Protein 4X5T (pdb70)

Foldseek 3Di:
DDDAADPPADFWEKAKAKEWEEKEDCDQVQQKIKTKIKIKIKTAHQVPAADCVVVVHQKDWDDPVVDDDFPKFWDFFPDTWDKDWDTWIAGNRRIIMTMIITMTIGRADDDQQAPPFDKDKGKIKMKGWADPSGHYEYFYDQVRYYYDPPHDYPQKDWDDWAKPGAWDWDDDPNTIMTMIIIITIITGPCVCCCVLPVVVLVVLLVQLLVLLVPPVNCVRLVVSVVVSVVVCVVVVVRPDDDPDAHLVNVVVVVVVVSSVVSVVLVVCLVVCVVVPHPPCSCVSSVCVSVVSVVVNCVVNVVSVVPSD/DDDAADPPADFWEKAKAKEWEEKEDCDQVQQKIKTKIKIKIKTARQVLADDCVVVVDQKDWDDPVVDDDFPKFWDFFPDTWPKDWPTWIAGRNRMIITMIITMTIGRADDDQQAPPFDKDKGKIKMKGWQDPSGHYEYFYDVVRYYYDPPHDYPQKDWDDWAKPGAWDWDDDPRTIMTMIIIITIIGGPCPVCCVLPVVVLVVLLVQLLVLLVAPVNVVRLVVSVVVNVCSCVVVVVRPDDDPDDHLRNVLSVVSVVSSVVSVVLNVVLHVCVDPPNNPCSCVPSVCVSVVVVVVVVVVNVVSVVPRD/DDDAADPPADFWEKAKAKEWEEKEDCDQVQQKIKTKIKIKIKTARQVQAADCVVVVDQKDWDDPVVDDDFPKFWDFFPDTWDKDWDTWIAGNNRMIMTMIITMTIGRADDDCQAPPFDKDKGKTKMKGWQDPSGHYEYFYDQVRYYYDPPHDYPQKDWDDWAKPGAWDWDDDPRTIMTMIIIITIIGGPCPVCCVQPNVVLVVLLVQLLVLLVAPVNVVRLVCSVVVNVVSCVVPVVRPDDDPDAHLRNVLSVVSVVSSVVSVVLRVCLRVCCVVPHPPCSCVSSVCVSVVSVVVSVVVNVVSVVPRD/DDDAADPPADFWEKAKAKEWEEKEDCPQVQQKIKTKIKIKIKTAHQVQADDCVVVVDQKDWDDPVVDDDFPKFWDFFPDTWDKDWDTWIAGNNRIIMTMIITMTIGRADDDQQAPPFDKDKGKIKMKGWQDPSGHYEYFYDQVRYYYDPPHDYPFKDWDDWAKPGAWDWDDDPRTIMTMIIIITIIGGPCPCCCVLPVPVLVVLLVQLLVLLVAPVNVVRLCVSVVVNVVSCVVPVVRPDDDPDDHLVSVVNVVSVVSSVVSVVLRVCLNVCVVVPHPPCSCVSSVCVSVVSVVVSVVVNVVSVVPRD/DDDAADPPADFWEKAKAKEWEEKEDCDQVQQKIKTKIKIKIKTAHQVQAADCVVVVDQKDWDDPVVDDDFDKFWDFFPDTWDKDWDTWIAGNNRMIMTMIITMTIGRADDDQQAPPFDKDKGKTKMKGWQDPSGHYEYFYDVVRYYYDPPHDYPQKDWDDWAKPGAWDWDDDPRTIMTMIIIITIIGGPCVVCCVLPVPVLVVLLVQLLAVVNVVRLVVSVVVNVVSCVVCVVRPDDDPDDHLVSVLVVVSVVSSVVSVVLNVCLNVCCVVPHPPCSCVSSVCVSVVSVVVSVVVNVVSVVPRD

Nearest PDB structures (foldseek):
  4x5t-assembly1_A  TM=1.001E+00  e=8.532E-63  Gloeobacter violaceus PCC 7421
  5osb-assembly1_A  TM=9.404E-01  e=1.488E-50  Gloeobacter violaceus PCC 7421
  5osb-assembly1_C  TM=9.309E-01  e=4.583E-50  Gloeobacter violaceus PCC 7421
  4npq-assembly3_M  TM=9.618E-01  e=1.721E-46  Gloeobacter violaceus PCC 7421
  3igq-assembly1_C-2  TM=9.351E-01  e=5.797E-33  Gloeobacter violaceus

Solvent-accessible surface area: 68257 Å² total; per-residue (Å²): 143,60,13,3,77,44,125,81,129,60,62,8,62,0,50,0,0,0,38,0,12,9,1,11,57,27,58,50,176,40,14,4,2,63,0,6,0,4,0,6,3,19,5,78,2,116,114,27,50,28,72,28,128,222,49,66,72,161,49,66,92,65,115,48,131,61,8,24,42,5,94,8,34,5,10,8,5,10,70,64,49,68,48,68,49,19,20,2,8,0,31,36,72,0,44,0,84,17,14,1,19,3,13,12,77,0,6,1,74,12,66,12,100,148,28,31,129,4,78,13,38,1,36,2,47,0,11,0,20,2,44,64,91,19,76,3,26,1,24,20,46,118,159,33,26,17,63,24,143,84,9,58,9,82,19,19,62,37,101,38,17,67,12,65,86,165,20,54,76,76,88,25,27,136,42,49,3,0,31,0,25,0,26,1,97,1,25,36,68,78,39,15,23,84,43,52,27,47,74,18,28,65,35,9,2,55,9,11,23,38,33,12,223,78,114,56,12,36,33,12,3,19,23,5,13,14,1,24,21,17,19,36,22,22,25,84,98,53,58,28,102,21,23,61,48,0,31,47,7,25,49,44,30,49,13,16,50,23,13,34,45,9,24,99,21,24,60,59,8,48,56,43,39,87,80,98,51,90,95,68,13,74,62,94,43,60,103,16,15,128,32,26,42,118,50,29,65,56,35,44,122,63,30,54,76,134,47,107,145,59,14,2,80,45,126,80,131,66,62,8,63,0,49,0,0,0,37,0,12,8,1,11,54,27,57,52,198,42,15,4,2,63,0,5,0,4,0,8,3,19,4,72,2,116,114,28,56,28,69,25,128,216,52,60,83,162,42,70,93,55,117,47,129,61,7,24,41,5,93,7,35,6,10,8,5,10,75,67,50,69,49,66,48,17,23,2,9,0,33,40,67,0,38,0,85,16,13,1,18,3,9,13,78,1,7,1,74,11,69,10,111,140,30,24,123,5,78,11,36,1,36,2,49,0,14,0,14,2,45,61,94,20,74,3,25,1,24,20,47,120,158,34,26,17,62,23,141,82,9,56,7,78,18,18,67,37,105,36,17,65,12,66,87,164,21,54,76,77,87,24,27,134,48,49,3,0,32,0,26,0,27,1,100,1,22,35,66,72,41,44,11,94,46,44,24,39,80,20,31,62,31,5,3,60,7,8,23,36,29,20,230,89,122,46,19,26,39,6,5,13,16,4,10,15,1,19,26,17,21,35,24,17,33,75,102,36,70,32,92,21,26,63,72,2,36,45,6,39,50,50,28,53,13,21,49,24,13,40,39,13,12,105,31,23,30,59,26,51,39,26,64,57,91,105,48,93,92,75,15,77,71,69,23,66,66,22,17,74,31,43,56,120,46,31,80,61,36,47,119,58,39,55,85,151,32,90,144,59,14,2,75,42,125,81,126,62,63,8,61,0,50,0,0,0,43,0,12,8,1,10,53,28,58,52,201,40,15,4,1,63,0,6,0,3,0,6,3,19,4,76,2,114,115,25,50,29,74,59,140,225,53,62,75,197,44,70,94,56,118,45,128,63,7,24,40,5,92,7,32,5,9,7,5,8,68,63,47,67,47,69,49,17,24,2,9,0,36,39,69,0,41,0,79,17,12,1,19,3,9,12,77,0,5,2,75,10,69,11,109,138,21,22,122,5,77,12,36,1,36,1,47,0,11,0,19,1,42,68,90,21,77,2,26,1,24,19,47,117,161,34,26,17,64,24,142,81,9,54,7,82,18,18,64,38,104,37,17,65,12,66,86,170,28,54,75,76,88,20,25,136,49,50,2,0,31,0,25,0,27,1,99,1,22,26,59,73,40,40,11,90,42,41,26,40,84,19,33,70,31,14,10,57,16,8,26,33,27,11,179,87,115,38,18,29,46,7,4,13,36,6,11,10,5,20,22,18,19,35,25,23,27,86,103,40,66,32,74,13,26,56,71,8,36,43,7,36,47,58,29,49,20,16,51,22,8,35,46,9,11,89,32,25,35,58,16,54,35,42,41,86,80,97,49,89,96,72,16,75,70,62,42,44,64,19,14,71,33,26,54,118,53,40,84,58,28,50,123,142,32,52,84,125,33,84,145,61,13,3,76,44,126,81,126,63,64,8,62,0,49,0,0,0,39,0,11,8,1,11,56,27,58,53,198,38,14,4,1,65,0,6,0,5,0,6,2,19,5,73,1,113,108,29,49,31,72,36,130,228,48,57,64,171,43,72,89,63,117,46,128,62,6,24,42,5,94,7,34,5,9,6,5,10,71,67,50,70,48,67,52,14,22,2,8,0,35,41,70,0,41,0,84,16,13,1,19,3,9,12,76,1,6,1,72,11,66,11,114,138,30,26,120,4,78,10,36,1,35,2,46,0,10,0,20,2,44,71,93,19,74,3,27,1,24,20,46,117,158,34,26,16,62,22,142,79,9,54,7,80,18,18,68,36,99,37,18,65,12,66,89,163,22,53,78,78,87,21,25,132,41,59,4,0,30,0,26,0,26,0,97,1,21,39,59,77,43,13,22,94,49,38,28,38,79,18,24,64,26,13,2,62,11,9,17,28,32,12,213,90,103,36,21,29,52,8,4,25,26,4,11,12,1,23,26,16,22,39,27,18,28,82,93,51,68,30,97,15,22,63,74,2,32,46,5,37,47,53,32,48,13,23,51,26,12,38,40,9,9,92,28,26,32,61,14,42,41,42,40,87,79,97,50,89,95,71,15,76,71,63,42,66,64,20,18,74,32,29,45,128,50,23,92,62,33,46,133,60,38,52,84,148,34,83,142,61,11,3,73,42,126,81,128,64,63,8,62,0,48,0,0,0,41,0,12,9,1,10,53,27,58,55,197,40,15,3,2,64,0,6,0,4,0,6,3,19,5,77,2,114,113,27,52,30,74,61,136,225,46,66,72,199,45,71,92,59,117,48,128,62,7,25,42,5,93,8,31,5,10,8,4,10,70,65,51,68,49,66,51,16,22,3,10,0,33,37,69,0,45,0,87,17,13,1,19,3,10,11,78,1,5,1,73,10,69,10,107,141,28,26,123,5,77,11,40,1,34,2,45,0,12,1,21,2,39,76,85,19,76,4,27,1,24,20,48,119,159,34,26,16,60,24,140,84,9,54,9,80,18,20,64,35,106,38,18,64,12,65,88,167,28,54,77,73,82,21,24,128,48,53,2,0,32,0,25,0,32,1,79,0,24,34,69,72,38,14,23,95,46,27,26,49,83,22,21,63,31,8,4,70,38,20,92,88,92,60,41,28,49,42,8,14,24,11,8,15,2,34,24,16,20,36,21,19,10,82,101,45,68,30,105,22,23,62,69,2,36,54,6,36,53,44,38,42,15,21,46,24,12,33,48,7,11,87,46,36,26,60,25,45,21,41,40,88,79,98,49,91,96,70,17,76,69,63,47,62,65,23,69,75,31,28,52,130,53,30,94,63,34,44,132,58,31,51,84,150,32,88

B-factor: mean 186.02, std 49.81, range [57.08, 294.52]

GO terms:
  GO:0042802 identical protein binding (F, IPI)
  GO:0016594 glycine binding (F, IDA)
  GO:0001964 startle response (P, IMP)
  GO:0042391 regulation of membrane potential (P, IMP)
  GO:0016934 extracellularly glycine-gated chloride channel activity (F, IMP)
  GO:0005886 plasma membrane (C, IDA)
  GO:0016934 extracellularly glycine-gated chloride channel activity (F, IDA)
  GO:1902476 chloride transmembrane transport (P, IDA)
  GO:0071230 cellular response to amino acid stimulus (P, IDA)
  GO:0071294 cellular response to zinc ion (P, IDA)
  GO:0071361 cellular response to ethanol (P, IDA)
  GO:0005886 plasma membrane (C, EXP)
  GO:0008270 zinc ion binding (F, IMP)
  GO:0005886 plasma membrane (C, TAS)
  GO:0005515 protein binding (F, IPI)
  GO:0043231 intracellular membrane-bounded organelle (C, IDA)
  GO:0030977 taurine binding (F, IDA)
  GO:0006811 monoatomic ion transport (P, IDA)
  GO:0006821 chloride transport (P, IDA)
  GO:0007218 neuropeptide signaling pathway (P, IDA)

Sequence (1536 aa):
VSPPPPIADEPLTVNTGIYLIECYSLDDKAETFKVNAFLSLSWKDRRLAFDPVRSGVRVKTYEPEAIWIPEIRFVNVENARDADVVDISVSPDGTVQYLERFSARVLSPLDFRRFPMDSQTLHIYLIVRSVDTRNIVLAVDLEKVGKNDDVFLTGWDIESFTAVVKPANFALEDRLESKLDYQLRISRQMGYYLIQMYIPSLLIVILSWISFWAPARVGLGITTVLTMTTQSSGSRASLPKVSYVKAIDIWMAVCLLFVFSALLEYAAVNFVSRQSQPQRAKKIDKISRIGFPMAFLIFNMFYWIIYFVSPPPPIADEPLTVNTGIYLIECYSLDDKAETFKVNAFLSLSWKDRRLAFDPVRSGVRVKTYEPEAIWIPEIRFVNVENARDADVVDISVSPDGTVQYLERFSARVLSPLDFRRFPMDSQTLHIYLIVRSVDTRNIVLAVDLEKVGKNDDVFLTGWDIESFTAVVKPANFALEDRLESKLDYQLRISRQMGYYLIQMYIPSLLIVILSWISFWAPARVGLGITTVLTMTTQSSGSRASLPKVSYVKAIDIWMAVCLLFVFSALLEYAAVNFVSRQSQPQRAKKIDKISRIGFPMAFLIFNMFYWIIYFVSPPPPIADEPLTVNTGIYLIECYSLDDKAETFKVNAFLSLSWKDRRLAFDPVRSGVRVKTYEPEAIWIPEIRFVNVENARDADVVDISVSPDGTVQYLERFSARVLSPLDFRRFPMDSQTLHIYLIVRSVDTRNIVLAVDLEKVGKNDDVFLTGWDIESFTAVVKPANFALEDRLESKLDYQLRISRQMGYYLIQMYIPSLLIVILSWISFWAPARVGLGITTVLTMTTQSSGSRASLPKVSYVKAIDIWMAVCLLFVFSALLEYAAVNFVSRQSQPQRAKKIDKISRIGFPMAFLIFNMFYWIIYFVSPPPPIADEPLTVNTGIYLIECYSLDDKAETFKVNAFLSLSWKDRRLAFDPVRSGVRVKTYEPEAIWIPEIRFVNVENARDADVVDISVSPDGTVQYLERFSARVLSPLDFRRFPMDSQTLHIYLIVRSVDTRNIVLAVDLEKVGKNDDVFLTGWDIESFTAVVKPANFALEDRLESKLDYQLRISRQMGYYLIQMYIPSLLIVILSWISFWAPARVGLGITTVLTMTTQSSGSRASLPKVSYVKAIDIWMAVCLLFVFSALLEYAAVNFVSRQSQQPQRAKKIDKISRIGFPMAFLIFNMFYWIIYFVSPPPPIADEPLTVNTGIYLIECYSLDDKAETFKVNAFLSLSWKDRRLAFDPVRSGVRVKTYEPEAIWIPEIRFVNVENARDADVVDISVSPDGTVQYLERFSARVLSPLDFRRFPMDSQTLHIYLIVRSVDTRNIVLAVDLEKVGKNDDVFLTGWDIESFTAVVKPANFALEDRLESKLDYQLRISRQMGYYLIQMYIPSLLIVILSWAPARVGLGITTVLTMTTQSSGSRASLPKVSYVKAIDIWMAVCLLFVFSALLEYAAVNFVSRQSQPQRAKKIDKISRIGFPMAFLIFNMFYWIIYF

Structure (mmCIF, N/CA/C/O backbone):
data_4X5T
#
_entry.id   4X5T
#
_cell.length_a   118.894
_cell.length_b   132.304
_cell.length_c   190.517
_cell.angle_alpha   90.00
_cell.angle_beta   90.00
_cell.angle_gamma   90.00
#
_symmetry.space_group_name_H-M   'P 21 21 21'
#
loop_
_entity.id
_entity.type
_entity.pdbx_description
1 polymer 'Proton-gated ion channel,GLRA1 protein,GLRA1 protein'
2 non-polymer 'NICKEL (II) ION'
3 non-polymer 'CHLORIDE ION'
4 non-polymer 'ACETATE ION'
#
loop_
_atom_site.group_PDB
_atom_site.id
_atom_site.type_symbol
_atom_site.label_atom_id
_atom_site.label_alt_id
_atom_site.label_comp_id
_atom_site.label_asym_id
_atom_site.label_entity_id
_atom_site.label_seq_id
_atom_site.pdbx_PDB_ins_code
_atom_site.Cartn_x
_atom_site.Cartn_y
_atom_site.Cartn_z
_atom_site.occupancy
_atom_site.B_iso_or_equiv
_atom_site.auth_seq_id
_atom_site.auth_comp_id
_atom_site.auth_asym_id
_atom_site.auth_atom_id
_atom_site.pdbx_PDB_model_num
ATOM 1 N N . VAL A 1 4 ? -88.105 -5.200 32.990 1.00 213.42 5 VAL A N 1
ATOM 2 C CA . VAL A 1 4 ? -88.613 -4.671 31.718 1.00 214.03 5 VAL A CA 1
ATOM 3 C C . VAL A 1 4 ? -88.658 -5.725 30.623 1.00 209.04 5 VAL A C 1
ATOM 4 O O . VAL A 1 4 ? -87.838 -6.645 30.618 1.00 200.91 5 VAL A O 1
ATOM 8 N N . SER A 1 5 ? -89.613 -5.591 29.696 1.00 215.43 6 SER A N 1
ATOM 9 C CA . SER A 1 5 ? -89.767 -6.526 28.587 1.00 213.97 6 SER A CA 1
ATOM 10 C C . SER A 1 5 ? -89.845 -5.750 27.267 1.00 210.60 6 SER A C 1
ATOM 11 O O . SER A 1 5 ? -90.151 -4.562 27.313 1.00 212.28 6 SER A O 1
ATOM 14 N N . PRO A 1 6 ? -89.560 -6.365 26.093 1.00 207.16 7 PRO A N 1
ATOM 15 C CA . PRO A 1 6 ? -89.603 -5.603 24.834 1.00 205.73 7 PRO A CA 1
ATOM 16 C C . PRO A 1 6 ? -90.993 -5.105 24.446 1.00 217.47 7 PRO A C 1
ATOM 17 O O . PRO A 1 6 ? -91.977 -5.655 24.941 1.00 227.24 7 PRO A O 1
ATOM 21 N N . PRO A 1 7 ? -91.104 -4.071 23.573 1.00 218.06 8 PRO A N 1
ATOM 22 C CA . PRO A 1 7 ? -92.436 -3.586 23.169 1.00 231.00 8 PRO A CA 1
ATOM 23 C C . PRO A 1 7 ? -93.202 -4.661 22.406 1.00 243.43 8 PRO A C 1
ATOM 24 O O . PRO A 1 7 ? -92.602 -5.341 21.578 1.00 236.66 8 PRO A O 1
ATOM 28 N N . PRO A 1 8 ? -94.499 -4.880 22.699 1.00 262.08 9 PRO A N 1
ATOM 29 C CA . PRO A 1 8 ? -95.226 -5.947 22.002 1.00 267.71 9 PRO A CA 1
ATOM 30 C C . PRO A 1 8 ? -95.543 -5.592 20.554 1.00 267.25 9 PRO A C 1
ATOM 31 O O . PRO A 1 8 ? -95.797 -4.421 20.268 1.00 267.14 9 PRO A O 1
ATOM 35 N N . PRO A 1 9 ? -95.515 -6.573 19.620 1.00 267.62 10 PRO A N 1
ATOM 36 C CA . PRO A 1 9 ? -95.841 -6.247 18.218 1.00 267.90 10 PRO A CA 1
ATOM 37 C C . PRO A 1 9 ? -97.340 -6.039 18.005 1.00 268.17 10 PRO A C 1
ATOM 38 O O . PRO A 1 9 ? -98.144 -6.774 18.586 1.00 268.54 10 PRO A O 1
ATOM 42 N N . ILE A 1 10 ? -97.719 -5.030 17.194 1.00 268.13 11 ILE A N 1
ATOM 43 C CA . ILE A 1 10 ? -99.130 -4.748 16.899 1.00 268.40 11 ILE A CA 1
ATOM 44 C C . ILE A 1 10 ? -99.741 -5.887 16.083 1.00 268.55 11 ILE A C 1
ATOM 45 O O . ILE A 1 10 ? -100.874 -6.287 16.352 1.00 268.25 11 ILE A O 1
ATOM 50 N N . ALA A 1 11 ? -98.966 -6.442 15.134 1.00 269.10 12 ALA A N 1
ATOM 51 C CA . ALA A 1 11 ? -99.375 -7.570 14.306 1.00 269.64 12 ALA A CA 1
ATOM 52 C C . ALA A 1 11 ? -98.433 -8.758 14.595 1.00 270.00 12 ALA A C 1
ATOM 53 O O . ALA A 1 11 ? -98.713 -9.551 15.498 1.00 269.91 12 ALA A O 1
ATOM 55 N N . ASP A 1 12 ? -97.302 -8.847 13.875 1.00 270.41 13 ASP A N 1
ATOM 56 C CA . ASP A 1 12 ? -96.284 -9.880 14.055 1.00 270.81 13 ASP A CA 1
ATOM 57 C C . ASP A 1 12 ? -94.892 -9.303 13.744 1.00 269.87 13 ASP A C 1
ATOM 58 O O . ASP A 1 12 ? -93.888 -9.886 14.154 1.00 269.86 13 ASP A O 1
ATOM 63 N N . GLU A 1 13 ? -94.856 -8.118 13.076 1.00 269.33 14 GLU A N 1
ATOM 64 C CA . GLU A 1 13 ? -93.689 -7.356 12.599 1.00 268.66 14 GLU A CA 1
ATOM 65 C C . GLU A 1 13 ? -92.456 -7.316 13.551 1.00 267.05 14 GLU A C 1
ATOM 66 O O . GLU A 1 13 ? -92.619 -7.231 14.766 1.00 266.45 14 GLU A O 1
ATOM 72 N N . PRO A 1 14 ? -91.216 -7.376 13.025 1.00 266.23 15 PRO A N 1
ATOM 73 C CA . PRO A 1 14 ? -90.061 -7.269 13.922 1.00 257.90 15 PRO A CA 1
ATOM 74 C C . PRO A 1 14 ? -89.894 -5.829 14.408 1.00 252.94 15 PRO A C 1
ATOM 75 O O . PRO A 1 14 ? -90.378 -4.906 13.749 1.00 257.00 15 PRO A O 1
ATOM 79 N N . LEU A 1 15 ? -89.230 -5.627 15.554 1.00 227.55 16 LEU A N 1
ATOM 80 C CA . LEU A 1 15 ? -89.001 -4.275 16.051 1.00 220.96 16 LEU A CA 1
ATOM 81 C C . LEU A 1 15 ? -87.816 -3.651 15.324 1.00 214.16 16 LEU A C 1
ATOM 82 O O . LEU A 1 15 ? -86.712 -4.203 15.344 1.00 205.69 16 LEU A O 1
ATOM 87 N N . THR A 1 16 ? -88.058 -2.514 14.667 1.00 219.31 17 THR A N 1
ATOM 88 C CA . THR A 1 16 ? -87.020 -1.802 13.943 1.00 214.99 17 THR A CA 1
ATOM 89 C C . THR A 1 16 ? -86.352 -0.796 14.860 1.00 203.82 17 THR A C 1
ATOM 90 O O . THR A 1 16 ? -87.023 0.078 15.412 1.00 206.50 17 THR A O 1
ATOM 94 N N . VAL A 1 17 ? -85.029 -0.941 15.031 1.00 192.53 18 VAL A N 1
ATOM 95 C CA . VAL A 1 17 ? -84.200 -0.041 15.826 1.00 182.54 18 VAL A CA 1
ATOM 96 C C . VAL A 1 17 ? -83.348 0.752 14.853 1.00 182.21 18 VAL A C 1
ATOM 97 O O . VAL A 1 17 ? -82.459 0.197 14.208 1.00 179.98 18 VAL A O 1
ATOM 101 N N . ASN A 1 18 ? -83.662 2.037 14.710 1.00 186.10 19 ASN A N 1
ATOM 102 C CA . ASN A 1 18 ? -82.952 2.947 13.824 1.00 187.52 19 ASN A CA 1
ATOM 103 C C . ASN A 1 18 ? -81.664 3.381 14.492 1.00 175.76 19 ASN A C 1
ATOM 104 O O . ASN A 1 18 ? -81.676 3.784 15.650 1.00 170.92 19 ASN A O 1
ATOM 109 N N . THR A 1 19 ? -80.548 3.258 13.780 1.00 172.36 20 THR A N 1
ATOM 110 C CA . THR A 1 19 ? -79.226 3.560 14.309 1.00 162.37 20 THR A CA 1
ATOM 111 C C . THR A 1 19 ? -78.515 4.692 13.596 1.00 164.84 20 THR A C 1
ATOM 112 O O . THR A 1 19 ? -78.837 5.023 12.464 1.00 174.36 20 THR A O 1
ATOM 116 N N . GLY A 1 20 ? -77.508 5.229 14.262 1.00 157.25 21 GLY A N 1
ATOM 117 C CA . GLY A 1 20 ? -76.650 6.291 13.758 1.00 158.74 21 GLY A CA 1
ATOM 118 C C . GLY A 1 20 ? -75.376 6.427 14.571 1.00 149.66 21 GLY A C 1
ATOM 119 O O . GLY A 1 20 ? -75.391 6.300 15.800 1.00 144.20 21 GLY A O 1
ATOM 120 N N . ILE A 1 21 ? -74.256 6.663 13.885 1.00 149.25 22 ILE A N 1
ATOM 121 C CA . ILE A 1 21 ? -72.959 6.862 14.521 1.00 142.48 22 ILE A CA 1
ATOM 122 C C . ILE A 1 21 ? -72.397 8.196 14.042 1.00 146.92 22 ILE A C 1
ATOM 123 O O . ILE A 1 21 ? -72.281 8.407 12.842 1.00 153.74 22 ILE A O 1
ATOM 128 N N . TYR A 1 22 ? -72.074 9.094 14.968 1.00 144.51 23 TYR A N 1
ATOM 129 C CA . TYR A 1 22 ? -71.489 10.379 14.628 1.00 149.05 23 TYR A CA 1
ATOM 130 C C . TYR A 1 22 ? -70.093 10.431 15.219 1.00 143.68 23 TYR A C 1
ATOM 131 O O . TYR A 1 22 ? -69.960 10.542 16.438 1.00 139.43 23 TYR A O 1
ATOM 140 N N . LEU A 1 23 ? -69.057 10.368 14.370 1.00 145.26 24 LEU A N 1
ATOM 141 C CA . LEU A 1 23 ? -67.664 10.374 14.814 1.00 141.77 24 LEU A CA 1
ATOM 142 C C . LEU A 1 23 ? -67.235 11.692 15.398 1.00 144.26 24 LEU A C 1
ATOM 143 O O . LEU A 1 23 ? -67.351 12.704 14.730 1.00 151.33 24 LEU A O 1
ATOM 148 N N . ILE A 1 24 ? -66.752 11.685 16.652 1.00 139.69 25 ILE A N 1
ATOM 149 C CA . ILE A 1 24 ? -66.239 12.855 17.367 1.00 142.67 25 ILE A CA 1
ATOM 150 C C . ILE A 1 24 ? -64.717 12.844 17.274 1.00 143.19 25 ILE A C 1
ATOM 151 O O . ILE A 1 24 ? -64.123 13.871 16.989 1.00 149.08 25 ILE A O 1
ATOM 156 N N . GLU A 1 25 ? -64.094 11.687 17.471 1.00 138.19 26 GLU A N 1
ATOM 157 C CA . GLU A 1 25 ? -62.653 11.527 17.377 1.00 139.36 26 GLU A CA 1
ATOM 158 C C . GLU A 1 25 ? -62.257 10.189 16.747 1.00 136.35 26 GLU A C 1
ATOM 159 O O . GLU A 1 25 ? -62.890 9.152 16.990 1.00 131.44 26 GLU A O 1
ATOM 165 N N . CYS A 1 26 ? -61.181 10.219 15.959 1.00 140.42 27 CYS A N 1
ATOM 166 C CA . CYS A 1 26 ? -60.570 9.040 15.366 1.00 139.98 27 CYS A CA 1
ATOM 167 C C . CYS A 1 26 ? -59.125 9.153 15.609 1.00 143.07 27 CYS A C 1
ATOM 168 O O . CYS A 1 26 ? -58.533 10.217 15.375 1.00 148.76 27 CYS A O 1
ATOM 171 N N . TYR A 1 27 ? -58.563 8.100 16.189 1.00 140.27 28 TYR A N 1
ATOM 172 C CA . TYR A 1 27 ? -57.165 8.111 16.596 1.00 144.09 28 TYR A CA 1
ATOM 173 C C . TYR A 1 27 ? -56.595 6.718 16.703 1.00 143.24 28 TYR A C 1
ATOM 174 O O . TYR A 1 27 ? -57.326 5.732 16.615 1.00 139.30 28 TYR A O 1
ATOM 183 N N . SER A 1 28 ? -55.269 6.657 16.881 1.00 148.23 29 SER A N 1
ATOM 184 C CA . SER A 1 28 ? -54.468 5.454 17.071 1.00 150.04 29 SER A CA 1
ATOM 185 C C . SER A 1 28 ? -54.717 4.385 16.001 1.00 149.90 29 SER A C 1
ATOM 186 O O . SER A 1 28 ? -55.041 3.242 16.345 1.00 146.42 29 SER A O 1
ATOM 189 N N . LEU A 1 29 ? -54.563 4.739 14.709 1.00 155.11 30 LEU A N 1
ATOM 190 C CA . LEU A 1 29 ? -54.679 3.704 13.700 1.00 157.53 30 LEU A CA 1
ATOM 191 C C . LEU A 1 29 ? -53.346 2.961 13.800 1.00 163.56 30 LEU A C 1
ATOM 192 O O . LEU A 1 29 ? -52.305 3.499 13.421 1.00 171.24 30 LEU A O 1
ATOM 197 N N . ASP A 1 30 ? -53.380 1.785 14.438 1.00 160.93 31 ASP A N 1
ATOM 198 C CA . ASP A 1 30 ? -52.235 0.912 14.675 1.00 167.06 31 ASP A CA 1
ATOM 199 C C . ASP A 1 30 ? -52.163 -0.061 13.506 1.00 172.54 31 ASP A C 1
ATOM 200 O O . ASP A 1 30 ? -52.989 -0.964 13.403 1.00 169.19 31 ASP A O 1
ATOM 205 N N . ASP A 1 31 ? -51.209 0.161 12.599 1.00 182.09 32 ASP A N 1
ATOM 206 C CA . ASP A 1 31 ? -51.040 -0.660 11.410 1.00 190.04 32 ASP A CA 1
ATOM 207 C C . ASP A 1 31 ? -50.680 -2.104 11.779 1.00 192.79 32 ASP A C 1
ATOM 208 O O . ASP A 1 31 ? -51.260 -3.038 11.217 1.00 194.27 32 ASP A O 1
ATOM 213 N N . LYS A 1 32 ? -49.772 -2.280 12.760 1.00 194.57 33 LYS A N 1
ATOM 214 C CA . LYS A 1 32 ? -49.324 -3.593 13.226 1.00 198.67 33 LYS A CA 1
ATOM 215 C C . LYS A 1 32 ? -50.441 -4.407 13.885 1.00 190.35 33 LYS A C 1
ATOM 216 O O . LYS A 1 32 ? -50.626 -5.572 13.524 1.00 193.79 33 LYS A O 1
ATOM 222 N N . ALA A 1 33 ? -51.202 -3.791 14.818 1.00 180.49 34 ALA A N 1
ATOM 223 C CA . ALA A 1 33 ? -52.313 -4.443 15.532 1.00 172.83 34 ALA A CA 1
ATOM 224 C C . ALA A 1 33 ? -53.618 -4.509 14.719 1.00 167.66 34 ALA A C 1
ATOM 225 O O . ALA A 1 33 ? -54.524 -5.269 15.084 1.00 163.36 34 ALA A O 1
ATOM 227 N N . GLU A 1 34 ? -53.700 -3.717 13.620 1.00 169.45 35 GLU A N 1
ATOM 228 C CA . GLU A 1 34 ? -54.852 -3.585 12.715 1.00 167.00 35 GLU A CA 1
ATOM 229 C C . GLU A 1 34 ? -56.096 -3.135 13.480 1.00 156.71 35 GLU A C 1
ATOM 230 O O . GLU A 1 34 ? -57.190 -3.672 13.316 1.00 153.89 35 GLU A O 1
ATOM 236 N N . THR A 1 35 ? -55.882 -2.135 14.348 1.00 152.37 36 THR A N 1
ATOM 237 C CA . THR A 1 35 ? -56.888 -1.505 15.195 1.00 144.09 36 THR A CA 1
ATOM 238 C C . THR A 1 35 ? -56.868 0.003 15.055 1.00 143.03 36 THR A C 1
ATOM 239 O O . THR A 1 35 ? -55.892 0.590 14.593 1.00 148.10 36 THR A O 1
ATOM 243 N N . PHE A 1 36 ? -57.962 0.627 15.439 1.00 137.41 37 PHE A N 1
ATOM 244 C CA . PHE A 1 36 ? -58.110 2.069 15.466 1.00 136.51 37 PHE A CA 1
ATOM 245 C C . PHE A 1 36 ? -59.072 2.351 16.576 1.00 130.11 37 PHE A C 1
ATOM 246 O O . PHE A 1 36 ? -59.931 1.515 16.876 1.00 126.74 37 PHE A O 1
ATOM 254 N N . LYS A 1 37 ? -58.878 3.469 17.253 1.00 129.57 38 LYS A N 1
ATOM 255 C CA . LYS A 1 37 ? -59.749 3.836 18.342 1.00 125.23 38 LYS A CA 1
ATOM 256 C C . LYS A 1 37 ? -60.735 4.867 17.808 1.00 124.62 38 LYS A C 1
ATOM 257 O O . LYS A 1 37 ? -60.428 5.640 16.890 1.00 128.43 38 LYS A O 1
ATOM 263 N N . VAL A 1 38 ? -61.948 4.814 18.323 1.00 120.96 39 VAL A N 1
ATOM 264 C CA . VAL A 1 38 ? -63.012 5.714 17.916 1.00 121.33 39 VAL A CA 1
ATOM 265 C C . VAL A 1 38 ? -63.730 6.297 19.141 1.00 119.26 39 VAL A C 1
ATOM 266 O O . VAL A 1 38 ? -63.829 5.640 20.178 1.00 116.74 39 VAL A O 1
ATOM 270 N N . ASN A 1 39 ? -64.173 7.539 19.039 1.00 121.66 40 ASN A N 1
ATOM 271 C CA . ASN A 1 39 ? -64.941 8.195 20.087 1.00 121.63 40 ASN A CA 1
ATOM 272 C C . ASN A 1 39 ? -66.088 8.815 19.326 1.00 123.73 40 ASN A C 1
ATOM 273 O O . ASN A 1 39 ? -65.857 9.626 18.430 1.00 127.83 40 ASN A O 1
ATOM 278 N N . ALA A 1 40 ? -67.310 8.353 19.586 1.00 122.05 41 ALA A N 1
ATOM 279 C CA . ALA A 1 40 ? -68.455 8.790 18.801 1.00 125.18 41 ALA A CA 1
ATOM 280 C C . ALA A 1 40 ? -69.743 8.797 19.571 1.00 125.26 41 ALA A C 1
ATOM 281 O O . ALA A 1 40 ? -69.806 8.346 20.720 1.00 122.71 41 ALA A O 1
ATOM 283 N N . PHE A 1 41 ? -70.781 9.302 18.919 1.00 129.60 42 PHE A N 1
ATOM 284 C CA . PHE A 1 41 ? -72.121 9.297 19.455 1.00 131.48 42 PHE A CA 1
ATOM 285 C C . PHE A 1 41 ? -72.775 8.103 18.828 1.00 130.47 42 PHE A C 1
ATOM 286 O O . PHE A 1 41 ? -72.477 7.776 17.683 1.00 131.68 42 PHE A O 1
ATOM 294 N N . LEU A 1 42 ? -73.616 7.424 19.574 1.00 129.49 43 LEU A N 1
ATOM 295 C CA . LEU A 1 42 ? -74.414 6.327 19.038 1.00 130.03 43 LEU A CA 1
ATOM 296 C C . LEU A 1 42 ? -75.857 6.695 19.342 1.00 135.34 43 LEU A C 1
ATOM 297 O O . LEU A 1 42 ? -76.208 6.912 20.517 1.00 135.20 43 LEU A O 1
ATOM 302 N N . SER A 1 43 ? -76.676 6.823 18.279 1.00 141.52 44 SER A N 1
ATOM 303 C CA . SER A 1 43 ? -78.086 7.163 18.422 1.00 148.38 44 SER A CA 1
ATOM 304 C C . SER A 1 43 ? -78.955 5.960 18.078 1.00 150.36 44 SER A C 1
ATOM 305 O O . SER A 1 43 ? -78.687 5.261 17.098 1.00 150.45 44 SER A O 1
ATOM 308 N N . LEU A 1 44 ? -79.978 5.707 18.902 1.00 152.93 45 LEU A N 1
ATOM 309 C CA . LEU A 1 44 ? -80.914 4.602 18.702 1.00 156.13 45 LEU A CA 1
ATOM 310 C C . LEU A 1 44 ? -82.354 5.103 18.786 1.00 165.80 45 LEU A C 1
ATOM 311 O O . LEU A 1 44 ? -82.636 5.950 19.631 1.00 167.68 45 LEU A O 1
ATOM 316 N N . SER A 1 45 ? -83.262 4.598 17.907 1.00 173.31 46 SER A N 1
ATOM 317 C CA . SER A 1 45 ? -84.679 4.975 17.893 1.00 184.37 46 SER A CA 1
ATOM 318 C C . SER A 1 45 ? -85.551 3.772 17.654 1.00 189.66 46 SER A C 1
ATOM 319 O O . SER A 1 45 ? -85.278 2.998 16.748 1.00 190.46 46 SER A O 1
ATOM 322 N N . TRP A 1 46 ? -86.596 3.610 18.464 1.00 194.42 47 TRP A N 1
ATOM 323 C CA . TRP A 1 46 ? -87.553 2.512 18.343 1.00 200.98 47 TRP A CA 1
ATOM 324 C C . TRP A 1 46 ? -88.889 2.934 18.930 1.00 211.49 47 TRP A C 1
ATOM 325 O O . TRP A 1 46 ? -88.926 3.833 19.775 1.00 211.16 47 TRP A O 1
ATOM 336 N N . LYS A 1 47 ? -89.977 2.277 18.491 1.00 221.89 48 LYS A N 1
ATOM 337 C CA . LYS A 1 47 ? -91.340 2.567 18.922 1.00 233.99 48 LYS A CA 1
ATOM 338 C C . LYS A 1 47 ? -91.768 1.660 20.061 1.00 232.73 48 LYS A C 1
ATOM 339 O O . LYS A 1 47 ? -91.759 0.442 19.915 1.00 230.99 48 LYS A O 1
ATOM 345 N N . ASP A 1 48 ? -92.137 2.266 21.193 1.00 234.67 49 ASP A N 1
ATOM 346 C CA . ASP A 1 48 ? -92.627 1.571 22.378 1.00 236.10 49 ASP A CA 1
ATOM 347 C C . ASP A 1 48 ? -93.928 2.238 22.787 1.00 261.11 49 ASP A C 1
ATOM 348 O O . ASP A 1 48 ? -93.935 3.256 23.489 1.00 263.35 49 ASP A O 1
ATOM 353 N N . ARG A 1 49 ? -95.034 1.662 22.305 1.00 267.96 50 ARG A N 1
ATOM 354 C CA . ARG A 1 49 ? -96.395 2.137 22.524 1.00 269.82 50 ARG A CA 1
ATOM 355 C C . ARG A 1 49 ? -96.789 2.234 23.991 1.00 271.70 50 ARG A C 1
ATOM 356 O O . ARG A 1 49 ? -97.573 3.108 24.337 1.00 272.61 50 ARG A O 1
ATOM 364 N N . ARG A 1 50 ? -96.207 1.388 24.859 1.00 271.93 51 ARG A N 1
ATOM 365 C CA . ARG A 1 50 ? -96.465 1.388 26.304 1.00 273.08 51 ARG A CA 1
ATOM 366 C C . ARG A 1 50 ? -96.014 2.699 26.950 1.00 274.19 51 ARG A C 1
ATOM 367 O O . ARG A 1 50 ? -96.442 3.012 28.060 1.00 274.73 51 ARG A O 1
ATOM 375 N N . LEU A 1 51 ? -95.155 3.460 26.253 1.00 274.02 52 LEU A N 1
ATOM 376 C CA . LEU A 1 51 ? -94.623 4.736 26.722 1.00 274.86 52 LEU A CA 1
ATOM 377 C C . LEU A 1 51 ? -95.352 5.938 26.143 1.00 275.66 52 LEU A C 1
ATOM 378 O O . LEU A 1 51 ? -95.069 7.063 26.559 1.00 276.74 52 LEU A O 1
ATOM 383 N N . ALA A 1 52 ? -96.283 5.715 25.190 1.00 274.61 53 ALA A N 1
ATOM 384 C CA . ALA A 1 52 ? -97.053 6.780 24.546 1.00 274.62 53 ALA A CA 1
ATOM 385 C C . ALA A 1 52 ? -97.869 7.590 25.547 1.00 274.74 53 ALA A C 1
ATOM 386 O O . ALA A 1 52 ? -98.315 7.055 26.565 1.00 274.38 53 ALA A O 1
ATOM 388 N N . PHE A 1 53 ? -98.022 8.890 25.273 1.00 275.17 54 PHE A N 1
ATOM 389 C CA . PHE A 1 53 ? -98.759 9.806 26.136 1.00 275.16 54 PHE A CA 1
ATOM 390 C C . PHE A 1 53 ? -99.485 10.883 25.340 1.00 274.88 54 PHE A C 1
ATOM 391 O O . PHE A 1 53 ? -99.176 11.112 24.167 1.00 275.17 54 PHE A O 1
ATOM 399 N N . ASP A 1 54 ? -100.444 11.552 25.994 1.00 274.33 55 ASP A N 1
ATOM 400 C CA . ASP A 1 54 ? -101.208 12.653 25.419 1.00 274.07 55 ASP A CA 1
ATOM 401 C C . ASP A 1 54 ? -100.479 13.962 25.777 1.00 275.36 55 ASP A C 1
ATOM 402 O O . ASP A 1 54 ? -100.195 14.168 26.960 1.00 275.71 55 ASP A O 1
ATOM 407 N N . PRO A 1 55 ? -100.116 14.834 24.801 1.00 276.13 56 PRO A N 1
ATOM 408 C CA . PRO A 1 55 ? -99.375 16.059 25.160 1.00 277.31 56 PRO A CA 1
ATOM 409 C C . PRO A 1 55 ? -100.214 17.096 25.892 1.00 276.45 56 PRO A C 1
ATOM 410 O O . PRO A 1 55 ? -99.672 17.834 26.712 1.00 276.61 56 PRO A O 1
ATOM 414 N N . VAL A 1 56 ? -101.527 17.143 25.604 1.00 275.35 57 VAL A N 1
ATOM 415 C CA . VAL A 1 56 ? -102.477 18.081 26.213 1.00 274.26 57 VAL A CA 1
ATOM 416 C C . VAL A 1 56 ? -102.643 17.789 27.723 1.00 273.49 57 VAL A C 1
ATOM 417 O O . VAL A 1 56 ? -102.485 18.705 28.537 1.00 273.29 57 VAL A O 1
ATOM 421 N N . ARG A 1 57 ? -102.925 16.517 28.083 1.00 273.07 58 ARG A N 1
ATOM 422 C CA . ARG A 1 57 ? -103.124 16.063 29.466 1.00 272.36 58 ARG A CA 1
ATOM 423 C C . ARG A 1 57 ? -101.844 16.110 30.315 1.00 273.47 58 ARG A C 1
ATOM 424 O O . ARG A 1 57 ? -101.900 16.542 31.465 1.00 273.01 58 ARG A O 1
ATOM 432 N N . SER A 1 58 ? -100.701 15.689 29.748 1.00 274.88 59 SER A N 1
ATOM 433 C CA . SER A 1 58 ? -99.407 15.699 30.442 1.00 275.88 59 SER A CA 1
ATOM 434 C C . SER A 1 58 ? -98.779 17.101 30.570 1.00 276.06 59 SER A C 1
ATOM 435 O O . SER A 1 58 ? -98.040 17.341 31.523 1.00 276.22 59 SER A O 1
ATOM 438 N N . GLY A 1 59 ? -99.043 17.982 29.601 1.00 275.96 60 GLY A N 1
ATOM 439 C CA . GLY A 1 59 ? -98.517 19.346 29.566 1.00 275.99 60 GLY A CA 1
ATOM 440 C C . GLY A 1 59 ? -97.133 19.470 28.957 1.00 277.39 60 GLY A C 1
ATOM 441 O O . GLY A 1 59 ? -96.608 20.578 28.836 1.00 277.62 60 GLY A O 1
ATOM 442 N N . VAL A 1 60 ? -96.537 18.331 28.568 1.00 278.27 61 VAL A N 1
ATOM 443 C CA . VAL A 1 60 ? -95.203 18.232 27.971 1.00 279.59 61 VAL A CA 1
ATOM 444 C C . VAL A 1 60 ? -95.260 17.586 26.587 1.00 280.06 61 VAL A C 1
ATOM 445 O O . VAL A 1 60 ? -96.121 16.747 26.344 1.00 279.74 61 VAL A O 1
ATOM 449 N N . ARG A 1 61 ? -94.351 17.974 25.683 1.00 280.94 62 ARG A N 1
ATOM 450 C CA . ARG A 1 61 ? -94.283 17.396 24.339 1.00 281.58 62 ARG A CA 1
ATOM 451 C C . ARG A 1 61 ? -93.234 16.270 24.254 1.00 282.49 62 ARG A C 1
ATOM 452 O O . ARG A 1 61 ? -93.205 15.532 23.269 1.00 282.24 62 ARG A O 1
ATOM 460 N N . VAL A 1 62 ? -92.384 16.140 25.292 1.00 282.94 63 VAL A N 1
ATOM 461 C CA . VAL A 1 62 ? -91.319 15.132 25.408 1.00 283.76 63 VAL A CA 1
ATOM 462 C C . VAL A 1 62 ? -91.198 14.622 26.845 1.00 283.82 63 VAL A C 1
ATOM 463 O O . VAL A 1 62 ? -91.394 15.381 27.794 1.00 283.29 63 VAL A O 1
ATOM 467 N N . LYS A 1 63 ? -90.806 13.359 27.001 1.00 283.51 64 LYS A N 1
ATOM 468 C CA . LYS A 1 63 ? -90.603 12.763 28.315 1.00 282.14 64 LYS A CA 1
ATOM 469 C C . LYS A 1 63 ? -89.202 12.181 28.414 1.00 244.35 64 LYS A C 1
ATOM 470 O O . LYS A 1 63 ? -88.776 11.444 27.522 1.00 234.79 64 LYS A O 1
ATOM 476 N N . THR A 1 64 ? -88.475 12.534 29.484 1.00 242.89 65 THR A N 1
ATOM 477 C CA . THR A 1 64 ? -87.103 12.074 29.692 1.00 229.83 65 THR A CA 1
ATOM 478 C C . THR A 1 64 ? -87.060 10.964 30.735 1.00 228.11 65 THR A C 1
ATOM 479 O O . THR A 1 64 ? -87.589 11.131 31.835 1.00 238.03 65 THR A O 1
ATOM 483 N N . TYR A 1 65 ? -86.439 9.827 30.382 1.00 216.85 66 TYR A N 1
ATOM 484 C CA . TYR A 1 65 ? -86.317 8.675 31.273 1.00 214.94 66 TYR A CA 1
ATOM 485 C C . TYR A 1 65 ? -84.859 8.310 31.578 1.00 204.70 66 TYR A C 1
ATOM 486 O O . TYR A 1 65 ? -83.943 8.695 30.841 1.00 196.55 66 TYR A O 1
ATOM 495 N N . GLU A 1 66 ? -84.667 7.543 32.673 1.00 206.37 67 GLU A N 1
ATOM 496 C CA . GLU A 1 66 ? -83.387 6.980 33.101 1.00 198.78 67 GLU A CA 1
ATOM 497 C C . GLU A 1 66 ? -83.272 5.612 32.415 1.00 189.78 67 GLU A C 1
ATOM 498 O O . GLU A 1 66 ? -84.297 4.940 32.285 1.00 193.06 67 GLU A O 1
ATOM 504 N N . PRO A 1 67 ? -82.072 5.184 31.943 1.00 179.63 68 PRO A N 1
ATOM 505 C CA . PRO A 1 67 ? -81.970 3.896 31.212 1.00 172.26 68 PRO A CA 1
ATOM 506 C C . PRO A 1 67 ? -82.603 2.661 31.874 1.00 176.59 68 PRO A C 1
ATOM 507 O O . PRO A 1 67 ? -83.151 1.800 31.176 1.00 174.97 68 PRO A O 1
ATOM 511 N N . GLU A 1 68 ? -82.539 2.581 33.209 1.00 183.52 69 GLU A N 1
ATOM 512 C CA . GLU A 1 68 ? -83.103 1.485 33.993 1.00 189.81 69 GLU A CA 1
ATOM 513 C C . GLU A 1 68 ? -84.633 1.503 34.014 1.00 198.94 69 GLU A C 1
ATOM 514 O O . GLU A 1 68 ? -85.241 0.436 34.082 1.00 202.10 69 GLU A O 1
ATOM 520 N N . ALA A 1 69 ? -85.248 2.706 33.924 1.00 204.14 70 ALA A N 1
ATOM 521 C CA . ALA A 1 69 ? -86.700 2.903 33.939 1.00 214.51 70 ALA A CA 1
ATOM 522 C C . ALA A 1 69 ? -87.440 2.302 32.749 1.00 211.96 70 ALA A C 1
ATOM 523 O O . ALA A 1 69 ? -88.587 1.897 32.908 1.00 220.91 70 ALA A O 1
ATOM 525 N N . ILE A 1 70 ? -86.814 2.261 31.564 1.00 201.42 71 ILE A N 1
ATOM 526 C CA . ILE A 1 70 ? -87.459 1.739 30.356 1.00 200.09 71 ILE A CA 1
ATOM 527 C C . ILE A 1 70 ? -86.680 0.599 29.688 1.00 190.31 71 ILE A C 1
ATOM 528 O O . ILE A 1 70 ? -85.542 0.304 30.067 1.00 183.27 71 ILE A O 1
ATOM 533 N N . TRP A 1 71 ? -87.314 -0.046 28.687 1.00 191.34 72 TRP A N 1
ATOM 534 C CA . TRP A 1 71 ? -86.691 -1.111 27.914 1.00 184.13 72 TRP A CA 1
ATOM 535 C C . TRP A 1 71 ? -85.808 -0.474 26.854 1.00 175.88 72 TRP A C 1
ATOM 536 O O . TRP A 1 71 ? -86.268 0.415 26.123 1.00 178.55 72 TRP A O 1
ATOM 547 N N . ILE A 1 72 ? -84.555 -0.947 26.750 1.00 167.13 73 ILE A N 1
ATOM 548 C CA . ILE A 1 72 ? -83.580 -0.477 25.764 1.00 159.62 73 ILE A CA 1
ATOM 549 C C . ILE A 1 72 ? -82.963 -1.687 25.038 1.00 155.07 73 ILE A C 1
ATOM 550 O O . ILE A 1 72 ? -82.602 -2.670 25.702 1.00 153.84 73 ILE A O 1
ATOM 555 N N . PRO A 1 73 ? -82.854 -1.655 23.685 1.00 154.06 74 PRO A N 1
ATOM 556 C CA . PRO A 1 73 ? -82.276 -2.804 22.968 1.00 151.26 74 PRO A CA 1
ATOM 557 C C . PRO A 1 73 ? -80.793 -3.021 23.279 1.00 143.19 74 PRO A C 1
ATOM 558 O O . PRO A 1 73 ? -80.041 -2.037 23.362 1.00 138.90 74 PRO A O 1
ATOM 562 N N . GLU A 1 74 ? -80.381 -4.300 23.477 1.00 142.31 75 GLU A N 1
ATOM 563 C CA . GLU A 1 74 ? -78.982 -4.654 23.717 1.00 136.45 75 GLU A CA 1
ATOM 564 C C . GLU A 1 74 ? -78.230 -4.609 22.352 1.00 133.34 75 GLU A C 1
ATOM 565 O O . GLU A 1 74 ? -78.221 -5.606 21.611 1.00 135.28 75 GLU A O 1
ATOM 571 N N . ILE A 1 75 ? -77.645 -3.434 22.013 1.00 129.89 76 ILE A N 1
ATOM 572 C CA . ILE A 1 75 ? -76.872 -3.226 20.787 1.00 127.99 76 ILE A CA 1
ATOM 573 C C . ILE A 1 75 ? -75.412 -3.443 21.144 1.00 122.94 76 ILE A C 1
ATOM 574 O O . ILE A 1 75 ? -74.949 -2.921 22.165 1.00 120.17 76 ILE A O 1
ATOM 579 N N . ARG A 1 76 ? -74.704 -4.259 20.351 1.00 123.14 77 ARG A N 1
ATOM 580 C CA . ARG A 1 76 ? -73.279 -4.551 20.546 1.00 119.90 77 ARG A CA 1
ATOM 581 C C . ARG A 1 76 ? -72.469 -4.303 19.259 1.00 120.03 77 ARG A C 1
ATOM 582 O O . ARG A 1 76 ? -73.026 -4.213 18.142 1.00 123.75 77 ARG A O 1
ATOM 590 N N . PHE A 1 77 ? -71.158 -4.144 19.412 1.00 117.39 78 PHE A N 1
ATOM 591 C CA . PHE A 1 77 ? -70.317 -3.992 18.226 1.00 118.49 78 PHE A CA 1
ATOM 592 C C . PHE A 1 77 ? -69.686 -5.347 17.989 1.00 120.97 78 PHE A C 1
ATOM 593 O O . PHE A 1 77 ? -69.316 -6.026 18.972 1.00 120.04 78 PHE A O 1
ATOM 601 N N . VAL A 1 78 ? -69.578 -5.760 16.718 1.00 125.54 79 VAL A N 1
ATOM 602 C CA . VAL A 1 78 ? -68.999 -7.063 16.417 1.00 129.59 79 VAL A CA 1
ATOM 603 C C . VAL A 1 78 ? -67.480 -7.041 16.565 1.00 128.65 79 VAL A C 1
ATOM 604 O O . VAL A 1 78 ? -66.901 -7.782 17.381 1.00 128.63 79 VAL A O 1
ATOM 608 N N . ASN A 1 79 ? -66.842 -6.193 15.754 1.00 129.12 80 ASN A N 1
ATOM 609 C CA . ASN A 1 79 ? -65.393 -6.126 15.642 1.00 130.12 80 ASN A CA 1
ATOM 610 C C . ASN A 1 79 ? -64.698 -5.190 16.649 1.00 125.10 80 ASN A C 1
ATOM 611 O O . ASN A 1 79 ? -63.891 -4.334 16.260 1.00 125.63 80 ASN A O 1
ATOM 616 N N . VAL A 1 80 ? -64.985 -5.365 17.943 1.00 121.71 81 VAL A N 1
ATOM 617 C CA . VAL A 1 80 ? -64.350 -4.555 18.996 1.00 118.81 81 VAL A CA 1
ATOM 618 C C . VAL A 1 80 ? -63.557 -5.470 19.882 1.00 121.05 81 VAL A C 1
ATOM 619 O O . VAL A 1 80 ? -63.958 -6.630 20.065 1.00 123.02 81 VAL A O 1
ATOM 623 N N . GLU A 1 81 ? -62.432 -4.982 20.419 1.00 121.96 82 GLU A N 1
ATOM 624 C CA . GLU A 1 81 ? -61.585 -5.806 21.278 1.00 125.83 82 GLU A CA 1
ATOM 625 C C . GLU A 1 81 ? -62.352 -6.186 22.537 1.00 125.15 82 GLU A C 1
ATOM 626 O O . GLU A 1 81 ? -62.649 -7.379 22.748 1.00 128.00 82 GLU A O 1
ATOM 632 N N . ASN A 1 82 ? -62.752 -5.162 23.314 1.00 122.29 83 ASN A N 1
ATOM 633 C CA . ASN A 1 82 ? -63.633 -5.315 24.475 1.00 122.40 83 ASN A CA 1
ATOM 634 C C . ASN A 1 82 ? -64.873 -4.487 24.207 1.00 117.89 83 ASN A C 1
ATOM 635 O O . ASN A 1 82 ? -64.902 -3.738 23.211 1.00 115.18 83 ASN A O 1
ATOM 640 N N . ALA A 1 83 ? -65.908 -4.620 25.064 1.00 118.29 84 ALA A N 1
ATOM 641 C CA . ALA A 1 83 ? -67.142 -3.849 24.860 1.00 115.54 84 ALA A CA 1
ATOM 642 C C . ALA A 1 83 ? -66.853 -2.359 24.965 1.00 114.08 84 ALA A C 1
ATOM 643 O O . ALA A 1 83 ? -65.961 -1.962 25.735 1.00 116.31 84 ALA A O 1
ATOM 645 N N . ARG A 1 84 ? -67.567 -1.540 24.159 1.00 111.61 85 ARG A N 1
ATOM 646 C CA . ARG A 1 84 ? -67.423 -0.073 24.138 1.00 111.03 85 ARG A CA 1
ATOM 647 C C . ARG A 1 84 ? -67.645 0.543 25.535 1.00 113.65 85 ARG A C 1
ATOM 648 O O . ARG A 1 84 ? -68.439 0.016 26.337 1.00 115.52 85 ARG A O 1
ATOM 656 N N . ASP A 1 85 ? -66.917 1.626 25.832 1.00 115.06 86 ASP A N 1
ATOM 657 C CA . ASP A 1 85 ? -67.074 2.376 27.069 1.00 119.17 86 ASP A CA 1
ATOM 658 C C . ASP A 1 85 ? -68.217 3.350 26.740 1.00 118.64 86 ASP A C 1
ATOM 659 O O . ASP A 1 85 ? -68.051 4.215 25.872 1.00 117.77 86 ASP A O 1
ATOM 664 N N . ALA A 1 86 ? -69.407 3.135 27.322 1.00 119.94 87 ALA A N 1
ATOM 665 C CA . ALA A 1 86 ? -70.525 3.999 26.955 1.00 120.66 87 ALA A CA 1
ATOM 666 C C . ALA A 1 86 ? -71.113 4.767 28.126 1.00 126.41 87 ALA A C 1
ATOM 667 O O . ALA A 1 86 ? -71.154 4.264 29.265 1.00 130.08 87 ALA A O 1
ATOM 669 N N . ASP A 1 87 ? -71.529 6.016 27.832 1.00 128.58 88 ASP A N 1
ATOM 670 C CA . ASP A 1 87 ? -72.127 6.943 28.778 1.00 135.39 88 ASP A CA 1
ATOM 671 C C . ASP A 1 87 ? -73.392 7.451 28.115 1.00 136.74 88 ASP A C 1
ATOM 672 O O . ASP A 1 87 ? -73.315 7.991 27.013 1.00 134.95 88 ASP A O 1
ATOM 677 N N . VAL A 1 88 ? -74.563 7.212 28.731 1.00 141.00 89 VAL A N 1
ATOM 678 C CA . VAL A 1 88 ? -75.836 7.641 28.143 1.00 144.10 89 VAL A CA 1
ATOM 679 C C . VAL A 1 88 ? -75.917 9.143 28.295 1.00 150.01 89 VAL A C 1
ATOM 680 O O . VAL A 1 88 ? -75.685 9.656 29.393 1.00 155.51 89 VAL A O 1
ATOM 684 N N . VAL A 1 89 ? -76.168 9.849 27.176 1.00 149.98 90 VAL A N 1
ATOM 685 C CA . VAL A 1 89 ? -76.277 11.309 27.151 1.00 156.34 90 VAL A CA 1
ATOM 686 C C . VAL A 1 89 ? -77.742 11.700 27.393 1.00 164.65 90 VAL A C 1
ATOM 687 O O . VAL A 1 89 ? -78.016 12.516 28.280 1.00 172.54 90 VAL A O 1
ATOM 691 N N . ASP A 1 90 ? -78.677 11.090 26.620 1.00 164.11 91 ASP A N 1
ATOM 692 C CA . ASP A 1 90 ? -80.098 11.402 26.704 1.00 172.82 91 ASP A CA 1
ATOM 693 C C . ASP A 1 90 ? -81.021 10.311 26.198 1.00 171.64 91 ASP A C 1
ATOM 694 O O . ASP A 1 90 ? -80.681 9.585 25.265 1.00 165.17 91 ASP A O 1
ATOM 699 N N . ILE A 1 91 ? -82.210 10.223 26.816 1.00 179.23 92 ILE A N 1
ATOM 700 C CA . ILE A 1 91 ? -83.307 9.333 26.441 1.00 181.33 92 ILE A CA 1
ATOM 701 C C . ILE A 1 91 ? -84.562 10.200 26.411 1.00 193.43 92 ILE A C 1
ATOM 702 O O . ILE A 1 91 ? -84.960 10.738 27.446 1.00 200.74 92 ILE A O 1
ATOM 707 N N . SER A 1 92 ? -85.143 10.378 25.215 1.00 196.85 93 SER A N 1
ATOM 708 C CA . SER A 1 92 ? -86.330 11.198 25.002 1.00 209.60 93 SER A CA 1
ATOM 709 C C . SER A 1 92 ? -87.462 10.402 24.367 1.00 214.42 93 SER A C 1
ATOM 710 O O . SER A 1 92 ? -87.222 9.675 23.410 1.00 209.25 93 SER A O 1
ATOM 713 N N . VAL A 1 93 ? -88.694 10.534 24.891 1.00 225.53 94 VAL A N 1
ATOM 714 C CA . VAL A 1 93 ? -89.871 9.831 24.371 1.00 232.69 94 VAL A CA 1
ATOM 715 C C . VAL A 1 93 ? -90.857 10.843 23.823 1.00 247.26 94 VAL A C 1
ATOM 716 O O . VAL A 1 93 ? -91.230 11.779 24.534 1.00 272.50 94 VAL A O 1
ATOM 720 N N . SER A 1 94 ? -91.259 10.668 22.554 1.00 261.14 95 SER A N 1
ATOM 721 C CA . SER A 1 94 ? -92.228 11.544 21.895 1.00 278.34 95 SER A CA 1
ATOM 722 C C . SER A 1 94 ? -93.666 11.096 22.273 1.00 278.12 95 SER A C 1
ATOM 723 O O . SER A 1 94 ? -93.804 9.987 22.794 1.00 277.33 95 SER A O 1
ATOM 726 N N . PRO A 1 95 ? -94.742 11.904 22.059 1.00 278.40 96 PRO A N 1
ATOM 727 C CA . PRO A 1 95 ? -96.089 11.459 22.477 1.00 277.48 96 PRO A CA 1
ATOM 728 C C . PRO A 1 95 ? -96.559 10.108 21.941 1.00 276.26 96 PRO A C 1
ATOM 729 O O . PRO A 1 95 ? -97.288 9.416 22.642 1.00 275.51 96 PRO A O 1
ATOM 733 N N . ASP A 1 96 ? -96.127 9.722 20.728 1.00 276.04 97 ASP A N 1
ATOM 734 C CA . ASP A 1 96 ? -96.513 8.458 20.097 1.00 275.02 97 ASP A CA 1
ATOM 735 C C . ASP A 1 96 ? -95.653 7.252 20.532 1.00 273.48 97 ASP A C 1
ATOM 736 O O . ASP A 1 96 ? -95.767 6.176 19.939 1.00 271.70 97 ASP A O 1
ATOM 741 N N . GLY A 1 97 ? -94.823 7.441 21.560 1.00 274.11 98 GLY A N 1
ATOM 742 C CA . GLY A 1 97 ? -93.950 6.405 22.109 1.00 271.48 98 GLY A CA 1
ATOM 743 C C . GLY A 1 97 ? -92.668 6.142 21.343 1.00 259.72 98 GLY A C 1
ATOM 744 O O . GLY A 1 97 ? -92.087 5.063 21.480 1.00 240.72 98 GLY A O 1
ATOM 745 N N . THR A 1 98 ? -92.214 7.116 20.533 1.00 260.09 99 THR A N 1
ATOM 746 C CA . THR A 1 98 ? -90.975 6.993 19.770 1.00 238.57 99 THR A CA 1
ATOM 747 C C . THR A 1 98 ? -89.838 7.366 20.705 1.00 226.69 99 THR A C 1
ATOM 748 O O . THR A 1 98 ? -89.762 8.511 21.164 1.00 229.43 99 THR A O 1
ATOM 752 N N . VAL A 1 99 ? -88.993 6.375 21.034 1.00 214.93 100 VAL A N 1
ATOM 753 C CA . VAL A 1 99 ? -87.858 6.581 21.930 1.00 204.32 100 VAL A CA 1
ATOM 754 C C . VAL A 1 99 ? -86.660 7.026 21.113 1.00 196.80 100 VAL A C 1
ATOM 755 O O . VAL A 1 99 ? -86.396 6.473 20.045 1.00 194.57 100 VAL A O 1
ATOM 759 N N . GLN A 1 100 ? -85.951 8.035 21.617 1.00 194.17 101 GLN A N 1
ATOM 760 C CA . GLN A 1 100 ? -84.741 8.569 21.020 1.00 187.71 101 GLN A CA 1
ATOM 761 C C . GLN A 1 100 ? -83.658 8.498 22.066 1.00 178.21 101 GLN A C 1
ATOM 762 O O . GLN A 1 100 ? -83.700 9.194 23.086 1.00 180.46 101 GLN A O 1
ATOM 768 N N . TYR A 1 101 ? -82.734 7.567 21.836 1.00 169.09 102 TYR A N 1
ATOM 769 C CA . TYR A 1 101 ? -81.610 7.238 22.700 1.00 160.54 102 TYR A CA 1
ATOM 770 C C . TYR A 1 101 ? -80.317 7.804 22.121 1.00 155.36 102 TYR A C 1
ATOM 771 O O . TYR A 1 101 ? -80.088 7.694 20.917 1.00 155.14 102 TYR A O 1
ATOM 780 N N . LEU A 1 102 ? -79.469 8.375 22.986 1.00 152.41 103 LEU A N 1
ATOM 781 C CA . LEU A 1 102 ? -78.169 8.897 22.600 1.00 148.12 103 LEU A CA 1
ATOM 782 C C . LEU A 1 102 ? -77.135 8.620 23.669 1.00 142.93 103 LEU A C 1
ATOM 783 O O . LEU A 1 102 ? -77.323 8.980 24.833 1.00 146.01 103 LEU A O 1
ATOM 788 N N . GLU A 1 103 ? -76.024 8.013 23.258 1.00 136.51 104 GLU A N 1
ATOM 789 C CA . GLU A 1 103 ? -74.897 7.728 24.135 1.00 132.39 104 GLU A CA 1
ATOM 790 C C . GLU A 1 103 ? -73.613 8.142 23.444 1.00 129.38 104 GLU A C 1
ATOM 791 O O . GLU A 1 103 ? -73.528 8.124 22.216 1.00 128.79 104 GLU A O 1
ATOM 797 N N . ARG A 1 104 ? -72.624 8.524 24.227 1.00 128.86 105 ARG A N 1
ATOM 798 C CA . ARG A 1 104 ? -71.312 8.811 23.687 1.00 126.75 105 ARG A CA 1
ATOM 799 C C . ARG A 1 104 ? -70.441 7.615 24.126 1.00 122.39 105 ARG A C 1
ATOM 800 O O . ARG A 1 104 ? -70.416 7.228 25.315 1.00 123.34 105 ARG A O 1
ATOM 808 N N . PHE A 1 105 ? -69.813 6.966 23.146 1.00 118.94 106 PHE A N 1
ATOM 809 C CA . PHE A 1 105 ? -68.979 5.822 23.437 1.00 115.81 106 PHE A CA 1
ATOM 810 C C . PHE A 1 105 ? -67.575 6.000 22.869 1.00 115.31 106 PHE A C 1
ATOM 811 O O . PHE A 1 105 ? -67.345 6.837 21.987 1.00 116.81 106 PHE A O 1
ATOM 819 N N . SER A 1 106 ? -66.651 5.186 23.361 1.00 114.31 107 SER A N 1
ATOM 820 C CA . SER A 1 106 ? -65.285 5.099 22.863 1.00 114.68 107 SER A CA 1
ATOM 821 C C . SER A 1 106 ? -65.043 3.605 22.692 1.00 112.88 107 SER A C 1
ATOM 822 O O . SER A 1 106 ? -65.595 2.826 23.479 1.00 112.70 107 SER A O 1
ATOM 825 N N . ALA A 1 107 ? -64.332 3.177 21.626 1.00 112.58 108 ALA A N 1
ATOM 826 C CA . ALA A 1 107 ? -64.088 1.750 21.389 1.00 112.13 108 ALA A CA 1
ATOM 827 C C . ALA A 1 107 ? -62.833 1.498 20.575 1.00 114.32 108 ALA A C 1
ATOM 828 O O . ALA A 1 107 ? -62.481 2.321 19.737 1.00 115.75 108 ALA A O 1
ATOM 830 N N . ARG A 1 108 ? -62.172 0.343 20.802 1.00 115.76 109 ARG A N 1
ATOM 831 C CA . ARG A 1 108 ? -61.005 -0.090 20.033 1.00 119.16 109 ARG A CA 1
ATOM 832 C C . ARG A 1 108 ? -61.537 -1.066 19.005 1.00 119.40 109 ARG A C 1
ATOM 833 O O . ARG A 1 108 ? -62.028 -2.142 19.362 1.00 119.06 109 ARG A O 1
ATOM 841 N N . VAL A 1 109 ? -61.484 -0.673 17.733 1.00 121.10 110 VAL A N 1
ATOM 842 C CA . VAL A 1 109 ? -62.049 -1.461 16.649 1.00 123.19 110 VAL A CA 1
ATOM 843 C C . VAL A 1 109 ? -60.996 -2.296 15.910 1.00 128.83 110 VAL A C 1
ATOM 844 O O . VAL A 1 109 ? -59.925 -1.782 15.598 1.00 132.06 110 VAL A O 1
ATOM 848 N N . LEU A 1 110 ? -61.308 -3.589 15.662 1.00 130.92 111 LEU A N 1
ATOM 849 C CA . LEU A 1 110 ? -60.532 -4.541 14.876 1.00 137.62 111 LEU A CA 1
ATOM 850 C C . LEU A 1 110 ? -60.998 -4.353 13.430 1.00 142.52 111 LEU A C 1
ATOM 851 O O . LEU A 1 110 ? -62.166 -4.605 13.112 1.00 142.34 111 LEU A O 1
ATOM 856 N N . SER A 1 111 ? -60.109 -3.883 12.561 1.00 148.15 112 SER A N 1
ATOM 857 C CA . SER A 1 111 ? -60.434 -3.736 11.154 1.00 155.19 112 SER A CA 1
ATOM 858 C C . SER A 1 111 ? -59.203 -4.063 10.323 1.00 164.52 112 SER A C 1
ATOM 859 O O . SER A 1 111 ? -58.166 -3.392 10.455 1.00 165.55 112 SER A O 1
ATOM 862 N N . PRO A 1 112 ? -59.285 -5.163 9.532 1.00 172.50 113 PRO A N 1
ATOM 863 C CA . PRO A 1 112 ? -58.133 -5.564 8.717 1.00 183.06 113 PRO A CA 1
ATOM 864 C C . PRO A 1 112 ? -57.720 -4.502 7.701 1.00 189.75 113 PRO A C 1
ATOM 865 O O . PRO A 1 112 ? -58.565 -3.764 7.177 1.00 190.14 113 PRO A O 1
ATOM 869 N N . LEU A 1 113 ? -56.407 -4.418 7.457 1.00 196.11 114 LEU A N 1
ATOM 870 C CA . LEU A 1 113 ? -55.823 -3.477 6.511 1.00 204.21 114 LEU A CA 1
ATOM 871 C C . LEU A 1 113 ? -55.090 -4.213 5.380 1.00 219.09 114 LEU A C 1
ATOM 872 O O . LEU A 1 113 ? -54.387 -5.196 5.640 1.00 222.48 114 LEU A O 1
ATOM 877 N N . ASP A 1 114 ? -55.281 -3.751 4.125 1.00 229.31 115 ASP A N 1
ATOM 878 C CA . ASP A 1 114 ? -54.635 -4.322 2.939 1.00 259.24 115 ASP A CA 1
ATOM 879 C C . ASP A 1 114 ? -53.422 -3.463 2.626 1.00 261.54 115 ASP A C 1
ATOM 880 O O . ASP A 1 114 ? -53.567 -2.337 2.157 1.00 260.77 115 ASP A O 1
ATOM 885 N N . PHE A 1 115 ? -52.229 -3.993 2.900 1.00 263.39 116 PHE A N 1
ATOM 886 C CA . PHE A 1 115 ? -50.971 -3.274 2.707 1.00 264.31 116 PHE A CA 1
ATOM 887 C C . PHE A 1 115 ? -50.316 -3.471 1.321 1.00 265.90 116 PHE A C 1
ATOM 888 O O . PHE A 1 115 ? -49.248 -2.909 1.073 1.00 265.71 116 PHE A O 1
ATOM 896 N N . ARG A 1 116 ? -50.963 -4.225 0.410 1.00 265.04 117 ARG A N 1
ATOM 897 C CA . ARG A 1 116 ? -50.451 -4.495 -0.939 1.00 263.83 117 ARG A CA 1
ATOM 898 C C . ARG A 1 116 ? -49.968 -3.262 -1.691 1.00 262.21 117 ARG A C 1
ATOM 899 O O . ARG A 1 116 ? -48.942 -3.336 -2.359 1.00 261.76 117 ARG A O 1
ATOM 907 N N . ARG A 1 117 ? -50.673 -2.129 -1.551 1.00 261.39 118 ARG A N 1
ATOM 908 C CA . ARG A 1 117 ? -50.351 -0.890 -2.252 1.00 259.95 118 ARG A CA 1
ATOM 909 C C . ARG A 1 117 ? -49.610 0.159 -1.395 1.00 260.53 118 ARG A C 1
ATOM 910 O O . ARG A 1 117 ? -49.427 1.284 -1.856 1.00 259.46 118 ARG A O 1
ATOM 918 N N . PHE A 1 118 ? -49.139 -0.219 -0.190 1.00 262.38 119 PHE A N 1
ATOM 919 C CA . PHE A 1 118 ? -48.419 0.661 0.736 1.00 263.43 119 PHE A CA 1
ATOM 920 C C . PHE A 1 118 ? -47.189 1.301 0.082 1.00 262.77 119 PHE A C 1
ATOM 921 O O . PHE A 1 118 ? -46.448 0.593 -0.589 1.00 262.53 119 PHE A O 1
ATOM 929 N N . PRO A 1 119 ? -46.938 2.618 0.243 1.00 262.44 120 PRO A N 1
ATOM 930 C CA . PRO A 1 119 ? -47.679 3.607 1.037 1.00 262.79 120 PRO A CA 1
ATOM 931 C C . PRO A 1 119 ? -48.743 4.382 0.265 1.00 260.99 120 PRO A C 1
ATOM 932 O O . PRO A 1 119 ? -49.195 5.428 0.723 1.00 261.09 120 PRO A O 1
ATOM 936 N N . MET A 1 120 ? -49.152 3.867 -0.886 1.00 259.59 121 MET A N 1
ATOM 937 C CA . MET A 1 120 ? -50.148 4.522 -1.726 1.00 258.15 121 MET A CA 1
ATOM 938 C C . MET A 1 120 ? -51.475 3.770 -1.647 1.00 258.25 121 MET A C 1
ATOM 939 O O . MET A 1 120 ? -52.201 3.642 -2.636 1.00 257.21 121 MET A O 1
ATOM 944 N N . ASP A 1 121 ? -51.797 3.299 -0.440 1.00 259.61 122 ASP A N 1
ATOM 945 C CA . ASP A 1 121 ? -52.990 2.515 -0.168 1.00 259.84 122 ASP A CA 1
ATOM 946 C C . ASP A 1 121 ? -54.160 3.309 0.361 1.00 259.47 122 ASP A C 1
ATOM 947 O O . ASP A 1 121 ? -53.995 4.384 0.934 1.00 257.92 122 ASP A O 1
ATOM 952 N N . SER A 1 122 ? -55.349 2.744 0.169 1.00 257.45 123 SER A N 1
ATOM 953 C CA . SER A 1 122 ? -56.616 3.244 0.665 1.00 256.16 123 SER A CA 1
ATOM 954 C C . SER A 1 122 ? -57.275 2.113 1.422 1.00 252.63 123 SER A C 1
ATOM 955 O O . SER A 1 122 ? -57.085 0.949 1.062 1.00 256.17 123 SER A O 1
ATOM 958 N N . GLN A 1 123 ? -58.004 2.436 2.496 1.00 231.03 124 GLN A N 1
ATOM 959 C CA . GLN A 1 123 ? -58.665 1.440 3.331 1.00 219.73 124 GLN A CA 1
ATOM 960 C C . GLN A 1 123 ? -60.112 1.798 3.621 1.00 213.71 124 GLN A C 1
ATOM 961 O O . GLN A 1 123 ? -60.485 2.975 3.607 1.00 213.74 124 GLN A O 1
ATOM 967 N N . THR A 1 124 ? -60.913 0.770 3.916 1.00 209.50 125 THR A N 1
ATOM 968 C CA . THR A 1 124 ? -62.301 0.891 4.336 1.00 203.76 125 THR A CA 1
ATOM 969 C C . THR A 1 124 ? -62.341 0.242 5.712 1.00 190.10 125 THR A C 1
ATOM 970 O O . THR A 1 124 ? -62.265 -0.989 5.819 1.00 189.92 125 THR A O 1
ATOM 974 N N . LEU A 1 125 ? -62.356 1.080 6.768 1.00 180.02 126 LEU A N 1
ATOM 975 C CA . LEU A 1 125 ? -62.419 0.635 8.157 1.00 168.22 126 LEU A CA 1
ATOM 976 C C . LEU A 1 125 ? -63.877 0.328 8.449 1.00 164.70 126 LEU A C 1
ATOM 977 O O . LEU A 1 125 ? -64.753 1.065 7.991 1.00 167.83 126 LEU A O 1
ATOM 982 N N . HIS A 1 126 ? -64.150 -0.767 9.157 1.00 159.64 127 HIS A N 1
ATOM 983 C CA . HIS A 1 126 ? -65.530 -1.137 9.427 1.00 157.25 127 HIS A CA 1
ATOM 984 C C . HIS A 1 126 ? -65.869 -1.066 10.883 1.00 146.65 127 HIS A C 1
ATOM 985 O O . HIS A 1 126 ? -65.028 -1.348 11.723 1.00 141.77 127 HIS A O 1
ATOM 992 N N . ILE A 1 127 ? -67.113 -0.709 11.184 1.00 144.58 128 ILE A N 1
ATOM 993 C CA . ILE A 1 127 ? -67.651 -0.700 12.537 1.00 136.53 128 ILE A CA 1
ATOM 994 C C . ILE A 1 127 ? -68.968 -1.457 12.373 1.00 139.11 128 ILE A C 1
ATOM 995 O O . ILE A 1 127 ? -69.878 -0.938 11.721 1.00 144.17 128 ILE A O 1
ATOM 1000 N N . TYR A 1 128 ? -69.045 -2.705 12.848 1.00 137.32 129 TYR A N 1
ATOM 1001 C CA . TYR A 1 128 ? -70.272 -3.489 12.672 1.00 140.83 129 TYR A CA 1
ATOM 1002 C C . TYR A 1 128 ? -71.165 -3.435 13.881 1.00 135.46 129 TYR A C 1
ATOM 1003 O O . TYR A 1 128 ? -70.760 -3.841 14.982 1.00 129.79 129 TYR A O 1
ATOM 1012 N N . LEU A 1 129 ? -72.384 -2.941 13.688 1.00 138.63 130 LEU A N 1
ATOM 1013 C CA . LEU A 1 129 ? -73.370 -2.855 14.767 1.00 135.68 130 LEU A CA 1
ATOM 1014 C C . LEU A 1 129 ? -74.210 -4.114 14.728 1.00 139.95 130 LEU A C 1
ATOM 1015 O O . LEU A 1 129 ? -74.547 -4.556 13.631 1.00 147.52 130 LEU A O 1
ATOM 1020 N N . ILE A 1 130 ? -74.562 -4.695 15.891 1.00 136.57 131 ILE A N 1
ATOM 1021 C CA . ILE A 1 130 ? -75.359 -5.935 15.908 1.00 141.30 131 ILE A CA 1
ATOM 1022 C C . ILE A 1 130 ? -76.385 -5.968 17.040 1.00 140.27 131 ILE A C 1
ATOM 1023 O O . ILE A 1 130 ? -76.171 -5.356 18.089 1.00 134.72 131 ILE A O 1
ATOM 1028 N N . VAL A 1 131 ? -77.495 -6.675 16.822 1.00 146.96 132 VAL A N 1
ATOM 1029 C CA . VAL A 1 131 ? -78.526 -6.879 17.834 1.00 148.26 132 VAL A CA 1
ATOM 1030 C C . VAL A 1 131 ? -78.996 -8.322 17.773 1.00 154.58 132 VAL A C 1
ATOM 1031 O O . VAL A 1 131 ? -79.143 -8.846 16.667 1.00 161.32 132 VAL A O 1
ATOM 1035 N N . ARG A 1 132 ? -79.212 -8.971 18.939 1.00 153.56 133 ARG A N 1
ATOM 1036 C CA . ARG A 1 132 ? -79.730 -10.344 19.003 1.00 160.23 133 ARG A CA 1
ATOM 1037 C C . ARG A 1 132 ? -81.197 -10.296 19.444 1.00 166.18 133 ARG A C 1
ATOM 1038 O O . ARG A 1 132 ? -81.523 -9.588 20.400 1.00 163.65 133 ARG A O 1
ATOM 1046 N N . SER A 1 133 ? -82.072 -11.024 18.731 1.00 175.29 134 SER A N 1
ATOM 1047 C CA . SER A 1 133 ? -83.506 -11.074 19.001 1.00 183.17 134 SER A CA 1
ATOM 1048 C C . SER A 1 133 ? -83.835 -11.814 20.287 1.00 184.88 134 SER A C 1
ATOM 1049 O O . SER A 1 133 ? -83.058 -12.654 20.733 1.00 183.95 134 SER A O 1
ATOM 1052 N N . VAL A 1 134 ? -84.983 -11.487 20.887 1.00 188.66 135 VAL A N 1
ATOM 1053 C CA . VAL A 1 134 ? -85.476 -12.113 22.117 1.00 192.48 135 VAL A CA 1
ATOM 1054 C C . VAL A 1 134 ? -86.585 -13.113 21.795 1.00 204.61 135 VAL A C 1
ATOM 1055 O O . VAL A 1 134 ? -87.134 -13.064 20.687 1.00 210.37 135 VAL A O 1
ATOM 1059 N N . ASP A 1 135 ? -86.927 -14.012 22.755 1.00 209.85 136 ASP A N 1
ATOM 1060 C CA . ASP A 1 135 ? -88.006 -14.976 22.531 1.00 222.60 136 ASP A CA 1
ATOM 1061 C C . ASP A 1 135 ? -89.357 -14.304 22.335 1.00 231.90 136 ASP A C 1
ATOM 1062 O O . ASP A 1 135 ? -90.192 -14.810 21.574 1.00 268.37 136 ASP A O 1
ATOM 1067 N N . THR A 1 136 ? -89.541 -13.135 22.980 1.00 225.96 137 THR A N 1
ATOM 1068 C CA . THR A 1 136 ? -90.739 -12.312 22.855 1.00 233.75 137 THR A CA 1
ATOM 1069 C C . THR A 1 136 ? -90.880 -11.792 21.420 1.00 235.91 137 THR A C 1
ATOM 1070 O O . THR A 1 136 ? -91.957 -11.971 20.853 1.00 269.30 137 THR A O 1
ATOM 1074 N N . ARG A 1 137 ? -89.810 -11.193 20.810 1.00 225.63 138 ARG A N 1
ATOM 1075 C CA . ARG A 1 137 ? -89.873 -10.769 19.400 1.00 228.70 138 ARG A CA 1
ATOM 1076 C C . ARG A 1 137 ? -88.503 -10.540 18.718 1.00 218.59 138 ARG A C 1
ATOM 1077 O O . ARG A 1 137 ? -87.458 -10.462 19.356 1.00 207.56 138 ARG A O 1
ATOM 1085 N N . ASN A 1 138 ? -88.547 -10.454 17.392 1.00 224.28 139 ASN A N 1
ATOM 1086 C CA . ASN A 1 138 ? -87.386 -10.276 16.534 1.00 218.25 139 ASN A CA 1
ATOM 1087 C C . ASN A 1 138 ? -86.990 -8.818 16.409 1.00 211.14 139 ASN A C 1
ATOM 1088 O O . ASN A 1 138 ? -87.851 -7.964 16.225 1.00 216.83 139 ASN A O 1
ATOM 1093 N N . ILE A 1 139 ? -85.697 -8.523 16.566 1.00 199.58 140 ILE A N 1
ATOM 1094 C CA . ILE A 1 139 ? -85.224 -7.145 16.475 1.00 193.02 140 ILE A CA 1
ATOM 1095 C C . ILE A 1 139 ? -84.330 -6.978 15.267 1.00 192.63 140 ILE A C 1
ATOM 1096 O O . ILE A 1 139 ? -83.400 -7.762 15.058 1.00 189.27 140 ILE A O 1
ATOM 1101 N N . VAL A 1 140 ? -84.642 -5.960 14.459 1.00 197.59 141 VAL A N 1
ATOM 1102 C CA . VAL A 1 140 ? -83.947 -5.640 13.216 1.00 199.97 141 VAL A CA 1
ATOM 1103 C C . VAL A 1 140 ? -83.377 -4.211 13.290 1.00 193.38 141 VAL A C 1
ATOM 1104 O O . VAL A 1 140 ? -84.017 -3.332 13.868 1.00 193.11 141 VAL A O 1
ATOM 1108 N N . LEU A 1 141 ? -82.174 -3.990 12.715 1.00 188.97 142 LEU A N 1
ATOM 1109 C CA . LEU A 1 141 ? -81.495 -2.693 12.690 1.00 183.58 142 LEU A CA 1
ATOM 1110 C C . LEU A 1 141 ? -81.688 -1.937 11.381 1.00 193.80 142 LEU A C 1
ATOM 1111 O O . LEU A 1 141 ? -81.732 -2.550 10.317 1.00 203.36 142 LEU A O 1
ATOM 1116 N N . ALA A 1 142 ? -81.757 -0.600 11.454 1.00 193.00 143 ALA A N 1
ATOM 1117 C CA . ALA A 1 142 ? -81.917 0.269 10.292 1.00 203.26 143 ALA A CA 1
ATOM 1118 C C . ALA A 1 142 ? -80.992 1.456 10.437 1.00 196.81 143 ALA A C 1
ATOM 1119 O O . ALA A 1 142 ? -80.560 1.735 11.546 1.00 186.19 143 ALA A O 1
ATOM 1121 N N . VAL A 1 143 ? -80.684 2.159 9.337 1.00 204.42 144 VAL A N 1
ATOM 1122 C CA . VAL A 1 143 ? -79.799 3.330 9.364 1.00 200.41 144 VAL A CA 1
ATOM 1123 C C . VAL A 1 143 ? -80.598 4.604 9.227 1.00 208.68 144 VAL A C 1
ATOM 1124 O O . VAL A 1 143 ? -81.352 4.750 8.268 1.00 222.67 144 VAL A O 1
ATOM 1128 N N . ASP A 1 144 ? -80.431 5.526 10.174 1.00 201.53 145 ASP A N 1
ATOM 1129 C CA . ASP A 1 144 ? -81.064 6.834 10.097 1.00 209.42 145 ASP A CA 1
ATOM 1130 C C . ASP A 1 144 ? -79.952 7.721 9.555 1.00 209.32 145 ASP A C 1
ATOM 1131 O O . ASP A 1 144 ? -79.055 8.102 10.306 1.00 199.23 145 ASP A O 1
ATOM 1136 N N . LEU A 1 145 ? -79.956 7.971 8.233 1.00 221.58 146 LEU A N 1
ATOM 1137 C CA . LEU A 1 145 ? -78.909 8.731 7.546 1.00 224.57 146 LEU A CA 1
ATOM 1138 C C . LEU A 1 145 ? -78.733 10.144 8.081 1.00 223.71 146 LEU A C 1
ATOM 1139 O O . LEU A 1 145 ? -77.646 10.705 7.953 1.00 221.37 146 LEU A O 1
ATOM 1144 N N . GLU A 1 146 ? -79.780 10.692 8.729 1.00 226.31 147 GLU A N 1
ATOM 1145 C CA . GLU A 1 146 ? -79.775 12.016 9.356 1.00 226.81 147 GLU A CA 1
ATOM 1146 C C . GLU A 1 146 ? -78.865 12.036 10.595 1.00 211.51 147 GLU A C 1
ATOM 1147 O O . GLU A 1 146 ? -78.412 13.106 11.014 1.00 210.95 147 GLU A O 1
ATOM 1153 N N . LYS A 1 147 ? -78.607 10.851 11.178 1.00 200.52 148 LYS A N 1
ATOM 1154 C CA . LYS A 1 147 ? -77.814 10.702 12.389 1.00 187.31 148 LYS A CA 1
ATOM 1155 C C . LYS A 1 147 ? -76.475 9.963 12.175 1.00 179.11 148 LYS A C 1
ATOM 1156 O O . LYS A 1 147 ? -75.873 9.474 13.137 1.00 168.71 148 LYS A O 1
ATOM 1162 N N . VAL A 1 148 ? -75.985 9.949 10.926 1.00 185.24 149 VAL A N 1
ATOM 1163 C CA . VAL A 1 148 ? -74.700 9.363 10.546 1.00 180.42 149 VAL A CA 1
ATOM 1164 C C . VAL A 1 148 ? -73.858 10.525 10.064 1.00 184.96 149 VAL A C 1
ATOM 1165 O O . VAL A 1 148 ? -74.334 11.341 9.279 1.00 196.37 149 VAL A O 1
ATOM 1169 N N . GLY A 1 149 ? -72.637 10.620 10.554 1.00 177.18 150 GLY A N 1
ATOM 1170 C CA . GLY A 1 149 ? -71.748 11.699 10.158 1.00 181.31 150 GLY A CA 1
ATOM 1171 C C . GLY A 1 149 ? -70.452 11.741 10.921 1.00 172.44 150 GLY A C 1
ATOM 1172 O O . GLY A 1 149 ? -70.081 10.774 11.587 1.00 163.33 150 GLY A O 1
ATOM 1173 N N . LYS A 1 150 ? -69.760 12.867 10.814 1.00 176.44 151 LYS A N 1
ATOM 1174 C CA . LYS A 1 150 ? -68.487 13.081 11.483 1.00 170.66 151 LYS A CA 1
ATOM 1175 C C . LYS A 1 150 ? -68.213 14.547 11.700 1.00 175.99 151 LYS A C 1
ATOM 1176 O O . LYS A 1 150 ? -68.602 15.371 10.884 1.00 185.89 151 LYS A O 1
ATOM 1182 N N . ASN A 1 151 ? -67.528 14.865 12.791 1.00 170.64 152 ASN A N 1
ATOM 1183 C CA . ASN A 1 151 ? -67.108 16.209 13.130 1.00 175.66 152 ASN A CA 1
ATOM 1184 C C . ASN A 1 151 ? -66.054 16.622 12.087 1.00 182.93 152 ASN A C 1
ATOM 1185 O O . ASN A 1 151 ? -65.324 15.775 11.555 1.00 181.04 152 ASN A O 1
ATOM 1190 N N . ASP A 1 152 ? -66.046 17.908 11.728 1.00 192.55 153 ASP A N 1
ATOM 1191 C CA . ASP A 1 152 ? -65.122 18.452 10.732 1.00 201.61 153 ASP A CA 1
ATOM 1192 C C . ASP A 1 152 ? -63.667 18.315 11.179 1.00 197.45 153 ASP A C 1
ATOM 1193 O O . ASP A 1 152 ? -62.793 18.072 10.347 1.00 201.83 153 ASP A O 1
ATOM 1198 N N . ASP A 1 153 ? -63.434 18.417 12.503 1.00 190.22 154 ASP A N 1
ATOM 1199 C CA . ASP A 1 153 ? -62.135 18.323 13.159 1.00 186.86 154 ASP A CA 1
ATOM 1200 C C . ASP A 1 153 ? -61.602 16.904 13.274 1.00 179.11 154 ASP A C 1
ATOM 1201 O O . ASP A 1 153 ? -60.465 16.755 13.714 1.00 178.52 154 ASP A O 1
ATOM 1206 N N . VAL A 1 154 ? -62.396 15.867 12.903 1.00 174.31 155 VAL A N 1
ATOM 1207 C CA . VAL A 1 154 ? -61.972 14.454 12.967 1.00 167.84 155 VAL A CA 1
ATOM 1208 C C . VAL A 1 154 ? -60.737 14.261 12.128 1.00 173.45 155 VAL A C 1
ATOM 1209 O O . VAL A 1 154 ? -60.795 14.423 10.914 1.00 181.55 155 VAL A O 1
ATOM 1213 N N . PHE A 1 155 ? -59.612 13.997 12.781 1.00 170.71 156 PHE A N 1
ATOM 1214 C CA . PHE A 1 155 ? -58.349 13.861 12.087 1.00 176.66 156 PHE A CA 1
ATOM 1215 C C . PHE A 1 155 ? -57.701 12.564 12.403 1.00 171.53 156 PHE A C 1
ATOM 1216 O O . PHE A 1 155 ? -57.644 12.175 13.575 1.00 164.73 156 PHE A O 1
ATOM 1224 N N . LEU A 1 156 ? -57.171 11.911 11.373 1.00 176.32 157 LEU A N 1
ATOM 1225 C CA . LEU A 1 156 ? -56.414 10.695 11.560 1.00 174.12 157 LEU A CA 1
ATOM 1226 C C . LEU A 1 156 ? -55.047 10.979 10.938 1.00 183.89 157 LEU A C 1
ATOM 1227 O O . LEU A 1 156 ? -54.937 11.037 9.717 1.00 192.23 157 LEU A O 1
ATOM 1232 N N . THR A 1 157 ? -54.043 11.307 11.787 1.00 184.38 158 THR A N 1
ATOM 1233 C CA . THR A 1 157 ? -52.673 11.673 11.385 1.00 194.43 158 THR A CA 1
ATOM 1234 C C . THR A 1 157 ? -52.116 10.674 10.386 1.00 199.95 158 THR A C 1
ATOM 1235 O O . THR A 1 157 ? -52.165 9.464 10.619 1.00 195.26 158 THR A O 1
ATOM 1239 N N . GLY A 1 158 ? -51.640 11.197 9.267 1.00 210.86 159 GLY A N 1
ATOM 1240 C CA . GLY A 1 158 ? -51.075 10.396 8.191 1.00 219.23 159 GLY A CA 1
ATOM 1241 C C . GLY A 1 158 ? -52.098 9.840 7.225 1.00 218.81 159 GLY A C 1
ATOM 1242 O O . GLY A 1 158 ? -51.739 9.103 6.311 1.00 225.62 159 GLY A O 1
ATOM 1243 N N . TRP A 1 159 ? -53.368 10.202 7.402 1.00 212.26 160 TRP A N 1
ATOM 1244 C CA . TRP A 1 159 ? -54.447 9.729 6.549 1.00 212.40 160 TRP A CA 1
ATOM 1245 C C . TRP A 1 159 ? -55.389 10.848 6.166 1.00 215.30 160 TRP A C 1
ATOM 1246 O O . TRP A 1 159 ? -55.546 11.811 6.913 1.00 211.85 160 TRP A O 1
ATOM 1257 N N . ASP A 1 160 ? -56.036 10.708 5.006 1.00 222.91 161 ASP A N 1
ATOM 1258 C CA . ASP A 1 160 ? -57.049 11.640 4.519 1.00 227.59 161 ASP A CA 1
ATOM 1259 C C . ASP A 1 160 ? -58.369 10.927 4.698 1.00 220.29 161 ASP A C 1
ATOM 1260 O O . ASP A 1 160 ? -58.496 9.774 4.284 1.00 221.48 161 ASP A O 1
ATOM 1265 N N . ILE A 1 161 ? -59.329 11.566 5.365 1.00 213.38 162 ILE A N 1
ATOM 1266 C CA . ILE A 1 161 ? -60.625 10.932 5.604 1.00 206.94 162 ILE A CA 1
ATOM 1267 C C . ILE A 1 161 ? -61.540 11.287 4.459 1.00 218.17 162 ILE A C 1
ATOM 1268 O O . ILE A 1 161 ? -61.774 12.471 4.215 1.00 223.89 162 ILE A O 1
ATOM 1273 N N . GLU A 1 162 ? -62.020 10.272 3.728 1.00 222.97 163 GLU A N 1
ATOM 1274 C CA . GLU A 1 162 ? -62.884 10.498 2.575 1.00 241.80 163 GLU A CA 1
ATOM 1275 C C . GLU A 1 162 ? -64.350 10.556 2.942 1.00 233.15 163 GLU A C 1
ATOM 1276 O O . GLU A 1 162 ? -64.991 11.583 2.729 1.00 244.45 163 GLU A O 1
ATOM 1282 N N . SER A 1 163 ? -64.890 9.456 3.474 1.00 223.22 164 SER A N 1
ATOM 1283 C CA . SER A 1 163 ? -66.308 9.370 3.795 1.00 220.37 164 SER A CA 1
ATOM 1284 C C . SER A 1 163 ? -66.598 8.424 4.935 1.00 206.22 164 SER A C 1
ATOM 1285 O O . SER A 1 163 ? -65.873 7.450 5.142 1.00 201.67 164 SER A O 1
ATOM 1288 N N . PHE A 1 164 ? -67.707 8.685 5.631 1.00 200.78 165 PHE A N 1
ATOM 1289 C CA . PHE A 1 164 ? -68.210 7.832 6.688 1.00 189.26 165 PHE A CA 1
ATOM 1290 C C . PHE A 1 164 ? -69.670 7.579 6.361 1.00 194.52 165 PHE A C 1
ATOM 1291 O O . PHE A 1 164 ? -70.506 8.473 6.487 1.00 196.85 165 PHE A O 1
ATOM 1299 N N . THR A 1 165 ? -69.940 6.389 5.820 1.00 198.62 166 THR A N 1
ATOM 1300 C CA . THR A 1 165 ? -71.260 5.973 5.366 1.00 205.80 166 THR A CA 1
ATOM 1301 C C . THR A 1 165 ? -71.664 4.662 6.003 1.00 198.23 166 THR A C 1
ATOM 1302 O O . THR A 1 165 ? -70.826 3.961 6.564 1.00 190.24 166 THR A O 1
ATOM 1306 N N . ALA A 1 166 ? -72.928 4.289 5.846 1.00 202.22 167 ALA A N 1
ATOM 1307 C CA . ALA A 1 166 ? -73.411 3.020 6.358 1.00 197.24 167 ALA A CA 1
ATOM 1308 C C . ALA A 1 166 ? -74.133 2.260 5.260 1.00 210.50 167 ALA A C 1
ATOM 1309 O O . ALA A 1 166 ? -74.844 2.866 4.457 1.00 222.60 167 ALA A O 1
ATOM 1311 N N . VAL A 1 167 ? -73.938 0.936 5.213 1.00 209.59 168 VAL A N 1
ATOM 1312 C CA . VAL A 1 167 ? -74.628 0.048 4.275 1.00 222.55 168 VAL A CA 1
ATOM 1313 C C . VAL A 1 167 ? -76.026 -0.070 4.891 1.00 221.80 168 VAL A C 1
ATOM 1314 O O . VAL A 1 167 ? -76.173 -0.696 5.939 1.00 211.18 168 VAL A O 1
ATOM 1318 N N . VAL A 1 168 ? -77.018 0.619 4.293 1.00 244.97 169 VAL A N 1
ATOM 1319 C CA . VAL A 1 168 ? -78.401 0.775 4.778 1.00 247.03 169 VAL A CA 1
ATOM 1320 C C . VAL A 1 168 ? -79.167 -0.530 5.009 1.00 248.15 169 VAL A C 1
ATOM 1321 O O . VAL A 1 168 ? -80.070 -0.553 5.848 1.00 238.06 169 VAL A O 1
ATOM 1325 N N . LYS A 1 169 ? -78.821 -1.593 4.270 1.00 253.36 170 LYS A N 1
ATOM 1326 C CA . LYS A 1 169 ? -79.465 -2.893 4.396 1.00 256.77 170 LYS A CA 1
ATOM 1327 C C . LYS A 1 169 ? -78.722 -3.758 5.424 1.00 238.98 170 LYS A C 1
ATOM 1328 O O . LYS A 1 169 ? -77.543 -4.049 5.224 1.00 229.68 170 LYS A O 1
ATOM 1334 N N . PRO A 1 170 ? -79.374 -4.175 6.532 1.00 225.72 171 PRO A N 1
ATOM 1335 C CA . PRO A 1 170 ? -78.680 -5.021 7.502 1.00 213.28 171 PRO A CA 1
ATOM 1336 C C . PRO A 1 170 ? -78.529 -6.447 7.004 1.00 220.13 171 PRO A C 1
ATOM 1337 O O . PRO A 1 170 ? -79.293 -6.890 6.150 1.00 236.59 171 PRO A O 1
ATOM 1341 N N . ALA A 1 171 ? -77.554 -7.160 7.555 1.00 211.42 172 ALA A N 1
ATOM 1342 C CA . ALA A 1 171 ? -77.316 -8.554 7.247 1.00 217.10 172 ALA A CA 1
ATOM 1343 C C . ALA A 1 171 ? -78.016 -9.331 8.344 1.00 212.44 172 ALA A C 1
ATOM 1344 O O . ALA A 1 171 ? -77.531 -9.373 9.471 1.00 200.50 172 ALA A O 1
ATOM 1346 N N . ASN A 1 172 ? -79.207 -9.854 8.046 1.00 223.00 173 ASN A N 1
ATOM 1347 C CA . ASN A 1 172 ? -79.988 -10.624 9.007 1.00 221.46 173 ASN A CA 1
ATOM 1348 C C . ASN A 1 172 ? -79.655 -12.084 8.828 1.00 227.48 173 ASN A C 1
ATOM 1349 O O . ASN A 1 172 ? -79.627 -12.574 7.699 1.00 243.18 173 ASN A O 1
ATOM 1354 N N . PHE A 1 173 ? -79.344 -12.765 9.933 1.00 219.01 174 PHE A N 1
ATOM 1355 C CA . PHE A 1 173 ? -78.943 -14.168 9.916 1.00 224.04 174 PHE A CA 1
ATOM 1356 C C . PHE A 1 173 ? -79.229 -14.858 11.243 1.00 218.19 174 PHE A C 1
ATOM 1357 O O . PHE A 1 173 ? -79.427 -14.199 12.259 1.00 207.76 174 PHE A O 1
ATOM 1365 N N . ALA A 1 174 ? -79.245 -16.186 11.227 1.00 226.16 175 ALA A N 1
ATOM 1366 C CA . ALA A 1 174 ? -79.496 -16.979 12.412 1.00 223.33 175 ALA A CA 1
ATOM 1367 C C . ALA A 1 174 ? -78.184 -17.381 13.030 1.00 215.20 175 ALA A C 1
ATOM 1368 O O . ALA A 1 174 ? -77.240 -17.750 12.323 1.00 218.38 175 ALA A O 1
ATOM 1370 N N . LEU A 1 175 ? -78.123 -17.287 14.357 1.00 206.00 176 LEU A N 1
ATOM 1371 C CA . LEU A 1 175 ? -76.956 -17.653 15.145 1.00 199.21 176 LEU A CA 1
ATOM 1372 C C . LEU A 1 175 ? -77.425 -18.205 16.486 1.00 198.22 176 LEU A C 1
ATOM 1373 O O . LEU A 1 175 ? -78.070 -17.492 17.247 1.00 192.81 176 LEU A O 1
ATOM 1378 N N . GLU A 1 176 ? -77.128 -19.492 16.746 1.00 205.15 177 GLU A N 1
ATOM 1379 C CA . GLU A 1 176 ? -77.508 -20.222 17.957 1.00 207.33 177 GLU A CA 1
ATOM 1380 C C . GLU A 1 176 ? -79.025 -20.150 18.248 1.00 211.88 177 GLU A C 1
ATOM 1381 O O . GLU A 1 176 ? -79.446 -19.773 19.343 1.00 207.94 177 GLU A O 1
ATOM 1387 N N . ASP A 1 177 ? -79.830 -20.516 17.235 1.00 221.68 178 ASP A N 1
ATOM 1388 C CA . ASP A 1 177 ? -81.295 -20.580 17.238 1.00 235.11 178 ASP A CA 1
ATOM 1389 C C . ASP A 1 177 ? -81.999 -19.215 17.492 1.00 222.43 178 ASP A C 1
ATOM 1390 O O . ASP A 1 177 ? -83.126 -19.204 17.987 1.00 229.43 178 ASP A O 1
ATOM 1395 N N . ARG A 1 178 ? -81.366 -18.075 17.115 1.00 212.68 179 ARG A N 1
ATOM 1396 C CA . ARG A 1 178 ? -81.961 -16.730 17.240 1.00 206.93 179 ARG A CA 1
ATOM 1397 C C . ARG A 1 178 ? -81.546 -15.814 16.104 1.00 204.51 179 ARG A C 1
ATOM 1398 O O . ARG A 1 178 ? -80.442 -15.958 15.575 1.00 202.07 179 ARG A O 1
ATOM 1406 N N . LEU A 1 179 ? -82.436 -14.876 15.729 1.00 206.49 180 LEU A N 1
ATOM 1407 C CA . LEU A 1 179 ? -82.176 -13.900 14.672 1.00 205.93 180 LEU A CA 1
ATOM 1408 C C . LEU A 1 179 ? -81.197 -12.858 15.156 1.00 192.74 180 LEU A C 1
ATOM 1409 O O . LEU A 1 179 ? -81.284 -12.392 16.290 1.00 185.43 180 LEU A O 1
ATOM 1414 N N . GLU A 1 180 ? -80.294 -12.467 14.270 1.00 191.10 181 GLU A N 1
ATOM 1415 C CA . GLU A 1 180 ? -79.313 -11.442 14.532 1.00 180.43 181 GLU A CA 1
ATOM 1416 C C . GLU A 1 180 ? -79.282 -10.458 13.389 1.00 183.43 181 GLU A C 1
ATOM 1417 O O . GLU A 1 180 ? -79.280 -10.885 12.236 1.00 191.89 181 GLU A O 1
ATOM 1423 N N . SER A 1 181 ? -79.276 -9.149 13.692 1.00 178.13 182 SER A N 1
ATOM 1424 C CA . SER A 1 181 ? -79.308 -8.094 12.681 1.00 181.44 182 SER A CA 1
ATOM 1425 C C . SER A 1 181 ? -78.020 -7.269 12.704 1.00 172.58 182 SER A C 1
ATOM 1426 O O . SER A 1 181 ? -77.755 -6.602 13.691 1.00 163.59 182 SER A O 1
ATOM 1429 N N . LYS A 1 182 ? -77.218 -7.317 11.633 1.00 176.37 183 LYS A N 1
ATOM 1430 C CA . LYS A 1 182 ? -75.918 -6.651 11.569 1.00 169.80 183 LYS A CA 1
ATOM 1431 C C . LYS A 1 182 ? -75.804 -5.520 10.541 1.00 174.38 183 LYS A C 1
ATOM 1432 O O . LYS A 1 182 ? -76.011 -5.754 9.362 1.00 185.29 183 LYS A O 1
ATOM 1438 N N . LEU A 1 183 ? -75.392 -4.324 10.974 1.00 167.19 184 LEU A N 1
ATOM 1439 C CA . LEU A 1 183 ? -75.182 -3.166 10.089 1.00 171.41 184 LEU A CA 1
ATOM 1440 C C . LEU A 1 183 ? -73.701 -2.897 9.854 1.00 167.84 184 LEU A C 1
ATOM 1441 O O . LEU A 1 183 ? -72.904 -3.051 10.784 1.00 159.26 184 LEU A O 1
ATOM 1446 N N . ASP A 1 184 ? -73.326 -2.460 8.645 1.00 175.67 185 ASP A N 1
ATOM 1447 C CA . ASP A 1 184 ? -71.925 -2.172 8.345 1.00 174.34 185 ASP A CA 1
ATOM 1448 C C . ASP A 1 184 ? -71.646 -0.681 8.178 1.00 174.20 185 ASP A C 1
ATOM 1449 O O . ASP A 1 184 ? -71.983 -0.108 7.140 1.00 184.39 185 ASP A O 1
ATOM 1454 N N . TYR A 1 185 ? -70.997 -0.057 9.177 1.00 164.02 186 TYR A N 1
ATOM 1455 C CA . TYR A 1 185 ? -70.598 1.349 9.086 1.00 163.67 186 TYR A CA 1
ATOM 1456 C C . TYR A 1 185 ? -69.182 1.363 8.547 1.00 165.41 186 TYR A C 1
ATOM 1457 O O . TYR A 1 185 ? -68.333 0.617 9.045 1.00 159.54 186 TYR A O 1
ATOM 1466 N N . GLN A 1 186 ? -68.941 2.160 7.497 1.00 175.03 187 GLN A N 1
ATOM 1467 C CA . GLN A 1 186 ? -67.648 2.202 6.829 1.00 179.37 187 GLN A CA 1
ATOM 1468 C C . GLN A 1 186 ? -66.997 3.567 6.819 1.00 179.01 187 GLN A C 1
ATOM 1469 O O . GLN A 1 186 ? -67.565 4.514 6.285 1.00 182.82 187 GLN A O 1
ATOM 1475 N N . LEU A 1 187 ? -65.770 3.647 7.328 1.00 176.00 188 LEU A N 1
ATOM 1476 C CA . LEU A 1 187 ? -64.977 4.865 7.296 1.00 176.88 188 LEU A CA 1
ATOM 1477 C C . LEU A 1 187 ? -63.908 4.646 6.234 1.00 186.46 188 LEU A C 1
ATOM 1478 O O . LEU A 1 187 ? -63.114 3.717 6.364 1.00 184.58 188 LEU A O 1
ATOM 1483 N N . ARG A 1 188 ? -63.923 5.462 5.166 1.00 198.09 189 ARG A N 1
ATOM 1484 C CA . ARG A 1 188 ? -62.993 5.365 4.046 1.00 209.87 189 ARG A CA 1
ATOM 1485 C C . ARG A 1 188 ? -61.827 6.328 4.205 1.00 209.70 189 ARG A C 1
ATOM 1486 O O . ARG A 1 188 ? -62.031 7.525 4.423 1.00 209.05 189 ARG A O 1
ATOM 1494 N N . ILE A 1 189 ? -60.603 5.806 4.082 1.00 266.89 190 ILE A N 1
ATOM 1495 C CA . ILE A 1 189 ? -59.378 6.587 4.242 1.00 266.97 190 ILE A CA 1
ATOM 1496 C C . ILE A 1 189 ? -58.332 6.283 3.182 1.00 270.64 190 ILE A C 1
ATOM 1497 O O . ILE A 1 189 ? -58.184 5.132 2.798 1.00 273.24 190 ILE A O 1
ATOM 1502 N N . SER A 1 190 ? -57.599 7.313 2.723 1.00 268.11 191 SER A N 1
ATOM 1503 C CA . SER A 1 190 ? -56.498 7.194 1.760 1.00 250.94 191 SER A CA 1
ATOM 1504 C C . SER A 1 190 ? -55.242 7.685 2.451 1.00 209.23 191 SER A C 1
ATOM 1505 O O . SER A 1 190 ? -55.334 8.580 3.289 1.00 214.44 191 SER A O 1
ATOM 1508 N N . ARG A 1 191 ? -54.079 7.112 2.123 1.00 190.28 218 ARG A N 1
ATOM 1509 C CA . ARG A 1 191 ? -52.826 7.490 2.780 1.00 181.68 218 ARG A CA 1
ATOM 1510 C C . ARG A 1 191 ? -52.173 8.754 2.219 1.00 182.97 218 ARG A C 1
ATOM 1511 O O . ARG A 1 191 ? -52.333 9.067 1.040 1.00 187.41 218 ARG A O 1
ATOM 1519 N N . GLN A 1 192 ? -51.422 9.466 3.084 1.00 180.61 219 GLN A N 1
ATOM 1520 C CA . GLN A 1 192 ? -50.667 10.678 2.766 1.00 183.15 219 GLN A CA 1
ATOM 1521 C C . GLN A 1 192 ? -49.217 10.268 2.503 1.00 181.12 219 GLN A C 1
ATOM 1522 O O . GLN A 1 192 ? -48.331 10.355 3.367 1.00 175.59 219 GLN A O 1
ATOM 1528 N N . MET A 1 193 ? -49.011 9.791 1.272 1.00 186.80 220 MET A N 1
ATOM 1529 C CA . MET A 1 193 ? -47.768 9.253 0.728 1.00 186.58 220 MET A CA 1
ATOM 1530 C C . MET A 1 193 ? -46.707 10.296 0.325 1.00 188.02 220 MET A C 1
ATOM 1531 O O . MET A 1 193 ? -45.606 9.904 -0.085 1.00 187.03 220 MET A O 1
ATOM 1536 N N . GLY A 1 194 ? -47.027 11.586 0.459 1.00 191.54 221 GLY A N 1
ATOM 1537 C CA . GLY A 1 194 ? -46.116 12.672 0.110 1.00 195.16 221 GLY A CA 1
ATOM 1538 C C . GLY A 1 194 ? -44.736 12.531 0.727 1.00 191.13 221 GLY A C 1
ATOM 1539 O O . GLY A 1 194 ? -43.718 12.635 0.025 1.00 192.16 221 GLY A O 1
ATOM 1540 N N . TYR A 1 195 ? -44.719 12.224 2.047 1.00 187.58 222 TYR A N 1
ATOM 1541 C CA . TYR A 1 195 ? -43.540 12.065 2.902 1.00 184.78 222 TYR A CA 1
ATOM 1542 C C . TYR A 1 195 ? -42.569 10.926 2.511 1.00 179.76 222 TYR A C 1
ATOM 1543 O O . TYR A 1 195 ? -41.349 11.053 2.703 1.00 180.04 222 TYR A O 1
ATOM 1545 N N . TYR A 1 196 ? -43.128 9.811 1.996 1.00 176.62 223 TYR A N 1
ATOM 1546 C CA . TYR A 1 196 ? -42.417 8.576 1.669 1.00 172.98 223 TYR A CA 1
ATOM 1547 C C . TYR A 1 196 ? -41.181 8.768 0.828 1.00 175.10 223 TYR A C 1
ATOM 1548 O O . TYR A 1 196 ? -40.121 8.307 1.227 1.00 172.35 223 TYR A O 1
ATOM 1550 N N . LEU A 1 197 ? -41.304 9.423 -0.332 1.00 180.98 224 LEU A N 1
ATOM 1551 C CA . LEU A 1 197 ? -40.183 9.670 -1.241 1.00 184.58 224 LEU A CA 1
ATOM 1552 C C . LEU A 1 197 ? -39.030 10.408 -0.540 1.00 187.34 224 LEU A C 1
ATOM 1553 O O . LEU A 1 197 ? -37.903 9.926 -0.533 1.00 187.29 224 LEU A O 1
ATOM 1558 N N . ILE A 1 198 ? -39.366 11.513 0.137 1.00 190.77 225 ILE A N 1
ATOM 1559 C CA . ILE A 1 198 ? -38.499 12.442 0.850 1.00 196.44 225 ILE A CA 1
ATOM 1560 C C . ILE A 1 198 ? -37.497 11.759 1.793 1.00 192.90 225 ILE A C 1
ATOM 1561 O O . ILE A 1 198 ? -36.296 12.024 1.696 1.00 196.62 225 ILE A O 1
ATOM 1566 N N . GLN A 1 199 ? -37.997 10.896 2.698 1.00 186.98 226 GLN A N 1
ATOM 1567 C CA . GLN A 1 199 ? -37.229 10.245 3.758 1.00 184.97 226 GLN A CA 1
ATOM 1568 C C . GLN A 1 199 ? -37.033 8.717 3.630 1.00 178.24 226 GLN A C 1
ATOM 1569 O O . GLN A 1 199 ? -36.043 8.201 4.150 1.00 178.34 226 GLN A O 1
ATOM 1575 N N . MET A 1 200 ? -37.970 7.991 2.980 1.00 173.98 227 MET A N 1
ATOM 1576 C CA . MET A 1 200 ? -37.883 6.523 2.833 1.00 169.38 227 MET A CA 1
ATOM 1577 C C . MET A 1 200 ? -37.480 6.033 1.417 1.00 170.08 227 MET A C 1
ATOM 1578 O O . MET A 1 200 ? -36.434 5.395 1.304 1.00 169.66 227 MET A O 1
ATOM 1580 N N . TYR A 1 201 ? -38.306 6.320 0.354 1.00 172.23 228 TYR A N 1
ATOM 1581 C CA . TYR A 1 201 ? -38.129 5.863 -1.047 1.00 174.83 228 TYR A CA 1
ATOM 1582 C C . TYR A 1 201 ? -36.846 6.337 -1.715 1.00 178.64 228 TYR A C 1
ATOM 1583 O O . TYR A 1 201 ? -36.097 5.499 -2.203 1.00 178.48 228 TYR A O 1
ATOM 1585 N N . ILE A 1 202 ? -36.597 7.658 -1.750 1.00 183.18 229 ILE A N 1
ATOM 1586 C CA . ILE A 1 202 ? -35.400 8.251 -2.352 1.00 188.68 229 ILE A CA 1
ATOM 1587 C C . ILE A 1 202 ? -34.122 7.794 -1.598 1.00 187.25 229 ILE A C 1
ATOM 1588 O O . ILE A 1 202 ? -33.257 7.229 -2.255 1.00 188.35 229 ILE A O 1
ATOM 1593 N N . PRO A 1 203 ? -33.984 7.945 -0.259 1.00 185.75 230 PRO A N 1
ATOM 1594 C CA . PRO A 1 203 ? -32.726 7.538 0.400 1.00 186.52 230 PRO A CA 1
ATOM 1595 C C . PRO A 1 203 ? -32.318 6.066 0.290 1.00 181.80 230 PRO A C 1
ATOM 1596 O O . PRO A 1 203 ? -31.121 5.787 0.394 1.00 184.13 230 PRO A O 1
ATOM 1600 N N . SER A 1 204 ? -33.286 5.133 0.095 1.00 176.54 231 SER A N 1
ATOM 1601 C CA . SER A 1 204 ? -33.014 3.688 -0.066 1.00 173.61 231 SER A CA 1
ATOM 1602 C C . SER A 1 204 ? -32.397 3.445 -1.449 1.00 176.29 231 SER A C 1
ATOM 1603 O O . SER A 1 204 ? -31.546 2.553 -1.603 1.00 176.56 231 SER A O 1
ATOM 1606 N N . LEU A 1 205 ? -32.824 4.284 -2.448 1.00 179.32 232 LEU A N 1
ATOM 1607 C CA . LEU A 1 205 ? -32.334 4.323 -3.841 1.00 183.63 232 LEU A CA 1
ATOM 1608 C C . LEU A 1 205 ? -30.953 4.974 -3.911 1.00 187.85 232 LEU A C 1
ATOM 1609 O O . LEU A 1 205 ? -30.102 4.432 -4.589 1.00 189.85 232 LEU A O 1
ATOM 1614 N N . LEU A 1 206 ? -30.706 6.085 -3.173 1.00 190.36 233 LEU A N 1
ATOM 1615 C CA . LEU A 1 206 ? -29.402 6.770 -3.118 1.00 196.47 233 LEU A CA 1
ATOM 1616 C C . LEU A 1 206 ? -28.264 5.928 -2.465 1.00 195.52 233 LEU A C 1
ATOM 1617 O O . LEU A 1 206 ? -27.136 6.409 -2.389 1.00 200.58 233 LEU A O 1
ATOM 1622 N N . ILE A 1 207 ? -28.551 4.688 -1.999 1.00 190.04 234 ILE A N 1
ATOM 1623 C CA . ILE A 1 207 ? -27.559 3.737 -1.457 1.00 189.59 234 ILE A CA 1
ATOM 1624 C C . ILE A 1 207 ? -27.199 2.743 -2.601 1.00 188.97 234 ILE A C 1
ATOM 1625 O O . ILE A 1 207 ? -26.023 2.526 -2.879 1.00 191.83 234 ILE A O 1
ATOM 1630 N N . VAL A 1 208 ? -28.228 2.227 -3.310 1.00 186.64 235 VAL A N 1
ATOM 1631 C CA . VAL A 1 208 ? -28.132 1.308 -4.458 1.00 187.94 235 VAL A CA 1
ATOM 1632 C C . VAL A 1 208 ? -27.609 2.073 -5.758 1.00 194.21 235 VAL A C 1
ATOM 1633 O O . VAL A 1 208 ? -26.873 1.482 -6.570 1.00 197.45 235 VAL A O 1
ATOM 1637 N N . ILE A 1 209 ? -27.918 3.402 -5.890 1.00 196.91 236 ILE A N 1
ATOM 1638 C CA . ILE A 1 209 ? -27.348 4.250 -6.940 1.00 204.25 236 ILE A CA 1
ATOM 1639 C C . ILE A 1 209 ? -25.843 4.373 -6.546 1.00 207.64 236 ILE A C 1
ATOM 1640 O O . ILE A 1 209 ? -24.993 4.296 -7.422 1.00 212.76 236 ILE A O 1
ATOM 1645 N N . LEU A 1 210 ? -25.516 4.421 -5.222 1.00 205.68 237 LEU A N 1
ATOM 1646 C CA . LEU A 1 210 ? -24.132 4.446 -4.717 1.00 210.11 237 LEU A CA 1
ATOM 1647 C C . LEU A 1 210 ? -23.453 3.055 -4.698 1.00 208.36 237 LEU A C 1
ATOM 1648 O O . LEU A 1 210 ? -22.352 2.908 -4.160 1.00 215.94 237 LEU A O 1
ATOM 1653 N N . SER A 1 211 ? -24.116 2.045 -5.292 1.00 202.98 238 SER A N 1
ATOM 1654 C CA . SER A 1 211 ? -23.580 0.697 -5.516 1.00 202.58 238 SER A CA 1
ATOM 1655 C C . SER A 1 211 ? -23.334 0.625 -7.001 1.00 207.14 238 SER A C 1
ATOM 1656 O O . SER A 1 211 ? -22.475 -0.137 -7.450 1.00 210.38 238 SER A O 1
ATOM 1659 N N . TRP A 1 212 ? -24.149 1.403 -7.758 1.00 208.41 239 TRP A N 1
ATOM 1660 C CA . TRP A 1 212 ? -24.120 1.533 -9.216 1.00 214.54 239 TRP A CA 1
ATOM 1661 C C . TRP A 1 212 ? -23.014 2.519 -9.729 1.00 221.58 239 TRP A C 1
ATOM 1662 O O . TRP A 1 212 ? -22.611 2.414 -10.892 1.00 228.90 239 TRP A O 1
ATOM 1673 N N . ILE A 1 213 ? -22.521 3.451 -8.859 1.00 226.71 240 ILE A N 1
ATOM 1674 C CA . ILE A 1 213 ? -21.458 4.436 -9.139 1.00 247.86 240 ILE A CA 1
ATOM 1675 C C . ILE A 1 213 ? -20.077 3.877 -8.722 1.00 248.02 240 ILE A C 1
ATOM 1676 O O . ILE A 1 213 ? -19.197 4.610 -8.252 1.00 248.06 240 ILE A O 1
ATOM 1678 N N . SER A 1 214 ? -19.926 2.549 -8.884 1.00 247.97 241 SER A N 1
ATOM 1679 C CA . SER A 1 214 ? -18.722 1.764 -8.620 1.00 248.45 241 SER A CA 1
ATOM 1680 C C . SER A 1 214 ? -18.556 0.626 -9.643 1.00 250.87 241 SER A C 1
ATOM 1681 O O . SER A 1 214 ? -17.697 -0.248 -9.484 1.00 251.69 241 SER A O 1
ATOM 1684 N N . PHE A 1 215 ? -19.366 0.673 -10.718 1.00 252.32 242 PHE A N 1
ATOM 1685 C CA . PHE A 1 215 ? -19.308 -0.255 -11.854 1.00 255.99 242 PHE A CA 1
ATOM 1686 C C . PHE A 1 215 ? -18.552 0.444 -13.016 1.00 258.27 242 PHE A C 1
ATOM 1687 O O . PHE A 1 215 ? -18.575 -0.039 -14.150 1.00 259.21 242 PHE A O 1
ATOM 1689 N N . TRP A 1 216 ? -17.926 1.616 -12.724 1.00 257.88 243 TRP A N 1
ATOM 1690 C CA . TRP A 1 216 ? -17.184 2.461 -13.667 1.00 258.40 243 TRP A CA 1
ATOM 1691 C C . TRP A 1 216 ? -15.692 2.459 -13.328 1.00 258.04 243 TRP A C 1
ATOM 1692 O O . TRP A 1 216 ? -15.317 2.566 -12.161 1.00 257.34 243 TRP A O 1
ATOM 1703 N N . ALA A 1 222 ? -12.214 -4.755 -9.528 1.00 254.88 249 ALA A N 1
ATOM 1704 C CA . ALA A 1 222 ? -11.397 -3.812 -8.776 1.00 254.10 249 ALA A CA 1
ATOM 1705 C C . ALA A 1 222 ? -11.454 -4.046 -7.236 1.00 253.15 249 ALA A C 1
ATOM 1706 O O . ALA A 1 222 ? -12.477 -4.535 -6.731 1.00 253.17 249 ALA A O 1
ATOM 1708 N N . PRO A 1 223 ? -10.378 -3.701 -6.461 1.00 252.25 250 PRO A N 1
ATOM 1709 C CA . PRO A 1 223 ? -10.451 -3.879 -4.988 1.00 251.10 250 PRO A CA 1
ATOM 1710 C C . PRO A 1 223 ? -11.321 -2.814 -4.319 1.00 250.64 250 PRO A C 1
ATOM 1711 O O . PRO A 1 223 ? -11.771 -3.002 -3.189 1.00 249.48 250 PRO A O 1
ATOM 1715 N N . ALA A 1 224 ? -11.537 -1.689 -5.036 1.00 251.48 251 ALA A N 1
ATOM 1716 C CA . ALA A 1 224 ? -12.368 -0.552 -4.657 1.00 251.19 251 ALA A CA 1
ATOM 1717 C C . ALA A 1 224 ? -13.837 -0.934 -4.805 1.00 250.68 251 ALA A C 1
ATOM 1718 O O . ALA A 1 224 ? -14.674 -0.341 -4.135 1.00 249.49 251 ALA A O 1
ATOM 1720 N N . ARG A 1 225 ? -14.150 -1.935 -5.667 1.00 251.65 252 ARG A N 1
ATOM 1721 C CA . ARG A 1 225 ? -15.508 -2.443 -5.880 1.00 246.79 252 ARG A CA 1
ATOM 1722 C C . ARG A 1 225 ? -16.045 -3.148 -4.616 1.00 244.42 252 ARG A C 1
ATOM 1723 O O . ARG A 1 225 ? -17.254 -3.235 -4.443 1.00 240.29 252 ARG A O 1
ATOM 1725 N N . VAL A 1 226 ? -15.156 -3.629 -3.730 1.00 244.97 253 VAL A N 1
ATOM 1726 C CA . VAL A 1 226 ? -15.540 -4.264 -2.470 1.00 243.21 253 VAL A CA 1
ATOM 1727 C C . VAL A 1 226 ? -16.011 -3.192 -1.482 1.00 242.67 253 VAL A C 1
ATOM 1728 O O . VAL A 1 226 ? -17.131 -3.260 -0.975 1.00 240.02 253 VAL A O 1
ATOM 1730 N N . GLY A 1 227 ? -15.168 -2.181 -1.292 1.00 246.44 254 GLY A N 1
ATOM 1731 C CA . GLY A 1 227 ? -15.397 -1.068 -0.383 1.00 245.86 254 GLY A CA 1
ATOM 1732 C C . GLY A 1 227 ? -16.489 -0.115 -0.803 1.00 245.22 254 GLY A C 1
ATOM 1733 O O . GLY A 1 227 ? -16.779 0.836 -0.077 1.00 245.48 254 GLY A O 1
ATOM 1734 N N . LEU A 1 228 ? -17.098 -0.366 -1.961 1.00 242.39 255 LEU A N 1
ATOM 1735 C CA . LEU A 1 228 ? -18.165 0.419 -2.555 1.00 241.07 255 LEU A CA 1
ATOM 1736 C C . LEU A 1 228 ? -19.385 -0.464 -2.810 1.00 221.87 255 LEU A C 1
ATOM 1737 O O . LEU A 1 228 ? -20.507 0.022 -2.735 1.00 212.39 255 LEU A O 1
ATOM 1739 N N . GLY A 1 229 ? -19.150 -1.755 -3.047 1.00 219.00 256 GLY A N 1
ATOM 1740 C CA . GLY A 1 229 ? -20.193 -2.749 -3.266 1.00 209.82 256 GLY A CA 1
ATOM 1741 C C . GLY A 1 229 ? -20.709 -3.334 -1.963 1.00 205.92 256 GLY A C 1
ATOM 1742 O O . GLY A 1 229 ? -21.871 -3.110 -1.605 1.00 200.49 256 GLY A O 1
ATOM 1743 N N . ILE A 1 230 ? -19.831 -4.035 -1.202 1.00 209.69 257 ILE A N 1
ATOM 1744 C CA . ILE A 1 230 ? -20.160 -4.662 0.097 1.00 208.24 257 ILE A CA 1
ATOM 1745 C C . ILE A 1 230 ? -20.575 -3.656 1.191 1.00 207.52 257 ILE A C 1
ATOM 1746 O O . ILE A 1 230 ? -20.979 -4.074 2.286 1.00 205.12 257 ILE A O 1
ATOM 1748 N N . THR A 1 231 ? -20.482 -2.345 0.898 1.00 213.01 258 THR A N 1
ATOM 1749 C CA . THR A 1 231 ? -20.897 -1.324 1.850 1.00 216.99 258 THR A CA 1
ATOM 1750 C C . THR A 1 231 ? -22.361 -0.950 1.618 1.00 204.68 258 THR A C 1
ATOM 1751 O O . THR A 1 231 ? -23.132 -0.893 2.579 1.00 203.35 258 THR A O 1
ATOM 1755 N N . THR A 1 232 ? -22.757 -0.776 0.345 1.00 200.87 259 THR A N 1
ATOM 1756 C CA . THR A 1 232 ? -24.114 -0.399 -0.086 1.00 195.08 259 THR A CA 1
ATOM 1757 C C . THR A 1 232 ? -25.108 -1.604 -0.080 1.00 190.08 259 THR A C 1
ATOM 1758 O O . THR A 1 232 ? -26.078 -1.677 -0.861 1.00 187.01 259 THR A O 1
ATOM 1762 N N . VAL A 1 233 ? -24.828 -2.527 0.861 1.00 190.59 260 VAL A N 1
ATOM 1763 C CA . VAL A 1 233 ? -25.555 -3.734 1.278 1.00 188.01 260 VAL A CA 1
ATOM 1764 C C . VAL A 1 233 ? -25.651 -3.585 2.797 1.00 188.79 260 VAL A C 1
ATOM 1765 O O . VAL A 1 233 ? -26.757 -3.620 3.333 1.00 185.49 260 VAL A O 1
ATOM 1769 N N . LEU A 1 234 ? -24.483 -3.384 3.472 1.00 194.48 261 LEU A N 1
ATOM 1770 C CA . LEU A 1 234 ? -24.395 -3.184 4.908 1.00 198.13 261 LEU A CA 1
ATOM 1771 C C . LEU A 1 234 ? -25.180 -1.936 5.305 1.00 196.16 261 LEU A C 1
ATOM 1772 O O . LEU A 1 234 ? -25.810 -1.932 6.362 1.00 196.21 261 LEU A O 1
ATOM 1777 N N . THR A 1 235 ? -25.175 -0.898 4.449 1.00 195.23 262 THR A N 1
ATOM 1778 C CA . THR A 1 235 ? -25.907 0.340 4.697 1.00 194.34 262 THR A CA 1
ATOM 1779 C C . THR A 1 235 ? -27.379 0.187 4.273 1.00 186.60 262 THR A C 1
ATOM 1780 O O . THR A 1 235 ? -28.230 0.806 4.913 1.00 185.65 262 THR A O 1
ATOM 1784 N N . MET A 1 236 ? -27.691 -0.650 3.243 1.00 182.44 263 MET A N 1
ATOM 1785 C CA . MET A 1 236 ? -29.091 -0.884 2.844 1.00 177.10 263 MET A CA 1
ATOM 1786 C C . MET A 1 236 ? -29.885 -1.568 3.967 1.00 176.02 263 MET A C 1
ATOM 1787 O O . MET A 1 236 ? -31.012 -1.152 4.255 1.00 173.19 263 MET A O 1
ATOM 1792 N N . THR A 1 237 ? -29.281 -2.573 4.631 1.00 179.16 264 THR A N 1
ATOM 1793 C CA . THR A 1 237 ? -29.915 -3.260 5.762 1.00 180.11 264 THR A CA 1
ATOM 1794 C C . THR A 1 237 ? -29.988 -2.328 7.001 1.00 182.50 264 THR A C 1
ATOM 1795 O O . THR A 1 237 ? -30.793 -2.578 7.895 1.00 181.82 264 THR A O 1
ATOM 1799 N N . THR A 1 238 ? -29.184 -1.238 7.022 1.00 186.49 265 THR A N 1
ATOM 1800 C CA . THR A 1 238 ? -29.165 -0.260 8.109 1.00 191.26 265 THR A CA 1
ATOM 1801 C C . THR A 1 238 ? -30.226 0.796 7.869 1.00 187.06 265 THR A C 1
ATOM 1802 O O . THR A 1 238 ? -30.740 1.319 8.839 1.00 189.21 265 THR A O 1
ATOM 1806 N N . GLN A 1 239 ? -30.610 1.079 6.625 1.00 182.05 266 GLN A N 1
ATOM 1807 C CA . GLN A 1 239 ? -31.743 1.976 6.387 1.00 178.56 266 GLN A CA 1
ATOM 1808 C C . GLN A 1 239 ? -32.983 1.091 6.611 1.00 173.77 266 GLN A C 1
ATOM 1809 O O . GLN A 1 239 ? -33.989 1.576 7.128 1.00 173.07 266 GLN A O 1
ATOM 1815 N N . SER A 1 240 ? -32.881 -0.221 6.290 1.00 171.82 267 SER A N 1
ATOM 1816 C CA . SER A 1 240 ? -33.975 -1.170 6.496 1.00 169.30 267 SER A CA 1
ATOM 1817 C C . SER A 1 240 ? -34.223 -1.481 7.979 1.00 172.05 267 SER A C 1
ATOM 1818 O O . SER A 1 240 ? -35.316 -1.941 8.338 1.00 170.39 267 SER A O 1
ATOM 1821 N N . SER A 1 241 ? -33.203 -1.220 8.831 1.00 177.34 268 SER A N 1
ATOM 1822 C CA . SER A 1 241 ? -33.250 -1.375 10.284 1.00 182.31 268 SER A CA 1
ATOM 1823 C C . SER A 1 241 ? -33.619 -0.014 10.870 1.00 183.39 268 SER A C 1
ATOM 1824 O O . SER A 1 241 ? -34.483 0.072 11.738 1.00 182.58 268 SER A O 1
ATOM 1827 N N . GLY A 1 242 ? -32.988 1.024 10.327 1.00 186.21 269 GLY A N 1
ATOM 1828 C CA . GLY A 1 242 ? -33.106 2.424 10.700 1.00 189.13 269 GLY A CA 1
ATOM 1829 C C . GLY A 1 242 ? -34.394 3.108 10.324 1.00 182.72 269 GLY A C 1
ATOM 1830 O O . GLY A 1 242 ? -34.635 4.222 10.782 1.00 184.23 269 GLY A O 1
ATOM 1831 N N . SER A 1 243 ? -35.216 2.459 9.485 1.00 176.98 270 SER A N 1
ATOM 1832 C CA . SER A 1 243 ? -36.517 2.959 9.049 1.00 171.57 270 SER A CA 1
ATOM 1833 C C . SER A 1 243 ? -37.560 1.834 8.950 1.00 168.42 270 SER A C 1
ATOM 1834 O O . SER A 1 243 ? -38.522 1.950 8.183 1.00 166.92 270 SER A O 1
ATOM 1837 N N . ARG A 1 244 ? -37.381 0.760 9.744 1.00 168.88 271 ARG A N 1
ATOM 1838 C CA . ARG A 1 244 ? -38.299 -0.385 9.785 1.00 168.11 271 ARG A CA 1
ATOM 1839 C C . ARG A 1 244 ? -39.691 0.001 10.313 1.00 167.09 271 ARG A C 1
ATOM 1840 O O . ARG A 1 244 ? -40.679 -0.604 9.892 1.00 165.03 271 ARG A O 1
ATOM 1848 N N . ALA A 1 245 ? -39.767 1.050 11.181 1.00 169.77 272 ALA A N 1
ATOM 1849 C CA . ALA A 1 245 ? -41.000 1.608 11.744 1.00 169.65 272 ALA A CA 1
ATOM 1850 C C . ALA A 1 245 ? -41.972 2.068 10.625 1.00 165.17 272 ALA A C 1
ATOM 1851 O O . ALA A 1 245 ? -43.153 2.294 10.897 1.00 164.98 272 ALA A O 1
ATOM 1853 N N . SER A 1 246 ? -41.466 2.183 9.365 1.00 162.76 273 SER A N 1
ATOM 1854 C CA . SER A 1 246 ? -42.203 2.614 8.167 1.00 160.61 273 SER A CA 1
ATOM 1855 C C . SER A 1 246 ? -42.312 1.523 7.088 1.00 159.83 273 SER A C 1
ATOM 1856 O O . SER A 1 246 ? -42.891 1.788 6.028 1.00 160.02 273 SER A O 1
ATOM 1859 N N . LEU A 1 247 ? -41.762 0.312 7.352 1.00 160.45 274 LEU A N 1
ATOM 1860 C CA . LEU A 1 247 ? -41.778 -0.816 6.402 1.00 161.49 274 LEU A CA 1
ATOM 1861 C C . LEU A 1 247 ? -42.601 -1.968 6.955 1.00 164.34 274 LEU A C 1
ATOM 1862 O O . LEU A 1 247 ? -42.297 -2.452 8.055 1.00 165.85 274 LEU A O 1
ATOM 1867 N N . PRO A 1 248 ? -43.618 -2.456 6.199 1.00 166.67 275 PRO A N 1
ATOM 1868 C CA . PRO A 1 248 ? -44.478 -3.531 6.743 1.00 171.22 275 PRO A CA 1
ATOM 1869 C C . PRO A 1 248 ? -44.139 -4.969 6.311 1.00 176.41 275 PRO A C 1
ATOM 1870 O O . PRO A 1 248 ? -43.937 -5.243 5.113 1.00 177.93 275 PRO A O 1
ATOM 1874 N N . LYS A 1 249 ? -44.089 -5.893 7.291 1.00 180.38 276 LYS A N 1
ATOM 1875 C CA . LYS A 1 249 ? -43.835 -7.299 7.002 1.00 187.20 276 LYS A CA 1
ATOM 1876 C C . LYS A 1 249 ? -45.156 -8.041 7.142 1.00 194.97 276 LYS A C 1
ATOM 1877 O O . LYS A 1 249 ? -45.638 -8.263 8.257 1.00 197.93 276 LYS A O 1
ATOM 1883 N N . VAL A 1 250 ? -45.782 -8.323 5.988 1.00 199.43 277 VAL A N 1
ATOM 1884 C CA . VAL A 1 250 ? -47.083 -8.988 5.861 1.00 209.02 277 VAL A CA 1
ATOM 1885 C C . VAL A 1 250 ? -46.932 -10.497 5.659 1.00 219.54 277 VAL A C 1
ATOM 1886 O O . VAL A 1 250 ? -45.828 -10.967 5.381 1.00 218.71 277 VAL A O 1
ATOM 1890 N N . SER A 1 251 ? -48.039 -11.253 5.803 1.00 230.60 27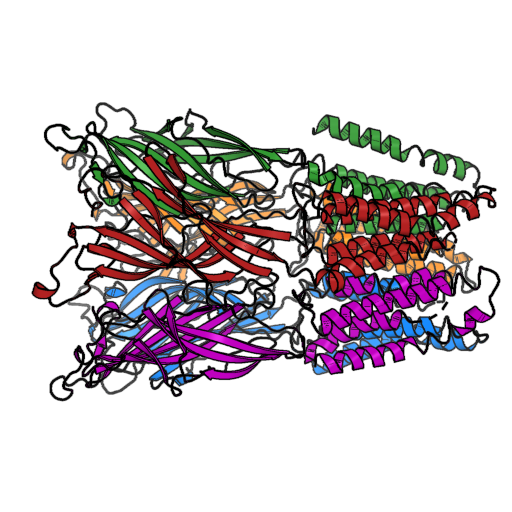8 SER A N 1
ATOM 1891 C CA . SER A 1 251 ? -48.056 -12.703 5.596 1.00 250.72 278 SER A CA 1
ATOM 1892 C C . SER A 1 251 ? -48.009 -13.018 4.097 1.00 252.39 278 SER A C 1
ATOM 1893 O O . SER A 1 251 ? -47.638 -14.125 3.700 1.00 285.70 278 SER A O 1
ATOM 1896 N N . TYR A 1 252 ? -48.415 -12.031 3.280 1.00 247.46 279 TYR A N 1
ATOM 1897 C CA . TYR A 1 252 ? -48.442 -12.030 1.814 1.00 253.85 279 TYR A CA 1
ATOM 1898 C C . TYR A 1 252 ? -47.385 -11.025 1.305 1.00 242.20 279 TYR A C 1
ATOM 1899 O O . TYR A 1 252 ? -46.554 -10.570 2.096 1.00 229.65 279 TYR A O 1
ATOM 1908 N N . VAL A 1 253 ? -47.419 -10.670 0.002 1.00 247.78 280 VAL A N 1
ATOM 1909 C CA . VAL A 1 253 ? -46.463 -9.723 -0.578 1.00 238.91 280 VAL A CA 1
ATOM 1910 C C . VAL A 1 253 ? -47.108 -8.386 -0.934 1.00 232.68 280 VAL A C 1
ATOM 1911 O O . VAL A 1 253 ? -48.224 -8.345 -1.459 1.00 240.88 280 VAL A O 1
ATOM 1915 N N . LYS A 1 254 ? -46.387 -7.299 -0.632 1.00 219.60 281 LYS A N 1
ATOM 1916 C CA . LYS A 1 254 ? -46.774 -5.923 -0.920 1.00 213.28 281 LYS A CA 1
ATOM 1917 C C . LYS A 1 254 ? -45.897 -5.388 -2.066 1.00 211.92 281 LYS A C 1
ATOM 1918 O O . LYS A 1 254 ? -44.810 -5.921 -2.298 1.00 212.04 281 LYS A O 1
ATOM 1920 N N . ALA A 1 255 ? -46.365 -4.334 -2.780 1.00 211.45 282 ALA A N 1
ATOM 1921 C CA . ALA A 1 255 ? -45.650 -3.683 -3.899 1.00 211.45 282 ALA A CA 1
ATOM 1922 C C . ALA A 1 255 ? -44.374 -2.980 -3.429 1.00 200.55 282 ALA A C 1
ATOM 1923 O O . ALA A 1 255 ? -43.670 -2.358 -4.237 1.00 200.60 282 ALA A O 1
ATOM 1925 N N . ILE A 1 256 ? -44.121 -3.047 -2.103 1.00 192.60 283 ILE A N 1
ATOM 1926 C CA . ILE A 1 256 ? -42.975 -2.503 -1.369 1.00 183.96 283 ILE A CA 1
ATOM 1927 C C . ILE A 1 256 ? -42.184 -3.673 -0.735 1.00 183.55 283 ILE A C 1
ATOM 1928 O O . ILE A 1 256 ? -40.970 -3.558 -0.520 1.00 179.50 283 ILE A O 1
ATOM 1933 N N . ASP A 1 257 ? -42.881 -4.819 -0.491 1.00 189.32 284 ASP A N 1
ATOM 1934 C CA . ASP A 1 257 ? -42.280 -6.059 0.029 1.00 191.57 284 ASP A CA 1
ATOM 1935 C C . ASP A 1 257 ? -41.431 -6.685 -1.093 1.00 196.95 284 ASP A C 1
ATOM 1936 O O . ASP A 1 257 ? -40.395 -7.305 -0.826 1.00 196.46 284 ASP A O 1
ATOM 1938 N N . ILE A 1 258 ? -41.866 -6.448 -2.350 1.00 203.03 285 ILE A N 1
ATOM 1939 C CA . ILE A 1 258 ? -41.207 -6.845 -3.591 1.00 209.81 285 ILE A CA 1
ATOM 1940 C C . ILE A 1 258 ? -40.188 -5.763 -4.018 1.00 203.12 285 ILE A C 1
ATOM 1941 O O . ILE A 1 258 ? -39.069 -6.112 -4.395 1.00 204.21 285 ILE A O 1
ATOM 1943 N N . TRP A 1 259 ? -40.563 -4.448 -3.910 1.00 197.09 286 TRP A N 1
ATOM 1944 C CA . TRP A 1 259 ? -39.715 -3.287 -4.245 1.00 192.00 286 TRP A CA 1
ATOM 1945 C C . TRP A 1 259 ? -38.464 -3.210 -3.379 1.00 185.49 286 TRP A C 1
ATOM 1946 O O . TRP A 1 259 ? -37.614 -2.369 -3.619 1.00 183.70 286 TRP A O 1
ATOM 1948 N N . MET A 1 260 ? -38.364 -4.086 -2.373 1.00 183.41 287 MET A N 1
ATOM 1949 C CA . MET A 1 260 ? -37.243 -4.227 -1.453 1.00 179.43 287 MET A CA 1
ATOM 1950 C C . MET A 1 260 ? -36.597 -5.598 -1.682 1.00 184.57 287 MET A C 1
ATOM 1951 O O . MET A 1 260 ? -35.419 -5.771 -1.362 1.00 183.09 287 MET A O 1
ATOM 1953 N N . ALA A 1 261 ? -37.374 -6.568 -2.240 1.00 191.98 288 ALA A N 1
ATOM 1954 C CA . ALA A 1 261 ? -36.921 -7.929 -2.570 1.00 199.31 288 ALA A CA 1
ATOM 1955 C C . ALA A 1 261 ? -36.144 -7.945 -3.880 1.00 202.80 288 ALA A C 1
ATOM 1956 O O . ALA A 1 261 ? -35.362 -8.870 -4.105 1.00 205.98 288 ALA A O 1
ATOM 1958 N N . VAL A 1 262 ? -36.378 -6.932 -4.750 1.00 203.21 289 VAL A N 1
ATOM 1959 C CA . VAL A 1 262 ? -35.667 -6.733 -6.026 1.00 207.25 289 VAL A CA 1
ATOM 1960 C C . VAL A 1 262 ? -34.301 -6.129 -5.685 1.00 200.12 289 VAL A C 1
ATOM 1961 O O . VAL A 1 262 ? -33.316 -6.433 -6.354 1.00 203.29 289 VAL A O 1
ATOM 1965 N N . CYS A 1 263 ? -34.244 -5.339 -4.596 1.00 191.83 290 CYS A N 1
ATOM 1966 C CA . CYS A 1 263 ? -33.035 -4.700 -4.089 1.00 186.65 290 CYS A CA 1
ATOM 1967 C C . CYS A 1 263 ? -32.084 -5.710 -3.532 1.00 187.13 290 CYS A C 1
ATOM 1968 O O . CYS A 1 263 ? -30.882 -5.479 -3.574 1.00 186.67 290 CYS A O 1
ATOM 1971 N N . LEU A 1 264 ? -32.616 -6.808 -2.969 1.00 189.16 291 LEU A N 1
ATOM 1972 C CA . LEU A 1 264 ? -31.810 -7.889 -2.409 1.00 191.32 291 LEU A CA 1
ATOM 1973 C C . LEU A 1 264 ? -31.102 -8.656 -3.546 1.00 198.22 291 LEU A C 1
ATOM 1974 O O . LEU A 1 264 ? -29.929 -9.010 -3.396 1.00 199.16 291 LEU A O 1
ATOM 1976 N N . LEU A 1 265 ? -31.800 -8.850 -4.696 1.00 204.16 292 LEU A N 1
ATOM 1977 C CA . LEU A 1 265 ? -31.254 -9.506 -5.892 1.00 212.60 292 LEU A CA 1
ATOM 1978 C C . LEU A 1 265 ? -30.286 -8.571 -6.628 1.00 211.13 292 LEU A C 1
ATOM 1979 O O . LEU A 1 265 ? -29.250 -9.034 -7.090 1.00 215.13 292 LEU A O 1
ATOM 1981 N N . PHE A 1 266 ? -30.624 -7.261 -6.715 1.00 206.36 293 PHE A N 1
ATOM 1982 C CA . PHE A 1 266 ? -29.849 -6.196 -7.369 1.00 205.84 293 PHE A CA 1
ATOM 1983 C C . PHE A 1 266 ? -28.559 -5.812 -6.638 1.00 201.29 293 PHE A C 1
ATOM 1984 O O . PHE A 1 266 ? -27.669 -5.217 -7.245 1.00 203.70 293 PHE A O 1
ATOM 1992 N N . VAL A 1 267 ? -28.496 -6.080 -5.326 1.00 195.99 294 VAL A N 1
ATOM 1993 C CA . VAL A 1 267 ? -27.344 -5.800 -4.460 1.00 193.46 294 VAL A CA 1
ATOM 1994 C C . VAL A 1 267 ? -26.395 -7.041 -4.509 1.00 197.83 294 VAL A C 1
ATOM 1995 O O . VAL A 1 267 ? -25.189 -6.925 -4.270 1.00 198.55 294 VAL A O 1
ATOM 1999 N N . PHE A 1 268 ? -26.962 -8.205 -4.897 1.00 202.24 295 PHE A N 1
ATOM 2000 C CA . PHE A 1 268 ? -26.287 -9.493 -5.025 1.00 208.20 295 PHE A CA 1
ATOM 2001 C C . PHE A 1 268 ? -25.718 -9.662 -6.417 1.00 214.65 295 PHE A C 1
ATOM 2002 O O . PHE A 1 268 ? -24.531 -9.954 -6.542 1.00 217.37 295 PHE A O 1
ATOM 2010 N N . SER A 1 269 ? -26.567 -9.496 -7.463 1.00 218.24 296 SER A N 1
ATOM 2011 C CA . SER A 1 269 ? -26.208 -9.573 -8.890 1.00 226.05 296 SER A CA 1
ATOM 2012 C C . SER A 1 269 ? -25.161 -8.504 -9.231 1.00 223.91 296 SER A C 1
ATOM 2013 O O . SER A 1 269 ? -24.435 -8.656 -10.210 1.00 230.38 296 SER A O 1
ATOM 2016 N N . ALA A 1 270 ? -25.082 -7.443 -8.393 1.00 216.09 297 ALA A N 1
ATOM 2017 C CA . ALA A 1 270 ? -24.116 -6.349 -8.458 1.00 214.79 297 ALA A CA 1
ATOM 2018 C C . ALA A 1 270 ? -22.778 -6.835 -7.926 1.00 215.56 297 ALA A C 1
ATOM 2019 O O . ALA A 1 270 ? -21.741 -6.396 -8.403 1.00 218.90 297 ALA A O 1
ATOM 2021 N N . LEU A 1 271 ? -22.800 -7.722 -6.930 1.00 213.53 298 LEU A N 1
ATOM 2022 C CA . LEU A 1 271 ? -21.590 -8.279 -6.338 1.00 215.51 298 LEU A CA 1
ATOM 2023 C C . LEU A 1 271 ? -21.287 -9.695 -6.840 1.00 222.36 298 LEU A C 1
ATOM 2024 O O . LEU A 1 271 ? -20.406 -10.375 -6.312 1.00 225.27 298 LEU A O 1
ATOM 2029 N N . LEU A 1 272 ? -22.027 -10.119 -7.873 1.00 226.32 299 LEU A N 1
ATOM 2030 C CA . LEU A 1 272 ? -21.838 -11.366 -8.597 1.00 236.67 299 LEU A CA 1
ATOM 2031 C C . LEU A 1 272 ? -21.070 -10.909 -9.841 1.00 247.47 299 LEU A C 1
ATOM 2032 O O . LEU A 1 272 ? -20.115 -11.559 -10.252 1.00 251.08 299 LEU A O 1
ATOM 2037 N N . GLU A 1 273 ? -21.450 -9.717 -10.369 1.00 243.33 300 GLU A N 1
ATOM 2038 C CA . GLU A 1 273 ? -20.842 -9.007 -11.493 1.00 249.61 300 GLU A CA 1
ATOM 2039 C C . GLU A 1 273 ? -19.402 -8.606 -11.114 1.00 247.93 300 GLU A C 1
ATOM 2040 O O . GLU A 1 273 ? -18.481 -8.961 -11.832 1.00 251.71 300 GLU A O 1
ATOM 2046 N N . TYR A 1 274 ? -19.209 -7.928 -9.963 1.00 235.66 301 TYR A N 1
ATOM 2047 C CA . TYR A 1 274 ? -17.908 -7.474 -9.444 1.00 234.89 301 TYR A CA 1
ATOM 2048 C C . TYR A 1 274 ? -17.079 -8.571 -8.743 1.00 241.10 301 TYR A C 1
ATOM 2049 O O . TYR A 1 274 ? -15.998 -8.279 -8.223 1.00 248.19 301 TYR A O 1
ATOM 2051 N N . ALA A 1 275 ? -17.587 -9.817 -8.724 1.00 243.40 302 ALA A N 1
ATOM 2052 C CA . ALA A 1 275 ? -16.895 -10.992 -8.187 1.00 247.51 302 ALA A CA 1
ATOM 2053 C C . ALA A 1 275 ? -16.451 -11.868 -9.367 1.00 258.38 302 ALA A C 1
ATOM 2054 O O . ALA A 1 275 ? -15.581 -12.727 -9.205 1.00 259.13 302 ALA A O 1
ATOM 2056 N N . ALA A 1 276 ? -17.050 -11.632 -10.557 1.00 259.48 303 ALA A N 1
ATOM 2057 C CA . ALA A 1 276 ? -16.736 -12.310 -11.818 1.00 261.49 303 ALA A CA 1
ATOM 2058 C C . ALA A 1 276 ? -15.770 -11.470 -12.665 1.00 260.37 303 ALA A C 1
ATOM 2059 O O . ALA A 1 276 ? -14.936 -12.040 -13.362 1.00 260.50 303 ALA A O 1
ATOM 2061 N N . VAL A 1 277 ? -15.879 -10.125 -12.603 1.00 259.03 304 VAL A N 1
ATOM 2062 C CA . VAL A 1 277 ? -15.012 -9.196 -13.335 1.00 258.65 304 VAL A CA 1
ATOM 2063 C C . VAL A 1 277 ? -13.617 -9.086 -12.704 1.00 257.01 304 VAL A C 1
ATOM 2064 O O . VAL A 1 277 ? -12.642 -9.008 -13.441 1.00 256.78 304 VAL A O 1
ATOM 2066 N N . ASN A 1 278 ? -13.515 -9.106 -11.355 1.00 255.90 305 ASN A N 1
ATOM 2067 C CA . ASN A 1 278 ? -12.248 -9.035 -10.607 1.00 255.12 305 ASN A CA 1
ATOM 2068 C C . ASN A 1 278 ? -11.572 -10.411 -10.442 1.00 255.00 305 ASN A C 1
ATOM 2069 O O . ASN A 1 278 ? -10.512 -10.507 -9.817 1.00 253.37 305 ASN A O 1
ATOM 2071 N N . PHE A 1 279 ? -12.182 -11.464 -11.025 1.00 256.02 306 PHE A N 1
ATOM 2072 C CA . PHE A 1 279 ? -11.682 -12.845 -11.040 1.00 255.32 306 PHE A CA 1
ATOM 2073 C C . PHE A 1 279 ? -11.348 -13.335 -12.481 1.00 255.88 306 PHE A C 1
ATOM 2074 O O . PHE A 1 279 ? -10.528 -14.250 -12.639 1.00 254.86 306 PHE A O 1
ATOM 2076 N N . VAL A 1 280 ? -11.982 -12.727 -13.521 1.00 257.33 307 VAL A N 1
ATOM 2077 C CA . VAL A 1 280 ? -11.722 -13.043 -14.927 1.00 257.77 307 VAL A CA 1
ATOM 2078 C C . VAL A 1 280 ? -10.410 -12.381 -15.330 1.00 256.49 307 VAL A C 1
ATOM 2079 O O . VAL A 1 280 ? -9.563 -13.063 -15.899 1.00 255.56 307 VAL A O 1
ATOM 2081 N N . SER A 1 281 ? -10.218 -11.077 -14.978 1.00 256.34 308 SER A N 1
ATOM 2082 C CA . SER A 1 281 ? -9.021 -10.262 -15.252 1.00 255.38 308 SER A CA 1
ATOM 2083 C C . SER A 1 281 ? -7.766 -10.768 -14.513 1.00 253.53 308 SER A C 1
ATOM 2084 O O . SER A 1 281 ? -6.647 -10.530 -14.974 1.00 252.64 308 SER A O 1
ATOM 2086 N N . ARG A 1 282 ? -7.958 -11.477 -13.382 1.00 252.87 309 ARG A N 1
ATOM 2087 C CA . ARG A 1 282 ? -6.884 -12.062 -12.574 1.00 250.90 309 ARG A CA 1
ATOM 2088 C C . ARG A 1 282 ? -6.475 -13.451 -13.071 1.00 250.15 309 ARG A C 1
ATOM 2089 O O . ARG A 1 282 ? -5.342 -13.866 -12.824 1.00 248.71 309 ARG A O 1
ATOM 2091 N N . GLN A 1 283 ? -7.390 -14.170 -13.767 1.00 251.47 310 GLN A N 1
ATOM 2092 C CA . GLN A 1 283 ? -7.137 -15.501 -14.334 1.00 250.90 310 GLN A CA 1
ATOM 2093 C C . GLN A 1 283 ? -6.613 -15.424 -15.791 1.00 250.67 310 GLN A C 1
ATOM 2094 O O . GLN A 1 283 ? -6.978 -16.255 -16.629 1.00 250.86 310 GLN A O 1
ATOM 2096 N N . SER A 1 284 ? -5.734 -14.423 -16.068 1.00 250.40 311 SER A N 1
ATOM 2097 C CA . SER A 1 284 ? -5.074 -14.117 -17.346 1.00 249.66 311 SER A CA 1
ATOM 2098 C C . SER A 1 284 ? -6.034 -14.038 -18.560 1.00 250.22 311 SER A C 1
ATOM 2099 O O . SER A 1 284 ? -5.961 -14.871 -19.469 1.00 249.32 311 SER A O 1
ATOM 2101 N N . GLN A 1 285 ? -6.931 -13.023 -18.560 1.00 252.19 312 GLN A N 1
ATOM 2102 C CA . GLN A 1 285 ? -7.904 -12.739 -19.636 1.00 253.58 312 GLN A CA 1
ATOM 2103 C C . GLN A 1 285 ? -8.418 -11.254 -19.699 1.00 254.79 312 GLN A C 1
ATOM 2104 O O . GLN A 1 285 ? -9.526 -11.042 -20.216 1.00 256.16 312 GLN A O 1
ATOM 2106 N N . PRO A 1 286 ? -7.672 -10.226 -19.164 1.00 254.31 313 PRO A N 1
ATOM 2107 C CA . PRO A 1 286 ? -8.244 -8.868 -18.985 1.00 255.57 313 PRO A CA 1
ATOM 2108 C C . PRO A 1 286 ? -8.894 -8.187 -20.206 1.00 256.77 313 PRO A C 1
ATOM 2109 O O . PRO A 1 286 ? -9.283 -7.020 -20.112 1.00 257.74 313 PRO A O 1
ATOM 2113 N N . GLN A 1 287 ? -9.058 -8.910 -21.319 1.00 258.14 382 GLN A N 1
ATOM 2114 C CA . GLN A 1 287 ? -9.705 -8.417 -22.527 1.00 258.63 382 GLN A CA 1
ATOM 2115 C C . GLN A 1 287 ? -11.230 -8.416 -22.374 1.00 260.94 382 GLN A C 1
ATOM 2116 O O . GLN A 1 287 ? -11.851 -7.366 -22.534 1.00 262.26 382 GLN A O 1
ATOM 2118 N N . ARG A 1 288 ? -11.824 -9.583 -22.042 1.00 261.77 383 ARG A N 1
ATOM 2119 C CA . ARG A 1 288 ? -13.268 -9.764 -21.860 1.00 263.86 383 ARG A CA 1
ATOM 2120 C C . ARG A 1 288 ? -13.804 -9.170 -20.533 1.00 264.48 383 ARG A C 1
ATOM 2121 O O . ARG A 1 288 ? -15.024 -9.153 -20.315 1.00 265.91 383 ARG A O 1
ATOM 2123 N N . ALA A 1 289 ? -12.891 -8.675 -19.662 1.00 263.27 384 ALA A N 1
ATOM 2124 C CA . ALA A 1 289 ? -13.203 -8.049 -18.373 1.00 263.34 384 ALA A CA 1
ATOM 2125 C C . ALA A 1 289 ? -13.939 -6.715 -18.559 1.00 264.39 384 ALA A C 1
ATOM 2126 O O . ALA A 1 289 ? -14.942 -6.479 -17.888 1.00 264.74 384 ALA A O 1
ATOM 2128 N N . LYS A 1 290 ? -13.468 -5.866 -19.497 1.00 264.46 385 LYS A N 1
ATOM 2129 C CA . LYS A 1 290 ? -14.075 -4.570 -19.815 1.00 265.03 385 LYS A CA 1
ATOM 2130 C C . LYS A 1 290 ? -15.314 -4.699 -20.727 1.00 266.61 385 LYS A C 1
ATOM 2131 O O . LYS A 1 290 ? -15.960 -3.692 -21.026 1.00 267.18 385 LYS A O 1
ATOM 2133 N N . LYS A 1 291 ? -15.650 -5.935 -21.149 1.00 267.25 386 LYS A N 1
ATOM 2134 C CA . LYS A 1 291 ? -16.798 -6.237 -22.007 1.00 268.29 386 LYS A CA 1
ATOM 2135 C C . LYS A 1 291 ? -18.093 -6.383 -21.215 1.00 268.99 386 LYS A C 1
ATOM 2136 O O . LYS A 1 291 ? -19.134 -5.949 -21.703 1.00 269.84 386 LYS A O 1
ATOM 2138 N N . ILE A 1 292 ? -18.032 -6.989 -20.006 1.00 268.54 387 ILE A N 1
ATOM 2139 C CA . ILE A 1 292 ? -19.193 -7.220 -19.130 1.00 269.13 387 ILE A CA 1
ATOM 2140 C C . ILE A 1 292 ? -19.302 -6.177 -17.987 1.00 268.11 387 ILE A C 1
ATOM 2141 O O . ILE A 1 292 ? -20.417 -5.847 -17.586 1.00 259.43 387 ILE A O 1
ATOM 2146 N N . ASP A 1 293 ? -18.163 -5.670 -17.477 1.00 266.64 388 ASP A N 1
ATOM 2147 C CA . ASP A 1 293 ? -18.119 -4.685 -16.392 1.00 262.75 388 ASP A CA 1
ATOM 2148 C C . ASP A 1 293 ? -18.628 -3.295 -16.824 1.00 265.37 388 ASP A C 1
ATOM 2149 O O . ASP A 1 293 ? -19.081 -2.522 -15.985 1.00 252.22 388 ASP A O 1
ATOM 2154 N N . LYS A 1 294 ? -18.566 -2.993 -18.127 1.00 266.89 389 LYS A N 1
ATOM 2155 C CA . LYS A 1 294 ? -18.993 -1.716 -18.699 1.00 267.40 389 LYS A CA 1
ATOM 2156 C C . LYS A 1 294 ? -20.446 -1.706 -19.153 1.00 268.59 389 LYS A C 1
ATOM 2157 O O . LYS A 1 294 ? -21.088 -0.662 -19.054 1.00 268.52 389 LYS A O 1
ATOM 2159 N N . ILE A 1 295 ? -20.967 -2.837 -19.664 1.00 269.46 390 ILE A N 1
ATOM 2160 C CA . ILE A 1 295 ? -22.359 -2.977 -20.126 1.00 270.46 390 ILE A CA 1
ATOM 2161 C C . ILE A 1 295 ? -23.315 -3.178 -18.951 1.00 254.99 390 ILE A C 1
ATOM 2162 O O . ILE A 1 295 ? -24.491 -2.829 -19.061 1.00 253.60 390 ILE A O 1
ATOM 2167 N N . SER A 1 296 ? -22.815 -3.783 -17.841 1.00 232.60 391 SER A N 1
ATOM 2168 C CA . SER A 1 296 ? -23.607 -3.960 -16.619 1.00 212.97 391 SER A CA 1
ATOM 2169 C C . SER A 1 296 ? -23.803 -2.581 -15.951 1.00 212.05 391 SER A C 1
ATOM 2170 O O . SER A 1 296 ? -24.759 -2.407 -15.192 1.00 208.03 391 SER A O 1
ATOM 2173 N N . ARG A 1 297 ? -22.907 -1.602 -16.256 1.00 229.40 392 ARG A N 1
ATOM 2174 C CA . ARG A 1 297 ? -22.928 -0.229 -15.737 1.00 238.51 392 ARG A CA 1
ATOM 2175 C C . ARG A 1 297 ? -24.051 0.634 -16.330 1.00 241.78 392 ARG A C 1
ATOM 2176 O O . ARG A 1 297 ? -24.379 1.673 -15.757 1.00 237.81 392 ARG A O 1
ATOM 2178 N N . ILE A 1 298 ? -24.628 0.207 -17.468 1.00 252.72 393 ILE A N 1
ATOM 2179 C CA . ILE A 1 298 ? -25.763 0.859 -18.127 1.00 257.95 393 ILE A CA 1
ATOM 2180 C C . ILE A 1 298 ? -26.921 -0.135 -18.259 1.00 254.77 393 ILE A C 1
ATOM 2181 O O . ILE A 1 298 ? -28.043 0.246 -18.594 1.00 255.69 393 ILE A O 1
ATOM 2186 N N . GLY A 1 299 ? -26.625 -1.397 -17.971 1.00 240.10 394 GLY A N 1
ATOM 2187 C CA . GLY A 1 299 ? -27.587 -2.492 -17.966 1.00 228.85 394 GLY A CA 1
ATOM 2188 C C . GLY A 1 299 ? -28.439 -2.523 -16.703 1.00 215.52 394 GLY A C 1
ATOM 2189 O O . GLY A 1 299 ? -29.658 -2.713 -16.786 1.00 216.31 394 GLY A O 1
ATOM 2190 N N . PHE A 1 300 ? -27.801 -2.321 -15.517 1.00 209.43 395 PHE A N 1
ATOM 2191 C CA . PHE A 1 300 ? -28.467 -2.283 -14.213 1.00 203.03 395 PHE A CA 1
ATOM 2192 C C . PHE A 1 300 ? -29.555 -1.198 -14.114 1.00 202.14 395 PHE A C 1
ATOM 2193 O O . PHE A 1 300 ? -30.697 -1.591 -13.879 1.00 200.10 395 PHE A O 1
ATOM 2201 N N . PRO A 1 301 ? -29.293 0.130 -14.328 1.00 204.40 396 PRO A N 1
ATOM 2202 C CA . PRO A 1 301 ? -30.387 1.119 -14.242 1.00 204.26 396 PRO A CA 1
ATOM 2203 C C . PRO A 1 301 ? -31.598 0.852 -15.140 1.00 208.89 396 PRO A C 1
ATOM 2204 O O . PRO A 1 301 ? -32.715 1.211 -14.752 1.00 207.54 396 PRO A O 1
ATOM 2208 N N . MET A 1 302 ? -31.390 0.201 -16.311 1.00 215.06 397 MET A N 1
ATOM 2209 C CA . MET A 1 302 ? -32.464 -0.143 -17.248 1.00 221.58 397 MET A CA 1
ATOM 2210 C C . MET A 1 302 ? -33.158 -1.462 -16.902 1.00 220.01 397 MET A C 1
ATOM 2211 O O . MET A 1 302 ? -34.359 -1.583 -17.153 1.00 226.30 397 MET A O 1
ATOM 2216 N N . ALA A 1 303 ? -32.428 -2.432 -16.309 1.00 216.30 398 ALA A N 1
ATOM 2217 C CA . ALA A 1 303 ? -33.006 -3.702 -15.864 1.00 215.50 398 ALA A CA 1
ATOM 2218 C C . ALA A 1 303 ? -33.966 -3.395 -14.712 1.00 209.40 398 ALA A C 1
ATOM 2219 O O . ALA A 1 303 ? -35.065 -3.950 -14.655 1.00 211.12 398 ALA A O 1
ATOM 2221 N N . PHE A 1 304 ? -33.553 -2.434 -13.852 1.00 203.26 399 PHE A N 1
ATOM 2222 C CA . PHE A 1 304 ? -34.226 -1.975 -12.649 1.00 197.57 399 PHE A CA 1
ATOM 2223 C C . PHE A 1 304 ? -35.576 -1.351 -12.890 1.00 200.35 399 PHE A C 1
ATOM 2224 O O . PHE A 1 304 ? -36.551 -1.881 -12.370 1.00 198.96 399 PHE A O 1
ATOM 2232 N N . LEU A 1 305 ? -35.648 -0.217 -13.611 1.00 204.94 400 LEU A N 1
ATOM 2233 C CA . LEU A 1 305 ? -36.920 0.451 -13.895 1.00 209.08 400 LEU A CA 1
ATOM 2234 C C . LEU A 1 305 ? -37.832 -0.454 -14.695 1.00 214.97 400 LEU A C 1
ATOM 2235 O O . LEU A 1 305 ? -39.023 -0.412 -14.477 1.00 216.22 400 LEU A O 1
ATOM 2240 N N . ILE A 1 306 ? -37.264 -1.292 -15.607 1.00 219.21 401 ILE A N 1
ATOM 2241 C CA . ILE A 1 306 ? -38.042 -2.247 -16.396 1.00 236.93 401 ILE A CA 1
ATOM 2242 C C . ILE A 1 306 ? -38.732 -3.167 -15.394 1.00 226.63 401 ILE A C 1
ATOM 2243 O O . ILE A 1 306 ? -39.957 -3.276 -15.433 1.00 238.80 401 ILE A O 1
ATOM 2245 N N . PHE A 1 307 ? -37.967 -3.706 -14.411 1.00 215.49 402 PHE A N 1
ATOM 2246 C CA . PHE A 1 307 ? -38.475 -4.564 -13.335 1.00 212.01 402 PHE A CA 1
ATOM 2247 C C . PHE A 1 307 ? -39.487 -3.850 -12.402 1.00 207.73 402 PHE A C 1
ATOM 2248 O O . PHE A 1 307 ? -40.583 -4.377 -12.187 1.00 209.45 402 PHE A O 1
ATOM 2250 N N . ASN A 1 308 ? -39.119 -2.659 -11.861 1.00 203.00 403 ASN A N 1
ATOM 2251 C CA . ASN A 1 308 ? -39.961 -1.836 -10.987 1.00 199.30 403 ASN A CA 1
ATOM 2252 C C . ASN A 1 308 ? -41.244 -1.375 -11.727 1.00 205.83 403 ASN A C 1
ATOM 2253 O O . ASN A 1 308 ? -42.305 -1.292 -11.106 1.00 204.75 403 ASN A O 1
ATOM 2255 N N . MET A 1 309 ? -41.148 -1.138 -13.060 1.00 213.41 404 MET A N 1
ATOM 2256 C CA . MET A 1 309 ? -42.264 -0.762 -13.939 1.00 225.30 404 MET A CA 1
ATOM 2257 C C . MET A 1 309 ? -43.115 -1.977 -14.278 1.00 240.14 404 MET A C 1
ATOM 2258 O O . MET A 1 309 ? -44.307 -1.831 -14.548 1.00 264.72 404 MET A O 1
ATOM 2263 N N . PHE A 1 310 ? -42.509 -3.179 -14.244 1.00 239.70 405 PHE A N 1
ATOM 2264 C CA . PHE A 1 310 ? -43.207 -4.445 -14.461 1.00 265.82 405 PHE A CA 1
ATOM 2265 C C . PHE A 1 310 ? -44.005 -4.768 -13.200 1.00 241.65 405 PHE A C 1
ATOM 2266 O O . PHE A 1 310 ? -45.158 -5.184 -13.311 1.00 269.25 405 PHE A O 1
ATOM 2268 N N . TYR A 1 311 ? -43.401 -4.540 -12.002 1.00 218.11 406 TYR A N 1
ATOM 2269 C CA . TYR A 1 311 ? -44.027 -4.739 -10.684 1.00 212.70 406 TYR A CA 1
ATOM 2270 C C . TYR A 1 311 ? -45.226 -3.799 -10.538 1.00 212.70 406 TYR A C 1
ATOM 2271 O O . TYR A 1 311 ? -46.323 -4.246 -10.203 1.00 214.12 406 TYR A O 1
ATOM 2273 N N . TRP A 1 312 ? -45.018 -2.505 -10.867 1.00 212.09 407 TRP A N 1
ATOM 2274 C CA . TRP A 1 312 ? -46.026 -1.437 -10.846 1.00 212.90 407 TRP A CA 1
ATOM 2275 C C . TRP A 1 312 ? -47.281 -1.776 -11.672 1.00 228.58 407 TRP A C 1
ATOM 2276 O O . TRP A 1 312 ? -48.398 -1.483 -11.235 1.00 231.41 407 TRP A O 1
ATOM 2278 N N . ILE A 1 313 ? -47.095 -2.411 -12.846 1.00 264.70 408 ILE A N 1
ATOM 2279 C CA . ILE A 1 313 ? -48.179 -2.810 -13.740 1.00 288.05 408 ILE A CA 1
ATOM 2280 C C . ILE A 1 313 ? -49.182 -3.751 -13.072 1.00 290.13 408 ILE A C 1
ATOM 2281 O O . ILE A 1 313 ? -50.385 -3.556 -13.242 1.00 291.33 408 ILE A O 1
ATOM 2283 N N . ILE A 1 314 ? -48.709 -4.740 -12.289 1.00 290.09 409 ILE A N 1
ATOM 2284 C CA . ILE A 1 314 ? -49.615 -5.697 -11.650 1.00 292.59 409 ILE A CA 1
ATOM 2285 C C . ILE A 1 314 ? -50.315 -5.116 -10.401 1.00 274.74 409 ILE A C 1
ATOM 2286 O O . ILE A 1 314 ? -51.548 -5.126 -10.383 1.00 293.70 409 ILE A O 1
ATOM 2291 N N . TYR A 1 315 ? -49.562 -4.611 -9.379 1.00 232.71 410 TYR A N 1
ATOM 2292 C CA . TYR A 1 315 ? -50.140 -4.068 -8.129 1.00 218.47 410 TYR A CA 1
ATOM 2293 C C . TYR A 1 315 ? -51.057 -2.849 -8.375 1.00 223.05 410 TYR A C 1
ATOM 2294 O O . TYR A 1 315 ? -52.220 -2.890 -7.977 1.00 220.45 410 TYR A O 1
ATOM 2303 N N . PHE A 1 316 ? -50.591 -1.849 -9.144 1.00 238.67 411 PHE A N 1
ATOM 2304 C CA . PHE A 1 316 ? -51.424 -0.697 -9.488 1.00 268.61 411 PHE A CA 1
ATOM 2305 C C . PHE A 1 316 ? -52.315 -0.987 -10.702 1.00 289.89 411 PHE A C 1
ATOM 2306 O O . PHE A 1 316 ? -52.159 -2.007 -11.372 1.00 291.21 411 PHE A O 1
ATOM 2308 N N . VAL B 1 4 ? -84.042 14.019 39.124 1.00 168.29 5 VAL B N 1
ATOM 2309 C CA . VAL B 1 4 ? -83.763 15.465 38.993 1.00 167.54 5 VAL B CA 1
ATOM 2310 C C . VAL B 1 4 ? -83.952 16.000 37.555 1.00 168.17 5 VAL B C 1
ATOM 2311 O O . VAL B 1 4 ? -83.712 15.288 36.573 1.00 165.71 5 VAL B O 1
ATOM 2315 N N . SER B 1 5 ? -84.363 17.254 37.446 1.00 172.73 6 SER B N 1
ATOM 2316 C CA . SER B 1 5 ? -84.583 17.902 36.160 1.00 175.85 6 SER B CA 1
ATOM 2317 C C . SER B 1 5 ? -83.842 19.254 36.143 1.00 171.06 6 SER B C 1
ATOM 2318 O O . SER B 1 5 ? -83.509 19.751 37.218 1.00 167.40 6 SER B O 1
ATOM 2321 N N . PRO B 1 6 ? -83.545 19.860 34.972 1.00 172.14 7 PRO B N 1
ATOM 2322 C CA . PRO B 1 6 ? -82.803 21.129 34.974 1.00 168.94 7 PRO B CA 1
ATOM 2323 C C . PRO B 1 6 ? -83.545 22.307 35.615 1.00 174.31 7 PRO B C 1
ATOM 2324 O O . PRO B 1 6 ? -84.772 22.243 35.727 1.00 182.04 7 PRO B O 1
ATOM 2328 N N . PRO B 1 7 ? -82.827 23.380 36.054 1.00 171.42 8 PRO B N 1
ATOM 2329 C CA . PRO B 1 7 ? -83.514 24.531 36.655 1.00 177.80 8 PRO B CA 1
ATOM 2330 C C . PRO B 1 7 ? -84.421 25.215 35.633 1.00 188.83 8 PRO B C 1
ATOM 2331 O O . PRO B 1 7 ? -84.020 25.358 34.477 1.00 190.41 8 PRO B O 1
ATOM 2335 N N . PRO B 1 8 ? -85.660 25.598 36.011 1.00 197.65 9 PRO B N 1
ATOM 2336 C CA . PRO B 1 8 ? -86.553 26.231 35.033 1.00 209.81 9 PRO B CA 1
ATOM 2337 C C . PRO B 1 8 ? -86.141 27.667 34.710 1.00 214.73 9 PRO B C 1
ATOM 2338 O O . PRO B 1 8 ? -85.637 28.367 35.601 1.00 212.42 9 PRO B O 1
ATOM 2342 N N . PRO B 1 9 ? -86.320 28.127 33.450 1.00 225.46 10 PRO B N 1
ATOM 2343 C CA . PRO B 1 9 ? -85.931 29.509 33.127 1.00 238.85 10 PRO B CA 1
ATOM 2344 C C . PRO B 1 9 ? -86.918 30.535 33.671 1.00 264.67 10 PRO B C 1
ATOM 2345 O O . PRO B 1 9 ? -88.126 30.295 33.614 1.00 266.21 10 PRO B O 1
ATOM 2349 N N . ILE B 1 10 ? -86.409 31.663 34.221 1.00 265.16 11 ILE B N 1
ATOM 2350 C CA . ILE B 1 10 ? -87.273 32.730 34.745 1.00 267.55 11 ILE B CA 1
ATOM 2351 C C . ILE B 1 10 ? -88.060 33.389 33.608 1.00 267.99 11 ILE B C 1
ATOM 2352 O O . ILE B 1 10 ? -89.250 33.665 33.770 1.00 267.33 11 ILE B O 1
ATOM 2357 N N . ALA B 1 11 ? -87.407 33.580 32.447 1.00 268.96 12 ALA B N 1
ATOM 2358 C CA . ALA B 1 11 ? -88.018 34.148 31.250 1.00 269.39 12 ALA B CA 1
ATOM 2359 C C . ALA B 1 11 ? -87.996 33.089 30.131 1.00 269.84 12 ALA B C 1
ATOM 2360 O O . ALA B 1 11 ? -88.945 32.308 30.023 1.00 269.52 12 ALA B O 1
ATOM 2362 N N . ASP B 1 12 ? -86.909 33.028 29.339 1.00 270.55 13 ASP B N 1
ATOM 2363 C CA . ASP B 1 12 ? -86.736 32.049 28.267 1.00 270.96 13 ASP B CA 1
ATOM 2364 C C . ASP B 1 12 ? -85.257 31.668 28.185 1.00 271.40 13 ASP B C 1
ATOM 2365 O O . ASP B 1 12 ? -84.938 30.551 27.780 1.00 271.58 13 ASP B O 1
ATOM 2370 N N . GLU B 1 13 ? -84.365 32.599 28.585 1.00 271.56 14 GLU B N 1
ATOM 2371 C CA . GLU B 1 13 ? -82.898 32.541 28.539 1.00 270.48 14 GLU B CA 1
ATOM 2372 C C . GLU B 1 13 ? -82.180 31.214 28.851 1.00 247.09 14 GLU B C 1
ATOM 2373 O O . GLU B 1 13 ? -82.531 30.525 29.804 1.00 233.36 14 GLU B O 1
ATOM 2379 N N . PRO B 1 14 ? -81.143 30.865 28.071 1.00 232.35 15 PRO B N 1
ATOM 2380 C CA . PRO B 1 14 ? -80.471 29.583 28.292 1.00 218.18 15 PRO B CA 1
ATOM 2381 C C . PRO B 1 14 ? -79.765 29.565 29.649 1.00 205.56 15 PRO B C 1
ATOM 2382 O O . PRO B 1 14 ? -79.477 30.628 30.197 1.00 207.41 15 PRO B O 1
ATOM 2386 N N . LEU B 1 15 ? -79.491 28.373 30.192 1.00 194.20 16 LEU B N 1
ATOM 2387 C CA . LEU B 1 15 ? -78.786 28.269 31.464 1.00 183.35 16 LEU B CA 1
ATOM 2388 C C . LEU B 1 15 ? -77.291 28.439 31.243 1.00 177.53 16 LEU B C 1
ATOM 2389 O O . LEU B 1 15 ? -76.682 27.696 30.470 1.00 174.38 16 LEU B O 1
ATOM 2394 N N . THR B 1 16 ? -76.712 29.437 31.911 1.00 177.36 17 THR B N 1
ATOM 2395 C CA . THR B 1 16 ? -75.293 29.706 31.814 1.00 173.09 17 THR B CA 1
ATOM 2396 C C . THR B 1 16 ? -74.543 28.931 32.890 1.00 161.21 17 THR B C 1
ATOM 2397 O O . THR B 1 16 ? -74.820 29.091 34.087 1.00 159.39 17 THR B O 1
ATOM 2401 N N . VAL B 1 17 ? -73.602 28.077 32.451 1.00 154.41 18 VAL B N 1
ATOM 2402 C CA . VAL B 1 17 ? -72.739 27.290 33.320 1.00 144.47 18 VAL B CA 1
ATOM 2403 C C . VAL B 1 17 ? -71.346 27.884 33.207 1.00 143.10 18 VAL B C 1
ATOM 2404 O O . VAL B 1 17 ? -70.705 27.786 32.168 1.00 144.06 18 VAL B O 1
ATOM 2408 N N . ASN B 1 18 ? -70.913 28.555 34.259 1.00 142.13 19 ASN B N 1
ATOM 2409 C CA . ASN B 1 18 ? -69.596 29.181 34.331 1.00 141.87 19 ASN B CA 1
ATOM 2410 C C . ASN B 1 18 ? -68.551 28.117 34.623 1.00 133.16 19 ASN B C 1
ATOM 2411 O O . ASN B 1 18 ? -68.720 27.322 35.541 1.00 128.16 19 ASN B O 1
ATOM 2416 N N . THR B 1 19 ? -67.490 28.082 33.824 1.00 132.47 20 THR B N 1
ATOM 2417 C CA . THR B 1 19 ? -66.447 27.086 33.931 1.00 125.61 20 THR B CA 1
ATOM 2418 C C . THR B 1 19 ? -65.086 27.627 34.269 1.00 125.80 20 THR B C 1
ATOM 2419 O O . THR B 1 19 ? -64.802 28.783 34.035 1.00 131.94 20 THR B O 1
ATOM 2423 N N . GLY B 1 20 ? -64.237 26.745 34.749 1.00 120.15 21 GLY B N 1
ATOM 2424 C CA . GLY B 1 20 ? -62.846 27.004 35.072 1.00 120.30 21 GLY B CA 1
ATOM 2425 C C . GLY B 1 20 ? -62.024 25.726 35.189 1.00 114.68 21 GLY B C 1
ATOM 2426 O O . GLY B 1 20 ? -62.497 24.715 35.726 1.00 110.75 21 GLY B O 1
ATOM 2427 N N . ILE B 1 21 ? -60.792 25.761 34.672 1.00 115.30 22 ILE B N 1
ATOM 2428 C CA . ILE B 1 21 ? -59.862 24.649 34.759 1.00 111.44 22 ILE B CA 1
ATOM 2429 C C . ILE B 1 21 ? -58.598 25.135 35.439 1.00 113.72 22 ILE B C 1
ATOM 2430 O O . ILE B 1 21 ? -58.016 26.100 34.991 1.00 118.26 22 ILE B O 1
ATOM 2435 N N . TYR B 1 22 ? -58.187 24.500 36.522 1.00 111.89 23 TYR B N 1
ATOM 2436 C CA . TYR B 1 22 ? -56.959 24.856 37.212 1.00 115.02 23 TYR B CA 1
ATOM 2437 C C . TYR B 1 22 ? -56.008 23.682 37.119 1.00 112.99 23 TYR B C 1
ATOM 2438 O O . TYR B 1 22 ? -56.256 22.657 37.767 1.00 110.69 23 TYR B O 1
ATOM 2447 N N . LEU B 1 23 ? -54.927 23.826 36.328 1.00 114.89 24 LEU B N 1
ATOM 2448 C CA . LEU B 1 23 ? -53.942 22.755 36.126 1.00 114.20 24 LEU B CA 1
ATOM 2449 C C . LEU B 1 23 ? -53.130 22.466 37.360 1.00 116.80 24 LEU B C 1
ATOM 2450 O O . LEU B 1 23 ? -52.495 23.378 37.874 1.00 121.52 24 LEU B O 1
ATOM 2455 N N . ILE B 1 24 ? -53.164 21.201 37.846 1.00 115.07 25 ILE B N 1
ATOM 2456 C CA . ILE B 1 24 ? -52.403 20.725 39.001 1.00 118.86 25 ILE B CA 1
ATOM 2457 C C . ILE B 1 24 ? -51.167 20.011 38.489 1.00 121.11 25 ILE B C 1
ATOM 2458 O O . ILE B 1 24 ? -50.083 20.261 39.002 1.00 126.51 25 ILE B O 1
ATOM 2463 N N . GLU B 1 25 ? -51.317 19.165 37.457 1.00 118.00 26 GLU B N 1
ATOM 2464 C CA . GLU B 1 25 ? -50.218 18.456 36.834 1.00 120.44 26 GLU B CA 1
ATOM 2465 C C . GLU B 1 25 ? -50.357 18.354 35.321 1.00 117.76 26 GLU B C 1
ATOM 2466 O O . GLU B 1 25 ? -51.457 18.175 34.789 1.00 113.78 26 GLU B O 1
ATOM 2472 N N . CYS B 1 26 ? -49.221 18.448 34.627 1.00 121.05 27 CYS B N 1
ATOM 2473 C CA . CYS B 1 26 ? -49.128 18.243 33.185 1.00 120.70 27 CYS B CA 1
ATOM 2474 C C . CYS B 1 26 ? -48.000 17.353 32.949 1.00 124.66 27 CYS B C 1
ATOM 2475 O O . CYS B 1 26 ? -46.915 17.570 33.497 1.00 129.26 27 CYS B O 1
ATOM 2478 N N . TYR B 1 27 ? -48.261 16.291 32.210 1.00 123.87 28 TYR B N 1
ATOM 2479 C CA . TYR B 1 27 ? -47.268 15.262 32.000 1.00 128.37 28 TYR B CA 1
ATOM 2480 C C . TYR B 1 27 ? -47.544 14.438 30.769 1.00 128.63 28 TYR B C 1
ATOM 2481 O O . TYR B 1 27 ? -48.599 14.560 30.145 1.00 125.25 28 TYR B O 1
ATOM 2490 N N . SER B 1 28 ? -46.562 13.598 30.421 1.00 133.79 29 SER B N 1
ATOM 2491 C CA . SER B 1 28 ? -46.572 12.667 29.298 1.00 136.34 29 SER B CA 1
ATOM 2492 C C . SER B 1 28 ? -46.956 13.320 27.965 1.00 135.38 29 SER B C 1
ATOM 2493 O O . SER B 1 28 ? -47.897 12.859 27.305 1.00 133.69 29 SER B O 1
ATOM 2496 N N . LEU B 1 29 ? -46.229 14.385 27.562 1.00 137.77 30 LEU B N 1
ATOM 2497 C CA . LEU B 1 29 ? -46.498 14.942 26.252 1.00 139.07 30 LEU B CA 1
ATOM 2498 C C . LEU B 1 29 ? -45.832 13.960 25.292 1.00 144.98 30 LEU B C 1
ATOM 2499 O O . LEU B 1 29 ? -44.607 13.904 25.210 1.00 150.27 30 LEU B O 1
ATOM 2504 N N . ASP B 1 30 ? -46.651 13.105 24.671 1.00 144.83 31 ASP B N 1
ATOM 2505 C CA . ASP B 1 30 ? -46.247 12.056 23.735 1.00 151.05 31 ASP B CA 1
ATOM 2506 C C . ASP B 1 30 ? -46.293 12.656 22.340 1.00 155.07 31 ASP B C 1
ATOM 2507 O O . ASP B 1 30 ? -47.379 12.887 21.801 1.00 153.81 31 ASP B O 1
ATOM 2512 N N . ASP B 1 31 ? -45.115 12.964 21.782 1.00 160.87 32 ASP B N 1
ATOM 2513 C CA . ASP B 1 31 ? -45.009 13.583 20.463 1.00 166.64 32 ASP B CA 1
ATOM 2514 C C . ASP B 1 31 ? -45.556 12.661 19.356 1.00 171.69 32 ASP B C 1
ATOM 2515 O O . ASP B 1 31 ? -46.308 13.129 18.495 1.00 174.28 32 ASP B O 1
ATOM 2520 N N . LYS B 1 32 ? -45.236 11.349 19.427 1.00 174.14 33 LYS B N 1
ATOM 2521 C CA . LYS B 1 32 ? -45.698 10.360 18.453 1.00 180.19 33 LYS B CA 1
ATOM 2522 C C . LYS B 1 32 ? -47.217 10.154 18.478 1.00 176.43 33 LYS B C 1
ATOM 2523 O O . LYS B 1 32 ? -47.832 10.160 17.412 1.00 181.07 33 LYS B O 1
ATOM 2529 N N . ALA B 1 33 ? -47.818 9.979 19.675 1.00 169.06 34 ALA B N 1
ATOM 2530 C CA . ALA B 1 33 ? -49.267 9.771 19.832 1.00 165.51 34 ALA B CA 1
ATOM 2531 C C . ALA B 1 33 ? -50.079 11.068 19.768 1.00 160.80 34 ALA B C 1
ATOM 2532 O O . ALA B 1 33 ? -51.301 11.008 19.609 1.00 159.50 34 ALA B O 1
ATOM 2534 N N . GLU B 1 34 ? -49.395 12.234 19.885 1.00 159.39 35 GLU B N 1
ATOM 2535 C CA . GLU B 1 34 ? -49.968 13.585 19.888 1.00 156.38 35 GLU B CA 1
ATOM 2536 C C . GLU B 1 34 ? -50.997 13.738 21.015 1.00 148.15 35 GLU B C 1
ATOM 2537 O O . GLU B 1 34 ? -52.104 14.251 20.829 1.00 146.85 35 GLU B O 1
ATOM 2543 N N . THR B 1 35 ? -50.607 13.240 22.193 1.00 143.69 36 THR B N 1
ATOM 2544 C CA . THR B 1 35 ? -51.378 13.267 23.430 1.00 136.81 36 THR B CA 1
ATOM 2545 C C . THR B 1 35 ? -50.555 13.839 24.583 1.00 133.24 36 THR B C 1
ATOM 2546 O O . THR B 1 35 ? -49.329 13.929 24.523 1.00 136.08 36 THR B O 1
ATOM 2550 N N . PHE B 1 36 ? -51.251 14.246 25.625 1.00 127.93 37 PHE B N 1
ATOM 2551 C CA . PHE B 1 36 ? -50.665 14.738 26.853 1.00 125.15 37 PHE B CA 1
ATOM 2552 C C . PHE B 1 36 ? -51.661 14.427 27.923 1.00 120.44 37 PHE B C 1
ATOM 2553 O O . PHE B 1 36 ? -52.869 14.371 27.658 1.00 118.44 37 PHE B O 1
ATOM 2561 N N . LYS B 1 37 ? -51.170 14.137 29.105 1.00 119.80 38 LYS B N 1
ATOM 2562 C CA . LYS B 1 37 ? -52.052 13.830 30.200 1.00 116.58 38 LYS B CA 1
ATOM 2563 C C . LYS B 1 37 ? -52.173 15.081 31.069 1.00 113.84 38 LYS B C 1
ATOM 2564 O O . LYS B 1 37 ? -51.254 15.928 31.140 1.00 115.51 38 LYS B O 1
ATOM 2570 N N . VAL B 1 38 ? -53.347 15.249 31.660 1.00 110.54 39 VAL B N 1
ATOM 2571 C CA . VAL B 1 38 ? -53.602 16.407 32.503 1.00 108.66 39 VAL B CA 1
ATOM 2572 C C . VAL B 1 38 ? -54.288 15.984 33.798 1.00 107.06 39 VAL B C 1
ATOM 2573 O O . VAL B 1 38 ? -55.017 14.993 33.814 1.00 106.51 39 VAL B O 1
ATOM 2577 N N . ASN B 1 39 ? -53.998 16.700 34.888 1.00 107.58 40 ASN B N 1
ATOM 2578 C CA . ASN B 1 39 ? -54.607 16.475 36.201 1.00 107.30 40 ASN B CA 1
ATOM 2579 C C . ASN B 1 39 ? -54.961 17.857 36.661 1.00 106.59 40 ASN B C 1
ATOM 2580 O O . ASN B 1 39 ? -54.073 18.695 36.817 1.00 108.97 40 ASN B O 1
ATOM 2585 N N . ALA B 1 40 ? -56.253 18.138 36.760 1.00 104.21 41 ALA B N 1
ATOM 2586 C CA . ALA B 1 40 ? -56.683 19.482 37.078 1.00 104.33 41 ALA B CA 1
ATOM 2587 C C . ALA B 1 40 ? -57.959 19.529 37.885 1.00 103.28 41 ALA B C 1
ATOM 2588 O O . ALA B 1 40 ? -58.610 18.487 38.133 1.00 102.25 41 ALA B O 1
ATOM 2590 N N . PHE B 1 41 ? -58.315 20.754 38.300 1.00 104.52 42 PHE B N 1
ATOM 2591 C CA . PHE B 1 41 ? -59.562 21.001 38.981 1.00 104.37 42 PHE B CA 1
ATOM 2592 C C . PHE B 1 41 ? -60.493 21.469 37.884 1.00 103.14 42 PHE B C 1
ATOM 2593 O O . PHE B 1 41 ? -60.046 22.105 36.933 1.00 104.08 42 PHE B O 1
ATOM 2601 N N . LEU B 1 42 ? -61.758 21.112 37.963 1.00 102.25 43 LEU B N 1
ATOM 2602 C CA . LEU B 1 42 ? -62.765 21.625 37.044 1.00 102.58 43 LEU B CA 1
ATOM 2603 C C . LEU B 1 42 ? -63.827 22.240 37.939 1.00 104.37 43 LEU B C 1
ATOM 2604 O O . LEU B 1 42 ? -64.380 21.545 38.815 1.00 103.92 43 LEU B O 1
ATOM 2609 N N . SER B 1 43 ? -64.056 23.548 37.775 1.00 107.49 44 SER B N 1
ATOM 2610 C CA . SER B 1 43 ? -65.053 24.248 38.575 1.00 110.39 44 SER B CA 1
ATOM 2611 C C . SER B 1 43 ? -66.244 24.629 37.697 1.00 112.39 44 SER B C 1
ATOM 2612 O O . SER B 1 43 ? -66.060 25.084 36.562 1.00 113.89 44 SER B O 1
ATOM 2615 N N . LEU B 1 44 ? -67.459 24.439 38.222 1.00 113.38 45 LEU B N 1
ATOM 2616 C CA . LEU B 1 44 ? -68.700 24.746 37.498 1.00 116.51 45 LEU B CA 1
ATOM 2617 C C . LEU B 1 44 ? -69.623 25.572 38.393 1.00 120.92 45 LEU B C 1
ATOM 2618 O O . LEU B 1 44 ? -69.664 25.312 39.601 1.00 120.42 45 LEU B O 1
ATOM 2623 N N . SER B 1 45 ? -70.348 26.563 37.817 1.00 126.46 46 SER B N 1
ATOM 2624 C CA . SER B 1 45 ? -71.306 27.399 38.547 1.00 132.09 46 SER B CA 1
ATOM 2625 C C . SER B 1 45 ? -72.527 27.647 37.714 1.00 137.42 46 SER B C 1
ATOM 2626 O O . SER B 1 45 ? -72.414 28.011 36.545 1.00 140.62 46 SER B O 1
ATOM 2629 N N . TRP B 1 46 ? -73.702 27.465 38.312 1.00 139.44 47 TRP B N 1
ATOM 2630 C CA . TRP B 1 46 ? -74.985 27.725 37.656 1.00 145.74 47 TRP B CA 1
ATOM 2631 C C . TRP B 1 46 ? -76.038 28.062 38.709 1.00 150.38 47 TRP B C 1
ATOM 2632 O O . TRP B 1 46 ? -75.887 27.675 39.869 1.00 147.39 47 TRP B O 1
ATOM 2643 N N . LYS B 1 47 ? -77.083 28.801 38.312 1.00 158.72 48 LYS B N 1
ATOM 2644 C CA . LYS B 1 47 ? -78.157 29.206 39.212 1.00 164.71 48 LYS B CA 1
ATOM 2645 C C . LYS B 1 47 ? -79.334 28.237 39.144 1.00 164.91 48 LYS B C 1
ATOM 2646 O O . LYS B 1 47 ? -79.917 28.030 38.078 1.00 167.49 48 LYS B O 1
ATOM 2652 N N . ASP B 1 48 ? -79.681 27.659 40.299 1.00 163.33 49 ASP B N 1
ATOM 2653 C CA . ASP B 1 48 ? -80.804 26.740 40.460 1.00 164.68 49 ASP B CA 1
ATOM 2654 C C . ASP B 1 48 ? -81.644 27.283 41.604 1.00 171.36 49 ASP B C 1
ATOM 2655 O O . ASP B 1 48 ? -81.412 26.966 42.778 1.00 169.24 49 ASP B O 1
ATOM 2660 N N . ARG B 1 49 ? -82.606 28.142 41.243 1.00 180.61 50 ARG B N 1
ATOM 2661 C CA . ARG B 1 49 ? -83.501 28.814 42.173 1.00 188.98 50 ARG B CA 1
ATOM 2662 C C . ARG B 1 49 ? -84.267 27.867 43.086 1.00 189.13 50 ARG B C 1
ATOM 2663 O O . ARG B 1 49 ? -84.613 28.259 44.197 1.00 194.08 50 ARG B O 1
ATOM 2671 N N . ARG B 1 50 ? -84.471 26.608 42.658 1.00 184.60 51 ARG B N 1
ATOM 2672 C CA . ARG B 1 50 ? -85.168 25.595 43.451 1.00 185.27 51 ARG B CA 1
ATOM 2673 C C . ARG B 1 50 ? -84.392 25.252 44.718 1.00 180.63 51 ARG B C 1
ATOM 2674 O O . ARG B 1 50 ? -84.961 24.655 45.638 1.00 183.76 51 ARG B O 1
ATOM 2682 N N . LEU B 1 51 ? -83.102 25.644 44.768 1.00 174.35 52 LEU B N 1
ATOM 2683 C CA . LEU B 1 51 ? -82.207 25.393 45.895 1.00 170.56 52 LEU B CA 1
ATOM 2684 C C . LEU B 1 51 ? -82.008 26.606 46.790 1.00 175.42 52 LEU B C 1
ATOM 2685 O O . LEU B 1 51 ? -81.221 26.535 47.732 1.00 174.24 52 LEU B O 1
ATOM 2690 N N . ALA B 1 52 ? -82.739 27.705 46.523 1.00 182.09 53 ALA B N 1
ATOM 2691 C CA . ALA B 1 52 ? -82.687 28.936 47.313 1.00 188.71 53 ALA B CA 1
ATOM 2692 C C . ALA B 1 52 ? -83.123 28.689 48.752 1.00 194.03 53 ALA B C 1
ATOM 2693 O O . ALA B 1 52 ? -83.982 27.845 48.982 1.00 196.23 53 ALA B O 1
ATOM 2695 N N . PHE B 1 53 ? -82.530 29.396 49.717 1.00 196.92 54 PHE B N 1
ATOM 2696 C CA . PHE B 1 53 ? -82.864 29.247 51.136 1.00 203.29 54 PHE B CA 1
ATOM 2697 C C . PHE B 1 53 ? -82.639 30.539 51.897 1.00 211.32 54 PHE B C 1
ATOM 2698 O O . PHE B 1 53 ? -81.943 31.423 51.398 1.00 210.34 54 PHE B O 1
ATOM 2706 N N . ASP B 1 54 ? -83.238 30.660 53.093 1.00 220.31 55 ASP B N 1
ATOM 2707 C CA . ASP B 1 54 ? -83.082 31.836 53.946 1.00 261.75 55 ASP B CA 1
ATOM 2708 C C . ASP B 1 54 ? -81.986 31.536 54.967 1.00 253.62 55 ASP B C 1
ATOM 2709 O O . ASP B 1 54 ? -82.136 30.581 55.736 1.00 242.94 55 ASP B O 1
ATOM 2714 N N . PRO B 1 55 ? -80.867 32.303 54.977 1.00 241.71 56 PRO B N 1
ATOM 2715 C CA . PRO B 1 55 ? -79.796 32.032 55.957 1.00 233.67 56 PRO B CA 1
ATOM 2716 C C . PRO B 1 55 ? -80.219 32.269 57.397 1.00 266.59 56 PRO B C 1
ATOM 2717 O O . PRO B 1 55 ? -79.668 31.651 58.306 1.00 268.02 56 PRO B O 1
ATOM 2721 N N . VAL B 1 56 ? -81.209 33.160 57.588 1.00 266.59 57 VAL B N 1
ATOM 2722 C CA . VAL B 1 56 ? -81.800 33.508 58.878 1.00 266.67 57 VAL B CA 1
ATOM 2723 C C . VAL B 1 56 ? -82.543 32.281 59.459 1.00 267.22 57 VAL B C 1
ATOM 2724 O O . VAL B 1 56 ? -82.291 31.911 60.604 1.00 267.89 57 VAL B O 1
ATOM 2728 N N . ARG B 1 57 ? -83.421 31.644 58.653 1.00 266.93 58 ARG B N 1
ATOM 2729 C CA . ARG B 1 57 ? -84.219 30.471 59.031 1.00 267.35 58 ARG B CA 1
ATOM 2730 C C . ARG B 1 57 ? -83.384 29.199 59.208 1.00 269.65 58 ARG B C 1
ATOM 2731 O O . ARG B 1 57 ? -83.564 28.495 60.201 1.00 270.47 58 ARG B O 1
ATOM 2739 N N . SER B 1 58 ? -82.509 28.883 58.234 1.00 268.63 59 SER B N 1
ATOM 2740 C CA . SER B 1 58 ? -81.675 27.678 58.270 1.00 252.28 59 SER B CA 1
ATOM 2741 C C . SER B 1 58 ? -80.430 27.805 59.153 1.00 260.88 59 SER B C 1
ATOM 2742 O O . SER B 1 58 ? -79.815 26.785 59.481 1.00 240.27 59 SER B O 1
ATOM 2745 N N . GLY B 1 59 ? -80.077 29.040 59.519 1.00 270.35 60 GLY B N 1
ATOM 2746 C CA . GLY B 1 59 ? -78.931 29.349 60.370 1.00 272.41 60 GLY B CA 1
ATOM 2747 C C . GLY B 1 59 ? -77.615 29.495 59.632 1.00 248.01 60 GLY B C 1
ATOM 2748 O O . GLY B 1 59 ? -76.824 30.387 59.946 1.00 271.63 60 GLY B O 1
ATOM 2749 N N . VAL B 1 60 ? -77.379 28.608 58.651 1.00 225.40 61 VAL B N 1
ATOM 2750 C CA . VAL B 1 60 ? -76.167 28.507 57.823 1.00 215.99 61 VAL B CA 1
ATOM 2751 C C . VAL B 1 60 ? -76.215 29.375 56.575 1.00 210.50 61 VAL B C 1
ATOM 2752 O O . VAL B 1 60 ? -77.294 29.613 56.029 1.00 209.85 61 VAL B O 1
ATOM 2756 N N . ARG B 1 61 ? -75.030 29.834 56.127 1.00 207.70 62 ARG B N 1
ATOM 2757 C CA . ARG B 1 61 ? -74.872 30.703 54.965 1.00 203.85 62 ARG B CA 1
ATOM 2758 C C . ARG B 1 61 ? -74.697 29.931 53.656 1.00 192.11 62 ARG B C 1
ATOM 2759 O O . ARG B 1 61 ? -74.888 30.514 52.586 1.00 190.04 62 ARG B O 1
ATOM 2767 N N . VAL B 1 62 ? -74.358 28.621 53.749 1.00 185.82 63 VAL B N 1
ATOM 2768 C CA . VAL B 1 62 ? -74.159 27.692 52.628 1.00 175.56 63 VAL B CA 1
ATOM 2769 C C . VAL B 1 62 ? -74.664 26.309 52.953 1.00 173.40 63 VAL B C 1
ATOM 2770 O O . VAL B 1 62 ? -74.587 25.849 54.099 1.00 177.98 63 VAL B O 1
ATOM 2774 N N . LYS B 1 63 ? -75.117 25.630 51.905 1.00 167.58 64 LYS B N 1
ATOM 2775 C CA . LYS B 1 63 ? -75.562 24.256 51.965 1.00 165.85 64 LYS B CA 1
ATOM 2776 C C . LYS B 1 63 ? -74.602 23.420 51.120 1.00 157.70 64 LYS B C 1
ATOM 2777 O O . LYS B 1 63 ? -74.224 23.831 50.030 1.00 152.29 64 LYS B O 1
ATOM 2783 N N . THR B 1 64 ? -74.164 22.280 51.649 1.00 158.04 65 THR B N 1
ATOM 2784 C CA . THR B 1 64 ? -73.304 21.335 50.938 1.00 151.78 65 THR B CA 1
ATOM 2785 C C . THR B 1 64 ? -74.157 20.153 50.515 1.00 151.06 65 THR B C 1
ATOM 2786 O O . THR B 1 64 ? -74.842 19.565 51.355 1.00 157.18 65 THR B O 1
ATOM 2790 N N . TYR B 1 65 ? -74.138 19.813 49.222 1.00 144.72 66 TYR B N 1
ATOM 2791 C CA . TYR B 1 65 ? -74.912 18.692 48.692 1.00 144.50 66 TYR B CA 1
ATOM 2792 C C . TYR B 1 65 ? -74.043 17.584 48.092 1.00 140.50 66 TYR B C 1
ATOM 2793 O O . TYR B 1 65 ? -72.878 17.829 47.722 1.00 136.04 66 TYR B O 1
ATOM 2802 N N . GLU B 1 66 ? -74.623 16.359 48.012 1.00 143.07 67 GLU B N 1
ATOM 2803 C CA . GLU B 1 66 ? -74.014 15.188 47.397 1.00 140.87 67 GLU B CA 1
ATOM 2804 C C . GLU B 1 66 ? -74.414 15.220 45.922 1.00 135.83 67 GLU B C 1
ATOM 2805 O O . GLU B 1 66 ? -75.538 15.652 45.641 1.00 137.07 67 GLU B O 1
ATOM 2811 N N . PRO B 1 67 ? -73.539 14.811 44.965 1.00 131.20 68 PRO B N 1
ATOM 2812 C CA . PRO B 1 67 ? -73.889 14.920 43.523 1.00 127.63 68 PRO B CA 1
ATOM 2813 C C . PRO B 1 67 ? -75.245 14.358 43.077 1.00 131.69 68 PRO B C 1
ATOM 2814 O O . PRO B 1 67 ? -75.901 14.927 42.186 1.00 130.99 68 PRO B O 1
ATOM 2818 N N . GLU B 1 68 ? -75.667 13.262 43.713 1.00 137.18 69 GLU B N 1
ATOM 2819 C CA . GLU B 1 68 ? -76.939 12.593 43.441 1.00 142.78 69 GLU B CA 1
ATOM 2820 C C . GLU B 1 68 ? -78.139 13.410 43.911 1.00 146.43 69 GLU B C 1
ATOM 2821 O O . GLU B 1 68 ? -79.194 13.363 43.258 1.00 149.80 69 GLU B O 1
ATOM 2827 N N . ALA B 1 69 ? -77.969 14.181 45.011 1.00 146.74 70 ALA B N 1
ATOM 2828 C CA . ALA B 1 69 ? -79.025 14.987 45.616 1.00 151.04 70 ALA B CA 1
ATOM 2829 C C . ALA B 1 69 ? -79.544 16.117 44.743 1.00 149.05 70 ALA B C 1
ATOM 2830 O O . ALA B 1 69 ? -80.721 16.451 44.849 1.00 154.15 70 ALA B O 1
ATOM 2832 N N . ILE B 1 70 ? -78.692 16.714 43.899 1.00 142.78 71 ILE B N 1
ATOM 2833 C CA . ILE B 1 70 ? -79.093 17.864 43.067 1.00 142.04 71 ILE B CA 1
ATOM 2834 C C . ILE B 1 70 ? -78.849 17.645 41.563 1.00 139.05 71 ILE B C 1
ATOM 2835 O O . ILE B 1 70 ? -78.220 16.645 41.170 1.00 136.38 71 ILE B O 1
ATOM 2840 N N . TRP B 1 71 ? -79.362 18.589 40.726 1.00 140.77 72 TRP B N 1
ATOM 2841 C CA . TRP B 1 71 ? -79.171 18.552 39.278 1.00 139.67 72 TRP B CA 1
ATOM 2842 C C . TRP B 1 71 ? -77.802 19.129 38.975 1.00 133.65 72 TRP B C 1
ATOM 2843 O O . TRP B 1 71 ? -77.482 20.220 39.466 1.00 132.88 72 TRP B O 1
ATOM 2854 N N . ILE B 1 72 ? -77.008 18.423 38.149 1.00 130.38 73 ILE B N 1
ATOM 2855 C CA . ILE B 1 72 ? -75.681 18.865 37.728 1.00 125.34 73 ILE B CA 1
ATOM 2856 C C . ILE B 1 72 ? -75.567 18.777 36.191 1.00 126.36 73 ILE B C 1
ATOM 2857 O O . ILE B 1 72 ? -75.982 17.773 35.626 1.00 128.56 73 ILE B O 1
ATOM 2862 N N . PRO B 1 73 ? -75.036 19.814 35.496 1.00 126.16 74 PRO B N 1
ATOM 2863 C CA . PRO B 1 73 ? -74.924 19.752 34.030 1.00 128.54 74 PRO B CA 1
ATOM 2864 C C . PRO B 1 73 ? -73.932 18.702 33.561 1.00 124.77 74 PRO B C 1
ATOM 2865 O O . PRO B 1 73 ? -72.876 18.552 34.176 1.00 119.55 74 PRO B O 1
ATOM 2869 N N . GLU B 1 74 ? -74.277 17.943 32.506 1.00 128.51 75 GLU B N 1
ATOM 2870 C CA . GLU B 1 74 ? -73.385 16.925 31.943 1.00 126.66 75 GLU B CA 1
ATOM 2871 C C . GLU B 1 74 ? -72.344 17.665 31.060 1.00 125.30 75 GLU B C 1
ATOM 2872 O O . GLU B 1 74 ? -72.618 17.982 29.881 1.00 130.38 75 GLU B O 1
ATOM 2878 N N . ILE B 1 75 ? -71.167 17.977 31.654 1.00 119.61 76 ILE B N 1
ATOM 2879 C CA . ILE B 1 75 ? -70.044 18.652 30.969 1.00 118.51 76 ILE B CA 1
ATOM 2880 C C . ILE B 1 75 ? -69.096 17.579 30.519 1.00 116.67 76 ILE B C 1
ATOM 2881 O O . ILE B 1 75 ? -68.799 16.680 31.311 1.00 113.31 76 ILE B O 1
ATOM 2886 N N . ARG B 1 76 ? -68.694 17.608 29.242 1.00 120.10 77 ARG B N 1
ATOM 2887 C CA . ARG B 1 76 ? -67.801 16.600 28.663 1.00 119.73 77 ARG B CA 1
ATOM 2888 C C . ARG B 1 76 ? -66.625 17.233 27.971 1.00 119.73 77 ARG B C 1
ATOM 2889 O O . ARG B 1 76 ? -66.664 18.417 27.665 1.00 121.91 77 ARG B O 1
ATOM 2897 N N . PHE B 1 77 ? -65.556 16.473 27.755 1.00 118.21 78 PHE B N 1
ATOM 2898 C CA . PHE B 1 77 ? -64.409 17.005 27.027 1.00 119.04 78 PHE B CA 1
ATOM 2899 C C . PHE B 1 77 ? -64.516 16.448 25.629 1.00 125.29 78 PHE B C 1
ATOM 2900 O O . PHE B 1 77 ? -64.872 15.276 25.483 1.00 126.99 78 PHE B O 1
ATOM 2908 N N . VAL B 1 78 ? -64.238 17.264 24.615 1.00 130.00 79 VAL B N 1
ATOM 2909 C CA . VAL B 1 78 ? -64.325 16.814 23.238 1.00 137.58 79 VAL B CA 1
ATOM 2910 C C . VAL B 1 78 ? -63.126 15.921 22.882 1.00 137.19 79 VAL B C 1
ATOM 2911 O O . VAL B 1 78 ? -63.286 14.748 22.516 1.00 140.08 79 VAL B O 1
ATOM 2915 N N . ASN B 1 79 ? -61.922 16.497 22.972 1.00 134.64 80 ASN B N 1
ATOM 2916 C CA . ASN B 1 79 ? -60.677 15.870 22.539 1.00 135.47 80 ASN B CA 1
ATOM 2917 C C . ASN B 1 79 ? -59.982 15.012 23.594 1.00 129.38 80 ASN B C 1
ATOM 2918 O O . ASN B 1 79 ? -58.783 15.164 23.837 1.00 127.58 80 ASN B O 1
ATOM 2923 N N . VAL B 1 80 ? -60.723 14.066 24.176 1.00 127.68 81 VAL B N 1
ATOM 2924 C CA . VAL B 1 80 ? -60.165 13.117 25.162 1.00 124.07 81 VAL B CA 1
ATOM 2925 C C . VAL B 1 80 ? -60.287 11.709 24.625 1.00 128.97 81 VAL B C 1
ATOM 2926 O O . VAL B 1 80 ? -61.255 11.404 23.916 1.00 133.57 81 VAL B O 1
ATOM 2930 N N . GLU B 1 81 ? -59.316 10.863 24.933 1.00 129.22 82 GLU B N 1
ATOM 2931 C CA . GLU B 1 81 ? -59.336 9.490 24.442 1.00 135.07 82 GLU B CA 1
ATOM 2932 C C . GLU B 1 81 ? -60.539 8.754 25.044 1.00 135.72 82 GLU B C 1
ATOM 2933 O O . GLU B 1 81 ? -61.434 8.333 24.304 1.00 141.16 82 GLU B O 1
ATOM 2939 N N . ASN B 1 82 ? -60.599 8.682 26.386 1.00 130.96 83 ASN B N 1
ATOM 2940 C CA . ASN B 1 82 ? -61.730 8.134 27.142 1.00 131.47 83 ASN B CA 1
ATOM 2941 C C . ASN B 1 82 ? -62.271 9.267 28.006 1.00 124.93 83 ASN B C 1
ATOM 2942 O O . ASN B 1 82 ? -61.653 10.347 28.071 1.00 120.51 83 ASN B O 1
ATOM 2947 N N . ALA B 1 83 ? -63.410 9.037 28.683 1.00 125.24 84 ALA B N 1
ATOM 2948 C CA . ALA B 1 83 ? -63.935 10.073 29.578 1.00 120.18 84 ALA B CA 1
ATOM 2949 C C . ALA B 1 83 ? -62.986 10.274 30.779 1.00 115.96 84 ALA B C 1
ATOM 2950 O O . ALA B 1 83 ? -62.261 9.351 31.202 1.00 117.98 84 ALA B O 1
ATOM 2952 N N . ARG B 1 84 ? -62.938 11.535 31.254 1.00 111.34 85 ARG B N 1
ATOM 2953 C CA . ARG B 1 84 ? -62.104 11.945 32.387 1.00 108.20 85 ARG B CA 1
ATOM 2954 C C . ARG B 1 84 ? -62.422 11.113 33.665 1.00 109.54 85 ARG B C 1
ATOM 2955 O O . ARG B 1 84 ? -63.588 10.723 33.887 1.00 111.12 85 ARG B O 1
ATOM 2963 N N . ASP B 1 85 ? -61.369 10.805 34.464 1.00 110.09 86 ASP B N 1
ATOM 2964 C CA . ASP B 1 85 ? -61.485 10.134 35.747 1.00 112.79 86 ASP B CA 1
ATOM 2965 C C . ASP B 1 85 ? -61.801 11.305 36.694 1.00 109.48 86 ASP B C 1
ATOM 2966 O O . ASP B 1 85 ? -60.956 12.195 36.873 1.00 107.54 86 ASP B O 1
ATOM 2971 N N . ALA B 1 86 ? -63.049 11.401 37.183 1.00 109.45 87 ALA B N 1
ATOM 2972 C CA . ALA B 1 86 ? -63.384 12.566 38.032 1.00 107.22 87 ALA B CA 1
ATOM 2973 C C . ALA B 1 86 ? -63.821 12.127 39.462 1.00 110.64 87 ALA B C 1
ATOM 2974 O O . ALA B 1 86 ? -64.363 11.012 39.687 1.00 114.59 87 ALA B O 1
ATOM 2976 N N . ASP B 1 87 ? -63.448 12.977 40.426 1.00 110.26 88 ASP B N 1
ATOM 2977 C CA . ASP B 1 87 ? -63.732 12.794 41.842 1.00 114.34 88 ASP B CA 1
ATOM 2978 C C . ASP B 1 87 ? -64.298 14.133 42.277 1.00 112.34 88 ASP B C 1
ATOM 2979 O O . ASP B 1 87 ? -63.631 15.171 42.093 1.00 110.11 88 ASP B O 1
ATOM 2984 N N . VAL B 1 88 ? -65.562 14.154 42.751 1.00 113.90 89 VAL B N 1
ATOM 2985 C CA . VAL B 1 88 ? -66.176 15.439 43.164 1.00 113.27 89 VAL B CA 1
ATOM 2986 C C . VAL B 1 88 ? -65.529 15.826 44.495 1.00 116.86 89 VAL B C 1
ATOM 2987 O O . VAL B 1 88 ? -65.451 14.984 45.412 1.00 121.97 89 VAL B O 1
ATOM 2991 N N . VAL B 1 89 ? -64.978 17.052 44.552 1.00 115.49 90 VAL B N 1
ATOM 2992 C CA . VAL B 1 89 ? -64.314 17.558 45.744 1.00 119.77 90 VAL B CA 1
ATOM 2993 C C . VAL B 1 89 ? -65.337 18.248 46.645 1.00 123.13 90 VAL B C 1
ATOM 2994 O O . VAL B 1 89 ? -65.380 17.988 47.855 1.00 129.02 90 VAL B O 1
ATOM 2998 N N . ASP B 1 90 ? -66.172 19.136 46.040 1.00 120.47 91 ASP B N 1
ATOM 2999 C CA . ASP B 1 90 ? -67.173 19.919 46.758 1.00 123.98 91 ASP B CA 1
ATOM 3000 C C . ASP B 1 90 ? -68.331 20.430 45.881 1.00 121.46 91 ASP B C 1
ATOM 3001 O O . ASP B 1 90 ? -68.124 20.775 44.708 1.00 117.45 91 ASP B O 1
ATOM 3006 N N . ILE B 1 91 ? -69.557 20.443 46.471 1.00 124.94 92 ILE B N 1
ATOM 3007 C CA . ILE B 1 91 ? -70.774 21.038 45.895 1.00 124.82 92 ILE B CA 1
ATOM 3008 C C . ILE B 1 91 ? -71.368 22.000 46.942 1.00 130.66 92 ILE B C 1
ATOM 3009 O O . ILE B 1 91 ? -71.896 21.531 47.955 1.00 135.07 92 ILE B O 1
ATOM 3014 N N . SER B 1 92 ? -71.230 23.337 46.714 1.00 131.77 93 SER B N 1
ATOM 3015 C CA . SER B 1 92 ? -71.696 24.371 47.628 1.00 138.26 93 SER B CA 1
ATOM 3016 C C . SER B 1 92 ? -72.826 25.182 47.022 1.00 140.11 93 SER B C 1
ATOM 3017 O O . SER B 1 92 ? -72.704 25.700 45.905 1.00 137.63 93 SER B O 1
ATOM 3020 N N . VAL B 1 93 ? -73.949 25.240 47.743 1.00 145.44 94 VAL B N 1
ATOM 3021 C CA . VAL B 1 93 ? -75.141 25.959 47.323 1.00 149.00 94 VAL B CA 1
ATOM 3022 C C . VAL B 1 93 ? -75.328 27.188 48.224 1.00 156.77 94 VAL B C 1
ATOM 3023 O O . VAL B 1 93 ? -75.406 27.067 49.457 1.00 161.47 94 VAL B O 1
ATOM 3027 N N . SER B 1 94 ? -75.362 28.369 47.589 1.00 159.27 95 SER B N 1
ATOM 3028 C CA . SER B 1 94 ? -75.525 29.641 48.270 1.00 167.87 95 SER B CA 1
ATOM 3029 C C . SER B 1 94 ? -77.010 30.082 48.299 1.00 174.57 95 SER B C 1
ATOM 3030 O O . SER B 1 94 ? -77.803 29.544 47.532 1.00 172.20 95 SER B O 1
ATOM 3033 N N . PRO B 1 95 ? -77.419 31.012 49.193 1.00 183.81 96 PRO B N 1
ATOM 3034 C CA . PRO B 1 95 ? -78.844 31.349 49.329 1.00 190.90 96 PRO B CA 1
ATOM 3035 C C . PRO B 1 95 ? -79.647 31.685 48.083 1.00 192.55 96 PRO B C 1
ATOM 3036 O O . PRO B 1 95 ? -80.830 31.400 48.089 1.00 195.69 96 PRO B O 1
ATOM 3040 N N . ASP B 1 96 ? -79.055 32.269 47.044 1.00 191.52 97 ASP B N 1
ATOM 3041 C CA . ASP B 1 96 ? -79.799 32.631 45.830 1.00 194.59 97 ASP B CA 1
ATOM 3042 C C . ASP B 1 96 ? -80.074 31.444 44.928 1.00 187.06 97 ASP B C 1
ATOM 3043 O O . ASP B 1 96 ? -80.865 31.541 43.980 1.00 190.56 97 ASP B O 1
ATOM 3048 N N . GLY B 1 97 ? -79.394 30.344 45.235 1.00 178.08 98 GLY B N 1
ATOM 3049 C CA . GLY B 1 97 ? -79.468 29.075 44.518 1.00 171.19 98 GLY B CA 1
ATOM 3050 C C . GLY B 1 97 ? -78.290 28.840 43.598 1.00 163.80 98 GLY B C 1
ATOM 3051 O O . GLY B 1 97 ? -78.336 27.932 42.768 1.00 158.71 98 GLY B O 1
ATOM 3052 N N . THR B 1 98 ? -77.237 29.682 43.716 1.00 164.09 99 THR B N 1
ATOM 3053 C CA . THR B 1 98 ? -76.035 29.587 42.895 1.00 158.14 99 THR B CA 1
ATOM 3054 C C . THR B 1 98 ? -75.236 28.433 43.424 1.00 150.11 99 THR B C 1
ATOM 3055 O O . THR B 1 98 ? -74.815 28.433 44.593 1.00 150.43 99 THR B O 1
ATOM 3059 N N . VAL B 1 99 ? -75.072 27.424 42.558 1.00 144.24 100 VAL B N 1
ATOM 3060 C CA . VAL B 1 99 ? -74.325 26.213 42.854 1.00 137.57 100 VAL B CA 1
ATOM 3061 C C . VAL B 1 99 ? -72.888 26.419 42.425 1.00 133.56 100 VAL B C 1
ATOM 3062 O O . VAL B 1 99 ? -72.620 26.970 41.354 1.00 133.62 100 VAL B O 1
ATOM 3066 N N . GLN B 1 100 ? -71.969 25.992 43.283 1.00 131.27 101 GLN B N 1
ATOM 3067 C CA . GLN B 1 100 ? -70.539 26.024 43.031 1.00 127.94 101 GLN B CA 1
ATOM 3068 C C . GLN B 1 100 ? -70.024 24.602 43.161 1.00 122.76 101 GLN B C 1
ATOM 3069 O O . GLN B 1 100 ? -70.015 24.019 44.256 1.00 123.64 101 GLN B O 1
ATOM 3075 N N . TYR B 1 101 ? -69.703 24.016 42.001 1.00 118.62 102 TYR B N 1
ATOM 3076 C CA . TYR B 1 101 ? -69.263 22.640 41.827 1.00 114.47 102 TYR B CA 1
ATOM 3077 C C . TYR B 1 101 ? -67.748 22.600 41.603 1.00 112.02 102 TYR B C 1
ATOM 3078 O O . TYR B 1 101 ? -67.224 23.456 40.854 1.00 112.13 102 TYR B O 1
ATOM 3087 N N . LEU B 1 102 ? -67.053 21.614 42.247 1.00 110.84 103 LEU B N 1
ATOM 3088 C CA . LEU B 1 102 ? -65.629 21.429 42.071 1.00 109.23 103 LEU B CA 1
ATOM 3089 C C . LEU B 1 102 ? -65.301 19.985 42.069 1.00 107.61 103 LEU B C 1
ATOM 3090 O O . LEU B 1 102 ? -65.656 19.253 43.007 1.00 109.84 103 LEU B O 1
ATOM 3095 N N . GLU B 1 103 ? -64.579 19.557 41.028 1.00 104.86 104 GLU B N 1
ATOM 3096 C CA . GLU B 1 103 ? -64.104 18.176 40.907 1.00 104.21 104 GLU B CA 1
ATOM 3097 C C . GLU B 1 103 ? -62.638 18.205 40.512 1.00 103.42 104 GLU B C 1
ATOM 3098 O O . GLU B 1 103 ? -62.174 19.152 39.856 1.00 102.48 104 GLU B O 1
ATOM 3104 N N . ARG B 1 104 ? -61.903 17.201 40.923 1.00 104.88 105 ARG B N 1
ATOM 3105 C CA . ARG B 1 104 ? -60.530 17.062 40.474 1.00 104.92 105 ARG B CA 1
ATOM 3106 C C . ARG B 1 104 ? -60.571 15.896 39.449 1.00 103.81 105 ARG B C 1
ATOM 3107 O O . ARG B 1 104 ? -61.130 14.810 39.728 1.00 105.48 105 ARG B O 1
ATOM 3115 N N . PHE B 1 105 ? -60.074 16.161 38.241 1.00 101.98 106 PHE B N 1
ATOM 3116 C CA . PHE B 1 105 ? -60.094 15.142 37.218 1.00 101.82 106 PHE B CA 1
ATOM 3117 C C . PHE B 1 105 ? -58.712 14.928 36.642 1.00 102.77 106 PHE B C 1
ATOM 3118 O O . PHE B 1 105 ? -57.834 15.783 36.802 1.00 102.95 106 PHE B O 1
ATOM 3126 N N . SER B 1 106 ? -58.545 13.815 35.928 1.00 104.18 107 SER B N 1
ATOM 3127 C CA . SER B 1 106 ? -57.351 13.484 35.182 1.00 105.81 107 SER B CA 1
ATOM 3128 C C . SER B 1 106 ? -57.872 13.036 33.846 1.00 106.08 107 SER B C 1
ATOM 3129 O O . SER B 1 106 ? -58.974 12.518 33.801 1.00 106.94 107 SER B O 1
ATOM 3132 N N . ALA B 1 107 ? -57.176 13.331 32.739 1.00 106.26 108 ALA B N 1
ATOM 3133 C CA . ALA B 1 107 ? -57.621 12.938 31.381 1.00 107.91 108 ALA B CA 1
ATOM 3134 C C . ALA B 1 107 ? -56.470 12.881 30.384 1.00 110.34 108 ALA B C 1
ATOM 3135 O O . ALA B 1 107 ? -55.511 13.675 30.506 1.00 109.84 108 ALA B O 1
ATOM 3137 N N . ARG B 1 108 ? -56.578 11.975 29.372 1.00 113.87 109 ARG B N 1
ATOM 3138 C CA . ARG B 1 108 ? -55.595 11.888 28.273 1.00 117.29 109 ARG B CA 1
ATOM 3139 C C . ARG B 1 108 ? -56.147 12.706 27.115 1.00 118.16 109 ARG B C 1
ATOM 3140 O O . ARG B 1 108 ? -57.197 12.363 26.568 1.00 120.23 109 ARG B O 1
ATOM 3148 N N . VAL B 1 109 ? -55.482 13.800 26.777 1.00 117.63 110 VAL B N 1
ATOM 3149 C CA . VAL B 1 109 ? -55.977 14.719 25.768 1.00 119.70 110 VAL B CA 1
ATOM 3150 C C . VAL B 1 109 ? -55.309 14.522 24.400 1.00 125.56 110 VAL B C 1
ATOM 3151 O O . VAL B 1 109 ? -54.093 14.391 24.328 1.00 126.95 110 VAL B O 1
ATOM 3155 N N . LEU B 1 110 ? -56.131 14.496 23.329 1.00 129.94 111 LEU B N 1
ATOM 3156 C CA . LEU B 1 110 ? -55.733 14.452 21.927 1.00 137.07 111 LEU B CA 1
ATOM 3157 C C . LEU B 1 110 ? -55.541 15.923 21.505 1.00 139.87 111 LEU B C 1
ATOM 3158 O O . LEU B 1 110 ? -56.500 16.708 21.502 1.00 140.66 111 LEU B O 1
ATOM 3163 N N . SER B 1 111 ? -54.311 16.301 21.182 1.00 142.29 112 SER B N 1
ATOM 3164 C CA . SER B 1 111 ? -54.042 17.640 20.695 1.00 146.67 112 SER B CA 1
ATOM 3165 C C . SER B 1 111 ? -52.950 17.566 19.628 1.00 154.19 112 SER B C 1
ATOM 3166 O O . SER B 1 111 ? -51.831 17.124 19.913 1.00 153.21 112 SER B O 1
ATOM 3169 N N . PRO B 1 112 ? -53.301 17.917 18.364 1.00 162.80 113 PRO B N 1
ATOM 3170 C CA . PRO B 1 112 ? -52.309 17.851 17.289 1.00 171.19 113 PRO B CA 1
ATOM 3171 C C . PRO B 1 112 ? -51.125 18.784 17.525 1.00 172.58 113 PRO B C 1
ATOM 3172 O O . PRO B 1 112 ? -51.278 19.867 18.113 1.00 170.94 113 PRO B O 1
ATOM 3176 N N . LEU B 1 113 ? -49.939 18.334 17.094 1.00 176.43 114 LEU B N 1
ATOM 3177 C CA . LEU B 1 113 ? -48.703 19.098 17.213 1.00 179.28 114 LEU B CA 1
ATOM 3178 C C . LEU B 1 113 ? -48.125 19.411 15.829 1.00 191.35 114 LEU B C 1
ATOM 3179 O O . LEU B 1 113 ? -48.139 18.543 14.948 1.00 196.50 114 LEU B O 1
ATOM 3184 N N . ASP B 1 114 ? -47.654 20.659 15.627 1.00 197.03 115 ASP B N 1
ATOM 3185 C CA . ASP B 1 114 ? -47.050 21.104 14.370 1.00 209.88 115 ASP B CA 1
ATOM 3186 C C . ASP B 1 114 ? -45.540 20.994 14.528 1.00 212.27 115 ASP B C 1
ATOM 3187 O O . ASP B 1 114 ? -44.934 21.787 15.247 1.00 211.76 115 ASP B O 1
ATOM 3192 N N . PHE B 1 115 ? -44.940 19.998 13.866 1.00 215.77 116 PHE B N 1
ATOM 3193 C CA . PHE B 1 115 ? -43.506 19.726 13.961 1.00 219.00 116 PHE B CA 1
ATOM 3194 C C . PHE B 1 115 ? -42.639 20.427 12.902 1.00 243.87 116 PHE B C 1
ATOM 3195 O O . PHE B 1 115 ? -41.417 20.242 12.901 1.00 260.13 116 PHE B O 1
ATOM 3203 N N . ARG B 1 116 ? -43.249 21.264 12.039 1.00 261.21 117 ARG B N 1
ATOM 3204 C CA . ARG B 1 116 ? -42.548 22.002 10.983 1.00 264.65 117 ARG B CA 1
ATOM 3205 C C . ARG B 1 116 ? -41.277 22.717 11.444 1.00 265.37 117 ARG B C 1
ATOM 3206 O O . ARG B 1 116 ? -40.282 22.676 10.730 1.00 264.89 117 ARG B O 1
ATOM 3214 N N . ARG B 1 117 ? -41.294 23.318 12.644 1.00 264.13 118 ARG B N 1
ATOM 3215 C CA . ARG B 1 117 ? -40.161 24.067 13.184 1.00 264.86 118 ARG B CA 1
ATOM 3216 C C . ARG B 1 117 ? -39.330 23.321 14.245 1.00 263.31 118 ARG B C 1
ATOM 3217 O O . ARG B 1 117 ? -38.465 23.933 14.868 1.00 264.02 118 ARG B O 1
ATOM 3225 N N . PHE B 1 118 ? -39.543 22.006 14.407 1.00 261.11 119 PHE B N 1
ATOM 3226 C CA . PHE B 1 118 ? -38.832 21.166 15.375 1.00 238.46 119 PHE B CA 1
ATOM 3227 C C . PHE B 1 118 ? -37.315 21.240 15.199 1.00 262.04 119 PHE B C 1
ATOM 3228 O O . PHE B 1 118 ? -36.862 21.175 14.065 1.00 264.52 119 PHE B O 1
ATOM 3236 N N . PRO B 1 119 ? -36.503 21.376 16.274 1.00 261.96 120 PRO B N 1
ATOM 3237 C CA . PRO B 1 119 ? -36.858 21.432 17.699 1.00 229.48 120 PRO B CA 1
ATOM 3238 C C . PRO B 1 119 ? -37.058 22.841 18.258 1.00 228.77 120 PRO B C 1
ATOM 3239 O O . PRO B 1 119 ? -37.035 23.039 19.477 1.00 221.90 120 PRO B O 1
ATOM 3243 N N . MET B 1 120 ? -37.264 23.818 17.376 1.00 262.52 121 MET B N 1
ATOM 3244 C CA . MET B 1 120 ? -37.448 25.209 17.776 1.00 263.91 121 MET B CA 1
ATOM 3245 C C . MET B 1 120 ? -38.913 25.615 17.607 1.00 239.82 121 MET B C 1
ATOM 3246 O O . MET B 1 120 ? -39.225 26.741 17.233 1.00 263.68 121 MET B O 1
ATOM 3251 N N . ASP B 1 121 ? -39.812 24.687 17.926 1.00 224.08 122 ASP B N 1
ATOM 3252 C CA . ASP B 1 121 ? -41.252 24.854 17.787 1.00 218.16 122 ASP B CA 1
ATOM 3253 C C . ASP B 1 121 ? -41.954 25.272 19.056 1.00 209.19 122 ASP B C 1
ATOM 3254 O O . ASP B 1 121 ? -41.457 25.053 20.161 1.00 204.20 122 ASP B O 1
ATOM 3259 N N . SER B 1 122 ? -43.132 25.861 18.881 1.00 208.31 123 SER B N 1
ATOM 3260 C CA . SER B 1 122 ? -44.038 26.233 19.952 1.00 200.69 123 SER B CA 1
ATOM 3261 C C . SER B 1 122 ? -45.397 25.656 19.612 1.00 194.64 123 SER B C 1
ATOM 3262 O O . SER B 1 122 ? -45.715 25.509 18.428 1.00 200.25 123 SER B O 1
ATOM 3265 N N . GLN B 1 123 ? -46.172 25.263 20.640 1.00 184.23 124 GLN B N 1
ATOM 3266 C CA . GLN B 1 123 ? -47.478 24.637 20.450 1.00 178.45 124 GLN B CA 1
ATOM 3267 C C . GLN B 1 123 ? -48.546 25.244 21.338 1.00 173.56 124 GLN B C 1
ATOM 3268 O O . GLN B 1 123 ? -48.251 25.809 22.389 1.00 171.55 124 GLN B O 1
ATOM 3274 N N . THR B 1 124 ? -49.798 25.090 20.911 1.00 172.62 125 THR B N 1
ATOM 3275 C CA . THR B 1 124 ? -50.989 25.493 21.639 1.00 168.30 125 THR B CA 1
ATOM 3276 C C . THR B 1 124 ? -51.790 24.209 21.811 1.00 160.21 125 THR B C 1
ATOM 3277 O O . THR B 1 124 ? -52.378 23.702 20.848 1.00 162.97 125 THR B O 1
ATOM 3281 N N . LEU B 1 125 ? -51.727 23.629 23.019 1.00 151.48 126 LEU B N 1
ATOM 3282 C CA . LEU B 1 125 ? -52.455 22.418 23.380 1.00 144.33 126 LEU B CA 1
ATOM 3283 C C . LEU B 1 125 ? -53.879 22.833 23.722 1.00 142.22 126 LEU B C 1
ATOM 3284 O O . LEU B 1 125 ? -54.074 23.865 24.362 1.00 142.51 126 LEU B O 1
ATOM 3289 N N . HIS B 1 126 ? -54.874 22.078 23.268 1.00 141.26 127 HIS B N 1
ATOM 3290 C CA . HIS B 1 126 ? -56.261 22.450 23.519 1.00 140.29 127 HIS B CA 1
ATOM 3291 C C . HIS B 1 126 ? -56.980 21.473 24.401 1.00 132.56 127 HIS B C 1
ATOM 3292 O O . HIS B 1 126 ? -56.725 20.274 24.329 1.00 129.93 127 HIS B O 1
ATOM 3299 N N . ILE B 1 127 ? -57.906 21.977 25.209 1.00 129.98 128 ILE B N 1
ATOM 3300 C CA . ILE B 1 127 ? -58.774 21.166 26.048 1.00 124.01 128 ILE B CA 1
ATOM 3301 C C . ILE B 1 127 ? -60.143 21.741 25.757 1.00 127.23 128 ILE B C 1
ATOM 3302 O O . ILE B 1 127 ? -60.389 22.887 26.121 1.00 129.26 128 ILE B O 1
ATOM 3307 N N . TYR B 1 128 ? -60.987 21.027 25.011 1.00 129.24 129 TYR B N 1
ATOM 3308 C CA . TYR B 1 128 ? -62.301 21.564 24.651 1.00 133.80 129 TYR B CA 1
ATOM 3309 C C . TYR B 1 128 ? -63.382 21.085 25.576 1.00 129.25 129 TYR B C 1
ATOM 3310 O O . TYR B 1 128 ? -63.614 19.882 25.681 1.00 126.09 129 TYR B O 1
ATOM 3319 N N . LEU B 1 129 ? -64.048 22.019 26.252 1.00 129.89 130 LEU B N 1
ATOM 3320 C CA . LEU B 1 129 ? -65.145 21.701 27.160 1.00 126.85 130 LEU B CA 1
ATOM 3321 C C . LEU B 1 129 ? -66.421 21.786 26.375 1.00 133.59 130 LEU B C 1
ATOM 3322 O O . LEU B 1 129 ? -66.542 22.693 25.580 1.00 140.69 130 LEU B O 1
ATOM 3327 N N . ILE B 1 130 ? -67.373 20.891 26.578 1.00 132.70 131 ILE B N 1
ATOM 3328 C CA . ILE B 1 130 ? -68.634 20.918 25.832 1.00 140.13 131 ILE B CA 1
ATOM 3329 C C . ILE B 1 130 ? -69.843 20.532 26.696 1.00 138.41 131 ILE B C 1
ATOM 3330 O O . ILE B 1 130 ? -69.715 19.757 27.651 1.00 131.80 131 ILE B O 1
ATOM 3335 N N . VAL B 1 131 ? -71.009 21.076 26.362 1.00 145.52 132 VAL B N 1
ATOM 3336 C CA . VAL B 1 131 ? -72.265 20.740 27.017 1.00 146.19 132 VAL B CA 1
ATOM 3337 C C . VAL B 1 131 ? -73.353 20.607 25.952 1.00 156.51 132 VAL B C 1
ATOM 3338 O O . VAL B 1 131 ? -73.376 21.404 25.020 1.00 164.31 132 VAL B O 1
ATOM 3342 N N . ARG B 1 132 ? -74.209 19.577 26.057 1.00 157.74 133 ARG B N 1
ATOM 3343 C CA . ARG B 1 132 ? -75.332 19.377 25.147 1.00 168.43 133 ARG B CA 1
ATOM 3344 C C . ARG B 1 132 ? -76.599 19.859 25.850 1.00 171.69 133 ARG B C 1
ATOM 3345 O O . ARG B 1 132 ? -76.825 19.540 27.021 1.00 165.83 133 ARG B O 1
ATOM 3353 N N . SER B 1 133 ? -77.401 20.658 25.141 1.00 182.07 134 SER B N 1
ATOM 3354 C CA . SER B 1 133 ? -78.669 21.178 25.639 1.00 187.49 134 SER B CA 1
ATOM 3355 C C . SER B 1 133 ? -79.688 20.047 25.811 1.00 191.11 134 SER B C 1
ATOM 3356 O O . SER B 1 133 ? -79.632 19.028 25.112 1.00 195.28 134 SER B O 1
ATOM 3359 N N . VAL B 1 134 ? -80.576 20.205 26.787 1.00 190.09 135 VAL B N 1
ATOM 3360 C CA . VAL B 1 134 ? -81.625 19.224 27.044 1.00 194.51 135 VAL B CA 1
ATOM 3361 C C . VAL B 1 134 ? -82.923 19.703 26.446 1.00 208.20 135 VAL B C 1
ATOM 3362 O O . VAL B 1 134 ? -82.985 20.823 25.919 1.00 213.63 135 VAL B O 1
ATOM 3366 N N . ASP B 1 135 ? -83.964 18.868 26.529 1.00 214.99 136 ASP B N 1
ATOM 3367 C CA . ASP B 1 135 ? -85.241 19.231 25.941 1.00 241.48 136 ASP B CA 1
ATOM 3368 C C . ASP B 1 135 ? -85.966 20.331 26.695 1.00 249.55 136 ASP B C 1
ATOM 3369 O O . ASP B 1 135 ? -86.572 21.198 26.064 1.00 268.78 136 ASP B O 1
ATOM 3374 N N . THR B 1 136 ? -85.872 20.312 28.035 1.00 221.22 137 THR B N 1
ATOM 3375 C CA . THR B 1 136 ? -86.463 21.306 28.927 1.00 224.07 137 THR B CA 1
ATOM 3376 C C . THR B 1 136 ? -85.857 22.680 28.653 1.00 224.65 137 THR B C 1
ATOM 3377 O O . THR B 1 136 ? -86.622 23.632 28.508 1.00 256.04 137 THR B O 1
ATOM 3381 N N . ARG B 1 137 ? -84.505 22.791 28.537 1.00 213.47 138 ARG B N 1
ATOM 3382 C CA . ARG B 1 137 ? -83.856 24.074 28.218 1.00 214.73 138 ARG B CA 1
ATOM 3383 C C . ARG B 1 137 ? -82.433 23.976 27.658 1.00 207.38 138 ARG B C 1
ATOM 3384 O O . ARG B 1 137 ? -81.749 22.968 27.807 1.00 197.85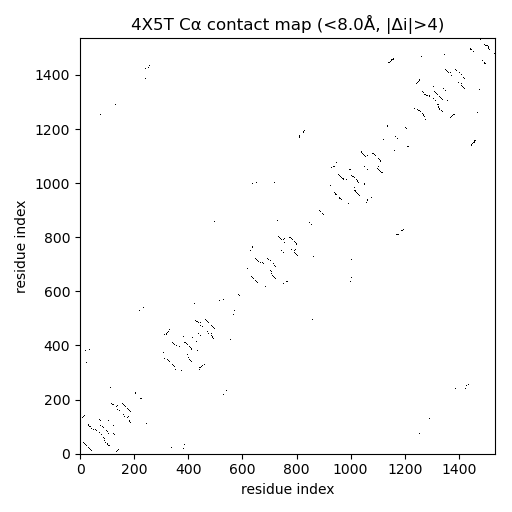 138 ARG B O 1
ATOM 3392 N N . ASN B 1 138 ? -81.994 25.074 27.038 1.00 213.06 139 ASN B N 1
ATOM 3393 C CA . ASN B 1 138 ? -80.684 25.192 26.426 1.00 208.72 139 ASN B CA 1
ATOM 3394 C C . ASN B 1 138 ? -79.600 25.534 27.426 1.00 196.84 139 ASN B C 1
ATOM 3395 O O . ASN B 1 138 ? -79.827 26.349 28.311 1.00 196.63 139 ASN B O 1
ATOM 3400 N N . ILE B 1 139 ? -78.441 24.874 27.323 1.00 187.69 140 ILE B N 1
ATOM 3401 C CA . ILE B 1 139 ? -77.329 25.121 28.234 1.00 177.03 140 ILE B CA 1
ATOM 3402 C C . ILE B 1 139 ? -76.165 25.721 27.456 1.00 177.88 140 ILE B C 1
ATOM 3403 O O . ILE B 1 139 ? -75.812 25.226 26.383 1.00 180.16 140 ILE B O 1
ATOM 3408 N N . VAL B 1 140 ? -75.605 26.820 27.988 1.00 177.42 141 VAL B N 1
ATOM 3409 C CA . VAL B 1 140 ? -74.497 27.563 27.405 1.00 179.28 141 VAL B CA 1
ATOM 3410 C C . VAL B 1 140 ? -73.358 27.647 28.423 1.00 169.00 141 VAL B C 1
ATOM 3411 O O . VAL B 1 140 ? -73.624 27.793 29.610 1.00 164.83 141 VAL B O 1
ATOM 3415 N N . LEU B 1 141 ? -72.096 27.542 27.956 1.00 165.84 142 LEU B N 1
ATOM 3416 C CA . LEU B 1 141 ? -70.883 27.613 28.780 1.00 157.53 142 LEU B CA 1
ATOM 3417 C C . LEU B 1 141 ? -70.234 28.982 28.789 1.00 163.12 142 LEU B C 1
ATOM 3418 O O . LEU B 1 141 ? -70.219 29.662 27.770 1.00 172.98 142 LEU B O 1
ATOM 3423 N N . ALA B 1 142 ? -69.651 29.369 29.920 1.00 158.02 143 ALA B N 1
ATOM 3424 C CA . ALA B 1 142 ? -68.968 30.652 30.081 1.00 163.44 143 ALA B CA 1
ATOM 3425 C C . ALA B 1 142 ? -67.675 30.441 30.815 1.00 155.78 143 ALA B C 1
ATOM 3426 O O . ALA B 1 142 ? -67.546 29.426 31.472 1.00 146.90 143 ALA B O 1
ATOM 3428 N N . VAL B 1 143 ? -66.718 31.368 30.724 1.00 160.39 144 VAL B N 1
ATOM 3429 C CA . VAL B 1 143 ? -65.425 31.244 31.407 1.00 155.06 144 VAL B CA 1
ATOM 3430 C C . VAL B 1 143 ? -65.367 32.157 32.606 1.00 157.68 144 VAL B C 1
ATOM 3431 O O . VAL B 1 143 ? -65.581 33.363 32.469 1.00 167.48 144 VAL B O 1
ATOM 3435 N N . ASP B 1 144 ? -65.073 31.600 33.773 1.00 150.35 145 ASP B N 1
ATOM 3436 C CA . ASP B 1 144 ? -64.900 32.393 34.974 1.00 153.23 145 ASP B CA 1
ATOM 3437 C C . ASP B 1 144 ? -63.393 32.521 35.089 1.00 152.78 145 ASP B C 1
ATOM 3438 O O . ASP B 1 144 ? -62.731 31.575 35.503 1.00 145.41 145 ASP B O 1
ATOM 3443 N N . LEU B 1 145 ? -62.836 33.651 34.637 1.00 161.70 146 LEU B N 1
ATOM 3444 C CA . LEU B 1 145 ? -61.386 33.870 34.602 1.00 163.68 146 LEU B CA 1
ATOM 3445 C C . LEU B 1 145 ? -60.720 33.793 35.970 1.00 161.46 146 LEU B C 1
ATOM 3446 O O . LEU B 1 145 ? -59.531 33.507 36.041 1.00 160.24 146 LEU B O 1
ATOM 3451 N N . GLU B 1 146 ? -61.500 33.978 37.046 1.00 161.65 147 GLU B N 1
ATOM 3452 C CA . GLU B 1 146 ? -61.048 33.877 38.436 1.00 160.80 147 GLU B CA 1
ATOM 3453 C C . GLU B 1 146 ? -60.709 32.410 38.796 1.00 150.50 147 GLU B C 1
ATOM 3454 O O . GLU B 1 146 ? -59.961 32.153 39.747 1.00 150.08 147 GLU B O 1
ATOM 3460 N N . LYS B 1 147 ? -61.288 31.455 38.046 1.00 143.58 148 LYS B N 1
ATOM 3461 C CA . LYS B 1 147 ? -61.143 30.033 38.295 1.00 134.97 148 LYS B CA 1
ATOM 3462 C C . LYS B 1 147 ? -60.367 29.287 37.187 1.00 131.01 148 LYS B C 1
ATOM 3463 O O . LYS B 1 147 ? -60.434 28.051 37.109 1.00 124.55 148 LYS B O 1
ATOM 3469 N N . VAL B 1 148 ? -59.570 30.027 36.393 1.00 135.97 149 VAL B N 1
ATOM 3470 C CA . VAL B 1 148 ? -58.707 29.480 35.345 1.00 134.17 149 VAL B CA 1
ATOM 3471 C C . VAL B 1 148 ? -57.302 29.771 35.800 1.00 137.25 149 VAL B C 1
ATOM 3472 O O . VAL B 1 148 ? -57.016 30.874 36.251 1.00 144.49 149 VAL B O 1
ATOM 3476 N N . GLY B 1 149 ? -56.441 28.788 35.734 1.00 132.81 150 GLY B N 1
ATOM 3477 C CA . GLY B 1 149 ? -55.058 28.988 36.136 1.00 136.12 150 GLY B CA 1
ATOM 3478 C C . GLY B 1 149 ? -54.239 27.726 36.158 1.00 131.25 150 GLY B C 1
ATOM 3479 O O . GLY B 1 149 ? -54.640 26.701 35.600 1.00 125.60 150 GLY B O 1
ATOM 3480 N N . LYS B 1 150 ? -53.085 27.797 36.805 1.00 134.67 151 LYS B N 1
ATOM 3481 C CA . LYS B 1 150 ? -52.187 26.659 36.922 1.00 132.21 151 LYS B CA 1
ATOM 3482 C C . LYS B 1 150 ? -51.310 26.788 38.121 1.00 136.93 151 LYS B C 1
ATOM 3483 O O . LYS B 1 150 ? -50.952 27.891 38.493 1.00 143.55 151 LYS B O 1
ATOM 3489 N N . ASN B 1 151 ? -50.950 25.675 38.721 1.00 134.79 152 ASN B N 1
ATOM 3490 C CA . ASN B 1 151 ? -50.053 25.615 39.863 1.00 140.26 152 ASN B CA 1
ATOM 3491 C C . ASN B 1 151 ? -48.658 26.054 39.365 1.00 146.36 152 ASN B C 1
ATOM 3492 O O . ASN B 1 151 ? -48.315 25.871 38.183 1.00 144.75 152 ASN B O 1
ATOM 3497 N N . ASP B 1 152 ? -47.897 26.715 40.240 1.00 154.40 153 ASP B N 1
ATOM 3498 C CA . ASP B 1 152 ? -46.560 27.207 39.904 1.00 161.93 153 ASP B CA 1
ATOM 3499 C C . ASP B 1 152 ? -45.605 26.074 39.561 1.00 161.11 153 ASP B C 1
ATOM 3500 O O . ASP B 1 152 ? -44.754 26.236 38.695 1.00 164.20 153 ASP B O 1
ATOM 3505 N N . ASP B 1 153 ? -45.790 24.922 40.219 1.00 157.69 154 ASP B N 1
ATOM 3506 C CA . ASP B 1 153 ? -45.013 23.696 40.068 1.00 157.61 154 ASP B CA 1
ATOM 3507 C C . ASP B 1 153 ? -45.332 22.917 38.797 1.00 150.80 154 ASP B C 1
ATOM 3508 O O . ASP B 1 153 ? -44.613 21.952 38.536 1.00 152.20 154 ASP B O 1
ATOM 3513 N N . VAL B 1 154 ? -46.379 23.300 38.015 1.00 144.66 155 VAL B N 1
ATOM 3514 C CA . VAL B 1 154 ? -46.758 22.597 36.780 1.00 139.21 155 VAL B CA 1
ATOM 3515 C C . VAL B 1 154 ? -45.599 22.585 35.833 1.00 143.54 155 VAL B C 1
ATOM 3516 O O . VAL B 1 154 ? -45.168 23.634 35.398 1.00 148.22 155 VAL B O 1
ATOM 3520 N N . PHE B 1 155 ? -45.032 21.407 35.591 1.00 143.23 156 PHE B N 1
ATOM 3521 C CA . PHE B 1 155 ? -43.854 21.273 34.744 1.00 147.93 156 PHE B CA 1
ATOM 3522 C C . PHE B 1 155 ? -44.094 20.290 33.656 1.00 144.35 156 PHE B C 1
ATOM 3523 O O . PHE B 1 155 ? -44.633 19.211 33.914 1.00 140.60 156 PHE B O 1
ATOM 3531 N N . LEU B 1 156 ? -43.675 20.637 32.451 1.00 146.73 157 LEU B N 1
ATOM 3532 C CA . LEU B 1 156 ? -43.758 19.723 31.330 1.00 145.53 157 LEU B CA 1
ATOM 3533 C C . LEU B 1 156 ? -42.319 19.590 30.830 1.00 152.99 157 LEU B C 1
ATOM 3534 O O . LEU B 1 156 ? -41.794 20.530 30.240 1.00 157.54 157 LEU B O 1
ATOM 3539 N N . THR B 1 157 ? -41.637 18.485 31.210 1.00 155.47 158 THR B N 1
ATOM 3540 C CA . THR B 1 157 ? -40.221 18.227 30.904 1.00 163.46 158 THR B CA 1
ATOM 3541 C C . THR B 1 157 ? -39.926 18.454 29.441 1.00 165.96 158 THR B C 1
ATOM 3542 O O . THR B 1 157 ? -40.637 17.926 28.585 1.00 162.49 158 THR B O 1
ATOM 3546 N N . GLY B 1 158 ? -38.914 19.277 29.176 1.00 172.92 159 GLY B N 1
ATOM 3547 C CA . GLY B 1 158 ? -38.488 19.636 27.826 1.00 177.47 159 GLY B CA 1
ATOM 3548 C C . GLY B 1 158 ? -39.277 20.763 27.189 1.00 175.35 159 GLY B C 1
ATOM 3549 O O . GLY B 1 158 ? -39.061 21.095 26.023 1.00 179.32 159 GLY B O 1
ATOM 3550 N N . TRP B 1 159 ? -40.184 21.363 27.945 1.00 170.21 160 TRP B N 1
ATOM 3551 C CA . TRP B 1 159 ? -41.003 22.449 27.456 1.00 168.84 160 TRP B CA 1
ATOM 3552 C C . TRP B 1 159 ? -41.095 23.584 28.463 1.00 170.17 160 TRP B C 1
ATOM 3553 O O . TRP B 1 159 ? -40.992 23.356 29.673 1.00 168.62 160 TRP B O 1
ATOM 3564 N N . ASP B 1 160 ? -41.311 24.811 27.955 1.00 174.22 161 ASP B N 1
ATOM 3565 C CA . ASP B 1 160 ? -41.534 25.998 28.761 1.00 176.73 161 ASP B CA 1
ATOM 3566 C C . ASP B 1 160 ? -42.997 26.310 28.646 1.00 170.87 161 ASP B C 1
ATOM 3567 O O . ASP B 1 160 ? -43.533 26.383 27.536 1.00 171.47 161 ASP B O 1
ATOM 3572 N N . ILE B 1 161 ? -43.654 26.430 29.802 1.00 165.90 162 ILE B N 1
ATOM 3573 C CA . ILE B 1 161 ? -45.075 26.728 29.862 1.00 160.71 162 ILE B CA 1
ATOM 3574 C C . ILE B 1 161 ? -45.248 28.235 29.892 1.00 167.48 162 ILE B C 1
ATOM 3575 O O . ILE B 1 161 ? -44.764 28.899 30.812 1.00 171.28 162 ILE B O 1
ATOM 3580 N N . GLU B 1 162 ? -45.908 28.768 28.861 1.00 170.49 163 GLU B N 1
ATOM 3581 C CA . GLU B 1 162 ? -46.134 30.194 28.743 1.00 178.68 163 GLU B CA 1
ATOM 3582 C C . GLU B 1 162 ? -47.418 30.622 29.410 1.00 175.27 163 GLU B C 1
ATOM 3583 O O . GLU B 1 162 ? -47.385 31.391 30.372 1.00 178.66 163 GLU B O 1
ATOM 3589 N N . SER B 1 163 ? -48.552 30.150 28.901 1.00 169.62 164 SER B N 1
ATOM 3590 C CA . SER B 1 163 ? -49.837 30.591 29.398 1.00 167.02 164 SER B CA 1
ATOM 3591 C C . SER B 1 163 ? -50.897 29.546 29.295 1.00 158.02 164 SER B C 1
ATOM 3592 O O . SER B 1 163 ? -50.868 28.707 28.399 1.00 156.33 164 SER B O 1
ATOM 3595 N N . PHE B 1 164 ? -51.881 29.644 30.177 1.00 153.35 165 PHE B N 1
ATOM 3596 C CA . PHE B 1 164 ? -53.044 28.781 30.169 1.00 145.91 165 PHE B CA 1
ATOM 3597 C C . PHE B 1 164 ? -54.229 29.719 30.248 1.00 149.25 165 PHE B C 1
ATOM 3598 O O . PHE B 1 164 ? -54.481 30.340 31.284 1.00 149.61 165 PHE B O 1
ATOM 3606 N N . THR B 1 165 ? -54.865 29.921 29.098 1.00 153.55 166 THR B N 1
ATOM 3607 C CA . THR B 1 165 ? -55.988 30.833 28.934 1.00 158.97 166 THR B CA 1
ATOM 3608 C C . THR B 1 165 ? -57.166 30.136 28.313 1.00 155.75 166 THR B C 1
ATOM 3609 O O . THR B 1 165 ? -57.025 29.044 27.777 1.00 152.06 166 THR B O 1
ATOM 3613 N N . ALA B 1 166 ? -58.311 30.787 28.312 1.00 158.44 167 ALA B N 1
ATOM 3614 C CA . ALA B 1 166 ? -59.493 30.228 27.690 1.00 157.20 167 ALA B CA 1
ATOM 3615 C C . ALA B 1 166 ? -60.101 31.234 26.732 1.00 168.67 167 ALA B C 1
ATOM 3616 O O . ALA B 1 166 ? -60.102 32.432 27.022 1.00 176.05 167 ALA B O 1
ATOM 3618 N N . VAL B 1 167 ? -60.591 30.764 25.583 1.00 171.50 168 VAL B N 1
ATOM 3619 C CA . VAL B 1 167 ? -61.276 31.595 24.604 1.00 183.64 168 VAL B CA 1
ATOM 3620 C C . VAL B 1 167 ? -62.646 31.794 25.248 1.00 182.95 168 VAL B C 1
ATOM 3621 O O . VAL B 1 167 ? -63.419 30.841 25.324 1.00 176.62 168 VAL B O 1
ATOM 3625 N N . VAL B 1 168 ? -62.892 33.008 25.803 1.00 189.77 169 VAL B N 1
ATOM 3626 C CA . VAL B 1 168 ? -64.075 33.400 26.594 1.00 190.54 169 VAL B CA 1
ATOM 3627 C C . VAL B 1 168 ? -65.425 33.222 25.889 1.00 195.63 169 VAL B C 1
ATOM 3628 O O . VAL B 1 168 ? -66.443 33.032 26.566 1.00 191.73 169 VAL B O 1
ATOM 3632 N N . LYS B 1 169 ? -65.433 33.289 24.556 1.00 205.12 170 LYS B N 1
ATOM 3633 C CA . LYS B 1 169 ? -66.641 33.132 23.767 1.00 212.19 170 LYS B CA 1
ATOM 3634 C C . LYS B 1 169 ? -66.830 31.656 23.394 1.00 203.55 170 LYS B C 1
ATOM 3635 O O . LYS B 1 169 ? -65.974 31.098 22.705 1.00 201.90 170 LYS B O 1
ATOM 3641 N N . PRO B 1 170 ? -67.928 30.997 23.824 1.00 198.87 171 PRO B N 1
ATOM 3642 C CA . PRO B 1 170 ? -68.128 29.607 23.423 1.00 192.43 171 PRO B CA 1
ATOM 3643 C C . PRO B 1 170 ? -68.559 29.491 21.974 1.00 203.73 171 PRO B C 1
ATOM 3644 O O . PRO B 1 170 ? -69.112 30.433 21.428 1.00 216.79 171 PRO B O 1
ATOM 3648 N N . ALA B 1 171 ? -68.322 28.341 21.362 1.00 199.97 172 ALA B N 1
ATOM 3649 C CA . ALA B 1 171 ? -68.741 28.059 20.004 1.00 210.65 172 ALA B CA 1
ATOM 3650 C C . ALA B 1 171 ? -70.051 27.310 20.130 1.00 210.16 172 ALA B C 1
ATOM 3651 O O . ALA B 1 171 ? -70.051 26.151 20.512 1.00 200.88 172 ALA B O 1
ATOM 3653 N N . ASN B 1 172 ? -71.170 27.998 19.923 1.00 220.73 173 ASN B N 1
ATOM 3654 C CA . ASN B 1 172 ? -72.493 27.391 20.026 1.00 222.66 173 ASN B CA 1
ATOM 3655 C C . ASN B 1 172 ? -72.916 26.925 18.656 1.00 234.87 173 ASN B C 1
ATOM 3656 O O . ASN B 1 172 ? -72.779 27.673 17.689 1.00 266.42 173 ASN B O 1
ATOM 3661 N N . PHE B 1 173 ? -73.376 25.675 18.555 1.00 231.24 174 PHE B N 1
ATOM 3662 C CA . PHE B 1 173 ? -73.759 25.064 17.282 1.00 257.60 174 PHE B CA 1
ATOM 3663 C C . PHE B 1 173 ? -74.754 23.921 17.451 1.00 254.74 174 PHE B C 1
ATOM 3664 O O . PHE B 1 173 ? -74.906 23.393 18.548 1.00 228.55 174 PHE B O 1
ATOM 3672 N N . ALA B 1 174 ? -75.417 23.535 16.357 1.00 273.65 175 ALA B N 1
ATOM 3673 C CA . ALA B 1 174 ? -76.385 22.448 16.362 1.00 273.89 175 ALA B CA 1
ATOM 3674 C C . ALA B 1 174 ? -75.718 21.165 15.950 1.00 273.11 175 ALA B C 1
ATOM 3675 O O . ALA B 1 174 ? -74.916 21.153 15.015 1.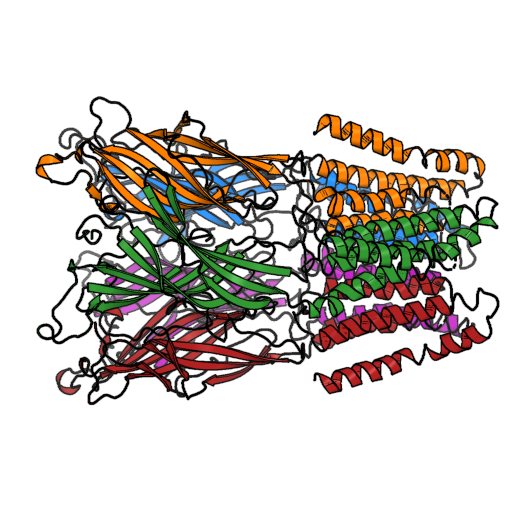00 273.67 175 ALA B O 1
ATOM 3677 N N . LEU B 1 175 ? -76.045 20.085 16.658 1.00 264.03 176 LEU B N 1
ATOM 3678 C CA . LEU B 1 175 ? -75.508 18.753 16.409 1.00 253.06 176 LEU B CA 1
ATOM 3679 C C . LEU B 1 175 ? -76.560 17.718 16.787 1.00 256.17 176 LEU B C 1
ATOM 3680 O O . LEU B 1 175 ? -76.971 17.652 17.944 1.00 230.93 176 LEU B O 1
ATOM 3685 N N . GLU B 1 176 ? -77.002 16.925 15.798 1.00 273.54 177 GLU B N 1
ATOM 3686 C CA . GLU B 1 176 ? -78.021 15.878 15.941 1.00 274.21 177 GLU B CA 1
ATOM 3687 C C . GLU B 1 176 ? -79.314 16.392 16.599 1.00 274.36 177 GLU B C 1
ATOM 3688 O O . GLU B 1 176 ? -79.788 15.835 17.592 1.00 274.24 177 GLU B O 1
ATOM 3694 N N . ASP B 1 177 ? -79.868 17.474 16.024 1.00 274.58 178 ASP B N 1
ATOM 3695 C CA . ASP B 1 177 ? -81.121 18.132 16.407 1.00 274.70 178 ASP B CA 1
ATOM 3696 C C . ASP B 1 177 ? -81.115 18.749 17.836 1.00 274.29 178 ASP B C 1
ATOM 3697 O O . ASP B 1 177 ? -82.184 18.884 18.430 1.00 274.34 178 ASP B O 1
ATOM 3702 N N . ARG B 1 178 ? -79.937 19.171 18.363 1.00 273.36 179 ARG B N 1
ATOM 3703 C CA . ARG B 1 178 ? -79.819 19.827 19.684 1.00 255.24 179 ARG B CA 1
ATOM 3704 C C . ARG B 1 178 ? -78.663 20.812 19.733 1.00 234.74 179 ARG B C 1
ATOM 3705 O O . ARG B 1 178 ? -77.717 20.667 18.966 1.00 233.40 179 ARG B O 1
ATOM 3713 N N . LEU B 1 179 ? -78.705 21.781 20.670 1.00 227.54 180 LEU B N 1
ATOM 3714 C CA . LEU B 1 179 ? -77.642 22.778 20.825 1.00 222.80 180 LEU B CA 1
ATOM 3715 C C . LEU B 1 179 ? -76.473 22.254 21.628 1.00 207.01 180 LEU B C 1
ATOM 3716 O O . LEU B 1 179 ? -76.670 21.604 22.637 1.00 198.16 180 LEU B O 1
ATOM 3721 N N . GLU B 1 180 ? -75.259 22.604 21.214 1.00 204.73 181 GLU B N 1
ATOM 3722 C CA . GLU B 1 180 ? -74.004 22.252 21.869 1.00 191.59 181 GLU B CA 1
ATOM 3723 C C . GLU B 1 180 ? -73.218 23.556 22.132 1.00 190.16 181 GLU B C 1
ATOM 3724 O O . GLU B 1 180 ? -73.173 24.421 21.259 1.00 199.17 181 GLU B O 1
ATOM 3730 N N . SER B 1 181 ? -72.644 23.716 23.330 1.00 180.26 182 SER B N 1
ATOM 3731 C CA . SER B 1 181 ? -71.853 24.890 23.700 1.00 178.68 182 SER B CA 1
ATOM 3732 C C . SER B 1 181 ? -70.410 24.464 23.986 1.00 168.99 182 SER B C 1
ATOM 3733 O O . SER B 1 181 ? -70.183 23.750 24.943 1.00 159.37 182 SER B O 1
ATOM 3736 N N . LYS B 1 182 ? -69.445 24.872 23.158 1.00 172.59 183 LYS B N 1
ATOM 3737 C CA . LYS B 1 182 ? -68.048 24.449 23.265 1.00 165.33 183 LYS B CA 1
ATOM 3738 C C . LYS B 1 182 ? -67.063 25.544 23.654 1.00 164.69 183 LYS B C 1
ATOM 3739 O O . LYS B 1 182 ? -66.969 26.523 22.946 1.00 174.07 183 LYS B O 1
ATOM 3745 N N . LEU B 1 183 ? -66.271 25.347 24.713 1.00 154.94 184 LEU B N 1
ATOM 3746 C CA . LEU B 1 183 ? -65.229 26.291 25.141 1.00 154.38 184 LEU B CA 1
ATOM 3747 C C . LEU B 1 183 ? -63.831 25.787 24.783 1.00 151.48 184 LEU B C 1
ATOM 3748 O O . LEU B 1 183 ? -63.576 24.582 24.881 1.00 146.19 184 LEU B O 1
ATOM 3753 N N . ASP B 1 184 ? -62.914 26.686 24.409 1.00 155.83 185 ASP B N 1
ATOM 3754 C CA . ASP B 1 184 ? -61.552 26.279 24.062 1.00 154.31 185 ASP B CA 1
ATOM 3755 C C . ASP B 1 184 ? -60.521 26.721 25.100 1.00 149.91 185 ASP B C 1
ATOM 3756 O O . ASP B 1 184 ? -60.172 27.893 25.139 1.00 155.86 185 ASP B O 1
ATOM 3761 N N . TYR B 1 185 ? -60.011 25.789 25.918 1.00 140.90 186 TYR B N 1
ATOM 3762 C CA . TYR B 1 185 ? -58.953 26.079 26.888 1.00 137.35 186 TYR B CA 1
ATOM 3763 C C . TYR B 1 185 ? -57.638 25.791 26.202 1.00 139.03 186 TYR B C 1
ATOM 3764 O O . TYR B 1 185 ? -57.484 24.725 25.605 1.00 136.53 186 TYR B O 1
ATOM 3773 N N . GLN B 1 186 ? -56.711 26.745 26.241 1.00 144.51 187 GLN B N 1
ATOM 3774 C CA . GLN B 1 186 ? -55.437 26.626 25.551 1.00 147.83 187 GLN B CA 1
ATOM 3775 C C . GLN B 1 186 ? -54.223 26.735 26.445 1.00 145.09 187 GLN B C 1
ATOM 3776 O O . GLN B 1 186 ? -54.021 27.757 27.097 1.00 145.84 187 GLN B O 1
ATOM 3782 N N . LEU B 1 187 ? -53.362 25.729 26.400 1.00 143.35 188 LEU B N 1
ATOM 3783 C CA . LEU B 1 187 ? -52.096 25.730 27.127 1.00 142.36 188 LEU B CA 1
ATOM 3784 C C . LEU B 1 187 ? -51.000 25.964 26.089 1.00 149.46 188 LEU B C 1
ATOM 3785 O O . LEU B 1 187 ? -50.859 25.153 25.174 1.00 149.55 188 LEU B O 1
ATOM 3790 N N . ARG B 1 188 ? -50.263 27.085 26.202 1.00 156.55 189 ARG B N 1
ATOM 3791 C CA . ARG B 1 188 ? -49.201 27.479 25.282 1.00 164.95 189 ARG B CA 1
ATOM 3792 C C . ARG B 1 188 ? -47.856 27.050 25.801 1.00 163.97 189 ARG B C 1
ATOM 3793 O O . ARG B 1 188 ? -47.471 27.392 26.912 1.00 162.42 189 ARG B O 1
ATOM 3801 N N . ILE B 1 189 ? -47.171 26.243 25.025 1.00 216.72 190 ILE B N 1
ATOM 3802 C CA . ILE B 1 189 ? -45.889 25.713 25.445 1.00 197.75 190 ILE B CA 1
ATOM 3803 C C . ILE B 1 189 ? -44.863 25.886 24.369 1.00 173.01 190 ILE B C 1
ATOM 3804 O O . ILE B 1 189 ? -45.216 25.844 23.194 1.00 178.48 190 ILE B O 1
ATOM 3809 N N . SER B 1 190 ? -43.593 26.079 24.758 1.00 156.96 191 SER B N 1
ATOM 3810 C CA . SER B 1 190 ? -42.469 26.257 23.820 1.00 149.86 191 SER B CA 1
ATOM 3811 C C . SER B 1 190 ? -41.389 25.215 24.088 1.00 147.01 191 SER B C 1
ATOM 3812 O O . SER B 1 190 ? -41.321 24.731 25.214 1.00 148.12 191 SER B O 1
ATOM 3815 N N . ARG B 1 191 ? -40.548 24.874 23.073 1.00 145.09 218 ARG B N 1
ATOM 3816 C CA . ARG B 1 191 ? -39.527 23.834 23.229 1.00 143.80 218 ARG B CA 1
ATOM 3817 C C . ARG B 1 191 ? -38.170 24.347 23.637 1.00 146.06 218 ARG B C 1
ATOM 3818 O O . ARG B 1 191 ? -37.669 25.309 23.046 1.00 147.37 218 ARG B O 1
ATOM 3826 N N . GLN B 1 192 ? -37.557 23.647 24.619 1.00 149.08 219 GLN B N 1
ATOM 3827 C CA . GLN B 1 192 ? -36.240 23.914 25.209 1.00 154.97 219 GLN B CA 1
ATOM 3828 C C . GLN B 1 192 ? -35.166 23.234 24.343 1.00 155.02 219 GLN B C 1
ATOM 3829 O O . GLN B 1 192 ? -34.666 22.144 24.648 1.00 156.04 219 GLN B O 1
ATOM 3835 N N . MET B 1 193 ? -34.839 23.913 23.235 1.00 155.32 220 MET B N 1
ATOM 3836 C CA . MET B 1 193 ? -33.941 23.487 22.168 1.00 155.59 220 MET B CA 1
ATOM 3837 C C . MET B 1 193 ? -32.420 23.584 22.487 1.00 162.05 220 MET B C 1
ATOM 3838 O O . MET B 1 193 ? -31.604 23.187 21.647 1.00 160.56 220 MET B O 1
ATOM 3843 N N . GLY B 1 194 ? -32.061 24.066 23.679 1.00 170.96 221 GLY B N 1
ATOM 3844 C CA . GLY B 1 194 ? -30.668 24.197 24.098 1.00 181.59 221 GLY B CA 1
ATOM 3845 C C . GLY B 1 194 ? -29.856 22.926 23.918 1.00 182.59 221 GLY B C 1
ATOM 3846 O O . GLY B 1 194 ? -28.751 22.966 23.369 1.00 186.20 221 GLY B O 1
ATOM 3847 N N . TYR B 1 195 ? -30.444 21.786 24.332 1.00 180.42 222 TYR B N 1
ATOM 3848 C CA . TYR B 1 195 ? -29.904 20.418 24.288 1.00 182.80 222 TYR B CA 1
ATOM 3849 C C . TYR B 1 195 ? -29.561 19.890 22.888 1.00 174.84 222 TYR B C 1
ATOM 3850 O O . TYR B 1 195 ? -28.626 19.097 22.753 1.00 179.76 222 TYR B O 1
ATOM 3859 N N . TYR B 1 196 ? -30.369 20.271 21.875 1.00 164.48 223 TYR B N 1
ATOM 3860 C CA . TYR B 1 19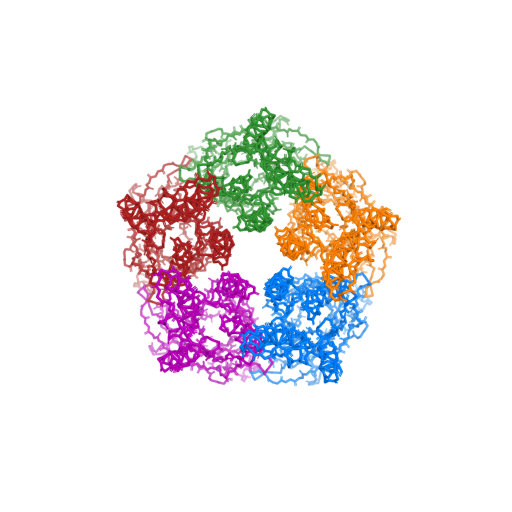6 ? -30.291 19.791 20.501 1.00 158.12 223 TYR B CA 1
ATOM 3861 C C . TYR B 1 196 ? -28.895 19.866 19.895 1.00 162.12 223 TYR B C 1
ATOM 3862 O O . TYR B 1 196 ? -28.427 18.861 19.365 1.00 161.62 223 TYR B O 1
ATOM 3864 N N . LEU B 1 197 ? -28.214 21.018 20.011 1.00 167.79 224 LEU B N 1
ATOM 3865 C CA . LEU B 1 197 ? -26.867 21.225 19.457 1.00 173.90 224 LEU B CA 1
ATOM 3866 C C . LEU B 1 197 ? -25.870 20.189 19.971 1.00 182.80 224 LEU B C 1
ATOM 3867 O O . LEU B 1 197 ? -25.310 19.430 19.188 1.00 182.28 224 LEU B O 1
ATOM 3872 N N . ILE B 1 198 ? -25.714 20.132 21.292 1.00 192.42 225 ILE B N 1
ATOM 3873 C CA . ILE B 1 198 ? -24.815 19.267 22.042 1.00 205.92 225 ILE B CA 1
ATOM 3874 C C . ILE B 1 198 ? -24.862 17.788 21.624 1.00 202.99 225 ILE B C 1
ATOM 3875 O O . ILE B 1 198 ? -23.830 17.230 21.248 1.00 210.04 225 ILE B O 1
ATOM 3880 N N . GLN B 1 199 ? -26.058 17.167 21.705 1.00 194.48 226 GLN B N 1
ATOM 3881 C CA . GLN B 1 199 ? -26.289 15.735 21.496 1.00 194.68 226 GLN B CA 1
ATOM 3882 C C . GLN B 1 199 ? -26.805 15.328 20.101 1.00 182.37 226 GLN B C 1
ATOM 3883 O O . GLN B 1 199 ? -26.416 14.264 19.628 1.00 184.81 226 GLN B O 1
ATOM 3889 N N . MET B 1 200 ? -27.648 16.147 19.441 1.00 171.64 227 MET B N 1
ATOM 3890 C CA . MET B 1 200 ? -28.195 15.804 18.126 1.00 163.24 227 MET B CA 1
ATOM 3891 C C . MET B 1 200 ? -27.552 16.533 16.928 1.00 159.73 227 MET B C 1
ATOM 3892 O O . MET B 1 200 ? -26.966 15.847 16.083 1.00 160.11 227 MET B O 1
ATOM 3894 N N . TYR B 1 201 ? -27.699 17.900 16.834 1.00 157.74 228 TYR B N 1
ATOM 3895 C CA . TYR B 1 201 ? -27.259 18.793 15.722 1.00 156.59 228 TYR B CA 1
ATOM 3896 C C . TYR B 1 201 ? -25.767 18.702 15.343 1.00 162.76 228 TYR B C 1
ATOM 3897 O O . TYR B 1 201 ? -25.460 18.397 14.187 1.00 160.92 228 TYR B O 1
ATOM 3899 N N . ILE B 1 202 ? -24.857 18.960 16.305 1.00 171.78 229 ILE B N 1
ATOM 3900 C CA . ILE B 1 202 ? -23.404 18.933 16.084 1.00 180.85 229 ILE B CA 1
ATOM 3901 C C . ILE B 1 202 ? -22.910 17.536 15.597 1.00 181.35 229 ILE B C 1
ATOM 3902 O O . ILE B 1 202 ? -22.363 17.523 14.499 1.00 180.57 229 ILE B O 1
ATOM 3907 N N . PRO B 1 203 ? -23.030 16.376 16.303 1.00 184.07 230 PRO B N 1
ATOM 3908 C CA . PRO B 1 203 ? -22.470 15.131 15.740 1.00 186.74 230 PRO B CA 1
ATOM 3909 C C . PRO B 1 203 ? -23.088 14.674 14.403 1.00 177.22 230 PRO B C 1
ATOM 3910 O O . PRO B 1 203 ? -22.393 14.013 13.620 1.00 179.81 230 PRO B O 1
ATOM 3914 N N . SER B 1 204 ? -24.367 15.052 14.115 1.00 168.13 231 SER B N 1
ATOM 3915 C CA . SER B 1 204 ? -25.043 14.707 12.847 1.00 162.25 231 SER B CA 1
ATOM 3916 C C . SER B 1 204 ? -24.179 15.327 11.735 1.00 162.47 231 SER B C 1
ATOM 3917 O O . SER B 1 204 ? -23.880 14.668 10.733 1.00 162.89 231 SER B O 1
ATOM 3920 N N . LEU B 1 205 ? -23.646 16.538 12.034 1.00 164.36 232 LEU B N 1
ATOM 3921 C CA . LEU B 1 205 ? -22.777 17.370 11.192 1.00 167.37 232 LEU B CA 1
ATOM 3922 C C . LEU B 1 205 ? -21.298 16.958 11.185 1.00 175.34 232 LEU B C 1
ATOM 3923 O O . LEU B 1 205 ? -20.702 16.982 10.119 1.00 176.43 232 LEU B O 1
ATOM 3928 N N . LEU B 1 206 ? -20.713 16.535 12.330 1.00 182.62 233 LEU B N 1
ATOM 3929 C CA . LEU B 1 206 ? -19.308 16.083 12.372 1.00 193.28 233 LEU B CA 1
ATOM 3930 C C . LEU B 1 206 ? -19.054 14.776 11.541 1.00 192.02 233 LEU B C 1
ATOM 3931 O O . LEU B 1 206 ? -17.937 14.258 11.536 1.00 200.47 233 LEU B O 1
ATOM 3936 N N . ILE B 1 207 ? -20.092 14.285 10.818 1.00 183.11 234 ILE B N 1
ATOM 3937 C CA . ILE B 1 207 ? -20.100 13.126 9.910 1.00 182.36 234 ILE B CA 1
ATOM 3938 C C . ILE B 1 207 ? -20.228 13.658 8.489 1.00 177.95 234 ILE B C 1
ATOM 3939 O O . ILE B 1 207 ? -19.651 13.087 7.574 1.00 180.70 234 ILE B O 1
ATOM 3944 N N . VAL B 1 208 ? -20.964 14.767 8.304 1.00 172.96 235 VAL B N 1
ATOM 3945 C CA . VAL B 1 208 ? -21.074 15.439 6.997 1.00 171.83 235 VAL B CA 1
ATOM 3946 C C . VAL B 1 208 ? -19.746 16.180 6.767 1.00 178.58 235 VAL B C 1
ATOM 3947 O O . VAL B 1 208 ? -19.200 16.116 5.665 1.00 181.18 235 VAL B O 1
ATOM 3951 N N . ILE B 1 209 ? -19.222 16.853 7.835 1.00 183.38 236 ILE B N 1
ATOM 3952 C CA . ILE B 1 209 ? -17.956 17.598 7.857 1.00 193.34 236 ILE B CA 1
ATOM 3953 C C . ILE B 1 209 ? -16.806 16.610 7.590 1.00 199.50 236 ILE B C 1
ATOM 3954 O O . ILE B 1 209 ? -15.985 16.887 6.722 1.00 205.00 236 ILE B O 1
ATOM 3959 N N . LEU B 1 210 ? -16.795 15.434 8.261 1.00 199.62 237 LEU B N 1
ATOM 3960 C CA . LEU B 1 210 ? -15.762 14.413 8.048 1.00 206.81 237 LEU B CA 1
ATOM 3961 C C . LEU B 1 210 ? -15.888 13.687 6.708 1.00 202.53 237 LEU B C 1
ATOM 3962 O O . LEU B 1 210 ? -14.998 12.917 6.356 1.00 209.27 237 LEU B O 1
ATOM 3967 N N . SER B 1 211 ? -16.976 13.933 5.960 1.00 193.33 238 SER B N 1
ATOM 3968 C CA . SER B 1 211 ? -17.139 13.367 4.627 1.00 191.41 238 SER B CA 1
ATOM 3969 C C . SER B 1 211 ? -16.460 14.314 3.662 1.00 195.10 238 SER B C 1
ATOM 3970 O O . SER B 1 211 ? -16.032 13.870 2.597 1.00 197.64 238 SER B O 1
ATOM 3973 N N . TRP B 1 212 ? -16.380 15.625 4.013 1.00 196.99 239 TRP B N 1
ATOM 3974 C CA . TRP B 1 212 ? -15.736 16.663 3.188 1.00 203.46 239 TRP B CA 1
ATOM 3975 C C . TRP B 1 212 ? -14.220 16.726 3.412 1.00 214.42 239 TRP B C 1
ATOM 3976 O O . TRP B 1 212 ? -13.486 17.093 2.483 1.00 220.80 239 TRP B O 1
ATOM 3987 N N . ILE B 1 213 ? -13.748 16.316 4.623 1.00 218.58 240 ILE B N 1
ATOM 3988 C CA . ILE B 1 213 ? -12.325 16.262 4.983 1.00 232.28 240 ILE B CA 1
ATOM 3989 C C . ILE B 1 213 ? -11.611 15.089 4.272 1.00 237.11 240 ILE B C 1
ATOM 3990 O O . ILE B 1 213 ? -10.581 14.605 4.748 1.00 258.25 240 ILE B O 1
ATOM 3992 N N . SER B 1 214 ? -12.188 14.635 3.135 1.00 225.01 241 SER B N 1
ATOM 3993 C CA . SER B 1 214 ? -11.718 13.560 2.259 1.00 225.99 241 SER B CA 1
ATOM 3994 C C . SER B 1 214 ? -11.907 13.913 0.768 1.00 227.17 241 SER B C 1
ATOM 3995 O O . SER B 1 214 ? -11.743 13.051 -0.103 1.00 230.78 241 SER B O 1
ATOM 3998 N N . PHE B 1 215 ? -12.206 15.207 0.485 1.00 229.02 242 PHE B N 1
ATOM 3999 C CA . PHE B 1 215 ? -12.326 15.782 -0.859 1.00 235.28 242 PHE B CA 1
ATOM 4000 C C . PHE B 1 215 ? -10.956 16.406 -1.226 1.00 265.28 242 PHE B C 1
ATOM 4001 O O . PHE B 1 215 ? -10.863 17.263 -2.105 1.00 268.77 242 PHE B O 1
ATOM 4003 N N . TRP B 1 216 ? -9.893 15.939 -0.533 1.00 268.36 243 TRP B N 1
ATOM 4004 C CA . TRP B 1 216 ? -8.496 16.355 -0.656 1.00 269.76 243 TRP B CA 1
ATOM 4005 C C . TRP B 1 216 ? -7.584 15.139 -0.870 1.00 269.96 243 TRP B C 1
ATOM 4006 O O . TRP B 1 216 ? -7.963 14.175 -1.533 1.00 268.44 243 TRP B O 1
ATOM 4017 N N . ALA B 1 222 ? -6.769 9.051 -3.083 1.00 267.88 249 ALA B N 1
ATOM 4018 C CA . ALA B 1 222 ? -7.807 8.503 -3.953 1.00 266.33 249 ALA B CA 1
ATOM 4019 C C . ALA B 1 222 ? -8.389 7.130 -3.490 1.00 266.91 249 ALA B C 1
ATOM 4020 O O . ALA B 1 222 ? -9.622 7.031 -3.447 1.00 267.20 249 ALA B O 1
ATOM 4022 N N . PRO B 1 223 ? -7.598 6.066 -3.138 1.00 267.67 250 PRO B N 1
ATOM 4023 C CA . PRO B 1 223 ? -8.243 4.810 -2.686 1.00 267.49 250 PRO B CA 1
ATOM 4024 C C . PRO B 1 223 ? -8.803 4.917 -1.264 1.00 268.28 250 PRO B C 1
ATOM 4025 O O . PRO B 1 223 ? -9.674 4.134 -0.873 1.00 268.00 250 PRO B O 1
ATOM 4029 N N . ALA B 1 224 ? -8.280 5.901 -0.499 1.00 269.39 251 ALA B N 1
ATOM 4030 C CA . ALA B 1 224 ? -8.667 6.239 0.865 1.00 270.35 251 ALA B CA 1
ATOM 4031 C C . ALA B 1 224 ? -10.011 6.962 0.848 1.00 269.96 251 ALA B C 1
ATOM 4032 O O . ALA B 1 224 ? -10.724 6.915 1.850 1.00 270.38 251 ALA B O 1
ATOM 4034 N N . ARG B 1 225 ? -10.367 7.612 -0.294 1.00 268.39 252 ARG B N 1
ATOM 4035 C CA . ARG B 1 225 ? -11.642 8.314 -0.498 1.00 265.23 252 ARG B CA 1
ATOM 4036 C C . ARG B 1 225 ? -12.831 7.333 -0.476 1.00 241.05 252 ARG B C 1
ATOM 4037 O O . ARG B 1 225 ? -13.947 7.741 -0.135 1.00 219.35 252 ARG B O 1
ATOM 4039 N N . VAL B 1 226 ? -12.584 6.042 -0.811 1.00 248.48 253 VAL B N 1
ATOM 4040 C CA . VAL B 1 226 ? -13.597 4.984 -0.798 1.00 243.65 253 VAL B CA 1
ATOM 4041 C C . VAL B 1 226 ? -13.955 4.640 0.632 1.00 241.30 253 VAL B C 1
ATOM 4042 O O . VAL B 1 226 ? -15.131 4.620 0.968 1.00 227.26 253 VAL B O 1
ATOM 4044 N N . GLY B 1 227 ? -12.939 4.419 1.459 1.00 260.08 254 GLY B N 1
ATOM 4045 C CA . GLY B 1 227 ? -13.096 4.077 2.864 1.00 264.24 254 GLY B CA 1
ATOM 4046 C C . GLY B 1 227 ? -13.612 5.201 3.730 1.00 248.86 254 GLY B C 1
ATOM 4047 O O . GLY B 1 227 ? -14.243 4.948 4.743 1.00 256.79 254 GLY B O 1
ATOM 4048 N N . LEU B 1 228 ? -13.321 6.435 3.379 1.00 232.26 255 LEU B N 1
ATOM 4049 C CA . LEU B 1 228 ? -13.775 7.568 4.155 1.00 222.54 255 LEU B CA 1
ATOM 4050 C C . LEU B 1 228 ? -15.187 7.880 3.693 1.00 211.33 255 LEU B C 1
ATOM 4051 O O . LEU B 1 228 ? -16.134 7.525 4.394 1.00 208.15 255 LEU B O 1
ATOM 4053 N N . GLY B 1 229 ? -15.297 8.378 2.455 1.00 207.83 256 GLY B N 1
ATOM 4054 C CA . GLY B 1 229 ? -16.522 8.831 1.809 1.00 200.86 256 GLY B CA 1
ATOM 4055 C C . GLY B 1 229 ? -17.776 8.028 2.077 1.00 199.16 256 GLY B C 1
ATOM 4056 O O . GLY B 1 229 ? -18.834 8.619 2.287 1.00 193.60 256 GLY B O 1
ATOM 4057 N N . ILE B 1 230 ? -17.669 6.685 2.096 1.00 205.61 257 ILE B N 1
ATOM 4058 C CA . ILE B 1 230 ? -18.807 5.777 2.293 1.00 207.68 257 ILE B CA 1
ATOM 4059 C C . ILE B 1 230 ? -19.080 5.476 3.783 1.00 208.96 257 ILE B C 1
ATOM 4060 O O . ILE B 1 230 ? -20.204 5.114 4.126 1.00 208.95 257 ILE B O 1
ATOM 4065 N N . THR B 1 231 ? -18.075 5.631 4.651 1.00 212.22 258 THR B N 1
ATOM 4066 C CA . THR B 1 231 ? -18.227 5.397 6.086 1.00 216.39 258 THR B CA 1
ATOM 4067 C C . THR B 1 231 ? -19.126 6.467 6.709 1.00 207.21 258 THR B C 1
ATOM 4068 O O . THR B 1 231 ? -20.001 6.139 7.507 1.00 208.34 258 THR B O 1
ATOM 4072 N N . THR B 1 232 ? -18.969 7.726 6.274 1.00 199.37 259 THR B N 1
ATOM 4073 C CA . THR B 1 232 ? -19.727 8.901 6.749 1.00 191.27 259 THR B CA 1
ATOM 4074 C C . THR B 1 232 ? -21.168 8.989 6.112 1.00 185.09 259 THR B C 1
ATOM 4075 O O . THR B 1 232 ? -21.761 10.078 5.939 1.00 178.27 259 THR B O 1
ATOM 4079 N N . VAL B 1 233 ? -21.693 7.784 5.793 1.00 189.97 260 VAL B N 1
ATOM 4080 C CA . VAL B 1 233 ? -23.013 7.425 5.276 1.00 189.63 260 VAL B CA 1
ATOM 4081 C C . VAL B 1 233 ? -23.474 6.334 6.241 1.00 195.54 260 VAL B C 1
ATOM 4082 O O . VAL B 1 233 ? -24.538 6.460 6.845 1.00 193.98 260 VAL B O 1
ATOM 4086 N N . LEU B 1 234 ? -22.643 5.283 6.418 1.00 203.96 261 LEU B N 1
ATOM 4087 C CA . LEU B 1 234 ? -22.917 4.178 7.333 1.00 213.38 261 LEU B CA 1
ATOM 4088 C C . LEU B 1 234 ? -23.008 4.687 8.768 1.00 211.33 261 LEU B C 1
ATOM 4089 O O . LEU B 1 234 ? -23.834 4.193 9.524 1.00 215.85 261 LEU B O 1
ATOM 4094 N N . THR B 1 235 ? -22.194 5.697 9.129 1.00 206.17 262 THR B N 1
ATOM 4095 C CA . THR B 1 235 ? -22.203 6.316 10.457 1.00 205.66 262 THR B CA 1
ATOM 4096 C C . THR B 1 235 ? -23.326 7.372 10.553 1.00 194.48 262 THR B C 1
ATOM 4097 O O . THR B 1 235 ? -23.865 7.556 11.645 1.00 194.83 262 THR B O 1
ATOM 4101 N N . MET B 1 236 ? -23.695 8.039 9.427 1.00 186.47 263 MET B N 1
ATOM 4102 C CA . MET B 1 236 ? -24.803 9.009 9.428 1.00 178.36 263 MET B CA 1
ATOM 4103 C C . MET B 1 236 ? -26.120 8.307 9.772 1.00 181.33 263 MET B C 1
ATOM 4104 O O . MET B 1 236 ? -26.878 8.816 10.605 1.00 178.05 263 MET B O 1
ATOM 4109 N N . THR B 1 237 ? -26.373 7.125 9.173 1.00 189.25 264 THR B N 1
ATOM 4110 C CA . THR B 1 237 ? -27.589 6.353 9.445 1.00 195.90 264 THR B CA 1
ATOM 4111 C C . THR B 1 237 ? -27.540 5.716 10.849 1.00 202.50 264 THR B C 1
ATOM 4112 O O . THR B 1 237 ? -28.581 5.341 11.372 1.00 206.15 264 THR B O 1
ATOM 4116 N N . THR B 1 238 ? -26.348 5.656 11.472 1.00 205.73 265 THR B N 1
ATOM 4117 C CA . THR B 1 238 ? -26.151 5.136 12.824 1.00 215.00 265 THR B CA 1
ATOM 4118 C C . THR B 1 238 ? -26.360 6.247 13.837 1.00 207.92 265 THR B C 1
ATOM 4119 O O . THR B 1 238 ? -26.847 5.963 14.923 1.00 214.17 265 THR B O 1
ATOM 4123 N N . GLN B 1 239 ? -26.017 7.502 13.493 1.00 196.58 266 GLN B N 1
ATOM 4124 C CA . GLN B 1 239 ? -26.304 8.641 14.365 1.00 190.38 266 GLN B CA 1
ATOM 4125 C C . GLN B 1 239 ? -27.830 8.840 14.284 1.00 185.06 266 GLN B C 1
ATOM 4126 O O . GLN B 1 239 ? -28.473 8.999 15.324 1.00 186.18 266 GLN B O 1
ATOM 4132 N N . SER B 1 240 ? -28.409 8.722 13.062 1.00 181.87 267 SER B N 1
ATOM 4133 C CA . SER B 1 240 ? -29.850 8.804 12.822 1.00 180.32 267 SER B CA 1
ATOM 4134 C C . SER B 1 240 ? -30.655 7.751 13.622 1.00 190.24 267 SER B C 1
ATOM 4135 O O . SER B 1 240 ? -31.352 8.120 14.558 1.00 189.04 267 SER B O 1
ATOM 4138 N N . SER B 1 241 ? -30.542 6.456 13.271 1.00 201.32 268 SER B N 1
ATOM 4139 C CA . SER B 1 241 ? -31.240 5.389 13.973 1.00 223.58 268 SER B CA 1
ATOM 4140 C C . SER B 1 241 ? -30.728 5.240 15.403 1.00 232.69 268 SER B C 1
ATOM 4141 O O . SER B 1 241 ? -31.440 4.718 16.255 1.00 250.28 268 SER B O 1
ATOM 4144 N N . GLY B 1 242 ? -29.525 5.742 15.658 1.00 220.28 269 GLY B N 1
ATOM 4145 C CA . GLY B 1 242 ? -28.904 5.734 16.973 1.00 231.66 269 GLY B CA 1
ATOM 4146 C C . GLY B 1 242 ? -29.492 6.755 17.913 1.00 214.03 269 GLY B C 1
ATOM 4147 O O . GLY B 1 242 ? -29.240 6.696 19.116 1.00 221.80 269 GLY B O 1
ATOM 4148 N N . SER B 1 243 ? -30.270 7.704 17.353 1.00 201.93 270 SER B N 1
ATOM 4149 C CA . SER B 1 243 ? -30.976 8.778 18.055 1.00 193.50 270 SER B CA 1
ATOM 4150 C C . SER B 1 243 ? -32.281 9.176 17.328 1.00 187.21 270 SER B C 1
ATOM 4151 O O . SER B 1 243 ? -32.679 10.341 17.347 1.00 178.86 270 SER B O 1
ATOM 4154 N N . ARG B 1 244 ? -32.960 8.183 16.719 1.00 194.93 271 ARG B N 1
ATOM 4155 C CA . ARG B 1 244 ? -34.225 8.341 15.988 1.00 192.87 271 ARG B CA 1
ATOM 4156 C C . ARG B 1 244 ? -35.393 8.695 16.934 1.00 192.17 271 ARG B C 1
ATOM 4157 O O . ARG B 1 244 ? -36.350 9.347 16.504 1.00 187.16 271 ARG B O 1
ATOM 4165 N N . ALA B 1 245 ? -35.259 8.336 18.238 1.00 201.82 272 ALA B N 1
ATOM 4166 C CA . ALA B 1 245 ? -36.218 8.637 19.304 1.00 206.52 272 ALA B CA 1
ATOM 4167 C C . ALA B 1 245 ? -36.407 10.150 19.469 1.00 184.70 272 ALA B C 1
ATOM 4168 O O . ALA B 1 245 ? -37.373 10.558 20.116 1.00 183.12 272 ALA B O 1
ATOM 4170 N N . SER B 1 246 ? -35.509 10.976 18.856 1.00 176.99 273 SER B N 1
ATOM 4171 C CA . SER B 1 246 ? -35.520 12.449 18.874 1.00 166.73 273 SER B CA 1
ATOM 4172 C C . SER B 1 246 ? -35.743 13.079 17.483 1.00 161.55 273 SER B C 1
ATOM 4173 O O . SER B 1 246 ? -35.712 14.301 17.367 1.00 155.17 273 SER B O 1
ATOM 4176 N N . LEU B 1 247 ? -35.954 12.252 16.431 1.00 166.47 274 LEU B N 1
ATOM 4177 C CA . LEU B 1 247 ? -36.189 12.712 15.048 1.00 165.15 274 LEU B CA 1
ATOM 4178 C C . LEU B 1 247 ? -37.608 12.342 14.604 1.00 173.18 274 LEU B C 1
ATOM 4179 O O . LEU B 1 247 ? -37.970 11.156 14.658 1.00 182.69 274 LEU B O 1
ATOM 4184 N N . PRO B 1 248 ? -38.418 13.338 14.148 1.00 172.09 275 PRO B N 1
ATOM 4185 C CA . PRO B 1 248 ? -39.825 13.045 13.805 1.00 182.71 275 PRO B CA 1
ATOM 4186 C C . PRO B 1 248 ? -40.144 12.794 12.326 1.00 192.28 275 PRO B C 1
ATOM 4187 O O . PRO B 1 248 ? -39.730 13.561 11.449 1.00 188.98 275 PRO B O 1
ATOM 4191 N N . LYS B 1 249 ? -40.910 11.721 12.060 1.00 223.72 276 LYS B N 1
ATOM 4192 C CA . LYS B 1 249 ? -41.344 11.373 10.712 1.00 268.50 276 LYS B CA 1
ATOM 4193 C C . LYS B 1 249 ? -42.816 11.742 10.598 1.00 272.72 276 LYS B C 1
ATOM 4194 O O . LYS B 1 249 ? -43.687 11.065 11.149 1.00 272.72 276 LYS B O 1
ATOM 4196 N N . VAL B 1 250 ? -43.070 12.877 9.950 1.00 275.77 277 VAL B N 1
ATOM 4197 C CA . VAL B 1 250 ? -44.401 13.447 9.751 1.00 280.35 277 VAL B CA 1
ATOM 4198 C C . VAL B 1 250 ? -44.988 13.072 8.386 1.00 283.23 277 VAL B C 1
ATOM 4199 O O . VAL B 1 250 ? -44.259 12.580 7.531 1.00 283.36 277 VAL B O 1
ATOM 4203 N N . SER B 1 251 ? -46.300 13.299 8.187 1.00 284.10 278 SER B N 1
ATOM 4204 C CA . SER B 1 251 ? -46.984 13.034 6.917 1.00 285.26 278 SER B CA 1
ATOM 4205 C C . SER B 1 251 ? -46.633 14.119 5.899 1.00 286.38 278 SER B C 1
ATOM 4206 O O . SER B 1 251 ? -46.765 13.907 4.691 1.00 287.20 278 SER B O 1
ATOM 4209 N N . TYR B 1 252 ? -46.215 15.291 6.414 1.00 286.34 279 TYR B N 1
ATOM 4210 C CA . TYR B 1 252 ? -45.771 16.487 5.692 1.00 287.22 279 TYR B CA 1
ATOM 4211 C C . TYR B 1 252 ? -44.253 16.656 5.909 1.00 286.26 279 TYR B C 1
ATOM 4212 O O . TYR B 1 252 ? -43.615 15.733 6.416 1.00 285.12 279 TYR B O 1
ATOM 4221 N N . VAL B 1 253 ? -43.678 17.824 5.544 1.00 286.56 280 VAL B N 1
ATOM 4222 C CA . VAL B 1 253 ? -42.240 18.064 5.701 1.00 285.44 280 VAL B CA 1
ATOM 4223 C C . VAL B 1 253 ? -41.940 19.079 6.793 1.00 278.10 280 VAL B C 1
ATOM 4224 O O . VAL B 1 253 ? -42.626 20.091 6.918 1.00 284.03 280 VAL B O 1
ATOM 4228 N N . LYS B 1 254 ? -40.907 18.783 7.582 1.00 223.88 281 LYS B N 1
ATOM 4229 C CA . LYS B 1 254 ? -40.410 19.624 8.663 1.00 203.17 281 LYS B CA 1
ATOM 4230 C C . LYS B 1 254 ? -39.058 20.208 8.246 1.00 196.30 281 LYS B C 1
ATOM 4231 O O . LYS B 1 254 ? -38.403 19.637 7.378 1.00 199.05 281 LYS B O 1
ATOM 4233 N N . ALA B 1 255 ? -38.625 21.325 8.883 1.00 188.86 282 ALA B N 1
ATOM 4234 C CA . ALA B 1 255 ? -37.319 21.975 8.649 1.00 184.14 282 ALA B CA 1
ATOM 4235 C C . ALA B 1 255 ? -36.165 21.096 9.166 1.00 173.03 282 ALA B C 1
ATOM 4236 O O . ALA B 1 255 ? -34.991 21.485 9.061 1.00 170.82 282 ALA B O 1
ATOM 4238 N N . ILE B 1 256 ? -36.520 19.929 9.753 1.00 168.20 283 ILE B N 1
ATOM 4239 C CA . ILE B 1 256 ? -35.624 18.918 10.314 1.00 160.91 283 ILE B CA 1
ATOM 4240 C C . ILE B 1 256 ? -35.702 17.625 9.455 1.00 166.47 283 ILE B C 1
ATOM 4241 O O . ILE B 1 256 ? -34.715 16.891 9.348 1.00 163.32 283 ILE B O 1
ATOM 4246 N N . ASP B 1 257 ? -36.866 17.411 8.783 1.00 176.98 284 ASP B N 1
ATOM 4247 C CA . ASP B 1 257 ? -37.142 16.309 7.844 1.00 186.69 284 ASP B CA 1
ATOM 4248 C C . ASP B 1 257 ? -36.524 16.669 6.491 1.00 192.20 284 ASP B C 1
ATOM 4249 O O . ASP B 1 257 ? -36.312 15.797 5.642 1.00 198.02 284 ASP B O 1
ATOM 4251 N N . ILE B 1 258 ? -36.271 17.987 6.315 1.00 192.04 285 ILE B N 1
ATOM 4252 C CA . ILE B 1 258 ? -35.632 18.641 5.187 1.00 198.12 285 ILE B CA 1
ATOM 4253 C C . ILE B 1 258 ? -34.150 18.722 5.484 1.00 187.23 285 ILE B C 1
ATOM 4254 O O . ILE B 1 258 ? -33.361 18.342 4.630 1.00 190.23 285 ILE B O 1
ATOM 4256 N N . TRP B 1 259 ? -33.763 19.164 6.700 1.00 176.29 286 TRP B N 1
ATOM 4257 C CA . TRP B 1 259 ? -32.362 19.231 7.107 1.00 168.46 286 TRP B CA 1
ATOM 4258 C C . TRP B 1 259 ? -31.678 17.877 6.923 1.00 165.99 286 TRP B C 1
ATOM 4259 O O . TRP B 1 259 ? -30.575 17.843 6.380 1.00 165.20 286 TRP B O 1
ATOM 4261 N N . MET B 1 260 ? -32.381 16.760 7.289 1.00 166.79 287 MET B N 1
ATOM 4262 C CA . MET B 1 260 ? -31.937 15.346 7.199 1.00 167.32 287 MET B CA 1
ATOM 4263 C C . MET B 1 260 ? -31.994 14.695 5.757 1.00 176.62 287 MET B C 1
ATOM 4264 O O . MET B 1 260 ? -31.407 13.617 5.545 1.00 177.81 287 MET B O 1
ATOM 4266 N N . ALA B 1 261 ? -32.710 15.342 4.792 1.00 185.22 288 ALA B N 1
ATOM 4267 C CA . ALA B 1 261 ? -32.864 14.878 3.404 1.00 197.33 288 ALA B CA 1
ATOM 4268 C C . ALA B 1 261 ? -31.847 15.542 2.510 1.00 197.51 288 ALA B C 1
ATOM 4269 O O . ALA B 1 261 ? -31.548 15.011 1.443 1.00 204.20 288 ALA B O 1
ATOM 4271 N N . VAL B 1 262 ? -31.328 16.716 2.934 1.00 191.84 289 VAL B N 1
ATOM 4272 C CA . VAL B 1 262 ? -30.274 17.447 2.223 1.00 193.06 289 VAL B CA 1
ATOM 4273 C C . VAL B 1 262 ? -28.972 16.686 2.447 1.00 185.26 289 VAL B C 1
ATOM 4274 O O . VAL B 1 262 ? -28.129 16.631 1.551 1.00 189.02 289 VAL B O 1
ATOM 4278 N N . CYS B 1 263 ? -28.860 16.030 3.609 1.00 176.51 290 CYS B N 1
ATOM 4279 C CA . CYS B 1 263 ? -27.712 15.213 3.987 1.00 171.44 290 CYS B CA 1
ATOM 4280 C C . CYS B 1 263 ? -27.634 13.952 3.172 1.00 176.40 290 CYS B C 1
ATOM 4281 O O . CYS B 1 263 ? -26.540 13.437 2.961 1.00 175.83 290 CYS B O 1
ATOM 4284 N N . LEU B 1 264 ? -28.793 13.436 2.737 1.00 182.99 291 LEU B N 1
ATOM 4285 C CA . LEU B 1 264 ? -28.869 12.246 1.899 1.00 190.91 291 LEU B CA 1
ATOM 4286 C C . LEU B 1 264 ? -28.350 12.579 0.479 1.00 198.17 291 LEU B C 1
ATOM 4287 O O . LEU B 1 264 ? -27.647 11.760 -0.112 1.00 201.05 291 LEU B O 1
ATOM 4289 N N . LEU B 1 265 ? -28.647 13.799 -0.033 1.00 202.31 292 LEU B N 1
ATOM 4290 C CA . LEU B 1 265 ? -28.177 14.280 -1.336 1.00 211.42 292 LEU B CA 1
ATOM 4291 C C . LEU B 1 265 ? -26.699 14.662 -1.267 1.00 204.88 292 LEU B C 1
ATOM 4292 O O . LEU B 1 265 ? -25.963 14.362 -2.196 1.00 210.04 292 LEU B O 1
ATOM 4294 N N . PHE B 1 266 ? -26.273 15.304 -0.161 1.00 195.29 293 PHE B N 1
ATOM 4295 C CA . PHE B 1 266 ? -24.903 15.759 0.111 1.00 191.16 293 PHE B CA 1
ATOM 4296 C C . PHE B 1 266 ? -23.904 14.625 0.388 1.00 187.11 293 PHE B C 1
ATOM 4297 O O . PHE B 1 266 ? -22.700 14.837 0.279 1.00 187.93 293 PHE B O 1
ATOM 4305 N N . VAL B 1 267 ? -24.401 13.455 0.814 1.00 184.56 294 VAL B N 1
ATOM 4306 C CA . VAL B 1 267 ? -23.614 12.247 1.114 1.00 183.43 294 VAL B CA 1
ATOM 4307 C C . VAL B 1 267 ? -23.465 11.428 -0.215 1.00 191.21 294 VAL B C 1
ATOM 4308 O O . VAL B 1 267 ? -22.504 10.670 -0.387 1.00 192.34 294 VAL B O 1
ATOM 4312 N N . PHE B 1 268 ? -24.403 11.667 -1.170 1.00 198.42 295 PHE B N 1
ATOM 4313 C CA . PHE B 1 268 ? -24.494 11.038 -2.489 1.00 209.00 295 PHE B CA 1
ATOM 4314 C C . PHE B 1 268 ? -23.684 11.805 -3.506 1.00 213.79 295 PHE B C 1
ATOM 4315 O O . PHE B 1 268 ? -22.868 11.200 -4.195 1.00 217.51 295 PHE B O 1
ATOM 4323 N N . SER B 1 269 ? -23.931 13.132 -3.622 1.00 215.34 296 SER B N 1
ATOM 4324 C CA . SER B 1 269 ? -23.228 14.063 -4.509 1.00 222.14 296 SER B CA 1
ATOM 4325 C C . SER B 1 269 ? -21.731 14.128 -4.120 1.00 215.94 296 SER B C 1
ATOM 4326 O O . SER B 1 269 ? -20.904 14.507 -4.943 1.00 222.42 296 SER B O 1
ATOM 4329 N N . ALA B 1 270 ? -21.401 13.707 -2.862 1.00 205.62 297 ALA B N 1
ATOM 4330 C CA . ALA B 1 270 ? -20.050 13.592 -2.278 1.00 201.96 297 ALA B CA 1
ATOM 4331 C C . ALA B 1 270 ? -19.378 12.291 -2.740 1.00 204.21 297 ALA B C 1
ATOM 4332 O O . ALA B 1 270 ? -18.146 12.186 -2.703 1.00 206.15 297 ALA B O 1
ATOM 4334 N N . LEU B 1 271 ? -20.196 11.287 -3.134 1.00 205.64 298 LEU B N 1
ATOM 4335 C CA . LEU B 1 271 ? -19.728 10.003 -3.660 1.00 209.90 298 LEU B CA 1
ATOM 4336 C C . LEU B 1 271 ? -20.048 9.846 -5.170 1.00 220.44 298 LEU B C 1
ATOM 4337 O O . LEU B 1 271 ? -19.915 8.757 -5.735 1.00 229.18 298 LEU B O 1
ATOM 4342 N N . LEU B 1 272 ? -20.426 10.976 -5.813 1.00 224.67 299 LEU B N 1
ATOM 4343 C CA . LEU B 1 272 ? -20.630 11.183 -7.248 1.00 246.38 299 LEU B CA 1
ATOM 4344 C C . LEU B 1 272 ? -19.300 11.831 -7.702 1.00 251.64 299 LEU B C 1
ATOM 4345 O O . LEU B 1 272 ? -18.840 11.601 -8.818 1.00 269.16 299 LEU B O 1
ATOM 4350 N N . GLU B 1 273 ? -18.682 12.611 -6.788 1.00 237.19 300 GLU B N 1
ATOM 4351 C CA . GLU B 1 273 ? -17.402 13.295 -6.923 1.00 242.11 300 GLU B CA 1
ATOM 4352 C C . GLU B 1 273 ? -16.257 12.294 -6.726 1.00 241.38 300 GLU B C 1
ATOM 4353 O O . GLU B 1 273 ? -15.393 12.217 -7.588 1.00 258.94 300 GLU B O 1
ATOM 4359 N N . TYR B 1 274 ? -16.235 11.549 -5.595 1.00 226.79 301 TYR B N 1
ATOM 4360 C CA . TYR B 1 274 ? -15.199 10.552 -5.269 1.00 228.77 301 TYR B CA 1
ATOM 4361 C C . TYR B 1 274 ? -15.186 9.366 -6.244 1.00 245.76 301 TYR B C 1
ATOM 4362 O O . TYR B 1 274 ? -14.264 8.548 -6.201 1.00 252.76 301 TYR B O 1
ATOM 4364 N N . ALA B 1 275 ? -16.211 9.290 -7.123 1.00 252.12 302 ALA B N 1
ATOM 4365 C CA . ALA B 1 275 ? -16.376 8.294 -8.182 1.00 263.02 302 ALA B CA 1
ATOM 4366 C C . ALA B 1 275 ? -15.918 8.887 -9.525 1.00 271.94 302 ALA B C 1
ATOM 4367 O O . ALA B 1 275 ? -15.371 8.155 -10.351 1.00 271.62 302 ALA B O 1
ATOM 4369 N N . ALA B 1 276 ? -16.129 10.211 -9.733 1.00 272.51 303 ALA B N 1
ATOM 4370 C CA . ALA B 1 276 ? -15.701 10.929 -10.940 1.00 273.32 303 ALA B CA 1
ATOM 4371 C C . ALA B 1 276 ? -14.197 11.219 -10.888 1.00 271.29 303 ALA B C 1
ATOM 4372 O O . ALA B 1 276 ? -13.522 11.040 -11.897 1.00 270.93 303 ALA B O 1
ATOM 4374 N N . VAL B 1 277 ? -13.676 11.642 -9.706 1.00 270.03 304 VAL B N 1
ATOM 4375 C CA . VAL B 1 277 ? -12.259 11.940 -9.442 1.00 268.54 304 VAL B CA 1
ATOM 4376 C C . VAL B 1 277 ? -11.385 10.683 -9.501 1.00 267.14 304 VAL B C 1
ATOM 4377 O O . VAL B 1 277 ? -10.193 10.784 -9.782 1.00 265.95 304 VAL B O 1
ATOM 4379 N N . ASN B 1 278 ? -11.973 9.508 -9.221 1.00 267.29 305 ASN B N 1
ATOM 4380 C CA . ASN B 1 278 ? -11.296 8.214 -9.283 1.00 266.44 305 ASN B CA 1
ATOM 4381 C C . ASN B 1 278 ? -11.330 7.699 -10.720 1.00 266.21 305 ASN B C 1
ATOM 4382 O O . ASN B 1 278 ? -10.474 6.902 -11.097 1.00 264.91 305 ASN B O 1
ATOM 4384 N N . PHE B 1 279 ? -12.323 8.157 -11.516 1.00 267.70 306 PHE B N 1
ATOM 4385 C CA . PHE B 1 279 ? -12.482 7.815 -12.931 1.00 268.21 306 PHE B CA 1
ATOM 4386 C C . PHE B 1 279 ? -11.654 8.769 -13.803 1.00 267.59 306 PHE B C 1
ATOM 4387 O O . PHE B 1 279 ? -11.304 8.419 -14.930 1.00 267.19 306 PHE B O 1
ATOM 4389 N N . VAL B 1 280 ? -11.346 9.975 -13.270 1.00 267.58 307 VAL B N 1
ATOM 4390 C CA . VAL B 1 280 ? -10.546 11.011 -13.928 1.00 267.34 307 VAL B CA 1
ATOM 4391 C C . VAL B 1 280 ? -9.049 10.861 -13.612 1.00 264.70 307 VAL B C 1
ATOM 4392 O O . VAL B 1 280 ? -8.243 11.138 -14.489 1.00 263.64 307 VAL B O 1
ATOM 4394 N N . SER B 1 281 ? -8.671 10.377 -12.395 1.00 263.74 308 SER B N 1
ATOM 4395 C CA . SER B 1 281 ? -7.266 10.116 -12.021 1.00 261.96 308 SER B CA 1
ATOM 4396 C C . SER B 1 281 ? -6.743 8.862 -12.753 1.00 260.57 308 SER B C 1
ATOM 4397 O O . SER B 1 281 ? -5.557 8.532 -12.675 1.00 259.50 308 SER B O 1
ATOM 4399 N N . ARG B 1 282 ? -7.656 8.188 -13.472 1.00 260.89 309 ARG B N 1
ATOM 4400 C CA . ARG B 1 282 ? -7.466 7.032 -14.340 1.00 259.63 309 ARG B CA 1
ATOM 4401 C C . ARG B 1 282 ? -8.164 7.379 -15.662 1.00 260.88 309 ARG B C 1
ATOM 4402 O O . ARG B 1 282 ? -8.539 8.537 -15.854 1.00 262.42 309 ARG B O 1
ATOM 4404 N N . GLN B 1 283 ? -8.332 6.399 -16.574 1.00 260.51 310 GLN B N 1
ATOM 4405 C CA . GLN B 1 283 ? -8.967 6.579 -17.887 1.00 262.13 310 GLN B CA 1
ATOM 4406 C C . GLN B 1 283 ? -8.294 7.679 -18.724 1.00 261.83 310 GLN B C 1
ATOM 4407 O O . GLN B 1 283 ? -8.954 8.340 -19.534 1.00 264.36 310 GLN B O 1
ATOM 4409 N N . SER B 1 284 ? -6.966 7.856 -18.516 1.00 259.01 311 SER B N 1
ATOM 4410 C CA . SER B 1 284 ? -6.084 8.816 -19.187 1.00 257.92 311 SER B CA 1
ATOM 4411 C C . SER B 1 284 ? -6.671 10.235 -19.271 1.00 260.77 311 SER B C 1
ATOM 4412 O O . SER B 1 284 ? -6.835 10.784 -20.363 1.00 262.35 311 SER B O 1
ATOM 4414 N N . GLN B 1 285 ? -7.014 10.805 -18.107 1.00 261.71 312 GLN B N 1
ATOM 4415 C CA . GLN B 1 285 ? -7.555 12.157 -17.988 1.00 264.21 312 GLN B CA 1
ATOM 4416 C C . GLN B 1 285 ? -7.037 12.863 -16.699 1.00 262.75 312 GLN B C 1
ATOM 4417 O O . GLN B 1 285 ? -7.811 13.603 -16.092 1.00 265.00 312 GLN B O 1
ATOM 4419 N N . PRO B 1 286 ? -5.751 12.664 -16.264 1.00 259.73 313 PRO B N 1
ATOM 4420 C CA . PRO B 1 286 ? -5.289 13.270 -14.997 1.00 259.41 313 PRO B CA 1
ATOM 4421 C C . PRO B 1 286 ? -5.454 14.775 -14.786 1.00 259.77 313 PRO B C 1
ATOM 4422 O O . PRO B 1 286 ? -5.579 15.200 -13.643 1.00 260.34 313 PRO B O 1
ATOM 4426 N N . GLN B 1 287 ? -5.435 15.574 -15.851 1.00 262.62 382 GLN B N 1
ATOM 4427 C CA . GLN B 1 287 ? -5.466 17.035 -15.772 1.00 263.81 382 GLN B CA 1
ATOM 4428 C C . GLN B 1 287 ? -6.705 17.710 -15.177 1.00 266.95 382 GLN B C 1
ATOM 4429 O O . GLN B 1 287 ? -6.622 18.329 -14.108 1.00 267.27 382 GLN B O 1
ATOM 4431 N N . ARG B 1 288 ? -7.839 17.609 -15.887 1.00 269.48 383 ARG B N 1
ATOM 4432 C CA . ARG B 1 288 ? -9.121 18.160 -15.459 1.00 272.81 383 ARG B CA 1
ATOM 4433 C C . ARG B 1 288 ? -9.626 17.556 -14.136 1.00 272.92 383 ARG B C 1
ATOM 4434 O O . ARG B 1 288 ? -10.624 18.035 -13.596 1.00 275.28 383 ARG B O 1
ATOM 4436 N N . ALA B 1 289 ? -8.921 16.522 -13.612 1.00 270.28 384 ALA B N 1
ATOM 4437 C CA . ALA B 1 289 ? -9.236 15.842 -12.356 1.00 269.84 384 ALA B CA 1
ATOM 4438 C C . ALA B 1 289 ? -9.045 16.760 -11.157 1.00 270.28 384 ALA B C 1
ATOM 4439 O O . ALA B 1 289 ? -9.920 16.811 -10.303 1.00 271.45 384 ALA B O 1
ATOM 4441 N N . LYS B 1 290 ? -7.929 17.508 -11.108 1.00 269.19 385 LYS B N 1
ATOM 4442 C CA . LYS B 1 290 ? -7.629 18.444 -10.021 1.00 269.50 385 LYS B CA 1
ATOM 4443 C C . LYS B 1 290 ? -8.381 19.781 -10.159 1.00 271.27 385 LYS B C 1
ATOM 4444 O O . LYS B 1 290 ? -8.273 20.635 -9.274 1.00 271.50 385 LYS B O 1
ATOM 4446 N N . LYS B 1 291 ? -9.144 19.956 -11.260 1.00 272.66 386 LYS B N 1
ATOM 4447 C CA . LYS B 1 291 ? -9.929 21.160 -11.547 1.00 274.51 386 LYS B CA 1
ATOM 4448 C C . LYS B 1 291 ? -11.284 21.162 -10.828 1.00 275.60 386 LYS B C 1
ATOM 4449 O O . LYS B 1 291 ? -11.716 22.219 -10.362 1.00 275.76 386 LYS B O 1
ATOM 4451 N N . ILE B 1 292 ? -11.952 19.985 -10.751 1.00 275.75 387 ILE B N 1
ATOM 4452 C CA . ILE B 1 292 ? -13.268 19.815 -10.121 1.00 276.23 387 ILE B CA 1
ATOM 4453 C C . ILE B 1 292 ? -13.203 19.214 -8.714 1.00 275.59 387 ILE B C 1
ATOM 4454 O O . ILE B 1 292 ? -14.059 19.538 -7.893 1.00 275.60 387 ILE B O 1
ATOM 4456 N N . ASP B 1 293 ? -12.209 18.347 -8.433 1.00 274.88 388 ASP B N 1
ATOM 4457 C CA . ASP B 1 293 ? -12.032 17.703 -7.124 1.00 272.51 388 ASP B CA 1
ATOM 4458 C C . ASP B 1 293 ? -11.565 18.677 -6.032 1.00 273.00 388 ASP B C 1
ATOM 4459 O O . ASP B 1 293 ? -11.795 18.429 -4.847 1.00 269.64 388 ASP B O 1
ATOM 4461 N N . LYS B 1 294 ? -10.917 19.779 -6.434 1.00 274.41 389 LYS B N 1
ATOM 4462 C CA . LYS B 1 294 ? -10.400 20.800 -5.529 1.00 274.39 389 LYS B CA 1
ATOM 4463 C C . LYS B 1 294 ? -11.408 21.921 -5.333 1.00 274.85 389 LYS B C 1
ATOM 4464 O O . LYS B 1 294 ? -11.439 22.511 -4.258 1.00 274.74 389 LYS B O 1
ATOM 4466 N N . ILE B 1 295 ? -12.214 22.221 -6.378 1.00 275.02 390 ILE B N 1
ATOM 4467 C CA . ILE B 1 295 ? -13.257 23.254 -6.377 1.00 275.19 390 ILE B CA 1
ATOM 4468 C C . ILE B 1 295 ? -14.487 22.818 -5.561 1.00 274.59 390 ILE B C 1
ATOM 4469 O O . ILE B 1 295 ? -15.123 23.661 -4.922 1.00 273.10 390 ILE B O 1
ATOM 4471 N N . SER B 1 296 ? -14.810 21.500 -5.577 1.00 253.88 391 SER B N 1
ATOM 4472 C CA . SER B 1 296 ? -15.917 20.899 -4.822 1.00 228.94 391 SER B CA 1
ATOM 4473 C C . SER B 1 296 ? -15.570 20.841 -3.324 1.00 222.24 391 SER B C 1
ATOM 4474 O O . SER B 1 296 ? -16.478 20.792 -2.496 1.00 215.66 391 SER B O 1
ATOM 4476 N N . ARG B 1 297 ? -14.256 20.874 -2.982 1.00 232.35 392 ARG B N 1
ATOM 4477 C CA . ARG B 1 297 ? -13.720 20.858 -1.612 1.00 232.05 392 ARG B CA 1
ATOM 4478 C C . ARG B 1 297 ? -13.911 22.190 -0.865 1.00 237.23 392 ARG B C 1
ATOM 4479 O O . ARG B 1 297 ? -13.774 22.219 0.355 1.00 227.77 392 ARG B O 1
ATOM 4481 N N . ILE B 1 298 ? -14.215 23.281 -1.592 1.00 264.06 393 ILE B N 1
ATOM 4482 C CA . ILE B 1 298 ? -14.504 24.609 -1.039 1.00 269.59 393 ILE B CA 1
ATOM 4483 C C . ILE B 1 298 ? -15.918 25.025 -1.456 1.00 258.42 393 ILE B C 1
ATOM 4484 O O . ILE B 1 298 ? -16.493 25.953 -0.881 1.00 253.55 393 ILE B O 1
ATOM 4486 N N . GLY B 1 299 ? -16.460 24.296 -2.433 1.00 249.25 394 GLY B N 1
ATOM 4487 C CA . GLY B 1 299 ? -17.788 24.491 -3.001 1.00 240.01 394 GLY B CA 1
ATOM 4488 C C . GLY B 1 299 ? -18.946 24.054 -2.124 1.00 222.97 394 GLY B C 1
ATOM 4489 O O . GLY B 1 299 ? -19.879 24.835 -1.936 1.00 223.46 394 GLY B O 1
ATOM 4490 N N . PHE B 1 300 ? -18.908 22.802 -1.595 1.00 216.41 395 PHE B N 1
ATOM 4491 C CA . PHE B 1 300 ? -19.946 22.213 -0.731 1.00 208.97 395 PHE B CA 1
ATOM 4492 C C . PHE B 1 300 ? -20.112 22.871 0.639 1.00 206.22 395 PHE B C 1
ATOM 4493 O O . PHE B 1 300 ? -21.264 23.179 0.946 1.00 203.79 395 PHE B O 1
ATOM 4501 N N . PRO B 1 301 ? -19.065 23.112 1.502 1.00 207.59 396 PRO B N 1
ATOM 4502 C CA . PRO B 1 301 ? -19.340 23.799 2.778 1.00 206.15 396 PRO B CA 1
ATOM 4503 C C . PRO B 1 301 ? -20.144 25.083 2.544 1.00 210.50 396 PRO B C 1
ATOM 4504 O O . PRO B 1 301 ? -21.023 25.417 3.349 1.00 207.97 396 PRO B O 1
ATOM 4508 N N . MET B 1 302 ? -19.907 25.732 1.378 1.00 217.72 397 MET B N 1
ATOM 4509 C CA . MET B 1 302 ? -20.634 26.936 0.998 1.00 224.19 397 MET B CA 1
ATOM 4510 C C . MET B 1 302 ? -21.943 26.634 0.260 1.00 222.72 397 MET B C 1
ATOM 4511 O O . MET B 1 302 ? -22.879 27.427 0.387 1.00 225.26 397 MET B O 1
ATOM 4516 N N . ALA B 1 303 ? -22.034 25.487 -0.467 1.00 219.75 398 ALA B N 1
ATOM 4517 C CA . ALA B 1 303 ? -23.259 25.054 -1.153 1.00 219.64 398 ALA B CA 1
ATOM 4518 C C . ALA B 1 303 ? -24.256 24.617 -0.075 1.00 212.14 398 ALA B C 1
ATOM 4519 O O . ALA B 1 303 ? -25.462 24.789 -0.241 1.00 213.87 398 ALA B O 1
ATOM 4521 N N . PHE B 1 304 ? -23.726 24.098 1.051 1.00 204.93 399 PHE B N 1
ATOM 4522 C CA . PHE B 1 304 ? -24.462 23.657 2.227 1.00 197.90 399 PHE B CA 1
ATOM 4523 C C . PHE B 1 304 ? -24.927 24.856 3.019 1.00 199.55 399 PHE B C 1
ATOM 4524 O O . PHE B 1 304 ? -26.122 24.969 3.302 1.00 197.67 399 PHE B O 1
ATOM 4532 N N . LEU B 1 305 ? -23.979 25.761 3.360 1.00 204.07 400 LEU B N 1
ATOM 4533 C CA . LEU B 1 305 ? -24.271 26.980 4.096 1.00 207.49 400 LEU B CA 1
ATOM 4534 C C . LEU B 1 305 ? -25.419 27.738 3.417 1.00 213.36 400 LEU B C 1
ATOM 4535 O O . LEU B 1 305 ? -26.407 28.032 4.079 1.00 213.32 400 LEU B O 1
ATOM 4540 N N . ILE B 1 306 ? -25.334 27.928 2.079 1.00 219.16 401 ILE B N 1
ATOM 4541 C CA . ILE B 1 306 ? -26.347 28.575 1.237 1.00 227.09 401 ILE B CA 1
ATOM 4542 C C . ILE B 1 306 ? -27.698 27.838 1.276 1.00 223.29 401 ILE B C 1
ATOM 4543 O O . ILE B 1 306 ? -28.727 28.477 1.502 1.00 227.13 401 ILE B O 1
ATOM 4545 N N . PHE B 1 307 ? -27.683 26.496 1.099 1.00 216.66 402 PHE B N 1
ATOM 4546 C CA . PHE B 1 307 ? -28.875 25.638 1.104 1.00 213.62 402 PHE B CA 1
ATOM 4547 C C . PHE B 1 307 ? -29.623 25.636 2.441 1.00 207.26 402 PHE B C 1
ATOM 4548 O O . PHE B 1 307 ? -30.840 25.835 2.446 1.00 209.36 402 PHE B O 1
ATOM 4550 N N . ASN B 1 308 ? -28.898 25.411 3.568 1.00 200.58 403 ASN B N 1
ATOM 4551 C CA . ASN B 1 308 ? -29.465 25.406 4.924 1.00 194.90 403 ASN B CA 1
ATOM 4552 C C . ASN B 1 308 ? -30.014 26.800 5.297 1.00 200.54 403 ASN B C 1
ATOM 4553 O O . ASN B 1 308 ? -31.029 26.868 5.989 1.00 198.34 403 ASN B O 1
ATOM 4555 N N . MET B 1 309 ? -29.377 27.900 4.788 1.00 208.64 404 MET B N 1
ATOM 4556 C CA . MET B 1 309 ? -29.819 29.290 4.991 1.00 216.36 404 MET B CA 1
ATOM 4557 C C . MET B 1 309 ? -31.009 29.613 4.090 1.00 223.34 404 MET B C 1
ATOM 4558 O O . MET B 1 309 ? -31.818 30.478 4.432 1.00 227.80 404 MET B O 1
ATOM 4563 N N . PHE B 1 310 ? -31.110 28.916 2.939 1.00 225.40 405 PHE B N 1
ATOM 4564 C CA . PHE B 1 310 ? -32.222 29.049 2.002 1.00 246.17 405 PHE B CA 1
ATOM 4565 C C . PHE B 1 310 ? -33.433 28.342 2.603 1.00 231.75 405 PHE B C 1
ATOM 4566 O O . PHE B 1 310 ? -34.532 28.893 2.564 1.00 253.94 405 PHE B O 1
ATOM 4568 N N . TYR B 1 311 ? -33.216 27.140 3.193 1.00 217.31 406 TYR B N 1
ATOM 4569 C CA . TYR B 1 311 ? -34.234 26.325 3.865 1.00 211.52 406 TYR B CA 1
ATOM 4570 C C . TYR B 1 311 ? -34.790 27.086 5.063 1.00 209.22 406 TYR B C 1
ATOM 4571 O O . TYR B 1 311 ? -36.007 27.229 5.173 1.00 211.07 406 TYR B O 1
ATOM 4573 N N . TRP B 1 312 ? -33.888 27.638 5.911 1.00 206.47 407 TRP B N 1
ATOM 4574 C CA . TRP B 1 312 ? -34.191 28.437 7.108 1.00 205.07 407 TRP B CA 1
ATOM 4575 C C . TRP B 1 312 ? -35.114 29.631 6.814 1.00 215.38 407 TRP B C 1
ATOM 4576 O O . TRP B 1 312 ? -36.011 29.919 7.606 1.00 214.80 407 TRP B O 1
ATOM 4578 N N . ILE B 1 313 ? -34.904 30.308 5.670 1.00 228.33 408 ILE B N 1
ATOM 4579 C CA . ILE B 1 313 ? -35.705 31.455 5.242 1.00 256.93 408 ILE B CA 1
ATOM 4580 C C . ILE B 1 313 ? -37.191 31.085 5.097 1.00 259.65 408 ILE B C 1
ATOM 4581 O O . ILE B 1 313 ? -38.055 31.858 5.513 1.00 262.80 408 ILE B O 1
ATOM 4583 N N . ILE B 1 314 ? -37.471 29.876 4.566 1.00 258.13 409 ILE B N 1
ATOM 4584 C CA . ILE B 1 314 ? -38.816 29.349 4.308 1.00 261.54 409 ILE B CA 1
ATOM 4585 C C . ILE B 1 314 ? -39.581 28.937 5.559 1.00 255.18 409 ILE B C 1
ATOM 4586 O O . ILE B 1 314 ? -40.686 29.438 5.776 1.00 260.03 409 ILE B O 1
ATOM 4591 N N . TYR B 1 315 ? -39.024 27.954 6.319 1.00 220.82 410 TYR B N 1
ATOM 4592 C CA . TYR B 1 315 ? -39.585 27.309 7.529 1.00 211.33 410 TYR B CA 1
ATOM 4593 C C . TYR B 1 315 ? -39.618 28.202 8.792 1.00 209.95 410 TYR B C 1
ATOM 4594 O O . TYR B 1 315 ? -40.706 28.521 9.284 1.00 213.09 410 TYR B O 1
ATOM 4596 N N . PHE B 1 316 ? -38.442 28.553 9.337 1.00 206.02 411 PHE B N 1
ATOM 4597 C CA . PHE B 1 316 ? -38.358 29.389 10.525 1.00 205.73 411 PHE B CA 1
ATOM 4598 C C . PHE B 1 316 ? -38.108 30.850 10.133 1.00 224.19 411 PHE B C 1
ATOM 4599 O O . PHE B 1 316 ? -38.840 31.410 9.311 1.00 251.03 411 PHE B O 1
ATOM 4601 N N . VAL C 1 4 ? -72.874 13.257 55.919 1.00 163.72 5 VAL C N 1
ATOM 4602 C CA . VAL C 1 4 ? -71.953 13.646 57.002 1.00 164.60 5 VAL C CA 1
ATOM 4603 C C . VAL C 1 4 ? -71.372 15.073 56.845 1.00 160.82 5 VAL C C 1
ATOM 4604 O O . VAL C 1 4 ? -71.210 15.571 55.724 1.00 154.74 5 VAL C O 1
ATOM 4608 N N . SER C 1 5 ? -71.055 15.715 57.976 1.00 165.93 6 SER C N 1
ATOM 4609 C CA . SER C 1 5 ? -70.493 17.060 57.976 1.00 165.28 6 SER C CA 1
ATOM 4610 C C . SER C 1 5 ? -69.229 17.091 58.843 1.00 162.21 6 SER C C 1
ATOM 4611 O O . SER C 1 5 ? -69.081 16.212 59.680 1.00 163.02 6 SER C O 1
ATOM 4614 N N . PRO C 1 6 ? -68.302 18.058 58.670 1.00 159.98 7 PRO C N 1
ATOM 4615 C CA . PRO C 1 6 ? -67.074 18.050 59.483 1.00 158.58 7 PRO C CA 1
ATOM 4616 C C . PRO C 1 6 ? -67.301 18.278 60.973 1.00 167.79 7 PRO C C 1
ATOM 4617 O O . PRO C 1 6 ? -68.355 18.788 61.333 1.00 175.78 7 PRO C O 1
ATOM 4621 N N . PRO C 1 7 ? -66.347 17.900 61.857 1.00 168.22 8 PRO C N 1
ATOM 4622 C CA . PRO C 1 7 ? -66.546 18.121 63.304 1.00 178.93 8 PRO C CA 1
ATOM 4623 C C . PRO C 1 7 ? -66.617 19.607 63.613 1.00 187.28 8 PRO C C 1
ATOM 4624 O O . PRO C 1 7 ? -65.838 20.360 63.038 1.00 184.45 8 PRO C O 1
ATOM 4628 N N . PRO C 1 8 ? -67.572 20.064 64.446 1.00 198.44 9 PRO C N 1
ATOM 4629 C CA . PRO C 1 8 ? -67.670 21.499 64.709 1.00 207.79 9 PRO C CA 1
ATOM 4630 C C . PRO C 1 8 ? -66.543 22.009 65.608 1.00 214.38 9 PRO C C 1
ATOM 4631 O O . PRO C 1 8 ? -66.099 21.278 66.508 1.00 217.60 9 PRO C O 1
ATOM 4635 N N . PRO C 1 9 ? -66.047 23.247 65.368 1.00 217.91 10 PRO C N 1
ATOM 4636 C CA . PRO C 1 9 ? -64.964 23.764 66.214 1.00 226.13 10 PRO C CA 1
ATOM 4637 C C . PRO C 1 9 ? -65.471 24.217 67.580 1.00 247.89 10 PRO C C 1
ATOM 4638 O O . PRO C 1 9 ? -66.555 24.802 67.669 1.00 275.64 10 PRO C O 1
ATOM 4642 N N . ILE C 1 10 ? -64.697 23.932 68.646 1.00 274.63 11 ILE C N 1
ATOM 4643 C CA . ILE C 1 10 ? -65.055 24.343 70.007 1.00 277.36 11 ILE C CA 1
ATOM 4644 C C . ILE C 1 10 ? -65.005 25.872 70.131 1.00 278.42 11 ILE C C 1
ATOM 4645 O O . ILE C 1 10 ? -65.890 26.457 70.749 1.00 278.40 11 ILE C O 1
ATOM 4650 N N . ALA C 1 11 ? -64.009 26.511 69.489 1.00 279.39 12 ALA C N 1
ATOM 4651 C CA . ALA C 1 11 ? -63.844 27.961 69.455 1.00 280.69 12 ALA C CA 1
ATOM 4652 C C . ALA C 1 11 ? -63.964 28.440 67.997 1.00 281.48 12 ALA C C 1
ATOM 4653 O O . ALA C 1 11 ? -65.070 28.739 67.553 1.00 281.63 12 ALA C O 1
ATOM 4655 N N . ASP C 1 12 ? -62.850 28.465 67.249 1.00 282.12 13 ASP C N 1
ATOM 4656 C CA . ASP C 1 12 ? -62.813 28.830 65.833 1.00 283.23 13 ASP C CA 1
ATOM 4657 C C . ASP C 1 12 ? -61.726 28.015 65.130 1.00 254.00 13 ASP C C 1
ATOM 4658 O O . ASP C 1 12 ? -61.791 27.823 63.915 1.00 239.16 13 ASP C O 1
ATOM 4663 N N . GLU C 1 13 ? -60.756 27.493 65.917 1.00 257.43 14 GLU C N 1
ATOM 4664 C CA . GLU C 1 13 ? -59.551 26.761 65.508 1.00 237.18 14 GLU C CA 1
ATOM 4665 C C . GLU C 1 13 ? -59.703 25.827 64.289 1.00 219.23 14 GLU C C 1
ATOM 4666 O O . GLU C 1 13 ? -60.735 25.168 64.157 1.00 213.66 14 GLU C O 1
ATOM 4672 N N . PRO C 1 14 ? -58.684 25.728 63.403 1.00 211.37 15 PRO C N 1
ATOM 4673 C CA . PRO C 1 14 ? -58.808 24.790 62.283 1.00 195.83 15 PRO C CA 1
ATOM 4674 C C . PRO C 1 14 ? -58.701 23.337 62.763 1.00 188.82 15 PRO C C 1
ATOM 4675 O O . PRO C 1 14 ? -58.122 23.080 63.819 1.00 194.97 15 PRO C O 1
ATOM 4679 N N . LEU C 1 15 ? -59.272 22.396 62.007 1.00 177.57 16 LEU C N 1
ATOM 4680 C CA . LEU C 1 15 ? -59.169 20.984 62.359 1.00 171.66 16 LEU C CA 1
ATOM 4681 C C . LEU C 1 15 ? -57.814 20.435 61.911 1.00 165.60 16 LEU C C 1
ATOM 4682 O O . LEU C 1 15 ? -57.462 20.509 60.725 1.00 158.38 16 LEU C O 1
ATOM 4687 N N . THR C 1 16 ? -57.055 19.908 62.867 1.00 169.97 17 THR C N 1
ATOM 4688 C CA . THR C 1 16 ? -55.752 19.351 62.583 1.00 166.15 17 THR C CA 1
ATOM 4689 C C . THR C 1 16 ? -55.890 17.874 62.289 1.00 157.11 17 THR C C 1
ATOM 4690 O O . THR C 1 16 ? -56.403 17.127 63.123 1.00 160.01 17 THR C O 1
ATOM 4694 N N . VAL C 1 17 ? -55.439 17.466 61.079 1.00 147.34 18 VAL C N 1
ATOM 4695 C CA . VAL C 1 17 ? -55.423 16.081 60.613 1.00 139.50 18 VAL C CA 1
ATOM 4696 C C . VAL C 1 17 ? -53.972 15.639 60.606 1.00 139.28 18 VAL C C 1
ATOM 4697 O O . VAL C 1 17 ? -53.180 16.105 59.791 1.00 136.81 18 VAL C O 1
ATOM 4701 N N . ASN C 1 18 ? -53.616 14.784 61.555 1.00 143.39 19 ASN C N 1
ATOM 4702 C CA . ASN C 1 18 ? -52.274 14.241 61.693 1.00 144.98 19 ASN C CA 1
ATOM 4703 C C . ASN C 1 18 ? -52.084 13.131 60.677 1.00 135.75 19 ASN C C 1
ATOM 4704 O O . ASN C 1 18 ? -52.933 12.247 60.562 1.00 132.63 19 ASN C O 1
ATOM 4709 N N . THR C 1 19 ? -50.998 13.205 59.908 1.00 132.32 20 THR C N 1
ATOM 4710 C CA . THR C 1 19 ? -50.713 12.261 58.833 1.00 124.60 20 THR C CA 1
ATOM 4711 C C . THR C 1 19 ? -49.448 11.446 59.037 1.00 127.48 20 THR C C 1
ATOM 4712 O O . THR C 1 19 ? -48.560 11.837 59.786 1.00 135.21 20 THR C O 1
ATOM 4716 N N . GLY C 1 20 ? -49.363 10.357 58.299 1.00 122.31 21 GLY C N 1
ATOM 4717 C CA . GLY C 1 20 ? -48.221 9.464 58.284 1.00 124.74 21 GLY C CA 1
ATOM 4718 C C . GLY C 1 20 ? -48.238 8.535 57.084 1.00 118.20 21 GLY C C 1
ATOM 4719 O O . GLY C 1 20 ? -49.292 8.023 56.694 1.00 114.42 21 GLY C O 1
ATOM 4720 N N . ILE C 1 21 ? -47.074 8.312 56.489 1.00 117.97 22 ILE C N 1
ATOM 4721 C CA . ILE C 1 21 ? -46.936 7.407 55.364 1.00 113.58 22 ILE C CA 1
ATOM 4722 C C . ILE C 1 21 ? -45.895 6.356 55.736 1.00 119.05 22 ILE C C 1
ATOM 4723 O O . ILE C 1 21 ? -44.783 6.716 56.107 1.00 123.94 22 ILE C O 1
ATOM 4728 N N . TYR C 1 22 ? -46.252 5.079 55.653 1.00 119.58 23 TYR C N 1
ATOM 4729 C CA . TYR C 1 22 ? -45.324 4.000 55.915 1.00 125.61 23 TYR C CA 1
ATOM 4730 C C . TYR C 1 22 ? -45.140 3.210 54.622 1.00 122.54 23 TYR C C 1
ATOM 4731 O O . TYR C 1 22 ? -46.060 2.487 54.215 1.00 120.60 23 TYR C O 1
ATOM 4740 N N . LEU C 1 23 ? -43.953 3.331 53.988 1.00 123.35 24 LEU C N 1
ATOM 4741 C CA . LEU C 1 23 ? -43.652 2.664 52.721 1.00 121.80 24 LEU C CA 1
ATOM 4742 C C . LEU C 1 23 ? -43.548 1.171 52.871 1.00 127.56 24 LEU C C 1
ATOM 4743 O O . LEU C 1 23 ? -42.744 0.712 53.674 1.00 134.76 24 LEU C O 1
ATOM 4748 N N . ILE C 1 24 ? -44.360 0.414 52.099 1.00 125.72 25 ILE C N 1
ATOM 4749 C CA . ILE C 1 24 ? -44.357 -1.047 52.049 1.00 132.06 25 ILE C CA 1
ATOM 4750 C C . ILE C 1 24 ? -43.539 -1.471 50.831 1.00 133.65 25 ILE C C 1
ATOM 4751 O O . ILE C 1 24 ? -42.702 -2.349 50.945 1.00 140.96 25 ILE C O 1
ATOM 4756 N N . GLU C 1 25 ? -43.751 -0.824 49.689 1.00 128.04 26 GLU C N 1
ATOM 4757 C CA . GLU C 1 25 ? -43.030 -1.106 48.464 1.00 130.04 26 GLU C CA 1
ATOM 4758 C C . GLU C 1 25 ? -42.706 0.151 47.669 1.00 124.55 26 GLU C C 1
ATOM 4759 O O . GLU C 1 25 ? -43.500 1.098 47.609 1.00 118.63 26 GLU C O 1
ATOM 4765 N N . CYS C 1 26 ? -41.536 0.146 47.032 1.00 127.71 27 CYS C N 1
ATOM 4766 C CA . CYS C 1 26 ? -41.094 1.198 46.117 1.00 125.03 27 CYS C CA 1
ATOM 4767 C C . CYS C 1 26 ? -40.567 0.528 44.932 1.00 130.09 27 CYS C C 1
ATOM 4768 O O . CYS C 1 26 ? -39.768 -0.405 45.050 1.00 136.74 27 CYS C O 1
ATOM 4771 N N . TYR C 1 27 ? -41.071 0.926 43.784 1.00 128.28 28 TYR C N 1
ATOM 4772 C CA . TYR C 1 27 ? -40.723 0.253 42.546 1.00 134.28 28 TYR C CA 1
ATOM 4773 C C . TYR C 1 27 ? -40.929 1.108 41.328 1.00 133.08 28 TYR C C 1
ATOM 4774 O O . TYR C 1 27 ? -41.499 2.181 41.420 1.00 127.36 28 TYR C O 1
ATOM 4783 N N . SER C 1 28 ? -40.446 0.626 40.188 1.00 139.81 29 SER C N 1
ATOM 4784 C CA . SER C 1 28 ? -40.563 1.222 38.875 1.00 141.98 29 SER C CA 1
ATOM 4785 C C . SER C 1 28 ? -40.134 2.669 38.823 1.00 138.25 29 SER C C 1
ATOM 4786 O O . SER C 1 28 ? -40.917 3.526 38.387 1.00 134.74 29 SER C O 1
ATOM 4789 N N . LEU C 1 29 ? -38.892 2.961 39.257 1.00 140.27 30 LEU C N 1
ATOM 4790 C CA . LEU C 1 29 ? -38.411 4.336 39.110 1.00 138.94 30 LEU C CA 1
ATOM 4791 C C . LEU C 1 29 ? -38.063 4.460 37.621 1.00 145.79 30 LEU C C 1
ATOM 4792 O O . LEU C 1 29 ? -37.078 3.886 37.160 1.00 153.03 30 LEU C O 1
ATOM 4797 N N . ASP C 1 30 ? -38.954 5.090 36.868 1.00 144.66 31 ASP C N 1
ATOM 4798 C CA . ASP C 1 30 ? -38.845 5.284 35.432 1.00 152.05 31 ASP C CA 1
ATOM 4799 C C . ASP C 1 30 ? -38.149 6.617 35.216 1.00 153.48 31 ASP C C 1
ATOM 4800 O O . ASP C 1 30 ? -38.734 7.676 35.462 1.00 148.93 31 ASP C O 1
ATOM 4805 N N . ASP C 1 31 ? -36.877 6.567 34.810 1.00 160.71 32 ASP C N 1
ATOM 4806 C CA . ASP C 1 31 ? -36.066 7.767 34.597 1.00 164.39 32 ASP C CA 1
ATOM 4807 C C . ASP C 1 31 ? -36.627 8.639 33.470 1.00 168.51 32 ASP C C 1
ATOM 4808 O O . ASP C 1 31 ? -36.722 9.852 33.647 1.00 167.52 32 ASP C O 1
ATOM 4813 N N . LYS C 1 32 ? -37.060 8.018 32.355 1.00 174.36 33 LYS C N 1
ATOM 4814 C CA . LYS C 1 32 ? -37.629 8.730 31.214 1.00 180.50 33 LYS C CA 1
ATOM 4815 C C . LYS C 1 32 ? -38.957 9.413 31.541 1.00 173.66 33 LYS C C 1
ATOM 4816 O O . LYS C 1 32 ? -39.117 10.586 31.197 1.00 175.70 33 LYS C O 1
ATOM 4822 N N . ALA C 1 33 ? -39.898 8.697 32.198 1.00 166.54 34 ALA C N 1
ATOM 4823 C CA . ALA C 1 33 ? -41.211 9.239 32.562 1.00 160.46 34 ALA C CA 1
ATOM 4824 C C . ALA C 1 33 ? -41.185 10.125 33.819 1.00 151.60 34 ALA C C 1
ATOM 4825 O O . ALA C 1 33 ? -42.141 10.878 34.063 1.00 147.87 34 ALA C O 1
ATOM 4827 N N . GLU C 1 34 ? -40.077 10.042 34.604 1.00 149.63 35 GLU C N 1
ATOM 4828 C CA . GLU C 1 34 ? -39.841 10.757 35.874 1.00 143.37 35 GLU C CA 1
ATOM 4829 C C . GLU C 1 34 ? -40.930 10.435 36.887 1.00 134.62 35 GLU C C 1
ATOM 4830 O O . GLU C 1 34 ? -41.489 11.319 37.542 1.00 130.43 35 GLU C O 1
ATOM 4836 N N . THR C 1 35 ? -41.249 9.126 36.962 1.00 133.24 36 THR C N 1
ATOM 4837 C CA . THR C 1 35 ? -42.256 8.525 37.837 1.00 126.64 36 THR C CA 1
ATOM 4838 C C . THR C 1 35 ? -41.692 7.366 38.616 1.00 125.35 36 THR C C 1
ATOM 4839 O O . THR C 1 35 ? -40.669 6.790 38.264 1.00 130.20 36 THR C O 1
ATOM 4843 N N . PHE C 1 36 ? -42.346 7.057 39.702 1.00 119.80 37 PHE C N 1
ATOM 4844 C CA . PHE C 1 36 ? -42.024 5.931 40.549 1.00 119.25 37 PHE C CA 1
ATOM 4845 C C . PHE C 1 36 ? -43.329 5.482 41.142 1.00 114.98 37 PHE C C 1
ATOM 4846 O O . PHE C 1 36 ? -44.228 6.297 41.330 1.00 110.88 37 PHE C O 1
ATOM 4854 N N . LYS C 1 37 ? -43.474 4.209 41.356 1.00 117.04 38 LYS C N 1
ATOM 4855 C CA . LYS C 1 37 ? -44.681 3.706 41.941 1.00 114.48 38 LYS C CA 1
ATOM 4856 C C . LYS C 1 37 ? -44.427 3.472 43.436 1.00 112.21 38 LYS C C 1
ATOM 4857 O O . LYS C 1 37 ? -43.290 3.201 43.872 1.00 114.83 38 LYS C O 1
ATOM 4863 N N . VAL C 1 38 ? -45.469 3.651 44.232 1.00 108.31 39 VAL C N 1
ATOM 4864 C CA . VAL C 1 38 ? -45.378 3.470 45.677 1.00 107.17 39 VAL C CA 1
ATOM 4865 C C . VAL C 1 38 ? -46.561 2.651 46.203 1.00 107.21 39 VAL C C 1
ATOM 4866 O O . VAL C 1 38 ? -47.649 2.700 45.632 1.00 105.99 39 VAL C O 1
ATOM 4870 N N . ASN C 1 39 ? -46.332 1.859 47.236 1.00 110.00 40 ASN C N 1
ATOM 4871 C CA . ASN C 1 39 ? -47.367 1.057 47.879 1.00 111.55 40 ASN C CA 1
ATOM 4872 C C . ASN C 1 39 ? -47.101 1.280 49.342 1.00 111.69 40 ASN C C 1
ATOM 4873 O O . ASN C 1 39 ? -46.013 0.966 49.827 1.00 115.45 40 ASN C O 1
ATOM 4878 N N . ALA C 1 40 ? -48.033 1.926 50.028 1.00 108.58 41 ALA C N 1
ATOM 4879 C CA . ALA C 1 40 ? -47.804 2.311 51.410 1.00 109.68 41 ALA C CA 1
ATOM 4880 C C . ALA C 1 40 ? -49.046 2.361 52.239 1.00 109.50 41 ALA C C 1
ATOM 4881 O O . ALA C 1 40 ? -50.156 2.217 51.723 1.00 107.82 41 ALA C O 1
ATOM 4883 N N . PHE C 1 41 ? -48.850 2.582 53.536 1.00 112.42 42 PHE C N 1
ATOM 4884 C CA . PHE C 1 41 ? -49.926 2.773 54.463 1.00 113.45 42 PHE C CA 1
ATOM 4885 C C . PHE C 1 41 ? -50.066 4.265 54.581 1.00 109.66 42 PHE C C 1
ATOM 4886 O O . PHE C 1 41 ? -49.069 4.989 54.506 1.00 109.33 42 PHE C O 1
ATOM 4894 N N . LEU C 1 42 ? -51.284 4.755 54.702 1.00 107.83 43 LEU C N 1
ATOM 4895 C CA . LEU C 1 42 ? -51.513 6.183 54.951 1.00 105.88 43 LEU C CA 1
ATOM 4896 C C . LEU C 1 42 ? -52.348 6.220 56.237 1.00 110.22 43 LEU C C 1
ATOM 4897 O O . LEU C 1 42 ? -53.424 5.595 56.298 1.00 111.05 43 LEU C O 1
ATOM 4902 N N . SER C 1 43 ? -51.816 6.874 57.279 1.00 114.44 44 SER C N 1
ATOM 4903 C CA . SER C 1 43 ? -52.511 6.987 58.545 1.00 120.22 44 SER C CA 1
ATOM 4904 C C . SER C 1 43 ? -52.986 8.405 58.760 1.00 119.74 44 SER C C 1
ATOM 4905 O O . SER C 1 43 ? -52.241 9.350 58.507 1.00 118.41 44 SER C O 1
ATOM 4908 N N . LEU C 1 44 ? -54.230 8.555 59.220 1.00 121.74 45 LEU C N 1
ATOM 4909 C CA . LEU C 1 44 ? -54.841 9.870 59.470 1.00 122.70 45 LEU C CA 1
ATOM 4910 C C . LEU C 1 44 ? -55.463 9.916 60.865 1.00 131.10 45 LEU C C 1
ATOM 4911 O O . LEU C 1 44 ? -56.059 8.917 61.271 1.00 134.06 45 LEU C O 1
ATOM 4916 N N . SER C 1 45 ? -55.319 11.043 61.603 1.00 136.38 46 SER C N 1
ATOM 4917 C CA . SER C 1 45 ? -55.879 11.198 62.946 1.00 146.04 46 SER C CA 1
ATOM 4918 C C . SER C 1 45 ? -56.453 12.570 63.111 1.00 149.10 46 SER C C 1
ATOM 4919 O O . SER C 1 45 ? -55.792 13.545 62.768 1.00 148.93 46 SER C O 1
ATOM 4922 N N . TRP C 1 46 ? -57.679 12.663 63.640 1.00 152.92 47 TRP C N 1
ATOM 4923 C CA . TRP C 1 46 ? -58.360 13.937 63.894 1.00 157.43 47 TRP C CA 1
ATOM 4924 C C . TRP C 1 46 ? -59.353 13.764 65.020 1.00 166.81 47 TRP C C 1
ATOM 4925 O O . TRP C 1 46 ? -59.805 12.646 65.263 1.00 167.42 47 TRP C O 1
ATOM 4936 N N . LYS C 1 47 ? -59.687 14.857 65.715 1.00 175.16 48 LYS C N 1
ATOM 4937 C CA . LYS C 1 47 ? -60.634 14.809 66.821 1.00 185.69 48 LYS C CA 1
ATOM 4938 C C . LYS C 1 47 ? -62.060 15.140 66.349 1.00 183.39 48 LYS C C 1
ATOM 4939 O O . LYS C 1 47 ? -62.302 16.202 65.768 1.00 181.01 48 LYS C O 1
ATOM 4945 N N . ASP C 1 48 ? -62.992 14.212 66.591 1.00 185.26 49 ASP C N 1
ATOM 4946 C CA . ASP C 1 48 ? -64.404 14.384 66.285 1.00 185.40 49 ASP C CA 1
ATOM 4947 C C . ASP C 1 48 ? -65.166 14.142 67.588 1.00 198.25 49 ASP C C 1
ATOM 4948 O O . ASP C 1 48 ? -65.376 12.992 67.985 1.00 200.76 49 ASP C O 1
ATOM 4953 N N . ARG C 1 49 ? -65.518 15.243 68.283 1.00 207.75 50 ARG C N 1
ATOM 4954 C CA . ARG C 1 49 ? -66.208 15.223 69.566 1.00 222.04 50 ARG C CA 1
ATOM 4955 C C . ARG C 1 49 ? -67.568 14.557 69.522 1.00 223.72 50 ARG C C 1
ATOM 4956 O O . ARG C 1 49 ? -67.966 13.948 70.513 1.00 236.85 50 ARG C O 1
ATOM 4964 N N . ARG C 1 50 ? -68.254 14.615 68.369 1.00 214.31 51 ARG C N 1
ATOM 4965 C CA . ARG C 1 50 ? -69.568 13.996 68.169 1.00 215.80 51 ARG C CA 1
ATOM 4966 C C . ARG C 1 50 ? -69.505 12.486 68.359 1.00 215.12 51 ARG C C 1
ATOM 4967 O O . ARG C 1 50 ? -70.532 11.846 68.587 1.00 220.82 51 ARG C O 1
ATOM 4975 N N . LEU C 1 51 ? -68.290 11.934 68.276 1.00 209.32 52 LEU C N 1
ATOM 4976 C CA . LEU C 1 51 ? -68.008 10.509 68.381 1.00 208.78 52 LEU C CA 1
ATOM 4977 C C . LEU C 1 51 ? -67.467 10.073 69.735 1.00 220.15 52 LEU C C 1
ATOM 4978 O O . LEU C 1 51 ? -67.266 8.873 69.944 1.00 222.40 52 LEU C O 1
ATOM 4983 N N . ALA C 1 52 ? -67.262 11.034 70.661 1.00 228.80 53 ALA C N 1
ATOM 4984 C CA . ALA C 1 52 ? -66.763 10.768 72.010 1.00 266.57 53 ALA C CA 1
ATOM 4985 C C . ALA C 1 52 ? -67.725 9.886 72.798 1.00 271.81 53 ALA C C 1
ATOM 4986 O O . ALA C 1 52 ? -68.935 9.947 72.581 1.00 271.76 53 ALA C O 1
ATOM 4988 N N . PHE C 1 53 ? -67.182 9.041 73.683 1.00 273.08 54 PHE C N 1
ATOM 4989 C CA . PHE C 1 53 ? -67.967 8.112 74.490 1.00 272.94 54 PHE C CA 1
ATOM 4990 C C . PHE C 1 53 ? -67.338 7.877 75.859 1.00 273.01 54 PHE C C 1
ATOM 4991 O O . PHE C 1 53 ? -66.158 8.171 76.055 1.00 273.54 54 PHE C O 1
ATOM 4999 N N . ASP C 1 54 ? -68.128 7.348 76.805 1.00 272.50 55 ASP C N 1
ATOM 5000 C CA . ASP C 1 54 ? -67.647 7.036 78.145 1.00 272.62 55 ASP C CA 1
ATOM 5001 C C . ASP C 1 54 ? -67.082 5.607 78.164 1.00 273.18 55 ASP C C 1
ATOM 5002 O O . ASP C 1 54 ? -67.772 4.674 77.736 1.00 272.96 55 ASP C O 1
ATOM 5007 N N . PRO C 1 55 ? -65.833 5.425 78.660 1.00 273.94 56 PRO C N 1
ATOM 5008 C CA . PRO C 1 55 ? -65.235 4.078 78.656 1.00 274.52 56 PRO C CA 1
ATOM 5009 C C . PRO C 1 55 ? -65.847 3.080 79.648 1.00 274.19 56 PRO C C 1
ATOM 5010 O O . PRO C 1 55 ? -65.964 1.904 79.306 1.00 274.28 56 PRO C O 1
ATOM 5014 N N . VAL C 1 56 ? -66.252 3.531 80.852 1.00 273.77 57 VAL C N 1
ATOM 5015 C CA . VAL C 1 56 ? -66.835 2.645 81.874 1.00 273.35 57 VAL C CA 1
ATOM 5016 C C . VAL C 1 56 ? -68.290 2.220 81.506 1.00 272.30 57 VAL C C 1
ATOM 5017 O O . VAL C 1 56 ? -68.642 1.058 81.731 1.00 272.07 57 VAL C O 1
ATOM 5021 N N . ARG C 1 57 ? -69.111 3.135 80.918 1.00 271.70 58 ARG C N 1
ATOM 5022 C CA . ARG C 1 57 ? -70.503 2.843 80.534 1.00 270.81 58 ARG C CA 1
ATOM 5023 C C . ARG C 1 57 ? -70.624 1.956 79.294 1.00 271.17 58 ARG C C 1
ATOM 5024 O O . ARG C 1 57 ? -71.429 1.023 79.302 1.00 270.75 58 ARG C O 1
ATOM 5032 N N . SER C 1 58 ? -69.851 2.250 78.233 1.00 271.93 59 SER C N 1
ATOM 5033 C CA . SER C 1 58 ? -69.888 1.500 76.977 1.00 272.40 59 SER C CA 1
ATOM 5034 C C . SER C 1 58 ? -69.323 0.078 77.070 1.00 272.86 59 SER C C 1
ATOM 5035 O O . SER C 1 58 ? -69.772 -0.798 76.330 1.00 272.96 59 SER C O 1
ATOM 5038 N N . GLY C 1 59 ? -68.322 -0.124 77.931 1.00 273.25 60 GLY C N 1
ATOM 5039 C CA . GLY C 1 59 ? -67.651 -1.413 78.118 1.00 273.74 60 GLY C CA 1
ATOM 5040 C C . GLY C 1 59 ? -66.483 -1.608 77.170 1.00 274.72 60 GLY C C 1
ATOM 5041 O O . GLY C 1 59 ? -65.489 -2.267 77.500 1.00 275.34 60 GLY C O 1
ATOM 5042 N N . VAL C 1 60 ? -66.587 -0.996 75.995 1.00 274.84 61 VAL C N 1
ATOM 5043 C CA . VAL C 1 60 ? -65.564 -1.046 74.965 1.00 275.65 61 VAL C CA 1
ATOM 5044 C C . VAL C 1 60 ? -64.594 0.132 75.104 1.00 275.96 61 VAL C C 1
ATOM 5045 O O . VAL C 1 60 ? -65.012 1.262 75.400 1.00 275.48 61 VAL C O 1
ATOM 5049 N N . ARG C 1 61 ? -63.304 -0.135 74.909 1.00 276.76 62 ARG C N 1
ATOM 5050 C CA . ARG C 1 61 ? -62.288 0.904 75.024 1.00 277.12 62 ARG C CA 1
ATOM 5051 C C . ARG C 1 61 ? -62.034 1.607 73.690 1.00 277.13 62 ARG C C 1
ATOM 5052 O O . ARG C 1 61 ? -61.537 2.737 73.666 1.00 276.95 62 ARG C O 1
ATOM 5060 N N . VAL C 1 62 ? -62.452 0.959 72.589 1.00 276.92 63 VAL C N 1
ATOM 5061 C CA . VAL C 1 62 ? -62.342 1.455 71.215 1.00 246.66 63 VAL C CA 1
ATOM 5062 C C . VAL C 1 62 ? -63.583 1.076 70.423 1.00 236.28 63 VAL C C 1
ATOM 5063 O O . VAL C 1 62 ? -64.151 0.000 70.625 1.00 272.55 63 VAL C O 1
ATOM 5067 N N . LYS C 1 63 ? -63.997 1.953 69.513 1.00 225.47 64 LYS C N 1
ATOM 5068 C CA . LYS C 1 63 ? -65.140 1.720 68.644 1.00 220.91 64 LYS C CA 1
ATOM 5069 C C . LYS C 1 63 ? -64.678 1.749 67.191 1.00 206.56 64 LYS C C 1
ATOM 5070 O O . LYS C 1 63 ? -63.989 2.682 66.758 1.00 197.57 64 LYS C O 1
ATOM 5076 N N . THR C 1 64 ? -65.017 0.698 66.456 1.00 205.85 65 THR C N 1
ATOM 5077 C CA . THR C 1 64 ? -64.627 0.561 65.069 1.00 194.59 65 THR C CA 1
ATOM 5078 C C . THR C 1 64 ? -65.798 0.969 64.203 1.00 190.48 65 THR C C 1
ATOM 5079 O O . THR C 1 64 ? -66.910 0.496 64.420 1.00 198.33 65 THR C O 1
ATOM 5083 N N . TYR C 1 65 ? -65.552 1.862 63.233 1.00 179.45 66 TYR C N 1
ATOM 5084 C CA . TYR C 1 65 ? -66.573 2.340 62.296 1.00 175.73 66 TYR C CA 1
ATOM 5085 C C . TYR C 1 65 ? -66.244 1.998 60.832 1.00 167.77 66 TYR C C 1
ATOM 5086 O O . TYR C 1 65 ? -65.079 1.721 60.493 1.00 162.27 66 TYR C O 1
ATOM 5095 N N . GLU C 1 66 ? -67.289 2.025 59.975 1.00 168.31 67 GLU C N 1
ATOM 5096 C CA . GLU C 1 66 ? -67.182 1.843 58.533 1.00 162.58 67 GLU C CA 1
ATOM 5097 C C . GLU C 1 66 ? -66.964 3.253 57.955 1.00 153.41 67 GLU C C 1
ATOM 5098 O O . GLU C 1 66 ? -67.542 4.210 58.502 1.00 154.31 67 GLU C O 1
ATOM 5104 N N . PRO C 1 67 ? -66.117 3.431 56.891 1.00 145.73 68 PRO C N 1
ATOM 5105 C CA . PRO C 1 67 ? -65.852 4.793 56.372 1.00 138.31 68 PRO C CA 1
ATOM 5106 C C . PRO C 1 67 ? -67.073 5.669 56.086 1.00 140.44 68 PRO C C 1
ATOM 5107 O O . PRO C 1 67 ? -67.025 6.875 56.310 1.00 137.85 68 PRO C O 1
ATOM 5111 N N . GLU C 1 68 ? -68.164 5.063 55.600 1.00 146.51 69 GLU C N 1
ATOM 5112 C CA . GLU C 1 68 ? -69.418 5.747 55.277 1.00 150.61 69 GLU C CA 1
ATOM 5113 C C . GLU C 1 68 ? -70.153 6.243 56.508 1.00 156.29 69 GLU C C 1
ATOM 5114 O O . GLU C 1 68 ? -70.800 7.286 56.424 1.00 157.73 69 GLU C O 1
ATOM 5120 N N . ALA C 1 69 ? -70.017 5.528 57.649 1.00 160.61 70 ALA C N 1
ATOM 5121 C CA . ALA C 1 69 ? -70.671 5.848 58.921 1.00 167.80 70 ALA C CA 1
ATOM 5122 C C . ALA C 1 69 ? -70.243 7.166 59.549 1.00 164.74 70 ALA C C 1
ATOM 5123 O O . ALA C 1 69 ? -71.058 7.808 60.205 1.00 170.87 70 ALA C O 1
ATOM 5125 N N . ILE C 1 70 ? -68.978 7.568 59.368 1.00 156.65 71 ILE C N 1
ATOM 5126 C CA . ILE C 1 70 ? -68.450 8.803 59.970 1.00 154.87 71 ILE C CA 1
ATOM 5127 C C . ILE C 1 70 ? -67.867 9.778 58.944 1.00 146.83 71 ILE C C 1
ATOM 5128 O O . ILE C 1 70 ? -67.715 9.433 57.763 1.00 141.83 71 ILE C O 1
ATOM 5133 N N . TRP C 1 71 ? -67.527 10.996 59.401 1.00 146.99 72 TRP C N 1
ATOM 5134 C CA . TRP C 1 71 ? -66.896 11.997 58.547 1.00 141.13 72 TRP C CA 1
ATOM 5135 C C . TRP C 1 71 ? -65.411 11.699 58.489 1.00 135.04 72 TRP C C 1
ATOM 5136 O O . TRP C 1 71 ? -64.780 11.513 59.541 1.00 137.34 72 TRP C O 1
ATOM 5147 N N . ILE C 1 72 ? -64.848 11.684 57.260 1.00 128.43 73 ILE C N 1
ATOM 5148 C CA . ILE C 1 72 ? -63.427 11.433 57.005 1.00 122.83 73 ILE C CA 1
ATOM 5149 C C . ILE C 1 72 ? -62.872 12.545 56.105 1.00 119.08 73 ILE C C 1
ATOM 5150 O O . ILE C 1 72 ? -63.526 12.882 55.116 1.00 118.51 73 ILE C O 1
ATOM 5155 N N . PRO C 1 73 ? -61.701 13.134 56.420 1.00 117.90 74 PRO C N 1
ATOM 5156 C CA . PRO C 1 73 ? -61.177 14.230 55.577 1.00 115.71 74 PRO C CA 1
ATOM 5157 C C . PRO C 1 73 ? -60.779 13.763 54.183 1.00 110.10 74 PRO C C 1
ATOM 5158 O O . PRO C 1 73 ? -60.215 12.674 54.054 1.00 107.02 74 PRO C O 1
ATOM 5162 N N . GLU C 1 74 ? -61.109 14.545 53.137 1.00 110.15 75 GLU C N 1
ATOM 5163 C CA . GLU C 1 74 ? -60.739 14.210 51.761 1.00 106.68 75 GLU C CA 1
ATOM 5164 C C . GLU C 1 74 ? -59.251 14.634 51.585 1.00 103.89 75 GLU C C 1
ATOM 5165 O O . GLU C 1 74 ? -58.949 15.815 51.301 1.00 105.57 75 GLU C O 1
ATOM 5171 N N . ILE C 1 75 ? -58.333 13.673 51.801 1.00 100.86 76 ILE C N 1
ATOM 5172 C CA . ILE C 1 75 ? -56.899 13.875 51.642 1.00 98.95 76 ILE C CA 1
ATOM 5173 C C . ILE C 1 75 ? -56.576 13.394 50.234 1.00 96.29 76 ILE C C 1
ATOM 5174 O O . ILE C 1 75 ? -57.056 12.323 49.826 1.00 95.16 76 ILE C O 1
ATOM 5179 N N . ARG C 1 76 ? -55.820 14.216 49.472 1.00 96.65 77 ARG C N 1
ATOM 5180 C CA . ARG C 1 76 ? -55.401 13.909 48.096 1.00 95.62 77 ARG C CA 1
ATOM 5181 C C . ARG C 1 76 ? -53.888 14.045 47.916 1.00 94.96 77 ARG C C 1
ATOM 5182 O O . ARG C 1 76 ? -53.216 14.693 48.715 1.00 96.26 77 ARG C O 1
ATOM 5190 N N . PHE C 1 77 ? -53.351 13.401 46.891 1.00 94.12 78 PHE C N 1
ATOM 5191 C CA . PHE C 1 77 ? -51.928 13.544 46.602 1.00 94.36 78 PHE C CA 1
ATOM 5192 C C . PHE C 1 77 ? -51.832 14.535 45.481 1.00 97.47 78 PHE C C 1
ATOM 5193 O O . PHE C 1 77 ? -52.667 14.477 44.550 1.00 98.90 78 PHE C O 1
ATOM 5201 N N . VAL C 1 78 ? -50.842 15.440 45.548 1.00 99.86 79 VAL C N 1
ATOM 5202 C CA . VAL C 1 78 ? -50.704 16.455 44.515 1.00 104.37 79 VAL C CA 1
ATOM 5203 C C . VAL C 1 78 ? -50.091 15.858 43.240 1.00 105.32 79 VAL C C 1
ATOM 5204 O O . VAL C 1 78 ? -50.708 15.857 42.156 1.00 107.99 79 VAL C O 1
ATOM 5208 N N . ASN C 1 79 ? -48.865 15.352 43.388 1.00 104.36 80 ASN C N 1
ATOM 5209 C CA . ASN C 1 79 ? -48.054 14.875 42.278 1.00 106.53 80 ASN C CA 1
ATOM 5210 C C . ASN C 1 79 ? -48.278 13.395 41.909 1.00 104.22 80 ASN C C 1
ATOM 5211 O O . ASN C 1 79 ? -47.315 12.627 41.810 1.00 104.49 80 ASN C O 1
ATOM 5216 N N . VAL C 1 80 ? -49.544 12.996 41.683 1.00 103.45 81 VAL C N 1
ATOM 5217 C CA . VAL C 1 80 ? -49.885 11.630 41.250 1.00 103.32 81 VAL C CA 1
ATOM 5218 C C . VAL C 1 80 ? -50.513 11.696 39.878 1.00 108.56 81 VAL C C 1
ATOM 5219 O O . VAL C 1 80 ? -51.216 12.677 39.566 1.00 110.90 81 VAL C O 1
ATOM 5223 N N . GLU C 1 81 ? -50.260 10.685 39.050 1.00 111.76 82 GLU C N 1
ATOM 5224 C CA . GLU C 1 81 ? -50.822 10.647 37.703 1.00 118.76 82 GLU C CA 1
ATOM 5225 C C . GLU C 1 81 ? -52.345 10.595 37.783 1.00 119.48 82 GLU C C 1
ATOM 5226 O O . GLU C 1 81 ? -53.011 11.572 37.395 1.00 122.93 82 GLU C O 1
ATOM 5232 N N . ASN C 1 82 ? -52.884 9.508 38.383 1.00 116.86 83 ASN C N 1
ATOM 5233 C CA . ASN C 1 82 ? -54.311 9.356 38.676 1.00 117.68 83 ASN C CA 1
ATOM 5234 C C . ASN C 1 82 ? -54.464 9.258 40.175 1.00 110.63 83 ASN C C 1
ATOM 5235 O O . ASN C 1 82 ? -53.445 9.167 40.901 1.00 106.20 83 ASN C O 1
ATOM 5240 N N . ALA C 1 83 ? -55.724 9.304 40.655 1.00 110.80 84 ALA C N 1
ATOM 5241 C CA . ALA C 1 83 ? -55.937 9.207 42.099 1.00 105.76 84 ALA C CA 1
ATOM 5242 C C . ALA C 1 83 ? -55.494 7.826 42.618 1.00 104.51 84 ALA C C 1
ATOM 5243 O O . ALA C 1 83 ? -55.658 6.811 41.884 1.00 109.02 84 ALA C O 1
ATOM 5245 N N . ARG C 1 84 ? -54.899 7.817 43.870 1.00 99.85 85 ARG C N 1
ATOM 5246 C CA . ARG C 1 84 ? -54.392 6.608 44.526 1.00 99.37 85 ARG C CA 1
ATOM 5247 C C . ARG C 1 84 ? -55.480 5.516 44.601 1.00 103.20 85 ARG C C 1
ATOM 5248 O O . ARG C 1 84 ? -56.681 5.830 44.708 1.00 104.42 85 ARG C O 1
ATOM 5256 N N . ASP C 1 85 ? -55.052 4.246 44.492 1.00 106.26 86 ASP C N 1
ATOM 5257 C CA . ASP C 1 85 ? -55.919 3.097 44.646 1.00 111.40 86 ASP C CA 1
ATOM 5258 C C . ASP C 1 85 ? -55.889 2.875 46.163 1.00 109.09 86 ASP C C 1
ATOM 5259 O O . ASP C 1 85 ? -54.818 2.599 46.713 1.00 108.15 86 ASP C O 1
ATOM 5264 N N . ALA C 1 86 ? -56.998 3.137 46.866 1.00 108.71 87 ALA C N 1
ATOM 5265 C CA . ALA C 1 86 ? -56.936 3.009 48.330 1.00 107.68 87 ALA C CA 1
ATOM 5266 C C . ALA C 1 86 ? -57.946 2.050 48.863 1.00 113.34 87 ALA C C 1
ATOM 5267 O O . ALA C 1 86 ? -59.044 1.934 48.317 1.00 116.90 87 ALA C O 1
ATOM 5269 N N . ASP C 1 87 ? -57.546 1.323 49.904 1.00 115.41 88 ASP C N 1
ATOM 5270 C CA . ASP C 1 87 ? -58.333 0.295 50.570 1.00 122.05 88 ASP C CA 1
ATOM 5271 C C . ASP C 1 87 ? -58.229 0.603 52.057 1.00 121.55 88 ASP C C 1
ATOM 5272 O O . ASP C 1 87 ? -57.124 0.676 52.593 1.00 120.10 88 ASP C O 1
ATOM 5277 N N . VAL C 1 88 ? -59.364 0.865 52.712 1.00 123.68 89 VAL C N 1
ATOM 5278 C CA . VAL C 1 88 ? -59.349 1.198 54.138 1.00 124.92 89 VAL C CA 1
ATOM 5279 C C . VAL C 1 88 ? -59.069 -0.065 54.904 1.00 132.08 89 VAL C C 1
ATOM 5280 O O . VAL C 1 88 ? -59.721 -1.093 54.654 1.00 138.51 89 VAL C O 1
ATOM 5284 N N . VAL C 1 89 ? -58.052 -0.014 55.784 1.00 132.26 90 VAL C N 1
ATOM 5285 C CA . VAL C 1 89 ? -57.655 -1.159 56.612 1.00 140.11 90 VAL C CA 1
ATOM 5286 C C . VAL C 1 89 ? -58.426 -1.130 57.936 1.00 146.58 90 VAL C C 1
ATOM 5287 O O . VAL C 1 89 ? -59.038 -2.135 58.316 1.00 155.03 90 VAL C O 1
ATOM 5291 N N . ASP C 1 90 ? -58.417 0.037 58.613 1.00 143.81 91 ASP C N 1
ATOM 5292 C CA . ASP C 1 90 ? -59.051 0.214 59.910 1.00 150.61 91 ASP C CA 1
ATOM 5293 C C . ASP C 1 90 ? -59.393 1.664 60.270 1.00 146.64 91 ASP C C 1
ATOM 5294 O O . ASP C 1 90 ? -58.682 2.609 59.893 1.00 139.77 91 ASP C O 1
ATOM 5299 N N . ILE C 1 91 ? -60.491 1.820 61.030 1.00 152.17 92 ILE C N 1
ATOM 5300 C CA . ILE C 1 91 ? -60.961 3.084 61.587 1.00 151.49 92 ILE C CA 1
ATOM 5301 C C . ILE C 1 91 ? -61.266 2.816 63.047 1.00 162.49 92 ILE C C 1
ATOM 5302 O O . ILE C 1 91 ? -62.152 2.025 63.341 1.00 169.53 92 ILE C O 1
ATOM 5307 N N . SER C 1 92 ? -60.503 3.434 63.952 1.00 165.44 93 SER C N 1
ATOM 5308 C CA . SER C 1 92 ? -60.644 3.264 65.393 1.00 177.43 93 SER C CA 1
ATOM 5309 C C . SER C 1 92 ? -60.906 4.597 66.103 1.00 179.59 93 SER C C 1
ATOM 5310 O O . SER C 1 92 ? -60.232 5.582 65.815 1.00 174.02 93 SER C O 1
ATOM 5313 N N . VAL C 1 93 ? -61.881 4.639 67.021 1.00 188.71 94 VAL C N 1
ATOM 5314 C CA . VAL C 1 93 ? -62.198 5.863 67.759 1.00 193.17 94 VAL C CA 1
ATOM 5315 C C . VAL C 1 93 ? -61.939 5.641 69.243 1.00 207.62 94 VAL C C 1
ATOM 5316 O O . VAL C 1 93 ? -62.456 4.675 69.799 1.00 216.67 94 VAL C O 1
ATOM 5320 N N . SER C 1 94 ? -61.134 6.522 69.876 1.00 211.20 95 SER C N 1
ATOM 5321 C CA . SER C 1 94 ? -60.820 6.485 71.308 1.00 226.47 95 SER C CA 1
ATOM 5322 C C . SER C 1 94 ? -61.945 7.191 72.113 1.00 239.76 95 SER C C 1
ATOM 5323 O O . SER C 1 94 ? -62.705 7.948 71.509 1.00 229.15 95 SER C O 1
ATOM 5326 N N . PRO C 1 95 ? -62.098 6.973 73.447 1.00 273.48 96 PRO C N 1
ATOM 5327 C CA . PRO C 1 95 ? -63.203 7.622 74.183 1.00 274.62 96 PRO C CA 1
ATOM 5328 C C . PRO C 1 95 ? -63.346 9.139 74.028 1.00 273.95 96 PRO C C 1
ATOM 5329 O O . PRO C 1 95 ? -64.472 9.622 74.005 1.00 273.62 96 PRO C O 1
ATOM 5333 N N . ASP C 1 96 ? -62.232 9.878 73.901 1.00 273.77 97 ASP C N 1
ATOM 5334 C CA . ASP C 1 96 ? -62.248 11.338 73.758 1.00 273.36 97 ASP C CA 1
ATOM 5335 C C . ASP C 1 96 ? -62.719 11.819 72.378 1.00 255.34 97 ASP C C 1
ATOM 5336 O O . ASP C 1 96 ? -62.922 13.021 72.173 1.00 255.21 97 ASP C O 1
ATOM 5341 N N . GLY C 1 97 ? -62.880 10.884 71.450 1.00 228.90 98 GLY C N 1
ATOM 5342 C CA . GLY C 1 97 ? -63.312 11.171 70.086 1.00 215.17 98 GLY C CA 1
ATOM 5343 C C . GLY C 1 97 ? -62.188 11.343 69.082 1.00 203.15 98 GLY C C 1
ATOM 5344 O O . GLY C 1 97 ? -62.396 11.931 68.023 1.00 193.22 98 GLY C O 1
ATOM 5345 N N . THR C 1 98 ? -60.992 10.841 69.400 1.00 205.04 99 THR C N 1
ATOM 5346 C CA . THR C 1 98 ? -59.860 10.906 68.488 1.00 194.93 99 THR C CA 1
ATOM 5347 C C . THR C 1 98 ? -59.994 9.721 67.526 1.00 185.24 99 THR C C 1
ATOM 5348 O O . THR C 1 98 ? -60.019 8.561 67.953 1.00 189.50 99 THR C O 1
ATOM 5352 N N . VAL C 1 99 ? -60.127 10.027 66.237 1.00 173.63 100 VAL C N 1
ATOM 5353 C CA . VAL C 1 99 ? -60.263 9.022 65.191 1.00 164.99 100 VAL C CA 1
ATOM 5354 C C . VAL C 1 99 ? -58.880 8.657 64.673 1.00 159.54 100 VAL C C 1
ATOM 5355 O O . VAL C 1 99 ? -58.038 9.534 64.467 1.00 156.80 100 VAL C O 1
ATOM 5359 N N . GLN C 1 100 ? -58.661 7.362 64.460 1.00 159.07 101 GLN C N 1
ATOM 5360 C CA . GLN C 1 100 ? -57.430 6.831 63.919 1.00 154.79 101 GLN C CA 1
ATOM 5361 C C . GLN C 1 100 ? -57.790 6.024 62.697 1.00 146.95 101 GLN C C 1
ATOM 5362 O O . GLN C 1 100 ? -58.441 4.985 62.789 1.00 150.12 101 GLN C O 1
ATOM 5368 N N . TYR C 1 101 ? -57.432 6.566 61.540 1.00 138.00 102 TYR C N 1
ATOM 5369 C CA . TYR C 1 101 ? -57.713 6.041 60.212 1.00 130.99 102 TYR C CA 1
ATOM 5370 C C . TYR C 1 101 ? -56.460 5.433 59.612 1.00 127.93 102 TYR C C 1
ATOM 5371 O O . TYR C 1 101 ? -55.381 6.023 59.733 1.00 127.27 102 TYR C O 1
ATOM 5380 N N . LEU C 1 102 ? -56.612 4.279 58.940 1.00 127.07 103 LEU C N 1
ATOM 5381 C CA . LEU C 1 102 ? -55.511 3.617 58.264 1.00 124.93 103 LEU C CA 1
ATOM 5382 C C . LEU C 1 102 ? -55.973 2.992 56.979 1.00 121.43 103 LEU C C 1
ATOM 5383 O O . LEU C 1 102 ? -56.917 2.198 56.975 1.00 125.05 103 LEU C O 1
ATOM 5388 N N . GLU C 1 103 ? -55.278 3.314 55.883 1.00 115.70 104 GLU C N 1
ATOM 5389 C CA . GLU C 1 103 ? -55.561 2.760 54.560 1.00 113.40 104 GLU C CA 1
ATOM 5390 C C . GLU C 1 103 ? -54.274 2.353 53.929 1.00 112.19 104 GLU C C 1
ATOM 5391 O O . GLU C 1 103 ? -53.224 2.932 54.219 1.00 110.77 104 GLU C O 1
ATOM 5397 N N . ARG C 1 104 ? -54.341 1.337 53.087 1.00 114.02 105 ARG C N 1
ATOM 5398 C CA . ARG C 1 104 ? -53.184 0.924 52.314 1.00 113.64 105 ARG C CA 1
ATOM 5399 C C . ARG C 1 104 ? -53.474 1.430 50.888 1.00 109.71 105 ARG C C 1
ATOM 5400 O O . ARG C 1 104 ? -54.566 1.194 50.344 1.00 111.19 105 ARG C O 1
ATOM 5408 N N . PHE C 1 105 ? -52.555 2.208 50.332 1.00 105.80 106 PHE C N 1
ATOM 5409 C CA . PHE C 1 105 ? -52.751 2.708 48.996 1.00 103.20 106 PHE C CA 1
ATOM 5410 C C . PHE C 1 105 ? -51.580 2.373 48.103 1.00 104.12 106 PHE C C 1
ATOM 5411 O O . PHE C 1 105 ? -50.498 2.037 48.593 1.00 105.49 106 PHE C O 1
ATOM 5419 N N . SER C 1 106 ? -51.786 2.500 46.800 1.00 104.37 107 SER C N 1
ATOM 5420 C CA . SER C 1 106 ? -50.753 2.334 45.790 1.00 105.95 107 SER C CA 1
ATOM 5421 C C . SER C 1 106 ? -50.940 3.513 44.880 1.00 103.77 107 SER C C 1
ATOM 5422 O O . SER C 1 106 ? -52.085 3.945 44.729 1.00 104.10 107 SER C O 1
ATOM 5425 N N . ALA C 1 107 ? -49.845 4.129 44.368 1.00 102.37 108 ALA C N 1
ATOM 5426 C CA . ALA C 1 107 ? -49.936 5.349 43.521 1.00 101.49 108 ALA C CA 1
ATOM 5427 C C . ALA C 1 107 ? -48.726 5.542 42.636 1.00 103.63 108 ALA C C 1
ATOM 5428 O O . ALA C 1 107 ? -47.618 5.145 43.032 1.00 104.05 108 ALA C O 1
ATOM 5430 N N . ARG C 1 108 ? -48.934 6.153 41.427 1.00 106.12 109 ARG C N 1
ATOM 5431 C CA . ARG C 1 108 ? -47.857 6.455 40.474 1.00 109.32 109 ARG C CA 1
ATOM 5432 C C . ARG C 1 108 ? -47.514 7.896 40.711 1.00 106.79 109 ARG C C 1
ATOM 5433 O O . ARG C 1 108 ? -48.351 8.761 40.468 1.00 106.93 109 ARG C O 1
ATOM 5441 N N . VAL C 1 109 ? -46.318 8.165 41.228 1.00 105.58 110 VAL C N 1
ATOM 5442 C CA . VAL C 1 109 ? -45.922 9.506 41.610 1.00 104.50 110 VAL C CA 1
ATOM 5443 C C . VAL C 1 109 ? -45.054 10.182 40.560 1.00 109.25 110 VAL C C 1
ATOM 5444 O O . VAL C 1 109 ? -44.128 9.564 40.063 1.00 112.51 110 VAL C O 1
ATOM 5448 N N . LEU C 1 110 ? -45.376 11.451 40.227 1.00 110.68 111 LEU C N 1
ATOM 5449 C CA . LEU C 1 110 ? -44.628 12.341 39.354 1.00 116.33 111 LEU C CA 1
ATOM 5450 C C . LEU C 1 110 ? -43.610 13.044 40.271 1.00 116.84 111 LEU C C 1
ATOM 5451 O O . LEU C 1 110 ? -43.988 13.796 41.182 1.00 115.14 111 LEU C O 1
ATOM 5456 N N . SER C 1 111 ? -42.330 12.794 40.047 1.00 120.27 112 SER C N 1
ATOM 5457 C CA . SER C 1 111 ? -41.291 13.480 40.800 1.00 122.83 112 SER C CA 1
ATOM 5458 C C . SER C 1 111 ? -40.097 13.728 39.869 1.00 130.32 112 SER C C 1
ATOM 5459 O O . SER C 1 111 ? -39.511 12.775 39.309 1.00 132.24 112 SER C O 1
ATOM 5462 N N . PRO C 1 112 ? -39.798 15.025 39.632 1.00 135.75 113 PRO C N 1
ATOM 5463 C CA . PRO C 1 112 ? -38.696 15.360 38.732 1.00 144.20 113 PRO C CA 1
ATOM 5464 C C . PRO C 1 112 ? -37.353 14.847 39.228 1.00 147.12 113 PRO C C 1
ATOM 5465 O O . PRO C 1 112 ? -37.106 14.777 40.443 1.00 145.03 113 PRO C O 1
ATOM 5469 N N . LEU C 1 113 ? -36.502 14.460 38.271 1.00 153.06 114 LEU C N 1
ATOM 5470 C CA . LEU C 1 113 ? -35.157 13.958 38.547 1.00 157.62 114 LEU C CA 1
ATOM 5471 C C . LEU C 1 113 ? -34.087 14.858 37.924 1.00 168.16 114 LEU C C 1
ATOM 5472 O O . LEU C 1 113 ? -34.247 15.304 36.779 1.00 172.98 114 LEU C O 1
ATOM 5477 N N . ASP C 1 114 ? -33.010 15.142 38.694 1.00 173.04 115 ASP C N 1
ATOM 5478 C CA . ASP C 1 114 ? -31.878 15.961 38.254 1.00 184.45 115 ASP C CA 1
ATOM 5479 C C . ASP C 1 114 ? -30.783 15.031 37.768 1.00 190.40 115 ASP C C 1
ATOM 5480 O O . ASP C 1 114 ? -30.119 14.402 38.580 1.00 191.42 115 ASP C O 1
ATOM 5485 N N . PHE C 1 115 ? -30.603 14.941 36.450 1.00 195.40 116 PHE C N 1
ATOM 5486 C CA . PHE C 1 115 ? -29.627 14.049 35.837 1.00 202.26 116 PHE C CA 1
ATOM 5487 C C . PHE C 1 115 ? -28.242 14.674 35.594 1.00 215.27 116 PHE C C 1
ATOM 5488 O O . PHE C 1 115 ? -27.359 13.996 35.063 1.00 222.61 116 PHE C O 1
ATOM 5496 N N . ARG C 1 116 ? -28.029 15.929 36.017 1.00 219.21 117 ARG C N 1
ATOM 5497 C CA . ARG C 1 116 ? -26.764 16.642 35.838 1.00 255.41 117 ARG C CA 1
ATOM 5498 C C . ARG C 1 116 ? -25.529 15.853 36.265 1.00 266.18 117 ARG C C 1
ATOM 5499 O O . ARG C 1 116 ? -24.524 15.896 35.566 1.00 267.37 117 ARG C O 1
ATOM 5507 N N . ARG C 1 117 ? -25.619 15.096 37.362 1.00 253.07 118 ARG C N 1
ATOM 5508 C CA . ARG C 1 117 ? -24.504 14.315 37.895 1.00 265.27 118 ARG C CA 1
ATOM 5509 C C . ARG C 1 117 ? -24.548 12.803 37.569 1.00 263.87 118 ARG C C 1
ATOM 5510 O O . ARG C 1 117 ? -23.744 12.050 38.114 1.00 265.84 118 ARG C O 1
ATOM 5518 N N . PHE C 1 118 ? -25.436 12.373 36.655 1.00 230.60 119 PHE C N 1
ATOM 5519 C CA . PHE C 1 118 ? -25.601 10.974 36.248 1.00 224.57 119 PHE C CA 1
ATOM 5520 C C . PHE C 1 118 ? -24.294 10.368 35.748 1.00 268.53 119 PHE C C 1
ATOM 5521 O O . PHE C 1 118 ? -23.607 11.026 34.976 1.00 269.07 119 PHE C O 1
ATOM 5529 N N . PRO C 1 119 ? -23.911 9.136 36.157 1.00 269.10 120 PRO C N 1
ATOM 5530 C CA . PRO C 1 119 ? -24.616 8.196 37.042 1.00 227.69 120 PRO C CA 1
ATOM 5531 C C . PRO C 1 119 ? -24.235 8.292 38.517 1.00 227.84 120 PRO C C 1
ATOM 5532 O O . PRO C 1 119 ? -24.502 7.367 39.283 1.00 222.56 120 PRO C O 1
ATOM 5536 N N . MET C 1 120 ? -23.630 9.405 38.917 1.00 265.65 121 MET C N 1
ATOM 5537 C CA . MET C 1 120 ? -23.199 9.611 40.293 1.00 266.26 121 MET C CA 1
ATOM 5538 C C . MET C 1 120 ? -24.121 10.608 40.988 1.00 229.29 121 MET C C 1
ATOM 5539 O O . MET C 1 120 ? -23.685 11.401 41.814 1.00 247.21 121 MET C O 1
ATOM 5544 N N . ASP C 1 121 ? -25.416 10.524 40.671 1.00 215.83 122 ASP C N 1
ATOM 5545 C CA . ASP C 1 121 ? -26.458 11.410 41.176 1.00 206.79 122 ASP C CA 1
ATOM 5546 C C . ASP C 1 121 ? -27.221 10.887 42.366 1.00 198.71 122 ASP C C 1
ATOM 5547 O O . ASP C 1 121 ? -27.291 9.684 42.596 1.00 196.78 122 ASP C O 1
ATOM 5552 N N . SER C 1 122 ? -27.821 11.816 43.103 1.00 195.09 123 SER C N 1
ATOM 5553 C CA . SER C 1 122 ? -28.691 11.567 44.244 1.00 187.95 123 SER C CA 1
ATOM 5554 C C . SER C 1 122 ? -29.984 12.327 44.001 1.00 178.90 123 SER C C 1
ATOM 5555 O O . SER C 1 122 ? -29.957 13.379 43.364 1.00 181.34 123 SER C O 1
ATOM 5558 N N . GLN C 1 123 ? -31.115 11.793 44.462 1.00 169.59 124 GLN C N 1
ATOM 5559 C CA . GLN C 1 123 ? -32.418 12.427 44.256 1.00 161.41 124 GLN C CA 1
ATOM 5560 C C . GLN C 1 123 ? -33.252 12.470 45.527 1.00 156.42 124 GLN C C 1
ATOM 5561 O O . GLN C 1 123 ? -33.063 11.649 46.426 1.00 157.07 124 GLN C O 1
ATOM 5567 N N . THR C 1 124 ? -34.201 13.412 45.571 1.00 152.48 125 THR C N 1
ATOM 5568 C CA . THR C 1 124 ? -35.178 13.568 46.642 1.00 147.92 125 THR C CA 1
ATOM 5569 C C . THR C 1 124 ? -36.526 13.443 45.951 1.00 138.82 125 THR C C 1
ATOM 5570 O O . THR C 1 124 ? -36.945 14.347 45.225 1.00 138.33 125 THR C O 1
ATOM 5574 N N . LEU C 1 125 ? -37.151 12.270 46.084 1.00 133.00 126 LEU C N 1
ATOM 5575 C CA . LEU C 1 125 ? -38.465 11.981 45.510 1.00 125.49 126 LEU C CA 1
ATOM 5576 C C . LEU C 1 125 ? -39.489 12.589 46.448 1.00 122.06 126 LEU C C 1
ATOM 5577 O O . LEU C 1 125 ? -39.314 12.505 47.666 1.00 123.27 126 LEU C O 1
ATOM 5582 N N . HIS C 1 126 ? -40.522 13.243 45.907 1.00 119.05 127 HIS C N 1
ATOM 5583 C CA . HIS C 1 126 ? -41.519 13.865 46.765 1.00 116.64 127 HIS C CA 1
ATOM 5584 C C . HIS C 1 126 ? -42.874 13.225 46.648 1.00 110.04 127 HIS C C 1
ATOM 5585 O O . HIS C 1 126 ? -43.257 12.789 45.570 1.00 107.94 127 HIS C O 1
ATOM 5592 N N . ILE C 1 127 ? -43.604 13.187 47.751 1.00 108.09 128 ILE C N 1
ATOM 5593 C CA . ILE C 1 127 ? -44.968 12.713 47.780 1.00 103.06 128 ILE C CA 1
ATOM 5594 C C . ILE C 1 127 ? -45.682 13.820 48.509 1.00 103.99 128 ILE C C 1
ATOM 5595 O O . ILE C 1 127 ? -45.429 13.988 49.704 1.00 106.84 128 ILE C O 1
ATOM 5600 N N . TYR C 1 128 ? -46.481 14.652 47.796 1.00 103.23 129 TYR C N 1
ATOM 5601 C CA . TYR C 1 128 ? -47.152 15.795 48.450 1.00 105.33 129 TYR C CA 1
ATOM 5602 C C . TYR C 1 128 ? -48.564 15.463 48.838 1.00 101.93 129 TYR C C 1
ATOM 5603 O O . TYR C 1 128 ? -49.375 15.068 47.976 1.00 98.98 129 TYR C O 1
ATOM 5612 N N . LEU C 1 129 ? -48.858 15.583 50.138 1.00 103.59 130 LEU C N 1
ATOM 5613 C CA . LEU C 1 129 ? -50.194 15.313 50.669 1.00 101.82 130 LEU C CA 1
ATOM 5614 C C . LEU C 1 129 ? -50.916 16.615 50.722 1.00 105.18 130 LEU C C 1
ATOM 5615 O O . LEU C 1 129 ? -50.299 17.582 51.092 1.00 110.27 130 LEU C O 1
ATOM 5620 N N . ILE C 1 130 ? -52.200 16.669 50.374 1.00 103.64 131 ILE C N 1
ATOM 5621 C CA . ILE C 1 130 ? -52.958 17.928 50.399 1.00 107.81 131 ILE C CA 1
ATOM 5622 C C . ILE C 1 130 ? -54.405 17.761 50.884 1.00 107.45 131 ILE C C 1
ATOM 5623 O O . ILE C 1 130 ? -55.013 16.707 50.685 1.00 103.58 131 ILE C O 1
ATOM 5628 N N . VAL C 1 131 ? -54.951 18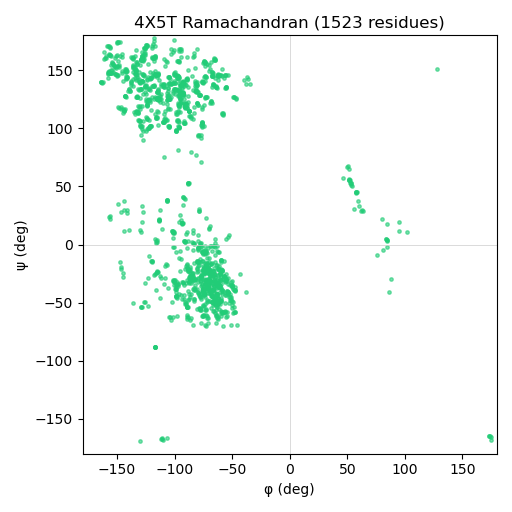.795 51.520 1.00 112.69 132 VAL C N 1
ATOM 5629 C CA . VAL C 1 131 ? -56.345 18.812 51.953 1.00 114.21 132 VAL C CA 1
ATOM 5630 C C . VAL C 1 131 ? -56.938 20.162 51.615 1.00 120.40 132 VAL C C 1
ATOM 5631 O O . VAL C 1 131 ? -56.246 21.184 51.785 1.00 125.69 132 VAL C O 1
ATOM 5635 N N . ARG C 1 132 ? -58.187 20.175 51.071 1.00 120.89 133 ARG C N 1
ATOM 5636 C CA . ARG C 1 132 ? -58.897 21.438 50.794 1.00 127.82 133 ARG C CA 1
ATOM 5637 C C . ARG C 1 132 ? -59.926 21.637 51.941 1.00 132.09 133 ARG C C 1
ATOM 5638 O O . ARG C 1 132 ? -60.652 20.672 52.318 1.00 129.51 133 ARG C O 1
ATOM 5646 N N . SER C 1 133 ? -59.911 22.871 52.538 1.00 139.77 134 SER C N 1
ATOM 5647 C CA . SER C 1 133 ? -60.769 23.249 53.642 1.00 145.88 134 SER C CA 1
ATOM 5648 C C . SER C 1 133 ? -62.198 23.352 53.209 1.00 148.74 134 SER C C 1
ATOM 5649 O O . SER C 1 133 ? -62.452 23.588 52.035 1.00 149.85 134 SER C O 1
ATOM 5652 N N . VAL C 1 134 ? -63.136 23.103 54.118 1.00 150.96 135 VAL C N 1
ATOM 5653 C CA . VAL C 1 134 ? -64.567 23.133 53.800 1.00 155.12 135 VAL C CA 1
ATOM 5654 C C . VAL C 1 134 ? -65.182 24.425 54.262 1.00 166.14 135 VAL C C 1
ATOM 5655 O O . VAL C 1 134 ? -64.523 25.167 55.001 1.00 170.40 135 VAL C O 1
ATOM 5659 N N . ASP C 1 135 ? -66.425 24.719 53.821 1.00 172.13 136 ASP C N 1
ATOM 5660 C CA . ASP C 1 135 ? -67.079 25.964 54.208 1.00 183.98 136 ASP C CA 1
ATOM 5661 C C . ASP C 1 135 ? -67.325 26.077 55.700 1.00 189.20 136 ASP C C 1
ATOM 5662 O O . ASP C 1 135 ? -67.170 27.162 56.261 1.00 199.29 136 ASP C O 1
ATOM 5667 N N . THR C 1 136 ? -67.670 24.942 56.336 1.00 183.69 137 THR C N 1
ATOM 5668 C CA . THR C 1 136 ? -67.920 24.821 57.769 1.00 188.82 137 THR C CA 1
ATOM 5669 C C . THR C 1 136 ? -66.650 25.132 58.548 1.00 190.24 137 THR C C 1
ATOM 5670 O O . THR C 1 136 ? -66.735 25.949 59.453 1.00 200.88 137 THR C O 1
ATOM 5674 N N . ARG C 1 137 ? -65.476 24.543 58.186 1.00 181.03 138 ARG C N 1
ATOM 5675 C CA . ARG C 1 137 ? -64.210 24.870 58.858 1.00 182.89 138 ARG C CA 1
ATOM 5676 C C . ARG C 1 137 ? -62.944 24.536 58.061 1.00 173.92 138 ARG C C 1
ATOM 5677 O O . ARG C 1 137 ? -62.981 23.761 57.119 1.00 164.78 138 ARG C O 1
ATOM 5685 N N . ASN C 1 138 ? -61.828 25.172 58.450 1.00 178.14 139 ASN C N 1
ATOM 5686 C CA . ASN C 1 138 ? -60.520 25.031 57.831 1.00 172.26 139 ASN C CA 1
ATOM 5687 C C . ASN C 1 138 ? -59.831 23.796 58.322 1.00 165.16 139 ASN C C 1
ATOM 5688 O O . ASN C 1 138 ? -59.868 23.515 59.509 1.00 169.49 139 ASN C O 1
ATOM 5693 N N . ILE C 1 139 ? -59.265 23.010 57.398 1.00 155.20 140 ILE C N 1
ATOM 5694 C CA . ILE C 1 139 ? -58.567 21.770 57.722 1.00 148.68 140 ILE C CA 1
ATOM 5695 C C . ILE C 1 139 ? -57.088 21.952 57.411 1.00 147.82 140 ILE C C 1
ATOM 5696 O O . ILE C 1 139 ? -56.721 22.421 56.318 1.00 145.29 140 ILE C O 1
ATOM 5701 N N . VAL C 1 140 ? -56.250 21.642 58.411 1.00 151.49 141 VAL C N 1
ATOM 5702 C CA . VAL C 1 140 ? -54.799 21.784 58.353 1.00 152.85 141 VAL C CA 1
ATOM 5703 C C . VAL C 1 140 ? -54.175 20.412 58.583 1.00 146.95 141 VAL C C 1
ATOM 5704 O O . VAL C 1 140 ? -54.711 19.635 59.363 1.00 146.94 141 VAL C O 1
ATOM 5708 N N . LEU C 1 141 ? -53.063 20.108 57.878 1.00 142.78 142 LEU C N 1
ATOM 5709 C CA . LEU C 1 141 ? -52.325 18.837 57.972 1.00 138.11 142 LEU C CA 1
ATOM 5710 C C . LEU C 1 141 ? -51.108 18.916 58.882 1.00 146.11 142 LEU C C 1
ATOM 5711 O O . LEU C 1 141 ? -50.427 19.940 58.922 1.00 153.58 142 LEU C O 1
ATOM 5716 N N . ALA C 1 142 ? -50.807 17.823 59.577 1.00 145.76 143 ALA C N 1
ATOM 5717 C CA . ALA C 1 142 ? -49.657 17.742 60.475 1.00 154.22 143 ALA C CA 1
ATOM 5718 C C . ALA C 1 142 ? -48.974 16.402 60.288 1.00 149.41 143 ALA C C 1
ATOM 5719 O O . ALA C 1 142 ? -49.605 15.492 59.766 1.00 141.42 143 ALA C O 1
ATOM 5721 N N . VAL C 1 143 ? -47.705 16.262 60.709 1.00 155.48 144 VAL C N 1
ATOM 5722 C CA . VAL C 1 143 ? -46.966 15.000 60.581 1.00 152.91 144 VAL C CA 1
ATOM 5723 C C . VAL C 1 143 ? -46.858 14.311 61.925 1.00 161.52 144 VAL C C 1
ATOM 5724 O O . VAL C 1 143 ? -46.381 14.913 62.886 1.00 173.18 144 VAL C O 1
ATOM 5728 N N . ASP C 1 144 ? -47.287 13.055 61.998 1.00 157.31 145 ASP C N 1
ATOM 5729 C CA . ASP C 1 144 ? -47.139 12.255 63.209 1.00 166.07 145 ASP C CA 1
ATOM 5730 C C . ASP C 1 144 ? -45.898 11.422 62.930 1.00 166.80 145 ASP C C 1
ATOM 5731 O O . ASP C 1 144 ? -45.982 10.450 62.186 1.00 159.30 145 ASP C O 1
ATOM 5736 N N . LEU C 1 145 ? -44.732 11.858 63.435 1.00 176.72 146 LEU C N 1
ATOM 5737 C CA . LEU C 1 145 ? -43.450 11.214 63.158 1.00 179.72 146 LEU C CA 1
ATOM 5738 C C . LEU C 1 145 ? -43.391 9.747 63.583 1.00 182.19 146 LEU C C 1
ATOM 5739 O O . LEU C 1 145 ? -42.603 8.976 63.031 1.00 180.97 146 LEU C O 1
ATOM 5744 N N . GLU C 1 146 ? -44.268 9.347 64.517 1.00 186.36 147 GLU C N 1
ATOM 5745 C CA . GLU C 1 146 ? -44.384 7.971 65.009 1.00 190.24 147 GLU C CA 1
ATOM 5746 C C . GLU C 1 146 ? -44.954 7.046 63.926 1.00 177.81 147 GLU C C 1
ATOM 5747 O O . GLU C 1 146 ? -44.758 5.830 63.988 1.00 180.06 147 GLU C O 1
ATOM 5753 N N . LYS C 1 147 ? -45.670 7.631 62.944 1.00 166.24 148 LYS C N 1
ATOM 5754 C CA . LYS C 1 147 ? -46.345 6.913 61.867 1.00 155.45 148 LYS C CA 1
ATOM 5755 C C . LYS C 1 147 ? -45.753 7.172 60.478 1.00 146.87 148 LYS C C 1
ATOM 5756 O O . LYS C 1 147 ? -46.411 6.904 59.469 1.00 138.02 148 LYS C O 1
ATOM 5762 N N . VAL C 1 148 ? -44.491 7.619 60.432 1.00 150.94 149 VAL C N 1
ATOM 5763 C CA . VAL C 1 148 ? -43.742 7.844 59.200 1.00 145.29 149 VAL C CA 1
ATOM 5764 C C . VAL C 1 148 ? -42.605 6.853 59.235 1.00 150.84 149 VAL C C 1
ATOM 5765 O O . VAL C 1 148 ? -41.936 6.733 60.259 1.00 161.35 149 VAL C O 1
ATOM 5769 N N . GLY C 1 149 ? -42.411 6.125 58.146 1.00 145.04 150 GLY C N 1
ATOM 5770 C CA . GLY C 1 149 ? -41.345 5.137 58.072 1.00 150.28 150 GLY C CA 1
ATOM 5771 C C . GLY C 1 149 ? -41.357 4.317 56.812 1.00 143.95 150 GLY C C 1
ATOM 5772 O O . GLY C 1 149 ? -42.020 4.669 55.842 1.00 135.26 150 GLY C O 1
ATOM 5773 N N . LYS C 1 150 ? -40.612 3.221 56.819 1.00 149.76 151 LYS C N 1
ATOM 5774 C CA . LYS C 1 150 ? -40.502 2.311 55.688 1.00 146.77 151 LYS C CA 1
ATOM 5775 C C . LYS C 1 150 ? -40.110 0.950 56.142 1.00 155.27 151 LYS C C 1
ATOM 5776 O O . LYS C 1 150 ? -39.372 0.805 57.112 1.00 164.74 151 LYS C O 1
ATOM 5782 N N . ASN C 1 151 ? -40.591 -0.057 55.433 1.00 153.29 152 ASN C N 1
ATOM 5783 C CA . ASN C 1 151 ? -40.278 -1.462 55.675 1.00 161.81 152 ASN C CA 1
ATOM 5784 C C . ASN C 1 151 ? -38.793 -1.655 55.329 1.00 168.21 152 ASN C C 1
ATOM 5785 O O . ASN C 1 151 ? -38.246 -0.950 54.466 1.00 163.93 152 ASN C O 1
ATOM 5790 N N . ASP C 1 152 ? -38.122 -2.527 56.076 1.00 179.56 153 ASP C N 1
ATOM 5791 C CA . ASP C 1 152 ? -36.698 -2.795 55.882 1.00 187.91 153 ASP C CA 1
ATOM 5792 C C . ASP C 1 152 ? -36.407 -3.397 54.509 1.00 185.48 153 ASP C C 1
ATOM 5793 O O . ASP C 1 152 ? -35.367 -3.107 53.922 1.00 187.74 153 ASP C O 1
ATOM 5798 N N . ASP C 1 153 ? -37.361 -4.183 53.986 1.00 181.80 154 ASP C N 1
ATOM 5799 C CA . ASP C 1 153 ? -37.316 -4.852 52.685 1.00 180.64 154 ASP C CA 1
ATOM 5800 C C . ASP C 1 153 ? -37.556 -3.916 51.493 1.00 170.47 154 ASP C C 1
ATOM 5801 O O . ASP C 1 153 ? -37.422 -4.368 50.356 1.00 171.21 154 ASP C O 1
ATOM 5806 N N . VAL C 1 154 ? -37.921 -2.631 51.734 1.00 162.46 155 VAL C N 1
ATOM 5807 C CA . VAL C 1 154 ? -38.178 -1.650 50.668 1.00 153.84 155 VAL C CA 1
ATOM 5808 C C . VAL C 1 154 ? -36.941 -1.507 49.826 1.00 157.61 155 VAL C C 1
ATOM 5809 O O . VAL C 1 154 ? -35.908 -1.062 50.324 1.00 162.73 155 VAL C O 1
ATOM 5813 N N . PHE C 1 155 ? -37.026 -1.950 48.577 1.00 156.70 156 PHE C N 1
ATOM 5814 C CA . PHE C 1 155 ? -35.884 -1.904 47.687 1.00 161.17 156 PHE C CA 1
ATOM 5815 C C . PHE C 1 155 ? -36.221 -1.175 46.428 1.00 155.39 156 PHE C C 1
ATOM 5816 O O . PHE C 1 155 ? -37.285 -1.412 45.858 1.00 151.29 156 PHE C O 1
ATOM 5824 N N . LEU C 1 156 ? -35.307 -0.329 45.971 1.00 156.56 157 LEU C N 1
ATOM 5825 C CA . LEU C 1 156 ? -35.477 0.351 44.709 1.00 153.65 157 LEU C CA 1
ATOM 5826 C C . LEU C 1 156 ? -34.258 -0.029 43.883 1.00 162.38 157 LEU C C 1
ATOM 5827 O O . LEU C 1 156 ? -33.156 0.427 44.166 1.00 166.74 157 LEU C O 1
ATOM 5832 N N . THR C 1 157 ? -34.444 -0.981 42.952 1.00 166.52 158 THR C N 1
ATOM 5833 C CA . THR C 1 157 ? -33.411 -1.552 42.079 1.00 176.28 158 THR C CA 1
ATOM 5834 C C . THR C 1 157 ? -32.557 -0.459 41.459 1.00 177.43 158 THR C C 1
ATOM 5835 O O . THR C 1 157 ? -33.094 0.462 40.843 1.00 172.18 158 THR C O 1
ATOM 5839 N N . GLY C 1 158 ? -31.248 -0.561 41.652 1.00 185.23 159 GLY C N 1
ATOM 5840 C CA . GLY C 1 158 ? -30.280 0.398 41.122 1.00 188.71 159 GLY C CA 1
ATOM 5841 C C . GLY C 1 158 ? -30.079 1.638 41.971 1.00 183.92 159 GLY C C 1
ATOM 5842 O O . GLY C 1 158 ? -29.334 2.539 41.587 1.00 186.51 159 GLY C O 1
ATOM 5843 N N . TRP C 1 159 ? -30.723 1.688 43.136 1.00 178.19 160 TRP C N 1
ATOM 5844 C CA . TRP C 1 159 ? -30.642 2.825 44.029 1.00 174.50 160 TRP C CA 1
ATOM 5845 C C . TRP C 1 159 ? -30.453 2.403 45.463 1.00 177.24 160 TRP C C 1
ATOM 5846 O O . TRP C 1 159 ? -30.876 1.317 45.857 1.00 177.77 160 TRP C O 1
ATOM 5857 N N . ASP C 1 160 ? -29.851 3.284 46.258 1.00 180.25 161 ASP C N 1
ATOM 5858 C CA . ASP C 1 160 ? -29.657 3.086 47.687 1.00 184.27 161 ASP C CA 1
ATOM 5859 C C . ASP C 1 160 ? -30.649 4.001 48.354 1.00 176.48 161 ASP C C 1
ATOM 5860 O O . ASP C 1 160 ? -30.728 5.172 47.992 1.00 174.23 161 ASP C O 1
ATOM 5865 N N . ILE C 1 161 ? -31.449 3.475 49.277 1.00 173.02 162 ILE C N 1
ATOM 5866 C CA . ILE C 1 161 ? -32.447 4.298 49.969 1.00 166.36 162 ILE C CA 1
ATOM 5867 C C . ILE C 1 161 ? -31.806 4.872 51.221 1.00 174.08 162 ILE C C 1
ATOM 5868 O O . ILE C 1 161 ? -31.341 4.115 52.073 1.00 180.97 162 ILE C O 1
ATOM 5873 N N . GLU C 1 162 ? -31.737 6.201 51.307 1.00 174.59 163 GLU C N 1
ATOM 5874 C CA . GLU C 1 162 ? -31.120 6.863 52.443 1.00 183.57 163 GLU C CA 1
ATOM 5875 C C . GLU C 1 162 ? -32.101 7.132 53.558 1.00 181.14 163 GLU C C 1
ATOM 5876 O O . GLU C 1 162 ? -31.899 6.644 54.667 1.00 188.22 163 GLU C O 1
ATOM 5882 N N . SER C 1 163 ? -33.148 7.925 53.290 1.00 172.47 164 SER C N 1
ATOM 5883 C CA . SER C 1 163 ? -34.117 8.298 54.312 1.00 170.43 164 SER C CA 1
ATOM 5884 C C . SER C 1 163 ? -35.485 8.590 53.747 1.00 158.61 164 SER C C 1
ATOM 5885 O O . SER C 1 163 ? -35.604 9.031 52.608 1.00 153.67 164 SER C O 1
ATOM 5888 N N . PHE C 1 164 ? -36.513 8.403 54.575 1.00 155.40 165 PHE C N 1
ATOM 5889 C CA . PHE C 1 164 ? -37.883 8.756 54.247 1.00 145.81 165 PHE C CA 1
ATOM 5890 C C . PHE C 1 164 ? -38.383 9.592 55.401 1.00 149.28 165 PHE C C 1
ATOM 5891 O O . PHE C 1 164 ? -38.614 9.074 56.492 1.00 152.91 165 PHE C O 1
ATOM 5899 N N . THR C 1 165 ? -38.412 10.914 55.190 1.00 150.22 166 THR C N 1
ATOM 5900 C CA . THR C 1 165 ? -38.780 11.913 56.195 1.00 155.26 166 THR C CA 1
ATOM 5901 C C . THR C 1 165 ? -39.880 12.815 55.678 1.00 148.20 166 THR C C 1
ATOM 5902 O O . THR C 1 165 ? -40.147 12.847 54.475 1.00 141.70 166 THR C O 1
ATOM 5906 N N . ALA C 1 166 ? -40.464 13.609 56.560 1.00 150.88 167 ALA C N 1
ATOM 5907 C CA . ALA C 1 166 ? -41.489 14.548 56.142 1.00 146.06 167 ALA C CA 1
ATOM 5908 C C . ALA C 1 166 ? -41.165 15.932 56.651 1.00 155.34 167 ALA C C 1
ATOM 5909 O O . ALA C 1 166 ? -40.674 16.066 57.765 1.00 165.31 167 ALA C O 1
ATOM 5911 N N . VAL C 1 167 ? -41.417 16.953 55.839 1.00 153.56 168 VAL C N 1
ATOM 5912 C CA . VAL C 1 167 ? -41.234 18.345 56.222 1.00 163.00 168 VAL C CA 1
ATOM 5913 C C . VAL C 1 167 ? -42.452 18.611 57.112 1.00 163.45 168 VAL C C 1
ATOM 5914 O O . VAL C 1 167 ? -43.578 18.658 56.607 1.00 155.48 168 VAL C O 1
ATOM 5918 N N . VAL C 1 168 ? -42.220 18.682 58.443 1.00 173.70 169 VAL C N 1
ATOM 5919 C CA . VAL C 1 168 ? -43.224 18.790 59.516 1.00 176.83 169 VAL C CA 1
ATOM 5920 C C . VAL C 1 168 ? -44.170 19.985 59.404 1.00 178.00 169 VAL C C 1
ATOM 5921 O O . VAL C 1 168 ? -45.307 19.900 59.882 1.00 175.09 169 VAL C O 1
ATOM 5925 N N . LYS C 1 169 ? -43.716 21.076 58.782 1.00 183.08 170 LYS C N 1
ATOM 5926 C CA . LYS C 1 169 ? -44.520 22.276 58.623 1.00 186.05 170 LYS C CA 1
ATOM 5927 C C . LYS C 1 169 ? -45.274 22.238 57.300 1.00 173.94 170 LYS C C 1
ATOM 5928 O O . LYS C 1 169 ? -44.629 22.180 56.253 1.00 170.28 170 LYS C O 1
ATOM 5934 N N . PRO C 1 170 ? -46.630 22.266 57.305 1.00 168.53 171 PRO C N 1
ATOM 5935 C CA . PRO C 1 170 ? -47.354 22.261 56.034 1.00 158.90 171 PRO C CA 1
ATOM 5936 C C . PRO C 1 170 ? -47.271 23.596 55.331 1.00 164.76 171 PRO C C 1
ATOM 5937 O O . PRO C 1 170 ? -47.040 24.612 55.977 1.00 176.33 171 PRO C O 1
ATOM 5941 N N . ALA C 1 171 ? -47.465 23.588 54.018 1.00 158.18 172 ALA C N 1
ATOM 5942 C CA . ALA C 1 171 ? -47.495 24.786 53.210 1.00 163.63 172 ALA C CA 1
ATOM 5943 C C . ALA C 1 171 ? -48.961 25.147 53.062 1.00 161.67 172 ALA C C 1
ATOM 5944 O O . ALA C 1 171 ? -49.676 24.482 52.323 1.00 152.82 172 ALA C O 1
ATOM 5946 N N . ASN C 1 172 ? -49.432 26.126 53.846 1.00 170.94 173 ASN C N 1
ATOM 5947 C CA . ASN C 1 172 ? -50.822 26.560 53.809 1.00 171.46 173 ASN C CA 1
ATOM 5948 C C . ASN C 1 172 ? -50.938 27.704 52.846 1.00 178.11 173 ASN C C 1
ATOM 5949 O O . ASN C 1 172 ? -50.116 28.604 52.889 1.00 188.73 173 ASN C O 1
ATOM 5954 N N . PHE C 1 173 ? -51.909 27.646 51.932 1.00 173.05 174 PHE C N 1
ATOM 5955 C CA . PHE C 1 173 ? -52.108 28.660 50.907 1.00 179.52 174 PHE C CA 1
ATOM 5956 C C . PHE C 1 173 ? -53.540 28.671 50.393 1.00 177.05 174 PHE C C 1
ATOM 5957 O O . PHE C 1 173 ? -54.285 27.715 50.594 1.00 168.03 174 PHE C O 1
ATOM 5965 N N . ALA C 1 174 ? -53.915 29.755 49.720 1.00 186.26 175 ALA C N 1
ATOM 5966 C CA . ALA C 1 174 ? -55.240 29.900 49.157 1.00 186.55 175 ALA C CA 1
ATOM 5967 C C . ALA C 1 174 ? -55.240 29.468 47.713 1.00 181.64 175 ALA C C 1
ATOM 5968 O O . ALA C 1 174 ? -54.319 29.800 46.964 1.00 184.91 175 ALA C O 1
ATOM 5970 N N . LEU C 1 175 ? -56.275 28.720 47.327 1.00 174.94 176 LEU C N 1
ATOM 5971 C CA . LEU C 1 175 ? -56.466 28.217 45.974 1.00 171.46 176 LEU C CA 1
ATOM 5972 C C . LEU C 1 175 ? -57.954 28.160 45.673 1.00 173.02 176 LEU C C 1
ATOM 5973 O O . LEU C 1 175 ? -58.698 27.455 46.354 1.00 167.35 176 LEU C O 1
ATOM 5978 N N . GLU C 1 176 ? -58.380 28.924 44.652 1.00 182.14 177 GLU C N 1
ATOM 5979 C CA . GLU C 1 176 ? -59.774 29.050 44.205 1.00 186.89 177 GLU C CA 1
ATOM 5980 C C . GLU C 1 176 ? -60.726 29.428 45.371 1.00 189.98 177 GLU C C 1
ATOM 5981 O O . GLU C 1 176 ? -61.745 28.776 45.600 1.00 186.63 177 GLU C O 1
ATOM 5987 N N . ASP C 1 177 ? -60.353 30.487 46.111 1.00 197.65 178 ASP C N 1
ATOM 5988 C CA . ASP C 1 177 ? -61.060 31.088 47.247 1.00 203.66 178 ASP C CA 1
ATOM 5989 C C . ASP C 1 177 ? -61.291 30.130 48.452 1.00 194.33 178 ASP C C 1
ATOM 5990 O O . ASP C 1 177 ? -62.284 30.285 49.168 1.00 197.93 178 ASP C O 1
ATOM 5995 N N . ARG C 1 178 ? -60.350 29.180 48.703 1.00 183.73 179 ARG C N 1
ATOM 5996 C CA . ARG C 1 178 ? -60.366 28.258 49.860 1.00 175.82 179 ARG C CA 1
ATOM 5997 C C . ARG C 1 178 ? -58.974 27.895 50.308 1.00 171.09 179 ARG C C 1
ATOM 5998 O O . ARG C 1 178 ? -58.053 27.924 49.499 1.00 169.43 179 ARG C O 1
ATOM 6006 N N . LEU C 1 179 ? -58.818 27.529 51.585 1.00 170.02 180 LEU C N 1
ATOM 6007 C CA . LEU C 1 179 ? -57.520 27.155 52.122 1.00 167.01 180 LEU C CA 1
ATOM 6008 C C . LEU C 1 179 ? -57.146 25.719 51.776 1.00 154.78 180 LEU C C 1
ATOM 6009 O O . LEU C 1 179 ? -57.967 24.794 51.856 1.00 148.72 180 LEU C O 1
ATOM 6014 N N . GLU C 1 180 ? -55.872 25.543 51.444 1.00 152.45 181 GLU C N 1
ATOM 6015 C CA . GLU C 1 180 ? -55.277 24.274 51.086 1.00 142.61 181 GLU C CA 1
ATOM 6016 C C . GLU C 1 180 ? -54.067 24.055 51.981 1.00 143.03 181 GLU C C 1
ATOM 6017 O O . GLU C 1 180 ? -53.267 24.961 52.139 1.00 149.59 181 GLU C O 1
ATOM 6023 N N . SER C 1 181 ? -53.938 22.884 52.587 1.00 137.57 182 SER C N 1
ATOM 6024 C CA . SER C 1 181 ? -52.817 22.544 53.474 1.00 138.57 182 SER C CA 1
ATOM 6025 C C . SER C 1 181 ? -51.968 21.406 52.839 1.00 130.72 182 SER C C 1
ATOM 6026 O O . SER C 1 181 ? -52.461 20.295 52.680 1.00 123.72 182 SER C O 1
ATOM 6029 N N . LYS C 1 182 ? -50.713 21.685 52.461 1.00 133.03 183 LYS C N 1
ATOM 6030 C CA . LYS C 1 182 ? -49.846 20.741 51.756 1.00 127.27 183 LYS C CA 1
ATOM 6031 C C . LYS C 1 182 ? -48.617 20.271 52.537 1.00 129.41 183 LYS C C 1
ATOM 6032 O O . LYS C 1 182 ? -47.799 21.085 52.925 1.00 137.36 183 LYS C O 1
ATOM 6038 N N . LEU C 1 183 ? -48.442 18.956 52.696 1.00 123.49 184 LEU C N 1
ATOM 6039 C CA . LEU C 1 183 ? -47.274 18.348 53.360 1.00 125.71 184 LEU C CA 1
ATOM 6040 C C . LEU C 1 183 ? -46.282 17.736 52.364 1.00 122.50 184 LEU C C 1
ATOM 6041 O O . LEU C 1 183 ? -46.708 17.133 51.371 1.00 116.13 184 LEU C O 1
ATOM 6046 N N . ASP C 1 184 ? -44.971 17.863 52.633 1.00 128.10 185 ASP C N 1
ATOM 6047 C CA . ASP C 1 184 ? -43.966 17.308 51.737 1.00 126.74 185 ASP C CA 1
ATOM 6048 C C . ASP C 1 184 ? -43.252 16.093 52.318 1.00 126.75 185 ASP C C 1
ATOM 6049 O O . ASP C 1 184 ? -42.387 16.248 53.174 1.00 134.10 185 ASP C O 1
ATOM 6054 N N . TYR C 1 185 ? -43.575 14.888 51.822 1.00 119.90 186 TYR C N 1
ATOM 6055 C CA . TYR C 1 185 ? -42.896 13.663 52.226 1.00 120.27 186 TYR C CA 1
ATOM 6056 C C . TYR C 1 185 ? -41.784 13.444 51.243 1.00 121.35 186 TYR C C 1
ATOM 6057 O O . TYR C 1 185 ? -42.011 13.519 50.035 1.00 117.23 186 TYR C O 1
ATOM 6066 N N . GLN C 1 186 ? -40.571 13.224 51.752 1.00 128.28 187 GLN C N 1
ATOM 6067 C CA . GLN C 1 186 ? -39.387 13.080 50.923 1.00 131.26 187 GLN C CA 1
ATOM 6068 C C . GLN C 1 186 ? -38.667 11.765 51.088 1.00 132.24 187 GLN C C 1
ATOM 6069 O O . GLN C 1 186 ? -38.197 11.454 52.177 1.00 135.69 187 GLN C O 1
ATOM 6075 N N . LEU C 1 187 ? -38.512 11.033 49.982 1.00 130.68 188 LEU C N 1
ATOM 6076 C CA . LEU C 1 187 ? -37.741 9.800 49.951 1.00 132.86 188 LEU C CA 1
ATOM 6077 C C . LEU C 1 187 ? -36.406 10.135 49.270 1.00 139.29 188 LEU C C 1
ATOM 6078 O O . LEU C 1 187 ? -36.413 10.558 48.113 1.00 137.62 188 LEU C O 1
ATOM 6083 N N . ARG C 1 188 ? -35.279 10.008 50.004 1.00 147.86 189 ARG C N 1
ATOM 6084 C CA . ARG C 1 188 ? -33.937 10.324 49.519 1.00 155.84 189 ARG C CA 1
ATOM 6085 C C . ARG C 1 188 ? -33.232 9.068 49.002 1.00 157.62 189 ARG C C 1
ATOM 6086 O O . ARG C 1 188 ? -33.146 8.083 49.725 1.00 159.17 189 ARG C O 1
ATOM 6094 N N . ILE C 1 189 ? -32.747 9.093 47.753 1.00 168.63 190 ILE C N 1
ATOM 6095 C CA . ILE C 1 189 ? -32.064 7.961 47.110 1.00 158.99 190 ILE C CA 1
ATOM 6096 C C . ILE C 1 189 ? -30.821 8.392 46.354 1.00 155.52 190 ILE C C 1
ATOM 6097 O O . ILE C 1 189 ? -30.769 9.534 45.904 1.00 156.07 190 ILE C O 1
ATOM 6102 N N . SER C 1 190 ? -29.823 7.478 46.194 1.00 156.56 191 SER C N 1
ATOM 6103 C CA . SER C 1 190 ? -28.540 7.716 45.487 1.00 158.06 191 SER C CA 1
ATOM 6104 C C . SER C 1 190 ? -28.298 6.636 44.445 1.00 156.27 191 SER C C 1
ATOM 6105 O O . SER C 1 190 ? -28.851 5.544 44.578 1.00 156.81 191 SER C O 1
ATOM 6108 N N . ARG C 1 191 ? -27.446 6.897 43.447 1.00 155.07 218 ARG C N 1
ATOM 6109 C CA . ARG C 1 191 ? -27.227 5.879 42.429 1.00 153.88 218 ARG C CA 1
ATOM 6110 C C . ARG C 1 191 ? -26.039 4.966 42.714 1.00 158.47 218 ARG C C 1
ATOM 6111 O O . ARG C 1 191 ? -24.962 5.416 43.103 1.00 162.53 218 ARG C O 1
ATOM 6119 N N . GLN C 1 192 ? -26.264 3.664 42.503 1.00 159.36 219 GLN C N 1
ATOM 6120 C CA . GLN C 1 192 ? -25.274 2.612 42.670 1.00 165.11 219 GLN C CA 1
ATOM 6121 C C . GLN C 1 192 ? -24.433 2.590 41.391 1.00 165.29 219 GLN C C 1
ATOM 6122 O O . GLN C 1 192 ? -24.639 1.733 40.537 1.00 161.70 219 GLN C O 1
ATOM 6128 N N . MET C 1 193 ? -23.510 3.549 41.260 1.00 170.43 220 MET C N 1
ATOM 6129 C CA . MET C 1 193 ? -22.678 3.803 40.074 1.00 171.61 220 MET C CA 1
ATOM 6130 C C . MET C 1 193 ? -21.516 2.799 39.787 1.00 176.69 220 MET C C 1
ATOM 6131 O O . MET C 1 193 ? -20.837 2.940 38.751 1.00 177.17 220 MET C O 1
ATOM 6136 N N . GLY C 1 194 ? -21.334 1.795 40.657 1.00 181.32 221 GLY C N 1
ATOM 6137 C CA . GLY C 1 194 ? -20.292 0.774 40.519 1.00 188.14 221 GLY C CA 1
ATOM 6138 C C . GLY C 1 194 ? -20.304 0.061 39.180 1.00 184.67 221 GLY C C 1
ATOM 6139 O O . GLY C 1 194 ? -19.249 -0.145 38.577 1.00 187.99 221 GLY C O 1
ATOM 6140 N N . TYR C 1 195 ? -21.523 -0.282 38.705 1.00 178.98 222 TYR C N 1
ATOM 6141 C CA . TYR C 1 195 ? -21.861 -0.940 37.428 1.00 176.45 222 TYR C CA 1
ATOM 6142 C C . TYR C 1 195 ? -21.259 -0.265 36.194 1.00 172.85 222 TYR C C 1
ATOM 6143 O O . TYR C 1 195 ? -20.849 -0.964 35.267 1.00 174.20 222 TYR C O 1
ATOM 6152 N N . TYR C 1 196 ? -21.309 1.084 36.150 1.00 168.91 223 TYR C N 1
ATOM 6153 C CA . TYR C 1 196 ? -20.998 1.921 35.010 1.00 165.64 223 TYR C CA 1
ATOM 6154 C C . TYR C 1 196 ? -19.618 1.619 34.422 1.00 169.99 223 TYR C C 1
ATOM 6155 O O . TYR C 1 196 ? -19.539 1.317 33.237 1.00 167.98 223 TYR C O 1
ATOM 6157 N N . LEU C 1 197 ? -18.570 1.572 35.256 1.00 176.94 224 LEU C N 1
ATOM 6158 C CA . LEU C 1 197 ? -17.199 1.282 34.824 1.00 183.02 224 LEU C CA 1
ATOM 6159 C C . LEU C 1 197 ? -17.150 0.048 33.949 1.00 185.36 224 LEU C C 1
ATOM 6160 O O . LEU C 1 197 ? -16.787 0.129 32.781 1.00 185.22 224 LEU C O 1
ATOM 6165 N N . ILE C 1 198 ? -17.609 -1.066 34.502 1.00 188.06 225 ILE C N 1
ATOM 6166 C CA . ILE C 1 198 ? -17.670 -2.377 33.872 1.00 192.11 225 ILE C CA 1
ATOM 6167 C C . ILE C 1 198 ? -18.238 -2.327 32.453 1.00 187.01 225 ILE C C 1
ATOM 6168 O O . ILE C 1 198 ? -17.496 -2.523 31.491 1.00 190.28 225 ILE C O 1
ATOM 6173 N N . GLN C 1 199 ? -19.550 -2.036 32.347 1.00 180.28 226 GLN C N 1
ATOM 6174 C CA . GLN C 1 199 ? -20.359 -2.100 31.133 1.00 177.29 226 GLN C CA 1
ATOM 6175 C C . GLN C 1 199 ? -20.376 -0.851 30.261 1.00 171.96 226 GLN C C 1
ATOM 6176 O O . GLN C 1 199 ? -20.276 -0.984 29.041 1.00 172.08 226 GLN C O 1
ATOM 6182 N N . MET C 1 200 ? -20.575 0.332 30.847 1.00 168.43 227 MET C N 1
ATOM 6183 C CA . MET C 1 200 ? -20.662 1.548 30.056 1.00 164.73 227 MET C CA 1
ATOM 6184 C C . MET C 1 200 ? -19.353 2.353 29.987 1.00 166.33 227 MET C C 1
ATOM 6185 O O . MET C 1 200 ? -18.840 2.510 28.880 1.00 166.82 227 MET C O 1
ATOM 6187 N N . TYR C 1 201 ? -18.819 2.850 31.158 1.00 168.13 228 TYR C N 1
ATOM 6188 C CA . TYR C 1 201 ? -17.660 3.760 31.364 1.00 171.45 228 TYR C CA 1
ATOM 6189 C C . TYR C 1 201 ? -16.356 3.373 30.661 1.00 176.73 228 TYR C C 1
ATOM 6190 O O . TYR C 1 201 ? -15.950 4.096 29.753 1.00 176.63 228 TYR C O 1
ATOM 6192 N N . ILE C 1 202 ? -15.684 2.285 31.096 1.00 182.30 229 ILE C N 1
ATOM 6193 C CA . ILE C 1 202 ? -14.422 1.824 30.504 1.00 188.82 229 ILE C CA 1
ATOM 6194 C C . ILE C 1 202 ? -14.597 1.430 29.006 1.00 186.28 229 ILE C C 1
ATOM 6195 O O . ILE C 1 202 ? -13.812 1.938 28.207 1.00 188.04 229 ILE C O 1
ATOM 6200 N N . PRO C 1 203 ? -15.609 0.614 28.580 1.00 183.15 230 PRO C N 1
ATOM 6201 C CA . PRO C 1 203 ? -15.712 0.251 27.148 1.00 182.70 230 PRO C CA 1
ATOM 6202 C C . PRO C 1 203 ? -15.982 1.389 26.160 1.00 178.72 230 PRO C C 1
ATOM 6203 O O . PRO C 1 203 ? -15.469 1.329 25.046 1.00 180.89 230 PRO C O 1
ATOM 6207 N N . SER C 1 204 ? -16.780 2.411 26.549 1.00 173.94 231 SER C N 1
ATOM 6208 C CA . SER C 1 204 ? -17.098 3.597 25.726 1.00 171.67 231 SER C CA 1
ATOM 6209 C C . SER C 1 204 ? -15.744 4.257 25.306 1.00 174.79 231 SER C C 1
ATOM 6210 O O . SER C 1 204 ? -15.542 4.605 24.134 1.00 175.24 231 SER C O 1
ATOM 6213 N N . LEU C 1 205 ? -14.795 4.319 26.271 1.00 178.19 232 LEU C N 1
ATOM 6214 C CA . LEU C 1 205 ? -13.451 4.872 26.118 1.00 183.26 232 LEU C CA 1
ATOM 6215 C C . LEU C 1 205 ? -12.612 4.042 25.173 1.00 187.38 232 LEU C C 1
ATOM 6216 O O . LEU C 1 205 ? -12.129 4.591 24.192 1.00 188.77 232 LEU C O 1
ATOM 6221 N N . LEU C 1 206 ? -12.435 2.723 25.468 1.00 190.00 233 LEU C N 1
ATOM 6222 C CA . LEU C 1 206 ? -11.622 1.767 24.704 1.00 195.12 233 LEU C CA 1
ATOM 6223 C C . LEU C 1 206 ? -11.791 1.889 23.183 1.00 193.04 233 LEU C C 1
ATOM 6224 O O . LEU C 1 206 ? -10.860 1.561 22.461 1.00 197.46 233 LEU C O 1
ATOM 6229 N N . ILE C 1 207 ? -12.945 2.404 22.707 1.00 187.49 234 ILE C N 1
ATOM 6230 C CA . ILE C 1 207 ? -13.242 2.668 21.294 1.00 186.74 234 ILE C CA 1
ATOM 6231 C C . ILE C 1 207 ? -12.462 3.887 20.811 1.00 188.32 234 ILE C C 1
ATOM 6232 O O . ILE C 1 207 ? -11.737 3.781 19.822 1.00 191.56 234 ILE C O 1
ATOM 6237 N N . VAL C 1 208 ? -12.622 5.044 21.491 1.00 186.98 235 VAL C N 1
ATOM 6238 C CA . VAL C 1 208 ? -11.965 6.298 21.109 1.00 189.68 235 VAL C CA 1
ATOM 6239 C C . VAL C 1 208 ? -10.519 6.391 21.805 1.00 196.72 235 VAL C C 1
ATOM 6240 O O . VAL C 1 208 ? -9.763 7.341 21.560 1.00 201.60 235 VAL C O 1
ATOM 6244 N N . ILE C 1 209 ? -10.115 5.320 22.556 1.00 198.61 236 ILE C N 1
ATOM 6245 C CA . ILE C 1 209 ? -8.768 5.114 23.111 1.00 207.19 236 ILE C CA 1
ATOM 6246 C C . ILE C 1 209 ? -8.066 4.422 21.934 1.00 210.78 236 ILE C C 1
ATOM 6247 O O . ILE C 1 209 ? -6.983 4.849 21.539 1.00 217.47 236 ILE C O 1
ATOM 6252 N N . LEU C 1 210 ? -8.754 3.420 21.314 1.00 206.90 237 LEU C N 1
ATOM 6253 C CA . LEU C 1 210 ? -8.327 2.701 20.109 1.00 210.06 237 LEU C CA 1
ATOM 6254 C C . LEU C 1 210 ? -8.318 3.600 18.861 1.00 209.55 237 LEU C C 1
ATOM 6255 O O . LEU C 1 210 ? -7.884 3.156 17.799 1.00 213.38 237 LEU C O 1
ATOM 6260 N N . SER C 1 211 ? -8.790 4.856 18.979 1.00 205.83 238 SER C N 1
ATOM 6261 C CA . SER C 1 211 ? -8.731 5.824 17.887 1.00 206.70 238 SER C CA 1
ATOM 6262 C C . SER C 1 211 ? -7.380 6.479 17.953 1.00 213.02 238 SER C C 1
ATOM 6263 O O . SER C 1 211 ? -6.909 6.956 16.925 1.00 216.00 238 SER C O 1
ATOM 6266 N N . TRP C 1 212 ? -6.771 6.541 19.166 1.00 216.18 239 TRP C N 1
ATOM 6267 C CA . TRP C 1 212 ? -5.452 7.141 19.394 1.00 224.41 239 TRP C CA 1
ATOM 6268 C C . TRP C 1 212 ? -4.312 6.156 19.109 1.00 239.51 239 TRP C C 1
ATOM 6269 O O . TRP C 1 212 ? -3.220 6.593 18.729 1.00 246.40 239 TRP C O 1
ATOM 6280 N N . ILE C 1 213 ? -4.582 4.827 19.226 1.00 238.06 240 ILE C N 1
ATOM 6281 C CA . ILE C 1 213 ? -3.612 3.755 18.939 1.00 243.03 240 ILE C CA 1
ATOM 6282 C C . ILE C 1 213 ? -3.304 3.642 17.432 1.00 242.23 240 ILE C C 1
ATOM 6283 O O . ILE C 1 213 ? -2.659 2.681 17.001 1.00 244.96 240 ILE C O 1
ATOM 6285 N N . SER C 1 214 ? -3.723 4.666 16.657 1.00 241.23 241 SER C N 1
ATOM 6286 C CA . SER C 1 214 ? -3.569 4.816 15.211 1.00 240.55 241 SER C CA 1
ATOM 6287 C C . SER C 1 214 ? -2.990 6.204 14.822 1.00 243.66 241 SER C C 1
ATOM 6288 O O . SER C 1 214 ? -2.966 6.567 13.641 1.00 246.05 241 SER C O 1
ATOM 6291 N N . PHE C 1 215 ? -2.479 6.947 15.830 1.00 246.00 242 PHE C N 1
ATOM 6292 C CA . PHE C 1 215 ? -1.806 8.238 15.674 1.00 250.06 242 PHE C CA 1
ATOM 6293 C C . PHE C 1 215 ? -0.289 7.970 15.613 1.00 252.02 242 PHE C C 1
ATOM 6294 O O . PHE C 1 215 ? 0.522 8.859 15.897 1.00 254.27 242 PHE C O 1
ATOM 6296 N N . TRP C 1 216 ? 0.081 6.742 15.176 1.00 249.80 243 TRP C N 1
ATOM 6297 C CA . TRP C 1 216 ? 1.459 6.277 15.026 1.00 249.59 243 TRP C CA 1
ATOM 6298 C C . TRP C 1 216 ? 1.753 5.683 13.643 1.00 246.68 243 TRP C C 1
ATOM 6299 O O . TRP C 1 216 ? 0.852 5.506 12.824 1.00 245.32 243 TRP C O 1
ATOM 6310 N N . ALA C 1 222 ? 0.190 5.281 8.069 1.00 239.99 249 ALA C N 1
ATOM 6311 C CA . ALA C 1 222 ? -0.499 6.481 7.600 1.00 242.17 249 ALA C CA 1
ATOM 6312 C C . ALA C 1 222 ? -1.766 6.213 6.724 1.00 242.21 249 ALA C C 1
ATOM 6313 O O . ALA C 1 222 ? -2.805 6.801 7.049 1.00 244.46 249 ALA C O 1
ATOM 6315 N N . PRO C 1 223 ? -1.757 5.360 5.647 1.00 239.87 250 PRO C N 1
ATOM 6316 C CA . PRO C 1 223 ? -3.012 5.146 4.886 1.00 241.62 250 PRO C CA 1
ATOM 6317 C C . PRO C 1 223 ? -4.007 4.261 5.636 1.00 241.82 250 PRO C C 1
ATOM 6318 O O . PRO C 1 223 ? -5.213 4.285 5.352 1.00 243.72 250 PRO C O 1
ATOM 6322 N N . ALA C 1 224 ? -3.473 3.471 6.597 1.00 239.93 251 ALA C N 1
ATOM 6323 C CA . ALA C 1 224 ? -4.199 2.561 7.478 1.00 239.74 251 ALA C CA 1
ATOM 6324 C C . ALA C 1 224 ? -4.946 3.366 8.530 1.00 241.00 251 ALA C C 1
ATOM 6325 O O . ALA C 1 224 ? -5.955 2.882 9.043 1.00 241.02 251 ALA C O 1
ATOM 6327 N N . ARG C 1 225 ? -4.465 4.597 8.837 1.00 242.82 252 ARG C N 1
ATOM 6328 C CA . ARG C 1 225 ? -5.089 5.508 9.794 1.00 241.42 252 ARG C CA 1
ATOM 6329 C C . ARG C 1 225 ? -6.472 6.003 9.317 1.00 237.97 252 ARG C C 1
ATOM 6330 O O . ARG C 1 225 ? -7.314 6.368 10.148 1.00 226.12 252 ARG C O 1
ATOM 6332 N N . VAL C 1 226 ? -6.718 5.970 7.983 1.00 239.45 253 VAL C N 1
ATOM 6333 C CA . VAL C 1 226 ? -8.002 6.340 7.369 1.00 235.21 253 VAL C CA 1
ATOM 6334 C C . VAL C 1 226 ? -9.051 5.274 7.696 1.00 226.50 253 VAL C C 1
ATOM 6335 O O . VAL C 1 226 ? -10.143 5.601 8.161 1.00 221.40 253 VAL C O 1
ATOM 6337 N N . GLY C 1 227 ? -8.682 4.013 7.482 1.00 239.38 254 GLY C N 1
ATOM 6338 C CA . GLY C 1 227 ? -9.534 2.864 7.764 1.00 239.97 254 GLY C CA 1
ATOM 6339 C C . GLY C 1 227 ? -9.758 2.614 9.245 1.00 233.82 254 GLY C C 1
ATOM 6340 O O . GLY C 1 227 ? -10.837 2.163 9.628 1.00 225.65 254 GLY C O 1
ATOM 6341 N N . LEU C 1 228 ? -8.745 2.922 10.094 1.00 231.55 255 LEU C N 1
ATOM 6342 C CA . LEU C 1 228 ? -8.796 2.721 11.547 1.00 218.44 255 LEU C CA 1
ATOM 6343 C C . LEU C 1 228 ? -9.491 3.855 12.315 1.00 211.85 255 LEU C C 1
ATOM 6344 O O . LEU C 1 228 ? -10.335 3.569 13.164 1.00 207.98 255 LEU C O 1
ATOM 6346 N N . GLY C 1 229 ? -9.139 5.104 12.012 1.00 212.67 256 GLY C N 1
ATOM 6347 C CA . GLY C 1 229 ? -9.700 6.290 12.651 1.00 209.49 256 GLY C CA 1
ATOM 6348 C C . GLY C 1 229 ? -11.188 6.550 12.445 1.00 207.76 256 GLY C C 1
ATOM 6349 O O . GLY C 1 229 ? -11.833 7.084 13.351 1.00 204.28 256 GLY C O 1
ATOM 6350 N N . ILE C 1 230 ? -11.749 6.180 11.257 1.00 211.40 257 ILE C N 1
ATOM 6351 C CA . ILE C 1 230 ? -13.160 6.416 10.864 1.00 212.61 257 ILE C CA 1
ATOM 6352 C C . ILE C 1 230 ? -14.140 5.299 11.308 1.00 209.43 257 ILE C C 1
ATOM 6353 O O . ILE C 1 230 ? -15.328 5.583 11.553 1.00 208.07 257 ILE C O 1
ATOM 6358 N N . THR C 1 231 ? -13.695 4.039 11.389 1.00 209.41 258 THR C N 1
ATOM 6359 C CA . THR C 1 231 ? -14.640 3.031 11.874 1.00 207.74 258 THR C CA 1
ATOM 6360 C C . THR C 1 231 ? -14.869 3.258 13.384 1.00 201.30 258 THR C C 1
ATOM 6361 O O . THR C 1 231 ? -15.903 2.844 13.896 1.00 199.35 258 THR C O 1
ATOM 6365 N N . THR C 1 232 ? -13.933 3.999 14.066 1.00 199.12 259 THR C N 1
ATOM 6366 C CA . THR C 1 232 ? -14.004 4.380 15.490 1.00 194.28 259 THR C CA 1
ATOM 6367 C C . THR C 1 232 ? -15.263 5.227 15.796 1.00 191.62 259 THR C C 1
ATOM 6368 O O . THR C 1 232 ? -15.839 5.119 16.885 1.00 187.10 259 THR C O 1
ATOM 6372 N N . VAL C 1 233 ? -15.680 6.047 14.822 1.00 195.48 260 VAL C N 1
ATOM 6373 C CA . VAL C 1 233 ? -16.886 6.862 14.886 1.00 195.29 260 VAL C CA 1
ATOM 6374 C C . VAL C 1 233 ? -18.053 5.900 14.676 1.00 196.30 260 VAL C C 1
ATOM 6375 O O . VAL C 1 233 ? -19.080 6.032 15.347 1.00 194.09 260 VAL C O 1
ATOM 6379 N N . LEU C 1 234 ? -17.870 4.910 13.772 1.00 200.52 261 LEU C N 1
ATOM 6380 C CA . LEU C 1 234 ? -18.887 3.913 13.477 1.00 203.80 261 LEU C CA 1
ATOM 6381 C C . LEU C 1 234 ? -19.163 3.009 14.673 1.00 199.30 261 LEU C C 1
ATOM 6382 O O . LEU C 1 234 ? -20.310 2.646 14.896 1.00 200.26 261 LEU C O 1
ATOM 6387 N N . THR C 1 235 ? -18.144 2.680 15.452 1.00 195.64 262 THR C N 1
ATOM 6388 C CA . THR C 1 235 ? -18.270 1.824 16.638 1.00 192.45 262 THR C CA 1
ATOM 6389 C C . THR C 1 235 ? -18.745 2.611 17.851 1.00 186.86 262 THR C C 1
ATOM 6390 O O . THR C 1 235 ? -19.443 2.042 18.691 1.00 185.23 262 THR C O 1
ATOM 6394 N N . MET C 1 236 ? -18.323 3.885 17.989 1.00 184.73 263 MET C N 1
ATOM 6395 C CA . MET C 1 236 ? -18.723 4.723 19.120 1.00 180.41 263 MET C CA 1
ATOM 6396 C C . MET C 1 236 ? -20.215 4.953 19.082 1.00 181.17 263 MET C C 1
ATOM 6397 O O . MET C 1 236 ? -20.878 4.823 20.116 1.00 177.99 263 MET C O 1
ATOM 6402 N N . THR C 1 237 ? -20.74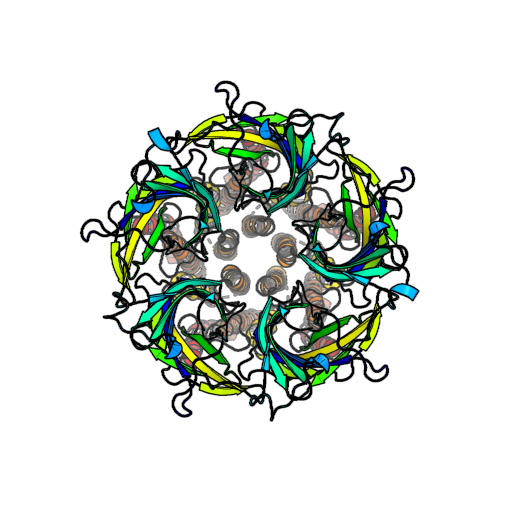6 5.235 17.872 1.00 186.53 264 THR C N 1
ATOM 6403 C CA . THR C 1 237 ? -22.175 5.456 17.633 1.00 190.19 264 THR C CA 1
ATOM 6404 C C . THR C 1 237 ? -22.971 4.113 17.707 1.00 191.69 264 THR C C 1
ATOM 6405 O O . THR C 1 237 ? -24.197 4.146 17.709 1.00 193.13 264 THR C O 1
ATOM 6409 N N . THR C 1 238 ? -22.266 2.958 17.832 1.00 192.25 265 THR C N 1
ATOM 6410 C CA . THR C 1 238 ? -22.827 1.607 18.020 1.00 194.79 265 THR C CA 1
ATOM 6411 C C . THR C 1 238 ? -22.752 1.218 19.503 1.00 188.63 265 THR C C 1
ATOM 6412 O O . THR C 1 238 ? -23.610 0.478 19.973 1.00 190.10 265 THR C O 1
ATOM 6416 N N . GLN C 1 239 ? -21.733 1.729 20.233 1.00 182.97 266 GLN C N 1
ATOM 6417 C CA . GLN C 1 239 ? -21.587 1.539 21.677 1.00 178.11 266 GLN C CA 1
ATOM 6418 C C . GLN C 1 239 ? -22.700 2.376 22.307 1.00 175.43 266 GLN C C 1
ATOM 6419 O O . GLN C 1 239 ? -23.329 1.937 23.277 1.00 173.92 266 GLN C O 1
ATOM 6425 N N . SER C 1 240 ? -22.976 3.556 21.703 1.00 175.85 267 SER C N 1
ATOM 6426 C CA . SER C 1 240 ? -24.029 4.455 22.141 1.00 174.97 267 SER C CA 1
ATOM 6427 C C . SER C 1 240 ? -25.417 3.869 21.900 1.00 179.39 267 SER C C 1
ATOM 6428 O O . SER C 1 240 ? -26.137 3.713 22.872 1.00 177.40 267 SER C O 1
ATOM 6431 N N . SER C 1 241 ? -25.767 3.456 20.664 1.00 186.17 268 SER C N 1
ATOM 6432 C CA . SER C 1 241 ? -27.050 2.802 20.378 1.00 192.75 268 SER C CA 1
ATOM 6433 C C . SER C 1 241 ? -27.141 1.491 21.137 1.00 190.97 268 SER C C 1
ATOM 6434 O O . SER C 1 241 ? -28.211 1.126 21.611 1.00 191.21 268 SER C O 1
ATOM 6437 N N . GLY C 1 242 ? -26.004 0.819 21.272 1.00 190.21 269 GLY C N 1
ATOM 6438 C CA . GLY C 1 242 ? -25.868 -0.457 21.959 1.00 189.96 269 GLY C CA 1
ATOM 6439 C C . GLY C 1 242 ? -26.083 -0.412 23.448 1.00 183.53 269 GLY C C 1
ATOM 6440 O O . GLY C 1 242 ? -26.288 -1.465 24.052 1.00 183.39 269 GLY C O 1
ATOM 6441 N N . SER C 1 243 ? -26.046 0.797 24.050 1.00 179.26 270 SER C N 1
ATOM 6442 C CA . SER C 1 243 ? -26.257 1.012 25.488 1.00 173.33 270 SER C CA 1
ATOM 6443 C C . SER C 1 243 ? -27.003 2.319 25.754 1.00 171.45 270 SER C C 1
ATOM 6444 O O . SER C 1 243 ? -26.811 2.923 26.811 1.00 168.18 270 SER C O 1
ATOM 6447 N N . ARG C 1 244 ? -27.862 2.755 24.800 1.00 174.79 271 ARG C N 1
ATOM 6448 C CA . ARG C 1 244 ? -28.621 4.012 24.921 1.00 175.16 271 ARG C CA 1
ATOM 6449 C C . ARG C 1 244 ? -29.649 3.952 26.051 1.00 173.76 271 ARG C C 1
ATOM 6450 O O . ARG C 1 244 ? -29.937 4.991 26.650 1.00 171.12 271 ARG C O 1
ATOM 6458 N N . ALA C 1 245 ? -30.140 2.730 26.396 1.00 176.18 272 ALA C N 1
ATOM 6459 C CA . ALA C 1 245 ? -31.086 2.492 27.496 1.00 175.44 272 ALA C CA 1
ATOM 6460 C C . ALA C 1 245 ? -30.509 2.953 28.866 1.00 167.83 272 ALA C C 1
ATOM 6461 O O . ALA C 1 245 ? -31.266 3.094 29.834 1.00 166.69 272 ALA C O 1
ATOM 6463 N N . SER C 1 246 ? -29.174 3.231 28.916 1.00 163.88 273 SER C N 1
ATOM 6464 C CA . SER C 1 246 ? -28.429 3.683 30.093 1.00 158.89 273 SER C CA 1
ATOM 6465 C C . SER C 1 246 ? -27.831 5.101 29.944 1.00 157.07 273 SER C C 1
ATOM 6466 O O . SER C 1 246 ? -27.155 5.571 30.862 1.00 154.18 273 SER C O 1
ATOM 6469 N N . LEU C 1 247 ? -28.093 5.785 28.802 1.00 160.11 274 LEU C N 1
ATOM 6470 C CA . LEU C 1 247 ? -27.626 7.163 28.517 1.00 160.17 274 LEU C CA 1
ATOM 6471 C C . LEU C 1 247 ? -28.824 8.126 28.437 1.00 163.59 274 LEU C C 1
ATOM 6472 O O . LEU C 1 247 ? -29.743 7.888 27.633 1.00 168.84 274 LEU C O 1
ATOM 6477 N N . PRO C 1 248 ? -28.834 9.221 29.243 1.00 162.15 275 PRO C N 1
ATOM 6478 C CA . PRO C 1 248 ? -30.014 10.120 29.257 1.00 166.44 275 PRO C CA 1
ATOM 6479 C C . PRO C 1 248 ? -29.962 11.367 28.362 1.00 172.12 275 PRO C C 1
ATOM 6480 O O . PRO C 1 248 ? -28.965 12.095 28.357 1.00 171.50 275 PRO C O 1
ATOM 6484 N N . LYS C 1 249 ? -31.057 11.624 27.620 1.00 179.10 276 LYS C N 1
ATOM 6485 C CA . LYS C 1 249 ? -31.163 12.811 26.771 1.00 186.67 276 LYS C CA 1
ATOM 6486 C C . LYS C 1 249 ? -32.117 13.773 27.472 1.00 191.21 276 LYS C C 1
ATOM 6487 O O . LYS C 1 249 ? -33.335 13.558 27.506 1.00 196.96 276 LYS C O 1
ATOM 6489 N N . VAL C 1 250 ? -31.530 14.780 28.115 1.00 189.35 277 VAL C N 1
ATOM 6490 C CA . VAL C 1 250 ? -32.228 15.785 28.916 1.00 193.56 277 VAL C CA 1
ATOM 6491 C C . VAL C 1 250 ? -32.526 17.057 28.137 1.00 202.95 277 VAL C C 1
ATOM 6492 O O . VAL C 1 250 ? -31.983 17.234 27.067 1.00 203.98 277 VAL C O 1
ATOM 6496 N N . SER C 1 251 ? -33.366 17.951 28.678 1.00 210.58 278 SER C N 1
ATOM 6497 C CA . SER C 1 251 ? -33.641 19.248 28.062 1.00 221.67 278 SER C CA 1
ATOM 6498 C C . SER C 1 251 ? -32.486 20.199 28.401 1.00 220.00 278 SER C C 1
ATOM 6499 O O . SER C 1 251 ? -32.297 21.205 27.720 1.00 230.69 278 SER C O 1
ATOM 6502 N N . TYR C 1 252 ? -31.707 19.850 29.452 1.00 210.89 279 TYR C N 1
ATOM 6503 C CA . TYR C 1 252 ? -30.503 20.544 29.930 1.00 209.56 279 TYR C CA 1
ATOM 6504 C C . TYR C 1 252 ? -29.240 19.724 29.549 1.00 202.20 279 TYR C C 1
ATOM 6505 O O . TYR C 1 252 ? -29.336 18.834 28.691 1.00 197.78 279 TYR C O 1
ATOM 6514 N N . VAL C 1 253 ? -28.053 20.052 30.132 1.00 202.36 280 VAL C N 1
ATOM 6515 C CA . VAL C 1 253 ? -26.805 19.303 29.879 1.00 197.02 280 VAL C CA 1
ATOM 6516 C C . VAL C 1 253 ? -26.298 18.659 31.163 1.00 189.66 280 VAL C C 1
ATOM 6517 O O . VAL C 1 253 ? -26.484 19.251 32.231 1.00 191.16 280 VAL C O 1
ATOM 6521 N N . LYS C 1 254 ? -25.615 17.482 31.058 1.00 183.03 281 LYS C N 1
ATOM 6522 C CA . LYS C 1 254 ? -25.025 16.736 32.189 1.00 177.28 281 LYS C CA 1
ATOM 6523 C C . LYS C 1 254 ? -23.455 16.581 32.105 1.00 177.60 281 LYS C C 1
ATOM 6524 O O . LYS C 1 254 ? -22.853 17.047 31.131 1.00 181.10 281 LYS C O 1
ATOM 6526 N N . ALA C 1 255 ? -22.809 15.945 33.150 1.00 175.13 282 ALA C N 1
ATOM 6527 C CA . ALA C 1 255 ? -21.356 15.631 33.229 1.00 176.73 282 ALA C CA 1
ATOM 6528 C C . ALA C 1 255 ? -21.057 14.378 32.381 1.00 172.35 282 ALA C C 1
ATOM 6529 O O . ALA C 1 255 ? -19.894 13.946 32.275 1.00 174.07 282 ALA C O 1
ATOM 6531 N N . ILE C 1 256 ? -22.156 13.806 31.796 1.00 167.89 283 ILE C N 1
ATOM 6532 C CA . ILE C 1 256 ? -22.265 12.631 30.913 1.00 164.55 283 ILE C CA 1
ATOM 6533 C C . ILE C 1 256 ? -22.710 13.043 29.485 1.00 166.60 283 ILE C C 1
ATOM 6534 O O . ILE C 1 256 ? -22.102 12.595 28.502 1.00 166.74 283 ILE C O 1
ATOM 6539 N N . ASP C 1 257 ? -23.748 13.922 29.386 1.00 169.37 284 ASP C N 1
ATOM 6540 C CA . ASP C 1 257 ? -24.258 14.482 28.121 1.00 173.72 284 ASP C CA 1
ATOM 6541 C C . ASP C 1 257 ? -23.141 15.323 27.416 1.00 178.31 284 ASP C C 1
ATOM 6542 O O . ASP C 1 257 ? -23.182 15.530 26.198 1.00 181.55 284 ASP C O 1
ATOM 6544 N N . ILE C 1 258 ? -22.142 15.765 28.214 1.00 179.62 285 ILE C N 1
ATOM 6545 C CA . ILE C 1 258 ? -20.954 16.488 27.801 1.00 184.91 285 ILE C CA 1
ATOM 6546 C C . ILE C 1 258 ? -19.827 15.497 27.626 1.00 182.31 285 ILE C C 1
ATOM 6547 O O . ILE C 1 258 ? -19.114 15.605 26.643 1.00 185.34 285 ILE C O 1
ATOM 6549 N N . TRP C 1 259 ? -19.674 14.512 28.554 1.00 177.56 286 TRP C N 1
ATOM 6550 C CA . TRP C 1 259 ? -18.644 13.466 28.471 1.00 176.14 286 TRP C CA 1
ATOM 6551 C C . TRP C 1 259 ? -18.744 12.710 27.151 1.00 174.25 286 TRP C C 1
ATOM 6552 O O . TRP C 1 259 ? -17.719 12.317 26.616 1.00 175.80 286 TRP C O 1
ATOM 6554 N N . MET C 1 260 ? -19.976 12.586 26.594 1.00 172.40 287 MET C N 1
ATOM 6555 C CA . MET C 1 260 ? -20.311 11.955 25.302 1.00 172.38 287 MET C CA 1
ATOM 6556 C C . MET C 1 260 ? -20.247 12.962 24.117 1.00 177.96 287 MET C C 1
ATOM 6557 O O . MET C 1 260 ? -20.182 12.543 22.952 1.00 179.56 287 MET C O 1
ATOM 6559 N N . ALA C 1 261 ? -20.274 14.283 24.428 1.00 181.89 288 ALA C N 1
ATOM 6560 C CA . ALA C 1 261 ? -20.196 15.371 23.451 1.00 188.78 288 ALA C CA 1
ATOM 6561 C C . ALA C 1 261 ? -18.752 15.792 23.229 1.00 191.91 288 ALA C C 1
ATOM 6562 O O . ALA C 1 261 ? -18.476 16.411 22.203 1.00 196.88 288 ALA C O 1
ATOM 6564 N N . VAL C 1 262 ? -17.834 15.474 24.197 1.00 190.26 289 VAL C N 1
ATOM 6565 C CA . VAL C 1 262 ? -16.379 15.731 24.117 1.00 194.35 289 VAL C CA 1
ATOM 6566 C C . VAL C 1 262 ? -15.796 14.664 23.209 1.00 192.10 289 VAL C C 1
ATOM 6567 O O . VAL C 1 262 ? -14.857 14.934 22.464 1.00 196.50 289 VAL C O 1
ATOM 6571 N N . CYS C 1 263 ? -16.415 13.478 23.224 1.00 186.06 290 CYS C N 1
ATOM 6572 C CA . CYS C 1 263 ? -16.044 12.338 22.403 1.00 184.28 290 CYS C CA 1
ATOM 6573 C C . CYS C 1 263 ? -16.361 12.577 20.951 1.00 186.91 290 CYS C C 1
ATOM 6574 O O . CYS C 1 263 ? -15.667 12.040 20.095 1.00 188.24 290 CYS C O 1
ATOM 6577 N N . LEU C 1 264 ? -17.404 13.373 20.673 1.00 188.80 291 LEU C N 1
ATOM 6578 C CA . LEU C 1 264 ? -17.781 13.730 19.311 1.00 193.49 291 LEU C CA 1
ATOM 6579 C C . LEU C 1 264 ? -16.729 14.702 18.713 1.00 199.81 291 LEU C C 1
ATOM 6580 O O . LEU C 1 264 ? -16.384 14.573 17.534 1.00 203.19 291 LEU C O 1
ATOM 6582 N N . LEU C 1 265 ? -16.176 15.623 19.543 1.00 202.21 292 LEU C N 1
ATOM 6583 C CA . LEU C 1 265 ? -15.123 16.569 19.142 1.00 209.41 292 LEU C CA 1
ATOM 6584 C C . LEU C 1 265 ? -13.775 15.853 19.040 1.00 209.11 292 LEU C C 1
ATOM 6585 O O . LEU C 1 265 ? -13.025 16.135 18.117 1.00 214.32 292 LEU C O 1
ATOM 6587 N N . PHE C 1 266 ? -13.484 14.919 19.980 1.00 204.04 293 PHE C N 1
ATOM 6588 C CA . PHE C 1 266 ? -12.249 14.117 20.066 1.00 204.77 293 PHE C CA 1
ATOM 6589 C C . PHE C 1 266 ? -12.106 13.052 18.982 1.00 203.06 293 PHE C C 1
ATOM 6590 O O . PHE C 1 266 ? -10.987 12.592 18.728 1.00 206.26 293 PHE C O 1
ATOM 6598 N N . VAL C 1 267 ? -13.244 12.622 18.398 1.00 199.07 294 VAL C N 1
ATOM 6599 C CA . VAL C 1 267 ? -13.340 11.628 17.317 1.00 198.44 294 VAL C CA 1
ATOM 6600 C C . VAL C 1 267 ? -13.194 12.388 15.949 1.00 204.27 294 VAL C C 1
ATOM 6601 O O . VAL C 1 267 ? -12.767 11.810 14.946 1.00 206.04 294 VAL C O 1
ATOM 6605 N N . PHE C 1 268 ? -13.484 13.705 15.968 1.00 208.25 295 PHE C N 1
ATOM 6606 C CA . PHE C 1 268 ? -13.411 14.619 14.834 1.00 215.46 295 PHE C CA 1
ATOM 6607 C C . PHE C 1 268 ? -12.022 15.238 14.725 1.00 221.04 295 PHE C C 1
ATOM 6608 O O . PHE C 1 268 ? -11.420 15.172 13.656 1.00 225.28 295 PHE C O 1
ATOM 6616 N N . SER C 1 269 ? -11.528 15.861 15.823 1.00 222.13 296 SER C N 1
ATOM 6617 C CA . SER C 1 269 ? -10.207 16.499 15.935 1.00 229.03 296 SER C CA 1
ATOM 6618 C C . SER C 1 269 ? -9.115 15.470 15.713 1.00 228.61 296 SER C C 1
ATOM 6619 O O . SER C 1 269 ? -7.996 15.814 15.321 1.00 235.81 296 SER C O 1
ATOM 6622 N N . ALA C 1 270 ? -9.463 14.204 15.979 1.00 221.60 297 ALA C N 1
ATOM 6623 C CA . ALA C 1 270 ? -8.633 13.044 15.740 1.00 221.39 297 ALA C CA 1
ATOM 6624 C C . ALA C 1 270 ? -8.494 12.896 14.217 1.00 223.73 297 ALA C C 1
ATOM 6625 O O . ALA C 1 270 ? -7.370 12.833 13.724 1.00 228.64 297 ALA C O 1
ATOM 6627 N N . LEU C 1 271 ? -9.633 12.938 13.474 1.00 221.67 298 LEU C N 1
ATOM 6628 C CA . LEU C 1 271 ? -9.703 12.771 12.015 1.00 224.87 298 LEU C CA 1
ATOM 6629 C C . LEU C 1 271 ? -9.556 14.084 11.236 1.00 232.72 298 LEU C C 1
ATOM 6630 O O . LEU C 1 271 ? -9.774 14.124 10.024 1.00 237.71 298 LEU C O 1
ATOM 6635 N N . LEU C 1 272 ? -9.167 15.147 11.948 1.00 235.59 299 LEU C N 1
ATOM 6636 C CA . LEU C 1 272 ? -8.848 16.448 11.392 1.00 257.10 299 LEU C CA 1
ATOM 6637 C C . LEU C 1 272 ? -7.323 16.436 11.305 1.00 258.69 299 LEU C C 1
ATOM 6638 O O . LEU C 1 272 ? -6.761 16.844 10.290 1.00 259.75 299 LEU C O 1
ATOM 6643 N N . GLU C 1 273 ? -6.665 15.887 12.349 1.00 256.96 300 GLU C N 1
ATOM 6644 C CA . GLU C 1 273 ? -5.220 15.708 12.451 1.00 257.07 300 GLU C CA 1
ATOM 6645 C C . GLU C 1 273 ? -4.754 14.727 11.359 1.00 254.70 300 GLU C C 1
ATOM 6646 O O . GLU C 1 273 ? -3.744 14.991 10.720 1.00 254.59 300 GLU C O 1
ATOM 6652 N N . TYR C 1 274 ? -5.506 13.629 11.123 1.00 252.23 301 TYR C N 1
ATOM 6653 C CA . TYR C 1 274 ? -5.204 12.627 10.088 1.00 250.06 301 TYR C CA 1
ATOM 6654 C C . TYR C 1 274 ? -5.628 13.102 8.703 1.00 251.43 301 TYR C C 1
ATOM 6655 O O . TYR C 1 274 ? -5.177 12.541 7.705 1.00 250.72 301 TYR C O 1
ATOM 6657 N N . ALA C 1 275 ? -6.501 14.129 8.644 1.00 254.21 302 ALA C N 1
ATOM 6658 C CA . ALA C 1 275 ? -6.942 14.749 7.397 1.00 256.64 302 ALA C CA 1
ATOM 6659 C C . ALA C 1 275 ? -5.974 15.880 7.042 1.00 262.40 302 ALA C C 1
ATOM 6660 O O . ALA C 1 275 ? -6.119 16.508 5.991 1.00 268.73 302 ALA C O 1
ATOM 6662 N N . ALA C 1 276 ? -4.980 16.133 7.918 1.00 259.52 303 ALA C N 1
ATOM 6663 C CA . ALA C 1 276 ? -3.965 17.162 7.718 1.00 264.51 303 ALA C CA 1
ATOM 6664 C C . ALA C 1 276 ? -2.572 16.560 7.593 1.00 261.80 303 ALA C C 1
ATOM 6665 O O . ALA C 1 276 ? -1.800 17.039 6.777 1.00 261.14 303 ALA C O 1
ATOM 6667 N N . VAL C 1 277 ? -2.250 15.517 8.387 1.00 259.95 304 VAL C N 1
ATOM 6668 C CA . VAL C 1 277 ? -0.945 14.848 8.373 1.00 257.49 304 VAL C CA 1
ATOM 6669 C C . VAL C 1 277 ? -0.756 13.930 7.163 1.00 254.94 304 VAL C C 1
ATOM 6670 O O . VAL C 1 277 ? 0.348 13.876 6.624 1.00 252.98 304 VAL C O 1
ATOM 6672 N N . ASN C 1 278 ? -1.818 13.211 6.737 1.00 254.87 305 ASN C N 1
ATOM 6673 C CA . ASN C 1 278 ? -1.778 12.304 5.578 1.00 252.56 305 ASN C CA 1
ATOM 6674 C C . ASN C 1 278 ? -2.001 13.044 4.235 1.00 253.64 305 ASN C C 1
ATOM 6675 O O . ASN C 1 278 ? -1.999 12.416 3.170 1.00 252.28 305 ASN C O 1
ATOM 6677 N N . PHE C 1 279 ? -2.177 14.383 4.303 1.00 256.44 306 PHE C N 1
ATOM 6678 C CA . PHE C 1 279 ? -2.365 15.275 3.159 1.00 258.97 306 PHE C CA 1
ATOM 6679 C C . PHE C 1 279 ? -1.194 16.264 3.015 1.00 257.39 306 PHE C C 1
ATOM 6680 O O . PHE C 1 279 ? -0.970 16.765 1.915 1.00 257.89 306 PHE C O 1
ATOM 6682 N N . VAL C 1 280 ? -0.452 16.540 4.119 1.00 256.98 307 VAL C N 1
ATOM 6683 C CA . VAL C 1 280 ? 0.728 17.421 4.132 1.00 256.27 307 VAL C CA 1
ATOM 6684 C C . VAL C 1 280 ? 1.942 16.670 3.597 1.00 252.65 307 VAL C C 1
ATOM 6685 O O . VAL C 1 280 ? 2.709 17.249 2.833 1.00 251.56 307 VAL C O 1
ATOM 6687 N N . SER C 1 281 ? 2.111 15.385 3.991 1.00 250.67 308 SER C N 1
ATOM 6688 C CA . SER C 1 281 ? 3.202 14.516 3.539 1.00 247.15 308 SER C CA 1
ATOM 6689 C C . SER C 1 281 ? 3.056 14.140 2.054 1.00 245.46 308 SER C C 1
ATOM 6690 O O . SER C 1 281 ? 4.062 13.887 1.385 1.00 242.73 308 SER C O 1
ATOM 6692 N N . ARG C 1 282 ? 1.807 14.129 1.539 1.00 247.27 309 ARG C N 1
ATOM 6693 C CA . ARG C 1 282 ? 1.491 13.820 0.142 1.00 246.47 309 ARG C CA 1
ATOM 6694 C C . ARG C 1 282 ? 1.630 15.051 -0.768 1.00 247.85 309 ARG C C 1
ATOM 6695 O O . ARG C 1 282 ? 1.921 14.893 -1.955 1.00 246.34 309 ARG C O 1
ATOM 6697 N N . GLN C 1 283 ? 1.432 16.269 -0.211 1.00 250.64 310 GLN C N 1
ATOM 6698 C CA . GLN C 1 283 ? 1.529 17.542 -0.938 1.00 252.16 310 GLN C CA 1
ATOM 6699 C C . GLN C 1 283 ? 2.939 18.159 -0.857 1.00 249.97 310 GLN C C 1
ATOM 6700 O O . GLN C 1 283 ? 3.089 19.381 -0.717 1.00 251.49 310 GLN C O 1
ATOM 6702 N N . SER C 1 284 ? 3.969 17.290 -0.980 1.00 246.30 311 SER C N 1
ATOM 6703 C CA . SER C 1 284 ? 5.402 17.603 -0.983 1.00 243.70 311 SER C CA 1
ATOM 6704 C C . SER C 1 284 ? 5.874 18.492 0.206 1.00 245.07 311 SER C C 1
ATOM 6705 O O . SER C 1 284 ? 6.282 19.647 0.012 1.00 245.52 311 SER C O 1
ATOM 6707 N N . GLN C 1 285 ? 5.819 17.929 1.435 1.00 245.70 312 GLN C N 1
ATOM 6708 C CA . GLN C 1 285 ? 6.291 18.562 2.686 1.00 247.07 312 GLN C CA 1
ATOM 6709 C C . GLN C 1 285 ? 6.657 17.556 3.839 1.00 246.58 312 GLN C C 1
ATOM 6710 O O . GLN C 1 285 ? 6.630 17.978 5.003 1.00 248.59 312 GLN C O 1
ATOM 6712 N N . PRO C 1 286 ? 6.971 16.238 3.556 1.00 244.04 313 PRO C N 1
ATOM 6713 C CA . PRO C 1 286 ? 7.052 15.213 4.628 1.00 244.13 313 PRO C CA 1
ATOM 6714 C C . PRO C 1 286 ? 7.962 15.491 5.834 1.00 245.22 313 PRO C C 1
ATOM 6715 O O . PRO C 1 286 ? 8.106 14.612 6.693 1.00 245.48 313 PRO C O 1
ATOM 6719 N N . GLN C 1 287 ? 8.539 16.699 5.928 1.00 253.53 382 GLN C N 1
ATOM 6720 C CA . GLN C 1 287 ? 9.389 17.097 7.039 1.00 254.50 382 GLN C CA 1
ATOM 6721 C C . GLN C 1 287 ? 8.547 17.439 8.277 1.00 256.99 382 GLN C C 1
ATOM 6722 O O . GLN C 1 287 ? 8.737 16.831 9.337 1.00 257.44 382 GLN C O 1
ATOM 6724 N N . ARG C 1 288 ? 7.600 18.391 8.124 1.00 258.64 383 ARG C N 1
ATOM 6725 C CA . ARG C 1 288 ? 6.703 18.867 9.184 1.00 260.94 383 ARG C CA 1
ATOM 6726 C C . ARG C 1 288 ? 5.577 17.871 9.530 1.00 261.22 383 ARG C C 1
ATOM 6727 O O . ARG C 1 288 ? 4.834 18.109 10.484 1.00 262.82 383 ARG C O 1
ATOM 6729 N N . ALA C 1 289 ? 5.459 16.764 8.755 1.00 259.54 384 ALA C N 1
ATOM 6730 C CA . ALA C 1 289 ? 4.459 15.707 8.934 1.00 259.39 384 ALA C CA 1
ATOM 6731 C C . ALA C 1 289 ? 4.692 14.933 10.222 1.00 259.36 384 ALA C C 1
ATOM 6732 O O . ALA C 1 289 ? 3.739 14.713 10.960 1.00 260.37 384 ALA C O 1
ATOM 6734 N N . LYS C 1 290 ? 5.952 14.562 10.518 1.00 258.35 385 LYS C N 1
ATOM 6735 C CA . LYS C 1 290 ? 6.323 13.832 11.737 1.00 258.59 385 LYS C CA 1
ATOM 6736 C C . LYS C 1 290 ? 6.429 14.745 12.978 1.00 261.00 385 LYS C C 1
ATOM 6737 O O . LYS C 1 290 ? 6.647 14.252 14.090 1.00 261.82 385 LYS C O 1
ATOM 6739 N N . LYS C 1 291 ? 6.268 16.067 12.782 1.00 262.15 386 LYS C N 1
ATOM 6740 C CA . LYS C 1 291 ? 6.335 17.071 13.841 1.00 264.31 386 LYS C CA 1
ATOM 6741 C C . LYS C 1 291 ? 5.012 17.211 14.605 1.00 265.84 386 LYS C C 1
ATOM 6742 O O . LYS C 1 291 ? 5.039 17.400 15.823 1.00 267.34 386 LYS C O 1
ATOM 6744 N N . ILE C 1 292 ? 3.862 17.130 13.889 1.00 265.54 387 ILE C N 1
ATOM 6745 C CA . ILE C 1 292 ? 2.514 17.268 14.453 1.00 266.65 387 ILE C CA 1
ATOM 6746 C C . ILE C 1 292 ? 1.802 15.926 14.669 1.00 255.51 387 ILE C C 1
ATOM 6747 O O . ILE C 1 292 ? 1.000 15.829 15.593 1.00 247.00 387 ILE C O 1
ATOM 6749 N N . ASP C 1 293 ? 2.088 14.903 13.839 1.00 261.89 388 ASP C N 1
ATOM 6750 C CA . ASP C 1 293 ? 1.487 13.568 13.947 1.00 246.29 388 ASP C CA 1
ATOM 6751 C C . ASP C 1 293 ? 1.983 12.787 15.174 1.00 247.99 388 ASP C C 1
ATOM 6752 O O . ASP C 1 293 ? 1.280 11.903 15.663 1.00 241.53 388 ASP C O 1
ATOM 6757 N N . LYS C 1 294 ? 3.180 13.120 15.670 1.00 263.06 389 LYS C N 1
ATOM 6758 C CA . LYS C 1 294 ? 3.796 12.475 16.824 1.00 264.11 389 LYS C CA 1
ATOM 6759 C C . LYS C 1 294 ? 3.467 13.216 18.115 1.00 265.32 389 LYS C C 1
ATOM 6760 O O . LYS C 1 294 ? 3.370 12.581 19.160 1.00 265.81 389 LYS C O 1
ATOM 6762 N N . ILE C 1 295 ? 3.314 14.558 18.036 1.00 264.22 390 ILE C N 1
ATOM 6763 C CA . ILE C 1 295 ? 2.977 15.446 19.156 1.00 260.25 390 ILE C CA 1
ATOM 6764 C C . ILE C 1 295 ? 1.504 15.311 19.570 1.00 245.49 390 ILE C C 1
ATOM 6765 O O . ILE C 1 295 ? 1.195 15.430 20.758 1.00 238.91 390 ILE C O 1
ATOM 6767 N N . SER C 1 296 ? 0.599 15.056 18.589 1.00 231.25 391 SER C N 1
ATOM 6768 C CA . SER C 1 296 ? -0.844 14.846 18.802 1.00 215.81 391 SER C CA 1
ATOM 6769 C C . SER C 1 296 ? -1.095 13.481 19.448 1.00 214.66 391 SER C C 1
ATOM 6770 O O . SER C 1 296 ? -2.124 13.297 20.098 1.00 209.87 391 SER C O 1
ATOM 6772 N N . ARG C 1 297 ? -0.143 12.533 19.280 1.00 224.29 392 ARG C N 1
ATOM 6773 C CA . ARG C 1 297 ? -0.188 11.175 19.833 1.00 226.18 392 ARG C CA 1
ATOM 6774 C C . ARG C 1 297 ? 0.053 11.127 21.358 1.00 228.14 392 ARG C C 1
ATOM 6775 O O . ARG C 1 297 ? -0.274 10.121 21.986 1.00 222.35 392 ARG C O 1
ATOM 6777 N N . ILE C 1 298 ? 0.610 12.214 21.944 1.00 246.31 393 ILE C N 1
ATOM 6778 C CA . ILE C 1 298 ? 0.854 12.382 23.382 1.00 260.30 393 ILE C CA 1
ATOM 6779 C C . ILE C 1 298 ? 0.074 13.596 23.886 1.00 238.09 393 ILE C C 1
ATOM 6780 O O . ILE C 1 298 ? -0.086 13.775 25.094 1.00 237.44 393 ILE C O 1
ATOM 6782 N N . GLY C 1 299 ? -0.407 14.404 22.942 1.00 228.22 394 GLY C N 1
ATOM 6783 C CA . GLY C 1 299 ? -1.207 15.595 23.188 1.00 223.71 394 GLY C CA 1
ATOM 6784 C C . GLY C 1 299 ? -2.653 15.277 23.508 1.00 215.51 394 GLY C C 1
ATOM 6785 O O . GLY C 1 299 ? -3.207 15.854 24.444 1.00 215.24 394 GLY C O 1
ATOM 6786 N N . PHE C 1 300 ? -3.276 14.357 22.734 1.00 209.48 395 PHE C N 1
ATOM 6787 C CA . PHE C 1 300 ? -4.663 13.920 22.914 1.00 202.20 395 PHE C CA 1
ATOM 6788 C C . PHE C 1 300 ? -4.949 13.338 24.306 1.00 201.21 395 PHE C C 1
ATOM 6789 O O . PHE C 1 300 ? -5.804 13.921 24.975 1.00 198.10 395 PHE C O 1
ATOM 6797 N N . PRO C 1 301 ? -4.261 12.254 24.803 1.00 204.43 396 PRO C N 1
ATOM 6798 C CA . PRO C 1 301 ? -4.570 11.748 26.162 1.00 204.18 396 PRO C CA 1
ATOM 6799 C C . PRO C 1 301 ? -4.461 12.780 27.293 1.00 208.35 396 PRO C C 1
ATOM 6800 O O . PRO C 1 301 ? -5.205 12.661 28.268 1.00 206.08 396 PRO C O 1
ATOM 6804 N N . MET C 1 302 ? -3.580 13.801 27.145 1.00 214.92 397 MET C N 1
ATOM 6805 C CA . MET C 1 302 ? -3.418 14.872 28.128 1.00 220.63 397 MET C CA 1
ATOM 6806 C C . MET C 1 302 ? -4.414 16.024 27.931 1.00 216.52 397 MET C C 1
ATOM 6807 O O . MET C 1 302 ? -4.803 16.656 28.917 1.00 218.04 397 MET C O 1
ATOM 6812 N N . ALA C 1 303 ? -4.843 16.283 26.670 1.00 212.10 398 ALA C N 1
ATOM 6813 C CA . ALA C 1 303 ? -5.855 17.301 26.353 1.00 208.85 398 ALA C CA 1
ATOM 6814 C C . ALA C 1 303 ? -7.208 16.784 26.863 1.00 201.75 398 ALA C C 1
ATOM 6815 O O . ALA C 1 303 ? -8.050 17.574 27.282 1.00 200.92 398 ALA C O 1
ATOM 6817 N N . PHE C 1 304 ? -7.381 15.445 26.855 1.00 197.36 399 PHE C N 1
ATOM 6818 C CA . PHE C 1 304 ? -8.560 14.741 27.335 1.00 191.21 399 PHE C CA 1
ATOM 6819 C C . PHE C 1 304 ? -8.574 14.720 28.853 1.00 193.41 399 PHE C C 1
ATOM 6820 O O . PHE C 1 304 ? -9.575 15.121 29.455 1.00 190.35 399 PHE C O 1
ATOM 6828 N N . LEU C 1 305 ? -7.453 14.269 29.469 1.00 199.53 400 LEU C N 1
ATOM 6829 C CA . LEU C 1 305 ? -7.271 14.218 30.918 1.00 203.73 400 LEU C CA 1
ATOM 6830 C C . LEU C 1 305 ? -7.646 15.586 31.501 1.00 206.89 400 LEU C C 1
ATOM 6831 O O . LEU C 1 305 ? -8.526 15.650 32.348 1.00 206.56 400 LEU C O 1
ATOM 6836 N N . ILE C 1 306 ? -7.070 16.674 30.955 1.00 210.24 401 ILE C N 1
ATOM 6837 C CA . ILE C 1 306 ? -7.320 18.057 31.351 1.00 214.40 401 ILE C CA 1
ATOM 6838 C C . ILE C 1 306 ? -8.795 18.459 31.183 1.00 207.69 401 ILE C C 1
ATOM 6839 O O . ILE C 1 306 ? -9.371 19.005 32.122 1.00 209.21 401 ILE C O 1
ATOM 6841 N N . PHE C 1 307 ? -9.407 18.155 30.012 1.00 201.07 402 PHE C N 1
ATOM 6842 C CA . PHE C 1 307 ? -10.804 18.482 29.677 1.00 195.44 402 PHE C CA 1
ATOM 6843 C C . PHE C 1 307 ? -11.819 17.807 30.578 1.00 190.63 402 PHE C C 1
ATOM 6844 O O . PHE C 1 307 ? -12.707 18.492 31.080 1.00 189.55 402 PHE C O 1
ATOM 6846 N N . ASN C 1 308 ? -11.692 16.473 30.779 1.00 188.40 403 ASN C N 1
ATOM 6847 C CA . ASN C 1 308 ? -12.566 15.670 31.648 1.00 184.52 403 ASN C CA 1
ATOM 6848 C C . ASN C 1 308 ? -12.457 16.127 33.128 1.00 189.07 403 ASN C C 1
ATOM 6849 O O . ASN C 1 308 ? -13.470 16.131 33.838 1.00 186.24 403 ASN C O 1
ATOM 6851 N N . MET C 1 309 ? -11.240 16.569 33.561 1.00 196.87 404 MET C N 1
ATOM 6852 C CA . MET C 1 309 ? -10.967 17.101 34.907 1.00 203.38 404 MET C CA 1
ATOM 6853 C C . MET C 1 309 ? -11.471 18.537 35.042 1.00 204.83 404 MET C C 1
ATOM 6854 O O . MET C 1 309 ? -11.804 18.968 36.149 1.00 207.22 404 MET C O 1
ATOM 6859 N N . PHE C 1 310 ? -11.523 19.272 33.912 1.00 204.06 405 PHE C N 1
ATOM 6860 C CA . PHE C 1 310 ? -12.052 20.632 33.845 1.00 206.01 405 PHE C CA 1
ATOM 6861 C C . PHE C 1 310 ? -13.573 20.557 33.934 1.00 198.98 405 PHE C C 1
ATOM 6862 O O . PHE C 1 310 ? -14.171 21.352 34.655 1.00 201.11 405 PHE C O 1
ATOM 6870 N N . TYR C 1 311 ? -14.190 19.590 33.207 1.00 191.40 406 TYR C N 1
ATOM 6871 C CA . TYR C 1 311 ? -15.632 19.329 33.189 1.00 185.00 406 TYR C CA 1
ATOM 6872 C C . TYR C 1 311 ? -16.091 18.935 34.583 1.00 184.00 406 TYR C C 1
ATOM 6873 O O . TYR C 1 311 ? -17.031 19.539 35.100 1.00 182.47 406 TYR C O 1
ATOM 6875 N N . TRP C 1 312 ? -15.370 17.975 35.213 1.00 185.71 407 TRP C N 1
ATOM 6876 C CA . TRP C 1 312 ? -15.603 17.459 36.566 1.00 186.07 407 TRP C CA 1
ATOM 6877 C C . TRP C 1 312 ? -15.663 18.563 37.628 1.00 191.97 407 TRP C C 1
ATOM 6878 O O . TRP C 1 312 ? -16.509 18.506 38.522 1.00 190.77 407 TRP C O 1
ATOM 6880 N N . ILE C 1 313 ? -14.777 19.573 37.518 1.00 198.91 408 ILE C N 1
ATOM 6881 C CA . ILE C 1 313 ? -14.705 20.704 38.444 1.00 206.28 408 ILE C CA 1
ATOM 6882 C C . ILE C 1 313 ? -16.032 21.473 38.504 1.00 203.62 408 ILE C C 1
ATOM 6883 O O . ILE C 1 313 ? -16.490 21.832 39.597 1.00 206.80 408 ILE C O 1
ATOM 6885 N N . ILE C 1 314 ? -16.673 21.658 37.332 1.00 198.45 409 ILE C N 1
ATOM 6886 C CA . ILE C 1 314 ? -17.928 22.400 37.170 1.00 196.67 409 ILE C CA 1
ATOM 6887 C C . ILE C 1 314 ? -19.154 21.693 37.738 1.00 190.07 409 ILE C C 1
ATOM 6888 O O . ILE C 1 314 ? -19.830 22.247 38.616 1.00 191.83 409 ILE C O 1
ATOM 6893 N N . TYR C 1 315 ? -19.481 20.511 37.157 1.00 182.99 410 TYR C N 1
ATOM 6894 C CA . TYR C 1 315 ? -20.662 19.703 37.450 1.00 176.72 410 TYR C CA 1
ATOM 6895 C C . TYR C 1 315 ? -20.588 18.983 38.812 1.00 176.94 410 TYR C C 1
ATOM 6896 O O . TYR C 1 315 ? -21.354 19.349 39.714 1.00 175.75 410 TYR C O 1
ATOM 6898 N N . PHE C 1 316 ? -19.704 17.960 38.965 1.00 179.12 411 PHE C N 1
ATOM 6899 C CA . PHE C 1 316 ? -19.567 17.208 40.225 1.00 180.80 411 PHE C CA 1
ATOM 6900 C C . PHE C 1 316 ? -18.520 17.854 41.164 1.00 189.81 411 PHE C C 1
ATOM 6901 O O . PHE C 1 316 ? -18.535 19.067 41.403 1.00 194.74 411 PHE C O 1
ATOM 6903 N N . VAL D 1 4 ? -70.194 -6.670 60.878 1.00 163.50 5 VAL D N 1
ATOM 6904 C CA . VAL D 1 4 ? -69.591 -7.901 61.417 1.00 160.70 5 VAL D CA 1
ATOM 6905 C C . VAL D 1 4 ? -68.362 -7.620 62.268 1.00 157.44 5 VAL D C 1
ATOM 6906 O O . VAL D 1 4 ? -67.649 -6.640 62.015 1.00 154.23 5 VAL D O 1
ATOM 6910 N N . SER D 1 5 ? -68.114 -8.472 63.270 1.00 159.64 6 SER D N 1
ATOM 6911 C CA . SER D 1 5 ? -66.962 -8.311 64.153 1.00 159.20 6 SER D CA 1
ATOM 6912 C C . SER D 1 5 ? -66.201 -9.624 64.242 1.00 153.47 6 SER D C 1
ATOM 6913 O O . SER D 1 5 ? -66.787 -10.650 63.910 1.00 151.63 6 SER D O 1
ATOM 6916 N N . PRO D 1 6 ? -64.904 -9.644 64.635 1.00 151.74 7 PRO D N 1
ATOM 6917 C CA . PRO D 1 6 ? -64.160 -10.920 64.655 1.00 147.91 7 PRO D CA 1
ATOM 6918 C C . PRO D 1 6 ? -64.682 -11.937 65.660 1.00 153.43 7 PRO D C 1
ATOM 6919 O O . PRO D 1 6 ? -65.382 -11.540 66.590 1.00 161.04 7 PRO D O 1
ATOM 6923 N N . PRO D 1 7 ? -64.373 -13.245 65.491 1.00 150.81 8 PRO D N 1
ATOM 6924 C CA . PRO D 1 7 ? -64.863 -14.244 66.450 1.00 157.29 8 PRO D CA 1
ATOM 6925 C C . PRO D 1 7 ? -64.264 -14.013 67.833 1.00 165.96 8 PRO D C 1
ATOM 6926 O O . PRO D 1 7 ? -63.072 -13.722 67.914 1.00 165.60 8 PRO D O 1
ATOM 6930 N N . PRO D 1 8 ? -65.059 -14.080 68.925 1.00 174.90 9 PRO D N 1
ATOM 6931 C CA . PRO D 1 8 ? -64.484 -13.833 70.256 1.00 184.90 9 PRO D CA 1
ATOM 6932 C C . PRO D 1 8 ? -63.633 -15.008 70.747 1.00 188.94 9 PRO D C 1
ATOM 6933 O O . PRO D 1 8 ? -63.952 -16.168 70.446 1.00 188.02 9 PRO D O 1
ATOM 6937 N N . PRO D 1 9 ? -62.522 -14.724 71.471 1.00 194.77 10 PRO D N 1
ATOM 6938 C CA . PRO D 1 9 ? -61.670 -15.826 71.950 1.00 200.88 10 PRO D CA 1
ATOM 6939 C C . PRO D 1 9 ? -62.279 -16.560 73.139 1.00 213.52 10 PRO D C 1
ATOM 6940 O O . PRO D 1 9 ? -62.865 -15.917 74.014 1.00 223.59 10 PRO D O 1
ATOM 6944 N N . ILE D 1 10 ? -62.157 -17.905 73.165 1.00 216.75 11 ILE D N 1
ATOM 6945 C CA . ILE D 1 10 ? -62.680 -18.712 74.275 1.00 246.84 11 ILE D CA 1
ATOM 6946 C C . ILE D 1 10 ? -61.905 -18.434 75.558 1.00 256.68 11 ILE D C 1
ATOM 6947 O O . ILE D 1 10 ? -62.513 -18.328 76.623 1.00 256.27 11 ILE D O 1
ATOM 6952 N N . ALA D 1 11 ? -60.575 -18.266 75.443 1.00 257.69 12 ALA D N 1
ATOM 6953 C CA . ALA D 1 11 ? -59.690 -17.944 76.561 1.00 258.64 12 ALA D CA 1
ATOM 6954 C C . ALA D 1 11 ? -59.060 -16.576 76.297 1.00 257.97 12 ALA D C 1
ATOM 6955 O O . ALA D 1 11 ? -59.631 -15.562 76.702 1.00 256.80 12 ALA D O 1
ATOM 6957 N N . ASP D 1 12 ? -57.923 -16.538 75.589 1.00 258.66 13 ASP D N 1
ATOM 6958 C CA . ASP D 1 12 ? -57.261 -15.303 75.196 1.00 257.91 13 ASP D CA 1
ATOM 6959 C C . ASP D 1 12 ? -56.629 -15.496 73.819 1.00 251.43 13 ASP D C 1
ATOM 6960 O O . ASP D 1 12 ? -56.468 -14.518 73.085 1.00 232.73 13 ASP D O 1
ATOM 6965 N N . GLU D 1 13 ? -56.330 -16.769 73.454 1.00 242.29 14 GLU D N 1
ATOM 6966 C CA . GLU D 1 13 ? -55.618 -17.233 72.254 1.00 220.09 14 GLU D CA 1
ATOM 6967 C C . GLU D 1 13 ? -55.832 -16.432 70.954 1.00 203.81 14 GLU D C 1
ATOM 6968 O O . GLU D 1 13 ? -56.965 -16.041 70.656 1.00 197.45 14 GLU D O 1
ATOM 6974 N N . PRO D 1 14 ? -54.769 -16.166 70.156 1.00 198.78 15 PRO D N 1
ATOM 6975 C CA . PRO D 1 14 ? -54.987 -15.396 68.922 1.00 185.03 15 PRO D CA 1
ATOM 6976 C C . PRO D 1 14 ? -55.790 -16.235 67.927 1.00 174.75 15 PRO D C 1
ATOM 6977 O O . PRO D 1 14 ? -55.802 -17.467 68.035 1.00 177.71 15 PRO D O 1
ATOM 6981 N N . LEU D 1 15 ? -56.477 -15.597 66.979 1.00 164.26 16 LEU D N 1
ATOM 6982 C CA . LEU D 1 15 ? -57.221 -16.351 65.976 1.00 155.68 16 LEU D CA 1
ATOM 6983 C C . LEU D 1 15 ? -56.262 -16.835 64.898 1.00 150.44 16 LEU D C 1
ATOM 6984 O O . LEU D 1 15 ? -55.577 -16.031 64.262 1.00 146.50 16 LEU D O 1
ATOM 6989 N N . THR D 1 16 ? -56.190 -18.152 64.725 1.00 151.69 17 THR D N 1
ATOM 6990 C CA . THR D 1 16 ? -55.322 -18.737 63.724 1.00 148.19 17 THR D CA 1
ATOM 6991 C C . THR D 1 16 ? -56.096 -18.890 62.426 1.00 138.26 17 THR D C 1
ATOM 6992 O O . THR D 1 16 ? -57.146 -19.562 62.395 1.00 137.82 17 THR D O 1
ATOM 6996 N N . VAL D 1 17 ? -55.575 -18.240 61.361 1.00 131.41 18 VAL D N 1
ATOM 6997 C CA . VAL D 1 17 ? -56.117 -18.301 60.007 1.00 123.29 18 VAL D CA 1
ATOM 6998 C C . VAL D 1 17 ? -55.169 -19.156 59.193 1.00 122.67 18 VAL D C 1
ATOM 6999 O O . VAL D 1 17 ? -54.041 -18.755 58.910 1.00 122.87 18 VAL D O 1
ATOM 7003 N N . ASN D 1 18 ? -55.611 -20.360 58.877 1.00 123.26 19 ASN D N 1
ATOM 7004 C CA . ASN D 1 18 ? -54.843 -21.327 58.103 1.00 124.00 19 ASN D CA 1
ATOM 7005 C C . ASN D 1 18 ? -54.908 -20.940 56.643 1.00 116.59 19 ASN D C 1
ATOM 7006 O O . ASN D 1 18 ? -55.991 -20.673 56.120 1.00 112.90 19 ASN D O 1
ATOM 7011 N N . THR D 1 19 ? -53.747 -20.848 56.000 1.00 115.51 20 THR D N 1
ATOM 7012 C CA . THR D 1 19 ? -53.642 -20.421 54.611 1.00 109.73 20 THR D CA 1
ATOM 7013 C C . THR D 1 19 ? -53.093 -21.474 53.674 1.00 111.39 20 THR D C 1
ATOM 7014 O O . THR D 1 19 ? -52.419 -22.420 54.104 1.00 117.54 20 THR D O 1
ATOM 7018 N N . GLY D 1 20 ? -53.345 -21.246 52.391 1.00 107.11 21 GLY D N 1
ATOM 7019 C CA . GLY D 1 20 ? -52.874 -22.088 51.311 1.00 108.76 21 GLY D CA 1
ATOM 7020 C C . GLY D 1 20 ? -52.961 -21.391 49.971 1.00 104.45 21 GLY D C 1
ATOM 7021 O O . GLY D 1 20 ? -53.925 -20.678 49.701 1.00 101.32 21 GLY D O 1
ATOM 7022 N N . ILE D 1 21 ? -51.937 -21.566 49.138 1.00 105.49 22 ILE D N 1
ATOM 7023 C CA . ILE D 1 21 ? -51.896 -21.006 47.798 1.00 103.08 22 ILE D CA 1
ATOM 7024 C C . ILE D 1 21 ? -51.677 -22.155 46.820 1.00 107.01 22 ILE D C 1
ATOM 7025 O O . ILE D 1 21 ? -50.712 -22.893 46.974 1.00 111.37 22 ILE D O 1
ATOM 7030 N N . TYR D 1 22 ? -52.579 -22.325 45.845 1.00 106.87 23 TYR D N 1
ATOM 7031 C CA . TYR D 1 22 ? -52.426 -23.339 44.834 1.00 111.53 23 TYR D CA 1
ATOM 7032 C C . TYR D 1 22 ? -52.252 -22.653 43.502 1.00 111.07 23 TYR D C 1
ATOM 7033 O O . TYR D 1 22 ? -53.218 -22.085 43.002 1.00 109.83 23 TYR D O 1
ATOM 7042 N N . LEU D 1 23 ? -51.035 -22.716 42.915 1.00 113.25 24 LEU D N 1
ATOM 7043 C CA . LEU D 1 23 ? -50.722 -22.077 41.632 1.00 114.04 24 LEU D CA 1
ATOM 7044 C C . LEU D 1 23 ? -51.429 -22.692 40.475 1.00 118.71 24 LEU D C 1
ATOM 7045 O O . LEU D 1 23 ? -51.268 -23.867 40.274 1.00 123.80 24 LEU D O 1
ATOM 7050 N N . ILE D 1 24 ? -52.223 -21.916 39.728 1.00 118.31 25 ILE D N 1
ATOM 7051 C CA . ILE D 1 24 ? -52.952 -22.338 38.537 1.00 124.27 25 ILE D CA 1
ATOM 7052 C C . ILE D 1 24 ? -52.160 -21.917 37.313 1.00 128.09 25 ILE D C 1
ATOM 7053 O O . ILE D 1 24 ? -52.005 -22.708 36.397 1.00 134.78 25 ILE D O 1
ATOM 7058 N N . GLU D 1 25 ? -51.638 -20.691 37.306 1.00 124.82 26 GLU D N 1
ATOM 7059 C CA . GLU D 1 25 ? -50.831 -20.151 36.218 1.00 128.67 26 GLU D CA 1
ATOM 7060 C C . GLU D 1 25 ? -49.694 -19.278 36.716 1.00 124.40 26 GLU D C 1
ATOM 7061 O O . GLU D 1 25 ? -49.856 -18.504 37.665 1.00 118.79 26 GLU D O 1
ATOM 7067 N N . CYS D 1 26 ? -48.555 -19.363 36.048 1.00 128.12 27 CYS D N 1
ATOM 7068 C CA . CYS D 1 26 ? -47.398 -18.500 36.299 1.00 126.50 27 CYS D CA 1
ATOM 7069 C C . CYS D 1 26 ? -46.946 -18.029 34.994 1.00 132.37 27 CYS D C 1
ATOM 7070 O O . CYS D 1 26 ? -46.789 -18.819 34.071 1.00 138.76 27 CYS D O 1
ATOM 7073 N N . TYR D 1 27 ? -46.817 -16.736 34.872 1.00 131.39 28 TYR D N 1
ATOM 7074 C CA . TYR D 1 27 ? -46.480 -16.124 33.601 1.00 137.98 28 TYR D CA 1
ATOM 7075 C C . TYR D 1 27 ? -45.837 -14.760 33.751 1.00 137.16 28 TYR D C 1
ATOM 7076 O O . TYR D 1 27 ? -45.806 -14.195 34.847 1.00 131.33 28 TYR D O 1
ATOM 7085 N N . SER D 1 28 ? -45.315 -14.249 32.627 1.00 144.16 29 SER D N 1
ATOM 7086 C CA . SER D 1 28 ? -44.686 -12.951 32.494 1.00 146.13 29 SER D CA 1
ATOM 7087 C C . SER D 1 28 ? -43.587 -12.698 33.527 1.00 142.02 29 SER D C 1
ATOM 7088 O O . SER D 1 28 ? -43.643 -11.694 34.257 1.00 138.31 29 SER D O 1
ATOM 7091 N N . LEU D 1 29 ? -42.584 -13.608 33.595 1.00 144.14 30 LEU D N 1
ATOM 7092 C CA . LEU D 1 29 ? -41.458 -13.339 34.476 1.00 142.90 30 LEU D CA 1
ATOM 7093 C C . LEU D 1 29 ? -40.652 -12.252 33.729 1.00 148.95 30 LEU D C 1
ATOM 7094 O O . LEU D 1 29 ? -40.014 -12.532 32.716 1.00 156.02 30 LEU D O 1
ATOM 7099 N N . ASP D 1 30 ? -40.807 -11.009 34.168 1.00 147.04 31 ASP D N 1
ATOM 7100 C CA . ASP D 1 30 ? -40.171 -9.833 33.597 1.00 153.05 31 ASP D CA 1
ATOM 7101 C C . ASP D 1 30 ? -38.865 -9.624 34.351 1.00 154.44 31 ASP D C 1
ATOM 7102 O O . ASP D 1 30 ? -38.873 -9.203 35.508 1.00 150.24 31 ASP D O 1
ATOM 7107 N N . ASP D 1 31 ? -37.747 -9.966 33.705 1.00 161.44 32 ASP D N 1
ATOM 7108 C CA . ASP D 1 31 ? -36.426 -9.859 34.302 1.00 165.26 32 ASP D CA 1
ATOM 7109 C C . ASP D 1 31 ? -36.077 -8.406 34.607 1.00 167.72 32 ASP D C 1
ATOM 7110 O O . ASP D 1 31 ? -35.600 -8.124 35.702 1.00 167.18 32 ASP D O 1
ATOM 7115 N N . LYS D 1 32 ? -36.378 -7.482 33.672 1.00 171.57 33 LYS D N 1
ATOM 7116 C CA . LYS D 1 32 ? -36.103 -6.051 33.831 1.00 175.56 33 LYS D CA 1
ATOM 7117 C C . LYS D 1 32 ? -36.914 -5.405 34.963 1.00 169.02 33 LYS D C 1
ATOM 7118 O O . LYS D 1 32 ? -36.330 -4.689 35.778 1.00 170.60 33 LYS D O 1
ATOM 7124 N N . ALA D 1 33 ? -38.244 -5.658 35.014 1.00 162.72 34 ALA D N 1
ATOM 7125 C CA . ALA D 1 33 ? -39.139 -5.103 36.042 1.00 156.97 34 ALA D CA 1
ATOM 7126 C C . ALA D 1 33 ? -39.078 -5.859 37.381 1.00 150.12 34 ALA D C 1
ATOM 7127 O O . ALA D 1 33 ? -39.554 -5.347 38.396 1.00 146.60 34 ALA D O 1
ATOM 7129 N N . GLU D 1 34 ? -38.487 -7.061 37.375 1.00 149.57 35 GLU D N 1
ATOM 7130 C CA . GLU D 1 34 ? -38.358 -7.951 38.528 1.00 145.14 35 GLU D CA 1
ATOM 7131 C C . GLU D 1 34 ? -39.735 -8.287 39.121 1.00 137.19 35 GLU D C 1
ATOM 7132 O O . GLU D 1 34 ? -39.951 -8.254 40.340 1.00 133.76 35 GLU D O 1
ATOM 7138 N N . THR D 1 35 ? -40.673 -8.604 38.196 1.00 135.51 36 THR D N 1
ATOM 7139 C CA . THR D 1 35 ? -42.047 -9.005 38.460 1.00 129.43 36 THR D CA 1
ATOM 7140 C C . THR D 1 35 ? -42.389 -10.308 37.733 1.00 128.71 36 THR D C 1
ATOM 7141 O O . THR D 1 35 ? -41.695 -10.754 36.813 1.00 133.31 36 THR D O 1
ATOM 7145 N N . PHE D 1 36 ? -43.455 -10.932 38.192 1.00 123.76 37 PHE D N 1
ATOM 7146 C CA . PHE D 1 36 ? -44.023 -12.125 37.603 1.00 123.41 37 PHE D CA 1
ATOM 7147 C C . PHE D 1 36 ? -45.486 -12.065 37.947 1.00 119.19 37 PHE D C 1
ATOM 7148 O O . PHE D 1 36 ? -45.877 -11.492 38.976 1.00 115.32 37 PHE D O 1
ATOM 7156 N N . LYS D 1 37 ? -46.298 -12.571 37.057 1.00 121.20 38 LYS D N 1
ATOM 7157 C CA . LYS D 1 37 ? -47.715 -12.573 37.302 1.00 118.80 38 LYS D CA 1
ATOM 7158 C C . LYS D 1 37 ? -48.118 -13.967 37.771 1.00 116.16 38 LYS D C 1
ATOM 7159 O O . LYS D 1 37 ? -47.493 -14.964 37.409 1.00 118.60 38 LYS D O 1
ATOM 7165 N N . VAL D 1 38 ? -49.108 -14.032 38.638 1.00 111.96 39 VAL D N 1
ATOM 7166 C CA . VAL D 1 38 ? -49.569 -15.295 39.191 1.00 109.90 39 VAL D CA 1
ATOM 7167 C C . VAL D 1 38 ? -51.112 -15.367 39.149 1.00 109.65 39 VAL D C 1
ATOM 7168 O O . VAL D 1 38 ? -51.788 -14.343 39.256 1.00 109.23 39 VAL D O 1
ATOM 7172 N N . ASN D 1 39 ? -51.648 -16.564 38.953 1.00 111.16 40 ASN D N 1
ATOM 7173 C CA . ASN D 1 39 ? -53.072 -16.818 38.969 1.00 112.05 40 ASN D CA 1
ATOM 7174 C C . ASN D 1 39 ? -53.188 -18.052 39.823 1.00 110.09 40 ASN D C 1
ATOM 7175 O O . ASN D 1 39 ? -52.610 -19.077 39.494 1.00 112.69 40 ASN D O 1
ATOM 7180 N N . ALA D 1 40 ? -53.822 -17.933 40.978 1.00 106.26 41 ALA D N 1
ATOM 7181 C CA . ALA D 1 40 ? -53.875 -19.037 41.931 1.00 105.01 41 ALA D CA 1
ATOM 7182 C C . ALA D 1 40 ? -55.124 -19.065 42.766 1.00 103.57 41 ALA D C 1
ATOM 7183 O O . ALA D 1 40 ? -55.952 -18.159 42.701 1.00 103.33 41 ALA D O 1
ATOM 7185 N N . PHE D 1 41 ? -55.253 -20.114 43.556 1.00 103.73 42 PHE D N 1
ATOM 7186 C CA . PHE D 1 41 ? -56.343 -20.268 44.501 1.00 102.99 42 PHE D CA 1
ATOM 7187 C C . PHE D 1 41 ? -55.762 -19.811 45.805 1.00 99.38 42 PHE D C 1
ATOM 7188 O O . PHE D 1 41 ? -54.577 -20.016 46.057 1.00 99.06 42 PHE D O 1
ATOM 7196 N N . LEU D 1 42 ? -56.551 -19.154 46.619 1.00 97.95 43 LEU D N 1
ATOM 7197 C CA . LEU D 1 42 ? -56.125 -18.780 47.962 1.00 96.02 43 LEU D CA 1
ATOM 7198 C C . LEU D 1 42 ? -57.185 -19.378 48.886 1.00 97.52 43 LEU D C 1
ATOM 7199 O O . LEU D 1 42 ? -58.380 -19.104 48.724 1.00 98.20 43 LEU D O 1
ATOM 7204 N N . SER D 1 43 ? -56.759 -20.248 49.798 1.00 99.33 44 SER D N 1
ATOM 7205 C CA . SER D 1 43 ? -57.660 -20.883 50.733 1.00 101.88 44 SER D CA 1
ATOM 7206 C C . SER D 1 43 ? -57.390 -20.379 52.119 1.00 101.87 44 SER D C 1
ATOM 7207 O O . SER D 1 43 ? -56.230 -20.253 52.523 1.00 102.04 44 SER D O 1
ATOM 7210 N N . LEU D 1 44 ? -58.465 -20.083 52.856 1.00 102.74 45 LEU D N 1
ATOM 7211 C CA . LEU D 1 44 ? -58.397 -19.570 54.236 1.00 104.02 45 LEU D CA 1
ATOM 7212 C C . LEU D 1 44 ? -59.317 -20.377 55.147 1.00 108.43 45 LEU D C 1
ATOM 7213 O O . LEU D 1 44 ? -60.408 -20.736 54.715 1.00 109.27 45 LEU D O 1
ATOM 7218 N N . SER D 1 45 ? -58.884 -20.681 56.392 1.00 112.45 46 SER D N 1
ATOM 7219 C CA . SER D 1 45 ? -59.684 -21.424 57.383 1.00 117.95 46 SER D CA 1
ATOM 7220 C C . SER D 1 45 ? -59.512 -20.830 58.741 1.00 121.60 46 SER D C 1
ATOM 7221 O O . SER D 1 45 ? -58.383 -20.545 59.143 1.00 123.34 46 SER D O 1
ATOM 7224 N N . TRP D 1 46 ? -60.620 -20.626 59.457 1.00 123.88 47 TRP D N 1
ATOM 7225 C CA . TRP D 1 46 ? -60.615 -20.095 60.822 1.00 128.71 47 TRP D CA 1
ATOM 7226 C C . TRP D 1 46 ? -61.866 -20.534 61.551 1.00 134.01 47 TRP D C 1
ATOM 7227 O O . TRP D 1 46 ? -62.870 -20.819 60.905 1.00 132.59 47 TRP D O 1
ATOM 7238 N N . LYS D 1 47 ? -61.812 -20.607 62.879 1.00 141.21 48 LYS D N 1
ATOM 7239 C CA . LYS D 1 47 ? -62.971 -21.032 63.664 1.00 147.61 48 LYS D CA 1
ATOM 7240 C C . LYS D 1 47 ? -63.780 -19.837 64.169 1.00 147.82 48 LYS D C 1
ATOM 7241 O O . LYS D 1 47 ? -63.241 -18.949 64.834 1.00 148.91 48 LYS D O 1
ATOM 7247 N N . ASP D 1 48 ? -65.080 -19.835 63.848 1.00 147.94 49 ASP D N 1
ATOM 7248 C CA . ASP D 1 48 ? -66.042 -18.829 64.266 1.00 149.90 49 ASP D CA 1
ATOM 7249 C C . ASP D 1 48 ? -67.203 -19.561 64.892 1.00 157.63 49 ASP D C 1
ATOM 7250 O O . ASP D 1 48 ? -68.076 -20.073 64.190 1.00 157.53 49 ASP D O 1
ATOM 7255 N N . ARG D 1 49 ? -67.188 -19.638 66.224 1.00 165.50 50 ARG D N 1
ATOM 7256 C CA . ARG D 1 49 ? -68.190 -20.340 67.024 1.00 174.58 50 ARG D CA 1
ATOM 7257 C C . ARG D 1 49 ? -69.600 -19.819 66.849 1.00 176.34 50 ARG D C 1
ATOM 7258 O O . ARG D 1 49 ? -70.544 -20.594 66.948 1.00 182.01 50 ARG D O 1
ATOM 7266 N N . ARG D 1 50 ? -69.741 -18.524 66.558 1.00 172.45 51 ARG D N 1
ATOM 7267 C CA . ARG D 1 50 ? -71.029 -17.871 66.362 1.00 175.03 51 ARG D CA 1
ATOM 7268 C C . ARG D 1 50 ? -71.777 -18.456 65.169 1.00 172.70 51 ARG D C 1
ATOM 7269 O O . ARG D 1 50 ? -72.998 -18.347 65.104 1.00 178.28 51 ARG D O 1
ATOM 7277 N N . LEU D 1 51 ? -71.051 -19.103 64.249 1.00 165.75 52 LEU D N 1
ATOM 7278 C CA . LEU D 1 51 ? -71.631 -19.713 63.054 1.00 163.86 52 LEU D CA 1
ATOM 7279 C C . LEU D 1 51 ? -71.937 -21.204 63.237 1.00 168.48 52 LEU D C 1
ATOM 7280 O O . LEU D 1 51 ? -72.512 -21.805 62.322 1.00 168.83 52 LEU D O 1
ATOM 7285 N N . ALA D 1 52 ? -71.542 -21.804 64.398 1.00 173.39 53 ALA D N 1
ATOM 7286 C CA . ALA D 1 52 ? -71.731 -23.230 64.706 1.00 179.52 53 ALA D CA 1
ATOM 7287 C C . ALA D 1 52 ? -73.184 -23.667 64.684 1.00 187.14 53 ALA D C 1
ATOM 7288 O O . ALA D 1 52 ? -74.064 -22.854 64.958 1.00 190.69 53 ALA D O 1
ATOM 7290 N N . PHE D 1 53 ? -73.437 -24.938 64.353 1.00 190.67 54 PHE D N 1
ATOM 7291 C CA . PHE D 1 53 ? -74.787 -25.481 64.280 1.00 198.99 54 PHE D CA 1
ATOM 7292 C C . PHE D 1 53 ? -74.809 -26.963 64.602 1.00 206.46 54 PHE D C 1
ATOM 7293 O O . PHE D 1 53 ? -73.762 -27.598 64.560 1.00 204.16 54 PHE D O 1
ATOM 7301 N N . ASP D 1 54 ? -75.993 -27.520 64.907 1.00 216.41 55 ASP D N 1
ATOM 7302 C CA . ASP D 1 54 ? -76.174 -28.954 65.163 1.00 254.52 55 ASP D CA 1
ATOM 7303 C C . ASP D 1 54 ? -76.595 -29.586 63.829 1.00 254.51 55 ASP D C 1
ATOM 7304 O O . ASP D 1 54 ? -77.526 -29.069 63.214 1.00 255.55 55 ASP D O 1
ATOM 7309 N N . PRO D 1 55 ? -75.915 -30.642 63.317 1.00 253.78 56 PRO D N 1
ATOM 7310 C CA . PRO D 1 55 ? -76.302 -31.190 61.999 1.00 254.38 56 PRO D CA 1
ATOM 7311 C C . PRO D 1 55 ? -77.639 -31.900 61.987 1.00 253.95 56 PRO D C 1
ATOM 7312 O O . PRO D 1 55 ? -78.325 -31.861 60.970 1.00 254.14 56 PRO D O 1
ATOM 7316 N N . VAL D 1 56 ? -78.006 -32.547 63.101 1.00 251.94 57 VAL D N 1
ATOM 7317 C CA . VAL D 1 56 ? -79.264 -33.283 63.233 1.00 249.12 57 VAL D CA 1
ATOM 7318 C C . VAL D 1 56 ? -80.459 -32.322 63.126 1.00 249.55 57 VAL D C 1
ATOM 7319 O O . VAL D 1 56 ? -81.308 -32.496 62.249 1.00 248.85 57 VAL D O 1
ATOM 7323 N N . ARG D 1 57 ? -80.486 -31.293 63.995 1.00 250.58 58 ARG D N 1
ATOM 7324 C CA . ARG D 1 57 ? -81.553 -30.294 64.058 1.00 251.02 58 ARG D CA 1
ATOM 7325 C C . ARG D 1 57 ? -81.693 -29.466 62.763 1.00 254.00 58 ARG D C 1
ATOM 7326 O O . ARG D 1 57 ? -82.813 -29.150 62.362 1.00 253.80 58 ARG D O 1
ATOM 7334 N N . SER D 1 58 ? -80.568 -29.155 62.097 1.00 256.31 59 SER D N 1
ATOM 7335 C CA . SER D 1 58 ? -80.546 -28.362 60.863 1.00 258.82 59 SER D CA 1
ATOM 7336 C C . SER D 1 58 ? -80.811 -29.185 59.601 1.00 258.36 59 SER D C 1
ATOM 7337 O O . SER D 1 58 ? -81.306 -28.649 58.608 1.00 260.06 59 SER D O 1
ATOM 7340 N N . GLY D 1 59 ? -80.436 -30.459 59.640 1.00 256.13 60 GLY D N 1
ATOM 7341 C CA . GLY D 1 59 ? -80.581 -31.362 58.507 1.00 255.03 60 GLY D CA 1
ATOM 7342 C C . GLY D 1 59 ? -79.478 -31.230 57.476 1.00 256.70 60 GLY D C 1
ATOM 7343 O O . GLY D 1 59 ? -79.436 -32.003 56.516 1.00 255.65 60 GLY D O 1
ATOM 7344 N N . VAL D 1 60 ? -78.575 -30.254 57.670 1.00 256.55 61 VAL D N 1
ATOM 7345 C CA . VAL D 1 60 ? -77.438 -29.976 56.790 1.00 216.73 61 VAL D CA 1
ATOM 7346 C C . VAL D 1 60 ? -76.107 -30.250 57.481 1.00 209.49 61 VAL D C 1
ATOM 7347 O O . VAL D 1 60 ? -75.961 -29.966 58.670 1.00 208.24 61 VAL D O 1
ATOM 7351 N N . ARG D 1 61 ? -75.138 -30.808 56.735 1.00 206.31 62 ARG D N 1
ATOM 7352 C CA . ARG D 1 61 ? -73.804 -31.121 57.261 1.00 201.02 62 ARG D CA 1
ATOM 7353 C C . ARG D 1 61 ? -72.793 -30.005 57.002 1.00 189.18 62 ARG D C 1
ATOM 7354 O O . ARG D 1 61 ? -71.707 -30.023 57.585 1.00 185.43 62 ARG D O 1
ATOM 7362 N N . VAL D 1 62 ? -73.160 -29.036 56.127 1.00 184.69 63 VAL D N 1
ATOM 7363 C CA . VAL D 1 62 ? -72.394 -27.843 55.726 1.00 174.60 63 VAL D CA 1
ATOM 7364 C C . VAL D 1 62 ? -73.312 -26.663 55.460 1.00 174.76 63 VAL D C 1
ATOM 7365 O O . VAL D 1 62 ? -74.420 -26.843 54.951 1.00 182.72 63 VAL D O 1
ATOM 7369 N N . LYS D 1 63 ? -72.833 -25.451 55.735 1.00 167.35 64 LYS D N 1
ATOM 7370 C CA . LYS D 1 63 ? -73.610 -24.251 55.454 1.00 167.96 64 LYS D CA 1
ATOM 7371 C C . LYS D 1 63 ? -72.795 -23.300 54.569 1.00 160.11 64 LYS D C 1
ATOM 7372 O O . LYS D 1 63 ? -71.644 -22.993 54.888 1.00 152.71 64 LYS D O 1
ATOM 7378 N N . THR D 1 64 ? -73.368 -22.898 53.421 1.00 163.03 65 THR D N 1
ATOM 7379 C CA . THR D 1 64 ? -72.702 -22.008 52.476 1.00 157.60 65 THR D CA 1
ATOM 7380 C C . THR D 1 64 ? -73.158 -20.571 52.697 1.00 158.42 65 THR D C 1
ATOM 7381 O O . THR D 1 64 ? -74.359 -20.314 52.741 1.00 166.61 65 THR D O 1
ATOM 7385 N N . TYR D 1 65 ? -72.206 -19.642 52.862 1.00 151.05 66 TYR D N 1
ATOM 7386 C CA . TYR D 1 65 ? -72.509 -18.226 53.093 1.00 151.90 66 TYR D CA 1
ATOM 7387 C C . TYR D 1 65 ? -71.935 -17.316 52.004 1.00 148.83 66 TYR D C 1
ATOM 7388 O O . TYR D 1 65 ? -71.003 -17.707 51.281 1.00 143.42 66 TYR D O 1
ATOM 7397 N N . GLU D 1 66 ? -72.494 -16.084 51.908 1.00 153.36 67 GLU D N 1
ATOM 7398 C CA . GLU D 1 66 ? -72.042 -15.022 51.001 1.00 152.27 67 GLU D CA 1
ATOM 7399 C C . GLU D 1 66 ? -70.992 -14.226 51.774 1.00 144.52 67 GLU D C 1
ATOM 7400 O O . GLU D 1 66 ? -71.161 -14.080 52.994 1.00 144.26 67 GLU D O 1
ATOM 7406 N N . PRO D 1 67 ? -69.892 -13.740 51.129 1.00 139.18 68 PRO D N 1
ATOM 7407 C CA . PRO D 1 67 ? -68.827 -13.050 51.890 1.00 132.78 68 PRO D CA 1
ATOM 7408 C C . PRO D 1 67 ? -69.274 -11.925 52.845 1.00 136.55 68 PRO D C 1
ATOM 7409 O O . PRO D 1 67 ? -68.694 -11.752 53.916 1.00 133.16 68 PRO D O 1
ATOM 7413 N N . GLU D 1 68 ? -70.314 -11.182 52.461 1.00 145.00 69 GLU D N 1
ATOM 7414 C CA . GLU D 1 68 ? -70.877 -10.089 53.236 1.00 150.88 69 GLU D CA 1
ATOM 7415 C C . GLU D 1 68 ? -71.622 -10.581 54.469 1.00 153.95 69 GLU D C 1
ATOM 7416 O O . GLU D 1 68 ? -71.619 -9.885 55.482 1.00 156.11 69 GLU D O 1
ATOM 7422 N N . ALA D 1 69 ? -72.216 -11.784 54.407 1.00 155.04 70 ALA D N 1
ATOM 7423 C CA . ALA D 1 69 ? -72.989 -12.378 55.503 1.00 158.99 70 ALA D CA 1
ATOM 7424 C C . ALA D 1 69 ? -72.192 -12.717 56.757 1.00 153.37 70 ALA D C 1
ATOM 7425 O O . ALA D 1 69 ? -72.756 -12.711 57.849 1.00 157.93 70 ALA D O 1
ATOM 7427 N N . ILE D 1 70 ? -70.912 -13.053 56.609 1.00 144.84 71 ILE D N 1
ATOM 7428 C CA . ILE D 1 70 ? -70.075 -13.448 57.746 1.00 140.83 71 ILE D CA 1
ATOM 7429 C C . ILE D 1 70 ? -68.799 -12.616 57.865 1.00 135.52 71 ILE D C 1
ATOM 7430 O O . ILE D 1 70 ? -68.487 -11.831 56.968 1.00 133.63 71 ILE D O 1
ATOM 7435 N N . TRP D 1 71 ? -68.059 -12.794 58.976 1.00 134.37 72 TRP D N 1
ATOM 7436 C CA . TRP D 1 71 ? -66.778 -12.129 59.195 1.00 130.69 72 TRP D CA 1
ATOM 7437 C C . TRP D 1 71 ? -65.703 -12.902 58.440 1.00 123.88 72 TRP D C 1
ATOM 7438 O O . TRP D 1 71 ? -65.625 -14.120 58.574 1.00 122.96 72 TRP D O 1
ATOM 7449 N N . ILE D 1 72 ? -64.867 -12.199 57.677 1.00 120.18 73 ILE D N 1
ATOM 7450 C CA . ILE D 1 72 ? -63.761 -12.781 56.918 1.00 114.45 73 ILE D CA 1
ATOM 7451 C C . ILE D 1 72 ? -62.481 -11.959 57.197 1.00 112.84 73 ILE D C 1
ATOM 7452 O O . ILE D 1 72 ? -62.543 -10.717 57.162 1.00 114.78 73 ILE D O 1
ATOM 7457 N N . PRO D 1 73 ? -61.331 -12.617 57.485 1.00 110.68 74 PRO D N 1
ATOM 7458 C CA . PRO D 1 73 ? -60.100 -11.865 57.758 1.00 110.53 74 PRO D CA 1
ATOM 7459 C C . PRO D 1 73 ? -59.581 -11.132 56.524 1.00 107.31 74 PRO D C 1
ATOM 7460 O O . PRO D 1 73 ? -59.594 -11.701 55.431 1.00 104.03 74 PRO D O 1
ATOM 7464 N N . GLU D 1 74 ? -59.165 -9.859 56.686 1.00 109.41 75 GLU D N 1
ATOM 7465 C CA . GLU D 1 74 ? -58.595 -9.046 55.601 1.00 107.82 75 GLU D CA 1
ATOM 7466 C C . GLU D 1 74 ? -57.126 -9.536 55.409 1.00 105.02 75 GLU D C 1
ATOM 7467 O O . GLU D 1 74 ? -56.200 -9.098 56.134 1.00 107.46 75 GLU D O 1
ATOM 7473 N N . ILE D 1 75 ? -56.938 -10.481 54.469 1.00 101.16 76 ILE D N 1
ATOM 7474 C CA . ILE D 1 75 ? -55.632 -11.010 54.103 1.00 99.21 76 ILE D CA 1
ATOM 7475 C C . ILE D 1 75 ? -55.134 -10.183 52.932 1.00 98.09 76 ILE D C 1
ATOM 7476 O O . ILE D 1 75 ? -55.914 -9.939 52.004 1.00 97.28 76 ILE D O 1
ATOM 7481 N N . ARG D 1 76 ? -53.871 -9.682 53.005 1.00 99.35 77 ARG D N 1
ATOM 7482 C CA . ARG D 1 76 ? -53.246 -8.888 51.953 1.00 99.32 77 ARG D CA 1
ATOM 7483 C C . ARG D 1 76 ? -51.893 -9.450 51.546 1.00 98.74 77 ARG D C 1
ATOM 7484 O O . ARG D 1 76 ? -51.299 -10.239 52.273 1.00 99.68 77 ARG D O 1
ATOM 7492 N N . PHE D 1 77 ? -51.437 -9.116 50.349 1.00 98.38 78 PHE D N 1
ATOM 7493 C CA . PHE D 1 77 ? -50.122 -9.595 49.912 1.00 98.88 78 PHE D CA 1
ATOM 7494 C C . PHE D 1 77 ? -49.201 -8.425 50.107 1.00 102.79 78 PHE D C 1
ATOM 7495 O O . PHE D 1 77 ? -49.618 -7.270 49.835 1.00 104.36 78 PHE D O 1
ATOM 7503 N N . VAL D 1 78 ? -47.969 -8.692 50.605 1.00 105.69 79 VAL D N 1
ATOM 7504 C CA . VAL D 1 78 ? -47.003 -7.613 50.849 1.00 110.78 79 VAL D CA 1
ATOM 7505 C C . VAL D 1 78 ? -46.417 -7.103 49.520 1.00 111.50 79 VAL D C 1
ATOM 7506 O O . VAL D 1 78 ? -46.586 -5.914 49.165 1.00 113.79 79 VAL D O 1
ATOM 7510 N N . ASN D 1 79 ? -45.742 -8.023 48.789 1.00 110.58 80 ASN D N 1
ATOM 7511 C CA . ASN D 1 79 ? -45.000 -7.714 47.589 1.00 112.45 80 ASN D CA 1
ATOM 7512 C C . ASN D 1 79 ? -45.804 -7.772 46.290 1.00 109.54 80 ASN D C 1
ATOM 7513 O O . ASN D 1 79 ? -45.360 -8.371 45.309 1.00 109.76 80 ASN D O 1
ATOM 7518 N N . VAL D 1 80 ? -46.942 -7.073 46.254 1.00 108.48 81 VAL D N 1
ATOM 7519 C CA . VAL D 1 80 ? -47.757 -6.953 45.037 1.00 108.06 81 VAL D CA 1
ATOM 7520 C C . VAL D 1 80 ? -47.800 -5.500 44.600 1.00 112.73 81 VAL D C 1
ATOM 7521 O O . VAL D 1 80 ? -47.774 -4.593 45.456 1.00 114.92 81 VAL D O 1
ATOM 7525 N N . GLU D 1 81 ? -47.850 -5.279 43.284 1.00 115.46 82 GLU D N 1
ATOM 7526 C CA . GLU D 1 81 ? -47.876 -3.925 42.751 1.00 121.53 82 GLU D CA 1
ATOM 7527 C C . GLU D 1 81 ? -49.161 -3.218 43.188 1.00 122.68 82 GLU D C 1
ATOM 7528 O O . GLU D 1 81 ? -49.103 -2.213 43.928 1.00 125.82 82 GLU D O 1
ATOM 7534 N N . ASN D 1 82 ? -50.319 -3.796 42.777 1.00 120.86 83 ASN D N 1
ATOM 7535 C CA . ASN D 1 82 ? -51.651 -3.374 43.202 1.00 122.34 83 ASN D CA 1
ATOM 7536 C C . ASN D 1 82 ? -52.286 -4.562 43.887 1.00 116.05 83 ASN D C 1
ATOM 7537 O O . ASN D 1 82 ? -51.742 -5.675 43.819 1.00 111.61 83 ASN D O 1
ATOM 7542 N N . ALA D 1 83 ? -53.428 -4.326 44.558 1.00 116.67 84 ALA D N 1
ATOM 7543 C CA . ALA D 1 83 ? -54.167 -5.385 45.241 1.00 111.94 84 ALA D CA 1
ATOM 7544 C C . ALA D 1 83 ? -54.636 -6.423 44.231 1.00 110.91 84 ALA D C 1
ATOM 7545 O O . ALA D 1 83 ? -54.996 -6.063 43.089 1.00 115.89 84 ALA D O 1
ATOM 7547 N N . ARG D 1 84 ? -54.585 -7.725 44.656 1.00 105.78 85 ARG D N 1
ATOM 7548 C CA . ARG D 1 84 ? -54.986 -8.885 43.844 1.00 105.18 85 ARG D CA 1
ATOM 7549 C C . ARG D 1 84 ? -56.436 -8.743 43.319 1.00 109.80 85 ARG D C 1
ATOM 7550 O O . ARG D 1 84 ? -57.298 -8.131 43.979 1.00 111.62 85 ARG D O 1
ATOM 7558 N N . ASP D 1 85 ? -56.684 -9.259 42.126 1.00 113.02 86 ASP D N 1
ATOM 7559 C CA . ASP D 1 85 ? -58.014 -9.292 41.547 1.00 119.06 86 ASP D CA 1
ATOM 7560 C C . ASP D 1 85 ? -58.573 -10.615 42.095 1.00 115.43 86 ASP D C 1
ATOM 7561 O O . ASP D 1 85 ? -58.036 -11.691 41.789 1.00 113.51 86 ASP D O 1
ATOM 7566 N N . ALA D 1 86 ? -59.555 -10.544 43.002 1.00 114.90 87 ALA D N 1
ATOM 7567 C CA . ALA D 1 86 ? -60.052 -11.787 43.609 1.00 112.06 87 ALA D CA 1
ATOM 7568 C C . ALA D 1 86 ? -61.543 -12.032 43.372 1.00 118.02 87 ALA D C 1
ATOM 7569 O O . ALA D 1 86 ? -62.345 -11.102 43.323 1.00 123.32 87 ALA D O 1
ATOM 7571 N N . ASP D 1 87 ? -61.881 -13.301 43.173 1.00 118.30 88 ASP D N 1
ATOM 7572 C CA . ASP D 1 87 ? -63.228 -13.792 42.908 1.00 124.66 88 ASP D CA 1
ATOM 7573 C C . ASP D 1 87 ? -63.452 -14.935 43.889 1.00 120.98 88 ASP D C 1
ATOM 7574 O O . ASP D 1 87 ? -62.681 -15.899 43.888 1.00 117.55 88 ASP D O 1
ATOM 7579 N N . VAL D 1 88 ? -64.432 -14.782 44.802 1.00 122.39 89 VAL D N 1
ATOM 7580 C CA . VAL D 1 88 ? -64.686 -15.803 45.825 1.00 120.20 89 VAL D CA 1
ATOM 7581 C C . VAL D 1 88 ? -65.315 -16.985 45.114 1.00 125.42 89 VAL D C 1
ATOM 7582 O O . VAL D 1 88 ? -66.250 -16.788 44.330 1.00 133.29 89 VAL D O 1
ATOM 7586 N N . VAL D 1 89 ? -64.739 -18.182 45.309 1.00 122.34 90 VAL D N 1
ATOM 7587 C CA . VAL D 1 89 ? -65.228 -19.411 44.700 1.00 127.57 90 VAL D CA 1
ATOM 7588 C C . VAL D 1 89 ? -66.229 -20.057 45.643 1.00 130.50 90 VAL D C 1
ATOM 7589 O O . VAL D 1 89 ? -67.331 -20.406 45.216 1.00 138.25 90 VAL D O 1
ATOM 7593 N N . ASP D 1 90 ? -65.855 -20.204 46.929 1.00 125.46 91 ASP D N 1
ATOM 7594 C CA . ASP D 1 90 ? -66.697 -20.865 47.916 1.00 128.43 91 ASP D CA 1
ATOM 7595 C C . ASP D 1 90 ? -66.393 -20.479 49.360 1.00 123.75 91 ASP D C 1
ATOM 7596 O O . ASP D 1 90 ? -65.239 -20.220 49.710 1.00 118.03 91 ASP D O 1
ATOM 7601 N N . ILE D 1 91 ? -67.447 -20.460 50.194 1.00 127.45 92 ILE D N 1
ATOM 7602 C CA . ILE D 1 91 ? -67.376 -20.259 51.636 1.00 125.44 92 ILE D CA 1
ATOM 7603 C C . ILE D 1 91 ? -68.220 -21.358 52.255 1.00 131.13 92 ILE D C 1
ATOM 7604 O O . ILE D 1 91 ? -69.424 -21.383 52.027 1.00 137.34 92 ILE D O 1
ATOM 7609 N N . SER D 1 92 ? -67.584 -22.294 52.980 1.00 130.30 93 SER D N 1
ATOM 7610 C CA . SER D 1 92 ? -68.246 -23.433 53.613 1.00 136.41 93 SER D CA 1
ATOM 7611 C C . SER D 1 92 ? -68.029 -23.448 55.104 1.00 136.45 93 SER D C 1
ATOM 7612 O O . SER D 1 92 ? -66.901 -23.252 55.566 1.00 132.24 93 SER D O 1
ATOM 7615 N N . VAL D 1 93 ? -69.118 -23.664 55.866 1.00 142.36 94 VAL D N 1
ATOM 7616 C CA . VAL D 1 93 ? -69.072 -23.726 57.332 1.00 144.52 94 VAL D CA 1
ATOM 7617 C C . VAL D 1 93 ? -69.465 -25.114 57.802 1.00 151.83 94 VAL D C 1
ATOM 7618 O O . VAL D 1 93 ? -70.508 -25.643 57.398 1.00 157.79 94 VAL D O 1
ATOM 7622 N N . SER D 1 94 ? -68.590 -25.714 58.619 1.00 152.59 95 SER D N 1
ATOM 7623 C CA . SER D 1 94 ? -68.791 -27.038 59.194 1.00 160.64 95 SER D CA 1
ATOM 7624 C C . SER D 1 94 ? -69.552 -26.913 60.556 1.00 167.13 95 SER D C 1
ATOM 7625 O O . SER D 1 94 ? -69.592 -25.807 61.092 1.00 164.49 95 SER D O 1
ATOM 7628 N N . PRO D 1 95 ? -70.189 -27.971 61.114 1.00 176.36 96 PRO D N 1
ATOM 7629 C CA . PRO D 1 95 ? -70.916 -27.817 62.380 1.00 183.38 96 PRO D CA 1
ATOM 7630 C C . PRO D 1 95 ? -70.200 -27.102 63.517 1.00 183.26 96 PRO D C 1
ATOM 7631 O O . PRO D 1 95 ? -70.876 -26.379 64.229 1.00 186.12 96 PRO D O 1
ATOM 7635 N N . ASP D 1 96 ? -68.872 -27.278 63.694 1.00 180.99 97 ASP D N 1
ATOM 7636 C CA . ASP D 1 96 ? -68.133 -26.615 64.777 1.00 182.17 97 ASP D CA 1
ATOM 7637 C C . ASP D 1 96 ? -67.837 -25.151 64.494 1.00 173.46 97 ASP D C 1
ATOM 7638 O O . ASP D 1 96 ? -67.235 -24.461 65.320 1.00 174.16 97 ASP D O 1
ATOM 7643 N N . GLY D 1 97 ? -68.299 -24.683 63.347 1.00 166.80 98 GLY D N 1
ATOM 7644 C CA . GLY D 1 97 ? -68.133 -23.306 62.920 1.00 159.57 98 GLY D CA 1
ATOM 7645 C C . GLY D 1 97 ? -66.813 -23.049 62.242 1.00 151.79 98 GLY D C 1
ATOM 7646 O O . GLY D 1 97 ? -66.396 -21.900 62.150 1.00 146.54 98 GLY D O 1
ATOM 7647 N N . THR D 1 98 ? -66.132 -24.100 61.789 1.00 151.95 99 THR D N 1
ATOM 7648 C CA . THR D 1 98 ? -64.875 -23.942 61.077 1.00 145.62 99 THR D CA 1
ATOM 7649 C C . THR D 1 98 ? -65.247 -23.443 59.697 1.00 138.97 99 THR D C 1
ATOM 7650 O O . THR D 1 98 ? -66.028 -24.079 59.000 1.00 140.48 99 THR D O 1
ATOM 7654 N N . VAL D 1 99 ? -64.750 -22.270 59.342 1.00 132.99 100 VAL D N 1
ATOM 7655 C CA . VAL D 1 99 ? -65.018 -21.671 58.051 1.00 127.78 100 VAL D CA 1
ATOM 7656 C C . VAL D 1 99 ? -63.915 -22.081 57.094 1.00 123.58 100 VAL D C 1
ATOM 7657 O O . VAL D 1 99 ? -62.734 -22.096 57.467 1.00 122.15 100 VAL D O 1
ATOM 7661 N N . GLN D 1 100 ? -64.307 -22.411 55.864 1.00 122.87 101 GLN D N 1
ATOM 7662 C CA . GLN D 1 100 ? -63.403 -22.771 54.789 1.00 119.80 101 GLN D CA 1
ATOM 7663 C C . GLN D 1 100 ? -63.712 -21.852 53.632 1.00 116.23 101 GLN D C 1
ATOM 7664 O O . GLN D 1 100 ? -64.789 -21.913 53.042 1.00 118.90 101 GLN D O 1
ATOM 7670 N N . TYR D 1 101 ? -62.783 -20.940 53.373 1.00 111.45 102 TYR D N 1
ATOM 7671 C CA . TYR D 1 101 ? -62.844 -19.907 52.356 1.00 108.65 102 TYR D CA 1
ATOM 7672 C C . TYR D 1 101 ? -61.944 -20.250 51.192 1.00 106.70 102 TYR D C 1
ATOM 7673 O O . TYR D 1 101 ? -60.818 -20.694 51.401 1.00 105.54 102 TYR D O 1
ATOM 7682 N N . LEU D 1 102 ? -62.429 -20.016 49.967 1.00 107.57 103 LEU D N 1
ATOM 7683 C CA . LEU D 1 102 ? -61.652 -20.249 48.752 1.00 106.74 103 LEU D CA 1
ATOM 7684 C C . LEU D 1 102 ? -61.944 -19.200 47.725 1.00 107.08 103 LEU D C 1
ATOM 7685 O O . LEU D 1 102 ? -63.103 -18.984 47.368 1.00 111.14 103 LEU D O 1
ATOM 7690 N N . GLU D 1 103 ? -60.887 -18.572 47.215 1.00 104.01 104 GLU D N 1
ATOM 7691 C CA . GLU D 1 103 ? -60.982 -17.550 46.173 1.00 105.11 104 GLU D CA 1
ATOM 7692 C C . GLU D 1 103 ? -59.940 -17.840 45.123 1.00 104.71 104 GLU D C 1
ATOM 7693 O O . GLU D 1 103 ? -58.899 -18.442 45.419 1.00 102.13 104 GLU D O 1
ATOM 7699 N N . ARG D 1 104 ? -60.225 -17.446 43.887 1.00 108.52 105 ARG D N 1
ATOM 7700 C CA . ARG D 1 104 ? -59.243 -17.541 42.817 1.00 109.22 105 ARG D CA 1
ATOM 7701 C C . ARG D 1 104 ? -58.801 -16.084 42.558 1.00 108.34 105 ARG D C 1
ATOM 7702 O O . ARG D 1 104 ? -59.638 -15.185 42.406 1.00 111.65 105 ARG D O 1
ATOM 7710 N N . PHE D 1 105 ? -57.496 -15.837 42.648 1.00 104.70 106 PHE D N 1
ATOM 7711 C CA . PHE D 1 105 ? -56.980 -14.503 42.460 1.00 104.27 106 PHE D CA 1
ATOM 7712 C C . PHE D 1 105 ? -55.894 -14.482 41.418 1.00 105.91 106 PHE D C 1
ATOM 7713 O O . PHE D 1 105 ? -55.307 -15.523 41.096 1.00 106.17 106 PHE D O 1
ATOM 7721 N N . SER D 1 106 ? -55.600 -13.279 40.913 1.00 107.80 107 SER D N 1
ATOM 7722 C CA . SER D 1 106 ? -54.512 -13.010 39.974 1.00 110.05 107 SER D CA 1
ATOM 7723 C C . SER D 1 106 ? -53.789 -11.829 40.561 1.00 108.47 107 SER D C 1
ATOM 7724 O O . SER D 1 106 ? -54.449 -10.991 41.181 1.00 109.39 107 SER D O 1
ATOM 7727 N N . ALA D 1 107 ? -52.438 -11.809 40.504 1.00 106.75 108 ALA D N 1
ATOM 7728 C CA . ALA D 1 107 ? -51.649 -10.714 41.078 1.00 106.18 108 ALA D CA 1
ATOM 7729 C C . ALA D 1 107 ? -50.293 -10.525 40.388 1.00 108.32 108 ALA D C 1
ATOM 7730 O O . ALA D 1 107 ? -49.719 -11.506 39.911 1.00 108.53 108 ALA D O 1
ATOM 7732 N N . ARG D 1 108 ? -49.785 -9.264 40.332 1.00 110.91 109 ARG D N 1
ATOM 7733 C CA . ARG D 1 108 ? -48.464 -8.948 39.791 1.00 113.75 109 ARG D CA 1
ATOM 7734 C C . ARG D 1 108 ? -47.544 -8.867 40.992 1.00 111.14 109 ARG D C 1
ATOM 7735 O O . ARG D 1 108 ? -47.720 -7.992 41.846 1.00 111.12 109 ARG D O 1
ATOM 7743 N N . VAL D 1 109 ? -46.596 -9.794 41.087 1.00 110.03 110 VAL D N 1
ATOM 7744 C CA . VAL D 1 109 ? -45.724 -9.876 42.248 1.00 109.19 110 VAL D CA 1
ATOM 7745 C C . VAL D 1 109 ? -44.353 -9.255 42.014 1.00 113.85 110 VAL D C 1
ATOM 7746 O O . VAL D 1 109 ? -43.741 -9.506 40.980 1.00 116.95 110 VAL D O 1
ATOM 7750 N N . LEU D 1 110 ? -43.889 -8.436 42.987 1.00 115.28 111 LEU D N 1
ATOM 7751 C CA . LEU D 1 110 ? -42.556 -7.826 43.049 1.00 120.64 111 LEU D CA 1
ATOM 7752 C C . LEU D 1 110 ? -41.665 -8.857 43.751 1.00 122.11 111 LEU D C 1
ATOM 7753 O O . LEU D 1 110 ? -41.880 -9.182 44.931 1.00 120.92 111 LEU D O 1
ATOM 7758 N N . SER D 1 111 ? -40.686 -9.392 43.028 1.00 125.87 112 SER D N 1
ATOM 7759 C CA . SER D 1 111 ? -39.747 -10.319 43.627 1.00 129.46 112 SER D CA 1
ATOM 7760 C C . SER D 1 111 ? -38.367 -10.107 42.996 1.00 136.99 112 SER D C 1
ATOM 7761 O O . SER D 1 111 ? -38.199 -10.289 41.772 1.00 138.31 112 SER D O 1
ATOM 7764 N N . PRO D 1 112 ? -37.396 -9.618 43.827 1.00 143.09 113 PRO D N 1
ATOM 7765 C CA . PRO D 1 112 ? -36.044 -9.395 43.307 1.00 151.50 113 PRO D CA 1
ATOM 7766 C C . PRO D 1 112 ? -35.396 -10.676 42.739 1.00 155.38 113 PRO D C 1
ATOM 7767 O O . PRO D 1 112 ? -35.636 -11.786 43.224 1.00 154.46 113 PRO D O 1
ATOM 7771 N N . LEU D 1 113 ? -34.602 -10.502 41.678 1.00 160.66 114 LEU D N 1
ATOM 7772 C CA . LEU D 1 113 ? -33.884 -11.585 41.015 1.00 166.02 114 LEU D CA 1
ATOM 7773 C C . LEU D 1 113 ? -32.374 -11.349 41.099 1.00 177.27 114 LEU D C 1
ATOM 7774 O O . LEU D 1 113 ? -31.915 -10.213 40.921 1.00 180.82 114 LEU D O 1
ATOM 7779 N N . ASP D 1 114 ? -31.607 -12.413 41.406 1.00 184.03 115 ASP D N 1
ATOM 7780 C CA . ASP D 1 114 ? -30.148 -12.356 41.509 1.00 196.59 115 ASP D CA 1
ATOM 7781 C C . ASP D 1 114 ? -29.574 -12.856 40.189 1.00 202.18 115 ASP D C 1
ATOM 7782 O O . ASP D 1 114 ? -29.621 -14.051 39.908 1.00 204.23 115 ASP D O 1
ATOM 7787 N N . PHE D 1 115 ? -29.045 -11.936 39.380 1.00 205.54 116 PHE D N 1
ATOM 7788 C CA . PHE D 1 115 ? -28.503 -12.248 38.061 1.00 211.74 116 PHE D CA 1
ATOM 7789 C C . PHE D 1 115 ? -26.996 -12.577 38.042 1.00 240.11 116 PHE D C 1
ATOM 7790 O O . PHE D 1 115 ? -26.448 -12.837 36.965 1.00 257.35 116 PHE D O 1
ATOM 7798 N N . ARG D 1 116 ? -26.337 -12.609 39.218 1.00 257.83 117 ARG D N 1
ATOM 7799 C CA . ARG D 1 116 ? -24.906 -12.901 39.346 1.00 259.37 117 ARG D CA 1
ATOM 7800 C C . ARG D 1 116 ? -24.441 -14.128 38.558 1.00 257.38 117 ARG D C 1
ATOM 7801 O O . ARG D 1 116 ? -23.379 -14.079 37.944 1.00 255.58 117 ARG D O 1
ATOM 7809 N N . ARG D 1 117 ? -25.253 -15.192 38.531 1.00 257.62 118 ARG D N 1
ATOM 7810 C CA . ARG D 1 117 ? -24.910 -16.440 37.859 1.00 255.74 118 ARG D CA 1
ATOM 7811 C C . ARG D 1 117 ? -25.589 -16.654 36.493 1.00 255.18 118 ARG D C 1
ATOM 7812 O O . ARG D 1 117 ? -25.491 -17.745 35.941 1.00 253.56 118 ARG D O 1
ATOM 7820 N N . PHE D 1 118 ? -26.221 -15.616 35.930 1.00 256.29 119 PHE D N 1
ATOM 7821 C CA . PHE D 1 118 ? -26.916 -15.675 34.639 1.00 255.76 119 PHE D CA 1
ATOM 7822 C C . PHE D 1 118 ? -26.010 -16.162 33.506 1.00 253.47 119 PHE D C 1
ATOM 7823 O O . PHE D 1 118 ? -24.875 -15.702 33.440 1.00 252.09 119 PHE D O 1
ATOM 7831 N N . PRO D 1 119 ? -26.454 -17.087 32.615 1.00 252.39 120 PRO D N 1
ATOM 7832 C CA . PRO D 1 119 ? -27.774 -17.730 32.527 1.00 253.31 120 PRO D CA 1
ATOM 7833 C C . PRO D 1 119 ? -27.889 -19.061 33.262 1.00 252.52 120 PRO D C 1
ATOM 7834 O O . PRO D 1 119 ? -28.802 -19.837 32.992 1.00 252.12 120 PRO D O 1
ATOM 7838 N N . MET D 1 120 ? -26.978 -19.317 34.191 1.00 252.22 121 MET D N 1
ATOM 7839 C CA . MET D 1 120 ? -26.954 -20.559 34.957 1.00 251.65 121 MET D CA 1
ATOM 7840 C C . MET D 1 120 ? -27.433 -20.301 36.386 1.00 253.61 121 MET D C 1
ATOM 7841 O O . MET D 1 120 ? -26.941 -20.901 37.341 1.00 253.61 121 MET D O 1
ATOM 7846 N N . ASP D 1 121 ? -28.425 -19.419 36.516 1.00 253.98 122 ASP D N 1
ATOM 7847 C CA . ASP D 1 121 ? -28.981 -18.997 37.793 1.00 243.78 122 ASP D CA 1
ATOM 7848 C C . ASP D 1 121 ? -30.250 -19.723 38.194 1.00 217.41 122 ASP D C 1
ATOM 7849 O O . ASP D 1 121 ? -30.979 -20.258 37.359 1.00 211.10 122 ASP D O 1
ATOM 7854 N N . SER D 1 122 ? -30.509 -19.706 39.498 1.00 210.63 123 SER D N 1
ATOM 7855 C CA . SER D 1 122 ? -31.697 -20.241 40.138 1.00 202.51 123 SER D CA 1
ATOM 7856 C C . SER D 1 122 ? -32.281 -19.132 40.980 1.00 193.18 123 SER D C 1
ATOM 7857 O O . SER D 1 122 ? -31.528 -18.309 41.510 1.00 196.55 123 SER D O 1
ATOM 7860 N N . GLN D 1 123 ? -33.614 -19.070 41.071 1.00 182.56 124 GLN D N 1
ATOM 7861 C CA . GLN D 1 123 ? -34.288 -18.023 41.837 1.00 173.87 124 GLN D CA 1
ATOM 7862 C C . GLN D 1 123 ? -35.328 -18.585 42.786 1.00 168.39 124 GLN D C 1
ATOM 7863 O O . GLN D 1 123 ? -35.869 -19.663 42.556 1.00 168.52 124 GLN D O 1
ATOM 7869 N N . THR D 1 124 ? -35.603 -17.833 43.852 1.00 164.47 125 THR D N 1
ATOM 7870 C CA . THR D 1 124 ? -36.638 -18.124 44.818 1.00 159.07 125 THR D CA 1
ATOM 7871 C C . THR D 1 124 ? -37.536 -16.881 44.751 1.00 149.24 125 THR D C 1
ATOM 7872 O O . THR D 1 124 ? -37.170 -15.799 45.243 1.00 149.84 125 THR D O 1
ATOM 7876 N N . LEU D 1 125 ? -38.675 -17.019 44.058 1.00 141.65 126 LEU D N 1
ATOM 7877 C CA . LEU D 1 125 ? -39.670 -15.954 43.939 1.00 133.50 126 LEU D CA 1
ATOM 7878 C C . LEU D 1 125 ? -40.516 -16.031 45.209 1.00 129.73 126 LEU D C 1
ATOM 7879 O O . LEU D 1 125 ? -40.808 -17.132 45.683 1.00 130.70 126 LEU D O 1
ATOM 7884 N N . HIS D 1 126 ? -40.867 -14.895 45.780 1.00 126.62 127 HIS D N 1
ATOM 7885 C CA . HIS D 1 126 ? -41.621 -14.900 47.021 1.00 124.00 127 HIS D CA 1
ATOM 7886 C C . HIS D 1 126 ? -42.987 -14.331 46.855 1.00 116.42 127 HIS D C 1
ATOM 7887 O O . HIS D 1 126 ? -43.179 -13.416 46.066 1.00 114.34 127 HIS D O 1
ATOM 7894 N N . ILE D 1 127 ? -43.935 -14.836 47.622 1.00 113.55 128 ILE D N 1
ATOM 7895 C CA . ILE D 1 127 ? -45.299 -14.307 47.673 1.00 107.69 128 ILE D CA 1
ATOM 7896 C C . ILE D 1 127 ? -45.538 -14.172 49.177 1.00 108.70 128 ILE D C 1
ATOM 7897 O O . ILE D 1 127 ? -45.595 -15.199 49.866 1.00 110.87 128 ILE D O 1
ATOM 7902 N N . TYR D 1 128 ? -45.547 -12.943 49.710 1.00 108.69 129 TYR D N 1
ATOM 7903 C CA . TYR D 1 128 ? -45.736 -12.786 51.152 1.00 111.01 129 TYR D CA 1
ATOM 7904 C C . TYR D 1 128 ? -47.167 -12.500 51.531 1.00 106.62 129 TYR D C 1
ATOM 7905 O O . TYR D 1 128 ? -47.729 -11.493 51.092 1.00 103.87 129 TYR D O 1
ATOM 7914 N N . LEU D 1 129 ? -47.758 -13.371 52.340 1.00 107.14 130 LEU D N 1
ATOM 7915 C CA . LEU D 1 129 ? -49.121 -13.202 52.807 1.00 104.26 130 LEU D CA 1
ATOM 7916 C C . LEU D 1 129 ? -49.072 -12.474 54.126 1.00 108.39 130 LEU D C 1
ATOM 7917 O O . LEU D 1 129 ? -48.199 -12.782 54.925 1.00 114.11 130 LEU D O 1
ATOM 7922 N N . ILE D 1 130 ? -49.989 -11.519 54.381 1.00 106.92 131 ILE D N 1
ATOM 7923 C CA . ILE D 1 130 ? -49.982 -10.743 55.631 1.00 111.78 131 ILE D CA 1
ATOM 7924 C C . ILE D 1 130 ? -51.404 -10.452 56.153 1.00 110.51 131 ILE D C 1
ATOM 7925 O O . ILE D 1 130 ? -52.352 -10.331 55.368 1.00 106.09 131 ILE D O 1
ATOM 7930 N N . VAL D 1 131 ? -51.544 -10.354 57.476 1.00 115.72 132 VAL D N 1
ATOM 7931 C CA . VAL D 1 131 ? -52.808 -10.025 58.112 1.00 116.51 132 VAL D CA 1
ATOM 7932 C C . VAL D 1 131 ? -52.528 -9.047 59.221 1.00 123.76 132 VAL D C 1
ATOM 7933 O O . VAL D 1 131 ? -51.527 -9.198 59.913 1.00 129.66 132 VAL D O 1
ATOM 7937 N N . ARG D 1 132 ? -53.393 -8.043 59.397 1.00 124.68 133 ARG D N 1
ATOM 7938 C CA . ARG D 1 132 ? -53.227 -7.106 60.507 1.00 132.58 133 ARG D CA 1
ATOM 7939 C C . ARG D 1 132 ? -54.231 -7.474 61.581 1.00 136.19 133 ARG D C 1
ATOM 7940 O O . ARG D 1 132 ? -55.377 -7.803 61.261 1.00 132.45 133 ARG D O 1
ATOM 7948 N N . SER D 1 133 ? -53.798 -7.446 62.838 1.00 144.48 134 SER D N 1
ATOM 7949 C CA . SER D 1 133 ? -54.649 -7.777 63.956 1.00 149.75 134 SER D CA 1
ATOM 7950 C C . SER D 1 133 ? -55.623 -6.672 64.213 1.00 153.29 134 SER D C 1
ATOM 7951 O O . SER D 1 133 ? -55.334 -5.542 63.868 1.00 156.19 134 SER D O 1
ATOM 7954 N N . VAL D 1 134 ? -56.775 -6.979 64.798 1.00 153.99 135 VAL D N 1
ATOM 7955 C CA . VAL D 1 134 ? -57.796 -5.977 65.147 1.00 158.66 135 VAL D CA 1
ATOM 7956 C C . VAL D 1 134 ? -57.767 -5.682 66.647 1.00 170.13 135 VAL D C 1
ATOM 7957 O O . VAL D 1 134 ? -57.094 -6.415 67.388 1.00 173.98 135 VAL D O 1
ATOM 7961 N N . ASP D 1 135 ? -58.467 -4.623 67.107 1.00 176.99 136 ASP D N 1
ATOM 7962 C CA . ASP D 1 135 ? -58.446 -4.315 68.534 1.00 189.21 136 ASP D CA 1
ATOM 7963 C C . ASP D 1 135 ? -59.105 -5.387 69.386 1.00 192.07 136 ASP D C 1
ATOM 7964 O O . ASP D 1 135 ? -58.634 -5.666 70.501 1.00 201.92 136 ASP D O 1
ATOM 7969 N N . THR D 1 136 ? -60.172 -6.008 68.837 1.00 184.63 137 THR D N 1
ATOM 7970 C CA . THR D 1 136 ? -60.922 -7.082 69.481 1.00 186.76 137 THR D CA 1
ATOM 7971 C C . THR D 1 136 ? -60.021 -8.274 69.714 1.00 186.79 137 THR D C 1
ATOM 7972 O O . THR D 1 136 ? -59.980 -8.733 70.852 1.00 196.17 137 THR D O 1
ATOM 7976 N N . ARG D 1 137 ? -59.250 -8.739 68.688 1.00 177.84 138 ARG D N 1
ATOM 7977 C CA . ARG D 1 137 ? -58.270 -9.815 68.898 1.00 178.75 138 ARG D CA 1
ATOM 7978 C C . ARG D 1 137 ? -57.163 -9.912 67.828 1.00 171.28 138 ARG D C 1
ATOM 7979 O O . ARG D 1 137 ? -57.288 -9.381 66.731 1.00 163.01 138 ARG D O 1
ATOM 7987 N N . ASN D 1 138 ? -56.061 -10.582 68.210 1.00 175.78 139 ASN D N 1
ATOM 7988 C CA . ASN D 1 138 ? -54.867 -10.789 67.407 1.00 171.16 139 ASN D CA 1
ATOM 7989 C C . ASN D 1 138 ? -55.086 -11.915 66.435 1.00 161.87 139 ASN D C 1
ATOM 7990 O O . ASN D 1 138 ? -55.611 -12.950 66.819 1.00 163.31 139 ASN D O 1
ATOM 7995 N N . ILE D 1 139 ? -54.751 -11.693 65.159 1.00 153.13 140 ILE D N 1
ATOM 7996 C CA . ILE D 1 139 ? -54.921 -12.663 64.079 1.00 144.71 140 ILE D CA 1
ATOM 7997 C C . ILE D 1 139 ? -53.547 -13.076 63.604 1.00 144.89 140 ILE D C 1
ATOM 7998 O O . ILE D 1 139 ? -52.741 -12.227 63.206 1.00 144.74 140 ILE D O 1
ATOM 8003 N N . VAL D 1 140 ? -53.285 -14.387 63.670 1.00 146.53 141 VAL D N 1
ATOM 8004 C CA . VAL D 1 140 ? -52.032 -15.025 63.299 1.00 148.50 141 VAL D CA 1
ATOM 8005 C C . VAL D 1 140 ? -52.289 -15.941 62.111 1.00 140.62 141 VAL D C 1
ATOM 8006 O O . VAL D 1 140 ? -53.354 -16.550 62.035 1.00 137.86 141 VAL D O 1
ATOM 8010 N N . LEU D 1 141 ? -51.320 -16.028 61.183 1.00 137.92 142 LEU D N 1
ATOM 8011 C CA . LEU D 1 141 ? -51.385 -16.885 59.995 1.00 131.82 142 LEU D CA 1
ATOM 8012 C C . LEU D 1 141 ? -50.655 -18.224 60.159 1.00 138.35 142 LEU D C 1
ATOM 8013 O O . LEU D 1 141 ? -49.600 -18.284 60.785 1.00 147.20 142 LEU D O 1
ATOM 8018 N N . ALA D 1 142 ? -51.187 -19.280 59.553 1.00 135.25 143 ALA D N 1
ATOM 8019 C CA . ALA D 1 142 ? -50.587 -20.598 59.596 1.00 141.81 143 ALA D CA 1
ATOM 8020 C C . ALA D 1 142 ? -50.637 -21.190 58.211 1.00 135.98 143 ALA D C 1
ATOM 8021 O O . ALA D 1 142 ? -51.425 -20.721 57.390 1.00 127.79 143 ALA D O 1
ATOM 8023 N N . VAL D 1 143 ? -49.811 -22.218 57.938 1.00 141.54 144 VAL D N 1
ATOM 8024 C CA . VAL D 1 143 ? -49.782 -22.881 56.631 1.00 138.01 144 VAL D CA 1
ATOM 8025 C C . VAL D 1 143 ? -50.482 -24.214 56.700 1.00 141.85 144 VAL D C 1
ATOM 8026 O O . VAL D 1 143 ? -50.124 -25.037 57.536 1.00 151.73 144 VAL D O 1
ATOM 8030 N N . ASP D 1 144 ? -51.473 -24.429 55.836 1.00 135.46 145 ASP D N 1
ATOM 8031 C CA . ASP D 1 144 ? -52.135 -25.720 55.745 1.00 139.46 145 ASP D CA 1
ATOM 8032 C C . ASP D 1 144 ? -51.450 -26.368 54.547 1.00 140.39 145 ASP D C 1
ATOM 8033 O O . ASP D 1 144 ? -51.753 -26.022 53.404 1.00 133.85 145 ASP D O 1
ATOM 8038 N N . LEU D 1 145 ? -50.456 -27.236 54.812 1.00 149.78 146 LEU D N 1
ATOM 8039 C CA . LEU D 1 145 ? -49.633 -27.855 53.780 1.00 153.19 146 LEU D CA 1
ATOM 8040 C C . LEU D 1 145 ? -50.440 -28.656 52.774 1.00 152.03 146 LEU D C 1
ATOM 8041 O O . LEU D 1 145 ? -49.998 -28.837 51.639 1.00 151.79 146 LEU D O 1
ATOM 8046 N N . GLU D 1 146 ? -51.649 -29.101 53.178 1.00 152.05 147 GLU D N 1
ATOM 8047 C CA . GLU D 1 146 ? -52.593 -29.869 52.351 1.00 152.19 147 GLU D CA 1
ATOM 8048 C C . GLU D 1 146 ? -53.180 -28.992 51.238 1.00 142.34 147 GLU D C 1
ATOM 8049 O O . GLU D 1 146 ? -53.658 -29.523 50.223 1.00 143.02 147 GLU D O 1
ATOM 8055 N N . LYS D 1 147 ? -53.147 -27.654 51.439 1.00 134.67 148 LYS D N 1
ATOM 8056 C CA . LYS D 1 147 ? -53.712 -26.690 50.514 1.00 126.61 148 LYS D CA 1
ATOM 8057 C C . LYS D 1 147 ? -52.666 -25.798 49.828 1.00 122.75 148 LYS D C 1
ATOM 8058 O O . LYS D 1 147 ? -53.015 -24.742 49.281 1.00 116.56 148 LYS D O 1
ATOM 8064 N N . VAL D 1 148 ? -51.405 -26.248 49.802 1.00 127.68 149 VAL D N 1
ATOM 8065 C CA . VAL D 1 148 ? -50.294 -25.565 49.136 1.00 126.01 149 VAL D CA 1
ATOM 8066 C C . VAL D 1 148 ? -49.875 -26.475 48.007 1.00 130.73 149 VAL D C 1
ATOM 8067 O O . VAL D 1 148 ? -49.724 -27.683 48.213 1.00 138.49 149 VAL D O 1
ATOM 8071 N N . GLY D 1 149 ? -49.719 -25.923 46.823 1.00 127.19 150 GLY D N 1
ATOM 8072 C CA . GLY D 1 149 ? -49.317 -26.726 45.682 1.00 132.15 150 GLY D CA 1
ATOM 8073 C C . GLY D 1 149 ? -49.343 -25.998 44.372 1.00 128.45 150 GLY D C 1
ATOM 8074 O O . GLY D 1 149 ? -49.398 -24.772 44.346 1.00 122.30 150 GLY D O 1
ATOM 8075 N N . LYS D 1 150 ? -49.301 -26.750 43.281 1.00 133.42 151 LYS D N 1
ATOM 8076 C CA . LYS D 1 150 ? -49.316 -26.195 41.943 1.00 132.49 151 LYS D CA 1
ATOM 8077 C C . LYS D 1 150 ? -49.852 -27.164 40.933 1.00 138.64 151 LYS D C 1
ATOM 8078 O O . LYS D 1 150 ? -49.646 -28.350 41.072 1.00 145.31 151 LYS D O 1
ATOM 8084 N N . ASN D 1 151 ? -50.518 -26.664 39.913 1.00 137.75 152 ASN D N 1
ATOM 8085 C CA . ASN D 1 151 ? -51.048 -27.438 38.818 1.00 144.67 152 ASN D CA 1
ATOM 8086 C C . ASN D 1 151 ? -49.851 -27.977 38.033 1.00 151.84 152 ASN D C 1
ATOM 8087 O O . ASN D 1 151 ? -48.786 -27.350 37.995 1.00 150.27 152 ASN D O 1
ATOM 8092 N N . ASP D 1 152 ? -49.998 -29.192 37.494 1.00 160.66 153 ASP D N 1
ATOM 8093 C CA . ASP D 1 152 ? -48.955 -29.879 36.729 1.00 169.45 153 ASP D CA 1
ATOM 8094 C C . ASP D 1 152 ? -48.568 -29.094 35.469 1.00 170.24 153 ASP D C 1
ATOM 8095 O O . ASP D 1 152 ? -47.401 -29.064 35.101 1.00 174.18 153 ASP D O 1
ATOM 8100 N N . ASP D 1 153 ? -49.555 -28.427 34.855 1.00 167.42 154 ASP D N 1
ATOM 8101 C CA . ASP D 1 153 ? -49.441 -27.624 33.648 1.00 169.06 154 ASP D CA 1
ATOM 8102 C C . ASP D 1 153 ? -48.791 -26.265 33.879 1.00 162.01 154 ASP D C 1
ATOM 8103 O O . ASP D 1 153 ? -48.577 -25.555 32.892 1.00 164.92 154 ASP D O 1
ATOM 8108 N N . VAL D 1 154 ? -48.512 -25.868 35.156 1.00 154.00 155 VAL D N 1
ATOM 8109 C CA . VAL D 1 154 ? -47.894 -24.570 35.474 1.00 147.90 155 VAL D CA 1
ATOM 8110 C C . VAL D 1 154 ? -46.572 -24.470 34.773 1.00 153.28 155 VAL D C 1
ATOM 8111 O O . VAL D 1 154 ? -45.670 -25.270 35.046 1.00 157.89 155 VAL D O 1
ATOM 8115 N N . PHE D 1 155 ? -46.493 -23.546 33.803 1.00 154.12 156 PHE D N 1
ATOM 8116 C CA . PHE D 1 155 ? -45.288 -23.397 33.006 1.00 160.02 156 PHE D CA 1
ATOM 8117 C C . PHE D 1 155 ? -44.802 -22.002 33.044 1.00 156.08 156 PHE D C 1
ATOM 8118 O O . PHE D 1 155 ? -45.598 -21.076 32.891 1.00 152.49 156 PHE D O 1
ATOM 8126 N N . LEU D 1 156 ? -43.497 -21.847 33.212 1.00 158.17 157 LEU D N 1
ATOM 8127 C CA . LEU D 1 156 ? -42.873 -20.546 33.167 1.00 156.64 157 LEU D CA 1
ATOM 8128 C C . LEU D 1 156 ? -41.812 -20.670 32.071 1.00 166.07 157 LEU D C 1
ATOM 8129 O O . LEU D 1 156 ? -40.789 -21.323 32.280 1.00 170.65 157 LEU D O 1
ATOM 8134 N N . THR D 1 157 ? -42.134 -20.167 30.853 1.00 170.48 158 THR D N 1
ATOM 8135 C CA . THR D 1 157 ? -41.293 -20.229 29.645 1.00 180.70 158 THR D CA 1
ATOM 8136 C C . THR D 1 157 ? -39.859 -19.830 29.958 1.00 182.42 158 THR D C 1
ATOM 8137 O O . THR D 1 157 ? -39.631 -18.778 30.544 1.00 177.33 158 THR D O 1
ATOM 8141 N N . GLY D 1 158 ? -38.918 -20.688 29.605 1.00 190.38 159 GLY D N 1
ATOM 8142 C CA . GLY D 1 158 ? -37.500 -20.442 29.841 1.00 194.56 159 GLY D CA 1
ATOM 8143 C C . GLY D 1 158 ? -37.004 -20.824 31.219 1.00 190.11 159 GLY D C 1
ATOM 8144 O O . GLY D 1 158 ? -35.832 -20.629 31.540 1.00 193.48 159 GLY D O 1
ATOM 8145 N N . TRP D 1 159 ? -37.882 -21.388 32.035 1.00 183.79 160 TRP D N 1
ATOM 8146 C CA . TRP D 1 159 ? -37.540 -21.792 33.384 1.00 180.32 160 TRP D CA 1
ATOM 8147 C C . TRP D 1 159 ? -38.070 -23.180 33.711 1.00 182.01 160 TRP D C 1
ATOM 8148 O O . TRP D 1 159 ? -39.089 -23.612 33.162 1.00 181.43 160 TRP D O 1
ATOM 8159 N N . ASP D 1 160 ? -37.388 -23.860 34.637 1.00 185.27 161 ASP D N 1
ATOM 8160 C CA . ASP D 1 160 ? -37.790 -25.163 35.163 1.00 187.91 161 ASP D CA 1
ATOM 8161 C C . ASP D 1 160 ? -38.336 -24.875 36.538 1.00 179.53 161 ASP D C 1
ATOM 8162 O O . ASP D 1 160 ? -37.682 -24.157 37.302 1.00 178.59 161 ASP D O 1
ATOM 8167 N N . ILE D 1 161 ? -39.546 -25.358 36.845 1.00 174.10 162 ILE D N 1
ATOM 8168 C CA . ILE D 1 161 ? -40.126 -25.082 38.155 1.00 166.61 162 ILE D CA 1
ATOM 8169 C C . ILE D 1 161 ? -39.709 -26.168 39.113 1.00 173.13 162 ILE D C 1
ATOM 8170 O O . ILE D 1 161 ? -39.987 -27.330 38.845 1.00 178.05 162 ILE D O 1
ATOM 8175 N N . GLU D 1 162 ? -39.003 -25.802 40.197 1.00 174.80 163 GLU D N 1
ATOM 8176 C CA . GLU D 1 162 ? -38.512 -26.768 41.167 1.00 183.00 163 GLU D CA 1
ATOM 8177 C C . GLU D 1 162 ? -39.521 -27.094 42.243 1.00 178.40 163 GLU D C 1
ATOM 8178 O O . GLU D 1 162 ? -39.974 -28.235 42.342 1.00 183.01 163 GLU D O 1
ATOM 8184 N N . SER D 1 163 ? -39.862 -26.112 43.062 1.00 170.36 164 SER D N 1
ATOM 8185 C CA . SER D 1 163 ? -40.751 -26.328 44.187 1.00 166.52 164 SER D CA 1
ATOM 8186 C C . SER D 1 163 ? -41.537 -25.103 44.559 1.00 155.31 164 SER D C 1
ATOM 8187 O O . SER D 1 163 ? -41.058 -23.977 44.396 1.00 152.58 164 SER D O 1
ATOM 8190 N N . PHE D 1 164 ? -42.713 -25.325 45.146 1.00 150.09 165 PHE D N 1
ATOM 8191 C CA . PHE D 1 164 ? -43.549 -24.266 45.682 1.00 140.87 165 PHE D CA 1
ATOM 8192 C C . PHE D 1 164 ? -43.900 -24.675 47.096 1.00 142.90 165 PHE D C 1
ATOM 8193 O O . PHE D 1 164 ? -44.689 -25.593 47.310 1.00 143.15 165 PHE D O 1
ATOM 8201 N N . THR D 1 165 ? -43.202 -24.078 48.051 1.00 146.32 166 THR D N 1
ATOM 8202 C CA . THR D 1 165 ? -43.328 -24.382 49.472 1.00 150.70 166 THR D CA 1
ATOM 8203 C C . THR D 1 165 ? -43.612 -23.140 50.269 1.00 145.16 166 THR D C 1
ATOM 8204 O O . THR D 1 165 ? -43.444 -22.036 49.761 1.00 140.86 166 THR D O 1
ATOM 8208 N N . ALA D 1 166 ? -43.963 -23.295 51.537 1.00 146.69 167 ALA D N 1
ATOM 8209 C CA . ALA D 1 166 ? -44.198 -22.144 52.390 1.00 143.21 167 ALA D CA 1
ATOM 8210 C C . ALA D 1 166 ? -43.392 -22.291 53.661 1.00 153.64 167 ALA D C 1
ATOM 8211 O O . ALA D 1 166 ? -43.267 -23.399 54.171 1.00 161.91 167 ALA D O 1
ATOM 8213 N N . VAL D 1 167 ? -42.817 -21.195 54.157 1.00 154.67 168 VAL D N 1
ATOM 8214 C CA . VAL D 1 167 ? -42.077 -21.179 55.412 1.00 165.70 168 VAL D CA 1
ATOM 8215 C C . VAL D 1 167 ? -43.195 -21.204 56.446 1.00 164.10 168 VAL D C 1
ATOM 8216 O O . VAL D 1 167 ? -43.917 -20.216 56.572 1.00 156.25 168 VAL D O 1
ATOM 8220 N N . VAL D 1 168 ? -43.398 -22.371 57.099 1.00 172.03 169 VAL D N 1
ATOM 8221 C CA . VAL D 1 168 ? -44.502 -22.691 58.029 1.00 172.26 169 VAL D CA 1
ATOM 8222 C C . VAL D 1 168 ? -44.641 -21.770 59.236 1.00 175.06 169 VAL D C 1
ATOM 8223 O O . VAL D 1 168 ? -45.751 -21.638 59.772 1.00 170.34 169 VAL D O 1
ATOM 8227 N N . LYS D 1 169 ? -43.527 -21.157 59.667 1.00 183.61 170 LYS D N 1
ATOM 8228 C CA . LYS D 1 169 ? -43.498 -20.240 60.796 1.00 188.40 170 LYS D CA 1
ATOM 8229 C C . LYS D 1 169 ? -43.735 -18.801 60.314 1.00 177.95 170 LYS D C 1
ATOM 8230 O O . LYS D 1 169 ? -42.927 -18.285 59.536 1.00 176.25 170 LYS D O 1
ATOM 8236 N N . PRO D 1 170 ? -44.829 -18.130 60.747 1.00 171.83 171 PRO D N 1
ATOM 8237 C CA . PRO D 1 170 ? -45.037 -16.751 60.314 1.00 163.65 171 PRO D CA 1
ATOM 8238 C C . PRO D 1 170 ? -44.100 -15.804 61.039 1.00 172.46 171 PRO D C 1
ATOM 8239 O O . PRO D 1 170 ? -43.620 -16.115 62.129 1.00 184.78 171 PRO D O 1
ATOM 8243 N N . ALA D 1 171 ? -43.861 -14.645 60.438 1.00 167.37 172 ALA D N 1
ATOM 8244 C CA . ALA D 1 171 ? -43.049 -13.604 61.029 1.00 175.31 172 ALA D CA 1
ATOM 8245 C C . ALA D 1 171 ? -44.039 -12.649 61.671 1.00 172.71 172 ALA D C 1
ATOM 8246 O O . ALA D 1 171 ? -44.729 -11.922 60.966 1.00 163.14 172 ALA D O 1
ATOM 8248 N N . ASN D 1 172 ? -44.196 -12.737 62.995 1.00 182.08 173 ASN D N 1
ATOM 8249 C CA . ASN D 1 172 ? -45.118 -11.881 63.735 1.00 182.10 173 ASN D CA 1
ATOM 8250 C C . ASN D 1 172 ? -44.357 -10.679 64.233 1.00 191.07 173 ASN D C 1
ATOM 8251 O O . ASN D 1 172 ? -43.257 -10.830 64.762 1.00 203.64 173 ASN D O 1
ATOM 8256 N N . PHE D 1 173 ? -44.899 -9.482 64.005 1.00 185.83 174 PHE D N 1
ATOM 8257 C CA . PHE D 1 173 ? -44.256 -8.226 64.369 1.00 193.95 174 PHE D CA 1
ATOM 8258 C C . PHE D 1 173 ? -45.262 -7.094 64.531 1.00 190.63 174 PHE D C 1
ATOM 8259 O O . PHE D 1 173 ? -46.384 -7.200 64.061 1.00 179.97 174 PHE D O 1
ATOM 8267 N N . ALA D 1 174 ? -44.857 -6.009 65.187 1.00 200.93 175 ALA D N 1
ATOM 8268 C CA . ALA D 1 174 ? -45.729 -4.868 65.393 1.00 200.34 175 ALA D CA 1
ATOM 8269 C C . ALA D 1 174 ? -45.470 -3.842 64.328 1.00 194.76 175 ALA D C 1
ATOM 8270 O O . ALA D 1 174 ? -44.320 -3.605 63.957 1.00 198.69 175 ALA D O 1
ATOM 8272 N N . LEU D 1 175 ? -46.549 -3.245 63.821 1.00 186.60 176 LEU D N 1
ATOM 8273 C CA . LEU D 1 175 ? -46.517 -2.224 62.778 1.00 182.03 176 LEU D CA 1
ATOM 8274 C C . LEU D 1 175 ? -47.671 -1.254 62.983 1.00 182.55 176 LEU D C 1
ATOM 8275 O O . LEU D 1 175 ? -48.829 -1.653 62.929 1.00 176.20 176 LEU D O 1
ATOM 8280 N N . GLU D 1 176 ? -47.338 0.016 63.232 1.00 191.57 177 GLU D N 1
ATOM 8281 C CA . GLU D 1 176 ? -48.272 1.110 63.488 1.00 195.51 177 GLU D CA 1
ATOM 8282 C C . GLU D 1 176 ? -49.268 0.781 64.620 1.00 199.00 177 GLU D C 1
ATOM 8283 O O . GLU D 1 176 ? -50.478 0.914 64.452 1.00 194.92 177 GLU D O 1
ATOM 8289 N N . ASP D 1 177 ? -48.735 0.369 65.777 1.00 208.02 178 ASP D N 1
ATOM 8290 C CA . ASP D 1 177 ? -49.466 0.050 67.008 1.00 214.45 178 ASP D CA 1
ATOM 8291 C C . ASP D 1 177 ? -50.457 -1.146 66.887 1.00 204.46 178 ASP D C 1
ATOM 8292 O O . ASP D 1 177 ? -51.450 -1.197 67.619 1.00 207.78 178 ASP D O 1
ATOM 8297 N N . ARG D 1 178 ? -50.168 -2.119 66.003 1.00 193.40 179 ARG D N 1
ATOM 8298 C CA . ARG D 1 178 ? -50.933 -3.370 65.867 1.00 184.80 179 ARG D CA 1
ATOM 8299 C C . ARG D 1 178 ? -50.017 -4.445 65.386 1.00 180.51 179 ARG D C 1
ATOM 8300 O O . ARG D 1 178 ? -49.045 -4.162 64.696 1.00 179.34 179 ARG D O 1
ATOM 8308 N N . LEU D 1 179 ? -50.337 -5.683 65.743 1.00 179.34 180 LEU D N 1
ATOM 8309 C CA . LEU D 1 179 ? -49.608 -6.894 65.368 1.00 176.56 180 LEU D CA 1
ATOM 8310 C C . LEU D 1 179 ? -49.903 -7.278 63.919 1.00 163.32 180 LEU D C 1
ATOM 8311 O O . LEU D 1 179 ? -51.053 -7.225 63.471 1.00 156.24 180 LEU D O 1
ATOM 8316 N N . GLU D 1 180 ? -48.862 -7.721 63.215 1.00 161.32 181 GLU D N 1
ATOM 8317 C CA . GLU D 1 180 ? -48.939 -8.182 61.848 1.00 150.58 181 GLU D CA 1
ATOM 8318 C C . GLU D 1 180 ? -48.318 -9.574 61.686 1.00 150.54 181 GLU D C 1
ATOM 8319 O O . GLU D 1 180 ? -47.207 -9.799 62.148 1.00 157.98 181 GLU D O 1
ATOM 8325 N N . SER D 1 181 ? -49.047 -10.516 61.064 1.00 143.58 182 SER D N 1
ATOM 8326 C CA . SER D 1 181 ? -48.573 -11.876 60.871 1.00 143.73 182 SER D CA 1
ATOM 8327 C C . SER D 1 181 ? -48.238 -12.132 59.396 1.00 135.78 182 SER D C 1
ATOM 8328 O O . SER D 1 181 ? -49.138 -12.101 58.564 1.00 127.63 182 SER D O 1
ATOM 8331 N N . LYS D 1 182 ? -46.957 -12.387 59.069 1.00 139.42 183 LYS D N 1
ATOM 8332 C CA . LYS D 1 182 ? -46.496 -12.557 57.689 1.00 133.77 183 LYS D CA 1
ATOM 8333 C C . LYS D 1 182 ? -45.990 -13.936 57.337 1.00 135.21 183 LYS D C 1
ATOM 8334 O O . LYS D 1 182 ? -45.062 -14.402 57.969 1.00 144.09 183 LYS D O 1
ATOM 8340 N N . LEU D 1 183 ? -46.527 -14.552 56.281 1.00 127.83 184 LEU D N 1
ATOM 8341 C CA . LEU D 1 183 ? -46.079 -15.866 55.791 1.00 129.34 184 LEU D CA 1
ATOM 8342 C C . LEU D 1 183 ? -45.262 -15.742 54.509 1.00 127.43 184 LEU D C 1
ATOM 8343 O O . LEU D 1 183 ? -45.581 -14.896 53.668 1.00 121.96 184 LEU D O 1
ATOM 8348 N N . ASP D 1 184 ? -44.235 -16.584 54.332 1.00 132.96 185 ASP D N 1
ATOM 8349 C CA . ASP D 1 184 ? -43.414 -16.519 53.121 1.00 132.58 185 ASP D CA 1
ATOM 8350 C C . ASP D 1 184 ? -43.633 -17.718 52.205 1.00 130.86 185 ASP D C 1
ATOM 8351 O O . ASP D 1 184 ? -43.124 -18.804 52.502 1.00 137.76 185 ASP D O 1
ATOM 8356 N N . TYR D 1 185 ? -44.350 -17.523 51.077 1.00 123.08 186 TYR D N 1
ATOM 8357 C CA . TYR D 1 185 ? -44.550 -18.594 50.093 1.00 121.97 186 TYR D CA 1
ATOM 8358 C C . TYR D 1 185 ? -43.443 -18.453 49.083 1.00 124.60 186 TYR D C 1
ATOM 8359 O O . TYR D 1 185 ? -43.210 -17.329 48.613 1.00 121.63 186 TYR D O 1
ATOM 8368 N N . GLN D 1 186 ? -42.723 -19.550 48.793 1.00 131.44 187 GLN D N 1
ATOM 8369 C CA . GLN D 1 186 ? -41.573 -19.527 47.906 1.00 135.89 187 GLN D CA 1
ATOM 8370 C C . GLN D 1 186 ? -41.708 -20.401 46.721 1.00 135.54 187 GLN D C 1
ATOM 8371 O O . GLN D 1 186 ? -41.786 -21.617 46.866 1.00 137.31 187 GLN D O 1
ATOM 8377 N N . LEU D 1 187 ? -41.739 -19.800 45.538 1.00 134.49 188 LEU D N 1
ATOM 8378 C CA . LEU D 1 187 ? -41.734 -20.579 44.312 1.00 135.92 188 LEU D CA 1
ATOM 8379 C C . LEU D 1 187 ? -40.295 -20.539 43.868 1.00 143.83 188 LEU D C 1
ATOM 8380 O O . LEU D 1 187 ? -39.790 -19.457 43.555 1.00 143.23 188 LEU D O 1
ATOM 8385 N N . ARG D 1 188 ? -39.629 -21.708 43.884 1.00 152.32 189 ARG D N 1
ATOM 8386 C CA . ARG D 1 188 ? -38.232 -21.874 43.524 1.00 161.74 189 ARG D CA 1
ATOM 8387 C C . ARG D 1 188 ? -38.086 -22.297 42.077 1.00 163.35 189 ARG D C 1
ATOM 8388 O O . ARG D 1 188 ? -38.736 -23.244 41.653 1.00 163.15 189 ARG D O 1
ATOM 8396 N N . ILE D 1 189 ? -37.252 -21.600 41.314 1.00 177.34 190 ILE D N 1
ATOM 8397 C CA . ILE D 1 189 ? -37.037 -21.879 39.896 1.00 180.16 190 ILE D CA 1
ATOM 8398 C C . ILE D 1 189 ? -35.561 -21.897 39.532 1.00 186.26 190 ILE D C 1
ATOM 8399 O O . ILE D 1 189 ? -34.734 -21.492 40.339 1.00 188.44 190 ILE D O 1
ATOM 8404 N N . SER D 1 190 ? -35.236 -22.390 38.325 1.00 189.71 191 SER D N 1
ATOM 8405 C CA . SER D 1 190 ? -33.889 -22.458 37.758 1.00 195.01 191 SER D CA 1
ATOM 8406 C C . SER D 1 190 ? -34.000 -22.307 36.252 1.00 196.08 191 SER D C 1
ATOM 8407 O O . SER D 1 190 ? -35.028 -22.672 35.680 1.00 194.14 191 SER D O 1
ATOM 8410 N N . ARG D 1 191 ? -32.950 -21.801 35.604 1.00 195.69 218 ARG D N 1
ATOM 8411 C CA . ARG D 1 191 ? -33.005 -21.568 34.169 1.00 195.29 218 ARG D CA 1
ATOM 8412 C C . ARG D 1 191 ? -32.779 -22.788 33.319 1.00 198.13 218 ARG D C 1
ATOM 8413 O O . ARG D 1 191 ? -32.379 -23.835 33.811 1.00 200.31 218 ARG D O 1
ATOM 8421 N N . GLN D 1 192 ? -33.065 -22.626 32.026 1.00 199.71 219 GLN D N 1
ATOM 8422 C CA . GLN D 1 192 ? -32.875 -23.591 30.952 1.00 203.56 219 GLN D CA 1
ATOM 8423 C C . GLN D 1 192 ? -31.704 -23.030 30.097 1.00 175.97 219 GLN D C 1
ATOM 8424 O O . GLN D 1 192 ? -31.895 -22.442 29.019 1.00 168.12 219 GLN D O 1
ATOM 8430 N N . MET D 1 193 ? -30.486 -23.174 30.633 1.00 178.54 220 MET D N 1
ATOM 8431 C CA . MET D 1 193 ? -29.276 -22.630 30.027 1.00 176.21 220 MET D CA 1
ATOM 8432 C C . MET D 1 193 ? -28.775 -23.374 28.773 1.00 181.34 220 MET D C 1
ATOM 8433 O O . MET D 1 193 ? -27.823 -22.895 28.149 1.00 178.84 220 MET D O 1
ATOM 8438 N N . GLY D 1 194 ? -29.412 -24.486 28.393 1.00 189.65 221 GLY D N 1
ATOM 8439 C CA . GLY D 1 194 ? -29.013 -25.270 27.221 1.00 197.47 221 GLY D CA 1
ATOM 8440 C C . GLY D 1 194 ? -28.889 -24.454 25.946 1.00 193.47 221 GLY D C 1
ATOM 8441 O O . GLY D 1 194 ? -27.887 -24.557 25.234 1.00 195.07 221 GLY D O 1
ATOM 8442 N N . TYR D 1 195 ? -29.889 -23.580 25.709 1.00 189.29 222 TYR D N 1
ATOM 8443 C CA . TYR D 1 195 ? -30.036 -22.677 24.561 1.00 187.24 222 TYR D CA 1
ATOM 8444 C C . TYR D 1 195 ? -28.946 -21.596 24.419 1.00 178.78 222 TYR D C 1
ATOM 8445 O O . TYR D 1 195 ? -28.631 -21.178 23.301 1.00 180.30 222 TYR D O 1
ATOM 8447 N N . TYR D 1 196 ? -28.415 -21.121 25.551 1.00 171.61 223 TYR D N 1
ATOM 8448 C CA . TYR D 1 196 ? -27.438 -20.048 25.619 1.00 165.02 223 TYR D CA 1
ATOM 8449 C C . TYR D 1 196 ? -26.220 -20.251 24.721 1.00 168.72 223 TYR D C 1
ATOM 8450 O O . TYR D 1 196 ? -25.885 -19.337 23.977 1.00 165.49 223 TYR D O 1
ATOM 8452 N N . LEU D 1 197 ? -25.594 -21.442 24.746 1.00 176.56 224 LEU D N 1
ATOM 8453 C CA . LEU D 1 197 ? -24.403 -21.763 23.943 1.00 181.85 224 LEU D CA 1
ATOM 8454 C C . LEU D 1 197 ? -24.636 -21.541 22.453 1.00 185.84 224 LEU D C 1
ATOM 8455 O O . LEU D 1 197 ? -23.956 -20.722 21.838 1.00 184.11 224 LEU D O 1
ATOM 8460 N N . ILE D 1 198 ? -25.654 -22.220 21.916 1.00 192.64 225 ILE D N 1
ATOM 8461 C CA . ILE D 1 198 ? -26.110 -22.214 20.525 1.00 200.81 225 ILE D CA 1
ATOM 8462 C C . ILE D 1 198 ? -26.257 -20.812 19.909 1.00 196.11 225 ILE D C 1
ATOM 8463 O O . ILE D 1 198 ? -25.633 -20.523 18.887 1.00 200.32 225 ILE D O 1
ATOM 8468 N N . GLN D 1 199 ? -27.094 -19.964 20.527 1.00 188.87 226 GLN D N 1
ATOM 8469 C CA . GLN D 1 199 ? -27.466 -18.652 20.014 1.00 186.88 226 GLN D CA 1
ATOM 8470 C C . GLN D 1 199 ? -26.728 -17.442 20.632 1.00 176.13 226 GLN D C 1
ATOM 8471 O O . GLN D 1 199 ? -26.492 -16.474 19.913 1.00 176.40 226 GLN D O 1
ATOM 8477 N N . MET D 1 200 ? -26.381 -17.477 21.938 1.00 168.75 227 MET D N 1
ATOM 8478 C CA . MET D 1 200 ? -25.724 -16.348 22.610 1.00 160.91 227 MET D CA 1
ATOM 8479 C C . MET D 1 200 ? -24.213 -16.515 22.879 1.00 159.99 227 MET D C 1
ATOM 8480 O O . MET D 1 200 ? -23.444 -15.713 22.353 1.00 158.95 227 MET D O 1
ATOM 8482 N N . TYR D 1 201 ? -23.790 -17.521 23.701 1.00 161.87 228 TYR D N 1
ATOM 8483 C CA . TYR D 1 201 ? -22.397 -17.761 24.140 1.00 163.75 228 TYR D CA 1
ATOM 8484 C C . TYR D 1 201 ? -21.387 -18.009 23.015 1.00 169.02 228 TYR D C 1
ATOM 8485 O O . TYR D 1 201 ? -20.415 -17.257 22.919 1.00 167.85 228 TYR D O 1
ATOM 8487 N N . ILE D 1 202 ? -21.600 -19.056 22.185 1.00 175.97 229 ILE D N 1
ATOM 8488 C CA . ILE D 1 202 ? -20.671 -19.427 21.109 1.00 182.80 229 ILE D CA 1
ATOM 8489 C C . ILE D 1 202 ? -20.594 -18.346 20.008 1.00 181.01 229 ILE D C 1
ATOM 8490 O O . ILE D 1 202 ? -19.479 -17.897 19.781 1.00 181.14 229 ILE D O 1
ATOM 8495 N N . PRO D 1 203 ? -21.664 -17.887 19.308 1.00 180.94 230 PRO D N 1
ATOM 8496 C CA . PRO D 1 203 ? -21.439 -16.897 18.235 1.00 182.05 230 PRO D CA 1
ATOM 8497 C C . PRO D 1 203 ? -20.664 -15.648 18.664 1.00 174.89 230 PRO D C 1
ATOM 8498 O O . PRO D 1 203 ? -19.853 -15.149 17.880 1.00 177.30 230 PRO D O 1
ATOM 8502 N N . SER D 1 204 ? -20.857 -15.191 19.925 1.00 167.61 231 SER D N 1
ATOM 8503 C CA . SER D 1 204 ? -20.162 -14.015 20.477 1.00 162.76 231 SER D CA 1
ATOM 8504 C C . SER D 1 204 ? -18.688 -14.357 20.680 1.00 164.93 231 SER D C 1
ATOM 8505 O O . SER D 1 204 ? -17.827 -13.499 20.470 1.00 164.91 231 SER D O 1
ATOM 8508 N N . LEU D 1 205 ? -18.410 -15.637 21.031 1.00 168.52 232 LEU D N 1
ATOM 8509 C CA . LEU D 1 205 ? -17.060 -16.192 21.215 1.00 173.50 232 LEU D CA 1
ATOM 8510 C C . LEU D 1 205 ? -16.347 -16.368 19.869 1.00 178.98 232 LEU D C 1
ATOM 8511 O O . LEU D 1 205 ? -15.144 -16.121 19.805 1.00 181.39 232 LEU D O 1
ATOM 8516 N N . LEU D 1 206 ? -17.099 -16.763 18.793 1.00 182.31 233 LEU D N 1
ATOM 8517 C CA . LEU D 1 206 ? -16.607 -16.934 17.414 1.00 189.27 233 LEU D CA 1
ATOM 8518 C C . LEU D 1 206 ? -16.028 -15.612 16.889 1.00 187.13 233 LEU D C 1
ATOM 8519 O O . LEU D 1 206 ? -15.090 -15.636 16.096 1.00 192.17 233 LEU D O 1
ATOM 8524 N N . ILE D 1 207 ? -16.574 -14.466 17.364 1.00 180.60 234 ILE D N 1
ATOM 8525 C CA . ILE D 1 207 ? -16.109 -13.109 17.057 1.00 179.13 234 ILE D CA 1
ATOM 8526 C C . ILE D 1 207 ? -14.723 -12.869 17.705 1.00 178.15 234 ILE D C 1
ATOM 8527 O O . ILE D 1 207 ? -13.854 -12.307 17.046 1.00 180.65 234 ILE D O 1
ATOM 8532 N N . VAL D 1 208 ? -14.511 -13.339 18.965 1.00 176.41 235 VAL D N 1
ATOM 8533 C CA . VAL D 1 208 ? -13.236 -13.251 19.710 1.00 178.66 235 VAL D CA 1
ATOM 8534 C C . VAL D 1 208 ? -12.222 -14.168 19.009 1.00 186.10 235 VAL D C 1
ATOM 8535 O O . VAL D 1 208 ? -11.067 -13.772 18.829 1.00 189.97 235 VAL D O 1
ATOM 8539 N N . ILE D 1 209 ? -12.676 -15.393 18.608 1.00 189.35 236 ILE D N 1
ATOM 8540 C CA . ILE D 1 209 ? -11.879 -16.411 17.912 1.00 198.03 236 ILE D CA 1
ATOM 8541 C C . ILE D 1 209 ? -11.426 -15.848 16.556 1.00 200.64 236 ILE D C 1
ATOM 8542 O O . ILE D 1 209 ? -10.240 -15.936 16.249 1.00 206.73 236 ILE D O 1
ATOM 8547 N N . LEU D 1 210 ? -12.347 -15.208 15.787 1.00 197.34 237 LEU D N 1
ATOM 8548 C CA . LEU D 1 210 ? -12.020 -14.610 14.487 1.00 201.25 237 LEU D CA 1
ATOM 8549 C C . LEU D 1 210 ? -11.193 -13.325 14.597 1.00 199.35 237 LEU D C 1
ATOM 8550 O O . LEU D 1 210 ? -10.736 -12.808 13.578 1.00 204.00 237 LEU D O 1
ATOM 8555 N N . SER D 1 211 ? -10.974 -12.826 15.821 1.00 194.12 238 SER D N 1
ATOM 8556 C CA . SER D 1 211 ? -10.111 -11.671 16.038 1.00 194.22 238 SER D CA 1
ATOM 8557 C C . SER D 1 211 ? -8.693 -12.180 16.191 1.00 201.02 238 SER D C 1
ATOM 8558 O O . SER D 1 211 ? -7.748 -11.452 15.900 1.00 204.54 238 SER D O 1
ATOM 8561 N N . TRP D 1 212 ? -8.546 -13.423 16.682 1.00 204.33 239 TRP D N 1
ATOM 8562 C CA . TRP D 1 212 ? -7.251 -14.066 16.886 1.00 213.42 239 TRP D CA 1
ATOM 8563 C C . TRP D 1 212 ? -6.747 -14.736 15.603 1.00 221.11 239 TRP D C 1
ATOM 8564 O O . TRP D 1 212 ? -5.537 -14.846 15.436 1.00 237.58 239 TRP D O 1
ATOM 8575 N N . ILE D 1 213 ? -7.664 -15.120 14.669 1.00 218.85 240 ILE D N 1
ATOM 8576 C CA . ILE D 1 213 ? -7.329 -15.726 13.364 1.00 240.34 240 ILE D CA 1
ATOM 8577 C C . ILE D 1 213 ? -6.678 -14.708 12.404 1.00 240.02 240 ILE D C 1
ATOM 8578 O O . ILE D 1 213 ? -6.509 -14.989 11.214 1.00 242.07 240 ILE D O 1
ATOM 8580 N N . SER D 1 214 ? -6.245 -13.558 12.963 1.00 235.12 241 SER D N 1
ATOM 8581 C CA . SER D 1 214 ? -5.571 -12.440 12.301 1.00 235.36 241 SER D CA 1
ATOM 8582 C C . SER D 1 214 ? -4.265 -12.020 13.034 1.00 237.69 241 SER D C 1
ATOM 8583 O O . SER D 1 214 ? -3.660 -10.997 12.698 1.00 241.01 241 SER D O 1
ATOM 8586 N N . PHE D 1 215 ? -3.820 -12.861 13.999 1.00 239.96 242 PHE D N 1
ATOM 8587 C CA . PHE D 1 215 ? -2.562 -12.743 14.739 1.00 243.49 242 PHE D CA 1
ATOM 8588 C C . PHE D 1 215 ? -1.516 -13.661 14.030 1.00 247.33 242 PHE D C 1
ATOM 8589 O O . PHE D 1 215 ? -0.478 -14.022 14.605 1.00 250.52 242 PHE D O 1
ATOM 8591 N N . TRP D 1 216 ? -1.818 -14.009 12.756 1.00 245.32 243 TRP D N 1
ATOM 8592 C CA . TRP D 1 216 ? -1.054 -14.865 11.851 1.00 245.34 243 TRP D CA 1
ATOM 8593 C C . TRP D 1 216 ? -0.830 -14.153 10.507 1.00 243.55 243 TRP D C 1
ATOM 8594 O O . TRP D 1 216 ? -0.657 -12.934 10.453 1.00 243.60 243 TRP D O 1
ATOM 8605 N N . ALA D 1 222 ? 0.228 -7.038 7.605 1.00 238.42 249 ALA D N 1
ATOM 8606 C CA . ALA D 1 222 ? 0.287 -6.055 8.686 1.00 239.77 249 ALA D CA 1
ATOM 8607 C C . ALA D 1 222 ? -0.723 -4.866 8.555 1.00 240.20 249 ALA D C 1
ATOM 8608 O O . ALA D 1 222 ? -1.408 -4.609 9.554 1.00 241.24 249 ALA D O 1
ATOM 8610 N N . PRO D 1 223 ? -0.869 -4.122 7.407 1.00 238.53 250 PRO D N 1
ATOM 8611 C CA . PRO D 1 223 ? -1.880 -3.039 7.375 1.00 239.41 250 PRO D CA 1
ATOM 8612 C C . PRO D 1 223 ? -3.307 -3.585 7.260 1.00 241.75 250 PRO D C 1
ATOM 8613 O O . PRO D 1 223 ? -4.268 -2.882 7.581 1.00 242.00 250 PRO D O 1
ATOM 8617 N N . ALA D 1 224 ? -3.426 -4.851 6.796 1.00 242.24 251 ALA D N 1
ATOM 8618 C CA . ALA D 1 224 ? -4.663 -5.609 6.645 1.00 244.48 251 ALA D CA 1
ATOM 8619 C C . ALA D 1 224 ? -5.161 -6.061 8.022 1.00 243.07 251 ALA D C 1
ATOM 8620 O O . ALA D 1 224 ? -6.366 -6.258 8.186 1.00 244.21 251 ALA D O 1
ATOM 8622 N N . ARG D 1 225 ? -4.243 -6.195 9.016 1.00 241.54 252 ARG D N 1
ATOM 8623 C CA . ARG D 1 225 ? -4.561 -6.573 10.399 1.00 232.63 252 ARG D CA 1
ATOM 8624 C C . ARG D 1 225 ? -5.385 -5.476 11.117 1.00 227.49 252 ARG D C 1
ATOM 8625 O O . ARG D 1 225 ? -6.105 -5.784 12.076 1.00 212.75 252 ARG D O 1
ATOM 8627 N N . VAL D 1 226 ? -5.302 -4.209 10.634 1.00 234.63 253 VAL D N 1
ATOM 8628 C CA . VAL D 1 226 ? -6.074 -3.072 11.148 1.00 233.18 253 VAL D CA 1
ATOM 8629 C C . VAL D 1 226 ? -7.532 -3.222 10.728 1.00 235.22 253 VAL D C 1
ATOM 8630 O O . VAL D 1 226 ? -8.408 -3.101 11.569 1.00 232.06 253 VAL D O 1
ATOM 8632 N N . GLY D 1 227 ? -7.769 -3.526 9.451 1.00 242.97 254 GLY D N 1
ATOM 8633 C CA . GLY D 1 227 ? -9.098 -3.752 8.898 1.00 246.60 254 GLY D CA 1
ATOM 8634 C C . GLY D 1 227 ? -9.755 -5.027 9.395 1.00 242.25 254 GLY D C 1
ATOM 8635 O O . GLY D 1 227 ? -10.972 -5.068 9.526 1.00 244.09 254 GLY D O 1
ATOM 8636 N N . LEU D 1 228 ? -8.956 -6.071 9.703 1.00 236.21 255 LEU D N 1
ATOM 8637 C CA . LEU D 1 228 ? -9.460 -7.363 10.193 1.00 216.51 255 LEU D CA 1
ATOM 8638 C C . LEU D 1 228 ? -9.728 -7.399 11.720 1.00 206.28 255 LEU D C 1
ATOM 8639 O O . LEU D 1 228 ? -10.804 -7.836 12.132 1.00 201.51 255 LEU D O 1
ATOM 8641 N N . GLY D 1 229 ? -8.764 -6.941 12.521 1.00 206.01 256 GLY D N 1
ATOM 8642 C CA . GLY D 1 229 ? -8.831 -6.911 13.983 1.00 200.85 256 GLY D CA 1
ATOM 8643 C C . GLY D 1 229 ? -9.871 -5.997 14.609 1.00 197.18 256 GLY D C 1
ATOM 8644 O O . GLY D 1 229 ? -10.354 -6.279 15.709 1.00 192.07 256 GLY D O 1
ATOM 8645 N N . ILE D 1 230 ? -10.214 -4.879 13.932 1.00 201.10 257 ILE D N 1
ATOM 8646 C CA . ILE D 1 230 ? -11.186 -3.878 14.412 1.00 200.15 257 ILE D CA 1
ATOM 8647 C C . ILE D 1 230 ? -12.621 -4.242 14.020 1.00 199.14 257 ILE D C 1
ATOM 8648 O O . ILE D 1 230 ? -13.551 -3.743 14.646 1.00 196.70 257 ILE D O 1
ATOM 8653 N N . THR D 1 231 ? -12.807 -5.117 13.013 1.00 202.52 258 THR D N 1
ATOM 8654 C CA . THR D 1 231 ? -14.139 -5.554 12.586 1.00 204.55 258 THR D CA 1
ATOM 8655 C C . THR D 1 231 ? -14.799 -6.414 13.676 1.00 196.39 258 THR D C 1
ATOM 8656 O O . THR D 1 231 ? -15.972 -6.211 13.983 1.00 195.91 258 THR D O 1
ATOM 8660 N N . THR D 1 232 ? -14.014 -7.308 14.312 1.00 191.35 259 THR D N 1
ATOM 8661 C CA . THR D 1 232 ? -14.446 -8.238 15.377 1.00 184.96 259 THR D CA 1
ATOM 8662 C C . THR D 1 232 ? -14.575 -7.544 16.772 1.00 179.54 259 THR D C 1
ATOM 8663 O O . THR D 1 232 ? -14.432 -8.172 17.840 1.00 175.89 259 THR D O 1
ATOM 8667 N N . VAL D 1 233 ? -14.886 -6.230 16.702 1.00 180.59 260 VAL D N 1
ATOM 8668 C CA . VAL D 1 233 ? -15.173 -5.251 17.751 1.00 177.98 260 VAL D CA 1
ATOM 8669 C C . VAL D 1 233 ? -16.495 -4.633 17.281 1.00 179.92 260 VAL D C 1
ATOM 8670 O O . VAL D 1 233 ? -17.463 -4.644 18.038 1.00 176.32 260 VAL D O 1
ATOM 8674 N N . LEU D 1 234 ? -16.543 -4.130 16.014 1.00 187.22 261 LEU D N 1
ATOM 8675 C CA . LEU D 1 234 ? -17.746 -3.559 15.407 1.00 193.13 261 LEU D CA 1
ATOM 8676 C C . LEU D 1 234 ? -18.852 -4.618 15.334 1.00 191.48 261 LEU D C 1
ATOM 8677 O O . LEU D 1 234 ? -20.015 -4.289 15.538 1.00 193.10 261 LEU D O 1
ATOM 8682 N N . THR D 1 235 ? -18.485 -5.888 15.075 1.00 189.43 262 THR D N 1
ATOM 8683 C CA . THR D 1 235 ? -19.425 -7.014 15.019 1.00 189.15 262 THR D CA 1
ATOM 8684 C C . THR D 1 235 ? -19.720 -7.526 16.439 1.00 179.46 262 THR D C 1
ATOM 8685 O O . THR D 1 235 ? -20.833 -8.001 16.686 1.00 179.19 262 THR D O 1
ATOM 8689 N N . MET D 1 236 ? -18.728 -7.389 17.371 1.00 173.31 263 MET D N 1
ATOM 8690 C CA . MET D 1 236 ? -18.883 -7.759 18.785 1.00 166.30 263 MET D CA 1
ATOM 8691 C C . MET D 1 236 ? -20.030 -6.962 19.438 1.00 165.40 263 MET D C 1
ATOM 8692 O O . MET D 1 236 ? -20.897 -7.557 20.088 1.00 162.09 263 MET D O 1
ATOM 8697 N N . THR D 1 237 ? -20.069 -5.642 19.197 1.00 169.60 264 THR D N 1
ATOM 8698 C CA . THR D 1 237 ? -21.091 -4.743 19.716 1.00 171.27 264 THR D CA 1
ATOM 8699 C C . THR D 1 237 ? -22.420 -4.883 18.932 1.00 176.40 264 THR D C 1
ATOM 8700 O O . THR D 1 237 ? -23.459 -4.450 19.423 1.00 176.41 264 THR D O 1
ATOM 8704 N N . THR D 1 238 ? -22.393 -5.539 17.755 1.00 182.20 265 THR D N 1
ATOM 8705 C CA . THR D 1 238 ? -23.579 -5.816 16.939 1.00 190.40 265 THR D CA 1
ATOM 8706 C C . THR D 1 238 ? -24.216 -7.119 17.378 1.00 185.52 265 THR D C 1
ATOM 8707 O O . THR D 1 238 ? -25.435 -7.231 17.292 1.00 190.19 265 THR D O 1
ATOM 8711 N N . GLN D 1 239 ? -23.407 -8.103 17.849 1.00 177.76 266 GLN D N 1
ATOM 8712 C CA . GLN D 1 239 ? -23.940 -9.340 18.424 1.00 173.59 266 GLN D CA 1
ATOM 8713 C C . GLN D 1 239 ? -24.607 -8.899 19.749 1.00 167.12 266 GLN D C 1
ATOM 8714 O O . GLN D 1 239 ? -25.763 -9.279 20.010 1.00 167.73 266 GLN D O 1
ATOM 8720 N N . SER D 1 240 ? -23.907 -8.016 20.523 1.00 162.67 267 SER D N 1
ATOM 8721 C CA . SER D 1 240 ? -24.406 -7.450 21.772 1.00 158.31 267 SER D CA 1
ATOM 8722 C C . SER D 1 240 ? -25.766 -6.768 21.574 1.00 163.40 267 SER D C 1
ATOM 8723 O O . SER D 1 240 ? -26.740 -7.279 22.110 1.00 161.22 267 SER D O 1
ATOM 8726 N N . SER D 1 241 ? -25.854 -5.703 20.719 1.00 171.69 268 SER D N 1
ATOM 8727 C CA . SER D 1 241 ? -27.103 -4.976 20.396 1.00 180.15 268 SER D CA 1
ATOM 8728 C C . SER D 1 241 ? -28.133 -5.891 19.737 1.00 184.56 268 SER D C 1
ATOM 8729 O O . SER D 1 241 ? -29.323 -5.768 20.015 1.00 185.89 268 SER D O 1
ATOM 8732 N N . GLY D 1 242 ? -27.650 -6.810 18.897 1.00 187.99 269 GLY D N 1
ATOM 8733 C CA . GLY D 1 242 ? -28.453 -7.791 18.176 1.00 194.38 269 GLY D CA 1
ATOM 8734 C C . GLY D 1 242 ? -29.091 -8.855 19.036 1.00 186.64 269 GLY D C 1
ATOM 8735 O O . GLY D 1 242 ? -30.029 -9.517 18.588 1.00 191.64 269 GLY D O 1
ATOM 8736 N N . SER D 1 243 ? -28.596 -9.018 20.279 1.00 176.16 270 SER D N 1
ATOM 8737 C CA . SER D 1 243 ? -29.115 -9.983 21.256 1.00 169.00 270 SER D CA 1
ATOM 8738 C C . SER D 1 243 ? -29.115 -9.401 22.688 1.00 161.38 270 SER D C 1
ATOM 8739 O O . SER D 1 243 ? -28.982 -10.154 23.656 1.00 156.72 270 SER D O 1
ATOM 8742 N N . ARG D 1 244 ? -29.268 -8.056 22.818 1.00 161.84 271 ARG D N 1
ATOM 8743 C CA . ARG D 1 244 ? -29.247 -7.387 24.121 1.00 157.03 271 ARG D CA 1
ATOM 8744 C C . ARG D 1 244 ? -30.468 -7.768 24.966 1.00 155.76 271 ARG D C 1
ATOM 8745 O O . ARG D 1 244 ? -30.366 -7.797 26.196 1.00 150.29 271 ARG D O 1
ATOM 8753 N N . ALA D 1 245 ? -31.581 -8.156 24.312 1.00 162.14 272 ALA D N 1
ATOM 8754 C CA . ALA D 1 245 ? -32.803 -8.600 24.985 1.00 162.30 272 ALA D CA 1
ATOM 8755 C C . ALA D 1 245 ? -32.547 -9.842 25.886 1.00 154.15 272 ALA D C 1
ATOM 8756 O O . ALA D 1 245 ? -33.383 -10.172 26.730 1.00 151.71 272 ALA D O 1
ATOM 8758 N N . SER D 1 246 ? -31.369 -10.490 25.727 1.00 151.33 273 SER D N 1
ATOM 8759 C CA . SER D 1 246 ? -30.925 -11.677 26.478 1.00 146.47 273 SER D CA 1
ATOM 8760 C C . SER D 1 246 ? -29.649 -11.421 27.341 1.00 141.62 273 SER D C 1
ATOM 8761 O O . SER D 1 246 ? -29.109 -12.366 27.938 1.00 139.99 273 SER D O 1
ATOM 8764 N N . LEU D 1 247 ? -29.161 -10.157 27.384 1.00 141.36 274 LEU D N 1
ATOM 8765 C CA . LEU D 1 247 ? -27.975 -9.759 28.173 1.00 139.38 274 LEU D CA 1
ATOM 8766 C C . LEU D 1 247 ? -28.394 -8.768 29.272 1.00 139.90 274 LEU D C 1
ATOM 8767 O O . LEU D 1 247 ? -28.999 -7.723 28.960 1.00 143.07 274 LEU D O 1
ATOM 8772 N N . PRO D 1 248 ? -28.065 -9.048 30.561 1.00 138.75 275 PRO D N 1
ATOM 8773 C CA . PRO D 1 248 ? -28.536 -8.143 31.639 1.00 140.85 275 PRO D CA 1
ATOM 8774 C C . PRO D 1 248 ? -27.510 -7.101 32.158 1.00 144.95 275 PRO D C 1
ATOM 8775 O O . PRO D 1 248 ? -26.335 -7.417 32.447 1.00 146.30 275 PRO D O 1
ATOM 8779 N N . LYS D 1 249 ? -27.974 -5.847 32.274 1.00 148.60 276 LYS D N 1
ATOM 8780 C CA . LYS D 1 249 ? -27.170 -4.757 32.815 1.00 154.71 276 LYS D CA 1
ATOM 8781 C C . LYS D 1 249 ? -27.712 -4.495 34.227 1.00 159.1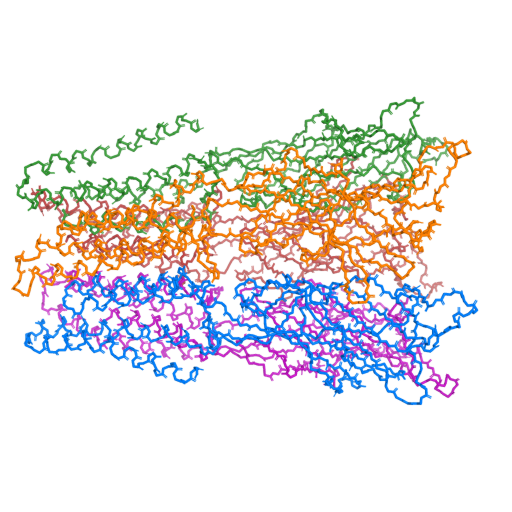4 276 LYS D C 1
ATOM 8782 O O . LYS D 1 249 ? -28.805 -3.924 34.397 1.00 161.84 276 LYS D O 1
ATOM 8785 N N . VAL D 1 250 ? -26.981 -4.999 35.230 1.00 161.41 277 VAL D N 1
ATOM 8786 C CA . VAL D 1 250 ? -27.338 -4.884 36.646 1.00 167.52 277 VAL D CA 1
ATOM 8787 C C . VAL D 1 250 ? -26.667 -3.676 37.330 1.00 178.09 277 VAL D C 1
ATOM 8788 O O . VAL D 1 250 ? -25.772 -3.069 36.746 1.00 180.16 277 VAL D O 1
ATOM 8792 N N . SER D 1 251 ? -27.104 -3.323 38.552 1.00 188.11 278 SER D N 1
ATOM 8793 C CA . SER D 1 251 ? -26.508 -2.232 39.324 1.00 213.14 278 SER D CA 1
ATOM 8794 C C . SER D 1 251 ? -25.176 -2.692 39.924 1.00 219.07 278 SER D C 1
ATOM 8795 O O . SER D 1 251 ? -24.338 -1.862 40.280 1.00 230.44 278 SER D O 1
ATOM 8798 N N . TYR D 1 252 ? -25.017 -4.025 40.060 1.00 207.88 279 TYR D N 1
ATOM 8799 C CA . TYR D 1 252 ? -23.841 -4.755 40.553 1.00 213.76 279 TYR D CA 1
ATOM 8800 C C . TYR D 1 252 ? -23.205 -5.527 39.381 1.00 203.04 279 TYR D C 1
ATOM 8801 O O . TYR D 1 252 ? -23.577 -5.283 38.233 1.00 191.57 279 TYR D O 1
ATOM 8810 N N . VAL D 1 253 ? -22.274 -6.470 39.661 1.00 210.62 280 VAL D N 1
ATOM 8811 C CA . VAL D 1 253 ? -21.609 -7.244 38.604 1.00 204.92 280 VAL D CA 1
ATOM 8812 C C . VAL D 1 253 ? -22.060 -8.701 38.570 1.00 198.65 280 VAL D C 1
ATOM 8813 O O . VAL D 1 253 ? -22.196 -9.335 39.611 1.00 206.13 280 VAL D O 1
ATOM 8817 N N . LYS D 1 254 ? -22.292 -9.214 37.357 1.00 186.50 281 LYS D N 1
ATOM 8818 C CA . LYS D 1 254 ? -22.670 -10.594 37.080 1.00 180.92 281 LYS D CA 1
ATOM 8819 C C . LYS D 1 254 ? -21.455 -11.284 36.438 1.00 183.19 281 LYS D C 1
ATOM 8820 O O . LYS D 1 254 ? -20.633 -10.594 35.827 1.00 184.50 281 LYS D O 1
ATOM 8822 N N . ALA D 1 255 ? -21.320 -12.627 36.578 1.00 184.94 282 ALA D N 1
ATOM 8823 C CA . ALA D 1 255 ? -20.217 -13.394 35.971 1.00 188.56 282 ALA D CA 1
ATOM 8824 C C . ALA D 1 255 ? -20.251 -13.252 34.437 1.00 177.79 282 ALA D C 1
ATOM 8825 O O . ALA D 1 255 ? -19.209 -13.366 33.789 1.00 180.61 282 ALA D O 1
ATOM 8827 N N . ILE D 1 256 ? -21.448 -12.962 33.871 1.00 167.16 283 ILE D N 1
ATOM 8828 C CA . ILE D 1 256 ? -21.666 -12.714 32.437 1.00 158.99 283 ILE D CA 1
ATOM 8829 C C . ILE D 1 256 ? -21.398 -11.228 32.121 1.00 158.14 283 ILE D C 1
ATOM 8830 O O . ILE D 1 256 ? -20.884 -10.917 31.043 1.00 156.05 283 ILE D O 1
ATOM 8835 N N . ASP D 1 257 ? -21.709 -10.319 33.087 1.00 161.38 284 ASP D N 1
ATOM 8836 C CA . ASP D 1 257 ? -21.446 -8.874 32.959 1.00 163.37 284 ASP D CA 1
ATOM 8837 C C . ASP D 1 257 ? -19.912 -8.652 32.979 1.00 171.56 284 ASP D C 1
ATOM 8838 O O . ASP D 1 257 ? -19.413 -7.670 32.411 1.00 172.48 284 ASP D O 1
ATOM 8840 N N . ILE D 1 258 ? -19.189 -9.624 33.593 1.00 178.87 285 ILE D N 1
ATOM 8841 C CA . ILE D 1 258 ? -17.739 -9.706 33.694 1.00 189.16 285 ILE D CA 1
ATOM 8842 C C . ILE D 1 258 ? -17.188 -10.446 32.480 1.00 184.74 285 ILE D C 1
ATOM 8843 O O . ILE D 1 258 ? -16.155 -10.038 31.950 1.00 188.66 285 ILE D O 1
ATOM 8845 N N . TRP D 1 259 ? -17.884 -11.521 32.027 1.00 177.62 286 TRP D N 1
ATOM 8846 C CA . TRP D 1 259 ? -17.508 -12.278 30.826 1.00 174.28 286 TRP D CA 1
ATOM 8847 C C . TRP D 1 259 ? -17.597 -11.347 29.601 1.00 167.63 286 TRP D C 1
ATOM 8848 O O . TRP D 1 259 ? -16.728 -11.392 28.741 1.00 168.88 286 TRP D O 1
ATOM 8850 N N . MET D 1 260 ? -18.595 -10.442 29.577 1.00 162.38 287 MET D N 1
ATOM 8851 C CA . MET D 1 260 ? -18.741 -9.442 28.524 1.00 158.64 287 MET D CA 1
ATOM 8852 C C . MET D 1 260 ? -17.631 -8.377 28.694 1.00 165.03 287 MET D C 1
ATOM 8853 O O . MET D 1 260 ? -17.070 -7.931 27.684 1.00 164.92 287 MET D O 1
ATOM 8855 N N . ALA D 1 261 ? -17.276 -8.018 29.976 1.00 172.28 288 ALA D N 1
ATOM 8856 C CA . ALA D 1 261 ? -16.224 -7.036 30.318 1.00 181.42 288 ALA D CA 1
ATOM 8857 C C . ALA D 1 261 ? -14.825 -7.492 29.911 1.00 187.33 288 ALA D C 1
ATOM 8858 O O . ALA D 1 261 ? -14.032 -6.642 29.502 1.00 191.38 288 ALA D O 1
ATOM 8860 N N . VAL D 1 262 ? -14.527 -8.827 30.008 1.00 189.01 289 VAL D N 1
ATOM 8861 C CA . VAL D 1 262 ? -13.230 -9.447 29.664 1.00 196.15 289 VAL D CA 1
ATOM 8862 C C . VAL D 1 262 ? -13.032 -9.375 28.162 1.00 189.22 289 VAL D C 1
ATOM 8863 O O . VAL D 1 262 ? -11.909 -9.197 27.704 1.00 194.74 289 VAL D O 1
ATOM 8867 N N . CYS D 1 263 ? -14.135 -9.435 27.410 1.00 178.68 290 CYS D N 1
ATOM 8868 C CA . CYS D 1 263 ? -14.141 -9.359 25.955 1.00 173.54 290 CYS D CA 1
ATOM 8869 C C . CYS D 1 263 ? -13.796 -7.980 25.470 1.00 174.41 290 CYS D C 1
ATOM 8870 O O . CYS D 1 263 ? -13.251 -7.839 24.377 1.00 174.85 290 CYS D O 1
ATOM 8873 N N . LEU D 1 264 ? -14.133 -6.960 26.268 1.00 175.81 291 LEU D N 1
ATOM 8874 C CA . LEU D 1 264 ? -13.813 -5.579 25.953 1.00 178.80 291 LEU D CA 1
ATOM 8875 C C . LEU D 1 264 ? -12.279 -5.361 26.101 1.00 188.44 291 LEU D C 1
ATOM 8876 O O . LEU D 1 264 ? -11.679 -4.674 25.270 1.00 190.59 291 LEU D O 1
ATOM 8878 N N . LEU D 1 265 ? -11.647 -5.995 27.118 1.00 195.73 292 LEU D N 1
ATOM 8879 C CA . LEU D 1 265 ? -10.200 -5.925 27.349 1.00 207.65 292 LEU D CA 1
ATOM 8880 C C . LEU D 1 265 ? -9.442 -6.792 26.328 1.00 207.45 292 LEU D C 1
ATOM 8881 O O . LEU D 1 265 ? -8.393 -6.366 25.852 1.00 213.86 292 LEU D O 1
ATOM 8883 N N . PHE D 1 266 ? -9.987 -7.990 25.973 1.00 201.06 293 PHE D N 1
ATOM 8884 C CA . PHE D 1 266 ? -9.400 -8.954 25.017 1.00 201.66 293 PHE D CA 1
ATOM 8885 C C . PHE D 1 266 ? -9.464 -8.498 23.563 1.00 196.01 293 PHE D C 1
ATOM 8886 O O . PHE D 1 266 ? -8.686 -8.983 22.740 1.00 199.62 293 PHE D O 1
ATOM 8894 N N . VAL D 1 267 ? -10.423 -7.601 23.250 1.00 188.75 294 VAL D N 1
ATOM 8895 C CA . VAL D 1 267 ? -10.639 -7.026 21.918 1.00 185.49 294 VAL D CA 1
ATOM 8896 C C . VAL D 1 267 ? -9.719 -5.770 21.777 1.00 191.66 294 VAL D C 1
ATOM 8897 O O . VAL D 1 267 ? -9.365 -5.372 20.664 1.00 192.70 294 VAL D O 1
ATOM 8901 N N . PHE D 1 268 ? -9.285 -5.212 22.931 1.00 197.50 295 PHE D N 1
ATOM 8902 C CA . PHE D 1 268 ? -8.403 -4.053 23.056 1.00 205.90 295 PHE D CA 1
ATOM 8903 C C . PHE D 1 268 ? -6.943 -4.484 23.077 1.00 215.48 295 PHE D C 1
ATOM 8904 O O . PHE D 1 268 ? -6.159 -3.971 22.285 1.00 219.55 295 PHE D O 1
ATOM 8912 N N . SER D 1 269 ? -6.580 -5.411 23.996 1.00 220.64 296 SER D N 1
ATOM 8913 C CA . SER D 1 269 ? -5.237 -5.976 24.154 1.00 232.35 296 SER D CA 1
ATOM 8914 C C . SER D 1 269 ? -4.816 -6.701 22.880 1.00 229.67 296 SER D C 1
ATOM 8915 O O . SER D 1 269 ? -3.623 -6.863 22.632 1.00 252.85 296 SER D O 1
ATOM 8917 N N . ALA D 1 270 ? -5.811 -7.099 22.062 1.00 218.11 297 ALA D N 1
ATOM 8918 C CA . ALA D 1 270 ? -5.655 -7.730 20.754 1.00 215.64 297 ALA D CA 1
ATOM 8919 C C . ALA D 1 270 ? -5.273 -6.675 19.722 1.00 216.11 297 ALA D C 1
ATOM 8920 O O . ALA D 1 270 ? -4.542 -6.978 18.785 1.00 219.89 297 ALA D O 1
ATOM 8922 N N . LEU D 1 271 ? -5.783 -5.446 19.881 1.00 213.47 298 LEU D N 1
ATOM 8923 C CA . LEU D 1 271 ? -5.491 -4.333 18.982 1.00 215.62 298 LEU D CA 1
ATOM 8924 C C . LEU D 1 271 ? -4.459 -3.367 19.566 1.00 231.72 298 LEU D C 1
ATOM 8925 O O . LEU D 1 271 ? -4.222 -2.289 19.022 1.00 240.45 298 LEU D O 1
ATOM 8930 N N . LEU D 1 272 ? -3.836 -3.786 20.671 1.00 245.58 299 LEU D N 1
ATOM 8931 C CA . LEU D 1 272 ? -2.732 -3.110 21.328 1.00 254.03 299 LEU D CA 1
ATOM 8932 C C . LEU D 1 272 ? -1.507 -3.878 20.822 1.00 258.68 299 LEU D C 1
ATOM 8933 O O . LEU D 1 272 ? -0.503 -3.266 20.472 1.00 261.20 299 LEU D O 1
ATOM 8938 N N . GLU D 1 273 ? -1.642 -5.219 20.691 1.00 255.91 300 GLU D N 1
ATOM 8939 C CA . GLU D 1 273 ? -0.643 -6.143 20.148 1.00 259.70 300 GLU D CA 1
ATOM 8940 C C . GLU D 1 273 ? -0.447 -5.863 18.640 1.00 255.56 300 GLU D C 1
ATOM 8941 O O . GLU D 1 273 ? 0.692 -5.708 18.208 1.00 256.65 300 GLU D O 1
ATOM 8947 N N . TYR D 1 274 ? -1.556 -5.765 17.857 1.00 246.55 301 TYR D N 1
ATOM 8948 C CA . TYR D 1 274 ? -1.559 -5.492 16.410 1.00 240.56 301 TYR D CA 1
ATOM 8949 C C . TYR D 1 274 ? -1.322 -4.011 16.065 1.00 243.62 301 TYR D C 1
ATOM 8950 O O . TYR D 1 274 ? -1.331 -3.643 14.886 1.00 243.54 301 TYR D O 1
ATOM 8952 N N . ALA D 1 275 ? -1.115 -3.170 17.092 1.00 248.57 302 ALA D N 1
ATOM 8953 C CA . ALA D 1 275 ? -0.793 -1.756 16.945 1.00 251.32 302 ALA D CA 1
ATOM 8954 C C . ALA D 1 275 ? 0.671 -1.561 17.337 1.00 254.61 302 ALA D C 1
ATOM 8955 O O . ALA D 1 275 ? 1.259 -0.548 16.966 1.00 254.29 302 ALA D O 1
ATOM 8957 N N . ALA D 1 276 ? 1.259 -2.540 18.075 1.00 257.36 303 ALA D N 1
ATOM 8958 C CA . ALA D 1 276 ? 2.661 -2.556 18.520 1.00 261.51 303 ALA D CA 1
ATOM 8959 C C . ALA D 1 276 ? 3.546 -3.383 17.581 1.00 259.72 303 ALA D C 1
ATOM 8960 O O . ALA D 1 276 ? 4.703 -3.020 17.360 1.00 261.00 303 ALA D O 1
ATOM 8962 N N . VAL D 1 277 ? 3.005 -4.489 17.030 1.00 257.33 304 VAL D N 1
ATOM 8963 C CA . VAL D 1 277 ? 3.727 -5.362 16.100 1.00 255.46 304 VAL D CA 1
ATOM 8964 C C . VAL D 1 277 ? 3.845 -4.756 14.697 1.00 251.82 304 VAL D C 1
ATOM 8965 O O . VAL D 1 277 ? 4.885 -4.922 14.064 1.00 250.73 304 VAL D O 1
ATOM 8967 N N . ASN D 1 278 ? 2.790 -4.054 14.216 1.00 248.88 305 ASN D N 1
ATOM 8968 C CA . ASN D 1 278 ? 2.754 -3.387 12.903 1.00 245.98 305 ASN D CA 1
ATOM 8969 C C . ASN D 1 278 ? 3.409 -1.983 12.926 1.00 245.72 305 ASN D C 1
ATOM 8970 O O . ASN D 1 278 ? 3.438 -1.296 11.899 1.00 242.65 305 ASN D O 1
ATOM 8972 N N . PHE D 1 279 ? 3.941 -1.575 14.099 1.00 249.05 306 PHE D N 1
ATOM 8973 C CA . PHE D 1 279 ? 4.645 -0.310 14.322 1.00 249.44 306 PHE D CA 1
ATOM 8974 C C . PHE D 1 279 ? 6.121 -0.542 14.680 1.00 251.54 306 PHE D C 1
ATOM 8975 O O . PHE D 1 279 ? 6.935 0.353 14.462 1.00 250.45 306 PHE D O 1
ATOM 8977 N N . VAL D 1 280 ? 6.465 -1.739 15.218 1.00 254.55 307 VAL D N 1
ATOM 8978 C CA . VAL D 1 280 ? 7.844 -2.122 15.558 1.00 257.19 307 VAL D CA 1
ATOM 8979 C C . VAL D 1 280 ? 8.610 -2.544 14.294 1.00 252.82 307 VAL D C 1
ATOM 8980 O O . VAL D 1 280 ? 9.777 -2.172 14.127 1.00 252.65 307 VAL D O 1
ATOM 8982 N N . SER D 1 281 ? 7.938 -3.315 13.405 1.00 249.28 308 SER D N 1
ATOM 8983 C CA . SER D 1 281 ? 8.487 -3.784 12.126 1.00 244.78 308 SER D CA 1
ATOM 8984 C C . SER D 1 281 ? 8.669 -2.629 11.122 1.00 240.43 308 SER D C 1
ATOM 8985 O O . SER D 1 281 ? 9.538 -2.711 10.251 1.00 237.18 308 SER D O 1
ATOM 8987 N N . ARG D 1 282 ? 7.864 -1.553 11.261 1.00 240.30 309 ARG D N 1
ATOM 8988 C CA . ARG D 1 282 ? 7.915 -0.357 10.413 1.00 236.45 309 ARG D CA 1
ATOM 8989 C C . ARG D 1 282 ? 8.964 0.650 10.896 1.00 237.25 309 ARG D C 1
ATOM 8990 O O . ARG D 1 282 ? 9.475 1.424 10.081 1.00 233.40 309 ARG D O 1
ATOM 8992 N N . GLN D 1 283 ? 9.283 0.643 12.214 1.00 242.40 310 GLN D N 1
ATOM 8993 C CA . GLN D 1 283 ? 10.276 1.532 12.833 1.00 244.43 310 GLN D CA 1
ATOM 8994 C C . GLN D 1 283 ? 11.679 0.899 12.868 1.00 245.76 310 GLN D C 1
ATOM 8995 O O . GLN D 1 283 ? 12.404 1.052 13.855 1.00 250.69 310 GLN D O 1
ATOM 8997 N N . SER D 1 284 ? 12.053 0.207 11.765 1.00 241.50 311 SER D N 1
ATOM 8998 C CA . SER D 1 284 ? 13.333 -0.464 11.517 1.00 241.37 311 SER D CA 1
ATOM 8999 C C . SER D 1 284 ? 13.793 -1.403 12.660 1.00 247.88 311 SER D C 1
ATOM 9000 O O . SER D 1 284 ? 14.804 -1.137 13.326 1.00 251.81 311 SER D O 1
ATOM 9002 N N A GLN D 1 285 ? 13.037 -2.506 12.875 0.50 249.24 312 GLN D N 1
ATOM 9003 N N B GLN D 1 285 ? 13.137 -2.506 12.875 0.50 249.24 312 GLN D N 1
ATOM 9004 C CA A GLN D 1 285 ? 13.327 -3.561 13.870 0.50 254.98 312 GLN D CA 1
ATOM 9005 C CA B GLN D 1 285 ? 13.427 -3.561 13.870 0.50 254.98 312 GLN D CA 1
ATOM 9006 C C A GLN D 1 285 ? 12.687 -4.962 13.561 0.50 253.45 312 GLN D C 1
ATOM 9007 C C B GLN D 1 285 ? 12.787 -4.962 13.561 0.50 253.45 312 GLN D C 1
ATOM 9008 O O A GLN D 1 285 ? 12.507 -5.739 14.511 0.50 257.84 312 GLN D O 1
ATOM 9009 O O B GLN D 1 285 ? 12.607 -5.739 14.511 0.50 257.84 312 GLN D O 1
ATOM 9012 N N . PRO D 1 286 ? 12.329 -5.307 12.275 1.00 247.52 313 PRO D N 1
ATOM 9013 C CA . PRO D 1 286 ? 11.493 -6.503 12.002 1.00 246.33 313 PRO D CA 1
ATOM 9014 C C . PRO D 1 286 ? 11.950 -7.858 12.572 1.00 249.47 313 PRO D C 1
ATOM 9015 O O . PRO D 1 286 ? 11.316 -8.877 12.285 1.00 248.06 313 PRO D O 1
ATOM 9019 N N . GLN D 1 287 ? 13.000 -7.876 13.401 1.00 259.45 382 GLN D N 1
ATOM 9020 C CA . GLN D 1 287 ? 13.503 -9.082 14.039 1.00 261.72 382 GLN D CA 1
ATOM 9021 C C . GLN D 1 287 ? 12.634 -9.469 15.241 1.00 265.28 382 GLN D C 1
ATOM 9022 O O . GLN D 1 287 ? 12.127 -10.590 15.276 1.00 264.95 382 GLN D O 1
ATOM 9024 N N . ARG D 1 288 ? 12.442 -8.535 16.204 1.00 268.14 383 ARG D N 1
ATOM 9025 C CA . ARG D 1 288 ? 11.644 -8.736 17.422 1.00 271.08 383 ARG D CA 1
ATOM 9026 C C . ARG D 1 288 ? 10.123 -8.717 17.170 1.00 269.29 383 ARG D C 1
ATOM 9027 O O . ARG D 1 288 ? 9.346 -9.000 18.090 1.00 271.14 383 ARG D O 1
ATOM 9029 N N . ALA D 1 289 ? 9.707 -8.393 15.923 1.00 265.58 384 ALA D N 1
ATOM 9030 C CA . ALA D 1 289 ? 8.309 -8.341 15.485 1.00 263.00 384 ALA D CA 1
ATOM 9031 C C . ALA D 1 289 ? 7.676 -9.726 15.468 1.00 262.32 384 ALA D C 1
ATOM 9032 O O . ALA D 1 289 ? 6.567 -9.870 15.963 1.00 262.44 384 ALA D O 1
ATOM 9034 N N . LYS D 1 290 ? 8.387 -10.745 14.939 1.00 261.72 385 LYS D N 1
ATOM 9035 C CA . LYS D 1 290 ? 7.917 -12.131 14.878 1.00 261.10 385 LYS D CA 1
ATOM 9036 C C . LYS D 1 290 ? 8.078 -12.871 16.218 1.00 264.72 385 LYS D C 1
ATOM 9037 O O . LYS D 1 290 ? 7.659 -14.024 16.329 1.00 264.36 385 LYS D O 1
ATOM 9039 N N . LYS D 1 291 ? 8.665 -12.203 17.232 1.00 267.67 386 LYS D N 1
ATOM 9040 C CA . LYS D 1 291 ? 8.884 -12.749 18.574 1.00 270.89 386 LYS D CA 1
ATOM 9041 C C . LYS D 1 291 ? 7.639 -12.619 19.467 1.00 272.17 386 LYS D C 1
ATOM 9042 O O . LYS D 1 291 ? 7.351 -13.535 20.238 1.00 273.41 386 LYS D O 1
ATOM 9044 N N . ILE D 1 292 ? 6.913 -11.486 19.364 1.00 271.68 387 ILE D N 1
ATOM 9045 C CA . ILE D 1 292 ? 5.716 -11.201 20.155 1.00 272.44 387 ILE D CA 1
ATOM 9046 C C . ILE D 1 292 ? 4.409 -11.443 19.389 1.00 266.60 387 ILE D C 1
ATOM 9047 O O . ILE D 1 292 ? 3.422 -11.806 20.015 1.00 261.23 387 ILE D O 1
ATOM 9049 N N . ASP D 1 293 ? 4.395 -11.253 18.055 1.00 263.95 388 ASP D N 1
ATOM 9050 C CA . ASP D 1 293 ? 3.210 -11.456 17.204 1.00 256.29 388 ASP D CA 1
ATOM 9051 C C . ASP D 1 293 ? 2.829 -12.938 17.046 1.00 258.90 388 ASP D C 1
ATOM 9052 O O . ASP D 1 293 ? 1.672 -13.253 16.772 1.00 252.81 388 ASP D O 1
ATOM 9057 N N . LYS D 1 294 ? 3.798 -13.838 17.223 1.00 263.26 389 LYS D N 1
ATOM 9058 C CA . LYS D 1 294 ? 3.601 -15.279 17.101 1.00 263.63 389 LYS D CA 1
ATOM 9059 C C . LYS D 1 294 ? 3.279 -15.908 18.450 1.00 265.96 389 LYS D C 1
ATOM 9060 O O . LYS D 1 294 ? 2.531 -16.885 18.495 1.00 265.19 389 LYS D O 1
ATOM 9062 N N . ILE D 1 295 ? 3.860 -15.351 19.541 1.00 268.57 390 ILE D N 1
ATOM 9063 C CA . ILE D 1 295 ? 3.671 -15.798 20.926 1.00 270.91 390 ILE D CA 1
ATOM 9064 C C . ILE D 1 295 ? 2.285 -15.418 21.458 1.00 262.75 390 ILE D C 1
ATOM 9065 O O . ILE D 1 295 ? 1.705 -16.175 22.239 1.00 262.97 390 ILE D O 1
ATOM 9067 N N . SER D 1 296 ? 1.760 -14.247 21.028 1.00 252.20 391 SER D N 1
ATOM 9068 C CA . SER D 1 296 ? 0.435 -13.735 21.395 1.00 223.47 391 SER D CA 1
ATOM 9069 C C . SER D 1 296 ? -0.668 -14.531 20.686 1.00 220.98 391 SER D C 1
ATOM 9070 O O . SER D 1 296 ? -1.800 -14.549 21.168 1.00 209.60 391 SER D O 1
ATOM 9072 N N . ARG D 1 297 ? -0.328 -15.197 19.548 1.00 243.44 392 ARG D N 1
ATOM 9073 C CA . ARG D 1 297 ? -1.225 -16.034 18.738 1.00 246.41 392 ARG D CA 1
ATOM 9074 C C . ARG D 1 297 ? -1.570 -17.381 19.418 1.00 249.59 392 ARG D C 1
ATOM 9075 O O . ARG D 1 297 ? -2.550 -18.023 19.035 1.00 245.50 392 ARG D O 1
ATOM 9077 N N . ILE D 1 298 ? -0.771 -17.797 20.424 1.00 256.91 393 ILE D N 1
ATOM 9078 C CA . ILE D 1 298 ? -0.985 -19.008 21.220 1.00 260.49 393 ILE D CA 1
ATOM 9079 C C . ILE D 1 298 ? -1.160 -18.623 22.691 1.00 259.62 393 ILE D C 1
ATOM 9080 O O . ILE D 1 298 ? -1.612 -19.438 23.496 1.00 260.07 393 ILE D O 1
ATOM 9082 N N . GLY D 1 299 ? -0.805 -17.377 23.007 1.00 257.50 394 GLY D N 1
ATOM 9083 C CA . GLY D 1 299 ? -0.910 -16.788 24.335 1.00 254.52 394 GLY D CA 1
ATOM 9084 C C . GLY D 1 299 ? -2.321 -16.365 24.687 1.00 223.79 394 GLY D C 1
ATOM 9085 O O . GLY D 1 299 ? -2.772 -16.637 25.799 1.00 224.43 394 GLY D O 1
ATOM 9086 N N . PHE D 1 300 ? -3.033 -15.700 23.737 1.00 212.75 395 PHE D N 1
ATOM 9087 C CA . PHE D 1 300 ? -4.419 -15.225 23.904 1.00 204.40 395 PHE D CA 1
ATOM 9088 C C . PHE D 1 300 ? -5.411 -16.345 24.230 1.00 202.68 395 PHE D C 1
ATOM 9089 O O . PHE D 1 300 ? -6.013 -16.243 25.303 1.00 200.30 395 PHE D O 1
ATOM 9097 N N . PRO D 1 301 ? -5.585 -17.427 23.402 1.00 204.62 396 PRO D N 1
ATOM 9098 C CA . PRO D 1 301 ? -6.544 -18.485 23.779 1.00 203.81 396 PRO D CA 1
ATOM 9099 C C . PRO D 1 301 ? -6.315 -19.115 25.161 1.00 209.85 396 PRO D C 1
ATOM 9100 O O . PRO D 1 301 ? -7.294 -19.503 25.806 1.00 207.59 396 PRO D O 1
ATOM 9104 N N . MET D 1 302 ? -5.044 -19.173 25.632 1.00 223.14 397 MET D N 1
ATOM 9105 C CA . MET D 1 302 ? -4.704 -19.723 26.946 1.00 250.32 397 MET D CA 1
ATOM 9106 C C . MET D 1 302 ? -4.809 -18.691 28.075 1.00 232.44 397 MET D C 1
ATOM 9107 O O . MET D 1 302 ? -5.118 -19.073 29.203 1.00 249.23 397 MET D O 1
ATOM 9112 N N . ALA D 1 303 ? -4.587 -17.388 27.770 1.00 220.71 398 ALA D N 1
ATOM 9113 C CA . ALA D 1 303 ? -4.734 -16.297 28.739 1.00 219.65 398 ALA D CA 1
ATOM 9114 C C . ALA D 1 303 ? -6.221 -16.136 29.020 1.00 211.04 398 ALA D C 1
ATOM 9115 O O . ALA D 1 303 ? -6.596 -15.794 30.138 1.00 212.25 398 ALA D O 1
ATOM 9117 N N . PHE D 1 304 ? -7.060 -16.433 28.000 1.00 203.33 399 PHE D N 1
ATOM 9118 C CA . PHE D 1 304 ? -8.516 -16.393 28.044 1.00 195.49 399 PHE D CA 1
ATOM 9119 C C . PHE D 1 304 ? -9.073 -17.548 28.853 1.00 198.09 399 PHE D C 1
ATOM 9120 O O . PHE D 1 304 ? -9.815 -17.291 29.797 1.00 195.55 399 PHE D O 1
ATOM 9128 N N . LEU D 1 305 ? -8.734 -18.805 28.502 1.00 203.91 400 LEU D N 1
ATOM 9129 C CA . LEU D 1 305 ? -9.199 -19.985 29.236 1.00 208.34 400 LEU D CA 1
ATOM 9130 C C . LEU D 1 305 ? -8.824 -19.885 30.703 1.00 215.03 400 LEU D C 1
ATOM 9131 O O . LEU D 1 305 ? -9.683 -20.100 31.547 1.00 215.29 400 LEU D O 1
ATOM 9136 N N . ILE D 1 306 ? -7.581 -19.450 31.004 1.00 223.44 401 ILE D N 1
ATOM 9137 C CA . ILE D 1 306 ? -7.133 -19.242 32.380 1.00 250.31 401 ILE D CA 1
ATOM 9138 C C . ILE D 1 306 ? -7.999 -18.194 33.095 1.00 225.17 401 ILE D C 1
ATOM 9139 O O . ILE D 1 306 ? -8.487 -18.476 34.190 1.00 234.38 401 ILE D O 1
ATOM 9141 N N . PHE D 1 307 ? -8.233 -17.018 32.451 1.00 215.15 402 PHE D N 1
ATOM 9142 C CA . PHE D 1 307 ? -9.034 -15.905 32.985 1.00 209.75 402 PHE D CA 1
ATOM 9143 C C . PHE D 1 307 ? -10.490 -16.266 33.233 1.00 202.93 402 PHE D C 1
ATOM 9144 O O . PHE D 1 307 ? -10.990 -16.009 34.328 1.00 203.52 402 PHE D O 1
ATOM 9146 N N . ASN D 1 308 ? -11.168 -16.850 32.214 1.00 197.32 403 ASN D N 1
ATOM 9147 C CA . ASN D 1 308 ? -12.565 -17.282 32.286 1.00 191.39 403 ASN D CA 1
ATOM 9148 C C . ASN D 1 308 ? -12.746 -18.389 33.338 1.00 197.81 403 ASN D C 1
ATOM 9149 O O . ASN D 1 308 ? -13.778 -18.402 34.008 1.00 194.65 403 ASN D O 1
ATOM 9151 N N . MET D 1 309 ? -11.724 -19.276 33.518 1.00 207.60 404 MET D N 1
ATOM 9152 C CA . MET D 1 309 ? -11.711 -20.353 34.524 1.00 218.39 404 MET D CA 1
ATOM 9153 C C . MET D 1 309 ? -11.408 -19.799 35.908 1.00 228.54 404 MET D C 1
ATOM 9154 O O . MET D 1 309 ? -11.843 -20.379 36.902 1.00 247.54 404 MET D O 1
ATOM 9159 N N . PHE D 1 310 ? -10.667 -18.677 35.969 1.00 227.39 405 PHE D N 1
ATOM 9160 C CA . PHE D 1 310 ? -10.346 -17.984 37.211 1.00 239.29 405 PHE D CA 1
ATOM 9161 C C . PHE D 1 310 ? -11.597 -17.251 37.682 1.00 221.32 405 PHE D C 1
ATOM 9162 O O . PHE D 1 310 ? -11.919 -17.312 38.869 1.00 232.08 405 PHE D O 1
ATOM 9164 N N . TYR D 1 311 ? -12.318 -16.587 36.737 1.00 209.53 406 TYR D N 1
ATOM 9165 C CA . TYR D 1 311 ? -13.568 -15.854 36.975 1.00 201.33 406 TYR D CA 1
ATOM 9166 C C . TYR D 1 311 ? -14.642 -16.825 37.472 1.00 199.19 406 TYR D C 1
ATOM 9167 O O . TYR D 1 311 ? -15.249 -16.576 38.517 1.00 198.68 406 TYR D O 1
ATOM 9169 N N . TRP D 1 312 ? -14.803 -17.969 36.755 1.00 198.96 407 TRP D N 1
ATOM 9170 C CA . TRP D 1 312 ? -15.744 -19.051 37.047 1.00 198.03 407 TRP D CA 1
ATOM 9171 C C . TRP D 1 312 ? -15.609 -19.584 38.468 1.00 207.74 407 TRP D C 1
ATOM 9172 O O . TRP D 1 312 ? -16.625 -19.848 39.110 1.00 206.05 407 TRP D O 1
ATOM 9174 N N . ILE D 1 313 ? -14.361 -19.729 38.962 1.00 223.94 408 ILE D N 1
ATOM 9175 C CA . ILE D 1 313 ? -14.062 -20.226 40.308 1.00 265.01 408 ILE D CA 1
ATOM 9176 C C . ILE D 1 313 ? -14.720 -19.364 41.392 1.00 263.26 408 ILE D C 1
ATOM 9177 O O . ILE D 1 313 ? -15.270 -19.904 42.353 1.00 270.05 408 ILE D O 1
ATOM 9179 N N . ILE D 1 314 ? -14.709 -18.032 41.193 1.00 232.82 409 ILE D N 1
ATOM 9180 C CA . ILE D 1 314 ? -15.245 -17.041 42.127 1.00 231.09 409 ILE D CA 1
ATOM 9181 C C . ILE D 1 314 ? -16.766 -17.015 42.201 1.00 214.40 409 ILE D C 1
ATOM 9182 O O . ILE D 1 314 ? -17.326 -17.213 43.283 1.00 219.78 409 ILE D O 1
ATOM 9187 N N . TYR D 1 315 ? -17.419 -16.673 41.066 1.00 202.74 410 TYR D N 1
ATOM 9188 C CA . TYR D 1 315 ? -18.871 -16.490 40.927 1.00 193.23 410 TYR D CA 1
ATOM 9189 C C . TYR D 1 315 ? -19.666 -17.819 40.947 1.00 192.19 410 TYR D C 1
ATOM 9190 O O . TYR D 1 315 ? -20.398 -18.052 41.913 1.00 192.21 410 TYR D O 1
ATOM 9192 N N . PHE D 1 316 ? -19.554 -18.665 39.901 1.00 192.30 411 PHE D N 1
ATOM 9193 C CA . PHE D 1 316 ? -20.288 -19.925 39.841 1.00 192.47 411 PHE D CA 1
ATOM 9194 C C . PHE D 1 316 ? -19.466 -21.063 40.454 1.00 206.01 411 PHE D C 1
ATOM 9195 O O . PHE D 1 316 ? -18.962 -20.940 41.574 1.00 222.73 411 PHE D O 1
ATOM 9197 N N . VAL E 1 4 ? -79.344 -18.261 46.683 1.00 167.96 5 VAL E N 1
ATOM 9198 C CA . VAL E 1 4 ? -79.596 -19.381 45.762 1.00 169.19 5 VAL E CA 1
ATOM 9199 C C . VAL E 1 4 ? -78.678 -20.568 46.033 1.00 163.23 5 VAL E C 1
ATOM 9200 O O . VAL E 1 4 ? -77.519 -20.400 46.430 1.00 156.02 5 VAL E O 1
ATOM 9204 N N . SER E 1 5 ? -79.198 -21.767 45.804 1.00 167.60 6 SER E N 1
ATOM 9205 C CA . SER E 1 5 ? -78.472 -23.013 46.018 1.00 164.88 6 SER E CA 1
ATOM 9206 C C . SER E 1 5 ? -78.573 -23.867 44.754 1.00 163.26 6 SER E C 1
ATOM 9207 O O . SER E 1 5 ? -79.466 -23.604 43.955 1.00 166.51 6 SER E O 1
ATOM 9210 N N . PRO E 1 6 ? -77.691 -24.863 44.512 1.00 159.60 7 PRO E N 1
ATOM 9211 C CA . PRO E 1 6 ? -77.781 -25.641 43.267 1.00 159.36 7 PRO E CA 1
ATOM 9212 C C . PRO E 1 6 ? -79.050 -26.480 43.133 1.00 168.79 7 PRO E C 1
ATOM 9213 O O . PRO E 1 6 ? -79.678 -26.750 44.154 1.00 175.52 7 PRO E O 1
ATOM 9217 N N . PRO E 1 7 ? -79.458 -26.885 41.902 1.00 170.51 8 PRO E N 1
ATOM 9218 C CA . PRO E 1 7 ? -80.666 -27.710 41.758 1.00 180.93 8 PRO E CA 1
ATOM 9219 C C . PRO E 1 7 ? -80.490 -29.056 42.455 1.00 186.33 8 PRO E C 1
ATOM 9220 O O . PRO E 1 7 ? -79.416 -29.642 42.342 1.00 182.19 8 PRO E O 1
ATOM 9224 N N . PRO E 1 8 ? -81.486 -29.535 43.229 1.00 196.43 9 PRO E N 1
ATOM 9225 C CA . PRO E 1 8 ? -81.299 -30.795 43.945 1.00 202.69 9 PRO E CA 1
ATOM 9226 C C . PRO E 1 8 ? -81.364 -31.995 43.011 1.00 208.06 9 PRO E C 1
ATOM 9227 O O . PRO E 1 8 ? -82.115 -31.972 42.025 1.00 212.40 9 PRO E O 1
ATOM 9231 N N . PRO E 1 9 ? -80.561 -33.048 43.288 1.00 209.08 10 PRO E N 1
ATOM 9232 C CA . PRO E 1 9 ? -80.592 -34.223 42.412 1.00 215.84 10 PRO E CA 1
ATOM 9233 C C . PRO E 1 9 ? -81.829 -35.088 42.648 1.00 232.52 10 PRO E C 1
ATOM 9234 O O . PRO E 1 9 ? -82.245 -35.260 43.796 1.00 270.24 10 PRO E O 1
ATOM 9238 N N . ILE E 1 10 ? -82.422 -35.620 41.565 1.00 270.36 11 ILE E N 1
ATOM 9239 C CA . ILE E 1 10 ? -83.592 -36.495 41.668 1.00 272.75 11 ILE E CA 1
ATOM 9240 C C . ILE E 1 10 ? -83.213 -37.814 42.350 1.00 271.84 11 ILE E C 1
ATOM 9241 O O . ILE E 1 10 ? -83.966 -38.302 43.191 1.00 271.73 11 ILE E O 1
ATOM 9246 N N . ALA E 1 11 ? -82.021 -38.347 42.031 1.00 271.22 12 ALA E N 1
ATOM 9247 C CA . ALA E 1 11 ? -81.479 -39.565 42.624 1.00 270.46 12 ALA E CA 1
ATOM 9248 C C . ALA E 1 11 ? -80.193 -39.206 43.385 1.00 269.89 12 ALA E C 1
ATOM 9249 O O . ALA E 1 11 ? -80.269 -38.867 44.567 1.00 269.62 12 ALA E O 1
ATOM 9251 N N . ASP E 1 12 ? -79.033 -39.225 42.707 1.00 269.77 13 ASP E N 1
ATOM 9252 C CA . ASP E 1 12 ? -77.741 -38.841 43.269 1.00 269.30 13 ASP E CA 1
ATOM 9253 C C . ASP E 1 12 ? -76.883 -38.197 42.173 1.00 235.03 13 ASP E C 1
ATOM 9254 O O . ASP E 1 12 ? -75.968 -37.443 42.485 1.00 222.51 13 ASP E O 1
ATOM 9259 N N . GLU E 1 13 ? -77.229 -38.445 40.893 1.00 233.31 14 GLU E N 1
ATOM 9260 C CA . GLU E 1 13 ? -76.532 -38.033 39.666 1.00 222.19 14 GLU E CA 1
ATOM 9261 C C . GLU E 1 13 ? -75.885 -36.635 39.688 1.00 207.29 14 GLU E C 1
ATOM 9262 O O . GLU E 1 13 ? -76.461 -35.719 40.272 1.00 202.86 14 GLU E O 1
ATOM 9268 N N . PRO E 1 14 ? -74.711 -36.423 39.044 1.00 200.64 15 PRO E N 1
ATOM 9269 C CA . PRO E 1 14 ? -74.133 -35.069 39.037 1.00 187.67 15 PRO E CA 1
ATOM 9270 C C . PRO E 1 14 ? -74.903 -34.148 38.097 1.00 182.80 15 PRO E C 1
ATOM 9271 O O . PRO E 1 14 ? -75.572 -34.630 37.181 1.00 188.60 15 PRO E O 1
ATOM 9275 N N . LEU E 1 15 ? -74.835 -32.833 38.335 1.00 173.56 16 LEU E N 1
ATOM 9276 C CA . LEU E 1 15 ? -75.489 -31.866 37.457 1.00 169.73 16 LEU E CA 1
ATOM 9277 C C . LEU E 1 15 ? -74.635 -31.624 36.217 1.00 165.09 16 LEU E C 1
ATOM 9278 O O . LEU E 1 15 ? -73.476 -31.196 36.317 1.00 158.42 16 LEU E O 1
ATOM 9283 N N . THR E 1 16 ? -75.214 -31.919 35.052 1.00 169.84 17 THR E N 1
ATOM 9284 C CA . THR E 1 16 ? -74.527 -31.752 33.791 1.00 167.26 17 THR E CA 1
ATOM 9285 C C . THR E 1 16 ? -74.803 -30.387 33.252 1.00 160.81 17 THR E C 1
ATOM 9286 O O . THR E 1 16 ? -75.965 -30.030 33.044 1.00 164.28 17 THR E O 1
ATOM 9290 N N . VAL E 1 17 ? -73.726 -29.616 33.044 1.00 152.51 18 VAL E N 1
ATOM 9291 C CA . VAL E 1 17 ? -73.762 -28.271 32.464 1.00 146.83 18 VAL E CA 1
ATOM 9292 C C . VAL E 1 17 ? -73.201 -28.370 31.053 1.00 147.42 18 VAL E C 1
ATOM 9293 O O . VAL E 1 17 ? -71.999 -28.597 30.879 1.00 144.87 18 VAL E O 1
ATOM 9297 N N . ASN E 1 18 ? -74.089 -28.267 30.056 1.00 152.12 19 ASN E N 1
ATOM 9298 C CA . ASN E 1 18 ? -73.735 -28.332 28.643 1.00 154.28 19 ASN E CA 1
ATOM 9299 C C . ASN E 1 18 ? -73.135 -26.999 28.223 1.00 147.17 19 ASN E C 1
ATOM 9300 O O . ASN E 1 18 ? -73.695 -25.946 28.515 1.00 145.61 19 ASN E O 1
ATOM 9305 N N . THR E 1 19 ? -71.971 -27.050 27.590 1.00 143.84 20 THR E N 1
ATOM 9306 C CA . THR E 1 19 ? -71.231 -25.868 27.201 1.00 137.78 20 THR E CA 1
ATOM 9307 C C . THR E 1 19 ? -71.039 -25.733 25.706 1.00 141.54 20 THR E C 1
ATOM 9308 O O . THR E 1 19 ? -71.116 -26.713 24.973 1.00 148.44 20 THR E O 1
ATOM 9312 N N . GLY E 1 20 ? -70.724 -24.517 25.294 1.00 137.77 21 GLY E N 1
ATOM 9313 C CA . GLY E 1 20 ? -70.430 -24.164 23.922 1.00 141.12 21 GLY E CA 1
ATOM 9314 C C . GLY E 1 20 ? -69.735 -22.824 23.822 1.00 136.05 21 GLY E C 1
ATOM 9315 O O . GLY E 1 20 ? -70.089 -21.881 24.534 1.00 133.13 21 GLY E O 1
ATOM 9316 N N . ILE E 1 21 ? -68.743 -22.730 22.935 1.00 135.97 22 ILE E N 1
ATOM 9317 C CA . ILE E 1 21 ? -68.008 -21.498 22.684 1.00 132.66 22 ILE E CA 1
ATOM 9318 C C . ILE E 1 21 ? -68.117 -21.178 21.216 1.00 138.74 22 ILE E C 1
ATOM 9319 O O . ILE E 1 21 ? -67.771 -22.008 20.396 1.00 143.29 22 ILE E O 1
ATOM 9324 N N . TYR E 1 22 ? -68.613 -20.007 20.876 1.00 140.01 23 TYR E N 1
ATOM 9325 C CA . TYR E 1 22 ? -68.707 -19.579 19.487 1.00 146.58 23 TYR E CA 1
ATOM 9326 C C . TYR E 1 22 ? -67.790 -18.363 19.295 1.00 144.25 23 TYR E C 1
ATOM 9327 O O . TYR E 1 22 ? -68.111 -17.275 19.796 1.00 142.66 23 TYR E O 1
ATOM 9336 N N . LEU E 1 23 ? -66.661 -18.545 18.574 1.00 145.14 24 LEU E N 1
ATOM 9337 C CA . LEU E 1 23 ? -65.682 -17.478 18.358 1.00 144.06 24 LEU E CA 1
ATOM 9338 C C . LEU E 1 23 ? -66.211 -16.384 17.471 1.00 150.10 24 LEU E C 1
ATOM 9339 O O . LEU E 1 23 ? -66.637 -16.668 16.360 1.00 157.35 24 LEU E O 1
ATOM 9344 N N . ILE E 1 24 ? -66.198 -15.136 17.967 1.00 148.21 25 ILE E N 1
ATOM 9345 C CA . ILE E 1 24 ? -66.620 -13.933 17.240 1.00 154.79 25 ILE E CA 1
ATOM 9346 C C . ILE E 1 24 ? -65.369 -13.245 16.701 1.00 156.35 25 ILE E C 1
ATOM 9347 O O . ILE E 1 24 ? -65.343 -12.860 15.538 1.00 163.84 25 ILE E O 1
ATOM 9352 N N . GLU E 1 25 ? -64.329 -13.125 17.532 1.00 150.27 26 GLU E N 1
ATOM 9353 C CA . GLU E 1 25 ? -63.067 -12.524 17.145 1.00 152.03 26 GLU E CA 1
ATOM 9354 C C . GLU E 1 25 ? -61.863 -13.248 17.734 1.00 146.29 26 GLU E C 1
ATOM 9355 O O . GLU E 1 25 ? -61.903 -13.704 18.875 1.00 139.88 26 GLU E O 1
ATOM 9361 N N . CYS E 1 26 ? -60.781 -13.322 16.960 1.00 149.78 27 CYS E N 1
ATOM 9362 C CA . CYS E 1 26 ? -59.494 -13.840 17.393 1.00 147.07 27 CYS E CA 1
ATOM 9363 C C . CYS E 1 26 ? -58.480 -12.877 16.959 1.00 151.58 27 CYS E C 1
ATOM 9364 O O . CYS E 1 26 ? -58.474 -12.459 15.802 1.00 158.60 27 CYS E O 1
ATOM 9367 N N . TYR E 1 27 ? -57.672 -12.442 17.904 1.00 148.59 28 TYR E N 1
ATOM 9368 C CA . TYR E 1 27 ? -56.695 -11.411 17.639 1.00 153.57 28 TYR E CA 1
ATOM 9369 C C . TYR E 1 27 ? -55.535 -11.447 18.604 1.00 151.27 28 TYR E C 1
ATOM 9370 O O . TYR E 1 27 ? -55.563 -12.176 19.593 1.00 145.36 28 TYR E O 1
ATOM 9379 N N . SER E 1 28 ? -54.501 -10.667 18.278 1.00 157.16 29 SER E N 1
ATOM 9380 C CA . SER E 1 28 ? -53.285 -10.485 19.039 1.00 157.93 29 SER E CA 1
ATOM 9381 C C . SER E 1 28 ? -52.596 -11.802 19.438 1.00 155.35 29 SER E C 1
ATOM 9382 O O . SER E 1 28 ? -52.357 -12.034 20.623 1.00 150.63 29 SER E O 1
ATOM 9385 N N . LEU E 1 29 ? -52.265 -12.658 18.464 1.00 159.60 30 LEU E N 1
ATOM 9386 C CA . LEU E 1 29 ? -51.509 -13.849 18.815 1.00 159.54 30 LEU E CA 1
ATOM 9387 C C . LEU E 1 29 ? -50.085 -13.339 19.014 1.00 165.33 30 LEU E C 1
ATOM 9388 O O . LEU E 1 29 ? -49.413 -12.978 18.052 1.00 173.15 30 LEU E O 1
ATOM 9393 N N . ASP E 1 30 ? -49.688 -13.201 20.274 1.00 162.28 31 ASP E N 1
ATOM 9394 C CA . ASP E 1 30 ? -48.387 -12.703 20.707 1.00 168.05 31 ASP E CA 1
ATOM 9395 C C . ASP E 1 30 ? -47.475 -13.905 20.870 1.00 171.54 31 ASP E C 1
ATOM 9396 O O . ASP E 1 30 ? -47.631 -14.678 21.813 1.00 167.03 31 ASP E O 1
ATOM 9401 N N . ASP E 1 31 ? -46.559 -14.091 19.919 1.00 180.60 32 ASP E N 1
ATOM 9402 C CA . ASP E 1 31 ? -45.636 -15.221 19.917 1.00 186.59 32 ASP E CA 1
ATOM 9403 C C . ASP E 1 31 ? -44.703 -15.187 21.132 1.00 188.89 32 ASP E C 1
ATOM 9404 O O . ASP E 1 31 ? -44.521 -16.218 21.781 1.00 188.89 32 ASP E O 1
ATOM 9409 N N . LYS E 1 32 ? -44.167 -13.994 21.470 1.00 191.78 33 LYS E N 1
ATOM 9410 C CA . LYS E 1 32 ? -43.265 -13.814 22.606 1.00 195.48 33 LYS E CA 1
ATOM 9411 C C . LYS E 1 32 ? -43.945 -14.080 23.954 1.00 186.65 33 LYS E C 1
ATOM 9412 O O . LYS E 1 32 ? -43.369 -14.792 24.779 1.00 188.90 33 LYS E O 1
ATOM 9418 N N . ALA E 1 33 ? -45.152 -13.516 24.182 1.00 177.74 34 ALA E N 1
ATOM 9419 C CA . ALA E 1 33 ? -45.909 -13.698 25.434 1.00 169.66 34 ALA E CA 1
ATOM 9420 C C . ALA E 1 33 ? -46.672 -15.022 25.502 1.00 163.52 34 ALA E C 1
ATOM 9421 O O . ALA E 1 33 ? -47.112 -15.418 26.580 1.00 158.49 34 ALA E O 1
ATOM 9423 N N . GLU E 1 34 ? -46.819 -15.700 24.352 1.00 164.98 35 GLU E N 1
ATOM 9424 C CA . GLU E 1 34 ? -47.538 -16.966 24.183 1.00 161.18 35 GLU E CA 1
ATOM 9425 C C . GLU E 1 34 ? -48.992 -16.824 24.638 1.00 151.41 35 GLU E C 1
ATOM 9426 O O . GLU E 1 34 ? -49.529 -17.666 25.373 1.00 147.34 35 GLU E O 1
ATOM 9432 N N . THR E 1 35 ? -49.605 -15.700 24.205 1.00 148.89 36 THR E N 1
ATOM 9433 C CA . THR E 1 35 ? -50.992 -15.338 24.457 1.00 141.36 36 THR E CA 1
ATOM 9434 C C . THR E 1 35 ? -51.716 -14.989 23.180 1.00 141.64 36 THR E C 1
ATOM 9435 O O . THR E 1 35 ? -51.103 -14.739 22.144 1.00 147.44 36 THR E O 1
ATOM 9439 N N . PHE E 1 36 ? -53.029 -15.008 23.253 1.00 136.30 37 PHE E N 1
ATOM 9440 C CA . PHE E 1 36 ? -53.917 -14.621 22.174 1.00 136.86 37 PHE E CA 1
ATOM 9441 C C . PHE E 1 36 ? -55.163 -14.108 22.831 1.00 131.41 37 PHE E C 1
ATOM 9442 O O . PHE E 1 36 ? -55.500 -14.550 23.932 1.00 126.80 37 PHE E O 1
ATOM 9450 N N . LYS E 1 37 ? -55.802 -13.126 22.222 1.00 133.03 38 LYS E N 1
ATOM 9451 C CA . LYS E 1 37 ? -57.024 -12.594 22.776 1.00 129.66 38 LYS E CA 1
ATOM 9452 C C . LYS E 1 37 ? -58.202 -13.208 22.027 1.00 129.39 38 LYS E C 1
ATOM 9453 O O . LYS E 1 37 ? -58.088 -13.559 20.847 1.00 133.68 38 LYS E O 1
ATOM 9459 N N . VAL E 1 38 ? -59.298 -13.423 22.731 1.00 125.23 39 VAL E N 1
ATOM 9460 C CA . VAL E 1 38 ? -60.488 -14.030 22.150 1.00 125.66 39 VAL E CA 1
ATOM 9461 C C . VAL E 1 38 ? -61.740 -13.250 22.545 1.00 125.17 39 VAL E C 1
ATOM 9462 O O . VAL E 1 38 ? -61.789 -12.690 23.631 1.00 122.54 39 VAL E O 1
ATOM 9466 N N . ASN E 1 39 ? -62.723 -13.179 21.660 1.00 128.99 40 ASN E N 1
ATOM 9467 C CA . ASN E 1 39 ? -64.000 -12.529 21.921 1.00 130.55 40 ASN E CA 1
ATOM 9468 C C . ASN E 1 39 ? -65.009 -13.517 21.415 1.00 131.98 40 ASN E C 1
ATOM 9469 O O . ASN E 1 39 ? -64.983 -13.853 20.234 1.00 136.56 40 ASN E O 1
ATOM 9474 N N . ALA E 1 40 ? -65.814 -14.083 22.308 1.00 128.77 41 ALA E N 1
ATOM 9475 C CA . ALA E 1 40 ? -66.720 -15.164 21.926 1.00 130.64 41 ALA E CA 1
ATOM 9476 C C . ALA E 1 40 ? -67.988 -15.206 22.723 1.00 130.38 41 ALA E C 1
ATOM 9477 O O . ALA E 1 40 ? -68.151 -14.461 23.688 1.00 128.28 41 ALA E O 1
ATOM 9479 N N . PHE E 1 41 ? -68.888 -16.101 22.311 1.00 133.67 42 PHE E N 1
ATOM 9480 C CA . PHE E 1 41 ? -70.126 -16.358 23.012 1.00 134.69 42 PHE E CA 1
ATOM 9481 C C . PHE E 1 41 ? -69.836 -17.563 23.860 1.00 129.97 42 PHE E C 1
ATOM 9482 O O . PHE E 1 41 ? -69.081 -18.435 23.437 1.00 129.15 42 PHE E O 1
ATOM 9490 N N . LEU E 1 42 ? -70.375 -17.610 25.068 1.00 127.98 43 LEU E N 1
ATOM 9491 C CA . LEU E 1 42 ? -70.266 -18.790 25.915 1.00 125.01 43 LEU E CA 1
ATOM 9492 C C . LEU E 1 42 ? -71.692 -19.164 26.251 1.00 129.30 43 LEU E C 1
ATOM 9493 O O . LEU E 1 42 ? -72.438 -18.339 26.792 1.00 130.41 43 LEU E O 1
ATOM 9498 N N . SER E 1 43 ? -72.090 -20.379 25.866 1.00 133.11 44 SER E N 1
ATOM 9499 C CA . SER E 1 43 ? -73.435 -20.865 26.115 1.00 138.66 44 SER E CA 1
ATOM 9500 C C . SER E 1 43 ? -73.399 -21.950 27.148 1.00 136.83 44 SER E C 1
ATOM 9501 O O . SER E 1 43 ? -72.537 -22.832 27.090 1.00 134.72 44 SER E O 1
ATOM 9504 N N . LEU E 1 44 ? -74.340 -21.891 28.102 1.00 138.58 45 LEU E N 1
ATOM 9505 C CA . LEU E 1 44 ? -74.456 -22.876 29.189 1.00 138.13 45 LEU E CA 1
ATOM 9506 C C . LEU E 1 44 ? -75.894 -23.386 29.303 1.00 146.18 45 LEU E C 1
ATOM 9507 O O . LEU E 1 44 ? -76.817 -22.583 29.151 1.00 150.10 45 LEU E O 1
ATOM 9512 N N . SER E 1 45 ? -76.086 -24.705 29.552 1.00 149.91 46 SER E N 1
ATOM 9513 C CA . SER E 1 45 ? -77.410 -25.306 29.703 1.00 158.79 46 SER E CA 1
ATOM 9514 C C . SER E 1 45 ? -77.391 -26.312 30.811 1.00 159.85 46 SER E C 1
ATOM 9515 O O . SER E 1 45 ? -76.485 -27.137 30.871 1.00 158.44 46 SER E O 1
ATOM 9518 N N . TRP E 1 46 ? -78.390 -26.260 31.690 1.00 163.45 47 TRP E N 1
ATOM 9519 C CA . TRP E 1 46 ? -78.537 -27.200 32.811 1.00 165.98 47 TRP E CA 1
ATOM 9520 C C . TRP E 1 46 ? -80.004 -27.288 33.215 1.00 175.21 47 TRP E C 1
ATOM 9521 O O . TRP E 1 46 ? -80.767 -26.349 32.945 1.00 177.49 47 TRP E O 1
ATOM 9532 N N . LYS E 1 47 ? -80.400 -28.403 33.854 1.00 181.60 48 LYS E N 1
ATOM 9533 C CA . LYS E 1 47 ? -81.778 -28.580 34.289 1.00 191.69 48 LYS E CA 1
ATOM 9534 C C . LYS E 1 47 ? -81.962 -28.167 35.757 1.00 189.75 48 LYS E C 1
ATOM 9535 O O . LYS E 1 47 ? -81.247 -28.641 36.642 1.00 185.75 48 LYS E O 1
ATOM 9541 N N . ASP E 1 48 ? -82.928 -27.274 35.993 1.00 193.73 49 ASP E N 1
ATOM 9542 C CA . ASP E 1 48 ? -83.305 -26.813 37.311 1.00 194.26 49 ASP E CA 1
ATOM 9543 C C . ASP E 1 48 ? -84.812 -26.978 37.411 1.00 207.34 49 ASP E C 1
ATOM 9544 O O . ASP E 1 48 ? -85.580 -26.170 36.875 1.00 212.01 49 ASP E O 1
ATOM 9549 N N . ARG E 1 49 ? -85.223 -28.075 38.070 1.00 214.47 50 ARG E N 1
ATOM 9550 C CA . ARG E 1 49 ? -86.620 -28.460 38.273 1.00 228.43 50 ARG E CA 1
ATOM 9551 C C . ARG E 1 49 ? -87.420 -27.455 39.081 1.00 232.33 50 ARG E C 1
ATOM 9552 O O . ARG E 1 49 ? -88.618 -27.322 38.850 1.00 244.07 50 ARG E O 1
ATOM 9560 N N . ARG E 1 50 ? -86.758 -26.707 39.982 1.00 223.59 51 ARG E N 1
ATOM 9561 C CA . ARG E 1 50 ? -87.380 -25.668 40.810 1.00 226.93 51 ARG E CA 1
ATOM 9562 C C . ARG E 1 50 ? -87.937 -24.535 39.955 1.00 229.54 51 ARG E C 1
ATOM 9563 O O . ARG E 1 50 ? -88.773 -23.767 40.426 1.00 237.58 51 ARG E O 1
ATOM 9571 N N . LEU E 1 51 ? -87.479 -24.449 38.695 1.00 223.82 52 LEU E N 1
ATOM 9572 C CA . LEU E 1 51 ? -87.888 -23.437 37.719 1.00 226.15 52 LEU E CA 1
ATOM 9573 C C . LEU E 1 51 ? -88.926 -23.944 36.718 1.00 237.97 52 LEU E C 1
ATOM 9574 O O . LEU E 1 51 ? -89.378 -23.160 35.880 1.00 242.46 52 LEU E O 1
ATOM 9579 N N . ALA E 1 52 ? -89.308 -25.237 36.798 1.00 244.25 53 ALA E N 1
ATOM 9580 C CA . ALA E 1 52 ? -90.296 -25.832 35.899 1.00 261.24 53 ALA E CA 1
ATOM 9581 C C . ALA E 1 52 ? -91.661 -25.177 36.051 1.00 286.96 53 ALA E C 1
ATOM 9582 O O . ALA E 1 52 ? -92.023 -24.742 37.146 1.00 287.03 53 ALA E O 1
ATOM 9584 N N . PHE E 1 53 ? -92.396 -25.071 34.941 1.00 287.84 54 PHE E N 1
ATOM 9585 C CA . PHE E 1 53 ? -93.712 -24.442 34.918 1.00 288.80 54 PHE E CA 1
ATOM 9586 C C . PHE E 1 53 ? -94.645 -25.123 33.928 1.00 289.42 54 PHE E C 1
ATOM 9587 O O . PHE E 1 53 ? -94.179 -25.845 33.043 1.00 289.22 54 PHE E O 1
ATOM 9595 N N . ASP E 1 54 ? -95.963 -24.902 34.081 1.00 290.06 55 ASP E N 1
ATOM 9596 C CA . ASP E 1 54 ? -96.965 -25.467 33.183 1.00 290.51 55 ASP E CA 1
ATOM 9597 C C . ASP E 1 54 ? -97.162 -24.498 32.013 1.00 290.71 55 ASP E C 1
ATOM 9598 O O . ASP E 1 54 ? -97.454 -23.331 32.263 1.00 290.86 55 ASP E O 1
ATOM 9603 N N . PRO E 1 55 ? -96.962 -24.917 30.743 1.00 290.72 56 PRO E N 1
ATOM 9604 C CA . PRO E 1 55 ? -97.117 -23.955 29.634 1.00 290.90 56 PRO E CA 1
ATOM 9605 C C . PRO E 1 55 ? -98.556 -23.544 29.350 1.00 291.57 56 PRO E C 1
ATOM 9606 O O . PRO E 1 55 ? -98.790 -22.425 28.897 1.00 291.80 56 PRO E O 1
ATOM 9610 N N . VAL E 1 56 ? -99.510 -24.447 29.627 1.00 291.94 57 VAL E N 1
ATOM 9611 C CA . VAL E 1 56 ? -100.943 -24.237 29.411 1.00 292.63 57 VAL E CA 1
ATOM 9612 C C . VAL E 1 56 ? -101.472 -23.146 30.363 1.00 292.92 57 VAL E C 1
ATOM 9613 O O . VAL E 1 56 ? -102.082 -22.181 29.898 1.00 293.30 57 VAL E O 1
ATOM 9617 N N . ARG E 1 57 ? -101.199 -23.288 31.678 1.00 292.72 58 ARG E N 1
ATOM 9618 C CA . ARG E 1 57 ? -101.630 -22.361 32.736 1.00 292.95 58 ARG E CA 1
ATOM 9619 C C . ARG E 1 57 ? -100.915 -21.004 32.681 1.00 292.71 58 ARG E C 1
ATOM 9620 O O . ARG E 1 57 ? -101.558 -19.972 32.876 1.00 293.09 58 ARG E O 1
ATOM 9628 N N . SER E 1 58 ? -99.599 -21.003 32.395 1.00 292.06 59 SER E N 1
ATOM 9629 C CA . SER E 1 58 ? -98.782 -19.784 32.303 1.00 291.72 59 SER E CA 1
ATOM 9630 C C . SER E 1 58 ? -99.018 -18.972 31.021 1.00 291.97 59 SER E C 1
ATOM 9631 O O . SER E 1 58 ? -98.801 -17.756 31.019 1.00 291.93 59 SER E O 1
ATOM 9634 N N . GLY E 1 59 ? -99.378 -19.666 29.937 1.00 292.18 60 GLY E N 1
ATOM 9635 C CA . GLY E 1 59 ? -99.615 -19.071 28.625 1.00 292.42 60 GLY E CA 1
ATOM 9636 C C . GLY E 1 59 ? -98.338 -18.699 27.899 1.00 291.89 60 GLY E C 1
ATOM 9637 O O . GLY E 1 59 ? -98.374 -18.330 26.722 1.00 292.02 60 GLY E O 1
ATOM 9638 N N . VAL E 1 60 ? -97.205 -18.780 28.606 1.00 291.28 61 VAL E N 1
ATOM 9639 C CA . VAL E 1 60 ? -95.883 -18.456 28.090 1.00 290.72 61 VAL E CA 1
ATOM 9640 C C . VAL E 1 60 ? -95.065 -19.726 27.837 1.00 290.37 61 VAL E C 1
ATOM 9641 O O . VAL E 1 60 ? -95.079 -20.644 28.661 1.00 290.28 61 VAL E O 1
ATOM 9645 N N . ARG E 1 61 ? -94.399 -19.791 26.668 1.00 290.23 62 ARG E N 1
ATOM 9646 C CA . ARG E 1 61 ? -93.558 -20.922 26.260 1.00 289.94 62 ARG E CA 1
ATOM 9647 C C . ARG E 1 61 ? -92.221 -20.866 26.986 1.00 289.35 62 ARG E C 1
ATOM 9648 O O . ARG E 1 61 ? -91.645 -21.904 27.312 1.00 289.01 62 ARG E O 1
ATOM 9656 N N . VAL E 1 62 ? -91.719 -19.644 27.203 1.00 289.18 63 VAL E N 1
ATOM 9657 C CA . VAL E 1 62 ? -90.420 -19.371 27.811 1.00 288.49 63 VAL E CA 1
ATOM 9658 C C . VAL E 1 62 ? -90.499 -18.260 28.841 1.00 285.52 63 VAL E C 1
ATOM 9659 O O . VAL E 1 62 ? -91.273 -17.314 28.696 1.00 288.90 63 VAL E O 1
ATOM 9663 N N . LYS E 1 63 ? -89.655 -18.358 29.852 1.00 258.52 64 LYS E N 1
ATOM 9664 C CA . LYS E 1 63 ? -89.527 -17.349 30.883 1.00 255.67 64 LYS E CA 1
ATOM 9665 C C . LYS E 1 63 ? -88.086 -16.844 30.827 1.00 238.42 64 LYS E C 1
ATOM 9666 O O . LYS E 1 63 ? -87.147 -17.632 30.666 1.00 227.39 64 LYS E O 1
ATOM 9672 N N . THR E 1 64 ? -87.918 -15.530 30.916 1.00 239.27 65 THR E N 1
ATOM 9673 C CA . THR E 1 64 ? -86.611 -14.889 30.903 1.00 227.21 65 THR E CA 1
ATOM 9674 C C . THR E 1 64 ? -86.313 -14.408 32.319 1.00 222.81 65 THR E C 1
ATOM 9675 O O . THR E 1 64 ? -87.161 -13.767 32.941 1.00 232.37 65 THR E O 1
ATOM 9679 N N . TYR E 1 65 ? -85.122 -14.742 32.836 1.00 209.49 66 TYR E N 1
ATOM 9680 C CA . TYR E 1 65 ? -84.704 -14.351 34.184 1.00 204.85 66 TYR E CA 1
ATOM 9681 C C . TYR E 1 65 ? -83.457 -13.471 34.179 1.00 195.84 66 TYR E C 1
ATOM 9682 O O . TYR E 1 65 ? -82.697 -13.464 33.199 1.00 189.82 66 TYR E O 1
ATOM 9691 N N . GLU E 1 66 ? -83.247 -12.743 35.299 1.00 195.86 67 GLU E N 1
ATOM 9692 C CA . GLU E 1 66 ? -82.071 -11.914 35.551 1.00 188.55 67 GLU E CA 1
ATOM 9693 C C . GLU E 1 66 ? -81.054 -12.829 36.236 1.00 176.70 67 GLU E C 1
ATOM 9694 O O . GLU E 1 66 ? -81.477 -13.684 37.024 1.00 176.99 67 GLU E O 1
ATOM 9700 N N . PRO E 1 67 ? -79.733 -12.714 35.945 1.00 167.36 68 PRO E N 1
ATOM 9701 C CA . PRO E 1 67 ? -78.753 -13.654 36.548 1.00 157.45 68 PRO E CA 1
ATOM 9702 C C . PRO E 1 67 ? -78.824 -13.855 38.075 1.00 157.74 68 PRO E C 1
ATOM 9703 O O . PRO E 1 67 ? -78.603 -14.960 38.571 1.00 153.80 68 PRO E O 1
ATOM 9707 N N . GLU E 1 68 ? -79.147 -12.785 38.814 1.00 163.67 69 GLU E N 1
ATOM 9708 C CA . GLU E 1 68 ? -79.276 -12.786 40.270 1.00 165.89 69 GLU E CA 1
ATOM 9709 C C . GLU E 1 68 ? -80.494 -13.564 40.747 1.00 172.76 69 GLU E C 1
ATOM 9710 O O . GLU E 1 68 ? -80.443 -14.167 41.815 1.00 172.39 69 GLU E O 1
ATOM 9716 N N . ALA E 1 69 ? -81.566 -13.590 39.944 1.00 179.94 70 ALA E N 1
ATOM 9717 C CA . ALA E 1 69 ? -82.824 -14.267 40.269 1.00 188.50 70 ALA E CA 1
ATOM 9718 C C . ALA E 1 69 ? -82.729 -15.780 40.380 1.00 184.16 70 ALA E C 1
ATOM 9719 O O . ALA E 1 69 ? -83.478 -16.371 41.153 1.00 190.00 70 ALA E O 1
ATOM 9721 N N . ILE E 1 70 ? -81.844 -16.410 39.600 1.00 175.27 71 ILE E N 1
ATOM 9722 C CA . ILE E 1 70 ? -81.710 -17.876 39.590 1.00 172.17 71 ILE E CA 1
ATOM 9723 C C . ILE E 1 70 ? -80.288 -18.357 39.901 1.00 161.56 71 ILE E C 1
ATOM 9724 O O . ILE E 1 70 ? -79.349 -17.550 39.968 1.00 155.90 71 ILE E O 1
ATOM 9729 N N . TRP E 1 71 ? -80.134 -19.674 40.098 1.00 160.20 72 TRP E N 1
ATOM 9730 C CA . TRP E 1 71 ? -78.833 -20.282 40.337 1.00 152.05 72 TRP E CA 1
ATOM 9731 C C . TRP E 1 71 ? -78.153 -20.479 38.984 1.00 146.68 72 TRP E C 1
ATOM 9732 O O . TRP E 1 71 ? -78.763 -21.017 38.057 1.00 150.17 72 TRP E O 1
ATOM 9743 N N . ILE E 1 72 ? -76.885 -20.069 38.881 1.00 139.22 73 ILE E N 1
ATOM 9744 C CA . ILE E 1 72 ? -76.068 -20.214 37.672 1.00 134.17 73 ILE E CA 1
ATOM 9745 C C . ILE E 1 72 ? -74.717 -20.874 38.057 1.00 128.33 73 ILE E C 1
ATOM 9746 O O . ILE E 1 72 ? -74.105 -20.457 39.048 1.00 126.08 73 ILE E O 1
ATOM 9751 N N . PRO E 1 73 ? -74.241 -21.884 37.312 1.00 127.08 74 PRO E N 1
ATOM 9752 C CA . PRO E 1 73 ? -72.963 -22.518 37.654 1.00 123.14 74 PRO E CA 1
ATOM 9753 C C . PRO E 1 73 ? -71.767 -21.606 37.476 1.00 117.43 74 PRO E C 1
ATOM 9754 O O . PRO E 1 73 ? -71.702 -20.855 36.494 1.00 115.92 74 PRO E O 1
ATOM 9758 N N . GLU E 1 74 ? -70.832 -21.637 38.452 1.00 115.33 75 GLU E N 1
ATOM 9759 C CA . GLU E 1 74 ? -69.614 -20.800 38.403 1.00 111.15 75 GLU E CA 1
ATOM 9760 C C . GLU E 1 74 ? -68.611 -21.506 37.439 1.00 109.05 75 GLU E C 1
ATOM 9761 O O . GLU E 1 74 ? -67.877 -22.431 37.857 1.00 109.53 75 GLU E O 1
ATOM 9767 N N . ILE E 1 75 ? -68.640 -21.096 36.147 1.00 107.98 76 ILE E N 1
ATOM 9768 C CA . ILE E 1 75 ? -67.758 -21.615 35.115 1.00 106.95 76 ILE E CA 1
ATOM 9769 C C . ILE E 1 75 ? -66.593 -20.670 35.023 1.00 103.90 76 ILE E C 1
ATOM 9770 O O . ILE E 1 75 ? -66.806 -19.455 34.986 1.00 103.02 76 ILE E O 1
ATOM 9775 N N . ARG E 1 76 ? -65.366 -21.205 35.046 1.00 103.50 77 ARG E N 1
ATOM 9776 C CA . ARG E 1 76 ? -64.131 -20.403 34.950 1.00 101.84 77 ARG E CA 1
ATOM 9777 C C . ARG E 1 76 ? -63.223 -20.901 33.832 1.00 102.67 77 ARG E C 1
ATOM 9778 O O . ARG E 1 76 ? -63.364 -22.052 33.368 1.00 104.87 77 ARG E O 1
ATOM 9786 N N . PHE E 1 77 ? -62.310 -20.024 33.368 1.00 101.91 78 PHE E N 1
ATOM 9787 C CA . PHE E 1 77 ? -61.345 -20.483 32.363 1.00 103.57 78 PHE E CA 1
ATOM 9788 C C . PHE E 1 77 ? -60.071 -20.780 33.116 1.00 105.18 78 PHE E C 1
ATOM 9789 O O . PHE E 1 77 ? -59.735 -19.985 34.037 1.00 104.49 78 PHE E O 1
ATOM 9797 N N . VAL E 1 78 ? -59.377 -21.893 32.769 1.00 108.58 79 VAL E N 1
ATOM 9798 C CA . VAL E 1 78 ? -58.147 -22.234 33.462 1.00 111.93 79 VAL E CA 1
ATOM 9799 C C . VAL E 1 78 ? -56.985 -21.323 33.007 1.00 112.95 79 VAL E C 1
ATOM 9800 O O . VAL E 1 78 ? -56.371 -20.596 33.814 1.00 113.40 79 VAL E O 1
ATOM 9804 N N . ASN E 1 79 ? -56.683 -21.381 31.708 1.00 114.36 80 ASN E N 1
ATOM 9805 C CA . ASN E 1 79 ? -55.530 -20.712 31.131 1.00 116.93 80 ASN E CA 1
ATOM 9806 C C . ASN E 1 79 ? -55.774 -19.264 30.684 1.00 114.24 80 ASN E C 1
ATOM 9807 O O . ASN E 1 79 ? -55.440 -18.893 29.550 1.00 116.08 80 ASN E O 1
ATOM 9812 N N . VAL E 1 80 ? -56.300 -18.428 31.587 1.00 111.17 81 VAL E N 1
ATOM 9813 C CA . VAL E 1 80 ? -56.524 -16.997 31.284 1.00 110.16 81 VAL E CA 1
ATOM 9814 C C . VAL E 1 80 ? -55.687 -16.165 32.202 1.00 112.22 81 VAL E C 1
ATOM 9815 O O . VAL E 1 80 ? -55.448 -16.578 33.352 1.00 112.60 81 VAL E O 1
ATOM 9819 N N . GLU E 1 81 ? -55.221 -15.013 31.707 1.00 114.57 82 GLU E N 1
ATOM 9820 C CA . GLU E 1 81 ? -54.373 -14.136 32.509 1.00 118.08 82 GLU E CA 1
ATOM 9821 C C . GLU E 1 81 ? -55.152 -13.633 33.743 1.00 116.14 82 GLU E C 1
ATOM 9822 O O . GLU E 1 81 ? -54.831 -14.001 34.898 1.00 117.33 82 GLU E O 1
ATOM 9828 N N . ASN E 1 82 ? -56.241 -12.871 33.474 1.00 114.05 83 ASN E N 1
ATOM 9829 C CA . ASN E 1 82 ? -57.226 -12.428 34.485 1.00 112.93 83 ASN E CA 1
ATOM 9830 C C . ASN E 1 82 ? -58.571 -13.025 34.099 1.00 108.87 83 ASN E C 1
ATOM 9831 O O . ASN E 1 82 ? -58.697 -13.703 33.031 1.00 107.51 83 ASN E O 1
ATOM 9836 N N . ALA E 1 83 ? -59.582 -12.819 34.963 1.00 107.94 84 ALA E N 1
ATOM 9837 C CA . ALA E 1 83 ? -60.879 -13.411 34.619 1.00 105.38 84 ALA E CA 1
ATOM 9838 C C . ALA E 1 83 ? -61.465 -12.714 33.365 1.00 106.39 84 ALA E C 1
ATOM 9839 O O . ALA E 1 83 ? -61.145 -11.523 33.079 1.00 109.68 84 ALA E O 1
ATOM 9841 N N . ARG E 1 84 ? -62.244 -13.517 32.569 1.00 104.75 85 ARG E N 1
ATOM 9842 C CA . ARG E 1 84 ? -62.903 -13.037 31.346 1.00 106.60 85 ARG E CA 1
ATOM 9843 C C . ARG E 1 84 ? -63.827 -11.811 31.626 1.00 109.93 85 ARG E C 1
ATOM 9844 O O . ARG E 1 84 ? -64.409 -11.700 32.714 1.00 110.10 85 ARG E O 1
ATOM 9852 N N . ASP E 1 85 ? -63.921 -10.887 30.684 1.00 113.68 86 ASP E N 1
ATOM 9853 C CA . ASP E 1 85 ? -64.831 -9.751 30.775 1.00 118.77 86 ASP E CA 1
ATOM 9854 C C . ASP E 1 85 ? -66.144 -10.333 30.205 1.00 119.39 86 ASP E C 1
ATOM 9855 O O . ASP E 1 85 ? -66.183 -10.717 29.030 1.00 120.59 86 ASP E O 1
ATOM 9860 N N . ALA E 1 86 ? -67.168 -10.525 31.046 1.00 119.03 87 ALA E N 1
ATOM 9861 C CA . ALA E 1 86 ? -68.397 -11.143 30.531 1.00 120.43 87 ALA E CA 1
ATOM 9862 C C . ALA E 1 86 ? -69.643 -10.262 30.705 1.00 126.86 87 ALA E C 1
ATOM 9863 O O . ALA E 1 86 ? -69.764 -9.522 31.687 1.00 128.87 87 ALA E O 1
ATOM 9865 N N . ASP E 1 87 ? -70.524 -10.309 29.695 1.00 131.29 88 ASP E N 1
ATOM 9866 C CA . ASP E 1 87 ? -71.758 -9.546 29.618 1.00 139.23 88 ASP E CA 1
ATOM 9867 C C . ASP E 1 87 ? -72.827 -10.571 29.310 1.00 140.81 88 ASP E C 1
ATOM 9868 O O . ASP E 1 87 ? -72.708 -11.285 28.306 1.00 140.35 88 ASP E O 1
ATOM 9873 N N . VAL E 1 88 ? -73.825 -10.726 30.200 1.00 143.31 89 VAL E N 1
ATOM 9874 C CA . VAL E 1 88 ? -74.886 -11.726 29.979 1.00 146.18 89 VAL E CA 1
ATOM 9875 C C . VAL E 1 88 ? -75.785 -11.207 28.874 1.00 155.41 89 VAL E C 1
ATOM 9876 O O . VAL E 1 88 ? -76.211 -10.051 28.939 1.00 162.47 89 VAL E O 1
ATOM 9880 N N . VAL E 1 89 ? -76.003 -12.024 27.836 1.00 156.36 90 VAL E N 1
ATOM 9881 C CA . VAL E 1 89 ? -76.835 -11.663 26.699 1.00 165.87 90 VAL E CA 1
ATOM 9882 C C . VAL E 1 89 ? -78.268 -12.099 26.972 1.00 173.59 90 VAL E C 1
ATOM 9883 O O . VAL E 1 89 ? -79.185 -11.285 26.848 1.00 183.50 90 VAL E O 1
ATOM 9887 N N . ASP E 1 90 ? -78.456 -13.373 27.365 1.00 170.16 91 ASP E N 1
ATOM 9888 C CA . ASP E 1 90 ? -79.774 -13.947 27.606 1.00 177.78 91 ASP E CA 1
ATOM 9889 C C . ASP E 1 90 ? -79.782 -15.165 28.539 1.00 172.51 91 ASP E C 1
ATOM 9890 O O . ASP E 1 90 ? -78.839 -15.966 28.543 1.00 164.33 91 ASP E O 1
ATOM 9895 N N . ILE E 1 91 ? -80.882 -15.300 29.311 1.00 178.54 92 ILE E N 1
ATOM 9896 C CA . ILE E 1 91 ? -81.186 -16.431 30.183 1.00 176.75 92 ILE E CA 1
ATOM 9897 C C . ILE E 1 91 ? -82.631 -16.825 29.878 1.00 188.70 92 ILE E C 1
ATOM 9898 O O . ILE E 1 91 ? -83.540 -16.035 30.117 1.00 197.25 92 ILE E O 1
ATOM 9903 N N . SER E 1 92 ? -82.827 -18.017 29.305 1.00 190.70 93 SER E N 1
ATOM 9904 C CA . SER E 1 92 ? -84.143 -18.534 28.934 1.00 203.01 93 SER E CA 1
ATOM 9905 C C . SER E 1 92 ? -84.449 -19.871 29.611 1.00 203.21 93 SER E C 1
ATOM 9906 O O . SER E 1 92 ? -83.596 -20.759 29.630 1.00 195.84 93 SER E O 1
ATOM 9909 N N . VAL E 1 93 ? -85.673 -20.018 30.152 1.00 212.80 94 VAL E N 1
ATOM 9910 C CA . VAL E 1 93 ? -86.101 -21.240 30.833 1.00 215.33 94 VAL E CA 1
ATOM 9911 C C . VAL E 1 93 ? -87.287 -21.873 30.103 1.00 229.34 94 VAL E C 1
ATOM 9912 O O . VAL E 1 93 ? -88.292 -21.206 29.863 1.00 240.28 94 VAL E O 1
ATOM 9916 N N . SER E 1 94 ? -87.147 -23.151 29.727 1.00 230.11 95 SER E N 1
ATOM 9917 C CA . SER E 1 94 ? -88.199 -23.919 29.063 1.00 243.95 95 SER E CA 1
ATOM 9918 C C . SER E 1 94 ? -89.170 -24.486 30.134 1.00 252.65 95 SER E C 1
ATOM 9919 O O . SER E 1 94 ? -88.786 -24.529 31.306 1.00 245.86 95 SER E O 1
ATOM 9922 N N . PRO E 1 95 ? -90.411 -24.926 29.793 1.00 287.67 96 PRO E N 1
ATOM 9923 C CA . PRO E 1 95 ? -91.336 -25.407 30.840 1.00 287.98 96 PRO E CA 1
ATOM 9924 C C . PRO E 1 95 ? -90.825 -26.536 31.728 1.00 287.20 96 PRO E C 1
ATOM 9925 O O . PRO E 1 95 ? -91.177 -26.561 32.902 1.00 287.15 96 PRO E O 1
ATOM 9929 N N . ASP E 1 96 ? -89.976 -27.432 31.196 1.00 286.57 97 ASP E N 1
ATOM 9930 C CA . ASP E 1 96 ? -89.411 -28.541 31.969 1.00 285.76 97 ASP E CA 1
ATOM 9931 C C . ASP E 1 96 ? -88.325 -28.096 32.958 1.00 249.16 97 ASP E C 1
ATOM 9932 O O . ASP E 1 96 ? -87.862 -28.908 33.765 1.00 247.14 97 ASP E O 1
ATOM 9937 N N . GLY E 1 97 ? -87.936 -26.821 32.884 1.00 240.38 98 GLY E N 1
ATOM 9938 C CA . GLY E 1 97 ? -86.925 -26.219 33.749 1.00 227.45 98 GLY E CA 1
ATOM 9939 C C . GLY E 1 97 ? -85.513 -26.188 33.196 1.00 214.82 98 GLY E C 1
ATOM 9940 O O . GLY E 1 97 ? -84.577 -25.898 33.945 1.00 204.61 98 GLY E O 1
ATOM 9941 N N . THR E 1 98 ? -85.338 -26.484 31.888 1.00 216.28 99 THR E N 1
ATOM 9942 C CA . THR E 1 98 ? -84.028 -26.473 31.236 1.00 205.93 99 THR E CA 1
ATOM 9943 C C . THR E 1 98 ? -83.636 -25.026 31.004 1.00 199.15 99 THR E C 1
ATOM 9944 O O . THR E 1 98 ? -84.352 -24.292 30.316 1.00 205.25 99 THR E O 1
ATOM 9948 N N . VAL E 1 99 ? -82.527 -24.609 31.625 1.00 187.86 100 VAL E N 1
ATOM 9949 C CA . VAL E 1 99 ? -82.027 -23.243 31.526 1.00 181.42 100 VAL E CA 1
ATOM 9950 C C . VAL E 1 99 ? -81.062 -23.149 30.359 1.00 176.00 100 VAL E C 1
ATOM 9951 O O . VAL E 1 99 ? -80.238 -24.049 30.159 1.00 171.55 100 VAL E O 1
ATOM 9955 N N . GLN E 1 100 ? -81.174 -22.059 29.594 1.00 177.53 101 GLN E N 1
ATOM 9956 C CA . GLN E 1 100 ? -80.305 -21.753 28.477 1.00 173.47 101 GLN E CA 1
ATOM 9957 C C . GLN E 1 100 ? -79.707 -20.388 28.732 1.00 167.12 101 GLN E C 1
ATOM 9958 O O . GLN E 1 100 ? -80.408 -19.372 28.713 1.00 172.03 101 GLN E O 1
ATOM 9964 N N . TYR E 1 101 ? -78.414 -20.392 29.054 1.00 157.38 102 TYR E N 1
ATOM 9965 C CA . TYR E 1 101 ? -77.608 -19.228 29.393 1.00 151.00 102 TYR E CA 1
ATOM 9966 C C . TYR E 1 101 ? -76.699 -18.846 28.221 1.00 148.38 102 TYR E C 1
ATOM 9967 O O . TYR E 1 101 ? -76.107 -19.740 27.595 1.00 147.02 102 TYR E O 1
ATOM 9976 N N . LEU E 1 102 ? -76.571 -17.523 27.953 1.00 148.56 103 LEU E N 1
ATOM 9977 C CA . LEU E 1 102 ? -75.685 -17.025 26.919 1.00 146.79 103 LEU E CA 1
ATOM 9978 C C . LEU E 1 102 ? -75.045 -15.742 27.357 1.00 143.45 103 LEU E C 1
ATOM 9979 O O . LEU E 1 102 ? -75.743 -14.797 27.731 1.00 147.85 103 LEU E O 1
ATOM 9984 N N . GLU E 1 103 ? -73.714 -15.687 27.272 1.00 136.89 104 GLU E N 1
ATOM 9985 C CA . GLU E 1 103 ? -72.932 -14.487 27.583 1.00 134.15 104 GLU E CA 1
ATOM 9986 C C . GLU E 1 103 ? -71.916 -14.257 26.482 1.00 132.96 104 GLU E C 1
ATOM 9987 O O . GLU E 1 103 ? -71.457 -15.210 25.850 1.00 131.45 104 GLU E O 1
ATOM 9993 N N . ARG E 1 104 ? -71.575 -13.009 26.241 1.00 134.72 105 ARG E N 1
ATOM 9994 C CA . ARG E 1 104 ? -70.510 -12.703 25.309 1.00 134.17 105 ARG E CA 1
ATOM 9995 C C . ARG E 1 104 ? -69.318 -12.285 26.193 1.00 128.60 105 ARG E C 1
ATOM 9996 O O . ARG E 1 104 ? -69.465 -11.462 27.110 1.00 129.29 105 ARG E O 1
ATOM 10004 N N . PHE E 1 105 ? -68.171 -12.927 25.992 1.00 124.03 106 PHE E N 1
ATOM 10005 C CA . PHE E 1 105 ? -66.994 -12.628 26.796 1.00 119.67 106 PHE E CA 1
ATOM 10006 C C . PHE E 1 105 ? -65.798 -12.337 25.928 1.00 120.38 106 PHE E C 1
ATOM 10007 O O . PHE E 1 105 ? -65.781 -12.668 24.744 1.00 123.10 106 PHE E O 1
ATOM 10015 N N . SER E 1 106 ? -64.782 -11.773 26.533 1.00 118.75 107 SER E N 1
ATOM 10016 C CA . SER E 1 106 ? -63.497 -11.488 25.908 1.00 119.87 107 SER E CA 1
ATOM 10017 C C . SER E 1 106 ? -62.496 -11.966 26.916 1.00 115.86 107 SER E C 1
ATOM 10018 O O . SER E 1 106 ? -62.779 -11.871 28.100 1.00 114.56 107 SER E O 1
ATOM 10021 N N . ALA E 1 107 ? -61.378 -12.547 26.487 1.00 114.82 108 ALA E N 1
ATOM 10022 C CA . ALA E 1 107 ? -60.353 -13.026 27.421 1.00 112.46 108 ALA E CA 1
ATOM 10023 C C . ALA E 1 107 ? -58.955 -13.097 26.794 1.00 114.90 108 ALA E C 1
ATOM 10024 O O . ALA E 1 107 ? -58.848 -13.363 25.589 1.00 117.21 108 ALA E O 1
ATOM 10026 N N . ARG E 1 108 ? -57.889 -12.907 27.615 1.00 115.37 109 ARG E N 1
ATOM 10027 C CA . ARG E 1 108 ? -56.513 -13.082 27.158 1.00 118.65 109 ARG E CA 1
ATOM 10028 C C . ARG E 1 108 ? -56.110 -14.489 27.580 1.00 116.96 109 ARG E C 1
ATOM 10029 O O . ARG E 1 108 ? -56.082 -14.791 28.781 1.00 115.24 109 ARG E O 1
ATOM 10037 N N . VAL E 1 109 ? -55.858 -15.358 26.618 1.00 118.36 110 VAL E N 1
ATOM 10038 C CA . VAL E 1 109 ? -55.570 -16.760 26.881 1.00 118.34 110 VAL E CA 1
ATOM 10039 C C . VAL E 1 109 ? -54.081 -17.076 26.822 1.00 123.35 110 VAL E C 1
ATOM 10040 O O . VAL E 1 109 ? -53.400 -16.635 25.914 1.00 127.60 110 VAL E O 1
ATOM 10044 N N . LEU E 1 110 ? -53.588 -17.821 27.813 1.00 123.81 111 LEU E N 1
ATOM 10045 C CA . LEU E 1 110 ? -52.234 -18.355 27.914 1.00 129.76 111 LEU E CA 1
ATOM 10046 C C . LEU E 1 110 ? -52.271 -19.713 27.172 1.00 132.81 111 LEU E C 1
ATOM 10047 O O . LEU E 1 110 ? -52.962 -20.656 27.603 1.00 130.92 111 LEU E O 1
ATOM 10052 N N . SER E 1 111 ? -51.543 -19.817 26.062 1.00 138.48 112 SER E N 1
ATOM 10053 C CA . SER E 1 111 ? -51.461 -21.064 25.344 1.00 143.28 112 SER E CA 1
ATOM 10054 C C . SER E 1 111 ? -50.063 -21.213 24.782 1.00 152.21 112 SER E C 1
ATOM 10055 O O . SER E 1 111 ? -49.621 -20.380 23.975 1.00 154.66 112 SER E O 1
ATOM 10058 N N . PRO E 1 112 ? -49.331 -22.253 25.271 1.00 158.29 113 PRO E N 1
ATOM 10059 C CA . PRO E 1 112 ? -47.959 -22.468 24.801 1.00 168.39 113 PRO E CA 1
ATOM 10060 C C . PRO E 1 112 ? -47.885 -22.760 23.311 1.00 174.08 113 PRO E C 1
ATOM 10061 O O . PRO E 1 112 ? -48.794 -23.371 22.739 1.00 172.85 113 PRO E O 1
ATOM 10065 N N . LEU E 1 113 ? -46.810 -22.275 22.688 1.00 181.11 114 LEU E N 1
ATOM 10066 C CA . LEU E 1 113 ? -46.561 -22.459 21.269 1.00 188.11 114 LEU E CA 1
ATOM 10067 C C . LEU E 1 113 ? -45.258 -23.232 21.055 1.00 200.89 114 LEU E C 1
ATOM 10068 O O . LEU E 1 113 ? -44.267 -22.968 21.746 1.00 205.17 114 LEU E O 1
ATOM 10073 N N . ASP E 1 114 ? -45.271 -24.208 20.121 1.00 208.15 115 ASP E N 1
ATOM 10074 C CA . ASP E 1 114 ? -44.097 -25.013 19.773 1.00 222.14 115 ASP E CA 1
ATOM 10075 C C . ASP E 1 114 ? -43.468 -24.396 18.531 1.00 229.72 115 ASP E C 1
ATOM 10076 O O . ASP E 1 114 ? -44.015 -24.516 17.434 1.00 231.57 115 ASP E O 1
ATOM 10081 N N . PHE E 1 115 ? -42.325 -23.725 18.712 1.00 234.90 116 PHE E N 1
ATOM 10082 C CA . PHE E 1 115 ? -41.630 -23.027 17.636 1.00 243.04 116 PHE E CA 1
ATOM 10083 C C . PHE E 1 115 ? -40.578 -23.864 16.894 1.00 285.31 116 PHE E C 1
ATOM 10084 O O . PHE E 1 115 ? -39.936 -23.350 15.974 1.00 285.27 116 PHE E O 1
ATOM 10092 N N . ARG E 1 116 ? -40.422 -25.150 17.255 1.00 285.55 117 ARG E N 1
ATOM 10093 C CA . ARG E 1 116 ? -39.450 -26.056 16.636 1.00 285.83 117 ARG E CA 1
ATOM 10094 C C . ARG E 1 116 ? -39.451 -26.038 15.103 1.00 285.66 117 ARG E C 1
ATOM 10095 O O . ARG E 1 116 ? -38.376 -26.052 14.511 1.00 285.81 117 ARG E O 1
ATOM 10103 N N . ARG E 1 117 ? -40.635 -25.951 14.474 1.00 285.33 118 ARG E N 1
ATOM 10104 C CA . ARG E 1 117 ? -40.787 -25.965 13.016 1.00 285.16 118 ARG E CA 1
ATOM 10105 C C . ARG E 1 117 ? -41.004 -24.581 12.366 1.00 284.88 118 ARG E C 1
ATOM 10106 O O . ARG E 1 117 ? -41.299 -24.512 11.172 1.00 284.71 118 ARG E O 1
ATOM 10114 N N . PHE E 1 118 ? -40.815 -23.491 13.128 1.00 284.85 119 PHE E N 1
ATOM 10115 C CA . PHE E 1 118 ? -40.989 -22.112 12.660 1.00 284.60 119 PHE E CA 1
ATOM 10116 C C . PHE E 1 118 ? -40.135 -21.810 11.421 1.00 284.53 119 PHE E C 1
ATOM 10117 O O . PHE E 1 118 ? -38.966 -22.197 11.407 1.00 284.71 119 PHE E O 1
ATOM 10125 N N . PRO E 1 119 ? -40.676 -21.141 10.372 1.00 284.32 120 PRO E N 1
ATOM 10126 C CA . PRO E 1 119 ? -42.030 -20.583 10.228 1.00 284.14 120 PRO E CA 1
ATOM 10127 C C . PRO E 1 119 ? -43.039 -21.507 9.553 1.00 284.08 120 PRO E C 1
ATOM 10128 O O . PRO E 1 119 ? -44.082 -21.050 9.088 1.00 283.95 120 PRO E O 1
ATOM 10132 N N . MET E 1 120 ? -42.736 -22.798 9.511 1.00 284.22 121 MET E N 1
ATOM 10133 C CA . MET E 1 120 ? -43.603 -23.784 8.878 1.00 284.16 121 MET E CA 1
ATOM 10134 C C . MET E 1 120 ? -44.301 -24.632 9.939 1.00 284.21 121 MET E C 1
ATOM 10135 O O . MET E 1 120 ? -44.522 -25.829 9.761 1.00 284.26 121 MET E O 1
ATOM 10140 N N . ASP E 1 121 ? -44.684 -23.979 11.035 1.00 284.18 122 ASP E N 1
ATOM 10141 C CA . ASP E 1 121 ? -45.327 -24.610 12.178 1.00 250.02 122 ASP E CA 1
ATOM 10142 C C . ASP E 1 121 ? -46.837 -24.508 12.180 1.00 239.59 122 ASP E C 1
ATOM 10143 O O . ASP E 1 121 ? -47.418 -23.621 11.558 1.00 236.08 122 ASP E O 1
ATOM 10148 N N . SER E 1 122 ? -47.461 -25.425 12.908 1.00 235.72 123 SER E N 1
ATOM 10149 C CA . SER E 1 122 ? -48.888 -25.462 13.159 1.00 226.53 123 SER E CA 1
ATOM 10150 C C . SER E 1 122 ? -49.070 -25.561 14.657 1.00 216.59 123 SER E C 1
ATOM 10151 O O . SER E 1 122 ? -48.215 -26.131 15.338 1.00 220.20 123 SER E O 1
ATOM 10154 N N . GLN E 1 123 ? -50.138 -24.941 15.184 1.00 205.14 124 GLN E N 1
ATOM 10155 C CA . GLN E 1 123 ? -50.397 -24.901 16.620 1.00 195.66 124 GLN E CA 1
ATOM 10156 C C . GLN E 1 123 ? -51.820 -25.260 16.961 1.00 188.75 124 GLN E C 1
ATOM 10157 O O . GLN E 1 123 ? -52.727 -25.092 16.146 1.00 188.48 124 GLN E O 1
ATOM 10163 N N . THR E 1 124 ? -52.006 -25.733 18.194 1.00 184.13 125 THR E N 1
ATOM 10164 C CA . THR E 1 124 ? -53.288 -26.065 18.779 1.00 177.73 125 THR E CA 1
ATOM 10165 C C . THR E 1 124 ? -53.395 -25.164 20.002 1.00 167.46 125 THR E C 1
ATOM 10166 O O . THR E 1 124 ? -52.723 -25.404 21.011 1.00 167.07 125 THR E O 1
ATOM 10170 N N . LEU E 1 125 ? -54.167 -24.079 19.871 1.00 160.50 126 LEU E N 1
ATOM 10171 C CA . LEU E 1 125 ? -54.414 -23.134 20.947 1.00 151.60 126 LEU E CA 1
ATOM 10172 C C . LEU E 1 125 ? -55.505 -23.748 21.809 1.00 146.95 126 LEU E C 1
ATOM 10173 O O . LEU E 1 125 ? -56.434 -24.356 21.271 1.00 148.51 126 LEU E O 1
ATOM 10178 N N . HIS E 1 126 ? -55.378 -23.647 23.133 1.00 142.35 127 HIS E N 1
ATOM 10179 C CA . HIS E 1 126 ? -56.356 -24.249 24.024 1.00 138.64 127 HIS E CA 1
ATOM 10180 C C . HIS E 1 126 ? -57.108 -23.241 24.817 1.00 130.62 127 HIS E C 1
ATOM 10181 O O . HIS E 1 126 ? -56.545 -22.223 25.204 1.00 128.13 127 HIS E O 1
ATOM 10188 N N . ILE E 1 127 ? -58.373 -23.529 25.088 1.00 127.78 128 ILE E N 1
ATOM 10189 C CA . ILE E 1 127 ? -59.223 -22.716 25.950 1.00 121.44 128 ILE E CA 1
ATOM 10190 C C . ILE E 1 127 ? -59.821 -23.753 26.905 1.00 121.38 128 ILE E C 1
ATOM 10191 O O . ILE E 1 127 ? -60.616 -24.584 26.461 1.00 124.48 128 ILE E O 1
ATOM 10196 N N . TYR E 1 128 ? -59.366 -23.782 28.169 1.00 119.25 129 TYR E N 1
ATOM 10197 C CA . TYR E 1 128 ? -59.871 -24.776 29.109 1.00 120.16 129 TYR E CA 1
ATOM 10198 C C . TYR E 1 128 ? -60.988 -24.240 29.974 1.00 115.43 129 TYR E C 1
ATOM 10199 O O . TYR E 1 128 ? -60.792 -23.279 30.723 1.00 111.60 129 TYR E O 1
ATOM 10208 N N . LEU E 1 129 ? -62.157 -24.862 29.876 1.00 116.81 130 LEU E N 1
ATOM 10209 C CA . LEU E 1 129 ? -63.310 -24.487 30.678 1.00 113.98 130 LEU E CA 1
ATOM 10210 C C . LEU E 1 129 ? -63.294 -25.340 31.913 1.00 115.69 130 LEU E C 1
ATOM 10211 O O . LEU E 1 129 ? -62.981 -26.513 31.810 1.00 120.75 130 LEU E O 1
ATOM 10216 N N . ILE E 1 130 ? -63.639 -24.800 33.073 1.00 112.69 131 ILE E N 1
ATOM 10217 C CA . ILE E 1 130 ? -63.636 -25.592 34.327 1.00 115.02 131 ILE E CA 1
ATOM 10218 C C . ILE E 1 130 ? -64.791 -25.230 35.264 1.00 113.53 131 ILE E C 1
ATOM 10219 O O . ILE E 1 130 ? -65.264 -24.096 35.240 1.00 110.04 131 ILE E O 1
ATOM 10224 N N . VAL E 1 131 ? -65.247 -26.179 36.061 1.00 117.38 132 VAL E N 1
ATOM 10225 C CA . VAL E 1 131 ? -66.282 -25.959 37.065 1.00 117.64 132 VAL E CA 1
ATOM 10226 C C . VAL E 1 131 ? -65.906 -26.688 38.345 1.00 121.50 132 VAL E C 1
ATOM 10227 O O . VAL E 1 131 ? -65.348 -27.778 38.264 1.00 126.46 132 VAL E O 1
ATOM 10231 N N . ARG E 1 132 ? -66.149 -26.073 39.527 1.00 120.25 133 ARG E N 1
ATOM 10232 C CA . ARG E 1 132 ? -65.862 -26.726 40.814 1.00 124.66 133 ARG E CA 1
ATOM 10233 C C . ARG E 1 132 ? -67.195 -27.152 41.433 1.00 128.37 133 ARG E C 1
ATOM 10234 O O . ARG E 1 132 ? -68.156 -26.384 41.410 1.00 126.40 133 ARG E O 1
ATOM 10242 N N . SER E 1 133 ? -67.248 -28.397 41.953 1.00 134.94 134 SER E N 1
ATOM 10243 C CA . SER E 1 133 ? -68.410 -29.006 42.602 1.00 140.37 134 SER E CA 1
ATOM 10244 C C . SER E 1 133 ? -68.732 -28.372 43.966 1.00 140.96 134 SER E C 1
ATOM 10245 O O . SER E 1 133 ? -67.843 -27.868 44.663 1.00 139.91 134 SER E O 1
ATOM 10248 N N . VAL E 1 134 ? -70.009 -28.368 44.334 1.00 143.63 135 VAL E N 1
ATOM 10249 C CA . VAL E 1 134 ? -70.399 -27.872 45.640 1.00 145.94 135 VAL E CA 1
ATOM 10250 C C . VAL E 1 134 ? -70.653 -29.068 46.565 1.00 154.70 135 VAL E C 1
ATOM 10251 O O . VAL E 1 134 ? -70.729 -30.193 46.082 1.00 158.97 135 VAL E O 1
ATOM 10255 N N . ASP E 1 135 ? -70.744 -28.852 47.887 1.00 158.45 136 ASP E N 1
ATOM 10256 C CA . ASP E 1 135 ? -71.025 -29.952 48.810 1.00 167.92 136 ASP E CA 1
ATOM 10257 C C . ASP E 1 135 ? -72.417 -30.549 48.621 1.00 173.81 136 ASP E C 1
ATOM 10258 O O . ASP E 1 135 ? -72.596 -31.741 48.825 1.00 182.47 136 ASP E O 1
ATOM 10263 N N . THR E 1 136 ? -73.384 -29.727 48.201 1.00 170.26 137 THR E N 1
ATOM 10264 C CA . THR E 1 136 ? -74.752 -30.128 47.897 1.00 176.08 137 THR E CA 1
ATOM 10265 C C . THR E 1 136 ? -74.740 -31.139 46.756 1.00 178.13 137 THR E C 1
ATOM 10266 O O . THR E 1 136 ? -75.333 -32.191 46.934 1.00 187.19 137 THR E O 1
ATOM 10270 N N . ARG E 1 137 ? -74.026 -30.863 45.625 1.00 170.76 138 ARG E N 1
ATOM 10271 C CA . ARG E 1 137 ? -73.879 -31.816 44.515 1.00 172.86 138 ARG E CA 1
ATOM 10272 C C . ARG E 1 137 ? -72.707 -31.536 43.561 1.00 165.23 138 ARG E C 1
ATOM 10273 O O . ARG E 1 137 ? -72.190 -30.432 43.504 1.00 157.20 138 ARG E O 1
ATOM 10281 N N . ASN E 1 138 ? -72.290 -32.577 42.832 1.00 169.17 139 ASN E N 1
ATOM 10282 C CA . ASN E 1 138 ? -71.195 -32.538 41.878 1.00 164.50 139 ASN E CA 1
ATOM 10283 C C . ASN E 1 138 ? -71.653 -31.976 40.580 1.00 159.85 139 ASN E C 1
ATOM 10284 O O . ASN E 1 138 ? -72.735 -32.312 40.113 1.00 164.34 139 ASN E O 1
ATOM 10289 N N . ILE E 1 139 ? -70.850 -31.078 40.015 1.00 151.71 140 ILE E N 1
ATOM 10290 C CA . ILE E 1 139 ? -71.133 -30.432 38.746 1.00 147.48 140 ILE E CA 1
ATOM 10291 C C . ILE E 1 139 ? -70.109 -30.946 37.734 1.00 147.55 140 ILE E C 1
ATOM 10292 O O . ILE E 1 139 ? -68.895 -31.005 38.012 1.00 145.39 140 ILE E O 1
ATOM 10297 N N . VAL E 1 140 ? -70.634 -31.399 36.590 1.00 151.50 141 VAL E N 1
ATOM 10298 C CA . VAL E 1 140 ? -69.858 -31.959 35.494 1.00 153.54 141 VAL E CA 1
ATOM 10299 C C . VAL E 1 140 ? -70.171 -31.173 34.226 1.00 149.75 141 VAL E C 1
ATOM 10300 O O . VAL E 1 140 ? -71.314 -30.769 34.037 1.00 150.25 141 VAL E O 1
ATOM 10304 N N . LEU E 1 141 ? -69.150 -30.939 33.374 1.00 146.89 142 LEU E N 1
ATOM 10305 C CA . LEU E 1 141 ? -69.266 -30.220 32.095 1.00 144.13 142 LEU E CA 1
ATOM 10306 C C . LEU E 1 141 ? -69.420 -31.145 30.885 1.00 151.91 142 LEU E C 1
ATOM 10307 O O . LEU E 1 141 ? -68.800 -32.209 30.838 1.00 158.36 142 LEU E O 1
ATOM 10312 N N . ALA E 1 142 ? -70.200 -30.710 29.889 1.00 152.45 143 ALA E N 1
ATOM 10313 C CA . ALA E 1 142 ? -70.423 -31.452 28.660 1.00 160.43 143 ALA E CA 1
ATOM 10314 C C . ALA E 1 142 ? -70.343 -30.512 27.478 1.00 157.54 143 ALA E C 1
ATOM 10315 O O . ALA E 1 142 ? -70.489 -29.320 27.672 1.00 151.15 143 ALA E O 1
ATOM 10317 N N . VAL E 1 143 ? -70.119 -31.024 26.259 1.00 163.24 144 VAL E N 1
ATOM 10318 C CA . VAL E 1 143 ? -70.036 -30.193 25.058 1.00 162.22 144 VAL E CA 1
ATOM 10319 C C . VAL E 1 143 ? -71.300 -30.324 24.232 1.00 169.75 144 VAL E C 1
ATOM 10320 O O . VAL E 1 143 ? -71.682 -31.439 23.876 1.00 179.37 144 VAL E O 1
ATOM 10324 N N . ASP E 1 144 ? -71.948 -29.193 23.919 1.00 166.68 145 ASP E N 1
ATOM 10325 C CA . ASP E 1 144 ? -73.116 -29.179 23.039 1.00 174.56 145 ASP E CA 1
ATOM 10326 C C . ASP E 1 144 ? -72.534 -28.782 21.698 1.00 176.38 145 ASP E C 1
ATOM 10327 O O . ASP E 1 144 ? -72.254 -27.609 21.488 1.00 171.05 145 ASP E O 1
ATOM 10332 N N . LEU E 1 145 ? -72.255 -29.764 20.829 1.00 184.68 146 LEU E N 1
ATOM 10333 C CA . LEU E 1 145 ? -71.595 -29.539 19.543 1.00 188.36 146 LEU E CA 1
ATOM 10334 C C . LEU E 1 145 ? -72.350 -28.575 18.621 1.00 191.43 146 LEU E C 1
ATOM 10335 O O . LEU E 1 145 ? -71.729 -27.948 17.762 1.00 191.69 146 LEU E O 1
ATOM 10340 N N . GLU E 1 146 ? -73.665 -28.408 18.845 1.00 194.40 147 GLU E N 1
ATOM 10341 C CA . GLU E 1 146 ? -74.526 -27.487 18.102 1.00 198.72 147 GLU E CA 1
ATOM 10342 C C . GLU E 1 146 ? -74.193 -26.025 18.440 1.00 189.25 147 GLU E C 1
ATOM 10343 O O . GLU E 1 146 ? -74.513 -25.112 17.668 1.00 192.50 147 GLU E O 1
ATOM 10349 N N . LYS E 1 147 ? -73.562 -25.807 19.602 1.00 178.81 148 LYS E N 1
ATOM 10350 C CA . LYS E 1 147 ? -73.228 -24.483 20.092 1.00 170.35 148 LYS E CA 1
ATOM 10351 C C . LYS E 1 147 ? -71.709 -24.213 20.148 1.00 162.83 148 LYS E C 1
ATOM 10352 O O . LYS E 1 147 ? -71.275 -23.287 20.835 1.00 155.30 148 LYS E O 1
ATOM 10358 N N . VAL E 1 148 ? -70.923 -24.969 19.376 1.00 166.18 149 VAL E N 1
ATOM 10359 C CA . VAL E 1 148 ? -69.479 -24.794 19.239 1.00 161.42 149 VAL E CA 1
ATOM 10360 C C . VAL E 1 148 ? -69.252 -24.395 17.796 1.00 167.27 149 VAL E C 1
ATOM 10361 O O . VAL E 1 148 ? -69.785 -25.034 16.892 1.00 176.19 149 VAL E O 1
ATOM 10365 N N . GLY E 1 149 ? -68.490 -23.344 17.579 1.00 163.18 150 GLY E N 1
ATOM 10366 C CA . GLY E 1 149 ? -68.212 -22.875 16.230 1.00 168.81 150 GLY E CA 1
ATOM 10367 C C . GLY E 1 149 ? -67.423 -21.591 16.171 1.00 164.00 150 GLY E C 1
ATOM 10368 O O . GLY E 1 149 ? -66.844 -21.156 17.171 1.00 155.89 150 GLY E O 1
ATOM 10369 N N . LYS E 1 150 ? -67.365 -21.001 14.972 1.00 170.13 151 LYS E N 1
ATOM 10370 C CA . LYS E 1 150 ? -66.649 -19.755 14.708 1.00 168.11 151 LYS E CA 1
ATOM 10371 C C . LYS E 1 150 ? -67.299 -18.967 13.591 1.00 176.35 151 LYS E C 1
ATOM 10372 O O . LYS E 1 150 ? -67.826 -19.549 12.649 1.00 184.87 151 LYS E O 1
ATOM 10378 N N . ASN E 1 151 ? -67.272 -17.648 13.702 1.00 174.94 152 ASN E N 1
ATOM 10379 C CA . ASN E 1 151 ? -67.765 -16.746 12.672 1.00 183.38 152 ASN E CA 1
ATOM 10380 C C . ASN E 1 151 ? -66.824 -16.925 11.467 1.00 189.73 152 ASN E C 1
ATOM 10381 O O . ASN E 1 151 ? -65.642 -17.236 11.636 1.00 185.99 152 ASN E O 1
ATOM 10386 N N . ASP E 1 152 ? -67.373 -16.828 10.259 1.00 200.39 153 ASP E N 1
ATOM 10387 C CA . ASP E 1 152 ? -66.611 -17.002 9.022 1.00 208.55 153 ASP E CA 1
ATOM 10388 C C . ASP E 1 152 ? -65.513 -15.950 8.875 1.00 206.86 153 ASP E C 1
ATOM 10389 O O . ASP E 1 152 ? -64.435 -16.251 8.365 1.00 209.43 153 ASP E O 1
ATOM 10394 N N . ASP E 1 153 ? -65.786 -14.730 9.373 1.00 203.42 154 ASP E N 1
ATOM 10395 C CA . ASP E 1 153 ? -64.898 -13.569 9.349 1.00 202.53 154 ASP E CA 1
ATOM 10396 C C . ASP E 1 153 ? -63.769 -13.627 10.381 1.00 193.10 154 ASP E C 1
ATOM 10397 O O . ASP E 1 153 ? -62.924 -12.728 10.371 1.00 194.01 154 ASP E O 1
ATOM 10402 N N . VAL E 1 154 ? -63.751 -14.650 11.277 1.00 185.20 155 VAL E N 1
ATOM 10403 C CA . VAL E 1 154 ? -62.705 -14.802 12.302 1.00 177.07 155 VAL E CA 1
ATOM 10404 C C . VAL E 1 154 ? -61.370 -14.912 11.608 1.00 181.43 155 VAL E C 1
ATOM 10405 O O . VAL E 1 154 ? -61.144 -15.848 10.846 1.00 187.00 155 VAL E O 1
ATOM 10409 N N . PHE E 1 155 ? -60.530 -13.907 11.798 1.00 180.34 156 PHE E N 1
ATOM 10410 C CA . PHE E 1 155 ? -59.240 -13.866 11.135 1.00 185.40 156 PHE E CA 1
ATOM 10411 C C . PHE E 1 155 ? -58.141 -13.714 12.130 1.00 179.74 156 PHE E C 1
ATOM 10412 O O . PHE E 1 155 ? -58.244 -12.884 13.041 1.00 174.66 156 PHE E O 1
ATOM 10420 N N . LEU E 1 156 ? -57.074 -14.478 11.941 1.00 182.07 157 LEU E N 1
ATOM 10421 C CA . LEU E 1 156 ? -55.892 -14.337 12.760 1.00 179.15 157 LEU E CA 1
ATOM 10422 C C . LEU E 1 156 ? -54.763 -14.075 11.764 1.00 188.61 157 LEU E C 1
ATOM 10423 O O . LEU E 1 156 ? -54.339 -14.991 11.063 1.00 194.13 157 LEU E O 1
ATOM 10428 N N . THR E 1 157 ? -54.385 -12.783 11.604 1.00 191.83 158 THR E N 1
ATOM 10429 C CA . THR E 1 157 ? -53.370 -12.307 10.651 1.00 201.92 158 THR E CA 1
ATOM 10430 C C . THR E 1 157 ? -52.102 -13.154 10.734 1.00 204.48 158 THR E C 1
ATOM 10431 O O . THR E 1 157 ? -51.572 -13.373 11.823 1.00 199.04 158 THR E O 1
ATOM 10435 N N . GLY E 1 158 ? -51.670 -13.661 9.585 1.00 213.65 159 GLY E N 1
ATOM 10436 C CA . GLY E 1 158 ? -50.485 -14.503 9.479 1.00 218.91 159 GLY E CA 1
ATOM 10437 C C . GLY E 1 158 ? -50.722 -15.973 9.768 1.00 215.24 159 GLY E C 1
ATOM 10438 O O . GLY E 1 158 ? -49.779 -16.770 9.777 1.00 219.24 159 GLY E O 1
ATOM 10439 N N . TRP E 1 159 ? -51.975 -16.342 10.008 1.00 208.88 160 TRP E N 1
ATOM 10440 C CA . TRP E 1 159 ? -52.329 -17.717 10.309 1.00 205.79 160 TRP E CA 1
ATOM 10441 C C . TRP E 1 159 ? -53.562 -18.145 9.553 1.00 207.89 160 TRP E C 1
ATOM 10442 O O . TRP E 1 159 ? -54.416 -17.314 9.241 1.00 207.31 160 TRP E O 1
ATOM 10453 N N . ASP E 1 160 ? -53.669 -19.444 9.267 1.00 211.40 161 ASP E N 1
ATOM 10454 C CA . ASP E 1 160 ? -54.845 -19.999 8.620 1.00 214.36 161 ASP E CA 1
ATOM 10455 C C . ASP E 1 160 ? -55.585 -20.756 9.696 1.00 205.93 161 ASP E C 1
ATOM 10456 O O . ASP E 1 160 ? -54.970 -21.544 10.412 1.00 204.76 161 ASP E O 1
ATOM 10461 N N . ILE E 1 161 ? -56.881 -20.479 9.859 1.00 200.80 162 ILE E N 1
ATOM 10462 C CA . ILE E 1 161 ? -57.686 -21.143 10.874 1.00 193.41 162 ILE E CA 1
ATOM 10463 C C . ILE E 1 161 ? -58.280 -22.397 10.275 1.00 200.27 162 ILE E C 1
ATOM 10464 O O . ILE E 1 161 ? -59.036 -22.313 9.311 1.00 205.81 162 ILE E O 1
ATOM 10469 N N . GLU E 1 162 ? -57.915 -23.558 10.822 1.00 201.28 163 GLU E N 1
ATOM 10470 C CA . GLU E 1 162 ? -58.412 -24.830 10.319 1.00 209.11 163 GLU E CA 1
ATOM 10471 C C . GLU E 1 162 ? -59.693 -25.250 10.996 1.00 204.85 163 GLU E C 1
ATOM 10472 O O . GLU E 1 162 ? -60.711 -25.398 10.323 1.00 210.13 163 GLU E O 1
ATOM 10478 N N . SER E 1 163 ? -59.650 -25.469 12.316 1.00 196.44 164 SER E N 1
ATOM 10479 C CA . SER E 1 163 ? -60.803 -25.973 13.040 1.00 192.92 164 SER E CA 1
ATOM 10480 C C . SER E 1 163 ? -60.857 -25.513 14.462 1.00 181.42 164 SER E C 1
ATOM 10481 O O . SER E 1 163 ? -59.820 -25.278 15.088 1.00 177.65 164 SER E O 1
ATOM 10484 N N . PHE E 1 164 ? -62.080 -25.457 14.993 1.00 177.06 165 PHE E N 1
ATOM 10485 C CA . PHE E 1 164 ? -62.336 -25.125 16.382 1.00 167.34 165 PHE E CA 1
ATOM 10486 C C . PHE E 1 164 ? -63.262 -26.199 16.890 1.00 169.15 165 PHE E C 1
ATOM 10487 O O . PHE E 1 164 ? -64.432 -26.248 16.518 1.00 171.27 165 PHE E O 1
ATOM 10495 N N . THR E 1 165 ? -62.686 -27.137 17.634 1.00 170.16 166 THR E N 1
ATOM 10496 C CA . THR E 1 165 ? -63.375 -28.306 18.165 1.00 173.47 166 THR E CA 1
ATOM 10497 C C . THR E 1 165 ? -63.202 -28.401 19.657 1.00 166.32 166 THR E C 1
ATOM 10498 O O . THR E 1 165 ? -62.338 -27.742 20.233 1.00 161.01 166 THR E O 1
ATOM 10502 N N . ALA E 1 166 ? -63.972 -29.267 20.284 1.00 167.38 167 ALA E N 1
ATOM 10503 C CA . ALA E 1 166 ? -63.851 -29.477 21.710 1.00 162.14 167 ALA E CA 1
ATOM 10504 C C . ALA E 1 166 ? -63.689 -30.955 22.005 1.00 170.06 167 ALA E C 1
ATOM 10505 O O . ALA E 1 166 ? -64.324 -31.778 21.354 1.00 178.57 167 ALA E O 1
ATOM 10507 N N . VAL E 1 167 ? -62.822 -31.290 22.959 1.00 168.52 168 VAL E N 1
ATOM 10508 C CA . VAL E 1 167 ? -62.615 -32.652 23.413 1.00 176.63 168 VAL E CA 1
ATOM 10509 C C . VAL E 1 167 ? -63.856 -32.892 24.278 1.00 175.15 168 VAL E C 1
ATOM 10510 O O . VAL E 1 167 ? -63.970 -32.307 25.353 1.00 167.19 168 VAL E O 1
ATOM 10514 N N . VAL E 1 168 ? -64.824 -33.671 23.752 1.00 183.51 169 VAL E N 1
ATOM 10515 C CA . VAL E 1 168 ? -66.160 -33.935 24.328 1.00 184.60 169 VAL E CA 1
ATOM 10516 C C . VAL E 1 168 ? -66.160 -34.532 25.739 1.00 184.52 169 VAL E C 1
ATOM 10517 O O . VAL E 1 168 ? -67.131 -34.341 26.471 1.00 180.90 169 VAL E O 1
ATOM 10521 N N . LYS E 1 169 ? -65.095 -35.256 26.101 1.00 189.57 170 LYS E N 1
ATOM 10522 C CA . LYS E 1 169 ? -64.947 -35.897 27.401 1.00 191.32 170 LYS E CA 1
ATOM 10523 C C . LYS E 1 169 ? -64.234 -34.943 28.364 1.00 180.63 170 LYS E C 1
ATOM 10524 O O . LYS E 1 169 ? -63.084 -34.560 28.112 1.00 178.51 170 LYS E O 1
ATOM 10530 N N . PRO E 1 170 ? -64.888 -34.539 29.477 1.00 174.69 171 PRO E N 1
ATOM 10531 C CA . PRO E 1 170 ? -64.208 -33.669 30.432 1.00 165.87 171 PRO E CA 1
ATOM 10532 C C . PRO E 1 170 ? -63.202 -34.432 31.263 1.00 170.98 171 PRO E C 1
ATOM 10533 O O . PRO E 1 170 ? -63.329 -35.637 31.426 1.00 180.90 171 PRO E O 1
ATOM 10537 N N . ALA E 1 171 ? -62.216 -33.737 31.784 1.00 165.48 172 ALA E N 1
ATOM 10538 C CA . ALA E 1 171 ? -61.216 -34.311 32.651 1.00 170.39 172 ALA E CA 1
ATOM 10539 C C . ALA E 1 171 ? -61.690 -34.033 34.059 1.00 166.39 172 ALA E C 1
ATOM 10540 O O . ALA E 1 171 ? -61.624 -32.901 34.496 1.00 157.72 172 ALA E O 1
ATOM 10542 N N . ASN E 1 172 ? -62.271 -35.023 34.726 1.00 173.51 173 ASN E N 1
ATOM 10543 C CA . ASN E 1 172 ? -62.775 -34.873 36.086 1.00 171.85 173 ASN E CA 1
ATOM 10544 C C . ASN E 1 172 ? -61.697 -35.283 37.051 1.00 177.47 173 ASN E C 1
ATOM 10545 O O . ASN E 1 172 ? -61.086 -36.324 36.866 1.00 187.98 173 ASN E O 1
ATOM 10550 N N . PHE E 1 173 ? -61.418 -34.440 38.047 1.00 171.58 174 PHE E N 1
ATOM 10551 C CA . PHE E 1 173 ? -60.356 -34.655 39.029 1.00 176.82 174 PHE E CA 1
ATOM 10552 C C . PHE E 1 173 ? -60.613 -33.899 40.329 1.00 172.11 174 PHE E C 1
ATOM 10553 O O . PHE E 1 173 ? -61.420 -32.973 40.366 1.00 163.14 174 PHE E O 1
ATOM 10561 N N . ALA E 1 174 ? -59.912 -34.284 41.390 1.00 179.33 175 ALA E N 1
ATOM 10562 C CA . ALA E 1 174 ? -60.054 -33.638 42.677 1.00 176.99 175 ALA E CA 1
ATOM 10563 C C . ALA E 1 174 ? -58.988 -32.588 42.828 1.00 172.07 175 ALA E C 1
ATOM 10564 O O . ALA E 1 174 ? -57.828 -32.815 42.471 1.00 176.32 175 ALA E O 1
ATOM 10566 N N . LEU E 1 175 ? -59.388 -31.424 43.342 1.00 164.23 176 LEU E N 1
ATOM 10567 C CA . LEU E 1 175 ? -58.502 -30.297 43.598 1.00 160.05 176 LEU E CA 1
ATOM 10568 C C . LEU E 1 175 ? -58.944 -29.603 44.871 1.00 158.55 176 LEU E C 1
ATOM 10569 O O . LEU E 1 175 ? -60.063 -29.095 44.951 1.00 152.90 176 LEU E O 1
ATOM 10574 N N . GLU E 1 176 ? -58.061 -29.614 45.879 1.00 165.06 177 GLU E N 1
ATOM 10575 C CA . GLU E 1 176 ? -58.304 -29.048 47.212 1.00 166.30 177 GLU E CA 1
ATOM 10576 C C . GLU E 1 176 ? -59.602 -29.612 47.869 1.00 168.38 177 GLU E C 1
ATOM 10577 O O . GLU E 1 176 ? -60.459 -28.857 48.340 1.00 164.07 177 GLU E O 1
ATOM 10583 N N . ASP E 1 177 ? -59.715 -30.959 47.867 1.00 176.30 178 ASP E N 1
ATOM 10584 C CA . ASP E 1 177 ? -60.784 -31.788 48.417 1.00 181.26 178 ASP E CA 1
ATOM 10585 C C . ASP E 1 177 ? -62.177 -31.516 47.817 1.00 173.93 178 ASP E C 1
ATOM 10586 O O . ASP E 1 177 ? -63.180 -31.616 48.522 1.00 176.18 178 ASP E O 1
ATOM 10591 N N . ARG E 1 178 ? -62.241 -31.248 46.507 1.00 166.62 179 ARG E N 1
ATOM 10592 C CA . ARG E 1 178 ? -63.494 -31.112 45.762 1.00 160.91 179 ARG E CA 1
ATOM 10593 C C . ARG E 1 178 ? -63.322 -31.482 44.325 1.00 159.31 179 ARG E C 1
ATOM 10594 O O . ARG E 1 178 ? -62.208 -31.475 43.808 1.00 159.18 179 ARG E O 1
ATOM 10602 N N . LEU E 1 179 ? -64.423 -31.779 43.660 1.00 158.93 180 LEU E N 1
ATOM 10603 C CA . LEU E 1 179 ? -64.333 -32.173 42.274 1.00 158.44 180 LEU E CA 1
ATOM 10604 C C . LEU E 1 179 ? -64.302 -30.982 41.367 1.00 148.65 180 LEU E C 1
ATOM 10605 O O . LEU E 1 179 ? -64.986 -30.003 41.619 1.00 142.78 180 LEU E O 1
ATOM 10610 N N . GLU E 1 180 ? -63.538 -31.105 40.283 1.00 148.18 181 GLU E N 1
ATOM 10611 C CA . GLU E 1 180 ? -63.313 -30.129 39.236 1.00 140.68 181 GLU E CA 1
ATOM 10612 C C . GLU E 1 180 ? -63.538 -30.825 37.886 1.00 142.98 181 GLU E C 1
ATOM 10613 O O . GLU E 1 180 ? -62.952 -31.860 37.661 1.00 149.30 181 GLU E O 1
ATOM 10619 N N . SER E 1 181 ? -64.393 -30.295 37.019 1.00 139.21 182 SER E N 1
ATOM 10620 C CA . SER E 1 181 ? -64.689 -30.835 35.693 1.00 141.73 182 SER E CA 1
ATOM 10621 C C . SER E 1 181 ? -64.104 -29.918 34.605 1.00 136.03 182 SER E C 1
ATOM 10622 O O . SER E 1 181 ? -64.558 -28.800 34.460 1.00 129.55 182 SER E O 1
ATOM 10625 N N . LYS E 1 182 ? -63.091 -30.360 33.865 1.00 139.48 183 LYS E N 1
ATOM 10626 C CA . LYS E 1 182 ? -62.377 -29.543 32.872 1.00 135.65 183 LYS E CA 1
ATOM 10627 C C . LYS E 1 182 ? -62.569 -29.942 31.411 1.00 139.21 183 LYS E C 1
ATOM 10628 O O . LYS E 1 182 ? -62.248 -31.060 31.065 1.00 147.00 183 LYS E O 1
ATOM 10634 N N . LEU E 1 183 ? -62.996 -29.019 30.545 1.00 134.61 184 LEU E N 1
ATOM 10635 C CA . LEU E 1 183 ? -63.164 -29.268 29.112 1.00 138.22 184 LEU E CA 1
ATOM 10636 C C . LEU E 1 183 ? -62.049 -28.636 28.309 1.00 136.93 184 LEU E C 1
ATOM 10637 O O . LEU E 1 183 ? -61.632 -27.533 28.646 1.00 131.24 184 LEU E O 1
ATOM 10642 N N . ASP E 1 184 ? -61.598 -29.274 27.225 1.00 143.16 185 ASP E N 1
ATOM 10643 C CA . ASP E 1 184 ? -60.542 -28.699 26.391 1.00 143.49 185 ASP E CA 1
ATOM 10644 C C . ASP E 1 184 ? -61.051 -28.231 25.022 1.00 144.34 185 ASP E C 1
ATOM 10645 O O . ASP E 1 184 ? -61.300 -29.058 24.159 1.00 151.63 185 ASP E O 1
ATOM 10650 N N . TYR E 1 185 ? -61.186 -26.918 24.812 1.00 138.10 186 TYR E N 1
ATOM 10651 C CA . TYR E 1 185 ? -61.578 -26.374 23.515 1.00 139.36 186 TYR E CA 1
ATOM 10652 C C . TYR E 1 185 ? -60.302 -26.073 22.764 1.00 141.90 186 TYR E C 1
ATOM 10653 O O . TYR E 1 185 ? -59.402 -25.450 23.328 1.00 138.15 186 TYR E O 1
ATOM 10662 N N . GLN E 1 186 ? -60.196 -26.549 21.520 1.00 149.40 187 GLN E N 1
ATOM 10663 C CA . GLN E 1 186 ? -58.979 -26.409 20.726 1.00 153.88 187 GLN E CA 1
ATOM 10664 C C . GLN E 1 186 ? -59.168 -25.686 19.409 1.00 155.56 187 GLN E C 1
ATOM 10665 O O . GLN E 1 186 ? -59.941 -26.126 18.566 1.00 158.35 187 GLN E O 1
ATOM 10671 N N . LEU E 1 187 ? -58.390 -24.632 19.193 1.00 155.18 188 LEU E N 1
ATOM 10672 C CA . LEU E 1 187 ? -58.382 -23.887 17.941 1.00 158.06 188 LEU E CA 1
ATOM 10673 C C . LEU E 1 187 ? -57.099 -24.238 17.231 1.00 165.93 188 LEU E C 1
ATOM 10674 O O . LEU E 1 187 ? -56.025 -24.006 17.788 1.00 165.13 188 LEU E O 1
ATOM 10679 N N . ARG E 1 188 ? -57.211 -24.795 15.999 1.00 174.66 189 ARG E N 1
ATOM 10680 C CA . ARG E 1 188 ? -56.101 -25.237 15.146 1.00 184.24 189 ARG E CA 1
ATOM 10681 C C . ARG E 1 188 ? -55.686 -24.203 14.116 1.00 186.49 189 ARG E C 1
ATOM 10682 O O . ARG E 1 188 ? -56.513 -23.716 13.350 1.00 186.72 189 ARG E O 1
ATOM 10690 N N . ILE E 1 189 ? -54.396 -23.894 14.078 1.00 217.14 190 ILE E N 1
ATOM 10691 C CA . ILE E 1 189 ? -53.855 -22.893 13.167 1.00 220.99 190 ILE E CA 1
ATOM 10692 C C . ILE E 1 189 ? -52.587 -23.360 12.475 1.00 222.81 190 ILE E C 1
ATOM 10693 O O . ILE E 1 189 ? -51.946 -24.297 12.944 1.00 221.36 190 ILE E O 1
ATOM 10698 N N . SER E 1 190 ? -52.220 -22.696 11.362 1.00 226.52 191 SER E N 1
ATOM 10699 C CA . SER E 1 190 ? -51.028 -22.979 10.548 1.00 226.65 191 SER E CA 1
ATOM 10700 C C . SER E 1 190 ? -50.460 -21.668 9.998 1.00 172.01 191 SER E C 1
ATOM 10701 O O . SER E 1 190 ? -51.232 -20.772 9.638 1.00 189.78 191 SER E O 1
ATOM 10704 N N . ARG E 1 191 ? -49.120 -21.539 9.958 1.00 156.59 218 ARG E N 1
ATOM 10705 C CA . ARG E 1 191 ? -48.487 -20.292 9.534 1.00 153.43 218 ARG E CA 1
ATOM 10706 C C . ARG E 1 191 ? -48.396 -20.125 8.057 1.00 160.73 218 ARG E C 1
ATOM 10707 O O . ARG E 1 191 ? -47.889 -21.019 7.367 1.00 166.81 218 ARG E O 1
ATOM 10715 N N . GLN E 1 192 ? -48.798 -18.923 7.579 1.00 161.92 219 GLN E N 1
ATOM 10716 C CA . GLN E 1 192 ? -48.707 -18.522 6.172 1.00 170.79 219 GLN E CA 1
ATOM 10717 C C . GLN E 1 192 ? -47.232 -18.141 5.864 1.00 169.92 219 GLN E C 1
ATOM 10718 O O . GLN E 1 192 ? -46.873 -16.972 5.676 1.00 165.89 219 GLN E O 1
ATOM 10724 N N . MET E 1 193 ? -46.386 -19.177 5.838 1.00 174.90 220 MET E N 1
ATOM 10725 C CA . MET E 1 193 ? -44.949 -19.133 5.582 1.00 175.24 220 MET E CA 1
ATOM 10726 C C . MET E 1 193 ? -44.531 -18.622 4.168 1.00 180.88 220 MET E C 1
ATOM 10727 O O . MET E 1 193 ? -43.326 -18.516 3.895 1.00 177.76 220 MET E O 1
ATOM 10732 N N . GLY E 1 194 ? -45.507 -18.302 3.308 1.00 190.53 221 GLY E N 1
ATOM 10733 C CA . GLY E 1 194 ? -45.262 -17.794 1.961 1.00 199.78 221 GLY E CA 1
ATOM 10734 C C . GLY E 1 194 ? -44.316 -16.609 1.929 1.00 194.42 221 GLY E C 1
ATOM 10735 O O . GLY E 1 194 ? -43.370 -16.591 1.138 1.00 197.29 221 GLY E O 1
ATOM 10736 N N . TYR E 1 195 ? -44.544 -15.645 2.848 1.00 187.54 222 TYR E N 1
ATOM 10737 C CA . TYR E 1 195 ? -43.801 -14.394 3.042 1.00 183.55 222 TYR E CA 1
ATOM 10738 C C . TYR E 1 195 ? -42.313 -14.555 3.407 1.00 176.02 222 TYR E C 1
ATOM 10739 O O . TYR E 1 195 ? -41.496 -13.714 3.016 1.00 177.32 222 TYR E O 1
ATOM 10741 N N . TYR E 1 196 ? -41.985 -15.607 4.195 1.00 169.71 223 TYR E N 1
ATOM 10742 C CA . TYR E 1 196 ? -40.653 -15.899 4.727 1.00 163.98 223 TYR E CA 1
ATOM 10743 C C . TYR E 1 196 ? -39.548 -15.855 3.678 1.00 169.06 223 TYR E C 1
ATOM 10744 O O . TYR E 1 196 ? -38.562 -15.163 3.894 1.00 166.36 223 TYR E O 1
ATOM 10746 N N . LEU E 1 197 ? -39.727 -16.534 2.539 1.00 177.92 224 LEU E N 1
ATOM 10747 C CA . LEU E 1 197 ? -38.730 -16.596 1.470 1.00 184.73 224 LEU E CA 1
ATOM 10748 C C . LEU E 1 197 ? -38.339 -15.211 0.977 1.00 188.56 224 LEU E C 1
ATOM 10749 O O . LEU E 1 197 ? -37.175 -14.827 1.078 1.00 186.43 224 LEU E O 1
ATOM 10754 N N . ILE E 1 198 ? -39.338 -14.451 0.517 1.00 195.27 225 ILE E N 1
ATOM 10755 C CA . ILE E 1 198 ? -39.249 -13.110 -0.046 1.00 202.75 225 ILE E CA 1
ATOM 10756 C C . ILE E 1 198 ? -38.395 -12.138 0.786 1.00 195.21 225 ILE E C 1
ATOM 10757 O O . ILE E 1 198 ? -37.417 -11.588 0.272 1.00 199.09 225 ILE E O 1
ATOM 10762 N N . GLN E 1 199 ? -38.776 -11.932 2.065 1.00 186.27 226 GLN E N 1
ATOM 10763 C CA . GLN E 1 199 ? -38.194 -10.936 2.966 1.00 182.34 226 GLN E CA 1
ATOM 10764 C C . GLN E 1 199 ? -37.138 -11.460 3.960 1.00 173.00 226 GLN E C 1
ATOM 10765 O O . GLN E 1 199 ? -36.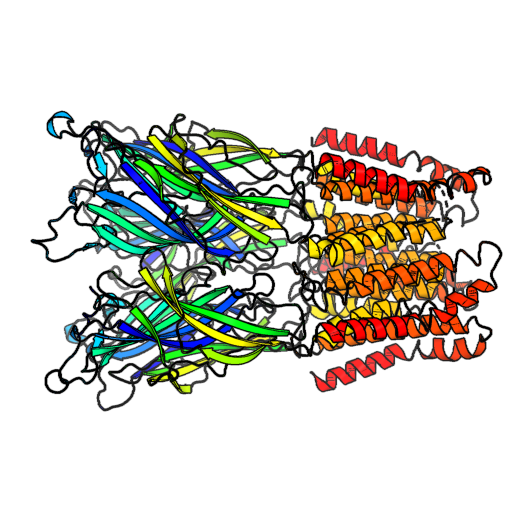174 -10.738 4.232 1.00 172.95 226 GLN E O 1
ATOM 10771 N N . MET E 1 200 ? -37.311 -12.694 4.496 1.00 167.10 227 MET E N 1
ATOM 10772 C CA . MET E 1 200 ? -36.415 -13.265 5.513 1.00 160.51 227 MET E CA 1
ATOM 10773 C C . MET E 1 200 ? -35.397 -14.295 4.987 1.00 160.54 227 MET E C 1
ATOM 10774 O O . MET E 1 200 ? -34.209 -14.024 5.126 1.00 160.18 227 MET E O 1
ATOM 10776 N N . TYR E 1 201 ? -35.840 -15.463 4.426 1.00 162.35 228 TYR E N 1
ATOM 10777 C CA . TYR E 1 201 ? -35.003 -16.596 3.976 1.00 164.25 228 TYR E CA 1
ATOM 10778 C C . TYR E 1 201 ? -33.986 -16.252 2.899 1.00 169.47 228 TYR E C 1
ATOM 10779 O O . TYR E 1 201 ? -32.797 -16.488 3.113 1.00 167.85 228 TYR E O 1
ATOM 10781 N N . ILE E 1 202 ? -34.438 -15.715 1.747 1.00 176.99 229 ILE E N 1
ATOM 10782 C CA . ILE E 1 202 ? -33.567 -15.353 0.618 1.00 184.22 229 ILE E CA 1
ATOM 10783 C C . ILE E 1 202 ? -32.550 -14.242 0.989 1.00 181.41 229 ILE E C 1
ATOM 10784 O O . ILE E 1 202 ? -31.360 -14.533 0.881 1.00 181.17 229 ILE E O 1
ATOM 10789 N N . PRO E 1 203 ? -32.952 -12.991 1.402 1.00 180.76 230 PRO E N 1
ATOM 10790 C CA . PRO E 1 203 ? -31.940 -11.949 1.646 1.00 181.17 230 PRO E CA 1
ATOM 10791 C C . PRO E 1 203 ? -30.896 -12.263 2.724 1.00 174.45 230 PRO E C 1
ATOM 10792 O O . PRO E 1 203 ? -29.789 -11.766 2.599 1.00 176.50 230 PRO E O 1
ATOM 10796 N N . SER E 1 204 ? -31.207 -13.105 3.733 1.00 168.17 231 SER E N 1
ATOM 10797 C CA . SER E 1 204 ? -30.243 -13.493 4.794 1.00 164.43 231 SER E CA 1
ATOM 10798 C C . SER E 1 204 ? -29.190 -14.406 4.186 1.00 165.53 231 SER E C 1
ATOM 10799 O O . SER E 1 204 ? -28.023 -14.358 4.599 1.00 165.76 231 SER E O 1
ATOM 10802 N N . LEU E 1 205 ? -29.621 -15.218 3.177 1.00 167.95 232 LEU E N 1
ATOM 10803 C CA . LEU E 1 205 ? -28.792 -16.144 2.411 1.00 171.26 232 LEU E CA 1
ATOM 10804 C C . LEU E 1 205 ? -27.927 -15.435 1.366 1.00 176.31 232 LEU E C 1
ATOM 10805 O O . LEU E 1 205 ? -26.773 -15.815 1.212 1.00 177.26 232 LEU E O 1
ATOM 10810 N N . LEU E 1 206 ? -28.450 -14.393 0.679 1.00 180.66 233 LEU E N 1
ATOM 10811 C CA . LEU E 1 206 ? -27.666 -13.646 -0.308 1.00 187.27 233 LEU E CA 1
ATOM 10812 C C . LEU E 1 206 ? -26.480 -12.904 0.337 1.00 184.85 233 LEU E C 1
ATOM 10813 O O . LEU E 1 206 ? -25.722 -12.264 -0.382 1.00 189.70 233 LEU E O 1
ATOM 10818 N N . ILE E 1 207 ? -26.340 -12.983 1.696 1.00 178.96 234 ILE E N 1
ATOM 10819 C CA . ILE E 1 207 ? -25.225 -12.465 2.509 1.00 178.54 234 ILE E CA 1
ATOM 10820 C C . ILE E 1 207 ? -24.242 -13.622 2.667 1.00 176.60 234 ILE E C 1
ATOM 10821 O O . ILE E 1 207 ? -23.058 -13.444 2.405 1.00 178.80 234 ILE E O 1
ATOM 10826 N N . VAL E 1 208 ? -24.768 -14.821 3.024 1.00 173.95 235 VAL E N 1
ATOM 10827 C CA . VAL E 1 208 ? -24.063 -16.108 3.205 1.00 173.98 235 VAL E CA 1
ATOM 10828 C C . VAL E 1 208 ? -23.384 -16.529 1.888 1.00 178.85 235 VAL E C 1
ATOM 10829 O O . VAL E 1 208 ? -22.187 -16.835 1.873 1.00 180.92 235 VAL E O 1
ATOM 10833 N N . ILE E 1 209 ? -24.170 -16.532 0.791 1.00 182.21 236 ILE E N 1
ATOM 10834 C CA . ILE E 1 209 ? -23.765 -16.870 -0.575 1.00 189.58 236 ILE E CA 1
ATOM 10835 C C . ILE E 1 209 ? -22.665 -15.876 -1.026 1.00 192.41 236 ILE E C 1
ATOM 10836 O O . ILE E 1 209 ? -21.657 -16.313 -1.585 1.00 196.27 236 ILE E O 1
ATOM 10841 N N . LEU E 1 210 ? -22.816 -14.568 -0.684 1.00 191.26 237 LEU E N 1
ATOM 10842 C CA . LEU E 1 210 ? -21.833 -13.526 -0.982 1.00 195.11 237 LEU E CA 1
ATOM 10843 C C . LEU E 1 210 ? -20.565 -13.633 -0.144 1.00 192.91 237 LEU E C 1
ATOM 10844 O O . LEU E 1 210 ? -19.637 -12.867 -0.372 1.00 197.29 237 LEU E O 1
ATOM 10849 N N . SER E 1 211 ? -20.497 -14.589 0.798 1.00 187.74 238 SER E N 1
ATOM 10850 C CA . SER E 1 211 ? -19.271 -14.806 1.550 1.00 187.80 238 SER E CA 1
ATOM 10851 C C . SER E 1 211 ? -18.333 -15.688 0.746 1.00 190.66 238 SER E C 1
ATOM 10852 O O . SER E 1 211 ? -17.155 -15.717 1.092 1.00 193.36 238 SER E O 1
ATOM 10855 N N . TRP E 1 212 ? -18.813 -16.401 -0.321 1.00 191.72 239 TRP E N 1
ATOM 10856 C CA . TRP E 1 212 ? -17.962 -17.286 -1.156 1.00 196.57 239 TRP E CA 1
ATOM 10857 C C . TRP E 1 212 ? -17.817 -16.786 -2.612 1.00 202.99 239 TRP E C 1
ATOM 10858 O O . TRP E 1 212 ? -17.178 -15.759 -2.867 1.00 205.71 239 TRP E O 1
ATOM 10869 N N . ALA E 1 222 ? -5.716 -11.839 -1.500 1.00 269.81 249 ALA E N 1
ATOM 10870 C CA . ALA E 1 222 ? -5.717 -12.432 -0.161 1.00 271.80 249 ALA E CA 1
ATOM 10871 C C . ALA E 1 222 ? -5.962 -11.420 0.997 1.00 273.17 249 ALA E C 1
ATOM 10872 O O . ALA E 1 222 ? -6.819 -11.726 1.828 1.00 275.30 249 ALA E O 1
ATOM 10874 N N . PRO E 1 223 ? -5.280 -10.243 1.122 1.00 271.74 250 PRO E N 1
ATOM 10875 C CA . PRO E 1 223 ? -5.613 -9.333 2.244 1.00 272.74 250 PRO E CA 1
ATOM 10876 C C . PRO E 1 223 ? -6.924 -8.577 2.011 1.00 272.13 250 PRO E C 1
ATOM 10877 O O . PRO E 1 223 ? -7.516 -8.058 2.958 1.00 272.74 250 PRO E O 1
ATOM 10881 N N . ALA E 1 224 ? -7.366 -8.519 0.737 1.00 270.95 251 ALA E N 1
ATOM 10882 C CA . ALA E 1 224 ? -8.614 -7.905 0.289 1.00 270.57 251 ALA E CA 1
ATOM 10883 C C . ALA E 1 224 ? -9.796 -8.823 0.641 1.00 272.37 251 ALA E C 1
ATOM 10884 O O . ALA E 1 224 ? -10.922 -8.340 0.812 1.00 272.32 251 ALA E O 1
ATOM 10886 N N . ARG E 1 225 ? -9.528 -10.149 0.772 1.00 273.53 252 ARG E N 1
ATOM 10887 C CA . ARG E 1 225 ? -10.521 -11.160 1.166 1.00 239.37 252 ARG E CA 1
ATOM 10888 C C . ARG E 1 225 ? -10.917 -10.985 2.659 1.00 226.97 252 ARG E C 1
ATOM 10889 O O . ARG E 1 225 ? -11.998 -11.423 3.067 1.00 219.70 252 ARG E O 1
ATOM 10891 N N . VAL E 1 226 ? -10.032 -10.301 3.451 1.00 233.45 253 VAL E N 1
ATOM 10892 C CA . VAL E 1 226 ? -10.214 -9.958 4.867 1.00 237.30 253 VAL E CA 1
ATOM 10893 C C . VAL E 1 226 ? -11.296 -8.883 5.021 1.00 237.32 253 VAL E C 1
ATOM 10894 O O . VAL E 1 226 ? -12.062 -8.940 5.970 1.00 235.76 253 VAL E O 1
ATOM 10896 N N . GLY E 1 227 ? -11.342 -7.929 4.091 1.00 242.61 254 GLY E N 1
ATOM 10897 C CA . GLY E 1 227 ? -12.364 -6.895 4.011 1.00 247.56 254 GLY E CA 1
ATOM 10898 C C . GLY E 1 227 ? -13.641 -7.426 3.380 1.00 231.31 254 GLY E C 1
ATOM 10899 O O . GLY E 1 227 ? -14.724 -6.965 3.722 1.00 230.88 254 GLY E O 1
ATOM 10900 N N . LEU E 1 228 ? -13.538 -8.437 2.485 1.00 223.99 255 LEU E N 1
ATOM 10901 C CA . LEU E 1 228 ? -14.690 -9.040 1.783 1.00 215.57 255 LEU E CA 1
ATOM 10902 C C . LEU E 1 228 ? -15.505 -10.082 2.591 1.00 208.64 255 LEU E C 1
ATOM 10903 O O . LEU E 1 228 ? -16.728 -9.950 2.702 1.00 204.53 255 LEU E O 1
ATOM 10905 N N . GLY E 1 229 ? -14.828 -11.118 3.094 1.00 208.71 256 GLY E N 1
ATOM 10906 C CA . GLY E 1 229 ? -15.436 -12.223 3.834 1.00 204.41 256 GLY E CA 1
ATOM 10907 C C . GLY E 1 229 ? -15.944 -11.930 5.233 1.00 206.33 256 GLY E C 1
ATOM 10908 O O . GLY E 1 229 ? -16.747 -12.715 5.745 1.00 201.47 256 GLY E O 1
ATOM 10909 N N . ILE E 1 230 ? -15.456 -10.824 5.878 1.00 215.07 257 ILE E N 1
ATOM 10910 C CA . ILE E 1 230 ? -15.853 -10.375 7.231 1.00 220.55 257 ILE E CA 1
ATOM 10911 C C . ILE E 1 230 ? -17.065 -9.425 7.185 1.00 219.09 257 ILE E C 1
ATOM 10912 O O . ILE E 1 230 ? -17.752 -9.276 8.195 1.00 220.23 257 ILE E O 1
ATOM 10917 N N . THR E 1 231 ? -17.338 -8.808 6.024 1.00 218.10 258 THR E N 1
ATOM 10918 C CA . THR E 1 231 ? -18.504 -7.936 5.836 1.00 218.74 258 THR E CA 1
ATOM 10919 C C . THR E 1 231 ? -19.818 -8.770 5.888 1.00 208.64 258 THR E C 1
ATOM 10920 O O . THR E 1 231 ? -20.776 -8.368 6.557 1.00 209.30 258 THR E O 1
ATOM 10924 N N . THR E 1 232 ? -19.814 -9.962 5.236 1.00 200.69 259 THR E N 1
ATOM 10925 C CA . THR E 1 232 ? -20.911 -10.946 5.128 1.00 192.28 259 THR E CA 1
ATOM 10926 C C . THR E 1 232 ? -21.228 -11.663 6.488 1.00 190.08 259 THR E C 1
ATOM 10927 O O . THR E 1 232 ? -21.912 -12.700 6.524 1.00 183.96 259 THR E O 1
ATOM 10931 N N . VAL E 1 233 ? -20.727 -11.063 7.592 1.00 196.98 260 VAL E N 1
ATOM 10932 C CA . VAL E 1 233 ? -20.837 -11.441 9.002 1.00 199.34 260 VAL E CA 1
ATOM 10933 C C . VAL E 1 233 ? -21.456 -10.205 9.669 1.00 204.70 260 VAL E C 1
ATOM 10934 O O . VAL E 1 233 ? -22.482 -10.319 10.348 1.00 202.73 260 VAL E O 1
ATOM 10938 N N . LEU E 1 234 ? -20.841 -9.015 9.447 1.00 212.68 261 LEU E N 1
ATOM 10939 C CA . LEU E 1 234 ? -21.327 -7.739 9.970 1.00 220.82 261 LEU E CA 1
ATOM 10940 C C . LEU E 1 234 ? -22.717 -7.445 9.426 1.00 214.24 261 LEU E C 1
ATOM 10941 O O . LEU E 1 234 ? -23.539 -6.899 10.149 1.00 217.61 261 LEU E O 1
ATOM 10946 N N . THR E 1 235 ? -22.992 -7.838 8.168 1.00 206.37 262 THR E N 1
ATOM 10947 C CA . THR E 1 235 ? -24.297 -7.657 7.534 1.00 201.76 262 THR E CA 1
ATOM 10948 C C . THR E 1 235 ? -25.268 -8.780 7.939 1.00 192.28 262 THR E C 1
ATOM 10949 O O . THR E 1 235 ? -26.471 -8.516 8.001 1.00 190.37 262 THR E O 1
ATOM 10953 N N . MET E 1 236 ? -24.769 -10.014 8.233 1.00 187.75 263 MET E N 1
ATOM 10954 C CA . MET E 1 236 ? -25.644 -11.106 8.719 1.00 180.88 263 MET E CA 1
ATOM 10955 C C . MET E 1 236 ? -26.263 -10.752 10.104 1.00 184.26 263 MET E C 1
ATOM 10956 O O . MET E 1 236 ? -27.465 -10.956 10.314 1.00 179.70 263 MET E O 1
ATOM 10961 N N . THR E 1 237 ? -25.455 -10.175 11.014 1.00 193.79 264 THR E N 1
ATOM 10962 C CA . THR E 1 237 ? -25.940 -9.759 12.326 1.00 200.58 264 THR E CA 1
ATOM 10963 C C . THR E 1 237 ? -26.841 -8.507 12.203 1.00 203.51 264 THR E C 1
ATOM 10964 O O . THR E 1 237 ? -27.606 -8.214 13.120 1.00 205.80 264 THR E O 1
ATOM 10968 N N . THR E 1 238 ? -26.793 -7.814 11.054 1.00 204.41 265 THR E N 1
ATOM 10969 C CA . THR E 1 238 ? -27.627 -6.649 10.771 1.00 208.99 265 THR E CA 1
ATOM 10970 C C . THR E 1 238 ? -28.931 -7.096 10.131 1.00 199.09 265 THR E C 1
ATOM 10971 O O . THR E 1 238 ? -29.942 -6.437 10.334 1.00 201.84 265 THR E O 1
ATOM 10975 N N . GLN E 1 239 ? -28.919 -8.215 9.368 1.00 189.28 266 GLN E N 1
ATOM 10976 C CA . GLN E 1 239 ? -30.150 -8.788 8.819 1.00 181.59 266 GLN E CA 1
ATOM 10977 C C . GLN E 1 239 ? -30.876 -9.382 10.032 1.00 178.05 266 GLN E C 1
ATOM 10978 O O . GLN E 1 239 ? -32.079 -9.150 10.182 1.00 176.84 266 GLN E O 1
ATOM 10984 N N . SER E 1 240 ? -30.118 -10.050 10.947 1.00 178.34 267 SER E N 1
ATOM 10985 C CA . SER E 1 240 ? -30.636 -10.600 12.208 1.00 177.77 267 SER E CA 1
ATOM 10986 C C . SER E 1 240 ? -31.346 -9.501 13.050 1.00 184.88 267 SER E C 1
ATOM 10987 O O . SER E 1 240 ? -32.554 -9.584 13.191 1.00 181.58 267 SER E O 1
ATOM 10990 N N . SER E 1 241 ? -30.624 -8.428 13.490 1.00 195.65 268 SER E N 1
ATOM 10991 C CA . SER E 1 241 ? -31.180 -7.296 14.238 1.00 205.58 268 SER E CA 1
ATOM 10992 C C . SER E 1 241 ? -32.253 -6.570 13.438 1.00 202.75 268 SER E C 1
ATOM 10993 O O . SER E 1 241 ? -33.253 -6.150 14.001 1.00 208.68 268 SER E O 1
ATOM 10996 N N . GLY E 1 242 ? -32.043 -6.462 12.134 1.00 200.24 269 GLY E N 1
ATOM 10997 C CA . GLY E 1 242 ? -32.942 -5.805 11.194 1.00 199.75 269 GLY E CA 1
ATOM 10998 C C . GLY E 1 242 ? -34.239 -6.537 10.933 1.00 189.35 269 GLY E C 1
ATOM 10999 O O . GLY E 1 242 ? -35.132 -5.966 10.303 1.00 189.09 269 GLY E O 1
ATOM 11000 N N . SER E 1 243 ? -34.344 -7.808 11.386 1.00 182.29 270 SER E N 1
ATOM 11001 C CA . SER E 1 243 ? -35.547 -8.640 11.251 1.00 173.51 270 SER E CA 1
ATOM 11002 C C . SER E 1 243 ? -35.702 -9.585 12.450 1.00 170.08 270 SER E C 1
ATOM 11003 O O . SER E 1 243 ? -36.311 -10.642 12.313 1.00 163.46 270 SER E O 1
ATOM 11006 N N . ARG E 1 244 ? -35.176 -9.202 13.632 1.00 176.58 271 ARG E N 1
ATOM 11007 C CA . ARG E 1 244 ? -35.243 -10.074 14.814 1.00 176.06 271 ARG E CA 1
ATOM 11008 C C . ARG E 1 244 ? -36.655 -10.179 15.390 1.00 173.79 271 ARG E C 1
ATOM 11009 O O . ARG E 1 244 ? -36.977 -11.195 16.015 1.00 171.14 271 ARG E O 1
ATOM 11017 N N . ALA E 1 245 ? -37.518 -9.186 15.083 1.00 175.56 272 ALA E N 1
ATOM 11018 C CA . ALA E 1 245 ? -38.934 -9.163 15.456 1.00 173.32 272 ALA E CA 1
ATOM 11019 C C . ALA E 1 245 ? -39.694 -10.394 14.867 1.00 162.60 272 ALA E C 1
ATOM 11020 O O . ALA E 1 245 ? -40.798 -10.713 15.334 1.00 160.10 272 ALA E O 1
ATOM 11022 N N . SER E 1 246 ? -39.058 -11.099 13.871 1.00 157.93 273 SER E N 1
ATOM 11023 C CA . SER E 1 246 ? -39.565 -12.292 13.161 1.00 150.91 273 SER E CA 1
ATOM 11024 C C . SER E 1 246 ? -38.718 -13.569 13.415 1.00 149.08 273 SER E C 1
ATOM 11025 O O . SER E 1 246 ? -38.997 -14.608 12.816 1.00 145.39 273 SER E O 1
ATOM 11028 N N . LEU E 1 247 ? -37.683 -13.487 14.287 1.00 153.75 274 LEU E N 1
ATOM 11029 C CA . LEU E 1 247 ? -36.801 -14.619 14.645 1.00 154.64 274 LEU E CA 1
ATOM 11030 C C . LEU E 1 247 ? -36.989 -14.953 16.126 1.00 159.56 274 LEU E C 1
ATOM 11031 O O . LEU E 1 247 ? -36.827 -14.076 16.982 1.00 166.52 274 LEU E O 1
ATOM 11036 N N . PRO E 1 248 ? -37.316 -16.219 16.456 1.00 158.27 275 PRO E N 1
ATOM 11037 C CA . PRO E 1 248 ? -37.601 -16.561 17.865 1.00 164.82 275 PRO E CA 1
ATOM 11038 C C . PRO E 1 248 ? -36.443 -17.160 18.684 1.00 173.93 275 PRO E C 1
ATOM 11039 O O . PRO E 1 248 ? -35.766 -18.102 18.237 1.00 173.13 275 PRO E O 1
ATOM 11043 N N . LYS E 1 249 ? -36.234 -16.623 19.902 1.00 187.98 276 LYS E N 1
ATOM 11044 C CA . LYS E 1 249 ? -35.225 -17.143 20.815 1.00 223.63 276 LYS E CA 1
ATOM 11045 C C . LYS E 1 249 ? -35.964 -17.916 21.904 1.00 245.70 276 LYS E C 1
ATOM 11046 O O . LYS E 1 249 ? -36.597 -17.327 22.781 1.00 254.04 276 LYS E O 1
ATOM 11049 N N . VAL E 1 250 ? -35.959 -19.244 21.773 1.00 240.57 277 VAL E N 1
ATOM 11050 C CA . VAL E 1 250 ? -36.633 -20.189 22.666 1.00 253.54 277 VAL E CA 1
ATOM 11051 C C . VAL E 1 250 ? -35.686 -20.733 23.740 1.00 262.96 277 VAL E C 1
ATOM 11052 O O . VAL E 1 250 ? -34.476 -20.541 23.637 1.00 270.07 277 VAL E O 1
ATOM 11056 N N . SER E 1 251 ? -36.231 -21.412 24.765 1.00 265.40 278 SER E N 1
ATOM 11057 C CA . SER E 1 251 ? -35.439 -22.027 25.833 1.00 276.03 278 SER E CA 1
ATOM 11058 C C . SER E 1 251 ? -34.779 -23.306 25.322 1.00 278.46 278 SER E C 1
ATOM 11059 O O . SER E 1 251 ? -33.802 -23.775 25.907 1.00 280.26 278 SER E O 1
ATOM 11062 N N . TYR E 1 252 ? -35.349 -23.876 24.245 1.00 273.63 279 TYR E N 1
ATOM 11063 C CA . TYR E 1 252 ? -34.909 -25.069 23.517 1.00 275.75 279 TYR E CA 1
ATOM 11064 C C . TYR E 1 252 ? -34.405 -24.635 22.127 1.00 273.57 279 TYR E C 1
ATOM 11065 O O . TYR E 1 252 ? -34.197 -23.439 21.913 1.00 270.11 279 TYR E O 1
ATOM 11074 N N . VAL E 1 253 ? -34.216 -25.585 21.186 1.00 273.20 280 VAL E N 1
ATOM 11075 C CA . VAL E 1 253 ? -33.738 -25.256 19.839 1.00 246.15 280 VAL E CA 1
ATOM 11076 C C . VAL E 1 253 ? -34.811 -25.480 18.778 1.00 209.62 280 VAL E C 1
ATOM 11077 O O . VAL E 1 253 ? -35.549 -26.467 18.826 1.00 222.65 280 VAL E O 1
ATOM 11081 N N . LYS E 1 254 ? -34.893 -24.533 17.835 1.00 196.70 281 LYS E N 1
ATOM 11082 C CA . LYS E 1 254 ? -35.798 -24.561 16.691 1.00 186.11 281 LYS E CA 1
ATOM 11083 C C . LYS E 1 254 ? -34.979 -24.871 15.415 1.00 183.93 281 LYS E C 1
ATOM 11084 O O . LYS E 1 254 ? -33.771 -24.613 15.393 1.00 186.38 281 LYS E O 1
ATOM 11086 N N . ALA E 1 255 ? -35.636 -25.408 14.351 1.00 180.97 282 ALA E N 1
ATOM 11087 C CA . ALA E 1 255 ? -34.997 -25.767 13.067 1.00 180.96 282 ALA E CA 1
ATOM 11088 C C . ALA E 1 255 ? -34.467 -24.547 12.333 1.00 173.05 282 ALA E C 1
ATOM 11089 O O . ALA E 1 255 ? -33.924 -24.664 11.225 1.00 173.47 282 ALA E O 1
ATOM 11091 N N . ILE E 1 256 ? -34.641 -23.378 12.964 1.00 167.20 283 ILE E N 1
ATOM 11092 C CA . ILE E 1 256 ? -34.250 -22.056 12.489 1.00 161.39 283 ILE E CA 1
ATOM 11093 C C . ILE E 1 256 ? -33.213 -21.444 13.457 1.00 164.81 283 ILE E C 1
ATOM 11094 O O . ILE E 1 256 ? -32.359 -20.658 13.034 1.00 163.58 283 ILE E O 1
ATOM 11099 N N . ASP E 1 257 ? -33.250 -21.883 14.736 1.00 171.19 284 ASP E N 1
ATOM 11100 C CA . ASP E 1 257 ? -32.301 -21.500 15.790 1.00 178.64 284 ASP E CA 1
ATOM 11101 C C . ASP E 1 257 ? -31.073 -22.409 15.657 1.00 185.83 284 ASP E C 1
ATOM 11102 O O . ASP E 1 257 ? -30.085 -22.242 16.377 1.00 193.02 284 ASP E O 1
ATOM 11104 N N . ILE E 1 258 ? -31.171 -23.375 14.711 1.00 185.45 285 ILE E N 1
ATOM 11105 C CA . ILE E 1 258 ? -30.170 -24.358 14.294 1.00 192.31 285 ILE E CA 1
ATOM 11106 C C . ILE E 1 258 ? -29.600 -23.949 12.932 1.00 186.09 285 ILE E C 1
ATOM 11107 O O . ILE E 1 258 ? -28.397 -24.093 12.709 1.00 190.33 285 ILE E O 1
ATOM 11109 N N . TRP E 1 259 ? -30.460 -23.402 12.038 1.00 177.42 286 TRP E N 1
ATOM 11110 C CA . TRP E 1 259 ? -30.040 -22.850 10.754 1.00 172.93 286 TRP E CA 1
ATOM 11111 C C . TRP E 1 259 ? -29.215 -21.578 11.074 1.00 171.21 286 TRP E C 1
ATOM 11112 O O . TRP E 1 259 ? -28.435 -21.118 10.247 1.00 170.73 286 TRP E O 1
ATOM 11114 N N . MET E 1 260 ? -29.353 -21.070 12.323 1.00 172.25 287 MET E N 1
ATOM 11115 C CA . MET E 1 260 ? -28.651 -19.919 12.887 1.00 174.16 287 MET E CA 1
ATOM 11116 C C . MET E 1 260 ? -27.264 -20.316 13.413 1.00 183.12 287 MET E C 1
ATOM 11117 O O . MET E 1 260 ? -26.299 -19.619 13.105 1.00 184.34 287 MET E O 1
ATOM 11119 N N . ALA E 1 261 ? -27.154 -21.435 14.187 1.00 190.82 288 ALA E N 1
ATOM 11120 C CA . ALA E 1 261 ? -25.880 -21.941 14.715 1.00 201.95 288 ALA E CA 1
ATOM 11121 C C . ALA E 1 261 ? -25.000 -22.503 13.606 1.00 201.46 288 ALA E C 1
ATOM 11122 O O . ALA E 1 261 ? -23.814 -22.693 13.872 1.00 208.87 288 ALA E O 1
ATOM 11124 N N . VAL E 1 262 ? -25.581 -22.772 12.364 1.00 194.29 289 VAL E N 1
ATOM 11125 C CA . VAL E 1 262 ? -24.934 -23.263 11.099 1.00 194.13 289 VAL E CA 1
ATOM 11126 C C . VAL E 1 262 ? -24.365 -22.075 10.291 1.00 188.21 289 VAL E C 1
ATOM 11127 O O . VAL E 1 262 ? -23.251 -22.196 9.776 1.00 191.32 289 VAL E O 1
ATOM 11131 N N . CYS E 1 263 ? -25.123 -20.938 10.191 1.00 180.98 290 CYS E N 1
ATOM 11132 C CA . CYS E 1 263 ? -24.653 -19.717 9.525 1.00 177.28 290 CYS E CA 1
ATOM 11133 C C . CYS E 1 263 ? -23.519 -19.089 10.301 1.00 182.74 290 CYS E C 1
ATOM 11134 O O . CYS E 1 263 ? -22.645 -18.483 9.701 1.00 183.10 290 CYS E O 1
ATOM 11137 N N . LEU E 1 264 ? -23.543 -19.221 11.631 1.00 188.65 291 LEU E N 1
ATOM 11138 C CA . LEU E 1 264 ? -22.494 -18.717 12.506 1.00 197.49 291 LEU E CA 1
ATOM 11139 C C . LEU E 1 264 ? -21.225 -19.559 12.322 1.00 204.33 291 LEU E C 1
ATOM 11140 O O . LEU E 1 264 ? -20.140 -18.991 12.299 1.00 209.01 291 LEU E O 1
ATOM 11142 N N . LEU E 1 265 ? -21.368 -20.895 12.135 1.00 205.93 292 LEU E N 1
ATOM 11143 C CA . LEU E 1 265 ? -20.257 -21.823 11.890 1.00 213.48 292 LEU E CA 1
ATOM 11144 C C . LEU E 1 265 ? -19.732 -21.676 10.460 1.00 207.94 292 LEU E C 1
ATOM 11145 O O . LEU E 1 265 ? -18.522 -21.704 10.263 1.00 213.18 292 LEU E O 1
ATOM 11147 N N . PHE E 1 266 ? -20.640 -21.497 9.479 1.00 198.87 293 PHE E N 1
ATOM 11148 C CA . PHE E 1 266 ? -20.359 -21.335 8.046 1.00 195.05 293 PHE E CA 1
ATOM 11149 C C . PHE E 1 266 ? -19.704 -20.005 7.666 1.00 192.68 293 PHE E C 1
ATOM 11150 O O . PHE E 1 266 ? -19.085 -19.905 6.600 1.00 193.02 293 PHE E O 1
ATOM 11158 N N . VAL E 1 267 ? -19.900 -18.977 8.501 1.00 191.65 294 VAL E N 1
ATOM 11159 C CA . VAL E 1 267 ? -19.348 -17.630 8.327 1.00 191.89 294 VAL E CA 1
ATOM 11160 C C . VAL E 1 267 ? -17.942 -17.600 9.005 1.00 201.04 294 VAL E C 1
ATOM 11161 O O . VAL E 1 267 ? -17.095 -16.791 8.639 1.00 203.25 294 VAL E O 1
ATOM 11165 N N . PHE E 1 268 ? -17.701 -18.547 9.942 1.00 207.80 295 PHE E N 1
ATOM 11166 C CA . PHE E 1 268 ? -16.470 -18.728 10.711 1.00 219.39 295 PHE E CA 1
ATOM 11167 C C . PHE E 1 268 ? -15.519 -19.641 9.976 1.00 222.22 295 PHE E C 1
ATOM 11168 O O . PHE E 1 268 ? -14.370 -19.259 9.779 1.00 227.16 295 PHE E O 1
ATOM 11176 N N . SER E 1 269 ? -15.986 -20.855 9.592 1.00 220.50 296 SER E N 1
ATOM 11177 C CA . SER E 1 269 ? -15.237 -21.871 8.841 1.00 224.47 296 SER E CA 1
ATOM 11178 C C . SER E 1 269 ? -14.792 -21.332 7.477 1.00 218.65 296 SER E C 1
ATOM 11179 O O . SER E 1 269 ? -13.811 -21.824 6.928 1.00 223.46 296 SER E O 1
ATOM 11182 N N . ALA E 1 270 ? -15.505 -20.333 6.926 1.00 209.81 297 ALA E N 1
ATOM 11183 C CA . ALA E 1 270 ? -15.115 -19.681 5.683 1.00 206.11 297 ALA E CA 1
ATOM 11184 C C . ALA E 1 270 ? -13.933 -18.757 5.994 1.00 210.57 297 ALA E C 1
ATOM 11185 O O . ALA E 1 270 ? -12.969 -18.748 5.232 1.00 212.79 297 ALA E O 1
ATOM 11187 N N . LEU E 1 271 ? -13.970 -18.044 7.157 1.00 213.69 298 LEU E N 1
ATOM 11188 C CA . LEU E 1 271 ? -12.898 -17.124 7.570 1.00 220.72 298 LEU E CA 1
ATOM 11189 C C . LEU E 1 271 ? -11.807 -17.803 8.412 1.00 232.02 298 LEU E C 1
ATOM 11190 O O . LEU E 1 271 ? -10.928 -17.141 8.961 1.00 240.31 298 LEU E O 1
ATOM 11195 N N . LEU E 1 272 ? -11.876 -19.135 8.490 1.00 234.01 299 LEU E N 1
ATOM 11196 C CA . LEU E 1 272 ? -10.888 -20.000 9.106 1.00 246.12 299 LEU E CA 1
ATOM 11197 C C . LEU E 1 272 ? -10.084 -20.492 7.907 1.00 244.82 299 LEU E C 1
ATOM 11198 O O . LEU E 1 272 ? -8.863 -20.549 7.978 1.00 253.35 299 LEU E O 1
ATOM 11203 N N . GLU E 1 273 ? -10.778 -20.761 6.777 1.00 235.37 300 GLU E N 1
ATOM 11204 C CA . GLU E 1 273 ? -10.212 -21.181 5.495 1.00 234.45 300 GLU E CA 1
ATOM 11205 C C . GLU E 1 273 ? -9.398 -20.015 4.893 1.00 232.85 300 GLU E C 1
ATOM 11206 O O . GLU E 1 273 ? -8.250 -20.225 4.520 1.00 237.95 300 GLU E O 1
ATOM 11212 N N . TYR E 1 274 ? -9.970 -18.795 4.836 1.00 227.06 301 TYR E N 1
ATOM 11213 C CA . TYR E 1 274 ? -9.302 -17.598 4.310 1.00 227.03 301 TYR E CA 1
ATOM 11214 C C . TYR E 1 274 ? -8.286 -16.968 5.291 1.00 236.81 301 TYR E C 1
ATOM 11215 O O . TYR E 1 274 ? -7.671 -15.955 4.961 1.00 239.51 301 TYR E O 1
ATOM 11217 N N . ALA E 1 275 ? -8.118 -17.562 6.488 1.00 243.98 302 ALA E N 1
ATOM 11218 C CA . ALA E 1 275 ? -7.143 -17.155 7.506 1.00 257.47 302 ALA E CA 1
ATOM 11219 C C . ALA E 1 275 ? -6.003 -18.184 7.526 1.00 287.75 302 ALA E C 1
ATOM 11220 O O . ALA E 1 275 ? -4.927 -17.898 8.052 1.00 288.37 302 ALA E O 1
ATOM 11222 N N . ALA E 1 276 ? -6.256 -19.386 6.949 1.00 288.20 303 ALA E N 1
ATOM 11223 C CA . ALA E 1 276 ? -5.304 -20.492 6.807 1.00 289.63 303 ALA E CA 1
ATOM 11224 C C . ALA E 1 276 ? -4.663 -20.487 5.420 1.00 288.66 303 ALA E C 1
ATOM 11225 O O . ALA E 1 276 ? -3.502 -20.859 5.313 1.00 289.39 303 ALA E O 1
ATOM 11227 N N . VAL E 1 277 ? -5.405 -20.072 4.367 1.00 286.85 304 VAL E N 1
ATOM 11228 C CA . VAL E 1 277 ? -4.907 -19.995 2.989 1.00 285.39 304 VAL E CA 1
ATOM 11229 C C . VAL E 1 277 ? -3.973 -18.799 2.778 1.00 283.58 304 VAL E C 1
ATOM 11230 O O . VAL E 1 277 ? -2.979 -18.938 2.068 1.00 281.79 304 VAL E O 1
ATOM 11232 N N . ASN E 1 278 ? -4.281 -17.637 3.394 1.00 283.64 305 ASN E N 1
ATOM 11233 C CA . ASN E 1 278 ? -3.472 -16.412 3.303 1.00 282.15 305 ASN E CA 1
ATOM 11234 C C . ASN E 1 278 ? -2.289 -16.396 4.302 1.00 283.86 305 ASN E C 1
ATOM 11235 O O . ASN E 1 278 ? -1.518 -15.430 4.330 1.00 282.66 305 ASN E O 1
ATOM 11237 N N . PHE E 1 279 ? -2.149 -17.476 5.103 1.00 286.18 306 PHE E N 1
ATOM 11238 C CA . PHE E 1 279 ? -1.087 -17.680 6.094 1.00 287.71 306 PHE E CA 1
ATOM 11239 C C . PHE E 1 279 ? -0.190 -18.876 5.733 1.00 289.02 306 PHE E C 1
ATOM 11240 O O . PHE E 1 279 ? 0.950 -18.929 6.194 1.00 290.00 306 PHE E O 1
ATOM 11242 N N . VAL E 1 280 ? -0.703 -19.830 4.914 1.00 288.94 307 VAL E N 1
ATOM 11243 C CA . VAL E 1 280 ? 0.048 -21.000 4.431 1.00 289.83 307 VAL E CA 1
ATOM 11244 C C . VAL E 1 280 ? 0.947 -20.594 3.261 1.00 286.74 307 VAL E C 1
ATOM 11245 O O . VAL E 1 280 ? 2.092 -21.043 3.200 1.00 286.29 307 VAL E O 1
ATOM 11247 N N . SER E 1 281 ? 0.427 -19.739 2.342 1.00 282.85 308 SER E N 1
ATOM 11248 C CA . SER E 1 281 ? 1.160 -19.209 1.186 1.00 276.63 308 SER E CA 1
ATOM 11249 C C . SER E 1 281 ? 2.269 -18.223 1.620 1.00 277.24 308 SER E C 1
ATOM 11250 O O . SER E 1 281 ? 3.267 -18.081 0.912 1.00 271.84 308 SER E O 1
ATOM 11252 N N . ARG E 1 282 ? 2.101 -17.570 2.789 1.00 279.99 309 ARG E N 1
ATOM 11253 C CA . ARG E 1 282 ? 3.065 -16.625 3.362 1.00 279.93 309 ARG E CA 1
ATOM 11254 C C . ARG E 1 282 ? 4.151 -17.332 4.188 1.00 283.22 309 ARG E C 1
ATOM 11255 O O . ARG E 1 282 ? 5.255 -16.801 4.310 1.00 282.17 309 ARG E O 1
ATOM 11257 N N . GLN E 1 283 ? 3.837 -18.523 4.751 1.00 287.19 310 GLN E N 1
ATOM 11258 C CA . GLN E 1 283 ? 4.761 -19.330 5.559 1.00 290.71 310 GLN E CA 1
ATOM 11259 C C . GLN E 1 283 ? 5.529 -20.369 4.712 1.00 289.96 310 GLN E C 1
ATOM 11260 O O . GLN E 1 283 ? 5.744 -21.506 5.150 1.00 293.12 310 GLN E O 1
ATOM 11262 N N . SER E 1 284 ? 5.959 -19.943 3.503 1.00 284.40 311 SER E N 1
ATOM 11263 C CA . SER E 1 284 ? 6.741 -20.686 2.506 1.00 276.75 311 SER E CA 1
ATOM 11264 C C . SER E 1 284 ? 6.169 -22.081 2.130 1.00 275.49 311 SER E C 1
ATOM 11265 O O . SER E 1 284 ? 6.806 -23.106 2.384 1.00 276.48 311 SER E O 1
ATOM 11267 N N . GLN E 1 285 ? 4.965 -22.097 1.513 1.00 273.84 312 GLN E N 1
ATOM 11268 C CA . GLN E 1 285 ? 4.275 -23.305 1.029 1.00 272.93 312 GLN E CA 1
ATOM 11269 C C . GLN E 1 285 ? 3.242 -23.054 -0.121 1.00 268.75 312 GLN E C 1
ATOM 11270 O O . GLN E 1 285 ? 2.325 -23.869 -0.257 1.00 270.16 312 GLN E O 1
ATOM 11272 N N . PRO E 1 286 ? 3.351 -21.969 -0.958 1.00 263.87 313 PRO E N 1
ATOM 11273 C CA . PRO E 1 286 ? 2.248 -21.597 -1.882 1.00 261.14 313 PRO E CA 1
ATOM 11274 C C . PRO E 1 286 ? 1.727 -22.660 -2.863 1.00 257.50 313 PRO E C 1
ATOM 11275 O O . PRO E 1 286 ? 0.851 -22.351 -3.681 1.00 254.96 313 PRO E O 1
ATOM 11279 N N . GLN E 1 287 ? 2.224 -23.901 -2.763 1.00 272.40 382 GLN E N 1
ATOM 11280 C CA . GLN E 1 287 ? 1.801 -25.016 -3.602 1.00 270.39 382 GLN E CA 1
ATOM 11281 C C . GLN E 1 287 ? 0.457 -25.574 -3.129 1.00 271.72 382 GLN E C 1
ATOM 11282 O O . GLN E 1 287 ? -0.491 -25.617 -3.914 1.00 270.52 382 GLN E O 1
ATOM 11284 N N . ARG E 1 288 ? 0.374 -25.971 -1.838 1.00 274.24 383 ARG E N 1
ATOM 11285 C CA . ARG E 1 288 ? -0.821 -26.535 -1.205 1.00 275.75 383 ARG E CA 1
ATOM 11286 C C . ARG E 1 288 ? -1.908 -25.486 -0.904 1.00 277.63 383 ARG E C 1
ATOM 11287 O O . ARG E 1 288 ? -3.002 -25.858 -0.483 1.00 278.87 383 ARG E O 1
ATOM 11289 N N . ALA E 1 289 ? -1.607 -24.184 -1.130 1.00 278.13 384 ALA E N 1
ATOM 11290 C CA . ALA E 1 289 ? -2.516 -23.049 -0.919 1.00 279.27 384 ALA E CA 1
ATOM 11291 C C . ALA E 1 289 ? -3.689 -23.087 -1.906 1.00 277.00 384 ALA E C 1
ATOM 11292 O O . ALA E 1 289 ? -4.833 -22.924 -1.485 1.00 277.43 384 ALA E O 1
ATOM 11294 N N . LYS E 1 290 ? -3.413 -23.345 -3.201 1.00 274.32 385 LYS E N 1
ATOM 11295 C CA . LYS E 1 290 ? -4.435 -23.433 -4.251 1.00 272.64 385 LYS E CA 1
ATOM 11296 C C . LYS E 1 290 ? -5.170 -24.789 -4.261 1.00 272.75 385 LYS E C 1
ATOM 11297 O O . LYS E 1 290 ? -6.110 -24.971 -5.038 1.00 271.59 385 LYS E O 1
ATOM 11299 N N . LYS E 1 291 ? -4.742 -25.730 -3.395 1.00 273.17 386 LYS E N 1
ATOM 11300 C CA . LYS E 1 291 ? -5.319 -27.072 -3.264 1.00 272.15 386 LYS E CA 1
ATOM 11301 C C . LYS E 1 291 ? -6.558 -27.102 -2.372 1.00 274.80 386 LYS E C 1
ATOM 11302 O O . LYS E 1 291 ? -7.485 -27.856 -2.668 1.00 274.30 386 LYS E O 1
ATOM 11304 N N . ILE E 1 292 ? -6.567 -26.305 -1.275 1.00 277.44 387 ILE E N 1
ATOM 11305 C CA . ILE E 1 292 ? -7.674 -26.220 -0.314 1.00 279.61 387 ILE E CA 1
ATOM 11306 C C . ILE E 1 292 ? -8.562 -24.992 -0.537 1.00 277.00 387 ILE E C 1
ATOM 11307 O O . ILE E 1 292 ? -9.757 -25.068 -0.262 1.00 239.32 387 ILE E O 1
ATOM 11309 N N . ASP E 1 293 ? -7.977 -23.873 -1.049 1.00 275.82 388 ASP E N 1
ATOM 11310 C CA . ASP E 1 293 ? -8.655 -22.599 -1.336 1.00 238.94 388 ASP E CA 1
ATOM 11311 C C . ASP E 1 293 ? -9.361 -22.547 -2.717 1.00 248.98 388 ASP E C 1
ATOM 11312 O O . ASP E 1 293 ? -9.758 -21.469 -3.171 1.00 221.62 388 ASP E O 1
ATOM 11314 N N . LYS E 1 294 ? -9.513 -23.716 -3.370 1.00 274.94 389 LYS E N 1
ATOM 11315 C CA . LYS E 1 294 ? -10.277 -23.941 -4.605 1.00 273.30 389 LYS E CA 1
ATOM 11316 C C . LYS E 1 294 ? -11.308 -25.068 -4.379 1.00 272.16 389 LYS E C 1
ATOM 11317 O O . LYS E 1 294 ? -12.393 -25.037 -4.965 1.00 271.32 389 LYS E O 1
ATOM 11319 N N . ILE E 1 295 ? -10.950 -26.061 -3.528 1.00 273.07 390 ILE E N 1
ATOM 11320 C CA . ILE E 1 295 ? -11.785 -27.210 -3.147 1.00 273.31 390 ILE E CA 1
ATOM 11321 C C . ILE E 1 295 ? -12.906 -26.805 -2.179 1.00 228.45 390 ILE E C 1
ATOM 11322 O O . ILE E 1 295 ? -13.999 -27.375 -2.229 1.00 229.85 390 ILE E O 1
ATOM 11324 N N . SER E 1 296 ? -12.628 -25.813 -1.299 1.00 215.40 391 SER E N 1
ATOM 11325 C CA . SER E 1 296 ? -13.576 -25.244 -0.331 1.00 204.02 391 SER E CA 1
ATOM 11326 C C . SER E 1 296 ? -14.622 -24.381 -1.061 1.00 203.77 391 SER E C 1
ATOM 11327 O O . SER E 1 296 ? -15.708 -24.180 -0.526 1.00 201.62 391 SER E O 1
ATOM 11329 N N . ARG E 1 297 ? -14.294 -23.890 -2.285 1.00 210.10 392 ARG E N 1
ATOM 11330 C CA . ARG E 1 297 ? -15.160 -23.072 -3.150 1.00 215.25 392 ARG E CA 1
ATOM 11331 C C . ARG E 1 297 ? -16.307 -23.883 -3.797 1.00 221.43 392 ARG E C 1
ATOM 11332 O O . ARG E 1 297 ? -17.278 -23.291 -4.273 1.00 220.67 392 ARG E O 1
ATOM 11334 N N . ILE E 1 298 ? -16.190 -25.224 -3.813 1.00 241.51 393 ILE E N 1
ATOM 11335 C CA . ILE E 1 298 ? -17.210 -26.141 -4.322 1.00 263.09 393 ILE E CA 1
ATOM 11336 C C . ILE E 1 298 ? -17.663 -27.064 -3.189 1.00 257.41 393 ILE E C 1
ATOM 11337 O O . ILE E 1 298 ? -18.697 -27.726 -3.304 1.00 265.50 393 ILE E O 1
ATOM 11339 N N . GLY E 1 299 ? -16.875 -27.081 -2.109 1.00 223.38 394 GLY E N 1
ATOM 11340 C CA . GLY E 1 299 ? -17.123 -27.862 -0.902 1.00 222.06 394 GLY E CA 1
ATOM 11341 C C . GLY E 1 299 ? -18.182 -27.260 0.005 1.00 212.27 394 GLY E C 1
ATOM 11342 O O . GLY E 1 299 ? -19.054 -27.986 0.488 1.00 214.87 394 GLY E O 1
ATOM 11343 N N . PHE E 1 300 ? -18.114 -25.923 0.241 1.00 205.20 395 PHE E N 1
ATOM 11344 C CA . PHE E 1 300 ? -19.061 -25.172 1.074 1.00 199.57 395 PHE E CA 1
ATOM 11345 C C . PHE E 1 300 ? -20.513 -25.291 0.602 1.00 200.25 395 PHE E C 1
ATOM 11346 O O . PHE E 1 300 ? -21.310 -25.791 1.403 1.00 199.21 395 PHE E O 1
ATOM 11354 N N . PRO E 1 301 ? -20.901 -24.905 -0.659 1.00 203.03 396 PRO E N 1
ATOM 11355 C CA . PRO E 1 301 ? -22.315 -25.051 -1.068 1.00 205.06 396 PRO E CA 1
ATOM 11356 C C . PRO E 1 301 ? -22.904 -26.462 -0.924 1.00 211.83 396 PRO E C 1
ATOM 11357 O O . PRO E 1 301 ? -24.103 -26.582 -0.651 1.00 211.98 396 PRO E O 1
ATOM 11361 N N . MET E 1 302 ? -22.062 -27.518 -1.062 1.00 218.24 397 MET E N 1
ATOM 11362 C CA . MET E 1 302 ? -22.495 -28.910 -0.915 1.00 254.66 397 MET E CA 1
ATOM 11363 C C . MET E 1 302 ? -22.464 -29.398 0.536 1.00 236.29 397 MET E C 1
ATOM 11364 O O . MET E 1 302 ? -23.290 -30.241 0.893 1.00 257.77 397 MET E O 1
ATOM 11369 N N . ALA E 1 303 ? -21.546 -28.848 1.377 1.00 218.11 398 ALA E N 1
ATOM 11370 C CA . ALA E 1 303 ? -21.464 -29.162 2.811 1.00 216.85 398 ALA E CA 1
ATOM 11371 C C . ALA E 1 303 ? -22.685 -28.537 3.490 1.00 211.23 398 ALA E C 1
ATOM 11372 O O . ALA E 1 303 ? -23.195 -29.087 4.462 1.00 213.32 398 ALA E O 1
ATOM 11374 N N . PHE E 1 304 ? -23.166 -27.402 2.931 1.00 204.96 399 PHE E N 1
ATOM 11375 C CA . PHE E 1 304 ? -24.338 -26.668 3.374 1.00 199.49 399 PHE E CA 1
ATOM 11376 C C . PHE E 1 304 ? -25.614 -27.401 3.008 1.00 204.37 399 PHE E C 1
ATOM 11377 O O . PHE E 1 304 ? -26.405 -27.675 3.903 1.00 203.30 399 PHE E O 1
ATOM 11385 N N . LEU E 1 305 ? -25.834 -27.718 1.720 1.00 210.80 400 LEU E N 1
ATOM 11386 C CA . LEU E 1 305 ? -27.033 -28.435 1.284 1.00 218.07 400 LEU E CA 1
ATOM 11387 C C . LEU E 1 305 ? -27.182 -29.737 2.040 1.00 247.61 400 LEU E C 1
ATOM 11388 O O . LEU E 1 305 ? -28.263 -30.004 2.555 1.00 254.53 400 LEU E O 1
ATOM 11393 N N . ILE E 1 306 ? -26.071 -30.481 2.218 1.00 253.99 401 ILE E N 1
ATOM 11394 C CA . ILE E 1 306 ? -26.071 -31.720 3.000 1.00 262.93 401 ILE E CA 1
ATOM 11395 C C . ILE E 1 306 ? -26.501 -31.465 4.458 1.00 256.13 401 ILE E C 1
ATOM 11396 O O . ILE E 1 306 ? -27.396 -32.155 4.947 1.00 262.84 401 ILE E O 1
ATOM 11398 N N . PHE E 1 307 ? -25.901 -30.445 5.120 1.00 220.86 402 PHE E N 1
ATOM 11399 C CA . PHE E 1 307 ? -26.187 -30.058 6.511 1.00 216.09 402 PHE E CA 1
ATOM 11400 C C . PHE E 1 307 ? -27.627 -29.588 6.735 1.00 212.02 402 PHE E C 1
ATOM 11401 O O . PHE E 1 307 ? -28.265 -30.076 7.664 1.00 213.60 402 PHE E O 1
ATOM 11403 N N . ASN E 1 308 ? -28.130 -28.643 5.897 1.00 207.61 403 ASN E N 1
ATOM 11404 C CA . ASN E 1 308 ? -29.500 -28.121 5.962 1.00 204.18 403 ASN E CA 1
ATOM 11405 C C . ASN E 1 308 ? -30.525 -29.230 5.679 1.00 213.02 403 ASN E C 1
ATOM 11406 O O . ASN E 1 308 ? -31.590 -29.220 6.294 1.00 211.70 403 ASN E O 1
ATOM 11408 N N . MET E 1 309 ? -30.187 -30.207 4.795 1.00 231.06 404 MET E N 1
ATOM 11409 C CA . MET E 1 309 ? -31.028 -31.364 4.469 1.00 261.04 404 MET E CA 1
ATOM 11410 C C . MET E 1 309 ? -30.956 -32.404 5.575 1.00 267.13 404 MET E C 1
ATOM 11411 O O . MET E 1 309 ? -31.909 -33.158 5.757 1.00 268.38 404 MET E O 1
ATOM 11416 N N . PHE E 1 310 ? -29.828 -32.441 6.317 1.00 265.30 405 PHE E N 1
ATOM 11417 C CA . PHE E 1 310 ? -29.630 -33.329 7.463 1.00 271.50 405 PHE E CA 1
ATOM 11418 C C . PHE E 1 310 ? -30.441 -32.786 8.638 1.00 262.29 405 PHE E C 1
ATOM 11419 O O . PHE E 1 310 ? -31.097 -33.568 9.320 1.00 270.93 405 PHE E O 1
ATOM 11421 N N . TYR E 1 311 ? -30.417 -31.440 8.846 1.00 223.41 406 TYR E N 1
ATOM 11422 C CA . TYR E 1 311 ? -31.164 -30.717 9.889 1.00 216.17 406 TYR E CA 1
ATOM 11423 C C . TYR E 1 311 ? -32.662 -30.906 9.668 1.00 216.97 406 TYR E C 1
ATOM 11424 O O . TYR E 1 311 ? -33.369 -31.319 10.592 1.00 217.49 406 TYR E O 1
ATOM 11426 N N . TRP E 1 312 ? -33.116 -30.680 8.410 1.00 219.76 407 TRP E N 1
ATOM 11427 C CA . TRP E 1 312 ? -34.499 -30.834 7.942 1.00 229.43 407 TRP E CA 1
ATOM 11428 C C . TRP E 1 312 ? -35.081 -32.219 8.243 1.00 260.93 407 TRP E C 1
ATOM 11429 O O . TRP E 1 312 ? -36.241 -32.309 8.639 1.00 262.70 407 TRP E O 1
ATOM 11431 N N . ILE E 1 313 ? -34.278 -33.288 8.065 1.00 266.97 408 ILE E N 1
ATOM 11432 C CA . ILE E 1 313 ? -34.684 -34.670 8.317 1.00 265.69 408 ILE E CA 1
ATOM 11433 C C . ILE E 1 313 ? -35.133 -34.875 9.765 1.00 265.81 408 ILE E C 1
ATOM 11434 O O . ILE E 1 313 ? -36.132 -35.557 9.997 1.00 264.03 408 ILE E O 1
ATOM 11436 N N . ILE E 1 314 ? -34.425 -34.233 10.724 1.00 267.83 409 ILE E N 1
ATOM 11437 C CA . ILE E 1 314 ? -34.669 -34.331 12.167 1.00 268.37 409 ILE E CA 1
ATOM 11438 C C . ILE E 1 314 ? -35.925 -33.620 12.637 1.00 267.43 409 ILE E C 1
ATOM 11439 O O . ILE E 1 314 ? -36.793 -34.253 13.244 1.00 266.27 409 ILE E O 1
ATOM 11444 N N . TYR E 1 315 ? -35.966 -32.289 12.444 1.00 255.18 410 TYR E N 1
ATOM 11445 C CA . TYR E 1 315 ? -37.035 -31.421 12.926 1.00 238.25 410 TYR E CA 1
ATOM 11446 C C . TYR E 1 315 ? -38.327 -31.504 12.063 1.00 250.84 410 TYR E C 1
ATOM 11447 O O . TYR E 1 315 ? -39.340 -31.986 12.585 1.00 258.45 410 TYR E O 1
ATOM 11449 N N . PHE E 1 316 ? -38.313 -31.042 10.788 1.00 244.58 411 PHE E N 1
ATOM 11450 C CA . PHE E 1 316 ? -39.500 -31.087 9.925 1.00 250.22 411 PHE E CA 1
ATOM 11451 C C . PHE E 1 316 ? -39.576 -32.391 9.133 1.00 260.10 411 PHE E C 1
ATOM 11452 O O . PHE E 1 316 ? -39.447 -33.475 9.703 1.00 260.23 411 PHE E O 1
#

Radius of gyration: 37.3 Å; Cα contacts (8 Å, |Δi|>4): 3189; chains: 5; bounding box: 117×74×104 Å

Organism: Homo sapiens (NCBI:txid9606)

CATH classification: 2.70.170.10 (+1 more: 1.20.58.390)

InterPro domains:
  IPR006028 Gamma-aminobutyric acid A receptor/Glycine receptor alpha [PR00253] (251-271)
  IPR006028 Gamma-aminobutyric acid A receptor/Glycine receptor alpha [PR00253] (277-298)
  IPR006028 Gamma-aminobutyric acid A receptor/Glycine receptor alpha [PR00253] (311-332)
  IPR006028 Gamma-aminobutyric acid A receptor/Glycine receptor alpha [PR00253] (426-446)
  IPR006029 Neurotransmitter-gated ion-channel transmembrane domain [PF02932] (255-382)
  IPR006201 Neurotransmitter-gated ion-channel [PR00252] (87-103)
  IPR006201 Neurotransmitter-gated ion-channel [PR00252] (120-131)
  IPR006201 Neurotransmitter-gated ion-channel [PR00252] (166-180)
  IPR006201 Neurotransmitter-gated ion-channel [PR00252] (242-254)
  IPR006201 Neurotransmitter-gated ion-channel [PTHR18945] (42-346)
  IPR006201 Neurotransmitter-gated ion-channel [TIGR00860] (9-446)
  IPR006202 Neurotransmitter-gated ion-channel ligand-binding domain [PF02931] (43-248)
  IPR008127 Glycine receptor alpha [PR01673] (35-48)
  IPR008127 Glycine receptor alpha [PR01673] (102-120)
  IPR008127 Glycine receptor alpha [PR01673] (330-343)
  IPR008128 Glycine receptor alpha1 [PR01674] (7-19)
  IPR008128 Glycine receptor alpha1 [PR01674] (20-33)
  IPR008128 Glycine receptor alpha1 [PR01674] (386-401)
  IPR018000 Neurotransmitter-gated ion-channel, conserved site [PS00236] (166-180)
  IPR036719 Neurotransmitter-gated ion-channel transmembrane domain superfamily [SSF90112] (248-450)

Secondary structure (DSSP, 8-state):
--PPPPSSS-PEEEEEEEEEEEEEEEETTTTEEEEEEEEEEEEE-GGG---HHHHS-S-EE--TTTS----EEESSBSS--EEEEEEEEE-TT-EEEEEEEEEEEEE-----TTTTS-EEEEEEEEEEE--SS--EEEEE-GGG-EE-TT---TTEEEEEEEEEEEEEEEEETTEEEEEEEEEEEEEE-THHHIIIIIHHHHHHHHHHHTT---GGGHHHHTHHHHTHHHHHHHTGGG----SS--TTTSTTHHHHHHHHTHHHHHHHHHHHTTSS-HHHHHHHTTTHHHHHHHHHHHHHHHHHHHH-/--PPPPSSS-PEEEEEEEEEEEEEEEETTTTEEEEEEEEEEEEE-GGG---HHHHS-S-EE--TTTS----EEESSBSS--EEEEEEEEE-TT-EEEEEEEEEEEEE-----TTTTS-EEEEEEEEEEE--SS--EEEEE-GGG-EE-TT---TTEEEEEEEEEEEEEEEEETTEEEEEEEEEEEEEE-THHHIIIIIHHHHHHHHHHHTT----HHHHHHTHHHHTHHHHHHTTGGGS---SS--TTTTHHHHHHHHHHTHHHHHHHHHHHTTTT-HHHHHHHTTTHHHHHHHHHHHHHHHHHHHH-/--PPPPSSS-PEEEEEEEEEEEEEEEETTTTEEEEEEEEEEEEE-GGG---HHHH--S-EE--TTTS----EEESSBSS--EEEEEEEEE-TT-EEEEEEEEEEEEE-----TTTTS-EEEEEEEEEEEPPSS--EEEEE-GGG-EE-TT---TTEEEEEEEEEEEEEEEEETTEEEEEEEEEEEEEE-THHHIIIIIHHHHHHHHTTTTT----HHHHHHHHHHHHHHHHHHTTGGGS---SS--TTTTHHHHHHHHHHTHHHHHHHHHHHTTSS-HHHHHHHTTTHHHHHHHHHHHHHHHHHHH--/--PPPPSSS-PEEEEEEEEEEEEEEEETTTTEEEEEEEEEEEEE-GGG---HHHHS-S-EE--TTTS----EEESSBSS--EEEEEEEEE-TT-EEEEEEEEEEEEE-----TTTTS-EEEEEEEEEEEPPSS--EEEEE-GGG-EE-TT---TTEEEEEEEEEEEEEEEE-SSSEEEEEEEEEEEEE-THHHIIIIIHHHHHHHHHHHTT----HHHHHHTHHHHTHHHHHHHTGGGS---SS--HHHHHHHHHHHHHHTHHHHHHHHHHHTTSS-HHHHHHHTTTHHHHHHHHHHHHHHHHHHH--/--PPPPSSS-PEEEEEEEEEEEEEEEETTTTEEEEEEEEEEEEE-GGG---HHHH--S-EE--TTTS----EEESSBSS--EEEEEEEEE-TT-EEEEEEEEEEEEE-----TTTTS-EEEEEEEEEEE--SS--EEEEE-GGG-EE-TT---TTEEEEEEEEEEEEEEEESSSSEEEEEEEEEEEEE-THHHIIIIIHHHHHHHGGG---SHHHHHTHHHHTHHHHHHHTGGGS---SS--TTTTHHHHHHHHHHTHHHHHHHHHHHTTSS-HHHHHHHTTTHHHHHHHHHHHHHHHHHHH--